Protein 1KNX (pdb70)

Nearest PDB structures (foldseek):
  1knx-assembly1_F  TM=1.003E+00  e=1.583E-67  Mycoplasmoides pneumoniae
  1knx-assembly1_D  TM=9.900E-01  e=2.786E-60  Mycoplasmoides pneumoniae
  1knx-assembly1_C  TM=9.810E-01  e=1.064E-59  Mycoplasmoides pneumoniae
  1knx-assembly1_E  TM=9.485E-01  e=2.961E-60  Mycoplasmoides pneumoniae
  1knx-assembly1_B  TM=9.150E-01  e=4.267E-60  Mycoplasmoides pneumoniae

Structure (mmCIF, N/CA/C/O backbone):
data_1KNX
#
_entry.id   1KNX
#
_cell.length_a   117.734
_cell.length_b   127.845
_cell.length_c   170.772
_cell.angle_alpha   90.00
_cell.angle_beta   90.00
_cell.angle_gamma   90.00
#
_symmetry.space_group_name_H-M   'P 21 21 21'
#
loop_
_entity.id
_entity.type
_entity.pdbx_description
1 polymer 'Probable HPr(Ser) kinase/phosphatase'
2 water water
#
loop_
_atom_site.group_PDB
_atom_site.id
_atom_site.type_symbol
_atom_site.label_atom_id
_atom_site.label_alt_id
_atom_site.label_comp_id
_atom_site.label_asym_id
_atom_site.label_entity_id
_atom_site.label_seq_id
_atom_site.pdbx_PDB_ins_code
_atom_site.Cartn_x
_atom_site.Cartn_y
_atom_site.Cartn_z
_atom_site.occupancy
_atom_site.B_iso_or_equiv
_atom_site.auth_seq_id
_atom_site.auth_comp_id
_atom_site.auth_asym_id
_atom_site.auth_atom_id
_atom_site.pdbx_PDB_model_num
ATOM 1 N N . MET A 1 1 ? 21.440 63.839 -10.634 1.00 114.86 1 MET A N 1
ATOM 2 C CA . MET A 1 1 ? 22.748 63.217 -10.989 1.00 115.30 1 MET A CA 1
ATOM 3 C C . MET A 1 1 ? 23.109 63.477 -12.450 1.00 116.50 1 MET A C 1
ATOM 4 O O . MET A 1 1 ? 22.326 63.178 -13.355 1.00 116.96 1 MET A O 1
ATOM 9 N N . LYS A 1 2 ? 24.297 64.033 -12.673 1.00 116.76 2 LYS A N 1
ATOM 10 C CA . LYS A 1 2 ? 24.770 64.325 -14.023 1.00 116.66 2 LYS A CA 1
ATOM 11 C C . LYS A 1 2 ? 24.748 63.048 -14.850 1.00 117.87 2 LYS A C 1
ATOM 12 O O . LYS A 1 2 ? 25.577 62.162 -14.655 1.00 119.19 2 LYS A O 1
ATOM 18 N N . LYS A 1 3 ? 23.795 62.957 -15.770 1.00 118.07 3 LYS A N 1
ATOM 19 C CA . LYS A 1 3 ? 23.675 61.782 -16.619 1.00 118.03 3 LYS A CA 1
ATOM 20 C C . LYS A 1 3 ? 25.038 61.387 -17.176 1.00 118.40 3 LYS A C 1
ATOM 21 O O . LYS A 1 3 ? 25.833 62.243 -17.567 1.00 117.89 3 LYS A O 1
ATOM 23 N N . LEU A 1 4 ? 25.303 60.084 -17.198 1.00 117.85 4 LEU A N 1
ATOM 24 C CA . LEU A 1 4 ? 26.568 59.575 -17.706 1.00 118.39 4 LEU A CA 1
ATOM 25 C C . LEU A 1 4 ? 26.388 59.036 -19.120 1.00 119.40 4 LEU A C 1
ATOM 26 O O . LEU A 1 4 ? 26.051 57.870 -19.318 1.00 120.41 4 LEU A O 1
ATOM 31 N N . LEU A 1 5 ? 26.615 59.904 -20.101 1.00 121.06 5 LEU A N 1
ATOM 32 C CA . LEU A 1 5 ? 26.483 59.550 -21.509 1.00 120.67 5 LEU A CA 1
ATOM 33 C C . LEU A 1 5 ? 27.648 58.683 -21.963 1.00 119.39 5 LEU A C 1
ATOM 34 O O . LEU A 1 5 ? 28.776 58.848 -21.498 1.00 118.07 5 LEU A O 1
ATOM 39 N N . VAL A 1 6 ? 27.368 57.771 -22.887 1.00 118.24 6 VAL A N 1
ATOM 40 C CA . VAL A 1 6 ? 28.389 56.879 -23.417 1.00 116.93 6 VAL A CA 1
ATOM 41 C C . VAL A 1 6 ? 29.569 57.688 -23.951 1.00 118.10 6 VAL A C 1
ATOM 42 O O . VAL A 1 6 ? 30.719 57.255 -23.873 1.00 115.44 6 VAL A O 1
ATOM 46 N N . LYS A 1 7 ? 29.275 58.868 -24.491 1.00 121.78 7 LYS A N 1
ATOM 47 C CA . LYS A 1 7 ? 30.311 59.735 -25.038 1.00 124.12 7 LYS A CA 1
ATOM 48 C C . LYS A 1 7 ? 31.335 60.132 -23.983 1.00 124.76 7 LYS A C 1
ATOM 49 O O . LYS A 1 7 ? 32.538 60.128 -24.243 1.00 124.84 7 LYS A O 1
ATOM 55 N N . GLU A 1 8 ? 30.857 60.480 -22.793 1.00 125.28 8 GLU A N 1
ATOM 56 C CA . GLU A 1 8 ? 31.747 60.882 -21.710 1.00 125.20 8 GLU A CA 1
ATOM 57 C C . GLU A 1 8 ? 32.796 59.809 -21.454 1.00 124.99 8 GLU A C 1
ATOM 58 O O . GLU A 1 8 ? 33.921 60.114 -21.064 1.00 122.14 8 GLU A O 1
ATOM 64 N N . LEU A 1 9 ? 32.419 58.553 -21.677 1.00 126.14 9 LEU A N 1
ATOM 65 C CA . LEU A 1 9 ? 33.332 57.433 -21.487 1.00 127.92 9 LEU A CA 1
ATOM 66 C C . LEU A 1 9 ? 34.323 57.382 -22.643 1.00 129.47 9 LEU A C 1
ATOM 67 O O . LEU A 1 9 ? 35.509 57.117 -22.448 1.00 129.84 9 LEU A O 1
ATOM 72 N N . ILE A 1 10 ? 33.827 57.640 -23.848 1.00 131.72 10 ILE A N 1
ATOM 73 C CA . ILE A 1 10 ? 34.666 57.629 -25.041 1.00 133.26 10 ILE A CA 1
ATOM 74 C C . ILE A 1 10 ? 35.847 58.575 -24.845 1.00 134.02 10 ILE A C 1
ATOM 75 O O . ILE A 1 10 ? 36.994 58.222 -25.124 1.00 133.76 10 ILE A O 1
ATOM 80 N N . GLU A 1 11 ? 35.554 59.779 -24.360 1.00 135.05 11 GLU A N 1
ATOM 81 C CA . GLU A 1 11 ? 36.581 60.786 -24.121 1.00 135.85 11 GLU A CA 1
ATOM 82 C C . GLU A 1 11 ? 37.188 60.633 -22.731 1.00 135.61 11 GLU A C 1
ATOM 83 O O . GLU A 1 11 ? 37.850 61.541 -22.227 1.00 135.41 11 GLU A O 1
ATOM 89 N N . GLN A 1 12 ? 36.956 59.482 -22.112 1.00 135.06 12 GLN A N 1
ATOM 90 C CA . GLN A 1 12 ? 37.489 59.221 -20.784 1.00 133.85 12 GLN A CA 1
ATOM 91 C C . GLN A 1 12 ? 38.580 58.160 -20.857 1.00 133.91 12 GLN A C 1
ATOM 92 O O . GLN A 1 12 ? 39.505 58.143 -20.043 1.00 133.12 12 GLN A O 1
ATOM 98 N N . PHE A 1 13 ? 38.468 57.277 -21.842 1.00 134.59 13 PHE A N 1
ATOM 99 C CA . PHE A 1 13 ? 39.449 56.217 -22.037 1.00 135.98 13 PHE A CA 1
ATOM 100 C C . PHE A 1 13 ? 39.691 56.002 -23.527 1.00 136.55 13 PHE A C 1
ATOM 101 O O . PHE A 1 13 ? 39.818 54.869 -23.995 1.00 136.62 13 PHE A O 1
ATOM 109 N N . GLN A 1 14 ? 39.747 57.102 -24.270 1.00 137.18 14 GLN A N 1
ATOM 110 C CA . GLN A 1 14 ? 39.979 57.045 -25.707 1.00 136.63 14 GLN A CA 1
ATOM 111 C C . GLN A 1 14 ? 41.360 56.479 -26.011 1.00 136.93 14 GLN A C 1
ATOM 112 O O . GLN A 1 14 ? 41.674 56.176 -27.160 1.00 137.79 14 GLN A O 1
ATOM 118 N N . ASP A 1 15 ? 42.181 56.337 -24.974 1.00 136.47 15 ASP A N 1
ATOM 119 C CA . ASP A 1 15 ? 43.528 55.799 -25.129 1.00 135.62 15 ASP A CA 1
ATOM 120 C C . ASP A 1 15 ? 43.484 54.285 -24.989 1.00 135.21 15 ASP A C 1
ATOM 121 O O . ASP A 1 15 ? 44.523 53.629 -24.929 1.00 136.16 15 ASP A O 1
ATOM 126 N N . CYS A 1 16 ? 42.274 53.735 -24.939 1.00 133.70 16 CYS A N 1
ATOM 127 C CA . CYS A 1 16 ? 42.099 52.297 -24.789 1.00 131.46 16 CYS A CA 1
ATOM 128 C C . CYS A 1 16 ? 40.888 51.779 -25.560 1.00 130.66 16 CYS A C 1
ATOM 129 O O . CYS A 1 16 ? 40.778 50.582 -25.822 1.00 130.99 16 CYS A O 1
ATOM 132 N N . VAL A 1 17 ? 39.983 52.681 -25.922 1.00 129.95 17 VAL A N 1
ATOM 133 C CA . VAL A 1 17 ? 38.784 52.300 -26.657 1.00 130.86 17 VAL A CA 1
ATOM 134 C C . VAL A 1 17 ? 38.831 52.788 -28.100 1.00 130.47 17 VAL A C 1
ATOM 135 O O . VAL A 1 17 ? 39.756 53.495 -28.494 1.00 131.82 17 VAL A O 1
ATOM 139 N N . ASN A 1 18 ? 37.825 52.413 -28.884 1.00 130.54 18 ASN A N 1
ATOM 140 C CA . ASN A 1 18 ? 37.761 52.814 -30.284 1.00 130.56 18 ASN A CA 1
ATOM 141 C C . ASN A 1 18 ? 36.344 52.636 -30.821 1.00 129.12 18 ASN A C 1
ATOM 142 O O . ASN A 1 18 ? 35.971 51.556 -31.277 1.00 128.75 18 ASN A O 1
ATOM 147 N N . LEU A 1 19 ? 35.559 53.707 -30.763 1.00 127.78 19 LEU A N 1
ATOM 148 C CA . LEU A 1 19 ? 34.178 53.677 -31.232 1.00 127.49 19 LEU A CA 1
ATOM 149 C C . LEU A 1 19 ? 34.038 53.246 -32.692 1.00 126.49 19 LEU A C 1
ATOM 150 O O . LEU A 1 19 ? 34.568 53.892 -33.597 1.00 128.35 19 LEU A O 1
ATOM 155 N N . ILE A 1 20 ? 33.315 52.149 -32.909 1.00 123.99 20 ILE A N 1
ATOM 156 C CA . ILE A 1 20 ? 33.083 51.616 -34.250 1.00 121.30 20 ILE A CA 1
ATOM 157 C C . ILE A 1 20 ? 31.655 51.092 -34.328 1.00 119.84 20 ILE A C 1
ATOM 158 O O . ILE A 1 20 ? 31.213 50.367 -33.443 1.00 121.63 20 ILE A O 1
ATOM 163 N N . ASP A 1 21 ? 30.939 51.458 -35.386 1.00 119.41 21 ASP A N 1
ATOM 164 C CA . ASP A 1 21 ? 29.555 51.025 -35.569 1.00 120.02 21 ASP A CA 1
ATOM 165 C C . ASP A 1 21 ? 28.665 51.648 -34.489 1.00 119.90 21 ASP A C 1
ATOM 166 O O . ASP A 1 21 ? 29.023 51.668 -33.313 1.00 119.42 21 ASP A O 1
ATOM 171 N N . GLY A 1 22 ? 27.511 52.162 -34.899 1.00 120.01 22 GLY A N 1
ATOM 172 C CA . GLY A 1 22 ? 26.593 52.771 -33.954 1.00 119.74 22 GLY A CA 1
ATOM 173 C C . GLY A 1 22 ? 27.120 54.036 -33.304 1.00 120.28 22 GLY A C 1
ATOM 174 O O . GLY A 1 22 ? 27.412 54.046 -32.110 1.00 120.45 22 GLY A O 1
ATOM 175 N N . HIS A 1 23 ? 27.242 55.105 -34.086 1.00 119.97 23 HIS A N 1
ATOM 176 C CA . HIS A 1 23 ? 27.724 56.384 -33.572 1.00 117.26 23 HIS A CA 1
ATOM 177 C C . HIS A 1 23 ? 26.527 57.307 -33.381 1.00 117.13 23 HIS A C 1
ATOM 178 O O . HIS A 1 23 ? 26.678 58.491 -33.080 1.00 115.58 23 HIS A O 1
ATOM 185 N N . THR A 1 24 ? 25.336 56.746 -33.565 1.00 118.06 24 THR A N 1
ATOM 186 C CA . THR A 1 24 ? 24.088 57.489 -33.440 1.00 117.45 24 THR A CA 1
ATOM 187 C C . THR A 1 24 ? 23.550 57.463 -32.013 1.00 118.61 24 THR A C 1
ATOM 188 O O . THR A 1 24 ? 22.900 58.409 -31.571 1.00 118.58 24 THR A O 1
ATOM 192 N N . ASN A 1 25 ? 23.822 56.379 -31.293 1.00 118.40 25 ASN A N 1
ATOM 193 C CA . ASN A 1 25 ? 23.331 56.240 -29.925 1.00 117.97 25 ASN A CA 1
ATOM 194 C C . ASN A 1 25 ? 24.373 56.568 -28.856 1.00 115.96 25 ASN A C 1
ATOM 195 O O . ASN A 1 25 ? 24.235 56.148 -27.705 1.00 115.40 25 ASN A O 1
ATOM 200 N N . THR A 1 26 ? 25.408 57.318 -29.231 1.00 113.39 26 THR A N 1
ATOM 201 C CA . THR A 1 26 ? 26.451 57.706 -28.282 1.00 111.39 26 THR A CA 1
ATOM 202 C C . THR A 1 26 ? 25.886 58.718 -27.298 1.00 112.51 26 THR A C 1
ATOM 203 O O . THR A 1 26 ? 26.419 58.919 -26.207 1.00 111.78 26 THR A O 1
ATOM 207 N N . SER A 1 27 ? 24.799 59.358 -27.702 1.00 113.88 27 SER A N 1
ATOM 208 C CA . SER A 1 27 ? 24.143 60.341 -26.859 1.00 115.14 27 SER A CA 1
ATOM 209 C C . SER A 1 27 ? 23.232 59.632 -25.866 1.00 114.69 27 SER A C 1
ATOM 210 O O . SER A 1 27 ? 22.370 60.256 -25.250 1.00 115.12 27 SER A O 1
ATOM 213 N N . ASN A 1 28 ? 23.425 58.324 -25.718 1.00 114.84 28 ASN A N 1
ATOM 214 C CA . ASN A 1 28 ? 22.616 57.534 -24.794 1.00 114.42 28 ASN A CA 1
ATOM 215 C C . ASN A 1 28 ? 23.185 57.623 -23.381 1.00 112.46 28 ASN A C 1
ATOM 216 O O . ASN A 1 28 ? 24.389 57.809 -23.190 1.00 111.55 28 ASN A O 1
ATOM 221 N N . VAL A 1 29 ? 22.311 57.484 -22.390 1.00 108.99 29 VAL A N 1
ATOM 222 C CA . VAL A 1 29 ? 22.724 57.565 -20.996 1.00 105.46 29 VAL A CA 1
ATOM 223 C C . VAL A 1 29 ? 22.994 56.203 -20.372 1.00 102.03 29 VAL A C 1
ATOM 224 O O . VAL A 1 29 ? 22.579 55.168 -20.894 1.00 102.50 29 VAL A O 1
ATOM 228 N N . ILE A 1 30 ? 23.700 56.217 -19.247 1.00 97.58 30 ILE A N 1
ATOM 229 C CA . ILE A 1 30 ? 24.017 54.998 -18.519 1.00 91.17 30 ILE A CA 1
ATOM 230 C C . ILE A 1 30 ? 23.170 55.033 -17.254 1.00 88.91 30 ILE A C 1
ATOM 231 O O . ILE A 1 30 ? 23.436 55.811 -16.338 1.00 88.52 30 ILE A O 1
ATOM 236 N N . ARG A 1 31 ? 22.136 54.198 -17.224 1.00 85.64 31 ARG A N 1
ATOM 237 C CA . ARG A 1 31 ? 21.212 54.140 -16.095 1.00 85.90 31 ARG A CA 1
ATOM 238 C C . ARG A 1 31 ? 21.662 53.184 -14.987 1.00 81.33 31 ARG A C 1
ATOM 239 O O . ARG A 1 31 ? 21.153 53.242 -13.869 1.00 79.10 31 ARG A O 1
ATOM 247 N N . VAL A 1 32 ? 22.609 52.305 -15.298 1.00 77.82 32 VAL A N 1
ATOM 248 C CA . VAL A 1 32 ? 23.092 51.336 -14.326 1.00 72.24 32 VAL A CA 1
ATOM 249 C C . VAL A 1 32 ? 24.613 51.239 -14.278 1.00 70.28 32 VAL A C 1
ATOM 250 O O . VAL A 1 32 ? 25.279 51.165 -15.311 1.00 68.09 32 VAL A O 1
ATOM 254 N N . PRO A 1 33 ? 25.184 51.232 -13.063 1.00 69.45 33 PRO A N 1
ATOM 255 C CA . PRO A 1 33 ? 26.636 51.140 -12.892 1.00 69.08 33 PRO A CA 1
ATOM 256 C C . PRO A 1 33 ? 27.157 49.727 -13.135 1.00 66.31 33 PRO A C 1
ATOM 257 O O . PRO A 1 33 ? 26.376 48.781 -13.195 1.00 59.50 33 PRO A O 1
ATOM 261 N N . GLY A 1 34 ? 28.474 49.604 -13.295 1.00 67.34 34 GLY A N 1
ATOM 262 C CA . GLY A 1 34 ? 29.090 48.308 -13.516 1.00 69.51 34 GLY A CA 1
ATOM 263 C C . GLY A 1 34 ? 29.160 47.844 -14.958 1.00 71.53 34 GLY A C 1
ATOM 264 O O . GLY A 1 34 ? 28.561 48.452 -15.847 1.00 77.86 34 GLY A O 1
ATOM 265 N N . LEU A 1 35 ? 29.907 46.767 -15.183 1.00 70.75 35 LEU A N 1
ATOM 266 C CA . LEU A 1 35 ? 30.062 46.177 -16.509 1.00 70.79 35 LEU A CA 1
ATOM 267 C C . LEU A 1 35 ? 29.367 44.822 -16.527 1.00 70.21 35 LEU A C 1
ATOM 268 O O . LEU A 1 35 ? 30.017 43.781 -16.424 1.00 71.10 35 LEU A O 1
ATOM 273 N N . LYS A 1 36 ? 28.044 44.850 -16.673 1.00 68.74 36 LYS A N 1
ATOM 274 C CA . LYS A 1 36 ? 27.222 43.640 -16.673 1.00 65.67 36 LYS A CA 1
ATOM 275 C C . LYS A 1 36 ? 27.467 42.619 -17.785 1.00 63.74 36 LYS A C 1
ATOM 276 O O . LYS A 1 36 ? 27.696 42.977 -18.936 1.00 63.84 36 LYS A O 1
ATOM 282 N N . ARG A 1 37 ? 27.431 41.341 -17.412 1.00 63.23 37 ARG A N 1
ATOM 283 C CA . ARG A 1 37 ? 27.582 40.235 -18.352 1.00 59.36 37 ARG A CA 1
ATOM 284 C C . ARG A 1 37 ? 26.150 39.926 -18.776 1.00 60.39 37 ARG A C 1
ATOM 285 O O . ARG A 1 37 ? 25.241 39.922 -17.946 1.00 59.80 37 ARG A O 1
ATOM 293 N N . VAL A 1 38 ? 25.943 39.656 -20.058 1.00 62.96 38 VAL A N 1
ATOM 294 C CA . VAL A 1 38 ? 24.598 39.405 -20.553 1.00 61.68 38 VAL A CA 1
ATOM 295 C C . VAL A 1 38 ? 24.349 38.003 -21.069 1.00 63.93 38 VAL A C 1
ATOM 296 O O . VAL A 1 38 ? 23.652 37.820 -22.070 1.00 67.45 38 VAL A O 1
ATOM 300 N N . VAL A 1 39 ? 24.914 37.013 -20.389 1.00 62.33 39 VAL A N 1
ATOM 301 C CA . VAL A 1 39 ? 24.719 35.630 -20.787 1.00 59.26 39 VAL A CA 1
ATOM 302 C C . VAL A 1 39 ? 23.237 35.241 -20.661 1.00 62.38 39 VAL A C 1
ATOM 303 O O . VAL A 1 39 ? 22.736 34.446 -21.459 1.00 64.88 39 VAL A O 1
ATOM 307 N N . PHE A 1 40 ? 22.533 35.806 -19.679 1.00 59.61 40 PHE A N 1
ATOM 308 C CA . PHE A 1 40 ? 21.109 35.511 -19.507 1.00 61.94 40 PHE A CA 1
ATOM 309 C C . PHE A 1 40 ? 20.317 36.131 -20.648 1.00 64.49 40 PHE A C 1
ATOM 310 O O . PHE A 1 40 ? 19.447 35.498 -21.245 1.00 62.95 40 PHE A O 1
ATOM 318 N N . GLU A 1 41 ? 20.636 37.388 -20.928 1.00 68.68 41 GLU A N 1
ATOM 319 C CA . GLU A 1 41 ? 19.998 38.165 -21.978 1.00 66.65 41 GLU A CA 1
ATOM 320 C C . GLU A 1 41 ? 20.151 37.466 -23.328 1.00 65.52 41 GLU A C 1
ATOM 321 O O . GLU A 1 41 ? 19.186 37.309 -24.073 1.00 63.06 41 GLU A O 1
ATOM 327 N N . MET A 1 42 ? 21.377 37.056 -23.632 1.00 68.31 42 MET A N 1
ATOM 328 C CA . MET A 1 42 ? 21.693 36.376 -24.885 1.00 68.25 42 MET A CA 1
ATOM 329 C C . MET A 1 42 ? 20.844 35.138 -25.152 1.00 70.25 42 MET A C 1
ATOM 330 O O . MET A 1 42 ? 20.273 34.995 -26.233 1.00 75.61 42 MET A O 1
ATOM 335 N N . LEU A 1 43 ? 20.764 34.247 -24.170 1.00 71.63 43 LEU A N 1
ATOM 336 C CA . LEU A 1 43 ? 19.999 33.012 -24.304 1.00 70.04 43 LEU A CA 1
ATOM 337 C C . LEU A 1 43 ? 18.497 33.247 -24.195 1.00 70.37 43 LEU A C 1
ATOM 338 O O . LEU A 1 43 ? 17.706 32.311 -24.308 1.00 72.65 43 LEU A O 1
ATOM 343 N N . GLY A 1 44 ? 18.108 34.494 -23.961 1.00 71.30 44 GLY A N 1
ATOM 344 C CA . GLY A 1 44 ? 16.698 34.814 -23.856 1.00 73.18 44 GLY A CA 1
ATOM 345 C C . GLY A 1 44 ? 16.100 34.546 -22.492 1.00 75.71 44 GLY A C 1
ATOM 346 O O . GLY A 1 44 ? 14.927 34.842 -22.257 1.00 76.63 44 GLY A O 1
ATOM 347 N N . LEU A 1 45 ? 16.899 33.988 -21.588 1.00 76.36 45 LEU A N 1
ATOM 348 C CA . LEU A 1 45 ? 16.427 33.685 -20.240 1.00 72.47 45 LEU A CA 1
ATOM 349 C C . LEU A 1 45 ? 15.942 34.953 -19.559 1.00 75.97 45 LEU A C 1
ATOM 350 O O . LEU A 1 45 ? 14.906 34.958 -18.890 1.00 76.14 45 LEU A O 1
ATOM 355 N N . PHE A 1 46 ? 16.703 36.028 -19.734 1.00 78.32 46 PHE A N 1
ATOM 356 C CA . PHE A 1 46 ? 16.358 37.317 -19.151 1.00 79.70 46 PHE A CA 1
ATOM 357 C C . PHE A 1 46 ? 15.796 38.238 -20.226 1.00 80.23 46 PHE A C 1
ATOM 358 O O . PHE A 1 46 ? 16.404 38.423 -21.281 1.00 78.24 46 PHE A O 1
ATOM 366 N N . SER A 1 47 ? 14.629 38.811 -19.951 1.00 81.92 47 SER A N 1
ATOM 367 C CA . SER A 1 47 ? 13.988 39.702 -20.900 1.00 83.74 47 SER A CA 1
ATOM 368 C C . SER A 1 47 ? 13.696 41.082 -20.328 1.00 83.65 47 SER A C 1
ATOM 369 O O . SER A 1 47 ? 12.542 41.508 -20.278 1.00 84.20 47 SER A O 1
ATOM 372 N N . SER A 1 48 ? 14.744 41.778 -19.895 1.00 83.19 48 SER A N 1
ATOM 373 C CA . SER A 1 48 ? 14.597 43.125 -19.345 1.00 82.08 48 SER A CA 1
ATOM 374 C C . SER A 1 48 ? 15.582 44.089 -19.990 1.00 82.61 48 SER A C 1
ATOM 375 O O . SER A 1 48 ? 16.697 43.713 -20.350 1.00 82.48 48 SER A O 1
ATOM 378 N N . GLN A 1 49 ? 15.158 45.337 -20.131 1.00 82.63 49 GLN A N 1
ATOM 379 C CA . GLN A 1 49 ? 15.985 46.366 -20.742 1.00 83.57 49 GLN A CA 1
ATOM 380 C C . GLN A 1 49 ? 17.323 46.517 -20.009 1.00 81.21 49 GLN A C 1
ATOM 381 O O . GLN A 1 49 ? 17.371 46.615 -18.783 1.00 79.17 49 GLN A O 1
ATOM 387 N N . ILE A 1 50 ? 18.409 46.519 -20.771 1.00 77.41 50 ILE A N 1
ATOM 388 C CA . ILE A 1 50 ? 19.737 46.665 -20.201 1.00 75.33 50 ILE A CA 1
ATOM 389 C C . ILE A 1 50 ? 19.970 48.136 -19.886 1.00 74.93 50 ILE A C 1
ATOM 390 O O . ILE A 1 50 ? 19.837 48.987 -20.763 1.00 75.48 50 ILE A O 1
ATOM 395 N N . GLY A 1 51 ? 20.323 48.437 -18.642 1.00 75.33 51 GLY A N 1
ATOM 396 C CA . GLY A 1 51 ? 20.555 49.819 -18.272 1.00 73.94 51 GLY A CA 1
ATOM 397 C C . GLY A 1 51 ? 22.018 50.171 -18.088 1.00 74.98 51 GLY A C 1
ATOM 398 O O . GLY A 1 51 ? 22.355 51.332 -17.854 1.00 76.74 51 GLY A O 1
ATOM 399 N N . SER A 1 52 ? 22.895 49.177 -18.198 1.00 73.97 52 SER A N 1
ATOM 400 C CA . SER A 1 52 ? 24.324 49.405 -18.022 1.00 70.72 52 SER A CA 1
ATOM 401 C C . SER A 1 52 ? 25.164 48.912 -19.191 1.00 69.32 52 SER A C 1
ATOM 402 O O . SER A 1 52 ? 24.704 48.134 -20.028 1.00 67.29 52 SER A O 1
ATOM 405 N N . VAL A 1 53 ? 26.407 49.375 -19.239 1.00 68.81 53 VAL A N 1
ATOM 406 C CA . VAL A 1 53 ? 27.331 48.995 -20.298 1.00 66.63 53 VAL A CA 1
ATOM 407 C C . VAL A 1 53 ? 27.573 47.491 -20.297 1.00 69.14 53 VAL A C 1
ATOM 408 O O . VAL A 1 53 ? 28.184 46.956 -19.371 1.00 75.51 53 VAL A O 1
ATOM 412 N N . ALA A 1 54 ? 27.098 46.804 -21.329 1.00 68.65 54 ALA A N 1
ATOM 413 C CA . ALA A 1 54 ? 27.285 45.357 -21.414 1.00 64.77 54 ALA A CA 1
ATOM 414 C C . ALA A 1 54 ? 28.722 45.051 -21.819 1.00 65.23 54 ALA A C 1
ATOM 415 O O . ALA A 1 54 ? 29.511 45.964 -22.046 1.00 66.31 54 ALA A O 1
ATOM 417 N N . ILE A 1 55 ? 29.064 43.769 -21.897 1.00 63.92 55 ILE A N 1
ATOM 418 C CA . ILE A 1 55 ? 30.409 43.369 -22.286 1.00 65.33 55 ILE A CA 1
ATOM 419 C C . ILE A 1 55 ? 30.467 41.950 -22.846 1.00 67.14 55 ILE A C 1
ATOM 420 O O . ILE A 1 55 ? 29.932 41.008 -22.261 1.00 72.72 55 ILE A O 1
ATOM 425 N N . LEU A 1 56 ? 31.098 41.817 -24.007 1.00 68.45 56 LEU A N 1
ATOM 426 C CA . LEU A 1 56 ? 31.266 40.530 -24.667 1.00 67.25 56 LEU A CA 1
ATOM 427 C C . LEU A 1 56 ? 32.753 40.200 -24.644 1.00 67.29 56 LEU A C 1
ATOM 428 O O . LEU A 1 56 ? 33.554 40.814 -25.354 1.00 65.96 56 LEU A O 1
ATOM 433 N N . GLY A 1 57 ? 33.118 39.236 -23.811 1.00 68.28 57 GLY A N 1
ATOM 434 C CA . GLY A 1 57 ? 34.510 38.860 -23.699 1.00 69.77 57 GLY A CA 1
ATO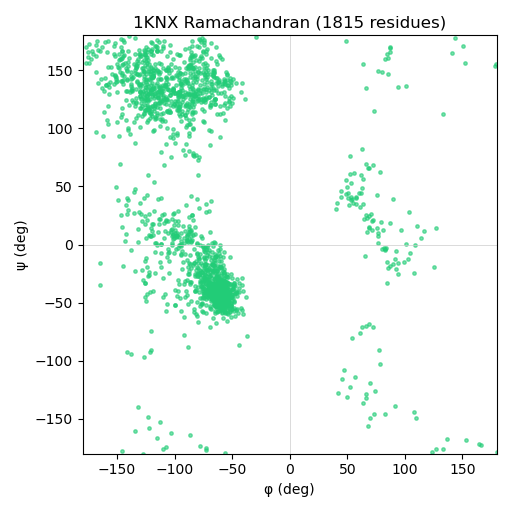M 435 C C . GLY A 1 57 ? 34.867 37.570 -24.405 1.00 69.55 57 GLY A C 1
ATOM 436 O O . GLY A 1 57 ? 34.136 37.092 -25.275 1.00 67.98 57 GLY A O 1
ATOM 437 N N . LYS A 1 58 ? 36.011 37.014 -24.023 1.00 67.70 58 LYS A N 1
ATOM 438 C CA . LYS A 1 58 ? 36.510 35.773 -24.593 1.00 66.82 58 LYS A CA 1
ATOM 439 C C . LYS A 1 58 ? 35.468 34.667 -24.463 1.00 69.67 58 LYS A C 1
ATOM 440 O O . LYS A 1 58 ? 35.158 33.974 -25.431 1.00 69.04 58 LYS A O 1
ATOM 446 N N . ARG A 1 59 ? 34.925 34.517 -23.261 1.00 71.27 59 ARG A N 1
ATOM 447 C CA . ARG A 1 59 ? 33.925 33.498 -22.997 1.00 72.57 59 ARG A CA 1
ATOM 448 C C . ARG A 1 59 ? 32.747 33.565 -23.963 1.00 76.23 59 ARG A C 1
ATOM 449 O O . ARG A 1 59 ? 32.482 32.607 -24.688 1.00 78.44 59 ARG A O 1
ATOM 457 N N . GLU A 1 60 ? 32.041 34.692 -23.984 1.00 77.85 60 GLU A N 1
ATOM 458 C CA . GLU A 1 60 ? 30.890 34.830 -24.870 1.00 79.42 60 GLU A CA 1
ATOM 459 C C . GLU A 1 60 ? 31.244 34.791 -26.352 1.00 81.12 60 GLU A C 1
ATOM 460 O O . GLU A 1 60 ? 30.360 34.688 -27.197 1.00 83.69 60 GLU A O 1
ATOM 466 N N . PHE A 1 61 ? 32.529 34.869 -26.676 1.00 81.84 61 PHE A N 1
ATOM 467 C CA . PHE A 1 61 ? 32.934 34.821 -28.074 1.00 81.41 61 PHE A CA 1
ATOM 468 C C . PHE A 1 61 ? 33.018 33.375 -28.547 1.00 80.21 61 PHE A C 1
ATOM 469 O O . PHE A 1 61 ? 32.342 32.986 -29.498 1.00 78.16 61 PHE A O 1
ATOM 477 N N . GLY A 1 62 ? 33.853 32.586 -27.880 1.00 78.07 62 GLY A N 1
ATOM 478 C CA . GLY A 1 62 ? 34.001 31.189 -28.245 1.00 77.54 62 GLY A CA 1
ATOM 479 C C . GLY A 1 62 ? 32.683 30.438 -28.175 1.00 79.59 62 GLY A C 1
ATOM 480 O O . GLY A 1 62 ? 32.544 29.356 -28.750 1.00 78.85 62 GLY A O 1
ATOM 481 N N . PHE A 1 63 ? 31.712 31.011 -27.467 1.00 79.22 63 PHE A N 1
ATOM 482 C CA . PHE A 1 63 ? 30.396 30.394 -27.326 1.00 77.12 63 PHE A CA 1
ATOM 483 C C . PHE A 1 63 ? 29.610 30.523 -28.628 1.00 81.09 63 PHE A C 1
ATOM 484 O O . PHE A 1 63 ? 28.824 29.643 -28.989 1.00 79.59 63 PHE A O 1
ATOM 492 N N . LEU A 1 64 ? 29.839 31.630 -29.329 1.00 85.18 64 LEU A N 1
ATOM 493 C CA . LEU A 1 64 ? 29.180 31.905 -30.602 1.00 87.04 64 LEU A CA 1
ATOM 494 C C . LEU A 1 64 ? 30.078 31.407 -31.734 1.00 90.74 64 LEU A C 1
ATOM 495 O O . LEU A 1 64 ? 29.615 31.160 -32.848 1.00 92.15 64 LEU A O 1
ATOM 500 N N . SER A 1 65 ? 31.365 31.261 -31.428 1.00 95.51 65 SER A N 1
ATOM 501 C CA . SER A 1 65 ? 32.351 30.777 -32.387 1.00 99.36 65 SER A CA 1
ATOM 502 C C . SER A 1 65 ? 32.268 29.256 -32.471 1.00 102.84 65 SER A C 1
ATOM 503 O O . SER A 1 65 ? 33.285 28.567 -32.570 1.00 102.78 65 SER A O 1
ATOM 506 N N . GLN A 1 66 ? 31.043 28.745 -32.420 1.00 105.67 66 GLN A N 1
ATOM 507 C CA . GLN A 1 66 ? 30.780 27.313 -32.486 1.00 107.10 66 GLN A CA 1
ATOM 508 C C . GLN A 1 66 ? 29.295 27.126 -32.773 1.00 106.99 66 GLN A C 1
ATOM 509 O O . GLN A 1 66 ? 28.857 26.047 -33.167 1.00 108.24 66 GLN A O 1
ATOM 515 N N . LYS A 1 67 ? 28.529 28.194 -32.573 1.00 106.07 67 LYS A N 1
ATOM 516 C CA . LYS A 1 67 ? 27.091 28.168 -32.806 1.00 106.59 67 LYS A CA 1
ATOM 517 C C . LYS A 1 67 ? 26.840 28.439 -34.287 1.00 108.74 67 LYS A C 1
ATOM 518 O O . LYS A 1 67 ? 27.633 29.118 -34.943 1.00 106.94 67 LYS A O 1
ATOM 524 N N . THR A 1 68 ? 25.743 27.904 -34.814 1.00 111.73 68 THR A N 1
ATOM 525 C CA . THR A 1 68 ? 25.416 28.108 -36.218 1.00 114.93 68 THR A CA 1
ATOM 526 C C . THR A 1 68 ? 25.212 29.593 -36.479 1.00 115.66 68 THR A C 1
ATOM 527 O O . THR A 1 68 ? 25.025 30.378 -35.549 1.00 116.17 68 THR A O 1
ATOM 531 N N . LEU A 1 69 ? 25.251 29.970 -37.752 1.00 116.45 69 LEU A N 1
ATOM 532 C CA . LEU A 1 69 ? 25.080 31.361 -38.156 1.00 116.29 69 LEU A CA 1
ATOM 533 C C . LEU A 1 69 ? 23.628 31.800 -37.945 1.00 115.70 69 LEU A C 1
ATOM 534 O O . LEU A 1 69 ? 23.334 32.992 -37.832 1.00 112.11 69 LEU A O 1
ATOM 539 N N . VAL A 1 70 ? 22.730 30.820 -37.892 1.00 117.49 70 VAL A N 1
ATOM 540 C CA . VAL A 1 70 ? 21.306 31.066 -37.682 1.00 118.23 70 VAL A CA 1
ATOM 541 C C . VAL A 1 70 ? 21.041 31.262 -36.193 1.00 118.52 70 VAL A C 1
ATOM 542 O O . VAL A 1 70 ? 20.031 31.846 -35.798 1.00 118.72 70 VAL A O 1
ATOM 544 N N . GLU A 1 71 ? 21.955 30.752 -35.375 1.00 118.55 71 GLU A N 1
ATOM 545 C CA . GLU A 1 71 ? 21.850 30.861 -33.929 1.00 117.30 71 GLU A CA 1
ATOM 546 C C . GLU A 1 71 ? 22.546 32.131 -33.436 1.00 117.33 71 GLU A C 1
ATOM 547 O O . GLU A 1 71 ? 22.036 32.812 -32.547 1.00 116.98 71 GLU A O 1
ATOM 553 N N . GLN A 1 72 ? 23.700 32.455 -34.018 1.00 116.85 72 GLN A N 1
ATOM 554 C CA . GLN A 1 72 ? 24.443 33.657 -33.631 1.00 114.82 72 GLN A CA 1
ATOM 555 C C . GLN A 1 72 ? 23.565 34.894 -33.770 1.00 114.83 72 GLN A C 1
ATOM 556 O O . GLN A 1 72 ? 23.654 35.827 -32.972 1.00 116.20 72 GLN A O 1
ATOM 562 N N . GLN A 1 73 ? 22.718 34.890 -34.794 1.00 115.15 73 GLN A N 1
ATOM 563 C CA . GLN A 1 73 ? 21.807 35.996 -35.040 1.00 115.08 73 GLN A CA 1
ATOM 564 C C . GLN A 1 73 ? 20.571 35.809 -34.167 1.00 115.53 73 GLN A C 1
ATOM 565 O O . GLN A 1 73 ? 19.790 36.738 -33.974 1.00 115.78 73 GLN A O 1
ATOM 567 N N . GLN A 1 74 ? 20.406 34.5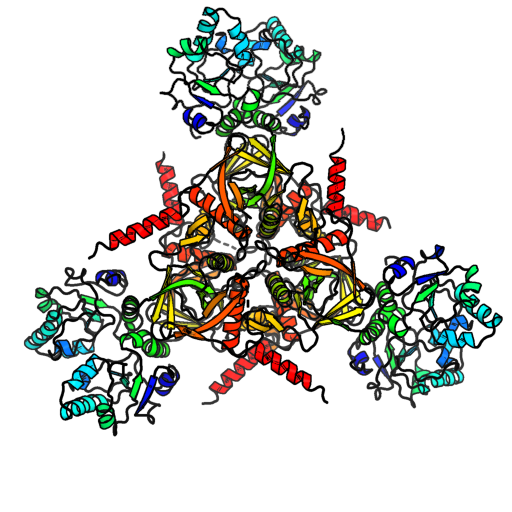97 -33.641 1.00 116.18 74 GLN A N 1
ATOM 568 C CA . GLN A 1 74 ? 19.272 34.270 -32.780 1.00 115.74 74 GLN A CA 1
ATOM 569 C C . GLN A 1 74 ? 19.631 34.506 -31.312 1.00 115.33 74 GLN A C 1
ATOM 570 O O . GLN A 1 74 ? 18.853 34.186 -30.411 1.00 116.82 74 GLN A O 1
ATOM 572 N N . ILE A 1 75 ? 20.818 35.062 -31.083 1.00 113.07 75 ILE A N 1
ATOM 573 C CA . ILE A 1 75 ? 21.297 35.359 -29.736 1.00 108.39 75 ILE A CA 1
ATOM 574 C C . ILE A 1 75 ? 21.678 36.835 -29.660 1.00 107.52 75 ILE A C 1
ATOM 575 O O . ILE A 1 75 ? 21.272 37.542 -28.737 1.00 107.19 75 ILE A O 1
ATOM 580 N N . LEU A 1 76 ? 22.454 37.293 -30.639 1.00 105.17 76 LEU A N 1
ATOM 581 C CA . LEU A 1 76 ? 22.885 38.687 -30.696 1.00 102.82 76 LEU A CA 1
ATOM 582 C C . LEU A 1 76 ? 21.680 39.605 -30.840 1.00 104.60 76 LEU A C 1
ATOM 583 O O . LEU A 1 76 ? 21.758 40.806 -30.571 1.00 104.32 76 LEU A O 1
ATOM 588 N N . HIS A 1 77 ? 20.563 39.026 -31.264 1.00 107.87 77 HIS A N 1
ATOM 589 C CA . HIS A 1 77 ? 19.329 39.778 -31.442 1.00 110.19 77 HIS A CA 1
ATOM 590 C C . HIS A 1 77 ? 18.604 39.941 -30.111 1.00 111.15 77 HIS A C 1
ATOM 591 O O . HIS A 1 77 ? 18.052 41.003 -29.817 1.00 110.12 77 HIS A O 1
ATOM 598 N N . ASN A 1 78 ? 18.616 38.882 -29.308 1.00 111.69 78 ASN A N 1
ATOM 599 C CA . ASN A 1 78 ? 17.962 38.897 -28.005 1.00 111.49 78 ASN A CA 1
ATOM 600 C C . ASN A 1 78 ? 18.656 39.859 -27.043 1.00 109.42 78 ASN A C 1
ATOM 601 O O . ASN A 1 78 ? 18.091 40.240 -26.016 1.00 108.84 78 ASN A O 1
ATOM 606 N N . LEU A 1 79 ? 19.881 40.249 -27.388 1.00 106.91 79 LEU A N 1
ATOM 607 C CA . LEU A 1 79 ? 20.670 41.168 -26.572 1.00 104.11 79 LEU A CA 1
ATOM 608 C C . LEU A 1 79 ? 20.464 42.624 -26.976 1.00 104.21 79 LEU A C 1
ATOM 609 O O . LEU A 1 79 ? 19.989 43.437 -26.182 1.00 104.15 79 LEU A O 1
ATOM 614 N N . LEU A 1 80 ? 20.831 42.945 -28.213 1.00 104.40 80 LEU A N 1
ATOM 615 C CA . LEU A 1 80 ? 20.706 44.302 -28.734 1.00 102.59 80 LEU A CA 1
ATOM 616 C C . LEU A 1 80 ? 19.261 44.799 -28.726 1.00 101.59 80 LEU A C 1
ATOM 617 O O . LEU A 1 80 ? 19.009 46.004 -28.771 1.00 99.03 80 LEU A O 1
ATOM 622 N N . LYS A 1 81 ? 18.315 43.868 -28.662 1.00 101.50 81 LYS A N 1
ATOM 623 C CA . LYS A 1 81 ? 16.899 44.218 -28.644 1.00 103.62 81 LYS A CA 1
ATOM 624 C C . LYS A 1 81 ? 16.535 44.964 -27.364 1.00 105.56 81 LYS A C 1
ATOM 625 O O . LYS A 1 81 ? 15.757 45.917 -27.391 1.00 105.89 81 LYS A O 1
ATOM 631 N N . LEU A 1 82 ? 17.104 44.524 -26.246 1.00 109.44 82 LEU A N 1
ATOM 632 C CA . LEU A 1 82 ? 16.841 45.134 -24.946 1.00 109.69 82 LEU A CA 1
ATOM 633 C C . LEU A 1 82 ? 17.389 46.557 -24.858 1.00 109.85 82 LEU A C 1
ATOM 634 O O . LEU A 1 82 ? 17.234 47.234 -23.842 1.00 109.27 82 LEU A O 1
ATOM 639 N N . ASN A 1 83 ? 18.033 47.000 -25.932 1.00 109.56 83 ASN A N 1
ATOM 640 C CA . ASN A 1 83 ? 18.590 48.345 -26.010 1.00 107.99 83 ASN A CA 1
ATOM 641 C C . ASN A 1 83 ? 19.674 48.670 -24.985 1.00 104.71 83 ASN A C 1
ATOM 642 O O . ASN A 1 83 ? 19.523 49.594 -24.186 1.00 103.12 83 ASN A O 1
ATOM 647 N N . PRO A 1 84 ? 20.782 47.912 -24.991 1.00 102.35 84 PRO A N 1
ATOM 648 C CA . PRO A 1 84 ? 21.863 48.184 -24.040 1.00 100.86 84 PRO A CA 1
ATOM 649 C C . PRO A 1 84 ? 22.583 49.473 -24.450 1.00 100.30 84 PRO A C 1
ATOM 650 O O . PRO A 1 84 ? 22.749 49.747 -25.634 1.00 102.21 84 PRO A O 1
ATOM 654 N N . PRO A 1 85 ? 23.025 50.279 -23.476 1.00 99.64 85 PRO A N 1
ATOM 655 C CA . PRO A 1 85 ? 23.721 51.533 -23.778 1.00 97.20 85 PRO A CA 1
ATOM 656 C C . PRO A 1 85 ? 24.966 51.359 -24.638 1.00 93.70 85 PRO A C 1
ATOM 657 O O . PRO A 1 85 ? 25.107 52.010 -25.668 1.00 92.08 85 PRO A O 1
ATOM 661 N N . ALA A 1 86 ? 25.864 50.480 -24.213 1.00 92.78 86 ALA A N 1
ATOM 662 C CA . ALA A 1 86 ? 27.088 50.237 -24.959 1.00 93.04 86 ALA A CA 1
ATOM 663 C C . ALA A 1 86 ? 27.487 48.768 -24.875 1.00 93.78 86 ALA A C 1
ATOM 664 O O . ALA A 1 86 ? 27.001 48.032 -24.014 1.00 93.89 86 ALA A O 1
ATOM 666 N N . ILE A 1 87 ? 28.369 48.346 -25.776 1.00 94.44 87 ILE A N 1
ATOM 667 C CA . ILE A 1 87 ? 28.839 46.965 -25.813 1.00 97.47 87 ILE A CA 1
ATOM 668 C C . ILE A 1 87 ? 30.356 46.953 -25.984 1.00 99.62 87 ILE A C 1
ATOM 669 O O . ILE A 1 87 ? 30.860 46.895 -27.103 1.00 101.82 87 ILE A O 1
ATOM 674 N N . ILE A 1 88 ? 31.082 47.016 -24.875 1.00 101.14 88 ILE A N 1
ATOM 675 C CA . ILE A 1 88 ? 32.539 47.005 -24.919 1.00 103.19 88 ILE A CA 1
ATOM 676 C C . ILE A 1 88 ? 33.053 45.614 -25.282 1.00 104.43 88 ILE A C 1
ATOM 677 O O . ILE A 1 88 ? 32.598 44.615 -24.727 1.00 104.10 88 ILE A O 1
ATOM 682 N N . LEU A 1 89 ? 34.004 45.560 -26.211 1.00 105.89 89 LEU A N 1
ATOM 683 C CA . LEU A 1 89 ? 34.581 44.294 -26.662 1.00 106.40 89 LEU A CA 1
ATOM 684 C C . LEU A 1 89 ? 36.043 44.176 -26.241 1.00 107.00 89 LEU A C 1
ATOM 685 O O . LEU A 1 89 ? 36.824 45.104 -26.428 1.00 109.29 89 LEU A O 1
ATOM 690 N N . THR A 1 90 ? 36.412 43.034 -25.672 1.00 107.66 90 THR A N 1
ATOM 691 C CA . THR A 1 90 ? 37.787 42.818 -25.240 1.00 110.74 90 THR A CA 1
ATOM 692 C C . THR A 1 90 ? 38.613 42.298 -26.408 1.00 112.35 90 THR A C 1
ATOM 693 O O . THR A 1 90 ? 38.060 41.883 -27.427 1.00 112.52 90 THR A O 1
ATOM 697 N N . LYS A 1 91 ? 39.935 42.321 -26.262 1.00 115.01 91 LYS A N 1
ATOM 698 C CA . LYS A 1 91 ? 40.815 41.842 -27.323 1.00 118.46 91 LYS A CA 1
ATOM 699 C C . LYS A 1 91 ? 40.540 40.372 -27.627 1.00 118.50 91 LYS A C 1
ATOM 700 O O . LYS A 1 91 ? 40.575 39.946 -28.783 1.00 118.91 91 LYS A O 1
ATOM 706 N N . SER A 1 92 ? 40.259 39.604 -26.580 1.00 117.27 92 SER A N 1
ATOM 707 C CA . SER A 1 92 ? 39.976 38.183 -26.727 1.00 115.14 92 SER A CA 1
ATOM 708 C C . SER A 1 92 ? 38.609 37.927 -27.356 1.00 115.49 92 SER A C 1
ATOM 709 O O . SER A 1 92 ? 37.986 36.897 -27.110 1.00 115.59 92 SER A O 1
ATOM 712 N N . PHE A 1 93 ? 38.154 38.870 -28.176 1.00 116.38 93 PHE A N 1
ATOM 713 C CA . PHE A 1 93 ? 36.868 38.749 -28.853 1.00 117.20 93 PHE A CA 1
ATOM 714 C C . PHE A 1 93 ? 37.074 38.795 -30.366 1.00 120.08 93 PHE A C 1
ATOM 715 O O . PHE A 1 93 ? 36.987 37.772 -31.044 1.00 121.48 93 PHE A O 1
ATOM 723 N N . THR A 1 94 ? 37.346 39.993 -30.877 1.00 121.99 94 THR A N 1
ATOM 724 C CA . THR A 1 94 ? 37.579 40.236 -32.303 1.00 122.18 94 THR A CA 1
ATOM 725 C C . THR A 1 94 ? 36.531 39.634 -33.238 1.00 122.66 94 THR A C 1
ATOM 726 O O . THR A 1 94 ? 35.622 38.924 -32.807 1.00 123.91 94 THR A O 1
ATOM 730 N N . ASP A 1 95 ? 36.677 39.930 -34.525 1.00 121.96 95 ASP A N 1
ATOM 731 C CA . ASP A 1 95 ? 35.767 39.441 -35.557 1.00 122.05 95 ASP A CA 1
ATOM 732 C C . ASP A 1 95 ? 34.304 39.737 -35.223 1.00 121.26 95 ASP A C 1
ATOM 733 O O . ASP A 1 95 ? 33.491 38.821 -35.082 1.00 120.39 95 ASP A O 1
ATOM 738 N N . PRO A 1 96 ? 33.952 41.027 -35.095 1.00 120.68 96 PRO A N 1
ATOM 739 C CA . PRO A 1 96 ? 32.582 41.444 -34.778 1.00 122.29 96 PRO A CA 1
ATOM 740 C C . PRO A 1 96 ? 31.645 41.263 -35.967 1.00 123.89 96 PRO A C 1
ATOM 741 O O . PRO A 1 96 ? 30.720 42.049 -36.176 1.00 122.01 96 PRO A O 1
ATOM 745 N N . THR A 1 97 ? 31.902 40.215 -36.740 1.00 126.81 97 THR A N 1
ATOM 746 C CA . THR A 1 97 ? 31.113 39.894 -37.921 1.00 130.23 97 THR A CA 1
ATOM 747 C C . THR A 1 97 ? 29.599 40.001 -37.715 1.00 130.43 97 THR A C 1
ATOM 748 O O . THR A 1 97 ? 29.000 41.041 -37.997 1.00 129.64 97 THR A O 1
ATOM 752 N N . VAL A 1 98 ? 28.988 38.924 -37.226 1.00 130.36 98 VAL A N 1
ATOM 753 C CA . VAL A 1 98 ? 27.546 38.885 -36.993 1.00 129.67 98 VAL A CA 1
ATOM 754 C C . VAL A 1 98 ? 27.106 39.987 -36.031 1.00 129.73 98 VAL A C 1
ATOM 755 O O . VAL A 1 98 ? 25.941 40.387 -36.020 1.00 129.12 98 VAL A O 1
ATOM 759 N N . LEU A 1 99 ? 28.044 40.469 -35.221 1.00 129.85 99 LEU A N 1
ATOM 760 C CA . LEU A 1 99 ? 27.757 41.526 -34.259 1.00 130.60 99 LEU A CA 1
ATOM 761 C C . LEU A 1 99 ? 27.348 42.805 -34.979 1.00 131.73 99 LEU A C 1
ATOM 762 O O . LEU A 1 99 ? 26.255 43.331 -34.765 1.00 132.52 99 LEU A O 1
ATOM 767 N N . LEU A 1 100 ? 28.232 43.298 -35.840 1.00 131.30 100 LEU A N 1
ATOM 768 C CA . LEU A 1 100 ? 27.972 44.518 -36.595 1.00 129.38 100 LEU A CA 1
ATOM 769 C C . LEU A 1 100 ? 26.821 44.300 -37.566 1.00 128.08 100 LEU A C 1
ATOM 770 O O . LEU A 1 100 ? 26.215 45.256 -38.045 1.00 127.08 100 LEU A O 1
ATOM 775 N N . GLN A 1 101 ? 26.528 43.035 -37.847 1.00 127.92 101 GLN A N 1
ATOM 776 C CA . GLN A 1 101 ? 25.452 42.675 -38.762 1.00 128.39 101 GLN A CA 1
ATOM 777 C C . GLN A 1 101 ? 24.074 42.983 -38.180 1.00 129.47 101 GLN A C 1
ATOM 778 O O . GLN A 1 101 ? 23.390 43.899 -38.636 1.00 129.35 101 GLN A O 1
ATOM 784 N N . VAL A 1 102 ? 23.670 42.209 -37.176 1.00 130.74 102 VAL A N 1
ATOM 785 C CA . VAL A 1 102 ? 22.368 42.390 -36.535 1.00 130.72 102 VAL A CA 1
ATOM 786 C C . VAL A 1 102 ? 22.220 43.770 -35.902 1.00 130.37 102 VAL A C 1
ATOM 787 O O . VAL A 1 102 ? 21.106 44.216 -35.628 1.00 128.84 102 VAL A O 1
ATOM 791 N N . ASN A 1 103 ? 23.347 44.441 -35.677 1.00 131.06 103 ASN A N 1
ATOM 792 C CA . ASN A 1 103 ? 23.341 45.772 -35.075 1.00 131.86 103 ASN A CA 1
ATOM 793 C C . ASN A 1 103 ? 23.026 46.844 -36.110 1.00 132.94 103 ASN A C 1
ATOM 794 O O . ASN A 1 103 ? 23.000 48.034 -35.794 1.00 133.85 103 ASN A O 1
ATOM 799 N N . GLN A 1 104 ? 22.797 46.420 -37.349 1.00 134.32 104 GLN A N 1
ATOM 800 C CA . GLN A 1 104 ? 22.473 47.351 -38.424 1.00 134.43 104 GLN A CA 1
ATOM 801 C C . GLN A 1 104 ? 21.053 47.885 -38.257 1.00 133.94 104 GLN A C 1
ATOM 802 O O . GLN A 1 104 ? 20.686 48.902 -38.848 1.00 132.94 104 GLN A O 1
ATOM 808 N N . THR A 1 105 ? 20.259 47.197 -37.444 1.00 133.69 105 THR A N 1
ATOM 809 C CA . THR A 1 105 ? 18.883 47.607 -37.199 1.00 133.56 105 THR A CA 1
ATOM 810 C C . THR A 1 105 ? 18.712 48.142 -35.778 1.00 134.23 105 THR A C 1
ATOM 811 O O . THR A 1 105 ? 17.598 48.446 -35.350 1.00 134.36 105 THR A O 1
ATOM 815 N N . TYR A 1 106 ? 19.824 48.255 -35.055 1.00 133.81 106 TYR A N 1
ATOM 816 C CA . TYR A 1 106 ? 19.816 48.765 -33.684 1.00 131.84 106 TYR A CA 1
ATOM 817 C C . TYR A 1 106 ? 20.786 49.932 -33.555 1.00 131.98 106 TYR A C 1
ATOM 818 O O . TYR A 1 106 ? 20.561 50.862 -32.780 1.00 130.91 106 TYR A O 1
ATOM 827 N N . GLN A 1 107 ? 21.870 49.858 -34.320 1.00 133.38 107 GLN A N 1
ATOM 828 C CA . GLN A 1 107 ? 22.898 50.891 -34.338 1.00 134.95 107 GLN A CA 1
ATOM 829 C C . GLN A 1 107 ? 23.395 51.245 -32.941 1.00 134.73 107 GLN A C 1
ATOM 830 O O . GLN A 1 107 ? 23.728 52.397 -32.662 1.00 134.89 107 GLN A O 1
ATOM 836 N N . VAL A 1 108 ? 23.442 50.249 -32.063 1.00 134.18 108 VAL A N 1
ATOM 837 C CA . VAL A 1 108 ? 23.907 50.461 -30.697 1.00 132.55 108 VAL A CA 1
ATOM 838 C C . VAL A 1 108 ? 25.430 50.590 -30.700 1.00 130.99 108 VAL A C 1
ATOM 839 O O . VAL A 1 108 ? 26.131 49.800 -31.336 1.00 130.77 108 VAL A O 1
ATOM 843 N N . PRO A 1 109 ? 25.962 51.591 -29.983 1.00 128.53 109 PRO A N 1
ATOM 844 C CA . PRO A 1 109 ? 27.406 51.823 -29.910 1.00 127.40 109 PRO A CA 1
ATOM 845 C C . PRO A 1 109 ? 28.192 50.643 -29.356 1.00 127.45 109 PRO A C 1
ATOM 846 O O . PRO A 1 109 ? 27.796 50.027 -28.369 1.00 127.50 109 PRO A O 1
ATOM 850 N N . ILE A 1 110 ? 29.309 50.339 -30.007 1.00 127.42 110 ILE A N 1
ATOM 851 C CA . ILE A 1 110 ? 30.172 49.237 -29.605 1.00 128.26 110 ILE A CA 1
ATOM 852 C C . ILE A 1 110 ? 31.614 49.728 -29.579 1.00 129.00 110 ILE A C 1
ATOM 853 O O . ILE A 1 110 ? 31.991 50.584 -30.374 1.00 130.24 110 ILE A O 1
ATOM 858 N N . LEU A 1 111 ? 32.420 49.193 -28.668 1.00 130.51 111 LEU A N 1
ATOM 859 C CA . LEU A 1 111 ? 33.813 49.608 -28.573 1.00 132.48 111 LEU A CA 1
ATOM 860 C C . LEU A 1 111 ? 34.788 48.436 -28.515 1.00 134.48 111 LEU A C 1
ATOM 861 O O . LEU A 1 111 ? 34.388 47.287 -28.325 1.00 136.33 111 LEU A O 1
ATOM 866 N N . LYS A 1 112 ? 36.071 48.743 -28.687 1.00 135.21 112 LYS A N 1
ATOM 867 C CA . LYS A 1 112 ? 37.132 47.743 -28.633 1.00 134.99 112 LYS A CA 1
ATOM 868 C C . LYS A 1 112 ? 38.150 48.214 -27.603 1.00 135.34 112 LYS A C 1
ATOM 869 O O . LYS A 1 112 ? 38.551 49.378 -27.605 1.00 134.85 112 LYS A O 1
ATOM 875 N N . THR A 1 113 ? 38.568 47.310 -26.725 1.00 136.17 113 THR A N 1
ATOM 876 C CA . THR A 1 113 ? 39.525 47.658 -25.685 1.00 137.76 113 THR A CA 1
ATOM 877 C C . THR A 1 113 ? 40.768 46.789 -25.731 1.00 139.05 113 THR A C 1
ATOM 878 O O . THR A 1 113 ? 40.677 45.566 -25.833 1.00 138.97 113 THR A O 1
ATOM 882 N N . ASP A 1 114 ? 41.930 47.427 -25.650 1.00 141.05 114 ASP A N 1
ATOM 883 C CA . ASP A 1 114 ? 43.188 46.699 -25.665 1.00 143.36 114 ASP A CA 1
ATOM 884 C C . ASP A 1 114 ? 43.360 45.965 -24.339 1.00 142.96 114 ASP A C 1
ATOM 885 O O . ASP A 1 114 ? 44.266 45.145 -24.179 1.00 143.14 114 ASP A O 1
ATOM 890 N N . PHE A 1 115 ? 42.477 46.264 -23.390 1.00 142.15 115 PHE A N 1
ATOM 891 C CA . PHE A 1 115 ? 42.512 45.629 -22.077 1.00 140.29 115 PHE A CA 1
ATOM 892 C C . PHE A 1 115 ? 41.757 44.305 -22.132 1.00 137.59 115 PHE A C 1
ATOM 893 O O . PHE A 1 115 ? 41.103 43.991 -23.127 1.00 136.56 115 PHE A O 1
ATOM 901 N N . PHE A 1 116 ? 41.856 43.525 -21.061 1.00 134.89 116 PHE A N 1
ATOM 902 C CA . PHE A 1 116 ? 41.156 42.250 -20.989 1.00 131.35 116 PHE A CA 1
ATOM 903 C C . PHE A 1 116 ? 40.196 42.255 -19.813 1.00 128.11 116 PHE A C 1
ATOM 904 O O . PHE A 1 116 ? 40.244 43.146 -18.966 1.00 128.07 116 PHE A O 1
ATOM 912 N N . SER A 1 117 ? 39.326 41.255 -19.766 1.00 123.87 117 SER A N 1
ATOM 913 C CA . SER A 1 117 ? 38.338 41.142 -18.704 1.00 118.79 117 SER A CA 1
ATOM 914 C C . SER A 1 117 ? 38.893 41.494 -17.333 1.00 116.95 117 SER A C 1
ATOM 915 O O . SER A 1 117 ? 38.226 42.153 -16.540 1.00 116.05 117 SER A O 1
ATOM 918 N N . THR A 1 118 ? 40.120 41.067 -17.060 1.00 115.78 118 THR A N 1
ATOM 919 C CA . THR A 1 118 ? 40.735 41.320 -15.761 1.00 115.93 118 THR A CA 1
ATOM 920 C C . THR A 1 118 ? 41.170 42.761 -15.534 1.00 116.13 118 THR A C 1
ATOM 921 O O . THR A 1 118 ? 41.185 43.239 -14.398 1.00 115.07 118 THR A O 1
ATOM 925 N N . GLU A 1 119 ? 41.525 43.451 -16.612 1.00 117.09 119 GLU A N 1
ATOM 926 C CA . GLU A 1 119 ? 41.989 44.830 -16.511 1.00 117.62 119 GLU A CA 1
ATOM 927 C C . GLU A 1 119 ? 40.859 45.859 -16.516 1.00 114.64 119 GLU A C 1
ATOM 928 O O . GLU A 1 119 ? 41.101 47.058 -16.661 1.00 113.11 119 GLU A O 1
ATOM 934 N N . LEU A 1 120 ? 39.626 45.388 -16.346 1.00 111.84 120 LEU A N 1
ATOM 935 C CA . LEU A 1 120 ? 38.465 46.271 -16.331 1.00 106.70 120 LEU A CA 1
ATOM 936 C C . LEU A 1 120 ? 37.887 46.485 -14.935 1.00 105.19 120 LEU A C 1
ATOM 937 O O . LEU A 1 120 ? 36.993 47.313 -14.754 1.00 103.14 120 LEU A O 1
ATOM 942 N N . SER A 1 121 ? 38.391 45.744 -13.953 1.00 105.59 121 SER A N 1
ATOM 943 C CA . SER A 1 121 ? 37.905 45.874 -12.579 1.00 106.47 121 SER A CA 1
ATOM 944 C C . SER A 1 121 ? 38.382 47.183 -11.958 1.00 104.96 121 SER A C 1
ATOM 945 O O . SER A 1 121 ? 37.612 47.889 -11.305 1.00 103.08 121 SER A O 1
ATOM 948 N N . PHE A 1 122 ? 39.658 47.499 -12.171 1.00 102.66 122 PHE A N 1
ATOM 949 C CA . PHE A 1 122 ? 40.257 48.717 -11.634 1.00 100.15 122 PHE A CA 1
ATOM 950 C C . PHE A 1 122 ? 40.369 49.844 -12.654 1.00 94.08 122 PHE A C 1
ATOM 951 O O . PHE A 1 122 ? 41.245 50.698 -12.545 1.00 95.90 122 PHE A O 1
ATOM 959 N N . THR A 1 123 ? 39.486 49.846 -13.647 1.00 89.18 123 THR A N 1
ATOM 960 C CA . THR A 1 123 ? 39.500 50.895 -14.663 1.00 84.87 123 THR A CA 1
ATOM 961 C C . THR A 1 123 ? 38.089 51.364 -15.002 1.00 81.74 123 THR A C 1
ATOM 962 O O . THR A 1 123 ? 37.527 52.232 -14.331 1.00 78.53 123 THR A O 1
ATOM 966 N N . VAL A 1 124 ? 37.514 50.776 -16.043 1.00 78.31 124 VAL A N 1
ATOM 967 C CA . VAL A 1 124 ? 36.177 51.148 -16.480 1.00 79.38 124 VAL A CA 1
ATOM 968 C C . VAL A 1 124 ? 35.132 50.928 -15.379 1.00 80.66 124 VAL A C 1
ATOM 969 O O . VAL A 1 124 ? 34.335 51.822 -15.075 1.00 78.99 124 VAL A O 1
ATOM 973 N N . GLU A 1 125 ? 35.152 49.736 -14.786 1.00 77.20 125 GLU A N 1
ATOM 974 C CA . GLU A 1 125 ? 34.224 49.353 -13.723 1.00 72.83 125 GLU A CA 1
ATOM 975 C C . GLU A 1 125 ? 34.165 50.385 -12.592 1.00 73.26 125 GLU A C 1
ATOM 976 O O . GLU A 1 125 ? 33.124 50.987 -12.328 1.00 70.65 125 GLU A O 1
ATOM 982 N N . THR A 1 126 ? 35.297 50.579 -11.928 1.00 75.44 126 THR A N 1
ATOM 983 C CA . THR A 1 126 ? 35.401 51.514 -10.814 1.00 74.55 126 THR A CA 1
ATOM 984 C C . THR A 1 126 ? 34.913 52.924 -11.153 1.00 75.93 126 THR A C 1
ATOM 985 O O . THR A 1 126 ? 34.070 53.480 -10.448 1.00 76.55 126 THR A O 1
ATOM 989 N N . TYR A 1 127 ? 35.442 53.500 -12.227 1.00 74.94 127 TYR A N 1
ATOM 990 C CA . TYR A 1 127 ? 35.048 54.842 -12.637 1.00 73.70 127 TYR A CA 1
ATOM 991 C C . TYR A 1 127 ? 33.527 54.979 -12.733 1.00 71.58 127 TYR A C 1
ATOM 992 O O . TYR A 1 127 ? 32.939 55.894 -12.155 1.00 68.16 127 TYR A O 1
ATOM 1001 N N . ILE A 1 128 ? 32.897 54.064 -13.464 1.00 69.70 128 ILE A N 1
ATOM 1002 C CA . ILE A 1 128 ? 31.449 54.084 -13.646 1.00 69.23 128 ILE A CA 1
ATOM 1003 C C . ILE A 1 128 ? 30.682 54.042 -12.325 1.00 69.21 128 ILE A C 1
ATOM 1004 O O . ILE A 1 128 ? 29.753 54.825 -12.102 1.00 68.98 128 ILE A O 1
ATOM 1009 N N . ASN A 1 129 ? 31.083 53.138 -11.440 1.00 66.39 129 ASN A N 1
ATOM 1010 C CA . ASN A 1 129 ? 30.399 52.987 -10.161 1.00 65.58 129 ASN A CA 1
ATOM 1011 C C . ASN A 1 129 ? 30.443 54.205 -9.240 1.00 62.42 129 ASN A C 1
ATOM 1012 O O . ASN A 1 129 ? 29.520 54.428 -8.458 1.00 61.96 129 ASN A O 1
ATOM 1017 N N . GLU A 1 130 ? 31.501 54.999 -9.329 1.00 60.84 130 GLU A N 1
ATOM 1018 C CA . GLU A 1 130 ? 31.593 56.175 -8.481 1.00 61.06 130 GLU A CA 1
ATOM 1019 C C . GLU A 1 130 ? 30.529 57.199 -8.882 1.00 62.92 130 GLU A C 1
ATOM 1020 O O . GLU A 1 130 ? 29.983 57.903 -8.028 1.00 63.05 130 GLU A O 1
ATOM 1026 N N . GLN A 1 131 ? 30.226 57.274 -10.177 1.00 60.37 131 GLN A N 1
ATOM 1027 C CA . GLN A 1 131 ? 29.215 58.209 -10.671 1.00 62.51 131 GLN A CA 1
ATOM 1028 C C . GLN A 1 131 ? 27.860 57.944 -10.026 1.00 62.69 131 GLN A C 1
ATOM 1029 O O . GLN A 1 131 ? 27.100 58.871 -9.738 1.00 58.04 131 GLN A O 1
ATOM 1035 N N . PHE A 1 132 ? 27.567 56.670 -9.793 1.00 61.79 132 PHE A N 1
ATOM 1036 C CA . PHE A 1 132 ? 26.293 56.290 -9.206 1.00 62.61 132 PHE A CA 1
ATOM 1037 C C . PHE A 1 132 ? 26.285 56.273 -7.681 1.00 60.44 132 PHE A C 1
ATOM 1038 O O . PHE A 1 132 ? 25.268 55.934 -7.071 1.00 63.24 132 PHE A O 1
ATOM 1046 N N . ALA A 1 133 ? 27.404 56.638 -7.062 1.00 52.16 133 ALA A N 1
ATOM 1047 C CA . ALA A 1 133 ? 27.465 56.652 -5.608 1.00 51.79 133 ALA A CA 1
ATOM 1048 C C . ALA A 1 133 ? 26.337 57.518 -5.055 1.00 52.15 133 ALA A C 1
ATOM 1049 O O . ALA A 1 133 ? 25.905 58.482 -5.690 1.00 50.52 133 ALA A O 1
ATOM 1051 N N . THR A 1 134 ? 25.849 57.156 -3.876 1.00 51.80 134 THR A N 1
ATOM 1052 C CA . THR A 1 134 ? 24.773 57.902 -3.242 1.00 53.59 134 THR A CA 1
ATOM 1053 C C . THR A 1 134 ? 25.364 59.028 -2.411 1.00 52.39 134 THR A C 1
ATOM 1054 O O . THR A 1 134 ? 25.762 58.830 -1.266 1.00 50.91 134 THR A O 1
ATOM 1058 N N . VAL A 1 135 ? 25.415 60.214 -3.000 1.00 53.36 135 VAL A N 1
ATOM 1059 C CA . VAL A 1 135 ? 25.980 61.366 -2.330 1.00 54.38 135 VAL A CA 1
ATOM 1060 C C . VAL A 1 135 ? 24.982 62.063 -1.419 1.00 54.60 135 VAL A C 1
ATOM 1061 O O . VAL A 1 135 ? 23.802 62.196 -1.750 1.00 51.72 135 VAL A O 1
ATOM 1065 N N . ALA A 1 136 ? 25.474 62.487 -0.259 1.00 50.56 136 ALA A N 1
ATOM 1066 C CA . ALA A 1 136 ? 24.666 63.197 0.720 1.00 46.01 136 ALA A CA 1
ATOM 1067 C C . ALA A 1 136 ? 25.299 64.565 0.977 1.00 44.02 136 ALA A C 1
ATOM 1068 O O . ALA A 1 136 ? 26.502 64.664 1.219 1.00 48.37 136 ALA A O 1
ATOM 1070 N N . GLN A 1 137 ? 24.482 65.613 0.911 1.00 40.84 137 GLN A N 1
ATOM 1071 C CA . GLN A 1 137 ? 24.936 66.984 1.140 1.00 41.17 137 GLN A CA 1
ATOM 1072 C C . GLN A 1 137 ? 24.956 67.320 2.634 1.00 42.43 137 GLN A C 1
ATOM 1073 O O . GLN A 1 137 ? 23.988 67.063 3.344 1.00 44.19 137 GLN A O 1
ATOM 1079 N N . ILE A 1 138 ? 26.064 67.885 3.109 1.00 45.24 138 ILE A N 1
ATOM 1080 C CA . ILE A 1 138 ? 26.179 68.267 4.509 1.00 42.89 138 ILE A CA 1
ATOM 1081 C C . ILE A 1 138 ? 26.895 69.607 4.620 1.00 43.18 138 ILE A C 1
ATOM 1082 O O . ILE A 1 138 ? 27.272 70.201 3.610 1.00 37.93 138 ILE A O 1
ATOM 1087 N N . HIS A 1 139 ? 27.068 70.087 5.849 1.00 43.07 139 HIS A N 1
ATOM 1088 C CA . HIS A 1 139 ? 27.741 71.358 6.084 1.00 48.65 139 HIS A CA 1
ATOM 1089 C C . HIS A 1 139 ? 29.003 71.133 6.889 1.00 46.71 139 HIS A C 1
ATOM 1090 O O . HIS A 1 139 ? 28.983 70.501 7.948 1.00 51.82 139 HIS A O 1
ATOM 1097 N N . GLY A 1 140 ? 30.109 71.645 6.381 1.00 38.42 140 GLY A N 1
ATOM 1098 C CA . GLY A 1 140 ? 31.361 71.499 7.092 1.00 40.09 140 GLY A CA 1
ATOM 1099 C C . GLY A 1 140 ? 32.513 71.844 6.180 1.00 41.23 140 GLY A C 1
ATOM 1100 O O . GLY A 1 140 ? 32.306 72.308 5.058 1.00 47.55 140 GLY A O 1
ATOM 1101 N N . VAL A 1 141 ? 33.728 71.600 6.654 1.00 37.08 141 VAL A N 1
ATOM 1102 C CA . VAL A 1 141 ? 34.925 71.902 5.889 1.00 31.48 141 VAL A CA 1
ATOM 1103 C C . VAL A 1 141 ? 35.688 70.633 5.612 1.00 31.80 141 VAL A C 1
ATOM 1104 O O . VAL A 1 141 ? 35.867 69.810 6.503 1.00 39.32 141 VAL A O 1
ATOM 1108 N N . LEU A 1 142 ? 36.119 70.452 4.370 1.00 35.12 142 LEU A N 1
ATOM 1109 C CA . LEU A 1 142 ? 36.878 69.259 4.022 1.00 35.84 142 LEU A CA 1
ATOM 1110 C C . LEU A 1 142 ? 38.328 69.614 3.728 1.00 38.78 142 LEU A C 1
ATOM 1111 O O . LEU A 1 142 ? 38.605 70.501 2.929 1.00 34.89 142 LEU A O 1
ATOM 1116 N N . LEU A 1 143 ? 39.247 68.911 4.382 1.00 37.36 143 LEU A N 1
ATOM 1117 C CA . LEU A 1 143 ? 40.668 69.145 4.198 1.00 31.27 143 LEU A CA 1
ATOM 1118 C C . LEU A 1 143 ? 41.421 67.831 4.300 1.00 34.98 143 LEU A C 1
ATOM 1119 O O . LEU A 1 143 ? 40.904 66.839 4.807 1.00 36.76 143 LEU A O 1
ATOM 1124 N N . GLU A 1 144 ? 42.648 67.820 3.807 1.00 33.79 144 GLU A N 1
ATOM 1125 C CA . GLU A 1 144 ? 43.464 66.640 3.931 1.00 34.57 144 GLU A CA 1
ATOM 1126 C C . GLU A 1 144 ? 44.689 67.140 4.701 1.00 31.66 144 GLU A C 1
ATOM 1127 O O . GLU A 1 144 ? 45.450 67.972 4.214 1.00 30.34 144 GLU A O 1
ATOM 1133 N N . VAL A 1 145 ? 44.849 66.655 5.924 1.00 28.34 145 VAL A N 1
ATOM 1134 C CA . VAL A 1 145 ? 45.966 67.054 6.761 1.00 25.64 145 VAL A CA 1
ATOM 1135 C C . VAL A 1 145 ? 46.884 65.861 7.025 1.00 30.64 145 VAL A C 1
ATOM 1136 O O . VAL A 1 145 ? 46.436 64.803 7.479 1.00 25.72 145 VAL A O 1
ATOM 1140 N N . PHE A 1 146 ? 48.174 66.038 6.734 1.00 28.05 146 PHE A N 1
ATOM 1141 C CA . PHE A 1 146 ? 49.160 64.965 6.916 1.00 27.98 146 PHE A CA 1
ATOM 1142 C C . PHE A 1 146 ? 48.632 63.679 6.289 1.00 28.50 146 PHE A C 1
ATOM 1143 O O . PHE A 1 146 ? 48.726 62.616 6.894 1.00 28.89 146 PHE A O 1
ATOM 1151 N N . GLY A 1 147 ? 48.049 63.793 5.094 1.00 27.74 147 GLY A N 1
ATOM 1152 C CA . GLY A 1 147 ? 47.535 62.628 4.390 1.00 22.45 147 GLY A CA 1
ATOM 1153 C C . GLY A 1 147 ? 46.219 62.071 4.900 1.00 29.86 147 GLY A C 1
ATOM 1154 O O . GLY A 1 147 ? 45.729 61.087 4.361 1.00 31.18 147 GLY A O 1
ATOM 1155 N N . VAL A 1 148 ? 45.634 62.688 5.921 1.00 31.70 148 VAL A N 1
ATOM 1156 C CA . VAL A 1 148 ? 44.366 62.196 6.460 1.00 34.90 148 VAL A CA 1
ATOM 1157 C C . VAL A 1 148 ? 43.153 63.105 6.167 1.00 36.70 148 VAL A C 1
ATOM 1158 O O . VAL A 1 148 ? 43.159 64.298 6.492 1.00 32.65 148 VAL A O 1
ATOM 1162 N N . GLY A 1 149 ? 42.116 62.529 5.555 1.00 33.49 149 GLY A N 1
ATOM 1163 C CA . GLY A 1 149 ? 40.917 63.286 5.241 1.00 26.07 149 GLY A CA 1
ATOM 1164 C C . GLY A 1 149 ? 40.247 63.724 6.522 1.00 26.33 149 GLY A C 1
ATOM 1165 O O . GLY A 1 149 ? 39.956 62.901 7.379 1.00 29.30 149 GLY A O 1
ATOM 1166 N N . VAL A 1 150 ? 40.011 65.022 6.663 1.00 28.49 150 VAL A N 1
ATOM 1167 C CA . VAL A 1 150 ? 39.386 65.563 7.866 1.00 31.02 150 VAL A CA 1
ATOM 1168 C C . VAL A 1 150 ? 38.103 66.356 7.543 1.00 37.72 150 VAL A C 1
ATOM 1169 O O . VAL A 1 150 ? 38.065 67.145 6.587 1.00 39.45 150 VAL A O 1
ATOM 1173 N N . LEU A 1 151 ? 37.058 66.132 8.342 1.00 38.03 151 LEU A N 1
ATOM 1174 C CA . LEU A 1 151 ? 35.777 66.825 8.188 1.00 36.82 151 LEU A CA 1
ATOM 1175 C C . LEU A 1 151 ? 35.610 67.719 9.399 1.00 36.61 151 LEU A C 1
ATOM 1176 O O . LEU A 1 151 ? 35.564 67.247 10.536 1.00 37.26 151 LEU A O 1
ATOM 1181 N N . LEU A 1 152 ? 35.556 69.019 9.142 1.00 35.66 152 LEU A N 1
ATOM 1182 C CA . LEU A 1 152 ? 35.410 70.021 10.189 1.00 35.36 152 LEU A CA 1
ATOM 1183 C C . LEU A 1 152 ? 33.952 70.405 10.314 1.00 36.27 152 LEU A C 1
ATOM 1184 O O . LEU A 1 152 ? 33.376 70.964 9.383 1.00 32.51 152 LEU A O 1
ATOM 1189 N N . THR A 1 153 ? 33.351 70.114 11.458 1.00 37.04 153 THR A N 1
ATOM 1190 C CA . THR A 1 153 ? 31.951 70.462 11.653 1.00 40.53 153 THR A CA 1
ATOM 1191 C C . THR A 1 153 ? 31.819 71.550 12.700 1.00 48.12 153 THR A C 1
ATOM 1192 O O . THR A 1 153 ? 32.768 71.833 13.431 1.00 52.80 153 THR A O 1
ATOM 1196 N N . GLY A 1 154 ? 30.638 72.157 12.775 1.00 55.13 154 GLY A N 1
ATOM 1197 C CA . GLY A 1 154 ? 30.410 73.216 13.745 1.00 58.06 154 GLY A CA 1
ATOM 1198 C C . GLY A 1 154 ? 29.396 74.232 13.268 1.00 60.78 154 GLY A C 1
ATOM 1199 O O . GLY A 1 154 ? 28.990 74.211 12.107 1.00 65.18 154 GLY A O 1
ATOM 1200 N N . ARG A 1 155 ? 28.980 75.126 14.158 1.00 66.40 155 ARG A N 1
ATOM 1201 C CA . ARG A 1 155 ? 28.000 76.138 13.782 1.00 70.24 155 ARG A CA 1
ATOM 1202 C C . ARG A 1 155 ? 28.558 77.106 12.749 1.00 70.79 155 ARG A C 1
ATOM 1203 O O . ARG A 1 155 ? 29.760 77.380 12.721 1.00 69.11 155 ARG A O 1
ATOM 1211 N N . SER A 1 156 ? 27.672 77.605 11.893 1.00 75.59 156 SER A N 1
ATOM 1212 C CA . SER A 1 156 ? 28.040 78.533 10.831 1.00 78.56 156 SER A CA 1
ATOM 1213 C C . SER A 1 156 ? 28.787 79.760 11.346 1.00 75.88 156 SER A C 1
ATOM 1214 O O . SER A 1 156 ? 28.436 80.337 12.374 1.00 75.40 156 SER A O 1
ATOM 1217 N N . GLY A 1 157 ? 29.828 80.144 10.617 1.00 73.14 157 GLY A N 1
ATOM 1218 C CA . GLY A 1 157 ? 30.620 81.300 10.989 1.00 67.33 157 GLY A CA 1
ATOM 1219 C C . GLY A 1 157 ? 31.149 81.314 12.409 1.00 61.72 157 GLY A C 1
ATOM 1220 O O . GLY A 1 157 ? 30.608 82.024 13.249 1.00 61.16 157 GLY A O 1
ATOM 1221 N N . ILE A 1 158 ? 32.196 80.532 12.677 1.00 58.19 158 ILE A N 1
ATOM 1222 C CA . ILE A 1 158 ? 32.816 80.492 14.001 1.00 53.05 158 ILE A CA 1
ATOM 1223 C C . ILE A 1 158 ? 34.335 80.336 13.879 1.00 52.04 158 ILE A C 1
ATOM 1224 O O . ILE A 1 158 ? 35.041 80.228 14.885 1.00 48.88 158 ILE A O 1
ATOM 1229 N N . GLY A 1 159 ? 34.830 80.324 12.642 1.00 47.94 159 GLY A N 1
ATOM 1230 C CA . GLY A 1 159 ? 36.260 80.195 12.416 1.00 47.66 159 GLY A CA 1
ATOM 1231 C C . GLY A 1 159 ? 36.678 79.061 11.492 1.00 50.25 159 GLY A C 1
ATOM 1232 O O . GLY A 1 159 ? 37.784 79.075 10.946 1.00 48.68 159 GLY A O 1
ATOM 1233 N N . LYS A 1 160 ? 35.790 78.088 11.308 1.00 49.92 160 LYS A N 1
ATOM 1234 C CA . LYS A 1 160 ? 36.067 76.933 10.468 1.00 49.07 160 LYS A CA 1
ATOM 1235 C C . LYS A 1 160 ? 36.770 77.289 9.162 1.00 53.91 160 LYS A C 1
ATOM 1236 O O . LYS A 1 160 ? 37.835 76.752 8.849 1.00 53.54 160 LYS A O 1
ATOM 1242 N N . SER A 1 161 ? 36.182 78.201 8.399 1.00 50.29 161 SER A N 1
ATOM 1243 C CA . SER A 1 161 ? 36.772 78.589 7.124 1.00 47.86 161 SER A CA 1
ATOM 1244 C C . SER A 1 161 ? 38.151 79.216 7.275 1.00 48.01 161 SER A C 1
ATOM 1245 O O . SER A 1 161 ? 39.048 78.946 6.477 1.00 52.95 161 SER A O 1
ATOM 1248 N N . GLU A 1 162 ? 38.330 80.051 8.291 1.00 42.98 162 GLU A N 1
ATOM 1249 C CA . GLU A 1 162 ? 39.624 80.684 8.489 1.00 38.65 162 GLU A CA 1
ATOM 1250 C C . GLU A 1 162 ? 40.659 79.632 8.910 1.00 44.68 162 GLU A C 1
ATOM 1251 O O . GLU A 1 162 ? 41.820 79.674 8.496 1.00 40.01 162 GLU A O 1
ATOM 1257 N N . CYS A 1 163 ? 40.215 78.682 9.724 1.00 45.36 163 CYS A N 1
ATOM 1258 C CA . CYS A 1 163 ? 41.061 77.605 10.212 1.00 45.95 163 CYS A CA 1
ATOM 1259 C C . CYS A 1 163 ? 41.684 76.851 9.021 1.00 42.77 163 CYS A C 1
ATOM 1260 O O . CYS A 1 163 ? 42.888 76.561 9.002 1.00 38.75 163 CYS A O 1
ATOM 1263 N N . ALA A 1 164 ? 40.860 76.553 8.021 1.00 36.90 164 ALA A N 1
ATOM 1264 C CA . ALA A 1 164 ? 41.328 75.861 6.830 1.00 34.42 164 ALA A CA 1
ATOM 1265 C C . ALA A 1 164 ? 42.389 76.708 6.134 1.00 37.76 164 ALA A C 1
ATOM 1266 O O . ALA A 1 164 ? 43.368 76.188 5.595 1.00 39.67 164 ALA A O 1
ATOM 1268 N N . LEU A 1 165 ? 42.195 78.021 6.131 1.00 39.20 165 LEU A N 1
ATOM 1269 C CA . LEU A 1 165 ? 43.167 78.903 5.504 1.00 34.37 165 LEU A CA 1
ATOM 1270 C C . LEU A 1 165 ? 44.542 78.709 6.133 1.00 34.18 165 LEU A C 1
ATOM 1271 O O . LEU A 1 165 ? 45.519 78.534 5.415 1.00 34.09 165 LEU A O 1
ATOM 1276 N N . ASP A 1 166 ? 44.606 78.727 7.467 1.00 30.66 166 ASP A N 1
ATOM 1277 C CA . ASP A 1 166 ? 45.860 78.528 8.173 1.00 33.39 166 ASP A CA 1
ATOM 1278 C C . ASP A 1 166 ? 46.470 77.170 7.802 1.00 31.25 166 ASP A C 1
ATOM 1279 O O . ASP A 1 166 ? 47.661 77.071 7.529 1.00 28.37 166 ASP A O 1
ATOM 1284 N N . LEU A 1 167 ? 45.641 76.131 7.806 1.00 29.25 167 LEU A N 1
ATOM 1285 C CA . LEU A 1 167 ? 46.094 74.801 7.469 1.00 29.13 167 LEU A CA 1
ATOM 1286 C C . LEU A 1 167 ? 46.726 74.823 6.093 1.00 31.39 167 LEU A C 1
ATOM 1287 O O . LEU A 1 167 ? 47.842 74.335 5.889 1.00 26.23 167 LEU A O 1
ATOM 1292 N N . ILE A 1 168 ? 46.021 75.424 5.150 1.00 37.02 168 ILE A N 1
ATOM 1293 C CA . ILE A 1 168 ? 46.506 75.550 3.784 1.00 41.81 168 ILE A CA 1
ATOM 1294 C C . ILE A 1 168 ? 47.889 76.215 3.748 1.00 39.37 168 ILE A C 1
ATOM 1295 O O . ILE A 1 168 ? 48.742 75.834 2.952 1.00 38.15 168 ILE A O 1
ATOM 1300 N N . ASN A 1 169 ? 48.119 77.196 4.613 1.00 36.47 169 ASN A N 1
ATOM 1301 C CA . ASN A 1 169 ? 49.419 77.840 4.626 1.00 37.37 169 ASN A CA 1
ATOM 1302 C C . ASN A 1 169 ? 50.485 76.965 5.273 1.00 34.45 169 ASN A C 1
ATOM 1303 O O . ASN A 1 169 ? 51.646 77.355 5.324 1.00 37.86 169 ASN A O 1
ATOM 1308 N N . LYS A 1 170 ? 50.109 75.800 5.795 1.00 27.66 170 LYS A N 1
ATOM 1309 C CA . LYS A 1 170 ? 51.125 74.894 6.352 1.00 30.87 170 LYS A CA 1
ATOM 1310 C C . LYS A 1 170 ? 51.237 73.729 5.366 1.00 23.28 170 LYS A C 1
ATOM 1311 O O . LYS A 1 170 ? 51.692 72.638 5.706 1.00 30.31 170 LYS A O 1
ATOM 1317 N N . ASN A 1 171 ? 50.783 73.997 4.145 1.00 18.17 171 ASN A N 1
ATOM 1318 C CA . ASN A 1 171 ? 50.786 73.059 3.027 1.00 23.08 171 ASN A CA 1
ATOM 1319 C C . ASN A 1 171 ? 49.791 71.899 3.088 1.00 28.73 171 ASN A C 1
ATOM 1320 O O . ASN A 1 171 ? 49.994 70.891 2.416 1.00 32.62 171 ASN A O 1
ATOM 1325 N N . HIS A 1 172 ? 48.730 72.019 3.888 1.00 29.23 172 HIS A N 1
ATOM 1326 C CA . HIS A 1 172 ? 47.723 70.969 3.900 1.00 28.13 172 HIS A CA 1
ATOM 1327 C C . HIS A 1 172 ? 46.765 71.312 2.760 1.00 29.58 172 HIS A C 1
ATOM 1328 O O . HIS A 1 172 ? 46.751 72.439 2.278 1.00 25.38 172 HIS A O 1
ATOM 1335 N N . LEU A 1 173 ? 45.973 70.334 2.337 1.00 29.97 173 LEU A N 1
ATOM 1336 C CA . LEU A 1 173 ? 45.060 70.488 1.218 1.00 26.78 173 LEU A CA 1
ATOM 1337 C C . LEU A 1 173 ? 43.605 70.833 1.551 1.00 32.01 173 LEU A C 1
ATOM 1338 O O . LEU A 1 173 ? 43.044 70.330 2.534 1.00 31.45 173 LEU A O 1
ATOM 1343 N N . PHE A 1 174 ? 43.000 71.664 0.691 1.00 33.64 174 PHE A N 1
ATOM 1344 C CA . PHE A 1 174 ? 41.608 72.120 0.812 1.00 27.35 174 PHE A CA 1
ATOM 1345 C C . PHE A 1 174 ? 40.696 71.451 -0.223 1.00 31.96 174 PHE A C 1
ATOM 1346 O O . PHE A 1 174 ? 40.942 71.526 -1.431 1.00 34.94 174 PHE A O 1
ATOM 1354 N N . VAL A 1 175 ? 39.636 70.809 0.259 1.00 31.16 175 VAL A N 1
ATOM 1355 C CA . VAL A 1 175 ? 38.682 70.135 -0.614 1.00 30.66 175 VAL A CA 1
ATOM 1356 C C . VAL A 1 175 ? 37.444 70.997 -0.845 1.00 33.27 175 VAL A C 1
ATOM 1357 O O . VAL A 1 175 ? 37.055 71.254 -1.991 1.00 33.70 175 VAL A O 1
ATOM 1361 N N . GLY A 1 176 ? 36.838 71.465 0.241 1.00 31.94 176 GLY A N 1
ATOM 1362 C CA . GLY A 1 176 ? 35.648 72.284 0.104 1.00 31.40 176 GLY A CA 1
ATOM 1363 C C . GLY A 1 176 ? 35.235 72.960 1.385 1.00 29.04 176 GLY A C 1
ATOM 1364 O O . GLY A 1 176 ? 35.657 72.571 2.465 1.00 29.96 176 GLY A O 1
ATOM 1365 N N . ASP A 1 177 ? 34.402 73.982 1.255 1.00 29.56 177 ASP A N 1
ATOM 1366 C CA . ASP A 1 177 ? 33.931 74.732 2.402 1.00 35.25 177 ASP A CA 1
ATOM 1367 C C . ASP A 1 177 ? 32.423 74.862 2.357 1.00 41.03 177 ASP A C 1
ATOM 1368 O O . ASP A 1 177 ? 31.855 75.214 1.320 1.00 42.29 177 ASP A O 1
ATOM 1373 N N . ASP A 1 178 ? 31.789 74.574 3.492 1.00 42.83 178 ASP A N 1
ATOM 1374 C CA . ASP A 1 178 ? 30.334 74.647 3.662 1.00 44.52 178 ASP A CA 1
ATOM 1375 C C . ASP A 1 178 ? 29.458 73.746 2.781 1.00 38.90 178 ASP A C 1
ATOM 1376 O O . ASP A 1 178 ? 28.919 72.758 3.249 1.00 42.87 178 ASP A O 1
ATOM 1381 N N . ALA A 1 179 ? 29.290 74.099 1.514 1.00 37.55 179 ALA A N 1
ATOM 1382 C CA . ALA A 1 179 ? 28.456 73.297 0.616 1.00 37.98 179 ALA A CA 1
ATOM 1383 C C . ALA A 1 179 ? 29.202 72.062 0.094 1.00 39.04 179 ALA A C 1
ATOM 1384 O O . ALA A 1 179 ? 29.570 72.005 -1.079 1.00 33.39 179 ALA A O 1
ATOM 1386 N N . ILE A 1 180 ? 29.406 71.071 0.960 1.00 35.01 180 ILE A N 1
ATOM 1387 C CA . ILE A 1 180 ? 30.122 69.869 0.567 1.00 40.55 180 ILE A CA 1
ATOM 1388 C C . ILE A 1 180 ? 29.234 68.633 0.478 1.00 45.52 180 ILE A C 1
ATOM 1389 O O . ILE A 1 180 ? 28.071 68.658 0.878 1.00 49.27 180 ILE A O 1
ATOM 1394 N N . GLU A 1 181 ? 29.783 67.545 -0.052 1.00 44.56 181 GLU A N 1
ATOM 1395 C CA . GLU A 1 181 ? 29.015 66.309 -0.165 1.00 47.27 181 GLU A CA 1
ATOM 1396 C C . GLU A 1 181 ? 29.856 65.077 0.116 1.00 41.98 181 GLU A C 1
ATOM 1397 O O . GLU A 1 181 ? 31.063 65.058 -0.112 1.00 41.18 181 GLU A O 1
ATOM 1403 N N . ILE A 1 182 ? 29.208 64.042 0.623 1.00 40.64 182 ILE A N 1
ATOM 1404 C CA . ILE A 1 182 ? 29.917 62.825 0.949 1.00 39.86 182 ILE A CA 1
ATOM 1405 C C . ILE A 1 182 ? 29.227 61.611 0.355 1.00 44.33 182 ILE A C 1
ATOM 1406 O O . ILE A 1 182 ? 28.062 61.675 -0.053 1.00 48.67 182 ILE A O 1
ATOM 1411 N N . TYR A 1 183 ? 29.962 60.509 0.316 1.00 40.06 183 TYR A N 1
ATOM 1412 C CA . TYR A 1 183 ? 29.461 59.264 -0.225 1.00 41.16 183 TYR A CA 1
ATOM 1413 C C . TYR A 1 183 ? 30.392 58.124 0.118 1.00 43.15 183 TYR A C 1
ATOM 1414 O O . TYR A 1 183 ? 31.613 58.277 0.193 1.00 34.42 183 TYR A O 1
ATOM 1423 N N . ARG A 1 184 ? 29.791 56.960 0.284 1.00 42.90 184 ARG A N 1
ATOM 1424 C CA . ARG A 1 184 ? 30.521 55.763 0.630 1.00 48.17 184 ARG A CA 1
ATOM 1425 C C . ARG A 1 184 ? 30.893 54.912 -0.602 1.00 46.54 184 ARG A C 1
ATOM 1426 O O . ARG A 1 184 ? 30.056 54.656 -1.462 1.00 49.86 184 ARG A O 1
ATOM 1434 N N . LEU A 1 185 ? 32.165 54.524 -0.702 1.00 44.16 185 LEU A N 1
ATOM 1435 C CA . LEU A 1 185 ? 32.627 53.653 -1.784 1.00 40.07 185 LEU A CA 1
ATOM 1436 C C . LEU A 1 185 ? 33.153 52.400 -1.084 1.00 43.93 185 LEU A C 1
ATOM 1437 O O . LEU A 1 185 ? 34.277 52.367 -0.576 1.00 44.03 185 LEU A O 1
ATOM 1442 N N . GLY A 1 186 ? 32.305 51.380 -1.026 1.00 48.83 186 GLY A N 1
ATOM 1443 C CA . GLY A 1 186 ? 32.683 50.146 -0.373 1.00 50.04 186 GLY A CA 1
ATOM 1444 C C . GLY A 1 186 ? 32.586 50.250 1.136 1.00 50.95 186 GLY A C 1
ATOM 1445 O O . GLY A 1 186 ? 31.498 50.202 1.702 1.00 58.91 186 GLY A O 1
ATOM 1446 N N . ASN A 1 187 ? 33.733 50.405 1.786 1.00 52.55 187 ASN A N 1
ATOM 1447 C CA . ASN A 1 187 ? 33.801 50.505 3.240 1.00 50.41 187 ASN A CA 1
ATOM 1448 C C . ASN A 1 187 ? 34.474 51.808 3.703 1.00 49.47 187 ASN A C 1
ATOM 1449 O O . ASN A 1 187 ? 34.752 51.977 4.888 1.00 48.47 187 ASN A O 1
ATOM 1454 N N . ARG A 1 188 ? 34.735 52.717 2.763 1.00 44.98 188 ARG A N 1
ATOM 1455 C CA . ARG A 1 188 ? 35.375 54.000 3.060 1.00 41.81 188 ARG A CA 1
ATOM 1456 C C . ARG A 1 188 ? 34.461 55.175 2.691 1.00 44.48 188 ARG A C 1
ATOM 1457 O O . ARG A 1 188 ? 33.681 55.101 1.737 1.00 45.96 188 ARG A O 1
ATOM 1465 N N . LEU A 1 189 ? 34.562 56.262 3.447 1.00 37.54 189 LEU A N 1
ATOM 1466 C CA . LEU A 1 189 ? 33.775 57.455 3.166 1.00 31.01 189 LEU A CA 1
ATOM 1467 C C . LEU A 1 189 ? 34.657 58.498 2.452 1.00 30.25 189 LEU A C 1
ATOM 1468 O O . LEU A 1 189 ? 35.796 58.732 2.852 1.00 32.95 189 LEU A O 1
ATOM 1473 N N . PHE A 1 190 ? 34.133 59.116 1.397 1.00 29.82 190 PHE A N 1
ATOM 1474 C CA . PHE A 1 190 ? 34.874 60.125 0.664 1.00 30.75 190 PHE A CA 1
ATOM 1475 C C . PHE A 1 190 ? 34.113 61.441 0.650 1.00 37.01 190 PHE A C 1
ATOM 1476 O O . PHE A 1 190 ? 32.887 61.457 0.788 1.00 40.21 190 PHE A O 1
ATOM 1484 N N . GLY A 1 191 ? 34.840 62.545 0.478 1.00 37.93 191 GLY A N 1
ATOM 1485 C CA . GLY A 1 191 ? 34.209 63.854 0.461 1.00 34.38 191 GLY A CA 1
ATOM 1486 C C . GLY A 1 191 ? 34.755 64.753 -0.630 1.00 38.21 191 GLY A C 1
ATOM 1487 O O . GLY A 1 191 ? 35.945 64.717 -0.934 1.00 42.27 191 GLY A O 1
ATOM 1488 N N . ARG A 1 192 ? 33.881 65.555 -1.228 1.00 37.56 192 ARG A N 1
ATOM 1489 C CA . ARG A 1 192 ? 34.278 66.472 -2.278 1.00 39.81 192 ARG A CA 1
ATOM 1490 C C . ARG A 1 192 ? 33.413 67.721 -2.169 1.00 42.77 192 ARG A C 1
ATOM 1491 O O . ARG A 1 192 ? 32.449 67.758 -1.396 1.00 43.80 192 ARG A O 1
ATOM 1499 N N . ALA A 1 193 ? 33.767 68.752 -2.923 1.00 35.24 193 ALA A N 1
ATOM 1500 C CA . ALA A 1 193 ? 33.003 69.988 -2.897 1.00 36.84 193 ALA A CA 1
ATOM 1501 C C . ALA A 1 193 ? 31.786 69.863 -3.811 1.00 34.55 193 ALA A C 1
ATOM 1502 O O . ALA A 1 193 ? 31.862 69.223 -4.853 1.00 35.32 193 ALA A O 1
ATOM 1504 N N . GLN A 1 194 ? 30.666 70.458 -3.414 1.00 29.76 194 GLN A N 1
ATOM 1505 C CA . GLN A 1 194 ? 29.489 70.435 -4.267 1.00 34.71 194 GLN A CA 1
ATOM 1506 C C . GLN A 1 194 ? 29.854 71.260 -5.494 1.00 33.69 194 GLN A C 1
ATOM 1507 O O . GLN A 1 194 ? 30.643 72.200 -5.392 1.00 40.61 194 GLN A O 1
ATOM 1513 N N . GLU A 1 195 ? 29.298 70.912 -6.650 1.00 40.12 195 GLU A N 1
ATOM 1514 C CA . GLU A 1 195 ? 29.601 71.631 -7.888 1.00 37.08 195 GLU A CA 1
ATOM 1515 C C . GLU A 1 195 ? 29.483 73.135 -7.729 1.00 35.99 195 GLU A C 1
ATOM 1516 O O . GLU A 1 195 ? 30.236 73.883 -8.343 1.00 36.05 195 GLU A O 1
ATOM 1522 N N . VAL A 1 196 ? 28.527 73.572 -6.914 1.00 36.76 196 VAL A N 1
ATOM 1523 C CA . VAL A 1 196 ? 28.327 74.988 -6.721 1.00 33.89 196 VAL A CA 1
ATOM 1524 C C . VAL A 1 196 ? 29.417 75.581 -5.845 1.00 38.54 196 VAL A C 1
ATOM 1525 O O . VAL A 1 196 ? 29.847 76.710 -6.072 1.00 43.26 196 VAL A O 1
ATOM 1529 N N . ALA A 1 197 ? 29.884 74.824 -4.858 1.00 37.15 197 ALA A N 1
ATOM 1530 C CA . ALA A 1 197 ? 30.934 75.320 -3.964 1.00 40.00 197 ALA A CA 1
ATOM 1531 C C . ALA A 1 197 ? 32.329 75.410 -4.611 1.00 42.16 197 ALA A C 1
ATOM 1532 O O . ALA A 1 197 ? 33.061 76.376 -4.377 1.00 40.56 197 ALA A O 1
ATOM 1534 N N . LYS A 1 198 ? 32.689 74.413 -5.423 1.00 39.74 198 LYS A N 1
ATOM 1535 C CA . LYS A 1 198 ? 34.002 74.386 -6.076 1.00 38.28 198 LYS A CA 1
ATOM 1536 C C . LYS A 1 198 ? 35.090 74.566 -5.007 1.00 38.90 198 LYS A C 1
ATOM 1537 O O . LYS A 1 198 ? 35.182 73.790 -4.060 1.00 37.96 198 LYS A O 1
ATOM 1543 N N . LYS A 1 199 ? 35.922 75.586 -5.171 1.00 39.66 199 LYS A N 1
ATOM 1544 C CA . LYS A 1 199 ? 36.952 75.868 -4.189 1.00 37.00 199 LYS A CA 1
ATOM 1545 C C . LYS A 1 199 ? 36.684 77.269 -3.651 1.00 34.91 199 LYS A C 1
ATOM 1546 O O . LYS A 1 199 ? 37.565 77.921 -3.073 1.00 34.91 199 LYS A O 1
ATOM 1552 N N . PHE A 1 200 ? 35.463 77.750 -3.865 1.00 32.09 200 PHE A N 1
ATOM 1553 C CA . PHE A 1 200 ? 35.108 79.075 -3.361 1.00 30.69 200 PHE A CA 1
ATOM 1554 C C . PHE A 1 200 ? 34.894 78.962 -1.865 1.00 24.21 200 PHE A C 1
ATOM 1555 O O . PHE A 1 200 ? 34.580 77.894 -1.355 1.00 25.38 200 PHE A O 1
ATOM 1563 N N . MET A 1 201 ? 35.061 80.076 -1.172 1.00 23.81 201 MET A N 1
ATOM 1564 C CA . MET A 1 201 ? 34.901 80.116 0.273 1.00 31.47 201 MET A CA 1
ATOM 1565 C C . MET A 1 201 ? 34.457 81.524 0.686 1.00 34.72 201 MET A C 1
ATOM 1566 O O . MET A 1 201 ? 34.850 82.521 0.072 1.00 34.40 201 MET A O 1
ATOM 1571 N N . GLU A 1 202 ? 33.624 81.592 1.721 1.00 40.12 202 GLU A N 1
ATOM 1572 C CA . GLU A 1 202 ? 33.114 82.860 2.220 1.00 44.00 202 GLU A CA 1
ATOM 1573 C C . GLU A 1 202 ? 33.825 83.286 3.497 1.00 46.66 202 GLU A C 1
ATOM 1574 O O . GLU A 1 202 ? 33.844 82.553 4.491 1.00 44.45 202 GLU A O 1
ATOM 1580 N N . ILE A 1 203 ? 34.402 84.483 3.458 1.00 45.42 203 ILE A N 1
ATOM 1581 C CA . ILE A 1 203 ? 35.115 85.043 4.600 1.00 40.73 203 ILE A CA 1
ATOM 1582 C C . ILE A 1 203 ? 34.409 86.314 5.059 1.00 37.09 203 ILE A C 1
ATOM 1583 O O . ILE A 1 203 ? 34.445 87.342 4.377 1.00 31.39 203 ILE A O 1
ATOM 1588 N N . ARG A 1 204 ? 33.774 86.241 6.221 1.00 39.00 204 ARG A N 1
ATOM 1589 C CA . ARG A 1 204 ? 33.046 87.382 6.779 1.00 45.60 204 ARG A CA 1
ATOM 1590 C C . ARG A 1 204 ? 33.879 88.657 6.771 1.00 42.15 204 ARG A C 1
ATOM 1591 O O . ARG A 1 204 ? 34.987 88.676 7.302 1.00 45.81 204 ARG A O 1
ATOM 1599 N N . GLY A 1 205 ? 33.332 89.717 6.180 1.00 43.64 205 GLY A N 1
ATOM 1600 C CA . GLY A 1 205 ? 34.026 90.991 6.115 1.00 37.17 205 GLY A CA 1
ATOM 1601 C C . GLY A 1 205 ? 34.685 91.157 4.767 1.00 40.74 205 GLY A C 1
ATOM 1602 O O . GLY A 1 205 ? 35.071 92.252 4.383 1.00 43.82 205 GLY A O 1
ATOM 1603 N N . LEU A 1 206 ? 34.786 90.056 4.037 1.00 42.68 206 LEU A N 1
ATOM 1604 C CA . LEU A 1 206 ? 35.422 90.062 2.739 1.00 41.51 206 LEU A CA 1
ATOM 1605 C C . LEU A 1 206 ? 34.491 89.537 1.656 1.00 45.46 206 LEU A C 1
ATOM 1606 O O . LEU A 1 206 ? 34.430 90.091 0.562 1.00 46.23 206 LEU A O 1
ATOM 1611 N N . GLY A 1 207 ? 33.770 88.464 1.965 1.00 44.20 207 GLY A N 1
ATOM 1612 C CA . GLY A 1 207 ? 32.859 87.883 0.995 1.00 44.91 207 GLY A CA 1
ATOM 1613 C C . GLY A 1 207 ? 33.361 86.561 0.431 1.00 52.15 207 GLY A C 1
ATOM 1614 O O . GLY A 1 207 ? 33.988 85.761 1.127 1.00 52.24 207 GLY A O 1
ATOM 1615 N N . ILE A 1 208 ? 33.082 86.331 -0.844 1.00 49.37 208 ILE A N 1
ATOM 1616 C CA . ILE A 1 208 ? 33.492 85.108 -1.499 1.00 47.29 208 ILE A CA 1
ATOM 1617 C C . ILE A 1 208 ? 34.921 85.167 -2.015 1.00 42.84 208 ILE A C 1
ATOM 1618 O O . ILE A 1 208 ? 35.283 86.053 -2.784 1.00 43.06 208 ILE A O 1
ATOM 1623 N N . ILE A 1 209 ? 35.725 84.194 -1.596 1.00 38.38 209 ILE A N 1
ATOM 1624 C CA . ILE A 1 209 ? 37.129 84.110 -1.980 1.00 32.51 209 ILE A CA 1
ATOM 1625 C C . ILE A 1 209 ? 37.389 82.815 -2.745 1.00 29.60 209 ILE A C 1
ATOM 1626 O O . ILE A 1 209 ? 36.765 81.791 -2.474 1.00 29.78 209 ILE A O 1
ATOM 1631 N N . ASN A 1 210 ? 38.287 82.864 -3.719 1.00 29.86 210 ASN A N 1
ATOM 1632 C CA . ASN A 1 210 ? 38.634 81.663 -4.486 1.00 35.46 210 ASN A CA 1
ATOM 1633 C C . ASN A 1 210 ? 40.000 81.160 -3.987 1.00 34.17 210 ASN A C 1
ATOM 1634 O O . ASN A 1 210 ? 41.048 81.581 -4.478 1.00 36.70 210 ASN A O 1
ATOM 1639 N N . VAL A 1 211 ? 39.970 80.253 -3.018 1.00 31.93 211 VAL A N 1
ATOM 1640 C CA . VAL A 1 211 ? 41.178 79.697 -2.432 1.00 35.52 211 VAL A CA 1
ATOM 1641 C C . VAL A 1 211 ? 42.233 79.327 -3.463 1.00 32.13 211 VAL A C 1
ATOM 1642 O O . VAL A 1 211 ? 43.428 79.513 -3.238 1.00 35.83 211 VAL A O 1
ATOM 1646 N N . GLU A 1 212 ? 41.790 78.811 -4.596 1.00 31.44 212 GLU A N 1
ATOM 1647 C CA . GLU A 1 212 ? 42.691 78.413 -5.673 1.00 35.01 212 GLU A CA 1
ATOM 1648 C C . GLU A 1 212 ? 43.465 79.613 -6.204 1.00 36.27 212 GLU A C 1
ATOM 1649 O O . GLU A 1 212 ? 44.683 79.560 -6.318 1.00 41.33 212 GLU A O 1
ATOM 1655 N N . ARG A 1 213 ? 42.749 80.689 -6.528 1.00 39.88 213 ARG A N 1
ATOM 1656 C CA . ARG A 1 213 ? 43.356 81.915 -7.052 1.00 36.06 213 ARG A CA 1
ATOM 1657 C C . ARG A 1 213 ? 44.042 82.739 -5.959 1.00 33.91 213 ARG A C 1
ATOM 1658 O O . ARG A 1 213 ? 44.853 83.612 -6.244 1.00 29.43 213 ARG A O 1
ATOM 1666 N N . PHE A 1 214 ? 43.707 82.460 -4.709 1.00 28.22 214 PHE A N 1
ATOM 1667 C CA . PHE A 1 214 ? 44.299 83.181 -3.598 1.00 34.75 214 PHE A CA 1
ATOM 1668 C C . PHE A 1 214 ? 45.599 82.540 -3.115 1.00 40.18 214 PHE A C 1
ATOM 1669 O O . PHE A 1 214 ? 46.631 83.209 -2.995 1.00 39.00 214 PHE A O 1
ATOM 1677 N N . TYR A 1 215 ? 45.548 81.235 -2.856 1.00 37.57 215 TYR A N 1
ATOM 1678 C CA . TYR A 1 215 ? 46.699 80.513 -2.336 1.00 34.79 215 TYR A CA 1
ATOM 1679 C C . TYR A 1 215 ? 47.257 79.377 -3.184 1.00 33.33 215 TYR A C 1
ATOM 1680 O O . TYR A 1 215 ? 48.119 78.647 -2.714 1.00 31.56 215 TYR A O 1
ATOM 1689 N N . GLY A 1 216 ? 46.768 79.213 -4.410 1.00 30.20 216 GLY A N 1
ATOM 1690 C CA . GLY A 1 216 ? 47.321 78.182 -5.266 1.00 29.31 216 GLY A CA 1
ATOM 1691 C C . GLY A 1 216 ? 46.615 76.857 -5.447 1.00 34.83 216 GLY A C 1
ATOM 1692 O O . GLY A 1 216 ? 46.125 76.231 -4.498 1.00 35.10 216 GLY A O 1
ATOM 1693 N N . LEU A 1 217 ? 46.590 76.441 -6.710 1.00 30.43 217 LEU A N 1
ATOM 1694 C CA . LEU A 1 217 ? 46.007 75.183 -7.143 1.00 36.28 217 LEU A CA 1
ATOM 1695 C C . LEU A 1 217 ? 46.613 73.973 -6.411 1.00 37.76 217 LEU A C 1
ATOM 1696 O O . LEU A 1 217 ? 45.933 72.958 -6.176 1.00 31.32 217 LEU A O 1
ATOM 1701 N N . GLN A 1 218 ? 47.891 74.092 -6.053 1.00 33.87 218 GLN A N 1
ATOM 1702 C CA . GLN A 1 218 ? 48.610 73.017 -5.385 1.00 30.53 218 GLN A CA 1
ATOM 1703 C C . GLN A 1 218 ? 48.065 72.656 -4.020 1.00 31.45 218 GLN A C 1
ATOM 1704 O O . GLN A 1 218 ? 48.219 71.512 -3.591 1.00 24.64 218 GLN A O 1
ATOM 1710 N N . ILE A 1 219 ? 47.446 73.614 -3.324 1.00 33.68 219 ILE A N 1
ATOM 1711 C CA . ILE A 1 219 ? 46.897 73.300 -2.009 1.00 35.22 219 ILE A CA 1
ATOM 1712 C C . ILE A 1 219 ? 45.406 72.984 -2.024 1.00 33.97 219 ILE A C 1
ATOM 1713 O O . ILE A 1 219 ? 44.754 73.080 -0.990 1.00 37.28 219 ILE A O 1
ATOM 1718 N N . THR A 1 220 ? 44.880 72.616 -3.197 1.00 28.49 220 THR A N 1
ATOM 1719 C CA . THR A 1 220 ? 43.474 72.202 -3.334 1.00 31.70 220 THR A CA 1
ATOM 1720 C C . THR A 1 220 ? 43.485 70.764 -3.841 1.00 29.45 220 THR A C 1
ATOM 1721 O O . THR A 1 220 ? 44.409 70.360 -4.549 1.00 31.51 220 THR A O 1
ATOM 1725 N N . LYS A 1 221 ? 42.462 69.998 -3.483 1.00 30.50 221 LYS A N 1
ATOM 1726 C CA . LYS A 1 221 ? 42.344 68.595 -3.907 1.00 33.66 221 LYS A CA 1
ATOM 1727 C C . LYS A 1 221 ? 40.857 68.329 -4.223 1.00 34.75 221 LYS A C 1
ATOM 1728 O O . LYS A 1 221 ? 39.963 68.824 -3.539 1.00 38.76 221 LYS A O 1
ATOM 1734 N N . GLN A 1 222 ? 40.594 67.545 -5.252 1.00 35.65 222 GLN A N 1
ATOM 1735 C CA . GLN A 1 222 ? 39.227 67.260 -5.627 1.00 40.81 222 GLN A CA 1
ATOM 1736 C C . GLN A 1 222 ? 38.517 66.290 -4.694 1.00 41.62 222 GLN A C 1
ATOM 1737 O O . GLN A 1 222 ? 37.355 66.481 -4.341 1.00 43.14 222 GLN A O 1
ATOM 1743 N N . ARG A 1 223 ? 39.210 65.245 -4.280 1.00 42.18 223 ARG A N 1
ATOM 1744 C CA . ARG A 1 223 ? 38.589 64.252 -3.408 1.00 41.31 223 ARG A CA 1
ATOM 1745 C C . ARG A 1 223 ? 39.472 63.906 -2.218 1.00 37.22 223 ARG A C 1
ATOM 1746 O O . ARG A 1 223 ? 40.684 64.101 -2.259 1.00 37.18 223 ARG A O 1
ATOM 1754 N N . THR A 1 224 ? 38.854 63.399 -1.159 1.00 34.01 224 THR A N 1
ATOM 1755 C CA . THR A 1 224 ? 39.595 62.969 0.017 1.00 30.55 224 THR A CA 1
ATOM 1756 C C . THR A 1 224 ? 38.805 61.895 0.761 1.00 31.79 224 THR A C 1
ATOM 1757 O O . THR A 1 224 ? 37.571 61.901 0.761 1.00 26.57 224 THR A O 1
ATOM 1761 N N . GLU A 1 225 ? 39.530 60.961 1.376 1.00 28.04 225 GLU A N 1
ATOM 1762 C CA . GLU A 1 225 ? 38.913 59.883 2.132 1.00 29.99 225 GLU A CA 1
ATOM 1763 C C . GLU A 1 225 ? 38.799 60.395 3.543 1.00 29.42 225 GLU A C 1
ATOM 1764 O O . GLU A 1 225 ? 39.803 60.592 4.219 1.00 34.72 225 GLU A O 1
ATOM 1770 N N . ILE A 1 226 ? 37.573 60.629 3.987 1.00 32.55 226 ILE A N 1
ATOM 1771 C CA . ILE A 1 226 ? 37.341 61.145 5.340 1.00 33.69 226 ILE A CA 1
ATOM 1772 C C . ILE A 1 226 ? 37.586 60.054 6.386 1.00 34.21 226 ILE A C 1
ATOM 1773 O O . ILE A 1 226 ? 36.963 58.998 6.339 1.00 40.14 226 ILE A O 1
ATOM 1778 N N . GLN A 1 227 ? 38.487 60.305 7.327 1.00 36.21 227 GLN A N 1
ATOM 1779 C CA . GLN A 1 227 ? 38.777 59.335 8.376 1.00 37.38 227 GLN A CA 1
ATOM 1780 C C . GLN A 1 227 ? 38.627 59.962 9.747 1.00 35.09 227 GLN A C 1
ATOM 1781 O O . GLN A 1 227 ? 38.568 59.264 10.758 1.00 40.78 227 GLN A O 1
ATOM 1787 N N . LEU A 1 228 ? 38.554 61.280 9.789 1.00 30.98 228 LEU A N 1
ATOM 1788 C CA . LEU A 1 228 ? 38.476 61.944 11.071 1.00 34.90 228 LEU A CA 1
ATOM 1789 C C . LEU A 1 228 ? 37.464 63.072 11.042 1.00 37.52 228 LEU A C 1
ATOM 1790 O O . LEU A 1 228 ? 37.299 63.734 10.019 1.00 40.71 228 LEU A O 1
ATOM 1795 N N . MET A 1 229 ? 36.781 63.275 12.163 1.00 30.44 229 MET A N 1
ATOM 1796 C CA . MET A 1 229 ? 35.778 64.323 12.281 1.00 35.66 229 MET A CA 1
ATOM 1797 C C . MET A 1 229 ? 36.126 65.212 13.488 1.00 38.14 229 MET A C 1
ATOM 1798 O O . MET A 1 229 ? 36.399 64.712 14.582 1.00 36.97 229 MET A O 1
ATOM 1803 N N . VAL A 1 230 ? 36.145 66.525 13.287 1.00 34.43 230 VAL A N 1
ATOM 1804 C CA . VAL A 1 230 ? 36.440 67.442 14.380 1.00 35.22 230 VAL A CA 1
ATOM 1805 C C . VAL A 1 230 ? 35.338 68.474 14.497 1.00 36.36 230 VAL A C 1
ATOM 1806 O O . VAL A 1 230 ? 35.145 69.303 13.602 1.00 36.46 230 VAL A O 1
ATOM 1810 N N . ASN A 1 231 ? 34.591 68.412 15.591 1.00 37.83 231 ASN A N 1
ATOM 1811 C CA . ASN A 1 231 ? 33.517 69.376 15.801 1.00 40.10 231 ASN A CA 1
ATOM 1812 C C . ASN A 1 231 ? 34.067 70.575 16.577 1.00 41.90 231 ASN A C 1
ATOM 1813 O O . ASN A 1 231 ? 34.553 70.423 17.698 1.00 40.19 231 ASN A O 1
ATOM 1818 N N . LEU A 1 232 ? 34.001 71.760 15.975 1.00 44.83 232 LEU A N 1
ATOM 1819 C CA . LEU A 1 232 ? 34.491 72.979 16.626 1.00 51.32 232 LEU A CA 1
ATOM 1820 C C . LEU A 1 232 ? 33.368 73.632 17.427 1.00 51.69 232 LEU A C 1
ATOM 1821 O O . LEU A 1 232 ? 32.337 74.005 16.872 1.00 51.60 232 LEU A O 1
ATOM 1826 N N . LEU A 1 233 ? 33.583 73.772 18.729 1.00 51.49 233 LEU A N 1
ATOM 1827 C CA . LEU A 1 233 ? 32.593 74.369 19.612 1.00 56.64 233 LEU A CA 1
ATOM 1828 C C . LEU A 1 233 ? 32.797 75.855 19.878 1.00 60.02 233 LEU A C 1
ATOM 1829 O O . LEU A 1 233 ? 33.883 76.300 20.264 1.00 57.56 233 LEU A O 1
ATOM 1834 N N . SER A 1 234 ? 31.725 76.611 19.683 1.00 65.92 234 SER A N 1
ATOM 1835 C CA . SER A 1 234 ? 31.729 78.052 19.900 1.00 73.99 234 SER A CA 1
ATOM 1836 C C . SER A 1 234 ? 31.986 78.336 21.382 1.00 73.76 234 SER A C 1
ATOM 1837 O O . SER A 1 234 ? 31.957 77.423 22.210 1.00 74.83 234 SER A O 1
ATOM 1840 N N . LEU A 1 235 ? 32.229 79.601 21.714 1.00 75.38 235 LEU A N 1
ATOM 1841 C CA . LEU A 1 235 ? 32.492 79.998 23.100 1.00 74.65 235 LEU A CA 1
ATOM 1842 C C . LEU A 1 235 ? 31.310 79.672 24.010 1.00 74.65 235 LEU A C 1
ATOM 1843 O O . LEU A 1 235 ? 30.303 79.124 23.508 1.00 78.97 235 LEU A O 1
ATOM 1848 N N . THR A 1 242 ? 31.476 70.160 28.950 1.00 86.98 242 THR A N 1
ATOM 1849 C CA . THR A 1 242 ? 32.944 70.149 29.221 1.00 89.39 242 THR A CA 1
ATOM 1850 C C . THR A 1 242 ? 33.689 69.158 28.329 1.00 90.00 242 THR A C 1
ATOM 1851 O O . THR A 1 242 ? 33.101 68.549 27.431 1.00 88.89 242 THR A O 1
ATOM 1855 N N . PHE A 1 243 ? 34.987 68.999 28.586 1.00 90.48 243 PHE A N 1
ATOM 1856 C CA . PHE A 1 243 ? 35.821 68.092 27.799 1.00 90.45 243 PHE A CA 1
ATOM 1857 C C . PHE A 1 243 ? 36.543 67.066 28.665 1.00 93.33 243 PHE A C 1
ATOM 1858 O O . PHE A 1 243 ? 36.747 67.276 29.859 1.00 92.37 243 PHE A O 1
ATOM 1866 N N . GLU A 1 244 ? 36.933 65.957 28.046 1.00 98.15 244 GLU A N 1
ATOM 1867 C CA . GLU A 1 244 ? 37.636 64.889 28.746 1.00 101.57 244 GLU A CA 1
ATOM 1868 C C . GLU A 1 244 ? 39.070 65.300 29.047 1.00 101.68 244 GLU A C 1
ATOM 1869 O O . GLU A 1 244 ? 39.714 65.986 28.246 1.00 101.60 244 GLU A O 1
ATOM 1875 N N . ARG A 1 245 ? 39.562 64.866 30.205 1.00 100.09 245 ARG A N 1
ATOM 1876 C CA . ARG A 1 245 ? 40.922 65.170 30.641 1.00 96.61 245 ARG A CA 1
ATOM 1877 C C . ARG A 1 245 ? 41.863 64.036 30.248 1.00 93.60 245 ARG A C 1
ATOM 1878 O O . ARG A 1 245 ? 43.081 64.154 30.374 1.00 90.26 245 ARG A O 1
ATOM 1880 N N . LEU A 1 246 ? 41.284 62.940 29.769 1.00 92.49 246 LEU A N 1
ATOM 1881 C CA . LEU A 1 246 ? 42.055 61.782 29.348 1.00 92.17 246 LEU A CA 1
ATOM 1882 C C . LEU A 1 246 ? 41.734 61.419 27.910 1.00 93.96 246 LEU A C 1
ATOM 1883 O O . LEU A 1 246 ? 40.746 61.893 27.348 1.00 96.50 246 LEU A O 1
ATOM 1888 N N . GLY A 1 247 ? 42.571 60.574 27.318 1.00 95.18 247 GLY A N 1
ATOM 1889 C CA . GLY A 1 247 ? 42.355 60.161 25.942 1.00 96.17 247 GLY A CA 1
ATOM 1890 C C . GLY A 1 247 ? 42.405 58.654 25.774 1.00 97.76 247 GLY A C 1
ATOM 1891 O O . GLY A 1 247 ? 42.717 58.153 24.694 1.00 96.76 247 GLY A O 1
ATOM 1892 N N . THR A 1 248 ? 42.099 57.930 26.847 1.00 98.17 248 THR A N 1
ATOM 1893 C CA . THR A 1 248 ? 42.101 56.472 26.817 1.00 98.80 248 THR A CA 1
ATOM 1894 C C . THR A 1 248 ? 40.973 55.947 25.942 1.00 100.62 248 THR A C 1
ATOM 1895 O O . THR A 1 248 ? 41.168 55.053 25.116 1.00 102.05 248 THR A O 1
ATOM 1899 N N . GLU A 1 249 ? 39.789 56.513 26.133 1.00 101.22 249 GLU A N 1
ATOM 1900 C CA . GLU A 1 249 ? 38.613 56.118 25.373 1.00 101.23 249 GLU A CA 1
ATOM 1901 C C . GLU A 1 249 ? 38.538 56.907 24.076 1.00 99.18 249 GLU A C 1
ATOM 1902 O O . GLU A 1 249 ? 38.232 58.101 24.083 1.00 99.97 249 GLU A O 1
ATOM 1908 N N . LEU A 1 250 ? 38.823 56.241 22.962 1.00 95.21 250 LEU A N 1
ATOM 1909 C CA . LEU A 1 250 ? 38.779 56.899 21.663 1.00 91.67 250 LEU A CA 1
ATOM 1910 C C . LEU A 1 250 ? 37.358 56.922 21.112 1.00 86.44 250 LEU A C 1
ATOM 1911 O O . LEU A 1 250 ? 36.782 55.882 20.803 1.00 85.60 250 LEU A O 1
ATOM 1916 N N . LYS A 1 251 ? 36.801 58.124 20.996 1.00 80.53 251 LYS A N 1
ATOM 1917 C CA . LYS A 1 251 ? 35.445 58.310 20.497 1.00 71.74 251 LYS A CA 1
ATOM 1918 C C . LYS A 1 251 ? 35.323 58.091 18.996 1.00 65.93 251 LYS A C 1
ATOM 1919 O O . LYS A 1 251 ? 36.297 58.225 18.251 1.00 64.98 251 LYS A O 1
ATOM 1925 N N . LYS A 1 252 ? 34.109 57.751 18.571 1.00 62.96 252 LYS A N 1
ATOM 1926 C CA . LYS A 1 252 ? 33.789 57.509 17.169 1.00 56.85 252 LYS A CA 1
ATOM 1927 C C . LYS A 1 252 ? 32.419 58.098 16.883 1.00 56.04 252 LYS A C 1
ATOM 1928 O O . LYS A 1 252 ? 31.688 58.448 17.808 1.00 59.66 252 LYS A O 1
ATOM 1934 N N . GLN A 1 253 ? 32.074 58.219 15.606 1.00 54.92 253 GLN A N 1
ATOM 1935 C CA . GLN A 1 253 ? 30.783 58.770 15.224 1.00 54.10 253 GLN A CA 1
ATOM 1936 C C . GLN A 1 253 ? 30.402 58.338 13.824 1.00 55.07 253 GLN A C 1
ATOM 1937 O O . GLN A 1 253 ? 30.966 58.805 12.836 1.00 61.21 253 GLN A O 1
ATOM 1943 N N . ARG A 1 254 ? 29.433 57.434 13.757 1.00 57.19 254 ARG A N 1
ATOM 1944 C CA . ARG A 1 254 ? 28.935 56.890 12.501 1.00 55.89 254 ARG A CA 1
ATOM 1945 C C . ARG A 1 254 ? 28.477 57.984 11.535 1.00 52.54 254 ARG A C 1
ATOM 1946 O O . ARG A 1 254 ? 27.958 59.014 11.953 1.00 51.43 254 ARG A O 1
ATOM 1954 N N . LEU A 1 255 ? 28.670 57.745 10.243 1.00 50.29 255 LEU A N 1
ATOM 1955 C CA . LEU A 1 255 ? 28.272 58.689 9.209 1.00 46.06 255 LEU A CA 1
ATOM 1956 C C . LEU A 1 255 ? 28.212 57.933 7.891 1.00 47.98 255 LEU A C 1
ATOM 1957 O O . LEU A 1 255 ? 29.231 57.453 7.389 1.00 47.08 255 LEU A O 1
ATOM 1962 N N . LEU A 1 256 ? 27.013 57.812 7.332 1.00 46.28 256 LEU A N 1
ATOM 1963 C CA . LEU A 1 256 ? 26.837 57.090 6.075 1.00 41.84 256 LEU A CA 1
ATOM 1964 C C . LEU A 1 256 ? 27.335 55.660 6.157 1.00 38.84 256 LEU A C 1
ATOM 1965 O O . LEU A 1 256 ? 27.852 55.126 5.179 1.00 41.18 256 LEU A O 1
ATOM 1970 N N . GLY A 1 257 ? 27.170 55.041 7.321 1.00 40.28 257 GLY A N 1
ATOM 1971 C CA . GLY A 1 257 ? 27.606 53.667 7.484 1.00 48.20 257 GLY A CA 1
ATOM 1972 C C . GLY A 1 257 ? 29.079 53.503 7.818 1.00 52.92 257 GLY A C 1
ATOM 1973 O O . GLY A 1 257 ? 29.536 52.380 8.042 1.00 58.10 257 GLY A O 1
ATOM 1974 N N . VAL A 1 258 ? 29.816 54.614 7.859 1.00 54.22 258 VAL A N 1
ATOM 1975 C CA . VAL A 1 258 ? 31.247 54.598 8.166 1.00 49.95 258 VAL A CA 1
ATOM 1976 C C . VAL A 1 258 ? 31.530 55.234 9.517 1.00 52.07 258 VAL A C 1
ATOM 1977 O O . VAL A 1 258 ? 31.149 56.382 9.741 1.00 51.80 258 VAL A O 1
ATOM 1981 N N . ASP A 1 259 ? 32.177 54.492 10.421 1.00 54.28 259 ASP A N 1
ATOM 1982 C CA . ASP A 1 259 ? 32.517 55.040 11.744 1.00 58.95 259 ASP A CA 1
ATOM 1983 C C . ASP A 1 259 ? 33.822 55.814 11.624 1.00 55.80 259 ASP A C 1
ATOM 1984 O O . ASP A 1 259 ? 34.818 55.270 11.177 1.00 57.96 259 ASP A O 1
ATOM 1989 N N . LEU A 1 260 ? 33.809 57.085 12.007 1.00 49.34 260 LEU A N 1
ATOM 1990 C CA . LEU A 1 260 ? 35.007 57.908 11.923 1.00 46.17 260 LEU A CA 1
ATOM 1991 C C . LEU A 1 260 ? 35.497 58.233 13.328 1.00 42.94 260 LEU A C 1
ATOM 1992 O O . LEU A 1 260 ? 34.715 58.210 14.282 1.00 40.79 260 LEU A O 1
ATOM 1997 N N . SER A 1 261 ? 36.790 58.516 13.460 1.00 39.40 261 SER A N 1
ATOM 1998 C CA . SER A 1 261 ? 37.344 58.880 14.757 1.00 40.81 261 SER A CA 1
ATOM 1999 C C . SER A 1 261 ? 36.748 60.251 15.072 1.00 40.81 261 SER A C 1
ATOM 2000 O O . SER A 1 261 ? 36.694 61.131 14.209 1.00 38.37 261 SER A O 1
ATOM 2003 N N . PHE A 1 262 ? 36.280 60.428 16.299 1.00 43.22 262 PHE A N 1
ATOM 2004 C CA . PHE A 1 262 ? 35.655 61.685 16.670 1.00 38.49 262 PHE A CA 1
ATOM 2005 C C . PHE A 1 262 ? 36.407 62.496 17.695 1.00 40.03 262 PHE A C 1
ATOM 2006 O O . PHE A 1 262 ? 36.873 61.977 18.711 1.00 43.68 262 PHE A O 1
ATOM 2014 N N . TYR A 1 263 ? 36.497 63.790 17.420 1.00 35.80 263 TYR A N 1
ATOM 2015 C CA . TYR A 1 263 ? 37.152 64.726 18.309 1.00 33.17 263 TYR A CA 1
ATOM 2016 C C . TYR A 1 263 ? 36.229 65.905 18.445 1.00 34.74 263 TYR A C 1
ATOM 2017 O O . TYR A 1 263 ? 35.431 66.182 17.557 1.00 37.08 263 TYR A O 1
ATOM 2026 N N . GLU A 1 264 ? 36.337 66.600 19.563 1.00 34.94 264 GLU A N 1
ATOM 2027 C CA . GLU A 1 264 ? 35.532 67.779 19.783 1.00 38.33 264 GLU A CA 1
ATOM 2028 C C . GLU A 1 264 ? 36.385 68.755 20.594 1.00 41.53 264 GLU A C 1
ATOM 2029 O O . GLU A 1 264 ? 36.716 68.491 21.755 1.00 39.32 264 GLU A O 1
ATOM 2035 N N . ILE A 1 265 ? 36.759 69.873 19.976 1.00 38.46 265 ILE A N 1
ATOM 2036 C CA . ILE A 1 265 ? 37.605 70.851 20.656 1.00 44.18 265 ILE A CA 1
ATOM 2037 C C . ILE A 1 265 ? 37.045 72.276 20.656 1.00 44.44 265 ILE A C 1
ATOM 2038 O O . ILE A 1 265 ? 36.350 72.689 19.722 1.00 44.00 265 ILE A O 1
ATOM 2043 N N . PRO A 1 266 ? 37.338 73.043 21.718 1.00 41.89 266 PRO A N 1
ATOM 2044 C CA . PRO A 1 266 ? 36.866 74.421 21.846 1.00 46.75 266 PRO A CA 1
ATOM 2045 C C . PRO A 1 266 ? 37.672 75.427 21.048 1.00 47.00 266 PRO A C 1
ATOM 2046 O O . PRO A 1 266 ? 38.867 75.252 20.842 1.00 50.40 266 PRO A O 1
ATOM 2050 N N . ILE A 1 267 ? 37.003 76.479 20.597 1.00 47.91 267 ILE A N 1
ATOM 2051 C CA . ILE A 1 267 ? 37.660 77.542 19.855 1.00 49.08 267 ILE A CA 1
ATOM 2052 C C . ILE A 1 267 ? 37.951 78.598 20.916 1.00 51.29 267 ILE A C 1
ATOM 2053 O O . ILE A 1 267 ? 37.024 79.182 21.476 1.00 57.74 267 ILE A O 1
ATOM 2058 N N . SER A 1 268 ? 39.225 78.824 21.229 1.00 48.04 268 SER A N 1
ATOM 2059 C CA . SER A 1 268 ? 39.562 79.812 22.261 1.00 49.02 268 SER A CA 1
ATOM 2060 C C . SER A 1 268 ? 40.424 80.967 21.767 1.00 46.59 268 SER A C 1
ATOM 2061 O O . SER A 1 268 ? 41.425 80.762 21.088 1.00 44.16 268 SER A O 1
ATOM 2064 N N . PRO A 1 269 ? 40.049 82.201 22.127 1.00 43.97 269 PRO A N 1
ATOM 2065 C CA . PRO A 1 269 ? 40.779 83.399 21.714 1.00 44.41 269 PRO A CA 1
ATOM 2066 C C . PRO A 1 269 ? 42.267 83.364 21.992 1.00 44.40 269 PRO A C 1
ATOM 2067 O O . PRO A 1 269 ? 42.708 82.835 23.011 1.00 43.65 269 PRO A O 1
ATOM 2071 N N . GLY A 1 270 ? 43.036 83.937 21.069 1.00 42.93 270 GLY A N 1
ATOM 2072 C CA . GLY A 1 270 ? 44.482 83.966 21.206 1.00 45.71 270 GLY A CA 1
ATOM 2073 C C . GLY A 1 270 ? 45.142 82.695 20.695 1.00 43.03 270 GLY A C 1
ATOM 2074 O O . GLY A 1 270 ? 46.252 82.736 20.175 1.00 45.79 270 GLY A O 1
ATOM 2075 N N . ARG A 1 271 ? 44.446 81.573 20.845 1.00 46.21 271 ARG A N 1
ATOM 2076 C CA . ARG A 1 271 ? 44.930 80.267 20.426 1.00 50.43 271 ARG A CA 1
ATOM 2077 C C . ARG A 1 271 ? 44.693 80.049 18.938 1.00 50.12 271 ARG A C 1
ATOM 2078 O O . ARG A 1 271 ? 43.700 80.518 18.382 1.00 43.23 271 ARG A O 1
ATOM 2086 N N . LYS A 1 272 ? 45.625 79.351 18.296 1.00 53.34 272 LYS A N 1
ATOM 2087 C CA . LYS A 1 272 ? 45.533 79.070 16.866 1.00 56.48 272 LYS A CA 1
ATOM 2088 C C . LYS A 1 272 ? 44.779 77.761 16.656 1.00 53.46 272 LYS A C 1
ATOM 2089 O O . LYS A 1 272 ? 45.333 76.681 16.838 1.00 55.71 272 LYS A O 1
ATOM 2095 N N . THR A 1 273 ? 43.515 77.872 16.260 1.00 54.01 273 THR A N 1
ATOM 2096 C CA . THR A 1 273 ? 42.651 76.716 16.044 1.00 52.34 273 THR A CA 1
ATOM 2097 C C . THR A 1 273 ? 43.273 75.648 15.138 1.00 46.99 273 THR A C 1
ATOM 2098 O O . THR A 1 273 ? 43.219 74.457 15.446 1.00 45.48 273 THR A O 1
ATOM 2102 N N . SER A 1 274 ? 43.863 76.089 14.033 1.00 42.85 274 SER A N 1
ATOM 2103 C CA . SER A 1 274 ? 44.506 75.213 13.060 1.00 39.86 274 SER A CA 1
ATOM 2104 C C . SER A 1 274 ? 45.473 74.192 13.652 1.00 39.58 274 SER A C 1
ATOM 2105 O O . SER A 1 274 ? 45.544 73.049 13.203 1.00 42.45 274 SER A O 1
ATOM 2108 N N . GLU A 1 275 ? 46.215 74.610 14.664 1.00 34.58 275 GLU A N 1
ATOM 2109 C CA . GLU A 1 275 ? 47.202 73.751 15.291 1.00 39.43 275 GLU A CA 1
ATOM 2110 C C . GLU A 1 275 ? 46.606 72.653 16.161 1.00 38.27 275 GLU A C 1
ATOM 2111 O O . GLU A 1 275 ? 47.237 71.616 16.383 1.00 38.65 275 GLU A O 1
ATOM 2117 N N . ILE A 1 276 ? 45.388 72.874 16.637 1.00 31.17 276 ILE A N 1
ATOM 2118 C CA . ILE A 1 276 ? 44.707 71.881 17.447 1.00 36.53 276 ILE A CA 1
ATOM 2119 C C . ILE A 1 276 ? 44.173 70.805 16.508 1.00 32.79 276 ILE A C 1
ATOM 2120 O O . ILE A 1 276 ? 44.101 69.633 16.880 1.00 26.67 276 ILE A O 1
ATOM 2125 N N . ILE A 1 277 ? 43.789 71.224 15.298 1.00 33.71 277 ILE A N 1
ATOM 2126 C CA . ILE A 1 277 ? 43.287 70.312 14.273 1.00 31.60 277 ILE A CA 1
ATOM 2127 C C . ILE A 1 277 ? 44.431 69.370 13.878 1.00 33.13 277 ILE A C 1
ATOM 2128 O O . ILE A 1 277 ? 44.234 68.157 13.773 1.00 35.69 277 ILE A O 1
ATOM 2133 N N . GLU A 1 278 ? 45.633 69.926 13.710 1.00 25.98 278 GLU A N 1
ATOM 2134 C CA . GLU A 1 278 ? 46.796 69.120 13.341 1.00 32.72 278 GLU A CA 1
ATOM 2135 C C . GLU A 1 278 ? 47.095 68.156 14.474 1.00 34.50 278 GLU A C 1
ATOM 2136 O O . GLU A 1 278 ? 47.375 66.975 14.252 1.00 36.00 278 GLU A O 1
ATOM 2142 N N . SER A 1 279 ? 47.025 68.675 15.695 1.00 38.03 279 SER A N 1
ATOM 2143 C CA . SER A 1 279 ? 47.309 67.888 16.884 1.00 36.49 279 SER A CA 1
ATOM 2144 C C . SER A 1 279 ? 46.393 66.676 16.971 1.00 35.49 279 SER A C 1
ATOM 2145 O O . SER A 1 279 ? 46.836 65.593 17.356 1.00 34.64 279 SER A O 1
ATOM 2148 N N . ALA A 1 280 ? 45.122 66.853 16.611 1.00 31.35 280 ALA A N 1
ATOM 2149 C CA . ALA A 1 280 ? 44.181 65.741 16.636 1.00 31.29 280 ALA A CA 1
ATOM 2150 C C . ALA A 1 280 ? 44.601 64.691 15.602 1.00 29.75 280 ALA A C 1
ATOM 2151 O O . ALA A 1 280 ? 44.488 63.497 15.852 1.00 29.93 280 ALA A O 1
ATOM 2153 N N . VAL A 1 281 ? 45.096 65.140 14.448 1.00 23.41 281 VAL A N 1
ATOM 2154 C CA . VAL A 1 281 ? 45.526 64.208 13.413 1.00 25.68 281 VAL A CA 1
ATOM 2155 C C . VAL A 1 281 ? 46.726 63.401 13.894 1.00 30.93 281 VAL A C 1
ATOM 2156 O O . VAL A 1 281 ? 46.790 62.183 13.708 1.00 30.64 281 VAL A O 1
ATOM 2160 N N . ILE A 1 282 ? 47.673 64.087 14.521 1.00 28.63 282 ILE A N 1
ATOM 2161 C CA . ILE A 1 282 ? 48.872 63.444 15.033 1.00 30.90 282 ILE A CA 1
ATOM 2162 C C . ILE A 1 282 ? 48.406 62.406 16.045 1.00 32.18 282 ILE A C 1
ATOM 2163 O O . ILE A 1 282 ? 48.766 61.229 15.965 1.00 30.99 282 ILE A O 1
ATOM 2168 N N . ASP A 1 283 ? 47.597 62.854 16.998 1.00 34.78 283 ASP A N 1
ATOM 2169 C CA . ASP A 1 283 ? 47.045 61.968 18.008 1.00 32.20 283 ASP A CA 1
ATOM 2170 C C . ASP A 1 283 ? 46.375 60.778 17.309 1.00 35.88 283 ASP A C 1
ATOM 2171 O O . ASP A 1 283 ? 46.557 59.616 17.700 1.00 32.68 283 ASP A O 1
ATOM 2176 N N . PHE A 1 284 ? 45.595 61.085 16.275 1.00 33.80 284 PHE A N 1
ATOM 2177 C CA . PHE A 1 284 ? 44.905 60.063 15.506 1.00 37.61 284 PHE A CA 1
ATOM 2178 C C . PHE A 1 284 ? 45.901 59.044 14.926 1.00 39.43 284 PHE A C 1
ATOM 2179 O O . PHE A 1 284 ? 45.764 57.841 15.140 1.00 43.68 284 PHE A O 1
ATOM 2187 N N . LYS A 1 285 ? 46.900 59.529 14.197 1.00 34.93 285 LYS A N 1
ATOM 2188 C CA . LYS A 1 285 ? 47.888 58.645 13.606 1.00 32.58 285 LYS A CA 1
ATOM 2189 C C . LYS A 1 285 ? 48.670 57.907 14.678 1.00 35.04 285 LYS A C 1
ATOM 2190 O O . LYS A 1 285 ? 49.047 56.747 14.510 1.00 35.83 285 LYS A O 1
ATOM 2196 N N . LEU A 1 286 ? 48.915 58.585 15.786 1.00 36.61 286 LEU A N 1
ATOM 2197 C CA . LEU A 1 286 ? 49.671 57.994 16.879 1.00 39.98 286 LEU A CA 1
ATOM 2198 C C . LEU A 1 286 ? 48.925 56.817 17.499 1.00 40.75 286 LEU A C 1
ATOM 2199 O O . LEU A 1 286 ? 49.491 55.741 17.665 1.00 45.07 286 LEU A O 1
ATOM 2204 N N . LYS A 1 287 ? 47.658 57.025 17.839 1.00 41.52 287 LYS A N 1
ATOM 2205 C CA . LYS A 1 287 ? 46.839 55.970 18.424 1.00 43.24 287 LYS A CA 1
ATOM 2206 C C . LYS A 1 287 ? 46.722 54.749 17.505 1.00 46.97 287 LYS A C 1
ATOM 2207 O O . LYS A 1 287 ? 46.784 53.613 17.966 1.00 44.43 287 LYS A O 1
ATOM 2213 N N . HIS A 1 288 ? 46.563 54.980 16.208 1.00 47.83 288 HIS A N 1
ATOM 2214 C CA . HIS A 1 288 ? 46.430 53.874 15.283 1.00 47.91 288 HIS A CA 1
ATOM 2215 C C . HIS A 1 288 ? 47.722 53.108 15.085 1.00 46.92 288 HIS A C 1
ATOM 2216 O O . HIS A 1 288 ? 47.703 51.979 14.604 1.00 50.61 288 HIS A O 1
ATOM 2223 N N . SER A 1 289 ? 48.845 53.708 15.457 1.00 43.21 289 SER A N 1
ATOM 2224 C CA . SER A 1 289 ? 50.134 53.040 15.309 1.00 45.64 289 SER A CA 1
ATOM 2225 C C . SER A 1 289 ? 50.429 52.242 16.578 1.00 48.11 289 SER A C 1
ATOM 2226 O O . SER A 1 289 ? 51.335 51.415 16.603 1.00 55.38 289 SER A O 1
ATOM 2229 N N . GLY A 1 290 ? 49.666 52.500 17.634 1.00 49.09 290 GLY A N 1
ATOM 2230 C CA . GLY A 1 290 ? 49.873 51.781 18.877 1.00 48.90 290 GLY A CA 1
ATOM 2231 C C . GLY A 1 290 ? 50.309 52.608 20.080 1.00 52.21 290 GLY A C 1
ATOM 2232 O O . GLY A 1 290 ? 50.714 52.049 21.099 1.00 54.43 290 GLY A O 1
ATOM 2233 N N . TYR A 1 291 ? 50.240 53.932 19.982 1.00 49.12 291 TYR A N 1
ATOM 2234 C CA . TYR A 1 291 ? 50.632 54.777 21.104 1.00 44.62 291 TYR A CA 1
ATOM 2235 C C . TYR A 1 291 ? 49.478 55.616 21.628 1.00 47.52 291 TYR A C 1
ATOM 2236 O O . TYR A 1 291 ? 48.837 56.369 20.882 1.00 43.41 291 TYR A O 1
ATOM 2245 N N . ASN A 1 292 ? 49.237 55.493 22.926 1.00 46.64 292 ASN A N 1
ATOM 2246 C CA . ASN A 1 292 ? 48.165 56.222 23.575 1.00 48.25 292 ASN A CA 1
ATOM 2247 C C . ASN A 1 292 ? 48.722 57.035 24.737 1.00 49.47 292 ASN A C 1
ATOM 2248 O O . ASN A 1 292 ? 49.059 56.490 25.791 1.00 50.53 292 ASN A O 1
ATOM 2253 N N . SER A 1 293 ? 48.815 58.344 24.535 1.00 45.81 293 SER A N 1
ATOM 2254 C CA . SER A 1 293 ? 49.336 59.237 25.557 1.00 42.95 293 SER A CA 1
ATOM 2255 C C . SER A 1 293 ? 48.672 59.037 26.921 1.00 41.62 293 SER A C 1
ATOM 2256 O O . SER A 1 293 ? 49.352 59.030 27.955 1.00 40.11 293 SER A O 1
ATOM 2259 N N . ALA A 1 294 ? 47.351 58.883 26.934 1.00 35.64 294 ALA A N 1
ATOM 2260 C CA . ALA A 1 294 ? 46.649 58.681 28.202 1.00 42.74 294 ALA A CA 1
ATOM 2261 C C . ALA A 1 294 ? 47.110 57.404 28.917 1.00 44.54 294 ALA A C 1
ATOM 2262 O O . ALA A 1 294 ? 47.502 57.446 30.085 1.00 41.67 294 ALA A O 1
ATOM 2264 N N . LEU A 1 295 ? 47.077 56.275 28.215 1.00 45.02 295 LEU A N 1
ATOM 2265 C CA . LEU A 1 295 ? 47.501 55.016 28.809 1.00 51.63 295 LEU A CA 1
ATOM 2266 C C . LEU A 1 295 ? 48.944 55.076 29.317 1.00 52.57 295 LEU A C 1
ATOM 2267 O O . LEU A 1 295 ? 49.262 54.516 30.362 1.00 56.65 295 LEU A O 1
ATOM 2272 N N . ASP A 1 296 ? 49.814 55.758 28.580 1.00 52.78 296 ASP A N 1
ATOM 2273 C CA . ASP A 1 296 ? 51.209 55.875 28.980 1.00 50.59 296 ASP A CA 1
ATOM 2274 C C . ASP A 1 296 ? 51.345 56.713 30.247 1.00 50.43 296 ASP A C 1
ATOM 2275 O O . ASP A 1 296 ? 52.147 56.399 31.126 1.00 48.04 296 ASP A O 1
ATOM 2280 N N . PHE A 1 297 ? 50.568 57.791 30.314 1.00 50.22 297 PHE A N 1
ATOM 2281 C CA . PHE A 1 297 ? 50.567 58.698 31.457 1.00 51.31 297 PHE A CA 1
ATOM 2282 C C . PHE A 1 297 ? 50.165 57.962 32.734 1.00 52.65 297 PHE A C 1
ATOM 2283 O O . PHE A 1 297 ? 50.673 58.247 33.818 1.00 50.39 297 PHE A O 1
ATOM 2291 N N . ILE A 1 298 ? 49.239 57.020 32.592 1.00 58.74 298 ILE A N 1
ATOM 2292 C CA . ILE A 1 298 ? 48.760 56.228 33.717 1.00 64.94 298 ILE A CA 1
ATOM 2293 C C . ILE A 1 298 ? 49.826 55.226 34.155 1.00 66.66 298 ILE A C 1
ATOM 2294 O O . ILE A 1 298 ? 50.177 55.164 35.335 1.00 67.24 298 ILE A O 1
ATOM 2299 N N . GLU A 1 299 ? 50.346 54.451 33.206 1.00 67.26 299 GLU A N 1
ATOM 2300 C CA . GLU A 1 299 ? 51.388 53.472 33.512 1.00 72.97 299 GLU A CA 1
ATOM 2301 C C . GLU A 1 299 ? 52.591 54.152 34.158 1.00 72.96 299 GLU A C 1
ATOM 2302 O O . GLU A 1 299 ? 53.358 53.511 34.867 1.00 78.47 299 GLU A O 1
ATOM 2308 N N . ASN A 1 300 ? 52.755 55.447 33.903 1.00 72.56 300 ASN A N 1
ATOM 2309 C CA . ASN A 1 300 ? 53.869 56.203 34.462 1.00 71.01 300 ASN A CA 1
ATOM 2310 C C . ASN A 1 300 ? 53.601 56.473 35.936 1.00 72.89 300 ASN A C 1
ATOM 2311 O O . ASN A 1 300 ? 54.484 56.297 36.767 1.00 71.18 300 ASN A O 1
ATOM 2316 N N . GLN A 1 301 ? 52.381 56.896 36.259 1.00 76.58 301 GLN A N 1
ATOM 2317 C CA . GLN A 1 301 ? 52.024 57.176 37.648 1.00 80.97 301 GLN A CA 1
ATOM 2318 C C . GLN A 1 301 ? 52.094 55.914 38.497 1.00 84.74 301 GLN A C 1
ATOM 2319 O O . GLN A 1 301 ? 52.552 55.943 39.642 1.00 82.99 301 GLN A O 1
ATOM 2325 N N . LYS A 1 302 ? 51.627 54.809 37.929 1.00 88.80 302 LYS A N 1
ATOM 2326 C CA . LYS A 1 302 ? 51.641 53.529 38.620 1.00 91.40 302 LYS A CA 1
ATOM 2327 C C . LYS A 1 302 ? 53.080 53.095 38.865 1.00 94.02 302 LYS A C 1
ATOM 2328 O O . LYS A 1 302 ? 53.436 52.693 39.974 1.00 97.55 302 LYS A O 1
ATOM 2334 N N . ALA A 1 303 ? 53.908 53.192 37.829 1.00 93.14 303 ALA A N 1
ATOM 2335 C CA . ALA A 1 303 ? 55.310 52.817 37.936 1.00 94.69 303 ALA A CA 1
ATOM 2336 C C . ALA A 1 303 ? 55.996 53.639 39.021 1.00 98.15 303 ALA A C 1
ATOM 2337 O O . ALA A 1 303 ? 56.865 53.138 39.736 1.00 99.35 303 ALA A O 1
ATOM 2339 N N . ILE A 1 304 ? 55.600 54.902 39.141 1.00 100.25 304 ILE A N 1
ATOM 2340 C CA . ILE A 1 304 ? 56.177 55.785 40.147 1.00 101.69 304 ILE A CA 1
ATOM 2341 C C . ILE A 1 304 ? 55.580 55.449 41.508 1.00 105.50 304 ILE A C 1
ATOM 2342 O O . ILE A 1 304 ? 56.252 55.568 42.532 1.00 107.53 304 ILE A O 1
ATOM 2347 N N . LEU A 1 305 ? 54.319 55.021 41.515 1.00 108.52 305 LEU A N 1
ATOM 2348 C CA . LEU A 1 305 ? 53.648 54.654 42.760 1.00 110.36 305 LEU A CA 1
ATOM 2349 C C . LEU A 1 305 ? 54.319 53.443 43.397 1.00 111.02 305 LEU A C 1
ATOM 2350 O O . LEU A 1 305 ? 53.886 52.958 44.441 1.00 110.46 305 LEU A O 1
ATOM 2355 N N . LYS A 1 306 ? 55.377 52.960 42.755 1.00 112.77 306 LYS A N 1
ATOM 2356 C CA . LYS A 1 306 ? 56.129 51.824 43.259 1.00 114.65 306 LYS A CA 1
ATOM 2357 C C . LYS A 1 306 ? 57.152 52.331 44.266 1.00 115.97 306 LYS A C 1
ATOM 2358 O O . LYS A 1 306 ? 58.188 51.705 44.490 1.00 116.19 306 LYS A O 1
ATOM 2364 N N . ARG A 1 307 ? 56.853 53.480 44.864 1.00 116.98 307 ARG A N 1
ATOM 2365 C CA . ARG A 1 307 ? 57.736 54.076 45.855 1.00 117.41 307 ARG A CA 1
ATOM 2366 C C . ARG A 1 307 ? 57.463 53.485 47.233 1.00 118.41 307 ARG A C 1
ATOM 2367 O O . ARG A 1 307 ? 58.050 53.911 48.226 1.00 120.08 307 ARG A O 1
ATOM 2375 N N . LYS A 1 308 ? 56.565 52.507 47.293 1.00 117.60 308 LYS A N 1
ATOM 2376 C CA . LYS A 1 308 ? 56.243 51.865 48.560 1.00 115.93 308 LYS A CA 1
ATOM 2377 C C . LYS A 1 308 ? 57.394 50.969 48.995 1.00 116.25 308 LYS A C 1
ATOM 2378 O O . LYS A 1 308 ? 57.365 50.393 50.082 1.00 117.34 308 LYS A O 1
ATOM 2384 N N . LYS A 1 309 ? 58.408 50.858 48.144 1.00 114.68 309 LYS A N 1
ATOM 2385 C CA . LYS A 1 309 ? 59.563 50.024 48.449 1.00 113.75 309 LYS A CA 1
ATOM 2386 C C . LYS A 1 309 ? 60.726 50.859 48.985 1.00 113.09 309 LYS A C 1
ATOM 2387 O O . LYS A 1 309 ? 60.876 50.929 50.224 1.00 111.09 309 LYS A O 1
ATOM 2393 N N . MET B 1 1 ? 54.472 35.509 -7.411 1.00 74.55 1 MET B N 1
ATOM 2394 C CA . MET B 1 1 ? 53.484 35.811 -6.335 1.00 75.84 1 MET B CA 1
ATOM 2395 C C . MET B 1 1 ? 53.668 34.879 -5.127 1.00 74.05 1 MET B C 1
ATOM 2396 O O . MET B 1 1 ? 54.094 33.723 -5.263 1.00 69.84 1 MET B O 1
ATOM 2401 N N . LYS B 1 2 ? 53.321 35.402 -3.955 1.00 71.46 2 LYS B N 1
ATOM 2402 C CA . LYS B 1 2 ? 53.437 34.674 -2.705 1.00 72.46 2 LYS B CA 1
ATOM 2403 C C . LYS B 1 2 ? 52.336 33.628 -2.512 1.00 73.77 2 LYS B C 1
ATOM 2404 O O . LYS B 1 2 ? 52.266 32.991 -1.458 1.00 74.02 2 LYS B O 1
ATOM 2406 N N . LYS B 1 3 ? 51.502 33.433 -3.533 1.00 69.30 3 LYS B N 1
ATOM 2407 C CA . LYS B 1 3 ? 50.394 32.470 -3.484 1.00 65.23 3 LYS B CA 1
ATOM 2408 C C . LYS B 1 3 ? 49.273 33.001 -2.593 1.00 58.74 3 LYS B C 1
ATOM 2409 O O . LYS B 1 3 ? 49.447 33.155 -1.382 1.00 62.50 3 LYS B O 1
ATOM 2415 N N . LEU B 1 4 ? 48.119 33.274 -3.191 1.00 49.24 4 LEU B N 1
ATOM 2416 C CA . LEU B 1 4 ? 46.988 33.809 -2.439 1.00 42.23 4 LEU B CA 1
ATOM 2417 C C . LEU B 1 4 ? 45.982 32.735 -2.026 1.00 38.14 4 LEU B C 1
ATOM 2418 O O . LEU B 1 4 ? 45.448 32.015 -2.866 1.00 31.45 4 LEU B O 1
ATOM 2423 N N . LEU B 1 5 ? 45.723 32.648 -0.727 1.00 42.47 5 LEU B N 1
ATOM 2424 C CA . LEU B 1 5 ? 44.785 31.671 -0.196 1.00 41.40 5 LEU B CA 1
ATOM 2425 C C . LEU B 1 5 ? 43.498 32.350 0.254 1.00 40.02 5 LEU B C 1
ATOM 2426 O O . LEU B 1 5 ? 43.508 33.509 0.678 1.00 31.38 5 LEU B O 1
ATOM 2431 N N . VAL B 1 6 ? 42.396 31.609 0.164 1.00 35.86 6 VAL B N 1
ATOM 2432 C CA . VAL B 1 6 ? 41.087 32.113 0.540 1.00 37.82 6 VAL B CA 1
ATOM 2433 C C . VAL B 1 6 ? 41.032 32.651 1.965 1.00 42.00 6 VAL B C 1
ATOM 2434 O O . VAL B 1 6 ? 40.365 33.659 2.219 1.00 40.76 6 VAL B O 1
ATOM 2438 N N . LYS B 1 7 ? 41.715 31.990 2.900 1.00 44.18 7 LYS B N 1
ATOM 2439 C CA . LYS B 1 7 ? 41.696 32.468 4.277 1.00 44.20 7 LYS B CA 1
ATOM 2440 C C . LYS B 1 7 ? 42.321 33.858 4.407 1.00 44.49 7 LYS B C 1
ATOM 2441 O O . LYS B 1 7 ? 41.960 34.614 5.307 1.00 45.11 7 LYS B O 1
ATOM 2447 N N . GLU B 1 8 ? 43.241 34.198 3.505 1.00 44.65 8 GLU B N 1
ATOM 2448 C CA . GLU B 1 8 ? 43.881 35.510 3.530 1.00 44.60 8 GLU B CA 1
ATOM 2449 C C . GLU B 1 8 ? 42.919 36.580 3.032 1.00 44.17 8 GLU B C 1
ATOM 2450 O O . GLU B 1 8 ? 42.999 37.734 3.444 1.00 42.80 8 GLU B O 1
ATOM 2456 N N . LEU B 1 9 ? 42.007 36.193 2.146 1.00 42.69 9 LEU B N 1
ATOM 2457 C CA . LEU B 1 9 ? 41.028 37.131 1.613 1.00 39.65 9 LEU B CA 1
ATOM 2458 C C . LEU B 1 9 ? 39.984 37.328 2.706 1.00 41.03 9 LEU B C 1
ATOM 2459 O O . LEU B 1 9 ? 39.450 38.426 2.893 1.00 40.84 9 LEU B O 1
ATOM 2464 N N . ILE B 1 10 ? 39.703 36.258 3.446 1.00 42.75 10 ILE B N 1
ATOM 2465 C CA . ILE B 1 10 ? 38.715 36.321 4.527 1.00 46.31 10 ILE B CA 1
ATOM 2466 C C . ILE B 1 10 ? 39.205 37.209 5.665 1.00 45.31 10 ILE B C 1
ATOM 2467 O O . ILE B 1 10 ? 38.445 38.005 6.220 1.00 42.35 10 ILE B O 1
ATOM 2472 N N . GLU B 1 11 ? 40.483 37.060 6.000 1.00 50.06 11 GLU B N 1
ATOM 2473 C CA . GLU B 1 11 ? 41.111 37.840 7.060 1.00 54.49 11 GLU B CA 1
ATOM 2474 C C . GLU B 1 11 ? 41.101 39.329 6.721 1.00 53.56 11 GLU B C 1
ATOM 2475 O O . GLU B 1 11 ? 40.917 40.173 7.595 1.00 50.17 11 GLU B O 1
ATOM 2481 N N . GLN B 1 12 ? 41.295 39.633 5.440 1.00 51.40 12 GLN B N 1
ATOM 2482 C CA . GLN B 1 12 ? 41.333 41.001 4.946 1.00 46.22 12 GLN B CA 1
ATOM 2483 C C . GLN B 1 12 ? 40.019 41.755 5.038 1.00 44.63 12 GLN B C 1
ATOM 2484 O O . GLN B 1 12 ? 40.026 42.977 5.035 1.00 41.37 12 GLN B O 1
ATOM 2490 N N . PHE B 1 13 ? 38.895 41.045 5.096 1.00 42.25 13 PHE B N 1
ATOM 2491 C CA . PHE B 1 13 ? 37.595 41.715 5.178 1.00 43.03 13 PHE B CA 1
ATOM 2492 C C . PHE B 1 13 ? 36.726 41.066 6.241 1.00 48.37 13 PHE B C 1
ATOM 2493 O O . PHE B 1 13 ? 35.549 40.754 6.001 1.00 44.81 13 PHE B O 1
ATOM 2501 N N . GLN B 1 14 ? 37.305 40.858 7.418 1.00 47.43 14 GLN B N 1
ATOM 2502 C CA . GLN B 1 14 ? 36.584 40.238 8.529 1.00 51.46 14 GLN B CA 1
ATOM 2503 C C . GLN B 1 14 ? 35.273 40.939 8.867 1.00 52.32 14 GLN B C 1
ATOM 2504 O O . GLN B 1 14 ? 34.345 40.307 9.362 1.00 54.96 14 GLN B O 1
ATOM 2510 N N . ASP B 1 15 ? 35.194 42.238 8.590 1.00 53.76 15 ASP B N 1
ATOM 2511 C CA . ASP B 1 15 ? 33.992 42.998 8.901 1.00 57.21 15 ASP B CA 1
ATOM 2512 C C . ASP B 1 15 ? 32.829 42.810 7.951 1.00 56.72 15 ASP B C 1
ATOM 2513 O O . ASP B 1 15 ? 31.714 42.545 8.387 1.00 58.19 15 ASP B O 1
ATOM 2518 N N . CYS B 1 16 ? 33.074 42.954 6.656 1.00 57.78 16 CYS B N 1
ATOM 2519 C CA . CYS B 1 16 ? 31.989 42.820 5.701 1.00 56.13 16 CYS B CA 1
ATOM 2520 C C . CYS B 1 16 ? 31.875 41.461 5.016 1.00 54.97 16 CYS B C 1
ATOM 2521 O O . CYS B 1 16 ? 31.057 41.313 4.111 1.00 57.39 16 CYS B O 1
ATOM 2524 N N . VAL B 1 17 ? 32.671 40.476 5.446 1.00 50.57 17 VAL B N 1
ATOM 2525 C CA . VAL B 1 17 ? 32.632 39.125 4.852 1.00 47.12 17 VAL B CA 1
ATOM 2526 C C . VAL B 1 17 ? 32.610 38.009 5.907 1.00 45.93 17 VAL B C 1
ATOM 2527 O O . VAL B 1 17 ? 33.472 37.961 6.775 1.00 48.55 17 VAL B O 1
ATOM 2531 N N . ASN B 1 18 ? 31.627 37.116 5.821 1.00 49.52 18 ASN B N 1
ATOM 2532 C CA . ASN B 1 18 ? 31.498 36.003 6.763 1.00 50.24 18 ASN B CA 1
ATOM 2533 C C . ASN B 1 18 ? 31.537 34.659 6.043 1.00 47.87 18 ASN B C 1
ATOM 2534 O O . ASN B 1 18 ? 30.854 34.470 5.035 1.00 43.91 18 ASN B O 1
ATOM 2539 N N . LEU B 1 19 ? 32.325 33.726 6.571 1.00 45.10 19 LEU B N 1
ATOM 2540 C CA . LEU B 1 19 ? 32.439 32.385 5.990 1.00 42.64 19 LEU B CA 1
ATOM 2541 C C . LEU B 1 19 ? 31.290 31.556 6.549 1.00 38.09 19 LEU B C 1
ATOM 2542 O O . LEU B 1 19 ? 31.145 31.442 7.761 1.00 42.92 19 LEU B O 1
ATOM 2547 N N . ILE B 1 20 ? 30.465 30.982 5.681 1.00 35.21 20 ILE B N 1
ATOM 2548 C CA . ILE B 1 20 ? 29.346 30.179 6.168 1.00 35.47 20 ILE B CA 1
ATOM 2549 C C . ILE B 1 20 ? 29.340 28.732 5.714 1.00 33.26 20 ILE B C 1
ATOM 2550 O O . ILE B 1 20 ? 28.372 28.013 5.950 1.00 36.84 20 ILE B O 1
ATOM 2555 N N . ASP B 1 21 ? 30.410 28.309 5.058 1.00 32.11 21 ASP B N 1
ATOM 2556 C CA . ASP B 1 21 ? 30.499 26.939 4.589 1.00 35.44 21 ASP B CA 1
ATOM 2557 C C . ASP B 1 21 ? 31.868 26.728 3.993 1.00 32.57 21 ASP B C 1
ATOM 2558 O O . ASP B 1 21 ? 32.550 27.696 3.659 1.00 35.03 21 ASP B O 1
ATOM 2563 N N . GLY B 1 22 ? 32.263 25.462 3.863 1.00 30.92 22 GLY B N 1
ATOM 2564 C CA . GLY B 1 22 ? 33.568 25.130 3.319 1.00 23.88 22 GLY B CA 1
ATOM 2565 C C . GLY B 1 22 ? 34.713 25.632 4.190 1.00 32.62 22 GLY B C 1
ATOM 2566 O O . GLY B 1 22 ? 35.766 26.020 3.673 1.00 40.50 22 GLY B O 1
ATOM 2567 N N . HIS B 1 23 ? 34.531 25.620 5.509 1.00 31.86 23 HIS B N 1
ATOM 2568 C CA . HIS B 1 23 ? 35.580 26.107 6.400 1.00 42.37 23 HIS B CA 1
ATOM 2569 C C . HIS B 1 23 ? 36.875 25.293 6.470 1.00 38.88 23 HIS B C 1
ATOM 2570 O O . HIS B 1 23 ? 37.887 25.811 6.940 1.00 45.02 23 HIS B O 1
ATOM 2577 N N . THR B 1 24 ? 36.877 24.043 6.018 1.00 38.05 24 THR B N 1
ATOM 2578 C CA . THR B 1 24 ? 38.118 23.259 6.079 1.00 40.57 24 THR B CA 1
ATOM 2579 C C . THR B 1 24 ? 38.952 23.389 4.815 1.00 41.96 24 THR B C 1
ATOM 2580 O O . THR B 1 24 ? 40.075 22.906 4.751 1.00 45.84 24 THR B O 1
ATOM 2584 N N . ASN B 1 25 ? 38.397 24.026 3.792 1.00 47.26 25 ASN B N 1
ATOM 2585 C CA . ASN B 1 25 ? 39.145 24.204 2.549 1.00 47.08 25 ASN B CA 1
ATOM 2586 C C . ASN B 1 25 ? 39.534 25.666 2.369 1.00 45.99 25 ASN B C 1
ATOM 2587 O O . ASN B 1 25 ? 39.736 26.148 1.248 1.00 38.82 25 ASN B O 1
ATOM 2592 N N . THR B 1 26 ? 39.644 26.366 3.493 1.00 44.83 26 THR B N 1
ATOM 2593 C CA . THR B 1 26 ? 39.986 27.773 3.471 1.00 46.73 26 THR B CA 1
ATOM 2594 C C . THR B 1 26 ? 41.420 27.931 2.981 1.00 44.92 26 THR B C 1
ATOM 2595 O O . THR B 1 26 ? 41.935 29.040 2.882 1.00 44.12 26 THR B O 1
ATOM 2599 N N . SER B 1 27 ? 42.054 26.812 2.651 1.00 44.97 27 SER B N 1
ATOM 2600 C CA . SER B 1 27 ? 43.422 26.843 2.159 1.00 47.57 27 SER B CA 1
ATOM 2601 C C . SER B 1 27 ? 43.462 26.774 0.636 1.00 46.76 27 SER B C 1
ATOM 2602 O O . SER B 1 27 ? 44.537 26.634 0.024 1.00 40.23 27 SER B O 1
ATOM 2605 N N . ASN B 1 28 ? 42.279 26.877 0.033 1.00 42.67 28 ASN B N 1
ATOM 2606 C CA . ASN B 1 28 ? 42.165 26.870 -1.416 1.00 47.53 28 ASN B CA 1
ATOM 2607 C C . ASN B 1 28 ? 43.028 27.988 -1.956 1.00 47.98 28 ASN B C 1
ATOM 2608 O O . ASN B 1 28 ? 43.097 29.083 -1.391 1.00 43.59 28 ASN B O 1
ATOM 2613 N N . VAL B 1 29 ? 43.690 27.695 -3.061 1.00 49.45 29 VAL B N 1
ATOM 2614 C CA . VAL B 1 29 ? 44.548 28.665 -3.696 1.00 49.94 29 VAL B CA 1
ATOM 2615 C C . VAL B 1 29 ? 43.797 29.355 -4.819 1.00 51.25 29 VAL B C 1
ATOM 2616 O O . VAL B 1 29 ? 43.173 28.704 -5.664 1.00 49.28 29 VAL B O 1
ATOM 2620 N N . ILE B 1 30 ? 43.843 30.682 -4.803 1.00 48.11 30 ILE B N 1
ATOM 2621 C CA . ILE B 1 30 ? 43.203 31.482 -5.832 1.00 43.07 30 ILE B CA 1
ATOM 2622 C C . ILE B 1 30 ? 44.251 31.605 -6.926 1.00 42.50 30 ILE B C 1
ATOM 2623 O O . ILE B 1 30 ? 45.216 32.365 -6.799 1.00 39.58 30 ILE B O 1
ATOM 2628 N N . ARG B 1 31 ? 44.048 30.839 -7.993 1.00 39.21 31 ARG B N 1
ATOM 2629 C CA . ARG B 1 31 ? 44.966 30.788 -9.121 1.00 43.35 31 ARG B CA 1
ATOM 2630 C C . ARG B 1 31 ? 44.706 31.868 -10.164 1.00 42.46 31 ARG B C 1
ATOM 2631 O O . ARG B 1 31 ? 45.563 32.141 -10.999 1.00 42.56 31 ARG B O 1
ATOM 2639 N N . VAL B 1 32 ? 43.526 32.478 -10.108 1.00 43.28 32 VAL B N 1
ATOM 2640 C CA . VAL B 1 32 ? 43.133 33.499 -11.074 1.00 43.56 32 VAL B CA 1
ATOM 2641 C C . VAL B 1 32 ? 42.441 34.698 -10.431 1.00 44.52 32 VAL B C 1
ATOM 2642 O O . VAL B 1 32 ? 41.518 34.539 -9.638 1.00 46.58 32 VAL B O 1
ATOM 2646 N N . PRO B 1 33 ? 42.864 35.921 -10.797 1.00 47.98 33 PRO B N 1
ATOM 2647 C CA . PRO B 1 33 ? 42.307 37.170 -10.269 1.00 43.58 33 PRO B CA 1
ATOM 2648 C C . PRO B 1 33 ? 40.940 37.537 -10.814 1.00 40.97 33 PRO B C 1
ATOM 2649 O O . PRO B 1 33 ? 40.431 36.908 -11.741 1.00 37.28 33 PRO B O 1
ATOM 2653 N N . GLY B 1 34 ? 40.360 38.567 -10.212 1.00 37.21 34 GLY B N 1
ATOM 2654 C CA . GLY B 1 34 ? 39.059 39.042 -10.621 1.00 36.61 34 GLY B CA 1
ATOM 2655 C C . GLY B 1 34 ? 37.951 38.152 -10.118 1.00 42.25 34 GLY B C 1
ATOM 2656 O O . GLY B 1 34 ? 38.156 36.955 -9.957 1.00 51.23 34 GLY B O 1
ATOM 2657 N N . LEU B 1 35 ? 36.781 38.728 -9.857 1.00 46.41 35 LEU B N 1
ATOM 2658 C CA . LEU B 1 35 ? 35.634 37.953 -9.394 1.00 47.73 35 LEU B CA 1
ATOM 2659 C C . LEU B 1 35 ? 34.893 37.411 -10.620 1.00 48.24 35 LEU B C 1
ATOM 2660 O O . LEU B 1 35 ? 34.175 38.152 -11.290 1.00 49.40 35 LEU B O 1
ATOM 2665 N N . LYS B 1 36 ? 35.068 36.117 -10.895 1.00 49.75 36 LYS B N 1
ATOM 2666 C CA . LYS B 1 36 ? 34.455 35.457 -12.053 1.00 47.62 36 LYS B CA 1
ATOM 2667 C C . LYS B 1 36 ? 32.936 35.336 -12.046 1.00 46.86 36 LYS B C 1
ATOM 2668 O O . LYS B 1 36 ? 32.321 34.984 -11.041 1.00 45.00 36 LYS B O 1
ATOM 2674 N N . ARG B 1 37 ? 32.342 35.658 -13.187 1.00 49.10 37 ARG B N 1
ATOM 2675 C CA . ARG B 1 37 ? 30.908 35.537 -13.373 1.00 43.35 37 ARG B CA 1
ATOM 2676 C C . ARG B 1 37 ? 30.776 34.102 -13.925 1.00 42.02 37 ARG B C 1
ATOM 2677 O O . ARG B 1 37 ? 31.605 33.659 -14.728 1.00 32.16 37 ARG B O 1
ATOM 2685 N N . VAL B 1 38 ? 29.750 33.375 -13.501 1.00 39.59 38 VAL B N 1
ATOM 2686 C CA . VAL B 1 38 ? 29.603 31.985 -13.931 1.00 40.42 38 VAL B CA 1
ATOM 2687 C C . VAL B 1 38 ? 28.236 31.535 -14.465 1.00 40.14 38 VAL B C 1
ATOM 2688 O O . VAL B 1 38 ? 27.884 30.360 -14.366 1.00 40.62 38 VAL B O 1
ATOM 2692 N N . VAL B 1 39 ? 27.472 32.458 -15.035 1.00 45.63 39 VAL B N 1
ATOM 2693 C CA . VAL B 1 39 ? 26.164 32.116 -15.573 1.00 44.95 39 VAL B CA 1
ATOM 2694 C C . VAL B 1 39 ? 26.240 30.955 -16.566 1.00 47.80 39 VAL B C 1
ATOM 2695 O O . VAL B 1 39 ? 25.392 30.063 -16.546 1.00 46.92 39 VAL B O 1
ATOM 2699 N N . PHE B 1 40 ? 27.254 30.955 -17.426 1.00 48.70 40 PHE B N 1
ATOM 2700 C CA . PHE B 1 40 ? 27.406 29.873 -18.396 1.00 53.46 40 PHE B CA 1
ATOM 2701 C C . PHE B 1 40 ? 27.477 28.524 -17.701 1.00 52.89 40 PHE B C 1
ATOM 2702 O O . PHE B 1 40 ? 26.652 27.638 -17.956 1.00 54.32 40 PHE B O 1
ATOM 2710 N N . GLU B 1 41 ? 28.461 28.377 -16.817 1.00 51.02 41 GLU B N 1
ATOM 2711 C CA . GLU B 1 41 ? 28.662 27.135 -16.069 1.00 48.24 41 GLU B CA 1
ATOM 2712 C C . GLU B 1 41 ? 27.430 26.708 -15.260 1.00 47.91 41 GLU B C 1
ATOM 2713 O O . GLU B 1 41 ? 27.139 25.516 -15.151 1.00 44.19 41 GLU B O 1
ATOM 2719 N N . MET B 1 42 ? 26.716 27.674 -14.690 1.00 45.80 42 MET B N 1
ATOM 2720 C CA . MET B 1 42 ? 25.516 27.355 -13.928 1.00 50.54 42 MET B CA 1
ATOM 2721 C C . MET B 1 42 ? 24.533 26.632 -14.838 1.00 52.84 42 MET B C 1
ATOM 2722 O O . MET B 1 42 ? 23.818 25.735 -14.407 1.00 57.36 42 MET B O 1
ATOM 2727 N N . LEU B 1 43 ? 24.500 27.029 -16.103 1.00 53.87 43 LEU B N 1
ATOM 2728 C CA . LEU B 1 43 ? 23.590 26.424 -17.056 1.00 52.88 43 LEU B CA 1
ATOM 2729 C C . LEU B 1 43 ? 24.193 25.202 -17.746 1.00 59.50 43 LEU B C 1
ATOM 2730 O O . LEU B 1 43 ? 23.621 24.671 -18.699 1.00 64.71 43 LEU B O 1
ATOM 2735 N N . GLY B 1 44 ? 25.352 24.765 -17.264 1.00 57.53 44 GLY B N 1
ATOM 2736 C CA . GLY B 1 44 ? 25.993 23.586 -17.817 1.00 59.44 44 GLY B CA 1
ATOM 2737 C C . GLY B 1 44 ? 26.554 23.689 -19.224 1.00 63.28 44 GLY B C 1
ATOM 2738 O O . GLY B 1 44 ? 26.868 22.668 -19.843 1.00 61.50 44 GLY B O 1
ATOM 2739 N N . LEU B 1 45 ? 26.687 24.905 -19.740 1.00 63.35 45 LEU B N 1
ATOM 2740 C CA . LEU B 1 45 ? 27.237 25.077 -21.074 1.00 62.17 45 LEU B CA 1
ATOM 2741 C C . LEU B 1 45 ? 28.758 25.031 -21.004 1.00 62.38 45 LEU B C 1
ATOM 2742 O O . LEU B 1 45 ? 29.429 24.688 -21.978 1.00 65.52 45 LEU B O 1
ATOM 2747 N N . PHE B 1 46 ? 29.308 25.373 -19.847 1.00 65.62 46 PHE B N 1
ATOM 2748 C CA . PHE B 1 46 ? 30.758 25.332 -19.665 1.00 68.44 46 PHE B CA 1
ATOM 2749 C C . PHE B 1 46 ? 31.108 24.265 -18.638 1.00 66.33 46 PHE B C 1
ATOM 2750 O O . PHE B 1 46 ? 30.337 24.010 -17.710 1.00 61.02 46 PHE B O 1
ATOM 2758 N N . SER B 1 47 ? 32.269 23.643 -18.798 1.00 62.86 47 SER B N 1
ATOM 2759 C CA . SER B 1 47 ? 32.660 22.593 -17.875 1.00 65.49 47 SER B CA 1
ATOM 2760 C C . SER B 1 47 ? 34.136 22.571 -17.513 1.00 63.49 47 SER B C 1
ATOM 2761 O O . SER B 1 47 ? 34.679 21.524 -17.161 1.00 65.50 47 SER B O 1
ATOM 2764 N N . SER B 1 48 ? 34.789 23.721 -17.584 1.00 62.22 48 SER B N 1
ATOM 2765 C CA . SER B 1 48 ? 36.196 23.779 -17.231 1.00 60.86 48 SER B CA 1
ATOM 2766 C C . SER B 1 48 ? 36.331 24.224 -15.780 1.00 59.88 48 SER B C 1
ATOM 2767 O O . SER B 1 48 ? 35.517 24.995 -15.287 1.00 61.65 48 SER B O 1
ATOM 2770 N N . GLN B 1 49 ? 37.355 23.727 -15.096 1.00 59.57 49 GLN B N 1
ATOM 2771 C CA . GLN B 1 49 ? 37.591 24.078 -13.701 1.00 58.48 49 GLN B CA 1
ATOM 2772 C C . GLN B 1 49 ? 37.738 25.588 -13.509 1.00 58.56 49 GLN B C 1
ATOM 2773 O O . GLN B 1 49 ? 38.333 26.269 -14.351 1.00 59.59 49 GLN B O 1
ATOM 2779 N N . ILE B 1 50 ? 37.206 26.104 -12.400 1.00 53.90 50 ILE B N 1
ATOM 2780 C CA . ILE B 1 50 ? 37.290 27.536 -12.093 1.00 49.65 50 ILE B CA 1
ATOM 2781 C C . ILE B 1 50 ? 38.474 27.813 -11.171 1.00 44.71 50 ILE B C 1
ATOM 2782 O O . ILE B 1 50 ? 38.542 27.270 -10.075 1.00 47.25 50 ILE B O 1
ATOM 2787 N N . GLY B 1 51 ? 39.397 28.659 -11.615 1.00 42.78 51 GLY B N 1
ATOM 2788 C CA . GLY B 1 51 ? 40.557 28.977 -10.803 1.00 41.48 51 GLY B CA 1
ATOM 2789 C C . GLY B 1 51 ? 40.497 30.323 -10.095 1.00 43.62 51 GLY B C 1
ATOM 2790 O O . GLY B 1 51 ? 41.443 30.720 -9.411 1.00 42.23 51 GLY B O 1
ATOM 2791 N N . SER B 1 52 ? 39.392 31.040 -10.269 1.00 44.16 52 SER B N 1
ATOM 2792 C CA . SER B 1 52 ? 39.219 32.335 -9.625 1.00 41.65 52 SER B CA 1
ATOM 2793 C C . SER B 1 52 ? 37.980 32.325 -8.723 1.00 40.81 52 SER B C 1
ATOM 2794 O O . SER B 1 52 ? 37.127 31.439 -8.820 1.00 39.88 52 SER B O 1
ATOM 2797 N N . VAL B 1 53 ? 37.886 33.304 -7.833 1.00 40.02 53 VAL B N 1
ATOM 2798 C CA . VAL B 1 53 ? 36.742 33.389 -6.946 1.00 31.03 53 VAL B CA 1
ATOM 2799 C C . VAL B 1 53 ? 35.506 33.743 -7.764 1.00 36.08 53 VAL B C 1
ATOM 2800 O O . VAL B 1 53 ? 35.479 34.762 -8.455 1.00 39.09 53 VAL B O 1
ATOM 2804 N N . ALA B 1 54 ? 34.486 32.892 -7.691 1.00 29.91 54 ALA B N 1
ATOM 2805 C CA . ALA B 1 54 ? 33.259 33.126 -8.430 1.00 28.93 54 ALA B CA 1
ATOM 2806 C C . ALA B 1 54 ? 32.336 34.033 -7.639 1.00 33.96 54 ALA B C 1
ATOM 2807 O O . ALA B 1 54 ? 32.496 34.192 -6.428 1.00 38.13 54 ALA B O 1
ATOM 2809 N N . ILE B 1 55 ? 31.355 34.610 -8.319 1.00 28.88 55 ILE B N 1
ATOM 2810 C CA . ILE B 1 55 ? 30.410 35.482 -7.646 1.00 35.76 55 ILE B CA 1
ATOM 2811 C C . ILE B 1 55 ? 28.950 35.254 -8.047 1.00 35.92 55 ILE B C 1
ATOM 2812 O O . ILE B 1 55 ? 28.646 34.962 -9.203 1.00 29.53 55 ILE B O 1
ATOM 2817 N N . LEU B 1 56 ? 28.065 35.398 -7.064 1.00 36.87 56 LEU B N 1
ATOM 2818 C CA . LEU B 1 56 ? 26.629 35.241 -7.243 1.00 39.61 56 LEU B CA 1
ATOM 2819 C C . LEU B 1 56 ? 25.960 36.517 -6.727 1.00 40.73 56 LEU B C 1
ATOM 2820 O O . LEU B 1 56 ? 26.034 36.837 -5.538 1.00 39.05 56 LEU B O 1
ATOM 2825 N N . GLY B 1 57 ? 25.319 37.253 -7.626 1.00 40.74 57 GLY B N 1
ATOM 2826 C CA . GLY B 1 57 ? 24.679 38.495 -7.233 1.00 40.06 57 GLY B CA 1
ATOM 2827 C C . GLY B 1 57 ? 23.170 38.492 -7.308 1.00 41.85 57 GLY B C 1
ATOM 2828 O O . GLY B 1 57 ? 22.529 37.449 -7.174 1.00 42.53 57 GLY B O 1
ATOM 2829 N N . LYS B 1 58 ? 22.599 39.677 -7.508 1.00 46.68 58 LYS B N 1
ATOM 2830 C CA . LYS B 1 58 ? 21.147 39.835 -7.597 1.00 47.49 58 LYS B CA 1
ATOM 2831 C C . LYS B 1 58 ? 20.578 39.046 -8.777 1.00 47.31 58 LYS B C 1
ATOM 2832 O O . LYS B 1 58 ? 19.499 38.450 -8.683 1.00 40.91 58 LYS B O 1
ATOM 2838 N N . ARG B 1 59 ? 21.319 39.047 -9.883 1.00 48.02 59 ARG B N 1
ATOM 2839 C CA . ARG B 1 59 ? 20.908 38.347 -11.090 1.00 49.90 59 ARG B CA 1
ATOM 2840 C C . ARG B 1 59 ? 20.843 36.832 -10.874 1.00 49.40 59 ARG B C 1
ATOM 2841 O O . ARG B 1 59 ? 19.819 36.200 -11.149 1.00 47.24 59 ARG B O 1
ATOM 2849 N N . GLU B 1 60 ? 21.935 36.256 -10.377 1.00 50.65 60 GLU B N 1
ATOM 2850 C CA . GLU B 1 60 ? 22.001 34.818 -10.126 1.00 47.84 60 GLU B CA 1
ATOM 2851 C C . GLU B 1 60 ? 20.922 34.368 -9.131 1.00 49.15 60 GLU B C 1
ATOM 2852 O O . GLU B 1 60 ? 20.229 33.377 -9.363 1.00 44.90 60 GLU B O 1
ATOM 2858 N N . PHE B 1 61 ? 20.780 35.095 -8.025 1.00 46.04 61 PHE B N 1
ATOM 2859 C CA . PHE B 1 61 ? 19.780 34.751 -7.025 1.00 45.40 61 PHE B CA 1
ATOM 2860 C C . PHE B 1 61 ? 18.381 34.909 -7.598 1.00 44.91 61 PHE B C 1
ATOM 2861 O O . PHE B 1 61 ? 17.513 34.070 -7.370 1.00 46.10 61 PHE B O 1
ATOM 2869 N N . GLY B 1 62 ? 18.163 35.996 -8.332 1.00 47.56 62 GLY B N 1
ATOM 2870 C CA . GLY B 1 62 ? 16.861 36.237 -8.930 1.00 47.45 62 GLY B CA 1
ATOM 2871 C C . GLY B 1 62 ? 16.480 35.148 -9.918 1.00 50.16 62 GLY B C 1
ATOM 2872 O O . GLY B 1 62 ? 15.309 34.818 -10.060 1.00 50.68 62 GLY B O 1
ATOM 2873 N N . PHE B 1 63 ? 17.471 34.588 -10.602 1.00 50.77 63 PHE B N 1
ATOM 2874 C CA . PHE B 1 63 ? 17.228 33.535 -11.569 1.00 52.07 63 PHE B CA 1
ATOM 2875 C C . PHE B 1 63 ? 16.832 32.258 -10.851 1.00 57.16 63 PHE B C 1
ATOM 2876 O O . PHE B 1 63 ? 15.899 31.569 -11.259 1.00 61.78 63 PHE B O 1
ATOM 2884 N N . LEU B 1 64 ? 17.545 31.948 -9.774 1.00 57.65 64 LEU B N 1
ATOM 2885 C CA . LEU B 1 64 ? 17.278 30.742 -8.999 1.00 57.22 64 LEU B CA 1
ATOM 2886 C C . LEU B 1 64 ? 15.901 30.764 -8.343 1.00 58.95 64 LEU B C 1
ATOM 2887 O O . LEU B 1 64 ? 15.214 29.745 -8.298 1.00 59.32 64 LEU B O 1
ATOM 2892 N N . SER B 1 65 ? 15.493 31.926 -7.846 1.00 62.19 65 SER B N 1
ATOM 2893 C CA . SER B 1 65 ? 14.193 32.046 -7.199 1.00 66.21 65 SER B CA 1
ATOM 2894 C C . SER B 1 65 ? 12.998 31.687 -8.092 1.00 68.07 65 SER B C 1
ATOM 2895 O O . SER B 1 65 ? 11.949 31.285 -7.589 1.00 69.17 65 SER B O 1
ATOM 2898 N N . GLN B 1 66 ? 13.147 31.826 -9.406 1.00 69.29 66 GLN B N 1
ATOM 2899 C CA . GLN B 1 66 ? 12.052 31.502 -10.309 1.00 73.38 66 GLN B CA 1
ATOM 2900 C C . GLN B 1 66 ? 12.039 30.026 -10.715 1.00 71.32 66 GLN B C 1
ATOM 2901 O O . GLN B 1 66 ? 11.001 29.504 -11.111 1.00 74.90 66 GLN B O 1
ATOM 2907 N N . LYS B 1 67 ? 13.185 29.357 -10.619 1.00 68.49 67 LYS B N 1
ATOM 2908 C CA . LYS B 1 67 ? 13.276 27.941 -10.977 1.00 65.75 67 LYS B CA 1
ATOM 2909 C C . LYS B 1 67 ? 12.795 27.066 -9.819 1.00 64.17 67 LYS B C 1
ATOM 2910 O O . LYS B 1 67 ? 12.700 27.528 -8.683 1.00 62.19 67 LYS B O 1
ATOM 2916 N N . THR B 1 68 ? 12.493 25.803 -10.107 1.00 63.11 68 THR B N 1
ATOM 2917 C CA . THR B 1 68 ? 12.029 24.876 -9.078 1.00 59.80 68 THR B CA 1
ATOM 2918 C C . THR B 1 68 ? 13.202 24.370 -8.251 1.00 62.02 68 THR B C 1
ATOM 2919 O O . THR B 1 68 ? 14.346 24.383 -8.705 1.00 61.11 68 THR B O 1
ATOM 2923 N N . LEU B 1 69 ? 12.898 23.903 -7.044 1.00 62.68 69 LEU B N 1
ATOM 2924 C CA . LEU B 1 69 ? 13.907 23.387 -6.128 1.00 63.61 69 LEU B CA 1
ATOM 2925 C C . LEU B 1 69 ? 14.808 22.337 -6.779 1.00 60.35 69 LEU B C 1
ATOM 2926 O O . LEU B 1 69 ? 16.032 22.382 -6.633 1.00 58.66 69 LEU B O 1
ATOM 2931 N N . VAL B 1 70 ? 14.211 21.397 -7.502 1.00 57.74 70 VAL B N 1
ATOM 2932 C CA . VAL B 1 70 ? 14.995 20.358 -8.152 1.00 52.93 70 VAL B CA 1
ATOM 2933 C C . VAL B 1 70 ? 15.910 20.975 -9.205 1.00 49.27 70 VAL B C 1
ATOM 2934 O O . VAL B 1 70 ? 17.026 20.503 -9.416 1.00 44.98 70 VAL B O 1
ATOM 2938 N N . GLU B 1 71 ? 15.439 22.036 -9.857 1.00 49.36 71 GLU B N 1
ATOM 2939 C CA . GLU B 1 71 ? 16.236 22.713 -10.884 1.00 50.96 71 GLU B CA 1
ATOM 2940 C C . GLU B 1 71 ? 17.379 23.531 -10.275 1.00 49.59 71 GLU B C 1
ATOM 2941 O O . GLU B 1 71 ? 18.485 23.568 -10.825 1.00 55.07 71 GLU B O 1
ATOM 2947 N N . GLN B 1 72 ? 17.119 24.175 -9.140 1.00 44.89 72 GLN B N 1
ATOM 2948 C CA . GLN B 1 72 ? 18.142 24.977 -8.472 1.00 46.86 72 GLN B CA 1
ATOM 2949 C C . GLN B 1 72 ? 19.329 24.128 -8.069 1.00 49.69 72 GLN B C 1
ATOM 2950 O O . GLN B 1 72 ? 20.482 24.521 -8.255 1.00 53.79 72 GLN B O 1
ATOM 2956 N N . GLN B 1 73 ? 19.044 22.958 -7.514 1.00 49.99 73 GLN B N 1
ATOM 2957 C CA . GLN B 1 73 ? 20.097 22.064 -7.077 1.00 47.93 73 GLN B CA 1
ATOM 2958 C C . GLN B 1 73 ? 20.909 21.601 -8.281 1.00 46.36 73 GLN B C 1
ATOM 2959 O O . GLN B 1 73 ? 22.139 21.537 -8.224 1.00 44.00 73 GLN B O 1
ATOM 2965 N N . GLN B 1 74 ? 20.223 21.285 -9.376 1.00 43.95 74 GLN B N 1
ATOM 2966 C CA . GLN B 1 74 ? 20.908 20.838 -10.590 1.00 48.48 74 GLN B CA 1
ATOM 2967 C C . GLN B 1 74 ? 21.881 21.931 -11.060 1.00 50.52 74 GLN B C 1
ATOM 2968 O O . GLN B 1 74 ? 23.062 21.656 -11.332 1.00 41.39 74 GLN B O 1
ATOM 2974 N N . ILE B 1 75 ? 21.375 23.165 -11.125 1.00 49.75 75 ILE B N 1
ATOM 2975 C CA . ILE B 1 75 ? 22.156 24.329 -11.529 1.00 50.84 75 ILE B CA 1
ATOM 2976 C C . ILE B 1 75 ? 23.371 24.521 -10.619 1.00 48.91 75 ILE B C 1
ATOM 2977 O O . ILE B 1 75 ? 24.484 24.765 -11.095 1.00 52.58 75 ILE B O 1
ATOM 2982 N N . LEU B 1 76 ? 23.161 24.376 -9.315 1.00 45.73 76 LEU B N 1
ATOM 2983 C CA . LEU B 1 76 ? 24.243 24.535 -8.336 1.00 45.92 76 LEU B CA 1
ATOM 2984 C C . LEU B 1 76 ? 25.256 23.397 -8.383 1.00 44.33 76 LEU B C 1
ATOM 2985 O O . LEU B 1 76 ? 26.441 23.601 -8.127 1.00 45.17 76 LEU B O 1
ATOM 2990 N N . HIS B 1 77 ? 24.783 22.197 -8.694 1.00 44.21 77 HIS B N 1
ATOM 2991 C CA . HIS B 1 77 ? 25.680 21.061 -8.794 1.00 43.45 77 HIS B CA 1
ATOM 2992 C C . HIS B 1 77 ? 26.648 21.325 -9.950 1.00 47.53 77 HIS B C 1
ATOM 2993 O O . HIS B 1 77 ? 27.837 21.000 -9.865 1.00 39.51 77 HIS B O 1
ATOM 3000 N N . ASN B 1 78 ? 26.139 21.921 -11.029 1.00 48.04 78 ASN B N 1
ATOM 3001 C CA . ASN B 1 78 ? 26.976 22.221 -12.195 1.00 55.06 78 ASN B CA 1
ATOM 3002 C C . ASN B 1 78 ? 28.096 23.188 -11.837 1.00 54.92 78 ASN B C 1
ATOM 3003 O O . ASN B 1 78 ? 29.238 23.020 -12.267 1.00 60.72 78 ASN B O 1
ATOM 3008 N N . LEU B 1 79 ? 27.757 24.195 -11.045 1.00 50.18 79 LEU B N 1
ATOM 3009 C CA . LEU B 1 79 ? 28.714 25.197 -10.634 1.00 47.19 79 LEU B CA 1
ATOM 3010 C C . LEU B 1 79 ? 29.750 24.595 -9.707 1.00 47.52 79 LEU B C 1
ATOM 3011 O O . LEU B 1 79 ? 30.952 24.668 -9.968 1.00 44.29 79 LEU B O 1
ATOM 3016 N N . LEU B 1 80 ? 29.266 23.981 -8.630 1.00 51.10 80 LEU B N 1
ATOM 3017 C CA . LEU B 1 80 ? 30.125 23.388 -7.597 1.00 52.08 80 LEU B CA 1
ATOM 3018 C C . LEU B 1 80 ? 31.101 22.292 -8.020 1.00 50.28 80 LEU B C 1
ATOM 3019 O O . LEU B 1 80 ? 32.176 22.173 -7.429 1.00 46.28 80 LEU B O 1
ATOM 3024 N N . LYS B 1 81 ? 30.748 21.509 -9.039 1.00 50.42 81 LYS B N 1
ATOM 3025 C CA . LYS B 1 81 ? 31.642 20.451 -9.480 1.00 49.87 81 LYS B CA 1
ATOM 3026 C C . LYS B 1 81 ? 32.850 20.946 -10.279 1.00 50.15 81 LYS B C 1
ATOM 3027 O O . LYS B 1 81 ? 33.697 20.147 -10.676 1.00 51.53 81 LYS B O 1
ATOM 3033 N N . LEU B 1 82 ? 32.946 22.258 -10.505 1.00 52.26 82 LEU B N 1
ATOM 3034 C CA . LEU B 1 82 ? 34.082 22.823 -11.248 1.00 53.13 82 LEU B CA 1
ATOM 3035 C C . LEU B 1 82 ? 35.185 23.287 -10.296 1.00 52.79 82 LEU B C 1
ATOM 3036 O O . LEU B 1 82 ? 36.199 23.843 -10.718 1.00 51.56 82 LEU B O 1
ATOM 3041 N N . ASN B 1 83 ? 34.965 23.040 -9.006 1.00 52.87 83 ASN B N 1
ATOM 3042 C CA . ASN B 1 83 ? 35.901 23.374 -7.929 1.00 51.60 83 ASN B CA 1
ATOM 3043 C C . ASN B 1 83 ? 36.495 24.787 -7.902 1.00 46.35 83 ASN B C 1
ATOM 3044 O O . ASN B 1 83 ? 37.708 24.966 -7.903 1.00 38.98 83 ASN B O 1
ATOM 3049 N N . PRO B 1 84 ? 35.637 25.817 -7.891 1.00 43.38 84 PRO B N 1
ATOM 3050 C CA . PRO B 1 84 ? 36.182 27.174 -7.847 1.00 41.93 84 PRO B CA 1
ATOM 3051 C C . PRO B 1 84 ? 36.845 27.317 -6.479 1.00 43.99 84 PRO B C 1
ATOM 3052 O O . PRO B 1 84 ? 36.415 26.683 -5.517 1.00 45.81 84 PRO B O 1
ATOM 3056 N N . PRO B 1 85 ? 37.904 28.140 -6.372 1.00 47.12 85 PRO B N 1
ATOM 3057 C CA . PRO B 1 85 ? 38.565 28.294 -5.070 1.00 40.42 85 PRO B CA 1
ATOM 3058 C C . PRO B 1 85 ? 37.600 28.759 -3.997 1.00 37.67 85 PRO B C 1
ATOM 3059 O O . PRO B 1 85 ? 37.743 28.425 -2.820 1.00 40.84 85 PRO B O 1
ATOM 3063 N N . ALA B 1 86 ? 36.606 29.534 -4.408 1.00 35.73 86 ALA B N 1
ATOM 3064 C CA . ALA B 1 86 ? 35.610 30.030 -3.470 1.00 33.09 86 ALA B CA 1
ATOM 3065 C C . ALA B 1 86 ? 34.486 30.724 -4.221 1.00 34.48 86 ALA B C 1
ATOM 3066 O O . ALA B 1 86 ? 34.610 31.017 -5.405 1.00 34.23 86 ALA B O 1
ATOM 3068 N N . ILE B 1 87 ? 33.395 30.970 -3.513 1.00 31.57 87 ILE B N 1
ATOM 3069 C CA . ILE B 1 87 ? 32.244 31.647 -4.061 1.00 31.38 87 ILE B CA 1
ATOM 3070 C C . ILE B 1 87 ? 31.833 32.777 -3.109 1.00 38.50 87 ILE B C 1
ATOM 3071 O O . ILE B 1 87 ? 31.732 32.572 -1.901 1.00 39.80 87 ILE B O 1
ATOM 3076 N N . ILE B 1 88 ? 31.617 33.974 -3.644 1.00 37.61 88 ILE B N 1
ATOM 3077 C CA . ILE B 1 88 ? 31.215 35.081 -2.800 1.00 41.64 88 ILE B CA 1
ATOM 3078 C C . ILE B 1 88 ? 29.765 35.439 -3.100 1.00 42.33 88 ILE B C 1
ATOM 3079 O O . ILE B 1 88 ? 29.364 35.555 -4.260 1.00 42.19 88 ILE B O 1
ATOM 3084 N N . LEU B 1 89 ? 28.973 35.595 -2.046 1.00 42.50 89 LEU B N 1
ATOM 3085 C CA . LEU B 1 89 ? 27.562 35.919 -2.200 1.00 42.80 89 LEU B CA 1
ATOM 3086 C C . LEU B 1 89 ? 27.336 37.384 -1.888 1.00 43.34 89 LEU B C 1
ATOM 3087 O O . LEU B 1 89 ? 27.760 37.868 -0.845 1.00 46.35 89 LEU B O 1
ATOM 3092 N N . THR B 1 90 ? 26.677 38.088 -2.799 1.00 43.50 90 THR B N 1
ATOM 3093 C CA . THR B 1 90 ? 26.391 39.502 -2.608 1.00 41.99 90 THR B CA 1
ATOM 3094 C C . THR B 1 90 ? 25.229 39.678 -1.623 1.00 44.91 90 THR B C 1
ATOM 3095 O O . THR B 1 90 ? 24.587 38.706 -1.196 1.00 39.36 90 THR B O 1
ATOM 3099 N N . LYS B 1 91 ? 24.964 40.930 -1.277 1.00 43.96 91 LYS B N 1
ATOM 3100 C CA . LYS B 1 91 ? 23.909 41.268 -0.342 1.00 49.35 91 LYS B CA 1
ATOM 3101 C C . LYS B 1 91 ? 22.547 40.861 -0.904 1.00 50.70 91 LYS B C 1
ATOM 3102 O O . LYS B 1 91 ? 21.607 40.617 -0.150 1.00 49.45 91 LYS B O 1
ATOM 3108 N N . SER B 1 92 ? 22.454 40.779 -2.229 1.00 50.67 92 SER B N 1
ATOM 3109 C CA . SER B 1 92 ? 21.210 40.409 -2.901 1.00 50.15 92 SER B CA 1
ATOM 3110 C C . SER B 1 92 ? 20.914 38.914 -2.812 1.00 53.41 92 SER B C 1
ATOM 3111 O O . SER B 1 92 ? 19.760 38.502 -2.933 1.00 56.80 92 SER B O 1
ATOM 3114 N N . PHE B 1 93 ? 21.958 38.110 -2.618 1.00 49.86 93 PHE B N 1
ATOM 3115 C CA . PHE B 1 93 ? 21.805 36.668 -2.497 1.00 48.40 93 PHE B CA 1
ATOM 3116 C C . PHE B 1 93 ? 21.426 36.397 -1.047 1.00 50.85 93 PHE B C 1
ATOM 3117 O O . PHE B 1 93 ? 22.240 35.943 -0.245 1.00 47.20 93 PHE B O 1
ATOM 3125 N N . THR B 1 94 ? 20.171 36.674 -0.731 1.00 49.78 94 THR B N 1
ATOM 3126 C CA . THR B 1 94 ? 19.644 36.536 0.613 1.00 49.61 94 THR B CA 1
ATOM 3127 C C . THR B 1 94 ? 19.359 35.145 1.190 1.00 49.80 94 THR B C 1
ATOM 3128 O O . THR B 1 94 ? 19.133 35.026 2.394 1.00 45.96 94 THR B O 1
ATOM 3132 N N . ASP B 1 95 ? 19.388 34.098 0.368 1.00 50.27 95 ASP B N 1
ATOM 3133 C CA . ASP B 1 95 ? 19.067 32.750 0.861 1.00 48.76 95 ASP B CA 1
ATOM 3134 C C . ASP B 1 95 ? 19.991 31.652 0.317 1.00 49.32 95 ASP B C 1
ATOM 3135 O O . ASP B 1 95 ? 19.760 31.117 -0.763 1.00 46.43 95 ASP B O 1
ATOM 3140 N N . PRO B 1 96 ? 21.046 31.297 1.073 1.00 49.97 96 PRO B N 1
ATOM 3141 C CA . PRO B 1 96 ? 22.018 30.269 0.688 1.00 43.54 96 PRO B CA 1
ATOM 3142 C C . PRO B 1 96 ? 21.621 28.850 1.106 1.00 42.11 96 PRO B C 1
ATOM 3143 O O . PRO B 1 96 ? 22.443 27.925 1.060 1.00 36.30 96 PRO B O 1
ATOM 3147 N N . THR B 1 97 ? 20.368 28.674 1.508 1.00 40.18 97 THR B N 1
ATOM 3148 C CA . THR B 1 97 ? 19.896 27.367 1.954 1.00 42.10 97 THR B CA 1
ATOM 3149 C C . THR B 1 97 ? 20.142 26.274 0.927 1.00 42.70 97 THR B C 1
ATOM 3150 O O . THR B 1 97 ? 20.829 25.293 1.207 1.00 42.33 97 THR B O 1
ATOM 3154 N N . VAL B 1 98 ? 19.588 26.439 -0.268 1.00 41.92 98 VAL B N 1
ATOM 3155 C CA . VAL B 1 98 ? 19.776 25.432 -1.305 1.00 40.86 98 VAL B CA 1
ATOM 3156 C C . VAL B 1 98 ? 21.250 25.221 -1.673 1.00 39.81 98 VAL B C 1
ATOM 3157 O O . VAL B 1 98 ? 21.692 24.084 -1.824 1.00 33.68 98 VAL B O 1
ATOM 3161 N N . LEU B 1 99 ? 22.002 26.312 -1.820 1.00 43.10 99 LEU B N 1
ATOM 3162 C CA . LEU B 1 99 ? 23.430 26.232 -2.151 1.00 42.29 99 LEU B CA 1
ATOM 3163 C C . LEU B 1 99 ? 24.188 25.392 -1.120 1.00 45.53 99 LEU B C 1
ATOM 3164 O O . LEU B 1 99 ? 25.026 24.561 -1.484 1.00 43.99 99 LEU B O 1
ATOM 3169 N N . LEU B 1 100 ? 23.897 25.620 0.164 1.00 44.25 100 LEU B N 1
ATOM 3170 C CA . LEU B 1 100 ? 24.561 24.880 1.241 1.00 48.12 100 LEU B CA 1
ATOM 3171 C C . LEU B 1 100 ? 24.236 23.396 1.210 1.00 45.12 100 LEU B C 1
ATOM 3172 O O . LEU B 1 100 ? 25.100 22.555 1.480 1.00 45.52 100 LEU B O 1
ATOM 3177 N N . GLN B 1 101 ? 22.984 23.080 0.891 1.00 44.67 101 GLN B N 1
ATOM 3178 C CA . GLN B 1 101 ? 22.551 21.691 0.820 1.00 48.35 101 GLN B CA 1
ATOM 3179 C C . GLN B 1 101 ? 23.388 20.973 -0.231 1.00 51.53 101 GLN B C 1
ATOM 3180 O O . GLN B 1 101 ? 23.922 19.885 0.017 1.00 50.57 101 GLN B O 1
ATOM 3186 N N . VAL B 1 102 ? 23.514 21.600 -1.400 1.00 47.83 102 VAL B N 1
ATOM 3187 C CA . VAL B 1 102 ? 24.287 21.028 -2.491 1.00 44.35 102 VAL B CA 1
ATOM 3188 C C . VAL B 1 102 ? 25.781 21.056 -2.170 1.00 42.73 102 VAL B C 1
ATOM 3189 O O . VAL B 1 102 ? 26.508 20.110 -2.489 1.00 42.77 102 VAL B O 1
ATOM 3193 N N . ASN B 1 103 ? 26.236 22.124 -1.519 1.00 44.57 103 ASN B N 1
ATOM 3194 C CA . ASN B 1 103 ? 27.653 22.241 -1.163 1.00 47.96 103 ASN B CA 1
ATOM 3195 C C . ASN B 1 103 ? 28.020 21.387 0.047 1.00 51.14 103 ASN B C 1
ATOM 3196 O O . ASN B 1 103 ? 29.144 21.452 0.546 1.00 50.75 103 ASN B O 1
ATOM 3201 N N . GLN B 1 104 ? 27.069 20.572 0.494 1.00 55.60 104 GLN B N 1
ATOM 3202 C CA . GLN B 1 104 ? 27.273 19.685 1.629 1.00 55.46 104 GLN B CA 1
ATOM 3203 C C . GLN B 1 104 ? 28.394 18.689 1.328 1.00 52.24 104 GLN B C 1
ATOM 3204 O O . GLN B 1 104 ? 29.088 18.253 2.240 1.00 52.11 104 GLN B O 1
ATOM 3210 N N . THR B 1 105 ? 28.578 18.333 0.056 1.00 54.44 105 THR B N 1
ATOM 3211 C CA . THR B 1 105 ? 29.646 17.396 -0.310 1.00 54.35 105 THR B CA 1
ATOM 3212 C C . THR B 1 105 ? 30.897 18.085 -0.854 1.00 53.52 105 THR B C 1
ATOM 3213 O O . THR B 1 105 ? 32.002 17.828 -0.379 1.00 53.42 105 THR B O 1
ATOM 3217 N N . TYR B 1 106 ? 30.727 18.953 -1.848 1.00 49.50 106 TYR B N 1
ATOM 3218 C CA . TYR B 1 106 ? 31.867 19.650 -2.435 1.00 50.39 106 TYR B CA 1
ATOM 3219 C C . TYR B 1 106 ? 32.572 20.513 -1.386 1.00 49.04 106 TYR B C 1
ATOM 3220 O O . TYR B 1 106 ? 33.798 20.684 -1.409 1.00 42.04 106 TYR B O 1
ATOM 3229 N N . GLN B 1 107 ? 31.780 21.063 -0.472 1.00 48.41 107 GLN B N 1
ATOM 3230 C CA . GLN B 1 107 ? 32.305 21.887 0.606 1.00 48.04 107 GLN B CA 1
ATOM 3231 C C . GLN B 1 107 ? 33.258 22.982 0.089 1.00 49.89 107 GLN B C 1
ATOM 3232 O O . GLN B 1 107 ? 34.388 23.143 0.579 1.00 39.33 107 GLN B O 1
ATOM 3238 N N . VAL B 1 108 ? 32.804 23.711 -0.929 1.00 47.74 108 VAL B N 1
ATOM 3239 C CA . VAL B 1 108 ? 33.580 24.807 -1.504 1.00 42.37 108 VAL B CA 1
ATOM 3240 C C . VAL B 1 108 ? 33.406 26.013 -0.590 1.00 40.25 108 VAL B C 1
ATOM 3241 O O . VAL B 1 108 ? 32.291 26.328 -0.180 1.00 36.09 108 VAL B O 1
ATOM 3245 N N . PRO B 1 109 ? 34.506 26.705 -0.258 1.00 36.88 109 PRO B N 1
ATOM 3246 C CA . PRO B 1 109 ? 34.428 27.878 0.620 1.00 36.89 109 PRO B CA 1
ATOM 3247 C C . PRO B 1 109 ? 33.342 28.864 0.151 1.00 34.33 109 PRO B C 1
ATOM 3248 O O . PRO B 1 109 ? 33.374 29.328 -0.983 1.00 37.20 109 PRO B O 1
ATOM 3252 N N . ILE B 1 110 ? 32.377 29.163 1.013 1.00 31.60 110 ILE B N 1
ATOM 3253 C CA . ILE B 1 110 ? 31.308 30.086 0.657 1.00 33.31 110 ILE B CA 1
ATOM 3254 C C . ILE B 1 110 ? 31.395 31.325 1.518 1.00 36.95 110 ILE B C 1
ATOM 3255 O O . ILE B 1 110 ? 31.410 31.234 2.750 1.00 37.65 110 ILE B O 1
ATOM 3260 N N . LEU B 1 111 ? 31.433 32.487 0.871 1.00 37.63 111 LEU B N 1
ATOM 3261 C CA . LEU B 1 111 ? 31.554 33.741 1.600 1.00 38.21 111 LEU B CA 1
ATOM 3262 C C . LEU B 1 111 ? 30.339 34.643 1.448 1.00 37.63 111 LEU B C 1
ATOM 3263 O O . LEU B 1 111 ? 30.063 35.142 0.364 1.00 41.83 111 LEU B O 1
ATOM 3268 N N . LYS B 1 112 ? 29.600 34.823 2.538 1.00 40.75 112 LYS B N 1
ATOM 3269 C CA . LYS B 1 112 ? 28.428 35.698 2.545 1.00 43.79 112 LYS B CA 1
ATOM 3270 C C . LYS B 1 112 ? 28.980 37.112 2.792 1.00 45.26 112 LYS B C 1
ATOM 3271 O O . LYS B 1 112 ? 29.820 37.310 3.667 1.00 42.84 112 LYS B O 1
ATOM 3277 N N . THR B 1 113 ? 28.519 38.085 2.020 1.00 45.62 113 THR B N 1
ATOM 3278 C CA . THR B 1 113 ? 29.005 39.443 2.166 1.00 43.89 113 THR B CA 1
ATOM 3279 C C . THR B 1 113 ? 27.849 40.414 2.299 1.00 41.17 113 THR B C 1
ATOM 3280 O O . THR B 1 113 ? 26.710 40.087 1.963 1.00 43.00 113 THR B O 1
ATOM 3284 N N . ASP B 1 114 ? 28.134 41.609 2.795 1.00 48.40 114 ASP B N 1
ATOM 3285 C CA . ASP B 1 114 ? 27.081 42.608 2.930 1.00 55.90 114 ASP B CA 1
ATOM 3286 C C . ASP B 1 114 ? 27.220 43.606 1.784 1.00 55.90 114 ASP B C 1
ATOM 3287 O O . ASP B 1 114 ? 26.433 44.539 1.665 1.00 55.52 114 ASP B O 1
ATOM 3292 N N . PHE B 1 115 ? 28.230 43.376 0.948 1.00 48.75 115 PHE B N 1
ATOM 3293 C CA . PHE B 1 115 ? 28.506 44.214 -0.199 1.00 50.28 115 PHE B CA 1
ATOM 3294 C C . PHE B 1 115 ? 27.638 43.853 -1.399 1.00 52.69 115 PHE B C 1
ATOM 3295 O O . PHE B 1 115 ? 27.200 42.714 -1.543 1.00 45.23 115 PHE B O 1
ATOM 3303 N N . PHE B 1 116 ? 27.394 44.844 -2.253 1.00 54.32 116 PHE B N 1
ATOM 3304 C CA . PHE B 1 116 ? 26.636 44.651 -3.482 1.00 50.78 116 PHE B CA 1
ATOM 3305 C C . PHE B 1 116 ? 27.685 44.433 -4.580 1.00 50.46 116 PHE B C 1
ATOM 3306 O O . PHE B 1 116 ? 28.871 44.762 -4.412 1.00 40.62 116 PHE B O 1
ATOM 3314 N N . SER B 1 117 ? 27.247 43.902 -5.713 1.00 47.64 117 SER B N 1
ATOM 3315 C CA . SER B 1 117 ? 28.152 43.658 -6.826 1.00 48.10 117 SER B CA 1
ATOM 3316 C C . SER B 1 117 ? 29.009 44.885 -7.123 1.00 46.17 117 SER B C 1
ATOM 3317 O O . SER B 1 117 ? 30.230 44.782 -7.250 1.00 46.57 117 SER B O 1
ATOM 3320 N N . THR B 1 118 ? 28.366 46.045 -7.217 1.00 42.68 118 THR B N 1
ATOM 3321 C CA . THR B 1 118 ? 29.072 47.282 -7.520 1.00 46.85 118 THR B CA 1
ATOM 3322 C C . THR B 1 118 ? 30.101 47.664 -6.471 1.00 49.51 118 THR B C 1
ATOM 3323 O O . THR B 1 118 ? 31.113 48.298 -6.783 1.00 51.11 118 THR B O 1
ATOM 3327 N N . GLU B 1 119 ? 29.850 47.285 -5.225 1.00 49.53 119 GLU B N 1
ATOM 3328 C CA . GLU B 1 119 ? 30.787 47.602 -4.156 1.00 46.88 119 GLU B CA 1
ATOM 3329 C C . GLU B 1 119 ? 32.014 46.692 -4.182 1.00 46.25 119 GLU B C 1
ATOM 3330 O O . GLU B 1 119 ? 33.127 47.131 -3.908 1.00 51.09 119 GLU B O 1
ATOM 3336 N N . LEU B 1 120 ? 31.812 45.427 -4.528 1.00 45.18 120 LEU B N 1
ATOM 3337 C CA . LEU B 1 120 ? 32.915 44.477 -4.560 1.00 46.06 120 LEU B CA 1
ATOM 3338 C C . LEU B 1 120 ? 34.098 44.894 -5.445 1.00 45.67 120 LEU B C 1
ATOM 3339 O O . LEU B 1 120 ? 35.250 44.563 -5.143 1.00 42.35 120 LEU B O 1
ATOM 3344 N N . SER B 1 121 ? 33.816 45.619 -6.526 1.00 45.41 121 SER B N 1
ATOM 3345 C CA . SER B 1 121 ? 34.861 46.068 -7.449 1.00 45.13 121 SER B CA 1
ATOM 3346 C C . SER B 1 121 ? 35.915 46.936 -6.755 1.00 45.35 121 SER B C 1
ATOM 3347 O O . SER B 1 121 ? 37.108 46.885 -7.097 1.00 34.64 121 SER B O 1
ATOM 3350 N N . PHE B 1 122 ? 35.473 47.732 -5.783 1.00 40.71 122 PHE B N 1
ATOM 3351 C CA . PHE B 1 122 ? 36.380 48.599 -5.047 1.00 43.34 122 PHE B CA 1
ATOM 3352 C C . PHE B 1 122 ? 37.079 47.842 -3.929 1.00 42.69 122 PHE B C 1
ATOM 3353 O O . PHE B 1 122 ? 38.238 48.094 -3.639 1.00 41.04 122 PHE B O 1
ATOM 3361 N N . THR B 1 123 ? 36.363 46.914 -3.306 1.00 44.12 123 THR B N 1
ATOM 3362 C CA . THR B 1 123 ? 36.906 46.180 -2.178 1.00 42.67 123 THR B CA 1
ATOM 3363 C C . THR B 1 123 ? 37.686 44.903 -2.485 1.00 43.05 123 THR B C 1
ATOM 3364 O O . THR B 1 123 ? 38.915 44.926 -2.636 1.00 38.28 123 THR B O 1
ATOM 3368 N N . VAL B 1 124 ? 36.969 43.789 -2.569 1.00 43.78 124 VAL B N 1
ATOM 3369 C CA . VAL B 1 124 ? 37.564 42.479 -2.822 1.00 44.40 124 VAL B CA 1
ATOM 3370 C C . VAL B 1 124 ? 38.364 42.341 -4.127 1.00 44.53 124 VAL B C 1
ATOM 3371 O O . VAL B 1 124 ? 39.489 41.834 -4.117 1.00 38.48 124 VAL B O 1
ATOM 3375 N N . GLU B 1 125 ? 37.788 42.785 -5.245 1.00 46.33 125 GLU B N 1
ATOM 3376 C CA . GLU B 1 125 ? 38.481 42.683 -6.531 1.00 44.96 125 GLU B CA 1
ATOM 3377 C C . GLU B 1 125 ? 39.811 43.421 -6.503 1.00 40.45 125 GLU B C 1
ATOM 3378 O O . GLU B 1 125 ? 40.841 42.890 -6.917 1.00 36.68 125 GLU B O 1
ATOM 3384 N N . THR B 1 126 ? 39.786 44.649 -6.003 1.00 39.66 126 THR B N 1
ATOM 3385 C CA . THR B 1 126 ? 40.994 45.451 -5.921 1.00 39.11 126 THR B CA 1
ATOM 3386 C C . THR B 1 126 ? 42.064 44.712 -5.135 1.00 40.03 126 THR B C 1
ATOM 3387 O O . THR B 1 126 ? 43.215 44.645 -5.560 1.00 43.55 126 THR B O 1
ATOM 3391 N N . TYR B 1 127 ? 41.686 44.163 -3.983 1.00 39.51 127 TYR B N 1
ATOM 3392 C CA . TYR B 1 127 ? 42.638 43.438 -3.151 1.00 38.20 127 TYR B CA 1
ATOM 3393 C C . TYR B 1 127 ? 43.236 42.283 -3.939 1.00 39.39 127 TYR B C 1
ATOM 3394 O O . TYR B 1 127 ? 44.458 42.188 -4.074 1.00 37.83 127 TYR B O 1
ATOM 3403 N N . ILE B 1 128 ? 42.369 41.414 -4.458 1.00 37.44 128 ILE B N 1
ATOM 3404 C CA . ILE B 1 128 ? 42.812 40.253 -5.223 1.00 39.70 128 ILE B CA 1
ATOM 3405 C C . ILE B 1 128 ? 43.801 40.680 -6.295 1.00 42.08 128 ILE B C 1
ATOM 3406 O O . ILE B 1 128 ? 44.929 40.180 -6.357 1.00 46.25 128 ILE B O 1
ATOM 3411 N N . ASN B 1 129 ? 43.387 41.623 -7.133 1.00 44.89 129 ASN B N 1
ATOM 3412 C CA . ASN B 1 129 ? 44.273 42.098 -8.185 1.00 48.51 129 ASN B CA 1
ATOM 3413 C C . ASN B 1 129 ? 45.587 42.656 -7.624 1.00 46.10 129 ASN B C 1
ATOM 3414 O O . ASN B 1 129 ? 46.654 42.427 -8.194 1.00 43.20 129 ASN B O 1
ATOM 3419 N N . GLU B 1 130 ? 45.518 43.369 -6.504 1.00 43.06 130 GLU B N 1
ATOM 3420 C CA . GLU B 1 130 ? 46.726 43.911 -5.901 1.00 46.49 130 GLU B CA 1
ATOM 3421 C C . GLU B 1 130 ? 47.666 42.770 -5.537 1.00 49.93 130 GLU B C 1
ATOM 3422 O O . GLU B 1 130 ? 48.879 42.854 -5.747 1.00 51.00 130 GLU B O 1
ATOM 3428 N N . GLN B 1 131 ? 47.105 41.694 -4.997 1.00 47.75 131 GLN B N 1
ATOM 3429 C CA . GLN B 1 131 ? 47.914 40.544 -4.615 1.00 49.16 131 GLN B CA 1
ATOM 3430 C C . GLN B 1 131 ? 48.541 39.856 -5.837 1.00 49.92 131 GLN B C 1
ATOM 3431 O O . GLN B 1 131 ? 49.545 39.162 -5.710 1.00 52.99 131 GLN B O 1
ATOM 3437 N N . PHE B 1 132 ? 47.951 40.051 -7.013 1.00 47.19 132 PHE B N 1
ATOM 3438 C CA . PHE B 1 132 ? 48.477 39.452 -8.241 1.00 47.96 132 PHE B CA 1
ATOM 3439 C C . PHE B 1 132 ? 49.413 40.377 -9.018 1.00 47.03 132 PHE B C 1
ATOM 3440 O O . PHE B 1 132 ? 50.032 39.958 -9.992 1.00 49.60 132 PHE B O 1
ATOM 3448 N N . ALA B 1 133 ? 49.512 41.632 -8.600 1.00 48.25 133 ALA B N 1
ATOM 3449 C CA . ALA B 1 133 ? 50.360 42.588 -9.296 1.00 44.43 133 ALA B CA 1
ATOM 3450 C C . ALA B 1 133 ? 51.838 42.281 -9.135 1.00 43.54 133 ALA B C 1
ATOM 3451 O O . ALA B 1 133 ? 52.283 41.785 -8.096 1.00 40.57 133 ALA B O 1
ATOM 3453 N N . THR B 1 134 ? 52.599 42.582 -10.177 1.00 39.49 134 THR B N 1
ATOM 3454 C CA . THR B 1 134 ? 54.034 42.354 -10.149 1.00 38.46 134 THR B CA 1
ATOM 3455 C C . THR B 1 134 ? 54.719 43.481 -9.372 1.00 40.19 134 THR B C 1
ATOM 3456 O O . THR B 1 134 ? 54.529 44.662 -9.663 1.00 41.72 134 THR B O 1
ATOM 3460 N N . VAL B 1 135 ? 55.533 43.095 -8.399 1.00 41.22 135 VAL B N 1
ATOM 3461 C CA . VAL B 1 135 ? 56.246 44.034 -7.557 1.00 39.24 135 VAL B CA 1
ATOM 3462 C C . VAL B 1 135 ? 57.716 44.112 -7.915 1.00 42.13 135 VAL B C 1
ATOM 3463 O O . VAL B 1 135 ? 58.448 43.131 -7.763 1.00 43.90 135 VAL B O 1
ATOM 3467 N N . ALA B 1 136 ? 58.149 45.280 -8.387 1.00 38.27 136 ALA B N 1
ATOM 3468 C CA . ALA B 1 136 ? 59.551 45.466 -8.763 1.00 38.67 136 ALA B CA 1
ATOM 3469 C C . ALA B 1 136 ? 60.275 46.364 -7.772 1.00 36.91 136 ALA B C 1
ATOM 3470 O O . ALA B 1 136 ? 59.751 47.392 -7.363 1.00 34.21 136 ALA B O 1
ATOM 3472 N N . GLN B 1 137 ? 61.487 45.961 -7.405 1.00 35.78 137 GLN B N 1
ATOM 3473 C CA . GLN B 1 137 ? 62.318 46.700 -6.467 1.00 36.26 137 GLN B CA 1
ATOM 3474 C C . GLN B 1 137 ? 63.141 47.674 -7.296 1.00 39.25 137 GLN B C 1
ATOM 3475 O O . GLN B 1 137 ? 63.606 47.316 -8.378 1.00 35.92 137 GLN B O 1
ATOM 3481 N N . ILE B 1 138 ? 63.313 48.900 -6.801 1.00 35.99 138 ILE B N 1
ATOM 3482 C CA . ILE B 1 138 ? 64.096 49.907 -7.519 1.00 34.00 138 ILE B CA 1
ATOM 3483 C C . ILE B 1 138 ? 64.704 50.900 -6.554 1.00 33.73 138 ILE B C 1
ATOM 3484 O O . ILE B 1 138 ? 64.386 50.902 -5.373 1.00 38.32 138 ILE B O 1
ATOM 3489 N N . HIS B 1 139 ? 65.582 51.752 -7.062 1.00 35.38 139 HIS B N 1
ATOM 3490 C CA . HIS B 1 139 ? 66.196 52.761 -6.217 1.00 38.32 139 HIS B CA 1
ATOM 3491 C C . HIS B 1 139 ? 65.454 54.085 -6.381 1.00 38.34 139 HIS B C 1
ATOM 3492 O O . HIS B 1 139 ? 64.661 54.253 -7.311 1.00 41.44 139 HIS B O 1
ATOM 3499 N N . GLY B 1 140 ? 65.668 55.007 -5.450 1.00 43.35 140 GLY B N 1
ATOM 3500 C CA . GLY B 1 140 ? 65.000 56.294 -5.521 1.00 41.95 140 GLY B CA 1
ATOM 3501 C C . GLY B 1 140 ? 64.398 56.717 -4.195 1.00 40.24 140 GLY B C 1
ATOM 3502 O O . GLY B 1 140 ? 64.557 56.038 -3.175 1.00 37.86 140 GLY B O 1
ATOM 3503 N N . VAL B 1 141 ? 63.699 57.846 -4.216 1.00 34.85 141 VAL B N 1
ATOM 3504 C CA . VAL B 1 141 ? 63.057 58.387 -3.024 1.00 34.61 141 VAL B CA 1
ATOM 3505 C C . VAL B 1 141 ? 61.586 58.623 -3.344 1.00 33.00 141 VAL B C 1
ATOM 3506 O O . VAL B 1 141 ? 61.284 59.223 -4.366 1.00 38.13 141 VAL B O 1
ATOM 3510 N N . LEU B 1 142 ? 60.680 58.125 -2.501 1.00 33.11 142 LEU B N 1
ATOM 3511 C CA . LEU B 1 142 ? 59.239 58.310 -2.712 1.00 32.61 142 LEU B CA 1
ATOM 3512 C C . LEU B 1 142 ? 58.656 59.308 -1.720 1.00 31.35 142 LEU B C 1
ATOM 3513 O O . LEU B 1 142 ? 58.826 59.178 -0.505 1.00 31.85 142 LEU B O 1
ATOM 3518 N N . LEU B 1 143 ? 57.970 60.310 -2.250 1.00 30.01 143 LEU B N 1
ATOM 3519 C CA . LEU B 1 143 ? 57.347 61.335 -1.425 1.00 31.97 143 LEU B CA 1
ATOM 3520 C C . LEU B 1 143 ? 55.982 61.686 -2.010 1.00 34.77 143 LEU B C 1
ATOM 3521 O O . LEU B 1 143 ? 55.720 61.446 -3.187 1.00 32.70 143 LEU B O 1
ATOM 3526 N N . GLU B 1 144 ? 55.097 62.221 -1.183 1.00 30.93 144 GLU B N 1
ATOM 3527 C CA . GLU B 1 144 ? 53.814 62.674 -1.691 1.00 37.37 144 GLU B CA 1
ATOM 3528 C C . GLU B 1 144 ? 53.868 64.180 -1.373 1.00 34.58 144 GLU B C 1
ATOM 3529 O O . GLU B 1 144 ? 53.940 64.588 -0.211 1.00 25.01 144 GLU B O 1
ATOM 3535 N N . VAL B 1 145 ? 53.885 64.989 -2.430 1.00 27.63 145 VAL B N 1
ATOM 3536 C CA . VAL B 1 145 ? 54.002 66.440 -2.319 1.00 24.29 145 VAL B CA 1
ATOM 3537 C C . VAL B 1 145 ? 52.747 67.156 -2.866 1.00 26.56 145 VAL B C 1
ATOM 3538 O O . VAL B 1 145 ? 52.394 67.012 -4.039 1.00 22.83 145 VAL B O 1
ATOM 3542 N N . PHE B 1 146 ? 52.077 67.941 -2.025 1.00 22.89 146 PHE B N 1
ATOM 3543 C CA . PHE B 1 146 ? 50.853 68.611 -2.460 1.00 24.01 146 PHE B CA 1
ATOM 3544 C C . PHE B 1 146 ? 49.955 67.515 -2.994 1.00 23.51 146 PHE B C 1
ATOM 3545 O O . PHE B 1 146 ? 49.283 67.682 -4.011 1.00 23.19 146 PHE B O 1
ATOM 3553 N N . GLY B 1 147 ? 49.972 66.376 -2.311 1.00 20.40 147 GLY B N 1
ATOM 3554 C CA . GLY B 1 147 ? 49.127 65.267 -2.715 1.00 23.00 147 GLY B CA 1
ATOM 3555 C C . GLY B 1 147 ? 49.495 64.514 -3.985 1.00 30.15 147 GLY B C 1
ATOM 3556 O O . GLY B 1 147 ? 48.684 63.734 -4.486 1.00 35.77 147 GLY B O 1
ATOM 3557 N N . VAL B 1 148 ? 50.694 64.738 -4.517 1.00 26.11 148 VAL B N 1
ATOM 3558 C CA . VAL B 1 148 ? 51.122 64.031 -5.722 1.00 28.23 148 VAL B CA 1
ATOM 3559 C C . VAL B 1 148 ? 52.310 63.133 -5.395 1.00 31.78 148 VAL B C 1
ATOM 3560 O O . VAL B 1 148 ? 53.258 63.554 -4.730 1.00 32.44 148 VAL B O 1
ATOM 3564 N N . GLY B 1 149 ? 52.219 61.879 -5.831 1.00 31.34 149 GLY B N 1
ATOM 3565 C CA . GLY B 1 149 ? 53.278 60.920 -5.595 1.00 26.09 149 GLY B CA 1
ATOM 3566 C C . GLY B 1 149 ? 54.440 61.240 -6.510 1.00 27.88 149 GLY B C 1
ATOM 3567 O O . GLY B 1 149 ? 54.300 61.305 -7.733 1.00 27.63 149 GLY B O 1
ATOM 3568 N N . VAL B 1 150 ? 55.605 61.409 -5.906 1.00 26.17 150 VAL B N 1
ATOM 3569 C CA . VAL B 1 150 ? 56.803 61.772 -6.631 1.00 24.21 150 VAL B CA 1
ATOM 3570 C C . VAL B 1 150 ? 57.958 60.787 -6.436 1.00 28.21 150 VAL B C 1
ATOM 3571 O O . VAL B 1 150 ? 58.323 60.442 -5.317 1.00 24.26 150 VAL B O 1
ATOM 3575 N N . LEU B 1 151 ? 58.537 60.346 -7.544 1.00 30.12 151 LEU B N 1
ATOM 3576 C CA . LEU B 1 151 ? 59.666 59.443 -7.498 1.00 27.22 151 LEU B CA 1
ATOM 3577 C C . LEU B 1 151 ? 60.919 60.234 -7.881 1.00 30.89 151 LEU B C 1
ATOM 3578 O O . LEU B 1 151 ? 61.029 60.730 -9.001 1.00 29.99 151 LEU B O 1
ATOM 3583 N N . LEU B 1 152 ? 61.842 60.368 -6.930 1.00 30.12 152 LEU B N 1
ATOM 3584 C CA . LEU B 1 152 ? 63.107 61.068 -7.128 1.00 25.08 152 LEU B CA 1
ATOM 3585 C C . LEU B 1 152 ? 64.171 60.032 -7.477 1.00 31.12 152 LEU B C 1
ATOM 3586 O O . LEU B 1 152 ? 64.447 59.141 -6.673 1.00 38.34 152 LEU B O 1
ATOM 3591 N N . THR B 1 153 ? 64.762 60.128 -8.662 1.00 32.65 153 THR B N 1
ATOM 3592 C CA . THR B 1 153 ? 65.818 59.194 -9.037 1.00 34.75 153 THR B CA 1
ATOM 3593 C C . THR B 1 153 ? 67.130 59.961 -9.191 1.00 39.74 153 THR B C 1
ATOM 3594 O O . THR B 1 153 ? 67.158 61.185 -9.078 1.00 40.45 153 THR B O 1
ATOM 3598 N N . GLY B 1 154 ? 68.215 59.243 -9.453 1.00 44.88 154 GLY B N 1
ATOM 3599 C CA . GLY B 1 154 ? 69.499 59.898 -9.617 1.00 49.66 154 GLY B CA 1
ATOM 3600 C C . GLY B 1 154 ? 70.637 59.081 -9.044 1.00 55.41 154 GLY B C 1
ATOM 3601 O O . GLY B 1 154 ? 70.410 58.007 -8.494 1.00 59.06 154 GLY B O 1
ATOM 3602 N N . ARG B 1 155 ? 71.866 59.570 -9.184 1.00 61.39 155 ARG B N 1
ATOM 3603 C CA . ARG B 1 155 ? 73.017 58.860 -8.642 1.00 65.04 155 ARG B CA 1
ATOM 3604 C C . ARG B 1 155 ? 72.987 58.990 -7.125 1.00 67.90 155 ARG B C 1
ATOM 3605 O O . ARG B 1 155 ? 72.419 59.946 -6.590 1.00 70.24 155 ARG B O 1
ATOM 3613 N N . SER B 1 156 ? 73.593 58.031 -6.433 1.00 68.10 156 SER B N 1
ATOM 3614 C CA . SER B 1 156 ? 73.622 58.055 -4.976 1.00 69.32 156 SER B CA 1
ATOM 3615 C C . SER B 1 156 ? 74.629 59.072 -4.444 1.00 66.77 156 SER B C 1
ATOM 3616 O O . SER B 1 156 ? 75.712 59.238 -5.000 1.00 64.13 156 SER B O 1
ATOM 3619 N N . GLY B 1 157 ? 74.262 59.756 -3.367 1.00 65.27 157 GLY B N 1
ATOM 3620 C CA . GLY B 1 157 ? 75.160 60.732 -2.785 1.00 64.15 157 GLY B CA 1
ATOM 3621 C C . GLY B 1 157 ? 75.002 62.161 -3.277 1.00 66.01 157 GLY B C 1
ATOM 3622 O O . GLY B 1 157 ? 75.647 63.076 -2.758 1.00 65.70 157 GLY B O 1
ATOM 3623 N N . ILE B 1 158 ? 74.152 62.377 -4.274 1.00 63.02 158 ILE B N 1
ATOM 3624 C CA . ILE B 1 158 ? 73.966 63.728 -4.776 1.00 58.20 158 ILE B CA 1
ATOM 3625 C C . ILE B 1 158 ? 73.088 64.566 -3.842 1.00 57.16 158 ILE B C 1
ATOM 3626 O O . ILE B 1 158 ? 73.167 65.797 -3.852 1.00 55.53 158 ILE B O 1
ATOM 3631 N N . GLY B 1 159 ? 72.264 63.906 -3.028 1.00 52.87 159 GLY B N 1
ATOM 3632 C CA . GLY B 1 159 ? 71.429 64.636 -2.091 1.00 45.08 159 GLY B CA 1
ATOM 3633 C C . GLY B 1 159 ? 69.950 64.324 -2.134 1.00 45.81 159 GLY B C 1
ATOM 3634 O O . GLY B 1 159 ? 69.150 65.075 -1.566 1.00 43.34 159 GLY B O 1
ATOM 3635 N N . LYS B 1 160 ? 69.582 63.232 -2.802 1.00 45.13 160 LYS B N 1
ATOM 3636 C CA . LYS B 1 160 ? 68.179 62.829 -2.893 1.00 44.37 160 LYS B CA 1
ATOM 3637 C C . LYS B 1 160 ? 67.547 62.714 -1.503 1.00 42.07 160 LYS B C 1
ATOM 3638 O O . LYS B 1 160 ? 66.465 63.253 -1.249 1.00 37.64 160 LYS B O 1
ATOM 3644 N N . SER B 1 161 ? 68.229 62.007 -0.608 1.00 38.36 161 SER B N 1
ATOM 3645 C CA . SER B 1 161 ? 67.718 61.807 0.744 1.00 42.74 161 SER B CA 1
ATOM 3646 C C . SER B 1 161 ? 67.532 63.102 1.532 1.00 41.62 161 SER B C 1
ATOM 3647 O O . SER B 1 161 ? 66.462 63.339 2.090 1.00 41.60 161 SER B O 1
ATOM 3650 N N . GLU B 1 162 ? 68.565 63.939 1.571 1.00 38.68 162 GLU B N 1
ATOM 3651 C CA . GLU B 1 162 ? 68.499 65.192 2.315 1.00 36.53 162 GLU B CA 1
ATOM 3652 C C . GLU B 1 162 ? 67.334 66.039 1.822 1.00 38.62 162 GLU B C 1
ATOM 3653 O O . GLU B 1 162 ? 66.697 66.785 2.583 1.00 38.69 162 GLU B O 1
ATOM 3659 N N . CYS B 1 163 ? 67.054 65.919 0.534 1.00 40.55 163 CYS B N 1
ATOM 3660 C CA . CYS B 1 163 ? 65.960 66.666 -0.065 1.00 44.19 163 CYS B CA 1
ATOM 3661 C C . CYS B 1 163 ? 64.626 66.264 0.577 1.00 40.33 163 CYS B C 1
ATOM 3662 O O . CYS B 1 163 ? 63.788 67.118 0.885 1.00 38.62 163 CYS B O 1
ATOM 3665 N N . ALA B 1 164 ? 64.439 64.963 0.788 1.00 34.49 164 ALA B N 1
ATOM 3666 C CA . ALA B 1 164 ? 63.212 64.476 1.404 1.00 33.00 164 ALA B CA 1
ATOM 3667 C C . ALA B 1 164 ? 63.019 65.145 2.758 1.00 33.48 164 ALA B C 1
ATOM 3668 O O . ALA B 1 164 ? 61.888 65.452 3.165 1.00 30.08 164 ALA B O 1
ATOM 3670 N N . LEU B 1 165 ? 64.129 65.391 3.446 1.00 27.93 165 LEU B N 1
ATOM 3671 C CA . LEU B 1 165 ? 64.076 66.010 4.763 1.00 36.69 165 LEU B CA 1
ATOM 3672 C C . LEU B 1 165 ? 63.575 67.449 4.748 1.00 36.93 165 LEU B C 1
ATOM 3673 O O . LEU B 1 165 ? 62.792 67.847 5.618 1.00 38.51 165 LEU B O 1
ATOM 3678 N N . ASP B 1 166 ? 64.006 68.230 3.765 1.00 32.38 166 ASP B N 1
ATOM 3679 C CA . ASP B 1 166 ? 63.536 69.610 3.689 1.00 39.20 166 ASP B CA 1
ATOM 3680 C C . ASP B 1 166 ? 62.051 69.595 3.277 1.00 37.97 166 ASP B C 1
ATOM 3681 O O . ASP B 1 166 ? 61.267 70.421 3.739 1.00 31.05 166 ASP B O 1
ATOM 3686 N N . LEU B 1 167 ? 61.670 68.647 2.420 1.00 33.77 167 LEU B N 1
ATOM 3687 C CA . LEU B 1 167 ? 60.287 68.555 1.986 1.00 32.77 167 LEU B CA 1
ATOM 3688 C C . LEU B 1 167 ? 59.408 68.217 3.190 1.00 35.98 167 LEU B C 1
ATOM 3689 O O . LEU B 1 167 ? 58.388 68.863 3.440 1.00 29.78 167 LEU B O 1
ATOM 3694 N N . ILE B 1 168 ? 59.832 67.211 3.944 1.00 34.42 168 ILE B N 1
ATOM 3695 C CA . ILE B 1 168 ? 59.122 66.760 5.122 1.00 33.22 168 ILE B CA 1
ATOM 3696 C C . ILE B 1 168 ? 58.850 67.912 6.080 1.00 29.32 168 ILE B C 1
ATOM 3697 O O . ILE B 1 168 ? 57.763 68.010 6.652 1.00 27.67 168 ILE B O 1
ATOM 3702 N N . ASN B 1 169 ? 59.828 68.792 6.255 1.00 27.63 169 ASN B N 1
ATOM 3703 C CA . ASN B 1 169 ? 59.627 69.924 7.143 1.00 33.19 169 ASN B CA 1
ATOM 3704 C C . ASN B 1 169 ? 58.720 71.001 6.535 1.00 34.32 169 ASN B C 1
ATOM 3705 O O . ASN B 1 169 ? 58.385 71.968 7.202 1.00 33.58 169 ASN B O 1
ATOM 3710 N N . LYS B 1 170 ? 58.337 70.822 5.270 1.00 29.09 170 LYS B N 1
ATOM 3711 C CA . LYS B 1 170 ? 57.412 71.722 4.621 1.00 24.64 170 LYS B CA 1
ATOM 3712 C C . LYS B 1 170 ? 56.028 71.073 4.796 1.00 28.26 170 LYS B C 1
ATOM 3713 O O . LYS B 1 170 ? 55.019 71.605 4.333 1.00 27.14 170 LYS B O 1
ATOM 3719 N N . ASN B 1 171 ? 56.009 69.905 5.437 1.00 23.44 171 ASN B N 1
ATOM 3720 C CA . ASN B 1 171 ? 54.801 69.132 5.711 1.00 26.79 171 ASN B CA 1
ATOM 3721 C C . ASN B 1 171 ? 54.353 68.181 4.626 1.00 29.19 171 ASN B C 1
ATOM 3722 O O . ASN B 1 171 ? 53.190 67.754 4.600 1.00 23.21 171 ASN B O 1
ATOM 3727 N N . HIS B 1 172 ? 55.266 67.848 3.721 1.00 32.45 172 HIS B N 1
ATOM 3728 C CA . HIS B 1 172 ? 54.951 66.892 2.664 1.00 30.30 172 HIS B CA 1
ATOM 3729 C C . HIS B 1 172 ? 55.197 65.516 3.272 1.00 30.23 172 HIS B C 1
ATOM 3730 O O . HIS B 1 172 ? 55.658 65.421 4.404 1.00 30.14 172 HIS B O 1
ATOM 3737 N N . LEU B 1 173 ? 54.879 64.459 2.541 1.00 32.81 173 LEU B N 1
ATOM 3738 C CA . LEU B 1 173 ? 55.027 63.115 3.070 1.00 33.85 173 LEU B CA 1
ATOM 3739 C C . LEU B 1 173 ? 56.150 62.255 2.495 1.00 36.37 173 LEU B C 1
ATOM 3740 O O . LEU B 1 173 ? 56.377 62.209 1.278 1.00 36.35 173 LEU B O 1
ATOM 3745 N N . PHE B 1 174 ? 56.835 61.561 3.403 1.00 36.49 174 PHE B N 1
ATOM 3746 C CA . PHE B 1 174 ? 57.932 60.668 3.069 1.00 30.32 174 PHE B CA 1
ATOM 3747 C C . PHE B 1 174 ? 57.405 59.228 3.065 1.00 31.89 174 PHE B C 1
ATOM 3748 O O . PHE B 1 174 ? 56.742 58.799 4.012 1.00 31.64 174 PHE B O 1
ATOM 3756 N N . VAL B 1 175 ? 57.699 58.497 1.991 1.00 28.56 175 VAL B N 1
ATOM 3757 C CA . VAL B 1 175 ? 57.264 57.115 1.837 1.00 24.84 175 VAL B CA 1
ATOM 3758 C C . VAL B 1 175 ? 58.409 56.126 1.974 1.00 31.77 175 VAL B C 1
ATOM 3759 O O . VAL B 1 175 ? 58.261 55.089 2.619 1.00 28.64 175 VAL B O 1
ATOM 3763 N N . GLY B 1 176 ? 59.550 56.438 1.366 1.00 32.54 176 GLY B N 1
ATOM 3764 C CA . GLY B 1 176 ? 60.664 55.519 1.446 1.00 29.55 176 GLY B CA 1
ATOM 3765 C C . GLY B 1 176 ? 61.913 56.036 0.773 1.00 33.52 176 GLY B C 1
ATOM 3766 O O . GLY B 1 176 ? 61.851 56.861 -0.135 1.00 34.44 176 GLY B O 1
ATOM 3767 N N . ASP B 1 177 ? 63.053 55.521 1.217 1.00 28.21 177 ASP B N 1
ATOM 3768 C CA . ASP B 1 177 ? 64.331 55.928 0.693 1.00 21.57 177 ASP B CA 1
ATOM 3769 C C . ASP B 1 177 ? 65.244 54.774 0.293 1.00 29.72 177 ASP B C 1
ATOM 3770 O O . ASP B 1 177 ? 65.505 53.860 1.085 1.00 34.93 177 ASP B O 1
ATOM 3775 N N . ASP B 1 178 ? 65.736 54.843 -0.943 1.00 30.08 178 ASP B N 1
ATOM 3776 C CA . ASP B 1 178 ? 66.655 53.860 -1.523 1.00 33.06 178 ASP B CA 1
ATOM 3777 C C . ASP B 1 178 ? 66.052 52.501 -1.869 1.00 31.16 178 ASP B C 1
ATOM 3778 O O . ASP B 1 178 ? 65.907 52.157 -3.047 1.00 33.66 178 ASP B O 1
ATOM 3783 N N . ALA B 1 179 ? 65.724 51.726 -0.844 1.00 28.92 179 ALA B N 1
ATOM 3784 C CA . ALA B 1 179 ? 65.142 50.405 -1.041 1.00 32.54 179 ALA B CA 1
ATOM 3785 C C . ALA B 1 179 ? 63.635 50.513 -1.157 1.00 29.92 179 ALA B C 1
ATOM 3786 O O . ALA B 1 179 ? 62.892 50.271 -0.202 1.00 30.65 179 ALA B O 1
ATOM 3788 N N . ILE B 1 180 ? 63.180 50.874 -2.339 1.00 29.22 180 ILE B N 1
ATOM 3789 C CA . ILE B 1 180 ? 61.760 51.004 -2.553 1.00 34.46 180 ILE B CA 1
ATOM 3790 C C . ILE B 1 180 ? 61.282 49.974 -3.552 1.00 34.05 180 ILE B C 1
ATOM 3791 O O . ILE B 1 180 ? 62.088 49.275 -4.167 1.00 37.79 180 ILE B O 1
ATOM 3796 N N . GLU B 1 181 ? 59.970 49.843 -3.683 1.00 27.74 181 GLU B N 1
ATOM 3797 C CA . GLU B 1 181 ? 59.419 48.897 -4.636 1.00 32.43 181 GLU B CA 1
ATOM 3798 C C . GLU B 1 181 ? 58.132 49.467 -5.205 1.00 32.83 181 GLU B C 1
ATOM 3799 O O . GLU B 1 181 ? 57.389 50.179 -4.529 1.00 33.50 181 GLU B O 1
ATOM 3805 N N . ILE B 1 182 ? 57.884 49.159 -6.467 1.00 27.14 182 ILE B N 1
ATOM 3806 C CA . ILE B 1 182 ? 56.705 49.650 -7.135 1.00 31.22 182 ILE B CA 1
ATOM 3807 C C . ILE B 1 182 ? 55.889 48.516 -7.736 1.00 37.58 182 ILE B C 1
ATOM 3808 O O . ILE B 1 182 ? 56.359 47.376 -7.847 1.00 45.17 182 ILE B O 1
ATOM 3813 N N . TYR B 1 183 ? 54.661 48.842 -8.125 1.00 37.21 183 TYR B N 1
ATOM 3814 C CA . TYR B 1 183 ? 53.774 47.878 -8.752 1.00 37.23 183 TYR B CA 1
ATOM 3815 C C . TYR B 1 183 ? 52.649 48.608 -9.514 1.00 39.61 183 TYR B C 1
ATOM 3816 O O . TYR B 1 183 ? 52.179 49.663 -9.092 1.00 36.33 183 TYR B O 1
ATOM 3825 N N . ARG B 1 184 ? 52.253 48.052 -10.657 1.00 40.28 184 ARG B N 1
ATOM 3826 C CA . ARG B 1 184 ? 51.207 48.636 -11.489 1.00 42.03 184 ARG B CA 1
ATOM 3827 C C . ARG B 1 184 ? 49.816 48.051 -11.225 1.00 45.45 184 ARG B C 1
ATOM 3828 O O . ARG B 1 184 ? 49.665 46.877 -10.887 1.00 39.02 184 ARG B O 1
ATOM 3836 N N . LEU B 1 185 ? 48.809 48.901 -11.388 1.00 45.52 185 LEU B N 1
ATOM 3837 C CA . LEU B 1 185 ? 47.416 48.531 -11.221 1.00 48.53 185 LEU B CA 1
ATOM 3838 C C . LEU B 1 185 ? 46.676 49.265 -12.327 1.00 50.58 185 LEU B C 1
ATOM 3839 O O . LEU B 1 185 ? 46.405 50.464 -12.222 1.00 50.49 185 LEU B O 1
ATOM 3844 N N . GLY B 1 186 ? 46.363 48.548 -13.399 1.00 50.72 186 GLY B N 1
ATOM 3845 C CA . GLY B 1 186 ? 45.691 49.177 -14.517 1.00 47.29 186 GLY B CA 1
ATOM 3846 C C . GLY B 1 186 ? 46.653 50.127 -15.200 1.00 48.21 186 GLY B C 1
ATOM 3847 O O . GLY B 1 186 ? 47.710 49.717 -15.685 1.00 51.67 186 GLY B O 1
ATOM 3848 N N . ASN B 1 187 ? 46.296 51.403 -15.231 1.00 47.12 187 ASN B N 1
ATOM 3849 C CA . ASN B 1 187 ? 47.142 52.410 -15.856 1.00 50.42 187 ASN B CA 1
ATOM 3850 C C . ASN B 1 187 ? 47.792 53.314 -14.811 1.00 44.34 187 ASN B C 1
ATOM 3851 O O . ASN B 1 187 ? 48.374 54.334 -15.149 1.00 47.75 187 ASN B O 1
ATOM 3856 N N . ARG B 1 188 ? 47.698 52.928 -13.547 1.00 42.74 188 ARG B N 1
ATOM 3857 C CA . ARG B 1 188 ? 48.274 53.706 -12.467 1.00 42.00 188 ARG B CA 1
ATOM 3858 C C . ARG B 1 188 ? 49.445 52.973 -11.807 1.00 39.01 188 ARG B C 1
ATOM 3859 O O . ARG B 1 188 ? 49.462 51.737 -11.745 1.00 41.38 188 ARG B O 1
ATOM 3867 N N . LEU B 1 189 ? 50.422 53.733 -11.312 1.00 36.86 189 LEU B N 1
ATOM 3868 C CA . LEU B 1 189 ? 51.607 53.145 -10.662 1.00 31.17 189 LEU B CA 1
ATOM 3869 C C . LEU B 1 189 ? 51.653 53.453 -9.159 1.00 30.50 189 LEU B C 1
ATOM 3870 O O . LEU B 1 189 ? 51.306 54.549 -8.726 1.00 33.98 189 LEU B O 1
ATOM 3875 N N . PHE B 1 190 ? 52.102 52.478 -8.377 1.00 29.97 190 PHE B N 1
ATOM 3876 C CA . PHE B 1 190 ? 52.186 52.620 -6.937 1.00 29.27 190 PHE B CA 1
ATOM 3877 C C . PHE B 1 190 ? 53.562 52.261 -6.417 1.00 33.91 190 PHE B C 1
ATOM 3878 O O . PHE B 1 190 ? 54.264 51.445 -7.019 1.00 38.90 190 PHE B O 1
ATOM 3886 N N . GLY B 1 191 ? 53.945 52.864 -5.290 1.00 25.85 191 GLY B N 1
ATOM 3887 C CA . GLY B 1 191 ? 55.255 52.607 -4.708 1.00 23.98 191 GLY B CA 1
ATOM 3888 C C . GLY B 1 191 ? 55.182 52.688 -3.199 1.00 25.03 191 GLY B C 1
ATOM 3889 O O . GLY B 1 191 ? 54.263 53.293 -2.659 1.00 34.91 191 GLY B O 1
ATOM 3890 N N . ARG B 1 192 ? 56.146 52.084 -2.519 1.00 24.26 192 ARG B N 1
ATOM 3891 C CA . ARG B 1 192 ? 56.182 52.078 -1.064 1.00 27.88 192 ARG B CA 1
ATOM 3892 C C . ARG B 1 192 ? 57.595 51.680 -0.642 1.00 27.24 192 ARG B C 1
ATOM 3893 O O . ARG B 1 192 ? 58.404 51.253 -1.473 1.00 26.97 192 ARG B O 1
ATOM 3901 N N . ALA B 1 193 ? 57.899 51.808 0.644 1.00 25.33 193 ALA B N 1
ATOM 3902 C CA . ALA B 1 193 ? 59.220 51.397 1.083 1.00 29.22 193 ALA B CA 1
ATOM 3903 C C . ALA B 1 193 ? 59.218 49.890 1.194 1.00 28.70 193 ALA B C 1
ATOM 3904 O O . ALA B 1 193 ? 58.186 49.288 1.474 1.00 32.85 193 ALA B O 1
ATOM 3906 N N . GLN B 1 194 ? 60.368 49.280 0.933 1.00 33.41 194 GLN B N 1
ATOM 3907 C CA . GLN B 1 194 ? 60.510 47.833 1.077 1.00 35.59 194 GLN B CA 1
ATOM 3908 C C . GLN B 1 194 ? 60.491 47.600 2.589 1.00 35.16 194 GLN B C 1
ATOM 3909 O O . GLN B 1 194 ? 60.918 48.468 3.355 1.00 33.76 194 GLN B O 1
ATOM 3915 N N . GLU B 1 195 ? 59.998 46.443 3.014 1.00 36.09 195 GLU B N 1
ATOM 3916 C CA . GLU B 1 195 ? 59.925 46.114 4.434 1.00 35.33 195 GLU B CA 1
ATOM 3917 C C . GLU B 1 195 ? 61.264 46.263 5.155 1.00 32.64 195 GLU B C 1
ATOM 3918 O O . GLU B 1 195 ? 61.294 46.638 6.325 1.00 36.71 195 GLU B O 1
ATOM 3924 N N . VAL B 1 196 ? 62.369 45.983 4.467 1.00 29.19 196 VAL B N 1
ATOM 3925 C CA . VAL B 1 196 ? 63.677 46.099 5.100 1.00 31.88 196 VAL B CA 1
ATOM 3926 C C . VAL B 1 196 ? 64.075 47.549 5.272 1.00 28.31 196 VAL B C 1
ATOM 3927 O O . VAL B 1 196 ? 64.945 47.872 6.078 1.00 33.84 196 VAL B O 1
ATOM 3931 N N . ALA B 1 197 ? 63.426 48.432 4.526 1.00 31.32 197 ALA B N 1
ATOM 3932 C CA . ALA B 1 197 ? 63.751 49.847 4.614 1.00 28.45 197 ALA B CA 1
ATOM 3933 C C . ALA B 1 197 ? 62.803 50.658 5.474 1.00 25.37 197 ALA B C 1
ATOM 3934 O O . ALA B 1 197 ? 63.236 51.548 6.203 1.00 30.62 197 ALA B O 1
ATOM 3936 N N . LYS B 1 198 ? 61.512 50.349 5.391 1.00 29.09 198 LYS B N 1
ATOM 3937 C CA . LYS B 1 198 ? 60.485 51.081 6.144 1.00 29.72 198 LYS B CA 1
ATOM 3938 C C . LYS B 1 198 ? 60.748 52.585 6.132 1.00 29.64 198 LYS B C 1
ATOM 3939 O O . LYS B 1 198 ? 60.934 53.170 5.067 1.00 26.97 198 LYS B O 1
ATOM 3945 N N . LYS B 1 199 ? 60.772 53.222 7.296 1.00 26.37 199 LYS B N 1
ATOM 3946 C CA . LYS B 1 199 ? 61.020 54.650 7.293 1.00 23.96 199 LYS B CA 1
ATOM 3947 C C . LYS B 1 199 ? 62.439 55.029 7.677 1.00 27.68 199 LYS B C 1
ATOM 3948 O O . LYS B 1 199 ? 62.712 56.164 8.091 1.00 28.54 199 LYS B O 1
ATOM 3954 N N . PHE B 1 200 ? 63.357 54.077 7.528 1.00 20.69 200 PHE B N 1
ATOM 3955 C CA . PHE B 1 200 ? 64.759 54.339 7.830 1.00 22.56 200 PHE B CA 1
ATOM 3956 C C . PHE B 1 200 ? 65.415 55.035 6.628 1.00 27.04 200 PHE B C 1
ATOM 3957 O O . PHE B 1 200 ? 65.023 54.833 5.474 1.00 26.43 200 PHE B O 1
ATOM 3965 N N . MET B 1 201 ? 66.401 55.872 6.913 1.00 29.57 201 MET B N 1
ATOM 3966 C CA . MET B 1 201 ? 67.107 56.611 5.882 1.00 31.19 201 MET B CA 1
ATOM 3967 C C . MET B 1 201 ? 68.561 56.782 6.312 1.00 37.03 201 MET B C 1
ATOM 3968 O O . MET B 1 201 ? 68.850 56.995 7.499 1.00 40.68 201 MET B O 1
ATOM 3973 N N . GLU B 1 202 ? 69.474 56.666 5.352 1.00 35.02 202 GLU B N 1
ATOM 3974 C CA . GLU B 1 202 ? 70.899 56.828 5.629 1.00 35.99 202 GLU B CA 1
ATOM 3975 C C . GLU B 1 202 ? 71.344 58.222 5.183 1.00 33.51 202 GLU B C 1
ATOM 3976 O O . GLU B 1 202 ? 71.042 58.661 4.074 1.00 41.26 202 GLU B O 1
ATOM 3982 N N . ILE B 1 203 ? 72.040 58.909 6.075 1.00 33.20 203 ILE B N 1
ATOM 3983 C CA . ILE B 1 203 ? 72.548 60.253 5.838 1.00 34.75 203 ILE B CA 1
ATOM 3984 C C . ILE B 1 203 ? 74.063 60.189 6.034 1.00 37.66 203 ILE B C 1
ATOM 3985 O O . ILE B 1 203 ? 74.533 59.926 7.140 1.00 32.84 203 ILE B O 1
ATOM 3990 N N . ARG B 1 204 ? 74.821 60.437 4.970 1.00 41.65 204 ARG B N 1
ATOM 3991 C CA . ARG B 1 204 ? 76.271 60.375 5.064 1.00 44.88 204 ARG B CA 1
ATOM 3992 C C . ARG B 1 204 ? 76.821 61.202 6.230 1.00 42.82 204 ARG B C 1
ATOM 3993 O O . ARG B 1 204 ? 76.377 62.322 6.473 1.00 39.14 204 ARG B O 1
ATOM 4001 N N . GLY B 1 205 ? 77.794 60.635 6.944 1.00 44.60 205 GLY B N 1
ATOM 4002 C CA . GLY B 1 205 ? 78.400 61.321 8.074 1.00 43.91 205 GLY B CA 1
ATOM 4003 C C . GLY B 1 205 ? 77.560 61.244 9.337 1.00 46.77 205 GLY B C 1
ATOM 4004 O O . GLY B 1 205 ? 77.972 61.711 10.397 1.00 48.61 205 GLY B O 1
ATOM 4005 N N . LEU B 1 206 ? 76.382 60.644 9.230 1.00 42.19 206 LEU B N 1
ATOM 4006 C CA . LEU B 1 206 ? 75.486 60.520 10.365 1.00 41.89 206 LEU B CA 1
ATOM 4007 C C . LEU B 1 206 ? 75.116 59.053 10.561 1.00 43.58 206 LEU B C 1
ATOM 4008 O O . LEU B 1 206 ? 75.133 58.545 11.678 1.00 48.38 206 LEU B O 1
ATOM 4013 N N . GLY B 1 207 ? 74.787 58.370 9.468 1.00 39.85 207 GLY B N 1
ATOM 4014 C CA . GLY B 1 207 ? 74.418 56.970 9.555 1.00 27.43 207 GLY B CA 1
ATOM 4015 C C . GLY B 1 207 ? 72.940 56.747 9.294 1.00 35.94 207 GLY B C 1
ATOM 4016 O O . GLY B 1 207 ? 72.308 57.489 8.533 1.00 34.79 207 GLY B O 1
ATOM 4017 N N . ILE B 1 208 ? 72.382 55.719 9.925 1.00 32.85 208 ILE B N 1
ATOM 4018 C CA . ILE B 1 208 ? 70.967 55.405 9.770 1.00 34.97 208 ILE B CA 1
ATOM 4019 C C . ILE B 1 208 ? 70.087 56.240 10.710 1.00 32.83 208 ILE B C 1
ATOM 4020 O O . ILE B 1 208 ? 70.370 56.335 11.898 1.00 37.02 208 ILE B O 1
ATOM 4025 N N . ILE B 1 209 ? 69.046 56.873 10.177 1.00 27.77 209 ILE B N 1
ATOM 4026 C CA . ILE B 1 209 ? 68.117 57.604 11.029 1.00 25.84 209 ILE B CA 1
ATOM 4027 C C . ILE B 1 209 ? 66.734 57.054 10.705 1.00 28.35 209 ILE B C 1
ATOM 4028 O O . ILE B 1 209 ? 66.539 56.398 9.677 1.00 25.23 209 ILE B O 1
ATOM 4033 N N . ASN B 1 210 ? 65.786 57.318 11.595 1.00 26.57 210 ASN B N 1
ATOM 4034 C CA . ASN B 1 210 ? 64.410 56.863 11.444 1.00 27.03 210 ASN B CA 1
ATOM 4035 C C . ASN B 1 210 ? 63.571 58.139 11.317 1.00 26.63 210 ASN B C 1
ATOM 4036 O O . ASN B 1 210 ? 63.392 58.878 12.285 1.00 25.95 210 ASN B O 1
ATOM 4041 N N . VAL B 1 211 ? 63.065 58.397 10.118 1.00 28.61 211 VAL B N 1
ATOM 4042 C CA . VAL B 1 211 ? 62.282 59.595 9.861 1.00 26.94 211 VAL B CA 1
ATOM 4043 C C . VAL B 1 211 ? 61.105 59.763 10.826 1.00 26.86 211 VAL B C 1
ATOM 4044 O O . VAL B 1 211 ? 60.854 60.868 11.302 1.00 29.17 211 VAL B O 1
ATOM 4048 N N . GLU B 1 212 ? 60.393 58.673 11.119 1.00 29.05 212 GLU B N 1
ATOM 4049 C CA . GLU B 1 212 ? 59.268 58.719 12.055 1.00 31.81 212 GLU B CA 1
ATOM 4050 C C . GLU B 1 212 ? 59.723 59.238 13.426 1.00 34.24 212 GLU B C 1
ATOM 4051 O O . GLU B 1 212 ? 59.138 60.163 13.977 1.00 39.11 212 GLU B O 1
ATOM 4057 N N . ARG B 1 213 ? 60.764 58.644 13.988 1.00 28.82 213 ARG B N 1
ATOM 4058 C CA . ARG B 1 213 ? 61.231 59.096 15.287 1.00 34.61 213 ARG B CA 1
ATOM 4059 C C . ARG B 1 213 ? 61.960 60.442 15.288 1.00 33.16 213 ARG B C 1
ATOM 4060 O O . ARG B 1 213 ? 62.026 61.111 16.319 1.00 32.70 213 ARG B O 1
ATOM 4068 N N . PHE B 1 214 ? 62.491 60.846 14.138 1.00 33.09 214 PHE B N 1
ATOM 4069 C CA . PHE B 1 214 ? 63.206 62.114 14.038 1.00 30.70 214 PHE B CA 1
ATOM 4070 C C . PHE B 1 214 ? 62.275 63.277 13.769 1.00 32.22 214 PHE B C 1
ATOM 4071 O O . PHE B 1 214 ? 62.349 64.294 14.445 1.00 32.55 214 PHE B O 1
ATOM 4079 N N . TYR B 1 215 ? 61.397 63.129 12.785 1.00 34.74 215 TYR B N 1
ATOM 4080 C CA . TYR B 1 215 ? 60.504 64.220 12.437 1.00 35.14 215 TYR B CA 1
ATOM 4081 C C . TYR B 1 215 ? 59.011 63.953 12.546 1.00 34.02 215 TYR B C 1
ATOM 4082 O O . TYR B 1 215 ? 58.202 64.725 12.036 1.00 41.81 215 TYR B O 1
ATOM 4091 N N . GLY B 1 216 ? 58.634 62.866 13.207 1.00 36.54 216 GLY B N 1
ATOM 4092 C CA . GLY B 1 216 ? 57.218 62.590 13.391 1.00 29.08 216 GLY B CA 1
ATOM 4093 C C . GLY B 1 216 ? 56.496 61.686 12.414 1.00 31.24 216 GLY B C 1
ATOM 4094 O O . GLY B 1 216 ? 56.636 61.791 11.193 1.00 39.73 216 GLY B O 1
ATOM 4095 N N . LEU B 1 217 ? 55.694 60.802 12.988 1.00 31.39 217 LEU B N 1
ATOM 4096 C CA . LEU B 1 217 ? 54.884 59.848 12.259 1.00 29.37 217 LEU B CA 1
ATOM 4097 C C . LEU B 1 217 ? 53.980 60.559 11.243 1.00 32.87 217 LEU B C 1
ATOM 4098 O O . LEU B 1 217 ? 53.768 60.055 10.138 1.00 32.47 217 LEU B O 1
ATOM 4103 N N . GLN B 1 218 ? 53.458 61.727 11.619 1.00 28.13 218 GLN B N 1
ATOM 4104 C CA . GLN B 1 218 ? 52.570 62.494 10.747 1.00 32.54 218 GLN B CA 1
ATOM 4105 C C . GLN B 1 218 ? 53.100 62.700 9.333 1.00 28.23 218 GLN B C 1
ATOM 4106 O O . GLN B 1 218 ? 52.353 62.533 8.377 1.00 35.76 218 GLN B O 1
ATOM 4112 N N . ILE B 1 219 ? 54.372 63.070 9.192 1.00 24.80 219 ILE B N 1
ATOM 4113 C CA . ILE B 1 219 ? 54.924 63.318 7.863 1.00 28.22 219 ILE B CA 1
ATOM 4114 C C . ILE B 1 219 ? 55.435 62.114 7.088 1.00 27.81 219 ILE B C 1
ATOM 4115 O O . ILE B 1 219 ? 56.232 62.285 6.175 1.00 28.98 219 ILE B O 1
ATOM 4120 N N . THR B 1 220 ? 54.978 60.912 7.456 1.00 29.27 220 THR B N 1
ATOM 4121 C CA . THR B 1 220 ? 55.354 59.673 6.767 1.00 34.42 220 THR B CA 1
ATOM 4122 C C . THR B 1 220 ? 54.069 58.998 6.291 1.00 32.14 220 THR B C 1
ATOM 4123 O O . THR B 1 220 ? 53.036 59.133 6.931 1.00 33.62 220 THR B O 1
ATOM 4127 N N . LYS B 1 221 ? 54.140 58.276 5.173 1.00 32.48 221 LYS B N 1
ATOM 4128 C CA . LYS B 1 221 ? 52.981 57.594 4.597 1.00 27.43 221 LYS B CA 1
ATOM 4129 C C . LYS B 1 221 ? 53.442 56.234 4.059 1.00 32.69 221 LYS B C 1
ATOM 4130 O O . LYS B 1 221 ? 54.580 56.089 3.608 1.00 32.38 221 LYS B O 1
ATOM 4136 N N . GLN B 1 222 ? 52.544 55.254 4.077 1.00 26.05 222 GLN B N 1
ATOM 4137 C CA . GLN B 1 222 ? 52.871 53.899 3.649 1.00 32.11 222 GLN B CA 1
ATOM 4138 C C . GLN B 1 222 ? 52.979 53.672 2.143 1.00 30.09 222 GLN B C 1
ATOM 4139 O O . GLN B 1 222 ? 53.953 53.109 1.647 1.00 32.98 222 GLN B O 1
ATOM 4145 N N . ARG B 1 223 ? 51.963 54.109 1.426 1.00 33.48 223 ARG B N 1
ATOM 4146 C CA . ARG B 1 223 ? 51.907 53.932 -0.003 1.00 31.69 223 ARG B CA 1
ATOM 4147 C C . ARG B 1 223 ? 51.550 55.251 -0.648 1.00 33.70 223 ARG B C 1
ATOM 4148 O O . ARG B 1 223 ? 50.991 56.152 -0.004 1.00 33.21 223 ARG B O 1
ATOM 4156 N N . THR B 1 224 ? 51.864 55.371 -1.929 1.00 31.01 224 THR B N 1
ATOM 4157 C CA . THR B 1 224 ? 51.518 56.586 -2.651 1.00 30.99 224 THR B CA 1
ATOM 4158 C C . THR B 1 224 ? 51.409 56.235 -4.123 1.00 32.19 224 THR B C 1
ATOM 4159 O O . THR B 1 224 ? 52.021 55.268 -4.596 1.00 36.77 224 THR B O 1
ATOM 4163 N N . GLU B 1 225 ? 50.598 56.998 -4.839 1.00 27.62 225 GLU B N 1
ATOM 4164 C CA . GLU B 1 225 ? 50.446 56.784 -6.266 1.00 32.35 225 GLU B CA 1
ATOM 4165 C C . GLU B 1 225 ? 51.450 57.720 -6.937 1.00 31.77 225 GLU B C 1
ATOM 4166 O O . GLU B 1 225 ? 51.351 58.946 -6.824 1.00 30.98 225 GLU B O 1
ATOM 4172 N N . ILE B 1 226 ? 52.424 57.120 -7.609 1.00 30.99 226 ILE B N 1
ATOM 4173 C CA . ILE B 1 226 ? 53.468 57.853 -8.304 1.00 28.93 226 ILE B CA 1
ATOM 4174 C C . ILE B 1 226 ? 52.876 58.439 -9.578 1.00 29.12 226 ILE B C 1
ATOM 4175 O O . ILE B 1 226 ? 52.281 57.716 -10.369 1.00 33.83 226 ILE B O 1
ATOM 4180 N N . GLN B 1 227 ? 53.009 59.745 -9.771 1.00 33.59 227 GLN B N 1
ATOM 4181 C CA . GLN B 1 227 ? 52.464 60.378 -10.975 1.00 30.30 227 GLN B CA 1
ATOM 4182 C C . GLN B 1 227 ? 53.552 61.110 -11.749 1.00 29.80 227 GLN B C 1
ATOM 4183 O O . GLN B 1 227 ? 53.447 61.301 -12.961 1.00 32.14 227 GLN B O 1
ATOM 4189 N N . LEU B 1 228 ? 54.591 61.552 -11.053 1.00 32.40 228 LEU B N 1
ATOM 4190 C CA . LEU B 1 228 ? 55.666 62.220 -11.755 1.00 35.48 228 LEU B CA 1
ATOM 4191 C C . LEU B 1 228 ? 56.995 61.702 -11.271 1.00 34.47 228 LEU B C 1
ATOM 4192 O O . LEU B 1 228 ? 57.131 61.259 -10.133 1.00 35.05 228 LEU B O 1
ATOM 4197 N N . MET B 1 229 ? 57.964 61.725 -12.178 1.00 36.58 229 MET B N 1
ATOM 4198 C CA . MET B 1 229 ? 59.301 61.259 -11.898 1.00 34.04 229 MET B CA 1
ATOM 4199 C C . MET B 1 229 ? 60.263 62.427 -12.088 1.00 36.23 229 MET B C 1
ATOM 4200 O O . MET B 1 229 ? 60.162 63.199 -13.046 1.00 28.51 229 MET B O 1
ATOM 4205 N N . VAL B 1 230 ? 61.181 62.556 -11.138 1.00 36.95 230 VAL B N 1
ATOM 4206 C CA . VAL B 1 230 ? 62.186 63.602 -11.156 1.00 34.81 230 VAL B CA 1
ATOM 4207 C C . VAL B 1 230 ? 63.586 63.020 -10.969 1.00 34.29 230 VAL B C 1
ATOM 4208 O O . VAL B 1 230 ? 63.882 62.404 -9.945 1.00 28.98 230 VAL B O 1
ATOM 4212 N N . ASN B 1 231 ? 64.439 63.222 -11.971 1.00 33.85 231 ASN B N 1
ATOM 4213 C CA . ASN B 1 231 ? 65.814 62.740 -11.933 1.00 29.03 231 ASN B CA 1
ATOM 4214 C C . ASN B 1 231 ? 66.720 63.959 -11.681 1.00 29.23 231 ASN B C 1
ATOM 4215 O O . ASN B 1 231 ? 66.796 64.867 -12.501 1.00 24.23 231 ASN B O 1
ATOM 4220 N N . LEU B 1 232 ? 67.370 63.976 -10.521 1.00 27.53 232 LEU B N 1
ATOM 4221 C CA . LEU B 1 232 ? 68.260 65.050 -10.129 1.00 27.02 232 LEU B CA 1
ATOM 4222 C C . LEU B 1 232 ? 69.669 64.751 -10.643 1.00 33.68 232 LEU B C 1
ATOM 4223 O O . LEU B 1 232 ? 70.136 63.610 -10.592 1.00 36.40 232 LEU B O 1
ATOM 4228 N N . LEU B 1 233 ? 70.350 65.777 -11.137 1.00 39.58 233 LEU B N 1
ATOM 4229 C CA . LEU B 1 233 ? 71.700 65.596 -11.670 1.00 41.12 233 LEU B CA 1
ATOM 4230 C C . LEU B 1 233 ? 72.739 66.521 -11.058 1.00 42.27 233 LEU B C 1
ATOM 4231 O O . LEU B 1 233 ? 72.421 67.607 -10.587 1.00 39.50 233 LEU B O 1
ATOM 4236 N N . SER B 1 234 ? 73.992 66.084 -11.084 1.00 48.54 234 SER B N 1
ATOM 4237 C CA . SER B 1 234 ? 75.093 66.906 -10.592 1.00 51.91 234 SER B CA 1
ATOM 4238 C C . SER B 1 234 ? 75.851 67.366 -11.833 1.00 53.24 234 SER B C 1
ATOM 4239 O O . SER B 1 234 ? 76.081 66.581 -12.748 1.00 49.31 234 SER B O 1
ATOM 4242 N N . LEU B 1 235 ? 76.223 68.637 -11.865 1.00 58.40 235 LEU B N 1
ATOM 4243 C CA . LEU B 1 235 ? 76.953 69.178 -12.998 1.00 62.94 235 LEU B CA 1
ATOM 4244 C C . LEU B 1 235 ? 78.396 69.478 -12.582 1.00 66.43 235 LEU B C 1
ATOM 4245 O O . LEU B 1 235 ? 78.797 69.183 -11.455 1.00 62.50 235 LEU B O 1
ATOM 4250 N N . GLU B 1 236 ? 79.172 70.052 -13.496 1.00 73.60 236 GLU B N 1
ATOM 4251 C CA . GLU B 1 236 ? 80.563 70.394 -13.223 1.00 81.12 236 GLU B CA 1
ATOM 4252 C C . GLU B 1 236 ? 80.843 71.860 -13.563 1.00 83.57 236 GLU B C 1
ATOM 4253 O O . GLU B 1 236 ? 81.486 72.555 -12.743 1.00 83.55 236 GLU B O 1
ATOM 4259 N N . VAL B 1 241 ? 75.915 73.771 -19.586 1.00 37.56 241 VAL B N 1
ATOM 4260 C CA . VAL B 1 241 ? 74.807 72.817 -19.897 1.00 39.48 241 VAL B CA 1
ATOM 4261 C C . VAL B 1 241 ? 73.482 73.568 -20.055 1.00 39.86 241 VAL B C 1
ATOM 4262 O O . VAL B 1 241 ? 72.940 74.103 -19.087 1.00 44.84 241 VAL B O 1
ATOM 4266 N N . THR B 1 242 ? 72.966 73.590 -21.282 1.00 38.12 242 THR B N 1
ATOM 4267 C CA . THR B 1 242 ? 71.736 74.301 -21.599 1.00 32.73 242 THR B CA 1
ATOM 4268 C C . THR B 1 242 ? 70.475 73.472 -21.516 1.00 36.87 242 THR B C 1
ATOM 4269 O O . THR B 1 242 ? 70.377 72.407 -22.124 1.00 40.04 242 THR B O 1
ATOM 4273 N N . PHE B 1 243 ? 69.498 73.986 -20.772 1.00 36.74 243 PHE B N 1
ATOM 4274 C CA . PHE B 1 243 ? 68.216 73.313 -20.595 1.00 34.88 243 PHE B CA 1
ATOM 4275 C C . PHE B 1 243 ? 67.150 73.942 -21.486 1.00 33.83 243 PHE B C 1
ATOM 4276 O O . PHE B 1 243 ? 67.283 75.085 -21.927 1.00 32.52 243 PHE B O 1
ATOM 4284 N N . GLU B 1 244 ? 66.085 73.188 -21.728 1.00 34.11 244 GLU B N 1
ATOM 4285 C CA . GLU B 1 244 ? 64.983 73.637 -22.561 1.00 39.16 244 GLU B CA 1
ATOM 4286 C C . GLU B 1 244 ? 64.319 74.889 -21.995 1.00 41.08 244 GLU B C 1
ATOM 4287 O O . GLU B 1 244 ? 63.804 74.887 -20.876 1.00 41.49 244 GLU B O 1
ATOM 4293 N N . ARG B 1 245 ? 64.343 75.962 -22.775 1.00 41.78 245 ARG B N 1
ATOM 4294 C CA . ARG B 1 245 ? 63.740 77.216 -22.361 1.00 40.79 245 ARG B CA 1
ATOM 4295 C C . ARG B 1 245 ? 62.216 77.175 -22.499 1.00 42.38 245 ARG B C 1
ATOM 4296 O O . ARG B 1 245 ? 61.489 77.740 -21.679 1.00 38.79 245 ARG B O 1
ATOM 4304 N N . LEU B 1 246 ? 61.721 76.492 -23.523 1.00 44.22 246 LEU B N 1
ATOM 4305 C CA . LEU B 1 246 ? 60.283 76.444 -23.725 1.00 53.18 246 LEU B CA 1
ATOM 4306 C C . LEU B 1 246 ? 59.573 75.273 -23.056 1.00 56.63 246 LEU B C 1
ATOM 4307 O O . LEU B 1 246 ? 58.956 75.441 -22.005 1.00 61.55 246 LEU B O 1
ATOM 4312 N N . GLY B 1 247 ? 59.654 74.088 -23.641 1.00 58.72 247 GLY B N 1
ATOM 4313 C CA . GLY B 1 247 ? 58.979 72.960 -23.032 1.00 67.23 247 GLY B CA 1
ATOM 4314 C C . GLY B 1 247 ? 57.486 73.190 -23.149 1.00 70.06 247 GLY B C 1
ATOM 4315 O O . GLY B 1 247 ? 56.779 73.386 -22.157 1.00 65.20 247 GLY B O 1
ATOM 4316 N N . THR B 1 248 ? 57.015 73.178 -24.390 1.00 75.20 248 THR B N 1
ATOM 4317 C CA . THR B 1 248 ? 55.611 73.384 -24.699 1.00 77.39 248 THR B CA 1
ATOM 4318 C C . THR B 1 248 ? 54.773 72.164 -24.334 1.00 78.68 248 THR B C 1
ATOM 4319 O O . THR B 1 248 ? 53.546 72.234 -24.289 1.00 77.99 248 THR B O 1
ATOM 4323 N N . GLU B 1 249 ? 55.439 71.044 -24.072 1.00 81.22 249 GLU B N 1
ATOM 4324 C CA . GLU B 1 249 ? 54.736 69.822 -23.703 1.00 79.92 249 GLU B CA 1
ATOM 4325 C C . GLU B 1 249 ? 55.318 69.146 -22.473 1.00 77.58 249 GLU B C 1
ATOM 4326 O O . GLU B 1 249 ? 56.490 69.331 -22.134 1.00 78.34 249 GLU B O 1
ATOM 4332 N N . LEU B 1 250 ? 54.479 68.357 -21.813 1.00 73.12 250 LEU B N 1
ATOM 4333 C CA . LEU B 1 250 ? 54.869 67.635 -20.610 1.00 68.00 250 LEU B CA 1
ATOM 4334 C C . LEU B 1 250 ? 55.560 66.333 -21.027 1.00 63.80 250 LEU B C 1
ATOM 4335 O O . LEU B 1 250 ? 54.912 65.414 -21.522 1.00 63.51 250 LEU B O 1
ATOM 4340 N N . LYS B 1 251 ? 56.875 66.263 -20.843 1.00 55.06 251 LYS B N 1
ATOM 4341 C CA . LYS B 1 251 ? 57.621 65.065 -21.211 1.00 48.01 251 LYS B CA 1
ATOM 4342 C C . LYS B 1 251 ? 57.182 63.876 -20.366 1.00 46.76 251 LYS B C 1
ATOM 4343 O O . LYS B 1 251 ? 56.636 64.045 -19.274 1.00 40.48 251 LYS B O 1
ATOM 4349 N N . LYS B 1 252 ? 57.427 62.670 -20.869 1.00 45.99 252 LYS B N 1
ATOM 4350 C CA . LYS B 1 252 ? 57.036 61.468 -20.146 1.00 45.76 252 LYS B CA 1
ATOM 4351 C C . LYS B 1 252 ? 58.066 60.356 -20.202 1.00 45.01 252 LYS B C 1
ATOM 4352 O O . LYS B 1 252 ? 58.952 60.351 -21.057 1.00 48.67 252 LYS B O 1
ATOM 4358 N N . GLN B 1 253 ? 57.962 59.427 -19.262 1.00 41.12 253 GLN B N 1
ATOM 4359 C CA . GLN B 1 253 ? 58.860 58.289 -19.237 1.00 43.95 253 GLN B CA 1
ATOM 4360 C C . GLN B 1 253 ? 58.111 57.059 -18.739 1.00 47.31 253 GLN B C 1
ATOM 4361 O O . GLN B 1 253 ? 57.317 57.140 -17.800 1.00 44.44 253 GLN B O 1
ATOM 4367 N N . ARG B 1 254 ? 58.355 55.926 -19.391 1.00 45.88 254 ARG B N 1
ATOM 4368 C CA . ARG B 1 254 ? 57.696 54.681 -19.041 1.00 43.26 254 ARG B CA 1
ATOM 4369 C C . ARG B 1 254 ? 58.398 53.979 -17.896 1.00 42.43 254 ARG B C 1
ATOM 4370 O O . ARG B 1 254 ? 59.616 53.790 -17.923 1.00 47.42 254 ARG B O 1
ATOM 4378 N N . LEU B 1 255 ? 57.622 53.612 -16.882 1.00 40.19 255 LEU B N 1
ATOM 4379 C CA . LEU B 1 255 ? 58.141 52.882 -15.732 1.00 37.06 255 LEU B CA 1
ATOM 4380 C C . LEU B 1 255 ? 57.157 51.740 -15.467 1.00 38.38 255 LEU B C 1
ATOM 4381 O O . LEU B 1 255 ? 55.959 51.971 -15.258 1.00 29.73 255 LEU B O 1
ATOM 4386 N N . LEU B 1 256 ? 57.669 50.512 -15.476 1.00 39.50 256 LEU B N 1
ATOM 4387 C CA . LEU B 1 256 ? 56.848 49.314 -15.257 1.00 40.87 256 LEU B CA 1
ATOM 4388 C C . LEU B 1 256 ? 55.539 49.393 -16.068 1.00 44.59 256 LEU B C 1
ATOM 4389 O O . LEU B 1 256 ? 54.455 49.052 -15.577 1.00 40.54 256 LEU B O 1
ATOM 4394 N N . GLY B 1 257 ? 55.652 49.883 -17.301 1.00 46.23 257 GLY B N 1
ATOM 4395 C CA . GLY B 1 257 ? 54.499 49.987 -18.176 1.00 46.66 257 GLY B CA 1
ATOM 4396 C C . GLY B 1 257 ? 53.584 51.177 -17.969 1.00 48.50 257 GLY B C 1
ATOM 4397 O O . GLY B 1 257 ? 52.487 51.204 -18.519 1.00 49.86 257 GLY B O 1
ATOM 4398 N N . VAL B 1 258 ? 54.020 52.165 -17.195 1.00 48.24 258 VAL B N 1
ATOM 4399 C CA . VAL B 1 258 ? 53.192 53.339 -16.946 1.00 45.21 258 VAL B CA 1
ATOM 4400 C C . VAL B 1 258 ? 53.942 54.621 -17.269 1.00 47.25 258 VAL B C 1
ATOM 4401 O O . VAL B 1 258 ? 55.023 54.871 -16.722 1.00 42.09 258 VAL B O 1
ATOM 4405 N N . ASP B 1 259 ? 53.368 55.431 -18.160 1.00 46.55 259 ASP B N 1
ATOM 4406 C CA . ASP B 1 259 ? 53.993 56.698 -18.560 1.00 45.40 259 ASP B CA 1
ATOM 4407 C C . ASP B 1 259 ? 53.814 57.757 -17.491 1.00 40.65 259 ASP B C 1
ATOM 4408 O O . ASP B 1 259 ? 52.700 58.168 -17.203 1.00 44.67 259 ASP B O 1
ATOM 4413 N N . LEU B 1 260 ? 54.921 58.206 -16.918 1.00 38.08 260 LEU B N 1
ATOM 4414 C CA . LEU B 1 260 ? 54.899 59.226 -15.875 1.00 34.04 260 LEU B CA 1
ATOM 4415 C C . LEU B 1 260 ? 55.390 60.570 -16.434 1.00 35.34 260 LEU B C 1
ATOM 4416 O O . LEU B 1 260 ? 56.188 60.608 -17.366 1.00 30.07 260 LEU B O 1
ATOM 4421 N N . SER B 1 261 ? 54.925 61.667 -15.852 1.00 37.78 261 SER B N 1
ATOM 4422 C CA . SER B 1 261 ? 55.382 62.964 -16.288 1.00 36.43 261 SER B CA 1
ATOM 4423 C C . SER B 1 261 ? 56.825 62.987 -15.802 1.00 34.89 261 SER B C 1
ATOM 4424 O O . SER B 1 261 ? 57.098 62.627 -14.659 1.00 40.32 261 SER B O 1
ATOM 4427 N N . PHE B 1 262 ? 57.744 63.393 -16.672 1.00 38.12 262 PHE B N 1
ATOM 4428 C CA . PHE B 1 262 ? 59.166 63.389 -16.349 1.00 36.63 262 PHE B CA 1
ATOM 4429 C C . PHE B 1 262 ? 59.806 64.768 -16.272 1.00 37.04 262 PHE B C 1
ATOM 4430 O O . PHE B 1 262 ? 59.625 65.602 -17.158 1.00 42.69 262 PHE B O 1
ATOM 4438 N N . TYR B 1 263 ? 60.562 64.996 -15.206 1.00 34.80 263 TYR B N 1
ATOM 4439 C CA . TYR B 1 263 ? 61.288 66.244 -15.035 1.00 34.69 263 TYR B CA 1
ATOM 4440 C C . TYR B 1 263 ? 62.761 65.882 -14.817 1.00 37.85 263 TYR B C 1
ATOM 4441 O O . TYR B 1 263 ? 63.077 64.881 -14.168 1.00 28.51 263 TYR B O 1
ATOM 4450 N N . GLU B 1 264 ? 63.657 66.688 -15.378 1.00 38.90 264 GLU B N 1
ATOM 4451 C CA . GLU B 1 264 ? 65.097 66.459 -15.250 1.00 40.50 264 GLU B CA 1
ATOM 4452 C C . GLU B 1 264 ? 65.655 67.742 -14.648 1.00 40.52 264 GLU B C 1
ATOM 4453 O O . GLU B 1 264 ? 65.750 68.763 -15.325 1.00 45.79 264 GLU B O 1
ATOM 4459 N N . ILE B 1 265 ? 66.028 67.689 -13.377 1.00 36.61 265 ILE B N 1
ATOM 4460 C CA . ILE B 1 265 ? 66.498 68.880 -12.689 1.00 38.23 265 ILE B CA 1
ATOM 4461 C C . ILE B 1 265 ? 67.910 68.813 -12.122 1.00 38.67 265 ILE B C 1
ATOM 4462 O O . ILE B 1 265 ? 68.363 67.772 -11.648 1.00 38.55 265 ILE B O 1
ATOM 4467 N N . PRO B 1 266 ? 68.636 69.943 -12.176 1.00 40.33 266 PRO B N 1
ATOM 4468 C CA . PRO B 1 266 ? 70.004 69.981 -11.660 1.00 39.95 266 PRO B CA 1
ATOM 4469 C C . PRO B 1 266 ? 70.062 70.315 -10.183 1.00 42.56 266 PRO B C 1
ATOM 4470 O O . PRO B 1 266 ? 69.186 70.995 -9.652 1.00 43.32 266 PRO B O 1
ATOM 4474 N N . ILE B 1 267 ? 71.092 69.826 -9.513 1.00 45.27 267 ILE B N 1
ATOM 4475 C CA . ILE B 1 267 ? 71.245 70.143 -8.113 1.00 50.50 267 ILE B CA 1
ATOM 4476 C C . ILE B 1 267 ? 72.236 71.292 -8.097 1.00 51.25 267 ILE B C 1
ATOM 4477 O O . ILE B 1 267 ? 73.445 71.082 -8.127 1.00 57.54 267 ILE B O 1
ATOM 4482 N N . SER B 1 268 ? 71.706 72.512 -8.084 1.00 53.58 268 SER B N 1
ATOM 4483 C CA . SER B 1 268 ? 72.530 73.715 -8.102 1.00 54.28 268 SER B CA 1
ATOM 4484 C C . SER B 1 268 ? 72.958 74.146 -6.704 1.00 53.02 268 SER B C 1
ATOM 4485 O O . SER B 1 268 ? 72.152 74.182 -5.782 1.00 56.53 268 SER B O 1
ATOM 4488 N N . PRO B 1 269 ? 74.247 74.478 -6.531 1.00 55.74 269 PRO B N 1
ATOM 4489 C CA . PRO B 1 269 ? 74.764 74.905 -5.226 1.00 56.23 269 PRO B CA 1
ATOM 4490 C C . PRO B 1 269 ? 74.128 76.193 -4.712 1.00 56.02 269 PRO B C 1
ATOM 4491 O O . PRO B 1 269 ? 73.887 77.130 -5.478 1.00 54.23 269 PRO B O 1
ATOM 4495 N N . GLY B 1 270 ? 73.849 76.226 -3.410 1.00 53.53 270 GLY B N 1
ATOM 4496 C CA . GLY B 1 270 ? 73.256 77.405 -2.794 1.00 48.66 270 GLY B CA 1
ATOM 4497 C C . GLY B 1 270 ? 71.744 77.487 -2.872 1.00 46.10 270 GLY B C 1
ATOM 4498 O O . GLY B 1 270 ? 71.109 78.205 -2.095 1.00 42.37 270 GLY B O 1
ATOM 4499 N N . ARG B 1 271 ? 71.170 76.738 -3.808 1.00 47.09 271 ARG B N 1
ATOM 4500 C CA . ARG B 1 271 ? 69.729 76.718 -4.031 1.00 45.59 271 ARG B CA 1
ATOM 4501 C C . ARG B 1 271 ? 69.125 75.507 -3.336 1.00 44.83 271 ARG B C 1
ATOM 4502 O O . ARG B 1 271 ? 69.764 74.455 -3.249 1.00 45.27 271 ARG B O 1
ATOM 4510 N N . LYS B 1 272 ? 67.899 75.655 -2.834 1.00 46.91 272 LYS B N 1
ATOM 4511 C CA . LYS B 1 272 ? 67.232 74.553 -2.147 1.00 48.72 272 LYS B CA 1
ATOM 4512 C C . LYS B 1 272 ? 66.532 73.660 -3.150 1.00 45.71 272 LYS B C 1
ATOM 4513 O O . LYS B 1 272 ? 65.553 74.057 -3.787 1.00 48.73 272 LYS B O 1
ATOM 4519 N N . THR B 1 273 ? 67.056 72.448 -3.279 1.00 41.73 273 THR B N 1
ATOM 4520 C CA . THR B 1 273 ? 66.533 71.451 -4.199 1.00 43.31 273 THR B CA 1
ATOM 4521 C C . THR B 1 273 ? 65.072 71.149 -3.912 1.00 42.40 273 THR B C 1
ATOM 4522 O O . THR B 1 273 ? 64.262 70.998 -4.832 1.00 41.16 273 THR B O 1
ATOM 4526 N N . SER B 1 274 ? 64.738 71.061 -2.630 1.00 34.92 274 SER B N 1
ATOM 4527 C CA . SER B 1 274 ? 63.370 70.763 -2.242 1.00 35.51 274 SER B CA 1
ATOM 4528 C C . SER B 1 274 ? 62.386 71.713 -2.922 1.00 34.59 274 SER B C 1
ATOM 4529 O O . SER B 1 274 ? 61.318 71.297 -3.388 1.00 25.77 274 SER B O 1
ATOM 4532 N N . GLU B 1 275 ? 62.740 72.992 -2.989 1.00 32.56 275 GLU B N 1
ATOM 4533 C CA . GLU B 1 275 ? 61.823 73.937 -3.601 1.00 37.29 275 GLU B CA 1
ATOM 4534 C C . GLU B 1 275 ? 61.688 73.782 -5.112 1.00 32.06 275 GLU B C 1
ATOM 4535 O O . GLU B 1 275 ? 60.645 74.109 -5.682 1.00 35.15 275 GLU B O 1
ATOM 4541 N N . ILE B 1 276 ? 62.710 73.239 -5.760 1.00 26.82 276 ILE B N 1
ATOM 4542 C CA . ILE B 1 276 ? 62.629 73.030 -7.197 1.00 31.80 276 ILE B CA 1
ATOM 4543 C C . ILE B 1 276 ? 61.701 71.843 -7.461 1.00 31.01 276 ILE B C 1
ATOM 4544 O O . ILE B 1 276 ? 61.045 71.754 -8.508 1.00 31.24 276 ILE B O 1
ATOM 4549 N N . ILE B 1 277 ? 61.652 70.932 -6.491 1.00 31.15 277 ILE B N 1
ATOM 4550 C CA . ILE B 1 277 ? 60.797 69.757 -6.572 1.00 27.43 277 ILE B CA 1
ATOM 4551 C C . ILE B 1 277 ? 59.353 70.230 -6.420 1.00 27.77 277 ILE B C 1
ATOM 4552 O O . ILE B 1 277 ? 58.455 69.749 -7.114 1.00 33.80 277 ILE B O 1
ATOM 4557 N N . GLU B 1 278 ? 59.131 71.194 -5.530 1.00 27.49 278 GLU B N 1
ATOM 4558 C CA . GLU B 1 278 ? 57.786 71.720 -5.320 1.00 27.49 278 GLU B CA 1
ATOM 4559 C C . GLU B 1 278 ? 57.298 72.454 -6.568 1.00 29.93 278 GLU B C 1
ATOM 4560 O O . GLU B 1 278 ? 56.106 72.439 -6.868 1.00 33.38 278 GLU B O 1
ATOM 4566 N N . SER B 1 279 ? 58.208 73.104 -7.290 1.00 22.99 279 SER B N 1
ATOM 4567 C CA . SER B 1 279 ? 57.825 73.822 -8.507 1.00 26.14 279 SER B CA 1
ATOM 4568 C C . SER B 1 279 ? 57.310 72.859 -9.578 1.00 29.75 279 SER B C 1
ATOM 4569 O O . SER B 1 279 ? 56.336 73.159 -10.281 1.00 32.36 279 SER B O 1
ATOM 4572 N N . ALA B 1 280 ? 57.984 71.712 -9.706 1.00 29.55 280 ALA B N 1
ATOM 4573 C CA . ALA B 1 280 ? 57.624 70.687 -10.688 1.00 28.03 280 ALA B CA 1
ATOM 4574 C C . ALA B 1 280 ? 56.214 70.163 -10.442 1.00 28.79 280 ALA B C 1
ATOM 4575 O O . ALA B 1 280 ? 55.442 69.966 -11.381 1.00 25.27 280 ALA B O 1
ATOM 4577 N N . VAL B 1 281 ? 55.892 69.936 -9.172 1.00 26.53 281 VAL B N 1
ATOM 4578 C CA . VAL B 1 281 ? 54.578 69.455 -8.787 1.00 25.38 281 VAL B CA 1
ATOM 4579 C C . VAL B 1 281 ? 53.582 70.552 -9.153 1.00 26.01 281 VAL B C 1
ATOM 4580 O O . VAL B 1 281 ? 52.577 70.288 -9.808 1.00 28.56 281 VAL B O 1
ATOM 4584 N N . ILE B 1 282 ? 53.865 71.783 -8.730 1.00 17.13 282 ILE B N 1
ATOM 4585 C CA . ILE B 1 282 ? 52.979 72.904 -9.042 1.00 30.79 282 ILE B CA 1
ATOM 4586 C C . ILE B 1 282 ? 52.801 73.020 -10.550 1.00 33.73 282 ILE B C 1
ATOM 4587 O O . ILE B 1 282 ? 51.692 73.255 -11.027 1.00 31.49 282 ILE B O 1
ATOM 4592 N N . ASP B 1 283 ? 53.903 72.860 -11.286 1.00 36.21 283 ASP B N 1
ATOM 4593 C CA . ASP B 1 283 ? 53.905 72.942 -12.748 1.00 33.24 283 ASP B CA 1
ATOM 4594 C C . ASP B 1 283 ? 53.055 71.810 -13.326 1.00 30.83 283 ASP B C 1
ATOM 4595 O O . ASP B 1 283 ? 52.281 71.985 -14.273 1.00 32.43 283 ASP B O 1
ATOM 4600 N N . PHE B 1 284 ? 53.228 70.641 -12.736 1.00 29.06 284 PHE B N 1
ATOM 4601 C CA . PHE B 1 284 ? 52.504 69.451 -13.126 1.00 30.72 284 PHE B CA 1
ATOM 4602 C C . PHE B 1 284 ? 51.000 69.654 -12.933 1.00 29.98 284 PHE B C 1
ATOM 4603 O O . PHE B 1 284 ? 50.212 69.428 -13.846 1.00 34.16 284 PHE B O 1
ATOM 4611 N N . LYS B 1 285 ? 50.607 70.089 -11.745 1.00 28.57 285 LYS B N 1
ATOM 4612 C CA . LYS B 1 285 ? 49.199 70.300 -11.449 1.00 31.10 285 LYS B CA 1
ATOM 4613 C C . LYS B 1 285 ? 48.570 71.360 -12.340 1.00 36.54 285 LYS B C 1
ATOM 4614 O O . LYS B 1 285 ? 47.417 71.246 -12.745 1.00 42.05 285 LYS B O 1
ATOM 4620 N N . LEU B 1 286 ? 49.340 72.404 -12.617 1.00 36.75 286 LEU B N 1
ATOM 4621 C CA . LEU B 1 286 ? 48.891 73.508 -13.447 1.00 37.92 286 LEU B CA 1
ATOM 4622 C C . LEU B 1 286 ? 48.624 73.043 -14.874 1.00 38.82 286 LEU B C 1
ATOM 4623 O O . LEU B 1 286 ? 47.547 73.275 -15.434 1.00 38.65 286 LEU B O 1
ATOM 4628 N N . LYS B 1 287 ? 49.610 72.397 -15.476 1.00 35.79 287 LYS B N 1
ATOM 4629 C CA . LYS B 1 287 ? 49.419 71.910 -16.828 1.00 40.60 287 LYS B CA 1
ATOM 4630 C C . LYS B 1 287 ? 48.219 70.952 -16.903 1.00 42.77 287 LYS B C 1
ATOM 4631 O O . LYS B 1 287 ? 47.439 71.020 -17.847 1.00 46.59 287 LYS B O 1
ATOM 4637 N N . HIS B 1 288 ? 48.042 70.081 -15.916 1.00 43.69 288 HIS B N 1
ATOM 4638 C CA . HIS B 1 288 ? 46.898 69.184 -15.960 1.00 45.99 288 HIS B CA 1
ATOM 4639 C C . HIS B 1 288 ? 45.575 69.940 -15.902 1.00 45.20 288 HIS B C 1
ATOM 4640 O O . HIS B 1 288 ? 44.553 69.431 -16.350 1.00 50.42 288 HIS B O 1
ATOM 4647 N N . SER B 1 289 ? 45.587 71.154 -15.364 1.00 40.38 289 SER B N 1
ATOM 4648 C CA . SER B 1 289 ? 44.367 71.958 -15.288 1.00 41.30 289 SER B CA 1
ATOM 4649 C C . SER B 1 289 ? 44.202 72.799 -16.560 1.00 42.38 289 SER B C 1
ATOM 4650 O O . SER B 1 289 ? 43.289 73.619 -16.663 1.00 38.71 289 SER B O 1
ATOM 4653 N N . GLY B 1 290 ? 45.109 72.608 -17.514 1.00 38.54 290 GLY B N 1
ATOM 4654 C CA . GLY B 1 290 ? 45.029 73.348 -18.757 1.00 42.33 290 GLY B CA 1
ATOM 4655 C C . GLY B 1 290 ? 45.870 74.611 -18.890 1.00 48.68 290 GLY B C 1
ATOM 4656 O O . GLY B 1 290 ? 45.654 75.387 -19.827 1.00 50.48 290 GLY B O 1
ATOM 4657 N N . TYR B 1 291 ? 46.815 74.839 -17.978 1.00 48.57 291 TYR B N 1
ATOM 4658 C CA . TYR B 1 291 ? 47.664 76.026 -18.064 1.00 42.69 291 TYR B CA 1
ATOM 4659 C C . TYR B 1 291 ? 49.143 75.720 -18.271 1.00 40.16 291 TYR B C 1
ATOM 4660 O O . TYR B 1 291 ? 49.780 75.087 -17.431 1.00 39.23 291 TYR B O 1
ATOM 4669 N N . ASN B 1 292 ? 49.682 76.203 -19.385 1.00 37.00 292 ASN B N 1
ATOM 4670 C CA . ASN B 1 292 ? 51.088 76.007 -19.722 1.00 40.79 292 ASN B CA 1
ATOM 4671 C C . ASN B 1 292 ? 51.824 77.365 -19.846 1.00 41.51 292 ASN B C 1
ATOM 4672 O O . ASN B 1 292 ? 51.583 78.141 -20.780 1.00 36.84 292 ASN B O 1
ATOM 4677 N N . SER B 1 293 ? 52.714 77.638 -18.888 1.00 41.76 293 SER B N 1
ATOM 4678 C CA . SER B 1 293 ? 53.491 78.884 -18.841 1.00 38.62 293 SER B CA 1
ATOM 4679 C C . SER B 1 293 ? 54.221 79.239 -20.147 1.00 38.11 293 SER B C 1
ATOM 4680 O O . SER B 1 293 ? 54.119 80.371 -20.632 1.00 33.84 293 SER B O 1
ATOM 4683 N N . ALA B 1 294 ? 54.965 78.291 -20.712 1.00 33.16 294 ALA B N 1
ATOM 4684 C CA . ALA B 1 294 ? 55.691 78.554 -21.957 1.00 35.30 294 ALA B CA 1
ATOM 4685 C C . ALA B 1 294 ? 54.711 79.001 -23.052 1.00 37.35 294 ALA B C 1
ATOM 4686 O O . ALA B 1 294 ? 54.894 80.058 -23.655 1.00 31.08 294 ALA B O 1
ATOM 4688 N N . LEU B 1 295 ? 53.676 78.195 -23.295 1.00 34.59 295 LEU B N 1
ATOM 4689 C CA . LEU B 1 295 ? 52.666 78.525 -24.292 1.00 37.92 295 LEU B CA 1
ATOM 4690 C C . LEU B 1 295 ? 52.073 79.916 -24.073 1.00 38.63 295 LEU B C 1
ATOM 4691 O O . LEU B 1 295 ? 51.833 80.651 -25.034 1.00 44.72 295 LEU B O 1
ATOM 4696 N N . ASP B 1 296 ? 51.829 80.270 -22.815 1.00 36.08 296 ASP B N 1
ATOM 4697 C CA . ASP B 1 296 ? 51.278 81.580 -22.482 1.00 37.99 296 ASP B CA 1
ATOM 4698 C C . ASP B 1 296 ? 52.332 82.644 -22.804 1.00 40.33 296 ASP B C 1
ATOM 4699 O O . ASP B 1 296 ? 52.003 83.754 -23.229 1.00 43.83 296 ASP B O 1
ATOM 4704 N N . PHE B 1 297 ? 53.597 82.286 -22.622 1.00 35.40 297 PHE B N 1
ATOM 4705 C CA . PHE B 1 297 ? 54.693 83.196 -22.887 1.00 40.49 297 PHE B CA 1
ATOM 4706 C C . PHE B 1 297 ? 54.784 83.444 -24.385 1.00 45.09 297 PHE B C 1
ATOM 4707 O O . PHE B 1 297 ? 54.937 84.580 -24.837 1.00 44.85 297 PHE B O 1
ATOM 4715 N N . ILE B 1 298 ? 54.695 82.355 -25.140 1.00 48.18 298 ILE B N 1
ATOM 4716 C CA . ILE B 1 298 ? 54.748 82.388 -26.598 1.00 49.19 298 ILE B CA 1
ATOM 4717 C C . ILE B 1 298 ? 53.668 83.308 -27.174 1.00 48.72 298 ILE B C 1
ATOM 4718 O O . ILE B 1 298 ? 53.949 84.172 -28.004 1.00 45.90 298 ILE B O 1
ATOM 4723 N N . GLU B 1 299 ? 52.435 83.117 -26.731 1.00 46.95 299 GLU B N 1
ATOM 4724 C CA . GLU B 1 299 ? 51.342 83.934 -27.215 1.00 54.76 299 GLU B CA 1
ATOM 4725 C C . GLU B 1 299 ? 51.533 85.384 -26.806 1.00 55.02 299 GLU B C 1
ATOM 4726 O O . GLU B 1 299 ? 51.252 86.297 -27.582 1.00 58.69 299 GLU B O 1
ATOM 4732 N N . ASN B 1 300 ? 52.020 85.609 -25.592 1.00 54.92 300 ASN B N 1
ATOM 4733 C CA . ASN B 1 300 ? 52.222 86.978 -25.131 1.00 53.16 300 ASN B CA 1
ATOM 4734 C C . ASN B 1 300 ? 53.202 87.711 -26.041 1.00 54.33 300 ASN B C 1
ATOM 4735 O O . ASN B 1 300 ? 52.991 88.874 -26.375 1.00 49.46 300 ASN B O 1
ATOM 4740 N N . GLN B 1 301 ? 54.263 87.015 -26.442 1.00 53.95 301 GLN B N 1
ATOM 4741 C CA . GLN B 1 301 ? 55.300 87.580 -27.299 1.00 56.83 301 GLN B CA 1
ATOM 4742 C C . GLN B 1 301 ? 54.774 87.877 -28.706 1.00 61.13 301 GLN B C 1
ATOM 4743 O O . GLN B 1 301 ? 55.144 88.883 -29.319 1.00 61.08 301 GLN B O 1
ATOM 4749 N N . LYS B 1 302 ? 53.915 86.995 -29.216 1.00 64.49 302 LYS B N 1
ATOM 4750 C CA . LYS B 1 302 ? 53.323 87.166 -30.546 1.00 62.82 302 LYS B CA 1
ATOM 4751 C C . LYS B 1 302 ? 52.454 88.425 -30.563 1.00 65.55 302 LYS B C 1
ATOM 4752 O O . LYS B 1 302 ? 52.603 89.292 -31.430 1.00 61.34 302 LYS B O 1
ATOM 4758 N N . ALA B 1 303 ? 51.549 88.510 -29.590 1.00 66.51 303 ALA B N 1
ATOM 4759 C CA . ALA B 1 303 ? 50.650 89.641 -29.460 1.00 64.62 303 ALA B CA 1
ATOM 4760 C C . ALA B 1 303 ? 51.430 90.945 -29.495 1.00 66.16 303 ALA B C 1
ATOM 4761 O O . ALA B 1 303 ? 51.041 91.885 -30.183 1.00 68.66 303 ALA B O 1
ATOM 4763 N N . ILE B 1 304 ? 52.537 90.999 -28.760 1.00 68.55 304 ILE B N 1
ATOM 4764 C CA . ILE B 1 304 ? 53.356 92.206 -28.720 1.00 70.56 304 ILE B CA 1
ATOM 4765 C C . ILE B 1 304 ? 53.830 92.527 -30.133 1.00 72.25 304 ILE B C 1
ATOM 4766 O O . ILE B 1 304 ? 53.660 93.647 -30.607 1.00 68.79 304 ILE B O 1
ATOM 4771 N N . LEU B 1 305 ? 54.420 91.537 -30.801 1.00 76.06 305 LEU B N 1
ATOM 4772 C CA . LEU B 1 305 ? 54.900 91.711 -32.171 1.00 80.81 305 LEU B CA 1
ATOM 4773 C C . LEU B 1 305 ? 53.758 92.091 -33.120 1.00 83.44 305 LEU B C 1
ATOM 4774 O O . LEU B 1 305 ? 53.956 92.830 -34.086 1.00 82.46 305 LEU B O 1
ATOM 4779 N N . LYS B 1 306 ? 52.564 91.582 -32.831 1.00 87.47 306 LYS B N 1
ATOM 4780 C CA . LYS B 1 306 ? 51.382 91.847 -33.647 1.00 90.58 306 LYS B CA 1
ATOM 4781 C C . LYS B 1 306 ? 50.936 93.307 -33.513 1.00 92.37 306 LYS B C 1
ATOM 4782 O O . LYS B 1 306 ? 50.333 93.864 -34.429 1.00 93.43 306 LYS B O 1
ATOM 4788 N N . ARG B 1 307 ? 51.241 93.924 -32.375 1.00 93.20 307 ARG B N 1
ATOM 4789 C CA . ARG B 1 307 ? 50.873 95.314 -32.135 1.00 92.33 307 ARG B CA 1
ATOM 4790 C C . ARG B 1 307 ? 51.840 96.255 -32.852 1.00 92.68 307 ARG B C 1
ATOM 4791 O O . ARG B 1 307 ? 52.115 97.357 -32.385 1.00 91.55 307 ARG B O 1
ATOM 4799 N N . LYS B 1 308 ? 52.362 95.803 -33.988 1.00 94.51 308 LYS B N 1
ATOM 4800 C CA . LYS B 1 308 ? 53.280 96.606 -34.786 1.00 96.69 308 LYS B CA 1
ATOM 4801 C C . LYS B 1 308 ? 52.481 97.395 -35.822 1.00 98.03 308 LYS B C 1
ATOM 4802 O O . LYS B 1 308 ? 52.470 98.639 -35.731 1.00 98.08 308 LYS B O 1
ATOM 4808 N N . MET C 1 1 ? 58.501 122.746 8.284 1.00 103.86 1 MET C N 1
ATOM 4809 C CA . MET C 1 1 ? 59.168 122.050 7.148 1.00 103.55 1 MET C CA 1
ATOM 4810 C C . MET C 1 1 ? 60.680 122.253 7.166 1.00 103.73 1 MET C C 1
ATOM 4811 O O . MET C 1 1 ? 61.166 123.320 7.544 1.00 102.39 1 MET C O 1
ATOM 4816 N N . LYS C 1 2 ? 61.419 121.232 6.741 1.00 103.73 2 LYS C N 1
ATOM 4817 C CA . LYS C 1 2 ? 62.878 121.294 6.717 1.00 101.72 2 LYS C CA 1
ATOM 4818 C C . LYS C 1 2 ? 63.467 122.040 5.510 1.00 98.54 2 LYS C C 1
ATOM 4819 O O . LYS C 1 2 ? 63.177 121.728 4.357 1.00 97.72 2 LYS C O 1
ATOM 4821 N N . LYS C 1 3 ? 64.305 123.020 5.823 1.00 91.65 3 LYS C N 1
ATOM 4822 C CA . LYS C 1 3 ? 65.029 123.870 4.880 1.00 86.55 3 LYS C CA 1
ATOM 4823 C C . LYS C 1 3 ? 65.572 123.193 3.621 1.00 82.50 3 LYS C C 1
ATOM 4824 O O . LYS C 1 3 ? 66.318 122.220 3.726 1.00 81.82 3 LYS C O 1
ATOM 4830 N N . LEU C 1 4 ? 65.226 123.704 2.438 1.00 75.61 4 LEU C N 1
ATOM 4831 C CA . LEU C 1 4 ? 65.773 123.137 1.197 1.00 69.87 4 LEU C CA 1
ATOM 4832 C C . LEU C 1 4 ? 66.832 124.147 0.768 1.00 66.66 4 LEU C C 1
ATOM 4833 O O . LEU C 1 4 ? 66.523 125.312 0.539 1.00 62.90 4 LEU C O 1
ATOM 4838 N N . LEU C 1 5 ? 68.077 123.694 0.667 1.00 61.28 5 LEU C N 1
ATOM 4839 C CA . LEU C 1 5 ? 69.183 124.566 0.299 1.00 55.96 5 LEU C CA 1
ATOM 4840 C C . LEU C 1 5 ? 69.801 124.237 -1.054 1.00 54.29 5 LEU C C 1
ATOM 4841 O O . LEU C 1 5 ? 69.710 123.108 -1.535 1.00 54.27 5 LEU C O 1
ATOM 4846 N N . VAL C 1 6 ? 70.441 125.239 -1.652 1.00 52.10 6 VAL C N 1
ATOM 4847 C CA . VAL C 1 6 ? 71.086 125.088 -2.949 1.00 49.24 6 VAL C CA 1
ATOM 4848 C C . VAL C 1 6 ? 72.137 123.979 -2.891 1.00 49.17 6 VAL C C 1
ATOM 4849 O O . VAL C 1 6 ? 72.334 123.241 -3.866 1.00 45.70 6 VAL C O 1
ATOM 4853 N N . LYS C 1 7 ? 72.810 123.858 -1.749 1.00 49.61 7 LYS C N 1
ATOM 4854 C CA . LYS C 1 7 ? 73.822 122.812 -1.589 1.00 53.70 7 LYS C CA 1
ATOM 4855 C C . LYS C 1 7 ? 73.145 121.437 -1.660 1.00 49.76 7 LYS C C 1
ATOM 4856 O O . LYS C 1 7 ? 73.650 120.520 -2.308 1.00 48.46 7 LYS C O 1
ATOM 4862 N N . GLU C 1 8 ? 71.995 121.303 -1.001 1.00 48.41 8 GLU C N 1
ATOM 4863 C CA . GLU C 1 8 ? 71.260 120.039 -1.003 1.00 51.12 8 GLU C CA 1
ATOM 4864 C C . GLU C 1 8 ? 71.022 119.603 -2.449 1.00 49.19 8 GLU C C 1
ATOM 4865 O O . GLU C 1 8 ? 71.291 118.459 -2.815 1.00 47.61 8 GLU C O 1
ATOM 4871 N N . LEU C 1 9 ? 70.533 120.532 -3.267 1.00 44.06 9 LEU C N 1
ATOM 4872 C CA . LEU C 1 9 ? 70.265 120.256 -4.668 1.00 46.40 9 LEU C CA 1
ATOM 4873 C C . LEU C 1 9 ? 71.503 119.788 -5.405 1.00 48.19 9 LEU C C 1
ATOM 4874 O O . LEU C 1 9 ? 71.478 118.784 -6.117 1.00 48.75 9 LEU C O 1
ATOM 4879 N N . ILE C 1 10 ? 72.586 120.535 -5.248 1.00 52.23 10 ILE C N 1
ATOM 4880 C CA . ILE C 1 10 ? 73.839 120.188 -5.901 1.00 55.53 10 ILE C CA 1
ATOM 4881 C C . ILE C 1 10 ? 74.273 118.792 -5.460 1.00 52.07 10 ILE C C 1
ATOM 4882 O O . ILE C 1 10 ? 74.441 117.895 -6.284 1.00 54.24 10 ILE C O 1
ATOM 4887 N N . GLU C 1 11 ? 74.443 118.617 -4.155 1.00 51.45 11 GLU C N 1
ATOM 4888 C CA . GLU C 1 11 ? 74.851 117.340 -3.593 1.00 54.28 11 GLU C CA 1
ATOM 4889 C C . GLU C 1 11 ? 73.943 116.223 -4.107 1.00 55.17 11 GLU C C 1
ATOM 4890 O O . GLU C 1 11 ? 74.387 115.097 -4.327 1.00 52.64 11 GLU C O 1
ATOM 4896 N N . GLN C 1 12 ? 72.670 116.549 -4.318 1.00 55.72 12 GLN C N 1
ATOM 4897 C CA . GLN C 1 12 ? 71.696 115.565 -4.782 1.00 52.14 12 GLN C CA 1
ATOM 4898 C C . GLN C 1 12 ? 71.683 115.291 -6.287 1.00 51.19 12 GLN C C 1
ATOM 4899 O O . GLN C 1 12 ? 71.102 114.296 -6.735 1.00 46.72 12 GLN C O 1
ATOM 4905 N N . PHE C 1 13 ? 72.324 116.160 -7.064 1.00 49.58 13 PHE C N 1
ATOM 4906 C CA . PHE C 1 13 ? 72.363 115.990 -8.510 1.00 44.93 13 PHE C CA 1
ATOM 4907 C C . PHE C 1 13 ? 73.750 116.224 -9.078 1.00 47.89 13 PHE C C 1
ATOM 4908 O O . PHE C 1 13 ? 73.915 116.892 -10.105 1.00 45.01 13 PHE C O 1
ATOM 4916 N N . GLN C 1 14 ? 74.739 115.644 -8.405 1.00 45.85 14 GLN C N 1
ATOM 4917 C CA . GLN C 1 14 ? 76.137 115.750 -8.807 1.00 48.93 14 GLN C CA 1
ATOM 4918 C C . GLN C 1 14 ? 76.397 115.148 -10.180 1.00 49.08 14 GLN C C 1
ATOM 4919 O O . GLN C 1 14 ? 77.298 115.584 -10.906 1.00 47.27 14 GLN C O 1
ATOM 4925 N N . ASP C 1 15 ? 75.604 114.140 -10.526 1.00 46.99 15 ASP C N 1
ATOM 4926 C CA . ASP C 1 15 ? 75.762 113.432 -11.795 1.00 49.28 15 ASP C CA 1
ATOM 4927 C C . ASP C 1 15 ? 75.450 114.253 -13.042 1.00 48.01 15 ASP C C 1
ATOM 4928 O O . ASP C 1 15 ? 75.913 113.922 -14.134 1.00 49.79 15 ASP C O 1
ATOM 4933 N N . CYS C 1 16 ? 74.674 115.319 -12.891 1.00 44.29 16 CYS C N 1
ATOM 4934 C CA . CYS C 1 16 ? 74.263 116.089 -14.055 1.00 46.62 16 CYS C CA 1
ATOM 4935 C C . CYS C 1 16 ? 74.202 117.589 -13.836 1.00 47.91 16 CYS C C 1
ATOM 4936 O O . CYS C 1 16 ? 73.693 118.316 -14.684 1.00 43.19 16 CYS C O 1
ATOM 4939 N N . VAL C 1 17 ? 74.703 118.054 -12.702 1.00 51.50 17 VAL C N 1
ATOM 4940 C CA . VAL C 1 17 ? 74.689 119.475 -12.421 1.00 53.58 17 VAL C CA 1
ATOM 4941 C C . VAL C 1 17 ? 76.004 119.921 -11.814 1.00 54.70 17 VAL C C 1
ATOM 4942 O O . VAL C 1 17 ? 76.555 119.249 -10.939 1.00 54.20 17 VAL C O 1
ATOM 4946 N N . ASN C 1 18 ? 76.496 121.062 -12.292 1.00 57.25 18 ASN C N 1
ATOM 4947 C CA . ASN C 1 18 ? 77.743 121.634 -11.814 1.00 56.44 18 ASN C CA 1
ATOM 4948 C C . ASN C 1 18 ? 77.588 123.109 -11.480 1.00 56.81 18 ASN C C 1
ATOM 4949 O O . ASN C 1 18 ? 76.952 123.857 -12.220 1.00 56.68 18 ASN C O 1
ATOM 4954 N N . LEU C 1 19 ? 78.171 123.511 -10.355 1.00 54.38 19 LEU C N 1
ATOM 4955 C CA . LEU C 1 19 ? 78.144 124.896 -9.896 1.00 54.22 19 LEU C CA 1
ATOM 4956 C C . LEU C 1 19 ? 79.287 125.658 -10.570 1.00 56.15 19 LEU C C 1
ATOM 4957 O O . LEU C 1 19 ? 80.456 125.296 -10.421 1.00 60.96 19 LEU C O 1
ATOM 4962 N N . ILE C 1 20 ? 78.955 126.714 -11.305 1.00 54.71 20 ILE C N 1
ATOM 4963 C CA . ILE C 1 20 ? 79.981 127.495 -11.987 1.00 50.75 20 ILE C CA 1
ATOM 4964 C C . ILE C 1 20 ? 80.080 128.919 -11.470 1.00 50.72 20 ILE C C 1
ATOM 4965 O O . ILE C 1 20 ? 80.901 129.691 -11.950 1.00 48.27 20 ILE C O 1
ATOM 4970 N N . ASP C 1 21 ? 79.250 129.268 -10.496 1.00 49.91 21 ASP C N 1
ATOM 4971 C CA . ASP C 1 21 ? 79.287 130.617 -9.973 1.00 48.69 21 ASP C CA 1
ATOM 4972 C C . ASP C 1 21 ? 78.421 130.732 -8.722 1.00 48.76 21 ASP C C 1
ATOM 4973 O O . ASP C 1 21 ? 77.595 129.862 -8.452 1.00 50.09 21 ASP C O 1
ATOM 4978 N N . GLY C 1 22 ? 78.626 131.802 -7.955 1.00 47.35 22 GLY C N 1
ATOM 4979 C CA . GLY C 1 22 ? 77.857 132.005 -6.744 1.00 44.26 22 GLY C CA 1
ATOM 4980 C C . GLY C 1 22 ? 78.298 131.021 -5.680 1.00 51.54 22 GLY C C 1
ATOM 4981 O O . GLY C 1 22 ? 77.566 130.750 -4.724 1.00 52.98 22 GLY C O 1
ATOM 4982 N N . HIS C 1 23 ? 79.509 130.494 -5.845 1.00 53.30 23 HIS C N 1
ATOM 4983 C CA . HIS C 1 23 ? 80.081 129.516 -4.927 1.00 47.72 23 HIS C CA 1
ATOM 4984 C C . HIS C 1 23 ? 79.873 129.757 -3.443 1.00 46.56 23 HIS C C 1
ATOM 4985 O O . HIS C 1 23 ? 79.720 128.805 -2.675 1.00 50.38 23 HIS C O 1
ATOM 4992 N N . THR C 1 24 ? 79.870 131.020 -3.035 1.00 47.86 24 THR C N 1
ATOM 4993 C CA . THR C 1 24 ? 79.705 131.356 -1.626 1.00 49.02 24 THR C CA 1
ATOM 4994 C C . THR C 1 24 ? 78.258 131.528 -1.182 1.00 53.19 24 THR C C 1
ATOM 4995 O O . THR C 1 24 ? 78.006 131.897 -0.036 1.00 58.13 24 THR C O 1
ATOM 4999 N N . ASN C 1 25 ? 77.309 131.273 -2.078 1.00 53.89 25 ASN C N 1
ATOM 5000 C CA . ASN C 1 25 ? 75.903 131.416 -1.726 1.00 55.26 25 ASN C CA 1
ATOM 5001 C C . ASN C 1 25 ? 75.082 130.144 -1.905 1.00 59.76 25 ASN C C 1
ATOM 5002 O O . ASN C 1 25 ? 73.870 130.214 -2.111 1.00 65.34 25 ASN C O 1
ATOM 5007 N N . THR C 1 26 ? 75.734 128.988 -1.821 1.00 55.96 26 THR C N 1
ATOM 5008 C CA . THR C 1 26 ? 75.036 127.721 -1.960 1.00 52.58 26 THR C CA 1
ATOM 5009 C C . THR C 1 26 ? 74.188 127.497 -0.712 1.00 53.89 26 THR C C 1
ATOM 5010 O O . THR C 1 26 ? 73.453 126.513 -0.602 1.00 56.25 26 THR C O 1
ATOM 5014 N N . SER C 1 27 ? 74.288 128.430 0.227 1.00 54.30 27 SER C N 1
ATOM 5015 C CA . SER C 1 27 ? 73.532 128.358 1.471 1.00 57.78 27 SER C CA 1
ATOM 5016 C C . SER C 1 27 ? 72.146 128.996 1.343 1.00 59.58 27 SER C C 1
ATOM 5017 O O . SER C 1 27 ? 71.407 129.103 2.326 1.00 56.38 27 SER C O 1
ATOM 5020 N N . ASN C 1 28 ? 71.801 129.417 0.125 1.00 62.84 28 ASN C N 1
ATOM 5021 C CA . ASN C 1 28 ? 70.501 130.032 -0.154 1.00 60.55 28 ASN C CA 1
ATOM 5022 C C . ASN C 1 28 ? 69.371 129.014 -0.018 1.00 62.33 28 ASN C C 1
ATOM 5023 O O . ASN C 1 28 ? 69.504 127.853 -0.424 1.00 56.98 28 ASN C O 1
ATOM 5028 N N . VAL C 1 29 ? 68.256 129.459 0.552 1.00 62.78 29 VAL C N 1
ATOM 5029 C CA . VAL C 1 29 ? 67.100 128.598 0.730 1.00 57.36 29 VAL C CA 1
ATOM 5030 C C . VAL C 1 29 ? 66.143 128.747 -0.447 1.00 57.41 29 VAL C C 1
ATOM 5031 O O . VAL C 1 29 ? 66.024 129.815 -1.049 1.00 53.87 29 VAL C O 1
ATOM 5035 N N . ILE C 1 30 ? 65.482 127.646 -0.780 1.00 56.84 30 ILE C N 1
ATOM 5036 C CA . ILE C 1 30 ? 64.513 127.603 -1.862 1.00 51.49 30 ILE C CA 1
ATOM 5037 C C . ILE C 1 30 ? 63.164 127.657 -1.146 1.00 54.02 30 ILE C C 1
ATOM 5038 O O . ILE C 1 30 ? 62.854 126.797 -0.321 1.00 51.28 30 ILE C O 1
ATOM 5043 N N . ARG C 1 31 ? 62.376 128.685 -1.436 1.00 57.07 31 ARG C N 1
ATOM 5044 C CA . ARG C 1 31 ? 61.079 128.840 -0.785 1.00 60.66 31 ARG C CA 1
ATOM 5045 C C . ARG C 1 31 ? 59.903 128.482 -1.687 1.00 58.11 31 ARG C C 1
ATOM 5046 O O . ARG C 1 31 ? 58.782 128.310 -1.213 1.00 59.94 31 ARG C O 1
ATOM 5054 N N . VAL C 1 32 ? 60.165 128.365 -2.982 1.00 54.99 32 VAL C N 1
ATOM 5055 C CA . VAL C 1 32 ? 59.123 128.039 -3.938 1.00 53.53 32 VAL C CA 1
ATOM 5056 C C . VAL C 1 32 ? 59.560 126.896 -4.855 1.00 54.76 32 VAL C C 1
ATOM 5057 O O . VAL C 1 32 ? 60.707 126.850 -5.305 1.00 52.94 32 VAL C O 1
ATOM 5061 N N . PRO C 1 33 ? 58.645 125.951 -5.138 1.00 52.86 33 PRO C N 1
ATOM 5062 C CA . PRO C 1 33 ? 58.955 124.811 -6.005 1.00 48.54 33 PRO C CA 1
ATOM 5063 C C . PRO C 1 33 ? 59.086 125.156 -7.483 1.00 48.06 33 PRO C C 1
ATOM 5064 O O . PRO C 1 33 ? 58.999 126.319 -7.877 1.00 43.69 33 PRO C O 1
ATOM 5068 N N . GLY C 1 34 ? 59.307 124.116 -8.282 1.00 46.18 34 GLY C N 1
ATOM 5069 C CA . GLY C 1 34 ? 59.442 124.257 -9.718 1.00 49.02 34 GLY C CA 1
ATOM 5070 C C . GLY C 1 34 ? 60.621 125.074 -10.221 1.00 48.26 34 GLY C C 1
ATOM 5071 O O . GLY C 1 34 ? 61.178 125.904 -9.508 1.00 46.33 34 GLY C O 1
ATOM 5072 N N . LEU C 1 35 ? 61.027 124.790 -11.452 1.00 42.52 35 LEU C N 1
ATOM 5073 C CA . LEU C 1 35 ? 62.088 125.533 -12.087 1.00 48.45 35 LEU C CA 1
ATOM 5074 C C . LEU C 1 35 ? 61.304 126.739 -12.630 1.00 52.67 35 LEU C C 1
ATOM 5075 O O . LEU C 1 35 ? 60.620 126.650 -13.657 1.00 46.45 35 LEU C O 1
ATOM 5080 N N . LYS C 1 36 ? 61.372 127.850 -11.903 1.00 51.62 36 LYS C N 1
ATOM 5081 C CA . LYS C 1 36 ? 60.639 129.053 -12.266 1.00 55.78 36 LYS C CA 1
ATOM 5082 C C . LYS C 1 36 ? 61.049 129.616 -13.611 1.00 55.30 36 LYS C C 1
ATOM 5083 O O . LYS C 1 36 ? 62.220 129.592 -13.970 1.00 57.32 36 LYS C O 1
ATOM 5089 N N . ARG C 1 37 ? 60.071 130.111 -14.360 1.00 57.63 37 ARG C N 1
ATOM 5090 C CA . ARG C 1 37 ? 60.338 130.704 -15.659 1.00 60.05 37 ARG C CA 1
ATOM 5091 C C . ARG C 1 37 ? 60.253 132.210 -15.406 1.00 61.81 37 ARG C C 1
ATOM 5092 O O . ARG C 1 37 ? 59.301 132.686 -14.783 1.00 55.67 37 ARG C O 1
ATOM 5100 N N . VAL C 1 38 ? 61.258 132.949 -15.868 1.00 64.05 38 VAL C N 1
ATOM 5101 C CA . VAL C 1 38 ? 61.307 134.391 -15.644 1.00 68.46 38 VAL C CA 1
ATOM 5102 C C . VAL C 1 38 ? 61.273 135.287 -16.884 1.00 71.59 38 VAL C C 1
ATOM 5103 O O . VAL C 1 38 ? 62.136 136.151 -17.058 1.00 72.91 38 VAL C O 1
ATOM 5107 N N . VAL C 1 39 ? 60.276 135.097 -17.740 1.00 74.25 39 VAL C N 1
ATOM 5108 C CA . VAL C 1 39 ? 60.158 135.922 -18.934 1.00 76.46 39 VAL C CA 1
ATOM 5109 C C . VAL C 1 39 ? 59.538 137.264 -18.541 1.00 77.58 39 VAL C C 1
ATOM 5110 O O . VAL C 1 39 ? 59.909 138.306 -19.079 1.00 75.47 39 VAL C O 1
ATOM 5114 N N . PHE C 1 40 ? 58.604 137.234 -17.592 1.00 78.71 40 PHE C N 1
ATOM 5115 C CA . PHE C 1 40 ? 57.950 138.453 -17.117 1.00 81.48 40 PHE C CA 1
ATOM 5116 C C . PHE C 1 40 ? 58.957 139.450 -16.547 1.00 78.98 40 PHE C C 1
ATOM 5117 O O . PHE C 1 40 ? 58.993 140.604 -16.961 1.00 77.89 40 PHE C O 1
ATOM 5125 N N . GLU C 1 41 ? 59.773 139.006 -15.597 1.00 78.90 41 GLU C N 1
ATOM 5126 C CA . GLU C 1 41 ? 60.758 139.890 -14.984 1.00 77.28 41 GLU C CA 1
ATOM 5127 C C . GLU C 1 41 ? 61.948 140.215 -15.882 1.00 74.67 41 GLU C C 1
ATOM 5128 O O . GLU C 1 41 ? 62.522 141.296 -15.780 1.00 72.79 41 GLU C O 1
ATOM 5134 N N . MET C 1 42 ? 62.321 139.290 -16.759 1.00 73.96 42 MET C N 1
ATOM 5135 C CA . MET C 1 42 ? 63.432 139.538 -17.669 1.00 74.35 42 MET C CA 1
ATOM 5136 C C . MET C 1 42 ? 63.170 140.815 -18.465 1.00 78.40 42 MET C C 1
ATOM 5137 O O . MET C 1 42 ? 64.008 141.716 -18.501 1.00 81.45 42 MET C O 1
ATOM 5142 N N . LEU C 1 43 ? 62.004 140.884 -19.103 1.00 80.29 43 LEU C N 1
ATOM 5143 C CA . LEU C 1 43 ? 61.610 142.049 -19.891 1.00 79.35 43 LEU C CA 1
ATOM 5144 C C . LEU C 1 43 ? 61.295 143.233 -18.979 1.00 80.99 43 LEU C C 1
ATOM 5145 O O . LEU C 1 43 ? 61.051 144.345 -19.447 1.00 83.91 43 LEU C O 1
ATOM 5150 N N . GLY C 1 44 ? 61.302 142.980 -17.674 1.00 79.18 44 GLY C N 1
ATOM 5151 C CA . GLY C 1 44 ? 61.044 144.029 -16.709 1.00 77.71 44 GLY C CA 1
ATOM 5152 C C . GLY C 1 44 ? 59.596 144.418 -16.504 1.00 77.83 44 GLY C C 1
ATOM 5153 O O . GLY C 1 44 ? 59.228 145.557 -16.774 1.00 76.87 44 GLY C O 1
ATOM 5154 N N . LEU C 1 45 ? 58.779 143.480 -16.028 1.00 78.63 45 LEU C N 1
ATOM 5155 C CA . LEU C 1 45 ? 57.365 143.745 -15.764 1.00 79.63 45 LEU C CA 1
ATOM 5156 C C . LEU C 1 45 ? 57.052 143.476 -14.293 1.00 83.11 45 LEU C C 1
ATOM 5157 O O . LEU C 1 45 ? 56.304 144.226 -13.661 1.00 83.12 45 LEU C O 1
ATOM 5162 N N . PHE C 1 46 ? 57.618 142.398 -13.757 1.00 84.76 46 PHE C N 1
ATOM 5163 C CA . PHE C 1 46 ? 57.431 142.052 -12.352 1.00 86.52 46 PHE C CA 1
ATOM 5164 C C . PHE C 1 46 ? 58.700 142.443 -11.600 1.00 85.91 46 PHE C C 1
ATOM 5165 O O . PHE C 1 46 ? 59.802 142.303 -12.126 1.00 82.40 46 PHE C O 1
ATOM 5173 N N . SER C 1 47 ? 58.541 142.928 -10.372 1.00 86.74 47 SER C N 1
ATOM 5174 C CA . SER C 1 47 ? 59.682 143.350 -9.568 1.00 86.77 47 SER C CA 1
ATOM 5175 C C . SER C 1 47 ? 59.689 142.720 -8.181 1.00 84.68 47 SER C C 1
ATOM 5176 O O . SER C 1 47 ? 60.330 143.230 -7.262 1.00 84.40 47 SER C O 1
ATOM 5179 N N . SER C 1 48 ? 58.976 141.613 -8.024 1.00 82.86 48 SER C N 1
ATOM 5180 C CA . SER C 1 48 ? 58.927 140.949 -6.734 1.00 81.05 48 SER C CA 1
ATOM 5181 C C . SER C 1 48 ? 60.046 139.916 -6.626 1.00 79.60 48 SER C C 1
ATOM 5182 O O . SER C 1 48 ? 60.384 139.242 -7.604 1.00 74.94 48 SER C O 1
ATOM 5185 N N . GLN C 1 49 ? 60.621 139.808 -5.431 1.00 77.06 49 GLN C N 1
ATOM 5186 C CA . GLN C 1 49 ? 61.709 138.868 -5.163 1.00 76.94 49 GLN C CA 1
ATOM 5187 C C . GLN C 1 49 ? 61.346 137.436 -5.570 1.00 75.55 49 GLN C C 1
ATOM 5188 O O . GLN C 1 49 ? 60.234 136.969 -5.311 1.00 72.32 49 GLN C O 1
ATOM 5194 N N . ILE C 1 50 ? 62.296 136.745 -6.198 1.00 71.69 50 ILE C N 1
ATOM 5195 C CA . ILE C 1 50 ? 62.100 135.365 -6.635 1.00 68.35 50 ILE C CA 1
ATOM 5196 C C . ILE C 1 50 ? 62.502 134.374 -5.539 1.00 65.85 50 ILE C C 1
ATOM 5197 O O . ILE C 1 50 ? 63.648 134.368 -5.088 1.00 65.17 50 ILE C O 1
ATOM 5202 N N . GLY C 1 51 ? 61.560 133.530 -5.122 1.00 62.23 51 GLY C N 1
ATOM 5203 C CA . GLY C 1 51 ? 61.845 132.568 -4.070 1.00 60.19 51 GLY C CA 1
ATOM 5204 C C . GLY C 1 51 ? 62.104 131.149 -4.540 1.00 58.00 51 GLY C C 1
ATOM 5205 O O . GLY C 1 51 ? 62.205 130.226 -3.726 1.00 58.69 51 GLY C O 1
ATOM 5206 N N . SER C 1 52 ? 62.218 130.973 -5.852 1.00 54.63 52 SER C N 1
ATOM 5207 C CA . SER C 1 52 ? 62.460 129.657 -6.426 1.00 52.93 52 SER C CA 1
ATOM 5208 C C . SER C 1 52 ? 63.609 129.689 -7.426 1.00 51.81 52 SER C C 1
ATOM 5209 O O . SER C 1 52 ? 64.011 130.752 -7.902 1.00 52.40 52 SER C O 1
ATOM 5212 N N . VAL C 1 53 ? 64.128 128.511 -7.746 1.00 46.03 53 VAL C N 1
ATOM 5213 C CA . VAL C 1 53 ? 65.227 128.386 -8.688 1.00 43.12 53 VAL C CA 1
ATOM 5214 C C . VAL C 1 53 ? 64.761 128.748 -10.095 1.00 45.88 53 VAL C C 1
ATOM 5215 O O . VAL C 1 53 ? 63.860 128.118 -10.646 1.00 44.14 53 VAL C O 1
ATOM 5219 N N . ALA C 1 54 ? 65.378 129.766 -10.679 1.00 49.32 54 ALA C N 1
ATOM 5220 C CA . ALA C 1 54 ? 65.001 130.182 -12.015 1.00 47.26 54 ALA C CA 1
ATOM 5221 C C . ALA C 1 54 ? 65.782 129.367 -13.026 1.00 46.86 54 ALA C C 1
ATOM 5222 O O . ALA C 1 54 ? 66.928 128.979 -12.777 1.00 49.38 54 ALA C O 1
ATOM 5224 N N . ILE C 1 55 ? 65.142 129.113 -14.164 1.00 48.30 55 ILE C N 1
ATOM 5225 C CA . ILE C 1 55 ? 65.721 128.343 -15.261 1.00 48.26 55 ILE C CA 1
ATOM 5226 C C . ILE C 1 55 ? 65.786 129.196 -16.531 1.00 51.17 55 ILE C C 1
ATOM 5227 O O . ILE C 1 55 ? 64.908 130.015 -16.798 1.00 49.64 55 ILE C O 1
ATOM 5232 N N . LEU C 1 56 ? 66.860 129.004 -17.286 1.00 53.60 56 LEU C N 1
ATOM 5233 C CA . LEU C 1 56 ? 67.091 129.700 -18.538 1.00 54.56 56 LEU C CA 1
ATOM 5234 C C . LEU C 1 56 ? 67.525 128.603 -19.498 1.00 58.32 56 LEU C C 1
ATOM 5235 O O . LEU C 1 56 ? 68.497 127.890 -19.235 1.00 56.63 56 LEU C O 1
ATOM 5240 N N . GLY C 1 57 ? 66.793 128.449 -20.598 1.00 62.53 57 GLY C N 1
ATOM 5241 C CA . GLY C 1 57 ? 67.125 127.410 -21.554 1.00 66.21 57 GLY C CA 1
ATOM 5242 C C . GLY C 1 57 ? 67.156 127.928 -22.971 1.00 69.91 57 GLY C C 1
ATOM 5243 O O . GLY C 1 57 ? 67.636 129.029 -23.222 1.00 73.12 57 GLY C O 1
ATOM 5244 N N . LYS C 1 58 ? 66.631 127.128 -23.893 1.00 71.77 58 LYS C N 1
ATOM 5245 C CA . LYS C 1 58 ? 66.601 127.479 -25.305 1.00 72.56 58 LYS C CA 1
ATOM 5246 C C . LYS C 1 58 ? 65.795 128.743 -25.589 1.00 74.93 58 LYS C C 1
ATOM 5247 O O . LYS C 1 58 ? 66.288 129.666 -26.239 1.00 78.46 58 LYS C O 1
ATOM 5253 N N . ARG C 1 59 ? 64.559 128.783 -25.103 1.00 76.27 59 ARG C N 1
ATOM 5254 C CA . ARG C 1 59 ? 63.686 129.934 -25.319 1.00 79.99 59 ARG C CA 1
ATOM 5255 C C . ARG C 1 59 ? 64.310 131.249 -24.852 1.00 80.24 59 ARG C C 1
ATOM 5256 O O . ARG C 1 59 ? 63.979 132.315 -25.372 1.00 84.41 59 ARG C O 1
ATOM 5264 N N . GLU C 1 60 ? 65.212 131.178 -23.877 1.00 76.66 60 GLU C N 1
ATOM 5265 C CA . GLU C 1 60 ? 65.842 132.388 -23.359 1.00 71.32 60 GLU C CA 1
ATOM 5266 C C . GLU C 1 60 ? 67.208 132.720 -23.957 1.00 70.45 60 GLU C C 1
ATOM 5267 O O . GLU C 1 60 ? 67.579 133.891 -24.052 1.00 64.97 60 GLU C O 1
ATOM 5273 N N . PHE C 1 61 ? 67.958 131.700 -24.358 1.00 69.08 61 PHE C N 1
ATOM 5274 C CA . PHE C 1 61 ? 69.274 131.936 -24.928 1.00 72.72 61 PHE C CA 1
ATOM 5275 C C . PHE C 1 61 ? 69.170 132.540 -26.322 1.00 75.92 61 PHE C C 1
ATOM 5276 O O . PHE C 1 61 ? 69.970 133.397 -26.696 1.00 72.99 61 PHE C O 1
ATOM 5284 N N . GLY C 1 62 ? 68.187 132.081 -27.091 1.00 79.53 62 GLY C N 1
ATOM 5285 C CA . GLY C 1 62 ? 67.994 132.603 -28.432 1.00 77.49 62 GLY C CA 1
ATOM 5286 C C . GLY C 1 62 ? 67.477 134.026 -28.369 1.00 77.33 62 GLY C C 1
ATOM 5287 O O . GLY C 1 62 ? 67.904 134.883 -29.138 1.00 78.80 62 GLY C O 1
ATOM 5288 N N . PHE C 1 63 ? 66.558 134.279 -27.443 1.00 75.78 63 PHE C N 1
ATOM 5289 C CA . PHE C 1 63 ? 65.981 135.604 -27.271 1.00 78.65 63 PHE C CA 1
ATOM 5290 C C . PHE C 1 63 ? 67.053 136.658 -27.025 1.00 82.21 63 PHE C C 1
ATOM 5291 O O . PHE C 1 63 ? 67.086 137.686 -27.699 1.00 85.93 63 PHE C O 1
ATOM 5299 N N . LEU C 1 64 ? 67.923 136.399 -26.055 1.00 81.95 64 LEU C N 1
ATOM 5300 C CA . LEU C 1 64 ? 68.989 137.331 -25.706 1.00 83.64 64 LEU C CA 1
ATOM 5301 C C . LEU C 1 64 ? 70.053 137.450 -26.790 1.00 87.29 64 LEU C C 1
ATOM 5302 O O . LEU C 1 64 ? 70.724 138.477 -26.896 1.00 89.16 64 LEU C O 1
ATOM 5307 N N . SER C 1 65 ? 70.208 136.397 -27.588 1.00 90.58 65 SER C N 1
ATOM 5308 C CA . SER C 1 65 ? 71.195 136.382 -28.666 1.00 93.70 65 SER C CA 1
ATOM 5309 C C . SER C 1 65 ? 70.963 137.497 -29.681 1.00 96.61 65 SER C C 1
ATOM 5310 O O . SER C 1 65 ? 71.914 138.105 -30.176 1.00 96.38 65 SER C O 1
ATOM 5313 N N . GLN C 1 66 ? 69.695 137.747 -29.990 1.00 99.53 66 GLN C N 1
ATOM 5314 C CA . GLN C 1 66 ? 69.322 138.775 -30.949 1.00 101.85 66 GLN C CA 1
ATOM 5315 C C . GLN C 1 66 ? 69.173 140.128 -30.268 1.00 102.04 66 GLN C C 1
ATOM 5316 O O . GLN C 1 66 ? 68.466 141.009 -30.759 1.00 102.13 66 GLN C O 1
ATOM 5322 N N . LYS C 1 67 ? 69.842 140.288 -29.133 1.00 101.56 67 LYS C N 1
ATOM 5323 C CA . LYS C 1 67 ? 69.787 141.538 -28.390 1.00 100.97 67 LYS C CA 1
ATOM 5324 C C . LYS C 1 67 ? 71.184 142.132 -28.244 1.00 99.81 67 LYS C C 1
ATOM 5325 O O . LYS C 1 67 ? 72.184 141.413 -28.235 1.00 98.59 67 LYS C O 1
ATOM 5331 N N . THR C 1 68 ? 71.239 143.454 -28.137 1.00 99.62 68 THR C N 1
ATOM 5332 C CA . THR C 1 68 ? 72.497 144.166 -27.980 1.00 99.60 68 THR C CA 1
ATOM 5333 C C . THR C 1 68 ? 73.121 143.731 -26.662 1.00 99.42 68 THR C C 1
ATOM 5334 O O . THR C 1 68 ? 72.411 143.288 -25.760 1.00 101.43 68 THR C O 1
ATOM 5338 N N . LEU C 1 69 ? 74.441 143.849 -26.548 1.00 96.45 69 LEU C N 1
ATOM 5339 C CA . LEU C 1 69 ? 75.128 143.475 -25.315 1.00 92.25 69 LEU C CA 1
ATOM 5340 C C . LEU C 1 69 ? 74.701 144.401 -24.181 1.00 90.77 69 LEU C C 1
ATOM 5341 O O . LEU C 1 69 ? 74.858 144.075 -23.006 1.00 91.24 69 LEU C O 1
ATOM 5346 N N . VAL C 1 70 ? 74.155 145.557 -24.546 1.00 88.47 70 VAL C N 1
ATOM 5347 C CA . VAL C 1 70 ? 73.692 146.535 -23.569 1.00 86.20 70 VAL C CA 1
ATOM 5348 C C . VAL C 1 70 ? 72.300 146.145 -23.099 1.00 83.26 70 VAL C C 1
ATOM 5349 O O . VAL C 1 70 ? 71.960 146.276 -21.919 1.00 75.60 70 VAL C O 1
ATOM 5353 N N . GLU C 1 71 ? 71.496 145.684 -24.052 1.00 84.34 71 GLU C N 1
ATOM 5354 C CA . GLU C 1 71 ? 70.129 145.247 -23.791 1.00 84.46 71 GLU C CA 1
ATOM 5355 C C . GLU C 1 71 ? 70.189 143.920 -23.035 1.00 82.65 71 GLU C C 1
ATOM 5356 O O . GLU C 1 71 ? 69.426 143.687 -22.097 1.00 77.69 71 GLU C O 1
ATOM 5362 N N . GLN C 1 72 ? 71.120 143.068 -23.458 1.00 80.78 72 GLN C N 1
ATOM 5363 C CA . GLN C 1 72 ? 71.338 141.755 -22.865 1.00 76.18 72 GLN C CA 1
ATOM 5364 C C . GLN C 1 72 ? 71.699 141.905 -21.392 1.00 76.04 72 GLN C C 1
ATOM 5365 O O . GLN C 1 72 ? 71.311 141.090 -20.559 1.00 76.30 72 GLN C O 1
ATOM 5371 N N . GLN C 1 73 ? 72.434 142.966 -21.082 1.00 77.73 73 GLN C N 1
ATOM 5372 C CA . GLN C 1 73 ? 72.870 143.254 -19.722 1.00 79.10 73 GLN C CA 1
ATOM 5373 C C . GLN C 1 73 ? 71.744 143.823 -18.876 1.00 78.87 73 GLN C C 1
ATOM 5374 O O . GLN C 1 73 ? 71.634 143.519 -17.691 1.00 77.57 73 GLN C O 1
ATOM 5380 N N . GLN C 1 74 ? 70.917 144.659 -19.490 1.00 81.62 74 GLN C N 1
ATOM 5381 C CA . GLN C 1 74 ? 69.801 145.272 -18.789 1.00 84.06 74 GLN C CA 1
ATOM 5382 C C . GLN C 1 74 ? 68.841 144.175 -18.333 1.00 81.75 74 GLN C C 1
ATOM 5383 O O . GLN C 1 74 ? 68.374 144.170 -17.192 1.00 76.40 74 GLN C O 1
ATOM 5389 N N . ILE C 1 75 ? 68.565 143.241 -19.240 1.00 82.29 75 ILE C N 1
ATOM 5390 C CA . ILE C 1 75 ? 67.664 142.122 -18.969 1.00 84.72 75 ILE C CA 1
ATOM 5391 C C . ILE C 1 75 ? 68.165 141.260 -17.813 1.00 84.42 75 ILE C C 1
ATOM 5392 O O . ILE C 1 75 ? 67.439 141.025 -16.842 1.00 84.26 75 ILE C O 1
ATOM 5397 N N . LEU C 1 76 ? 69.408 140.794 -17.920 1.00 80.09 76 LEU C N 1
ATOM 5398 C CA . LEU C 1 76 ? 70.007 139.956 -16.885 1.00 75.19 76 LEU C CA 1
ATOM 5399 C C . LEU C 1 76 ? 70.103 140.696 -15.559 1.00 73.87 76 LEU C C 1
ATOM 5400 O O . LEU C 1 76 ? 70.220 140.080 -14.499 1.00 72.17 76 LEU C O 1
ATOM 5405 N N . HIS C 1 77 ? 70.046 142.023 -15.622 1.00 74.80 77 HIS C N 1
ATOM 5406 C CA . HIS C 1 77 ? 70.109 142.845 -14.418 1.00 74.30 77 HIS C CA 1
ATOM 5407 C C . HIS C 1 77 ? 68.756 142.861 -13.707 1.00 72.27 77 HIS C C 1
ATOM 5408 O O . HIS C 1 77 ? 68.693 142.799 -12.479 1.00 68.37 77 HIS C O 1
ATOM 5415 N N . ASN C 1 78 ? 67.674 142.949 -14.477 1.00 71.00 78 ASN C N 1
ATOM 5416 C CA . ASN C 1 78 ? 66.335 142.973 -13.888 1.00 73.92 78 ASN C CA 1
ATOM 5417 C C . ASN C 1 78 ? 66.055 141.681 -13.124 1.00 71.12 78 ASN C C 1
ATOM 5418 O O . ASN C 1 78 ? 65.297 141.672 -12.155 1.00 71.97 78 ASN C O 1
ATOM 5423 N N . LEU C 1 79 ? 66.678 140.595 -13.573 1.00 69.89 79 LEU C N 1
ATOM 5424 C CA . LEU C 1 79 ? 66.514 139.284 -12.960 1.00 65.90 79 LEU C CA 1
ATOM 5425 C C . LEU C 1 79 ? 67.367 139.095 -11.707 1.00 65.06 79 LEU C C 1
ATOM 5426 O O . LEU C 1 79 ? 66.839 138.892 -10.615 1.00 67.24 79 LEU C O 1
ATOM 5431 N N . LEU C 1 80 ? 68.683 139.173 -11.869 1.00 62.88 80 LEU C N 1
ATOM 5432 C CA . LEU C 1 80 ? 69.615 138.980 -10.767 1.00 58.50 80 LEU C CA 1
ATOM 5433 C C . LEU C 1 80 ? 69.375 139.860 -9.555 1.00 57.52 80 LEU C C 1
ATOM 5434 O O . LEU C 1 80 ? 69.759 139.489 -8.449 1.00 58.67 80 LEU C O 1
ATOM 5439 N N . LYS C 1 81 ? 68.749 141.017 -9.751 1.00 61.31 81 LYS C N 1
ATOM 5440 C CA . LYS C 1 81 ? 68.484 141.926 -8.633 1.00 66.88 81 LYS C CA 1
ATOM 5441 C C . LYS C 1 81 ? 67.274 141.491 -7.813 1.00 65.31 81 LYS C C 1
ATOM 5442 O O . LYS C 1 81 ? 67.117 141.890 -6.657 1.00 59.88 81 LYS C O 1
ATOM 5448 N N . LEU C 1 82 ? 66.426 140.665 -8.417 1.00 69.39 82 LEU C N 1
ATOM 5449 C CA . LEU C 1 82 ? 65.233 140.174 -7.741 1.00 73.77 82 LEU C CA 1
ATOM 5450 C C . LEU C 1 82 ? 65.607 139.198 -6.632 1.00 74.64 82 LEU C C 1
ATOM 5451 O O . LEU C 1 82 ? 64.745 138.723 -5.891 1.00 76.20 82 LEU C O 1
ATOM 5456 N N . ASN C 1 83 ? 66.900 138.900 -6.533 1.00 72.06 83 ASN C N 1
ATOM 5457 C CA . ASN C 1 83 ? 67.428 138.020 -5.496 1.00 69.02 83 ASN C CA 1
ATOM 5458 C C . ASN C 1 83 ? 66.937 136.564 -5.539 1.00 64.62 83 ASN C C 1
ATOM 5459 O O . ASN C 1 83 ? 66.378 136.057 -4.564 1.00 60.87 83 ASN C O 1
ATOM 5464 N N . PRO C 1 84 ? 67.138 135.876 -6.678 1.00 60.33 84 PRO C N 1
ATOM 5465 C CA . PRO C 1 84 ? 66.716 134.478 -6.824 1.00 57.56 84 PRO C CA 1
ATOM 5466 C C . PRO C 1 84 ? 67.656 133.527 -6.080 1.00 56.77 84 PRO C C 1
ATOM 5467 O O . PRO C 1 84 ? 68.842 133.796 -5.951 1.00 57.87 84 PRO C O 1
ATOM 5471 N N . PRO C 1 85 ? 67.130 132.401 -5.575 1.00 60.70 85 PRO C N 1
ATOM 5472 C CA . PRO C 1 85 ? 67.916 131.398 -4.842 1.00 57.22 85 PRO C CA 1
ATOM 5473 C C . PRO C 1 85 ? 69.030 130.835 -5.714 1.00 52.28 85 PRO C C 1
ATOM 5474 O O . PRO C 1 85 ? 70.134 130.577 -5.241 1.00 49.88 85 PRO C O 1
ATOM 5478 N N . ALA C 1 86 ? 68.724 130.639 -6.993 1.00 50.85 86 ALA C N 1
ATOM 5479 C CA . ALA C 1 86 ? 69.698 130.125 -7.950 1.00 46.62 86 ALA C CA 1
ATOM 5480 C C . ALA C 1 86 ? 69.125 130.140 -9.361 1.00 47.19 86 ALA C C 1
ATOM 5481 O O . ALA C 1 86 ? 67.941 130.404 -9.573 1.00 49.58 86 ALA C O 1
ATOM 5483 N N . ILE C 1 87 ? 69.980 129.839 -10.326 1.00 47.68 87 ILE C N 1
ATOM 5484 C CA . ILE C 1 87 ? 69.587 129.834 -11.720 1.00 45.53 87 ILE C CA 1
ATOM 5485 C C . ILE C 1 87 ? 70.288 128.673 -12.401 1.00 43.87 87 ILE C C 1
ATOM 5486 O O . ILE C 1 87 ? 71.510 128.568 -12.334 1.00 50.95 87 ILE C O 1
ATOM 5491 N N . ILE C 1 88 ? 69.529 127.790 -13.035 1.00 41.58 88 ILE C N 1
ATOM 5492 C CA . ILE C 1 88 ? 70.137 126.658 -13.722 1.00 37.18 88 ILE C CA 1
ATOM 5493 C C . ILE C 1 88 ? 70.165 126.978 -15.206 1.00 35.40 88 ILE C C 1
ATOM 5494 O O . ILE C 1 88 ? 69.239 127.603 -15.735 1.00 34.50 88 ILE C O 1
ATOM 5499 N N . LEU C 1 89 ? 71.232 126.558 -15.872 1.00 40.20 89 LEU C N 1
ATOM 5500 C CA . LEU C 1 89 ? 71.387 126.799 -17.301 1.00 44.28 89 LEU C CA 1
ATOM 5501 C C . LEU C 1 89 ? 71.386 125.469 -18.013 1.00 46.40 89 LEU C C 1
ATOM 5502 O O . LEU C 1 89 ? 72.251 124.622 -17.784 1.00 46.91 89 LEU C O 1
ATOM 5507 N N . THR C 1 90 ? 70.400 125.305 -18.881 1.00 44.37 90 THR C N 1
ATOM 5508 C CA . THR C 1 90 ? 70.210 124.091 -19.650 1.00 47.86 90 THR C CA 1
ATOM 5509 C C . THR C 1 90 ? 71.322 123.926 -20.674 1.00 52.50 90 THR C C 1
ATOM 5510 O O . THR C 1 90 ? 72.163 124.812 -20.839 1.00 55.63 90 THR C O 1
ATOM 5514 N N . LYS C 1 91 ? 71.330 122.782 -21.348 1.00 55.94 91 LYS C N 1
ATOM 5515 C CA . LYS C 1 91 ? 72.322 122.489 -22.371 1.00 61.10 91 LYS C CA 1
ATOM 5516 C C . LYS C 1 91 ? 72.117 123.457 -23.532 1.00 65.51 91 LYS C C 1
ATOM 5517 O O . LYS C 1 91 ? 72.967 123.578 -24.417 1.00 61.31 91 LYS C O 1
ATOM 5523 N N . SER C 1 92 ? 70.972 124.135 -23.513 1.00 72.29 92 SER C N 1
ATOM 5524 C CA . SER C 1 92 ? 70.608 125.102 -24.542 1.00 77.15 92 SER C CA 1
ATOM 5525 C C . SER C 1 92 ? 71.383 126.402 -24.355 1.00 78.81 92 SER C C 1
ATOM 5526 O O . SER C 1 92 ? 71.921 126.952 -25.317 1.00 81.84 92 SER C O 1
ATOM 5529 N N . PHE C 1 93 ? 71.431 126.888 -23.116 1.00 76.66 93 PHE C N 1
ATOM 5530 C CA . PHE C 1 93 ? 72.151 128.117 -22.795 1.00 77.80 93 PHE C CA 1
ATOM 5531 C C . PHE C 1 93 ? 73.633 127.800 -22.955 1.00 78.40 93 PHE C C 1
ATOM 5532 O O . PHE C 1 93 ? 74.305 127.453 -21.988 1.00 80.20 93 PHE C O 1
ATOM 5540 N N . THR C 1 94 ? 74.137 127.926 -24.180 1.00 78.86 94 THR C N 1
ATOM 5541 C CA . THR C 1 94 ? 75.530 127.603 -24.481 1.00 77.19 94 THR C CA 1
ATOM 5542 C C . THR C 1 94 ? 76.576 128.681 -24.200 1.00 76.41 94 THR C C 1
ATOM 5543 O O . THR C 1 94 ? 77.772 128.436 -24.360 1.00 74.51 94 THR C O 1
ATOM 5547 N N . ASP C 1 95 ? 76.148 129.862 -23.769 1.00 74.98 95 ASP C N 1
ATOM 5548 C CA . ASP C 1 95 ? 77.114 130.919 -23.502 1.00 71.29 95 ASP C CA 1
ATOM 5549 C C . ASP C 1 95 ? 76.733 131.871 -22.377 1.00 69.34 95 ASP C C 1
ATOM 5550 O O . ASP C 1 95 ? 76.038 132.867 -22.592 1.00 69.95 95 ASP C O 1
ATOM 5555 N N . PRO C 1 96 ? 77.200 131.578 -21.154 1.00 67.87 96 PRO C N 1
ATOM 5556 C CA . PRO C 1 96 ? 76.941 132.376 -19.951 1.00 69.08 96 PRO C CA 1
ATOM 5557 C C . PRO C 1 96 ? 77.868 133.589 -19.798 1.00 68.90 96 PRO C C 1
ATOM 5558 O O . PRO C 1 96 ? 77.868 134.249 -18.756 1.00 66.37 96 PRO C O 1
ATOM 5562 N N . THR C 1 97 ? 78.654 133.872 -20.834 1.00 66.71 97 THR C N 1
ATOM 5563 C CA . THR C 1 97 ? 79.594 134.989 -20.816 1.00 65.22 97 THR C CA 1
ATOM 5564 C C . THR C 1 97 ? 79.003 136.275 -20.250 1.00 62.57 97 THR C C 1
ATOM 5565 O O . THR C 1 97 ? 79.506 136.818 -19.265 1.00 61.08 97 THR C O 1
ATOM 5569 N N . VAL C 1 98 ? 77.935 136.762 -20.871 1.00 58.26 98 VAL C N 1
ATOM 5570 C CA . VAL C 1 98 ? 77.308 137.988 -20.406 1.00 53.88 98 VAL C CA 1
ATOM 5571 C C . VAL C 1 98 ? 76.735 137.791 -19.014 1.00 51.31 98 VAL C C 1
ATOM 5572 O O . VAL C 1 98 ? 76.944 138.613 -18.120 1.00 51.52 98 VAL C O 1
ATOM 5576 N N . LEU C 1 99 ? 76.004 136.699 -18.827 1.00 54.56 99 LEU C N 1
ATOM 5577 C CA . LEU C 1 99 ? 75.402 136.400 -17.526 1.00 55.15 99 LEU C CA 1
ATOM 5578 C C . LEU C 1 99 ? 76.424 136.450 -16.395 1.00 54.47 99 LEU C C 1
ATOM 5579 O O . LEU C 1 99 ? 76.252 137.192 -15.431 1.00 53.07 99 LEU C O 1
ATOM 5584 N N . LEU C 1 100 ? 77.476 135.645 -16.522 1.00 55.92 100 LEU C N 1
ATOM 5585 C CA . LEU C 1 100 ? 78.531 135.581 -15.519 1.00 59.13 100 LEU C CA 1
ATOM 5586 C C . LEU C 1 100 ? 79.107 136.966 -15.224 1.00 60.72 100 LEU C C 1
ATOM 5587 O O . LEU C 1 100 ? 79.264 137.356 -14.059 1.00 61.05 100 LEU C O 1
ATOM 5592 N N . GLN C 1 101 ? 79.424 137.705 -16.283 1.00 59.53 101 GLN C N 1
ATOM 5593 C CA . GLN C 1 101 ? 79.974 139.051 -16.144 1.00 60.37 101 GLN C CA 1
ATOM 5594 C C . GLN C 1 101 ? 79.038 139.947 -15.330 1.00 59.22 101 GLN C C 1
ATOM 5595 O O . GLN C 1 101 ? 79.475 140.667 -14.427 1.00 55.14 101 GLN C O 1
ATOM 5601 N N . VAL C 1 102 ? 77.746 139.899 -15.642 1.00 60.39 102 VAL C N 1
ATOM 5602 C CA . VAL C 1 102 ? 76.782 140.727 -14.923 1.00 62.29 102 VAL C CA 1
ATOM 5603 C C . VAL C 1 102 ? 76.551 140.234 -13.499 1.00 62.58 102 VAL C C 1
ATOM 5604 O O . VAL C 1 102 ? 76.259 141.027 -12.599 1.00 59.93 102 VAL C O 1
ATOM 5608 N N . ASN C 1 103 ? 76.699 138.925 -13.305 1.00 62.96 103 ASN C N 1
ATOM 5609 C CA . ASN C 1 103 ? 76.483 138.295 -12.006 1.00 64.95 103 ASN C CA 1
ATOM 5610 C C . ASN C 1 103 ? 77.624 138.424 -11.004 1.00 67.29 103 ASN C C 1
ATOM 5611 O O . ASN C 1 103 ? 77.458 138.098 -9.826 1.00 70.29 103 ASN C O 1
ATOM 5616 N N . GLN C 1 104 ? 78.781 138.898 -11.445 1.00 69.22 104 GLN C N 1
ATOM 5617 C CA . GLN C 1 104 ? 79.891 139.047 -10.508 1.00 72.13 104 GLN C CA 1
ATOM 5618 C C . GLN C 1 104 ? 79.563 140.119 -9.463 1.00 71.74 104 GLN C C 1
ATOM 5619 O O . GLN C 1 104 ? 80.381 140.418 -8.595 1.00 72.29 104 GLN C O 1
ATOM 5625 N N . THR C 1 105 ? 78.357 140.677 -9.549 1.00 72.98 105 THR C N 1
ATOM 5626 C CA . THR C 1 105 ? 77.905 141.715 -8.624 1.00 72.86 105 THR C CA 1
ATOM 5627 C C . THR C 1 105 ? 77.038 141.133 -7.507 1.00 71.69 105 THR C C 1
ATOM 5628 O O . THR C 1 105 ? 77.198 141.478 -6.337 1.00 66.70 105 THR C O 1
ATOM 5632 N N . TYR C 1 106 ? 76.114 140.253 -7.884 1.00 71.71 106 TYR C N 1
ATOM 5633 C CA . TYR C 1 106 ? 75.200 139.637 -6.931 1.00 71.67 106 TYR C CA 1
ATOM 5634 C C . TYR C 1 106 ? 75.701 138.276 -6.474 1.00 70.75 106 TYR C C 1
ATOM 5635 O O . TYR C 1 106 ? 75.491 137.879 -5.329 1.00 71.05 106 TYR C O 1
ATOM 5644 N N . GLN C 1 107 ? 76.367 137.574 -7.386 1.00 69.37 107 GLN C N 1
ATOM 5645 C CA . GLN C 1 107 ? 76.912 136.244 -7.129 1.00 62.60 107 GLN C CA 1
ATOM 5646 C C . GLN C 1 107 ? 75.833 135.215 -6.821 1.00 63.34 107 GLN C C 1
ATOM 5647 O O . GLN C 1 107 ? 75.923 134.459 -5.849 1.00 61.16 107 GLN C O 1
ATOM 5653 N N . VAL C 1 108 ? 74.806 135.192 -7.659 1.00 58.13 108 VAL C N 1
ATOM 5654 C CA . VAL C 1 108 ? 73.736 134.234 -7.479 1.00 53.81 108 VAL C CA 1
ATOM 5655 C C . VAL C 1 108 ? 74.280 132.883 -7.923 1.00 52.85 108 VAL C C 1
ATOM 5656 O O . VAL C 1 108 ? 74.992 132.791 -8.931 1.00 48.79 108 VAL C O 1
ATOM 5660 N N . PRO C 1 109 ? 73.976 131.821 -7.160 1.00 48.28 109 PRO C N 1
ATOM 5661 C CA . PRO C 1 109 ? 74.456 130.488 -7.515 1.00 44.39 109 PRO C CA 1
ATOM 5662 C C . PRO C 1 109 ? 74.006 130.137 -8.918 1.00 47.49 109 PRO C C 1
ATOM 5663 O O . PRO C 1 109 ? 72.813 130.140 -9.212 1.00 53.66 109 PRO C O 1
ATOM 5667 N N . ILE C 1 110 ? 74.964 129.850 -9.789 1.00 49.26 110 ILE C N 1
ATOM 5668 C CA . ILE C 1 110 ? 74.645 129.508 -11.168 1.00 53.37 110 ILE C CA 1
ATOM 5669 C C . ILE C 1 110 ? 75.032 128.072 -11.479 1.00 56.86 110 ILE C C 1
ATOM 5670 O O . ILE C 1 110 ? 76.213 127.721 -11.522 1.00 57.70 110 ILE C O 1
ATOM 5675 N N . LEU C 1 111 ? 74.013 127.256 -11.717 1.00 54.67 111 LEU C N 1
ATOM 5676 C CA . LEU C 1 111 ? 74.200 125.854 -12.007 1.00 50.35 111 LEU C CA 1
ATOM 5677 C C . LEU C 1 111 ? 74.091 125.538 -13.493 1.00 50.33 111 LEU C C 1
ATOM 5678 O O . LEU C 1 111 ? 73.164 125.985 -14.162 1.00 52.80 111 LEU C O 1
ATOM 5683 N N . LYS C 1 112 ? 75.044 124.757 -13.993 1.00 48.68 112 LYS C N 1
ATOM 5684 C CA . LYS C 1 112 ? 75.070 124.345 -15.387 1.00 48.23 112 LYS C CA 1
ATOM 5685 C C . LYS C 1 112 ? 74.696 122.858 -15.487 1.00 48.98 112 LYS C C 1
ATOM 5686 O O . LYS C 1 112 ? 75.060 122.058 -14.621 1.00 49.81 112 LYS C O 1
ATOM 5692 N N . THR C 1 113 ? 73.966 122.496 -16.541 1.00 49.49 113 THR C N 1
ATOM 5693 C CA . THR C 1 113 ? 73.546 121.113 -16.753 1.00 48.76 113 THR C CA 1
ATOM 5694 C C . THR C 1 113 ? 73.620 120.698 -18.212 1.00 51.76 113 THR C C 1
ATOM 5695 O O . THR C 1 113 ? 73.530 121.530 -19.114 1.00 46.66 113 THR C O 1
ATOM 5699 N N . ASP C 1 114 ? 73.785 119.399 -18.431 1.00 60.81 114 ASP C N 1
ATOM 5700 C CA . ASP C 1 114 ? 73.850 118.839 -19.775 1.00 69.20 114 ASP C CA 1
ATOM 5701 C C . ASP C 1 114 ? 72.465 118.319 -20.185 1.00 71.14 114 ASP C C 1
ATOM 5702 O O . ASP C 1 114 ? 72.285 117.810 -21.293 1.00 71.04 114 ASP C O 1
ATOM 5707 N N . PHE C 1 115 ? 71.498 118.450 -19.276 1.00 69.68 115 PHE C N 1
ATOM 5708 C CA . PHE C 1 115 ? 70.124 118.022 -19.519 1.00 70.28 115 PHE C CA 1
ATOM 5709 C C . PHE C 1 115 ? 69.326 119.140 -20.197 1.00 68.44 115 PHE C C 1
ATOM 5710 O O . PHE C 1 115 ? 69.652 120.319 -20.052 1.00 65.89 115 PHE C O 1
ATOM 5718 N N . PHE C 1 116 ? 68.287 118.761 -20.938 1.00 66.08 116 PHE C N 1
ATOM 5719 C CA . PHE C 1 116 ? 67.417 119.732 -21.593 1.00 65.68 116 PHE C CA 1
ATOM 5720 C C . PHE C 1 116 ? 66.281 120.051 -20.626 1.00 65.11 116 PHE C C 1
ATOM 5721 O O . PHE C 1 116 ? 66.107 119.366 -19.618 1.00 64.82 116 PHE C O 1
ATOM 5729 N N . SER C 1 117 ? 65.510 121.089 -20.927 1.00 65.88 117 SER C N 1
ATOM 5730 C CA . SER C 1 117 ? 64.406 121.484 -20.055 1.00 65.55 117 SER C CA 1
ATOM 5731 C C . SER C 1 117 ? 63.450 120.321 -19.767 1.00 63.01 117 SER C C 1
ATOM 5732 O O . SER C 1 117 ? 62.953 120.180 -18.650 1.00 61.24 117 SER C O 1
ATOM 5735 N N . THR C 1 118 ? 63.202 119.493 -20.778 1.00 58.94 118 THR C N 1
ATOM 5736 C CA . THR C 1 118 ? 62.305 118.356 -20.632 1.00 58.36 118 THR C CA 1
ATOM 5737 C C . THR C 1 118 ? 62.893 117.264 -19.740 1.00 58.94 118 THR C C 1
ATOM 5738 O O . THR C 1 118 ? 62.179 116.623 -18.972 1.00 59.96 118 THR C O 1
ATOM 5742 N N . GLU C 1 119 ? 64.198 117.054 -19.845 1.00 56.09 119 GLU C N 1
ATOM 5743 C CA . GLU C 1 119 ? 64.865 116.043 -19.044 1.00 50.36 119 GLU C CA 1
ATOM 5744 C C . GLU C 1 119 ? 64.997 116.477 -17.586 1.00 50.44 119 GLU C C 1
ATOM 5745 O O . GLU C 1 119 ? 65.223 115.651 -16.708 1.00 50.09 119 GLU C O 1
ATOM 5751 N N . LEU C 1 120 ? 64.835 117.770 -17.324 1.00 46.78 120 LEU C N 1
ATOM 5752 C CA . LEU C 1 120 ? 64.946 118.286 -15.965 1.00 43.68 120 LEU C CA 1
ATOM 5753 C C . LEU C 1 120 ? 63.618 118.238 -15.219 1.00 44.41 120 LEU C C 1
ATOM 5754 O O . LEU C 1 120 ? 63.581 118.288 -13.985 1.00 45.55 120 LEU C O 1
ATOM 5759 N N . SER C 1 121 ? 62.529 118.136 -15.975 1.00 42.88 121 SER C N 1
ATOM 5760 C CA . SER C 1 121 ? 61.172 118.106 -15.410 1.00 43.28 121 SER C CA 1
ATOM 5761 C C . SER C 1 121 ? 60.880 116.880 -14.549 1.00 40.15 121 SER C C 1
ATOM 5762 O O . SER C 1 121 ? 60.182 116.971 -13.531 1.00 41.60 121 SER C O 1
ATOM 5765 N N . PHE C 1 122 ? 61.396 115.731 -14.979 1.00 40.37 122 PHE C N 1
ATOM 5766 C CA . PHE C 1 122 ? 61.196 114.486 -14.239 1.00 47.59 122 PHE C CA 1
ATOM 5767 C C . PHE C 1 122 ? 62.408 114.095 -13.371 1.00 47.01 122 PHE C C 1
ATOM 5768 O O . PHE C 1 122 ? 62.489 112.982 -12.842 1.00 48.62 122 PHE C O 1
ATOM 5776 N N . THR C 1 123 ? 63.334 115.033 -13.210 1.00 44.50 123 THR C N 1
ATOM 5777 C CA . THR C 1 123 ? 64.516 114.810 -12.393 1.00 41.64 123 THR C CA 1
ATOM 5778 C C . THR C 1 123 ? 64.647 115.926 -11.353 1.00 41.22 123 THR C C 1
ATOM 5779 O O . THR C 1 123 ? 64.000 115.875 -10.305 1.00 42.53 123 THR C O 1
ATOM 5783 N N . VAL C 1 124 ? 65.454 116.943 -11.656 1.00 36.16 124 VAL C N 1
ATOM 5784 C CA . VAL C 1 124 ? 65.671 118.062 -10.734 1.00 37.12 124 VAL C CA 1
ATOM 5785 C C . VAL C 1 124 ? 64.365 118.719 -10.264 1.00 39.84 124 VAL C C 1
ATOM 5786 O O . VAL C 1 124 ? 64.097 118.828 -9.057 1.00 35.88 124 VAL C O 1
ATOM 5790 N N . GLU C 1 125 ? 63.552 119.140 -11.229 1.00 40.31 125 GLU C N 1
ATOM 5791 C CA . GLU C 1 125 ? 62.289 119.793 -10.928 1.00 45.02 125 GLU C CA 1
ATOM 5792 C C . GLU C 1 125 ? 61.364 118.947 -10.037 1.00 44.24 125 GLU C C 1
ATOM 5793 O O . GLU C 1 125 ? 60.882 119.419 -8.986 1.00 41.30 125 GLU C O 1
ATOM 5799 N N . THR C 1 126 ? 61.112 117.699 -10.432 1.00 44.58 126 THR C N 1
ATOM 5800 C CA . THR C 1 126 ? 60.249 116.826 -9.622 1.00 43.91 126 THR C CA 1
ATOM 5801 C C . THR C 1 126 ? 60.831 116.608 -8.224 1.00 45.72 126 THR C C 1
ATOM 5802 O O . THR C 1 126 ? 60.081 116.454 -7.256 1.00 47.87 126 THR C O 1
ATOM 5806 N N . TYR C 1 127 ? 62.161 116.620 -8.115 1.00 41.73 127 TYR C N 1
ATOM 5807 C CA . TYR C 1 127 ? 62.807 116.461 -6.819 1.00 42.04 127 TYR C CA 1
ATOM 5808 C C . TYR C 1 127 ? 62.487 117.651 -5.925 1.00 39.05 127 TYR C C 1
ATOM 5809 O O . TYR C 1 127 ? 62.210 117.494 -4.739 1.00 35.98 127 TYR C O 1
ATOM 5818 N N . ILE C 1 128 ? 62.550 118.847 -6.492 1.00 37.19 128 ILE C N 1
ATOM 5819 C CA . ILE C 1 128 ? 62.278 120.046 -5.715 1.00 36.91 128 ILE C CA 1
ATOM 5820 C C . ILE C 1 128 ? 60.825 120.121 -5.275 1.00 39.14 128 ILE C C 1
ATOM 5821 O O . ILE C 1 128 ? 60.541 120.416 -4.117 1.00 35.89 128 ILE C O 1
ATOM 5826 N N . ASN C 1 129 ? 59.899 119.870 -6.200 1.00 45.22 129 ASN C N 1
ATOM 5827 C CA . ASN C 1 129 ? 58.470 119.951 -5.869 1.00 50.69 129 ASN C CA 1
ATOM 5828 C C . ASN C 1 129 ? 58.068 119.021 -4.737 1.00 51.67 129 ASN C C 1
ATOM 5829 O O . ASN C 1 129 ? 57.387 119.437 -3.797 1.00 50.35 129 ASN C O 1
ATOM 5834 N N . GLU C 1 130 ? 58.500 117.767 -4.822 1.00 52.42 130 GLU C N 1
ATOM 5835 C CA . GLU C 1 130 ? 58.178 116.815 -3.785 1.00 49.86 130 GLU C CA 1
ATOM 5836 C C . GLU C 1 130 ? 58.448 117.388 -2.399 1.00 48.13 130 GLU C C 1
ATOM 5837 O O . GLU C 1 130 ? 57.703 117.123 -1.455 1.00 51.43 130 GLU C O 1
ATOM 5843 N N . GLN C 1 131 ? 59.498 118.191 -2.274 1.00 42.91 131 GLN C N 1
ATOM 5844 C CA . GLN C 1 131 ? 59.867 118.775 -0.979 1.00 43.03 131 GLN C CA 1
ATOM 5845 C C . GLN C 1 131 ? 58.819 119.702 -0.387 1.00 41.87 131 GLN C C 1
ATOM 5846 O O . GLN C 1 131 ? 58.748 119.870 0.827 1.00 36.72 131 GLN C O 1
ATOM 5852 N N . PHE C 1 132 ? 58.019 120.314 -1.249 1.00 46.86 132 PHE C N 1
ATOM 5853 C CA . PHE C 1 132 ? 57.007 121.243 -0.791 1.00 53.23 132 PHE C CA 1
ATOM 5854 C C . PHE C 1 132 ? 55.635 120.592 -0.769 1.00 56.91 132 PHE C C 1
ATOM 5855 O O . PHE C 1 132 ? 54.631 121.251 -0.496 1.00 58.34 132 PHE C O 1
ATOM 5863 N N . ALA C 1 133 ? 55.583 119.300 -1.068 1.00 53.30 133 ALA C N 1
ATOM 5864 C CA . ALA C 1 133 ? 54.307 118.607 -1.072 1.00 50.33 133 ALA C CA 1
ATOM 5865 C C . ALA C 1 133 ? 53.571 118.869 0.232 1.00 48.49 133 ALA C C 1
ATOM 5866 O O . ALA C 1 133 ? 54.169 118.914 1.304 1.00 47.57 133 ALA C O 1
ATOM 5868 N N . THR C 1 134 ? 52.264 119.066 0.129 1.00 52.66 134 THR C N 1
ATOM 5869 C CA . THR C 1 134 ? 51.445 119.319 1.301 1.00 51.34 134 THR C CA 1
ATOM 5870 C C . THR C 1 134 ? 51.303 118.022 2.096 1.00 48.50 134 THR C C 1
ATOM 5871 O O . THR C 1 134 ? 50.989 116.973 1.530 1.00 48.72 134 THR C O 1
ATOM 5875 N N . VAL C 1 135 ? 51.540 118.102 3.400 1.00 47.17 135 VAL C N 1
ATOM 5876 C CA . VAL C 1 135 ? 51.455 116.939 4.278 1.00 50.16 135 VAL C CA 1
ATOM 5877 C C . VAL C 1 135 ? 50.425 117.101 5.390 1.00 51.69 135 VAL C C 1
ATOM 5878 O O . VAL C 1 135 ? 50.339 118.153 6.023 1.00 52.11 135 VAL C O 1
ATOM 5882 N N . ALA C 1 136 ? 49.655 116.045 5.641 1.00 55.41 136 ALA C N 1
ATOM 5883 C CA . ALA C 1 136 ? 48.622 116.091 6.671 1.00 59.00 136 ALA C CA 1
ATOM 5884 C C . ALA C 1 136 ? 48.758 114.953 7.666 1.00 62.35 136 ALA C C 1
ATOM 5885 O O . ALA C 1 136 ? 49.144 113.848 7.303 1.00 64.53 136 ALA C O 1
ATOM 5887 N N . GLN C 1 137 ? 48.425 115.236 8.920 1.00 65.19 137 GLN C N 1
ATOM 5888 C CA . GLN C 1 137 ? 48.497 114.251 9.987 1.00 67.47 137 GLN C CA 1
ATOM 5889 C C . GLN C 1 137 ? 47.152 113.540 10.132 1.00 64.94 137 GLN C C 1
ATOM 5890 O O . GLN C 1 137 ? 46.101 114.162 9.983 1.00 68.68 137 GLN C O 1
ATOM 5896 N N . ILE C 1 138 ? 47.190 112.239 10.417 1.00 58.87 138 ILE C N 1
ATOM 5897 C CA . ILE C 1 138 ? 45.972 111.451 10.602 1.00 50.19 138 ILE C CA 1
ATOM 5898 C C . ILE C 1 138 ? 46.203 110.378 11.670 1.00 50.72 138 ILE C C 1
ATOM 5899 O O . ILE C 1 138 ? 47.279 110.310 12.264 1.00 51.91 138 ILE C O 1
ATOM 5904 N N . HIS C 1 139 ? 45.195 109.547 11.921 1.00 49.28 139 HIS C N 1
ATOM 5905 C CA . HIS C 1 139 ? 45.334 108.477 12.913 1.00 54.46 139 HIS C CA 1
ATOM 5906 C C . HIS C 1 139 ? 45.199 107.112 12.258 1.00 50.30 139 HIS C C 1
ATOM 5907 O O . HIS C 1 139 ? 44.537 106.969 11.234 1.00 46.00 139 HIS C O 1
ATOM 5914 N N . GLY C 1 140 ? 45.841 106.113 12.851 1.00 49.48 140 GLY C N 1
ATOM 5915 C CA . GLY C 1 140 ? 45.775 104.774 12.300 1.00 47.70 140 GLY C CA 1
ATOM 5916 C C . GLY C 1 140 ? 47.104 104.048 12.268 1.00 46.88 140 GLY C C 1
ATOM 5917 O O . GLY C 1 140 ? 48.092 104.472 12.880 1.00 43.40 140 GLY C O 1
ATOM 5918 N N . VAL C 1 141 ? 47.132 102.938 11.542 1.00 46.73 141 VAL C N 1
ATOM 5919 C CA . VAL C 1 141 ? 48.350 102.149 11.442 1.00 43.48 141 VAL C CA 1
ATOM 5920 C C . VAL C 1 141 ? 48.803 102.035 10.005 1.00 40.38 141 VAL C C 1
ATOM 5921 O O . VAL C 1 141 ? 48.000 101.756 9.120 1.00 36.89 141 VAL C O 1
ATOM 5925 N N . LEU C 1 142 ? 50.089 102.270 9.770 1.00 37.78 142 LEU C N 1
ATOM 5926 C CA . LEU C 1 142 ? 50.628 102.166 8.418 1.00 39.45 142 LEU C CA 1
ATOM 5927 C C . LEU C 1 142 ? 51.587 100.976 8.280 1.00 38.13 142 LEU C C 1
ATOM 5928 O O . LEU C 1 142 ? 52.553 100.833 9.034 1.00 35.80 142 LEU C O 1
ATOM 5933 N N . LEU C 1 143 ? 51.284 100.112 7.317 1.00 33.63 143 LEU C N 1
ATOM 5934 C CA . LEU C 1 143 ? 52.091 98.933 7.045 1.00 38.99 143 LEU C CA 1
ATOM 5935 C C . LEU C 1 143 ? 52.097 98.601 5.576 1.00 38.60 143 LEU C C 1
ATOM 5936 O O . LEU C 1 143 ? 51.221 99.022 4.830 1.00 41.55 143 LEU C O 1
ATOM 5941 N N . GLU C 1 144 ? 53.091 97.837 5.154 1.00 35.54 144 GLU C N 1
ATOM 5942 C CA . GLU C 1 144 ? 53.109 97.421 3.774 1.00 38.91 144 GLU C CA 1
ATOM 5943 C C . GLU C 1 144 ? 53.028 95.890 3.793 1.00 36.38 144 GLU C C 1
ATOM 5944 O O . GLU C 1 144 ? 53.899 95.205 4.340 1.00 36.09 144 GLU C O 1
ATOM 5950 N N . VAL C 1 145 ? 51.965 95.373 3.187 1.00 30.56 145 VAL C N 1
ATOM 5951 C CA . VAL C 1 145 ? 51.678 93.945 3.144 1.00 27.36 145 VAL C CA 1
ATOM 5952 C C . VAL C 1 145 ? 51.665 93.387 1.720 1.00 28.07 145 VAL C C 1
ATOM 5953 O O . VAL C 1 145 ? 50.835 93.777 0.890 1.00 24.80 145 VAL C O 1
ATOM 5957 N N . PHE C 1 146 ? 52.570 92.457 1.436 1.00 28.67 146 PHE C N 1
ATOM 5958 C CA . PHE C 1 146 ? 52.635 91.887 0.097 1.00 29.40 146 PHE C CA 1
ATOM 5959 C C . PHE C 1 146 ? 52.940 93.023 -0.869 1.00 33.39 146 PHE C C 1
ATOM 5960 O O . PHE C 1 146 ? 52.476 93.019 -2.012 1.00 35.84 146 PHE C O 1
ATOM 5968 N N . GLY C 1 147 ? 53.700 94.007 -0.388 1.00 33.05 147 GLY C N 1
ATOM 5969 C CA . GLY C 1 147 ? 54.076 95.143 -1.209 1.00 34.94 147 GLY C CA 1
ATOM 5970 C C . GLY C 1 147 ? 52.989 96.181 -1.412 1.00 38.36 147 GLY C C 1
ATOM 5971 O O . GLY C 1 147 ? 53.156 97.116 -2.190 1.00 38.39 147 GLY C O 1
ATOM 5972 N N . VAL C 1 148 ? 51.876 96.027 -0.707 1.00 38.19 148 VAL C N 1
ATOM 5973 C CA . VAL C 1 148 ? 50.757 96.951 -0.829 1.00 34.45 148 VAL C CA 1
ATOM 5974 C C . VAL C 1 148 ? 50.613 97.800 0.430 1.00 34.49 148 VAL C C 1
ATOM 5975 O O . VAL C 1 148 ? 50.454 97.265 1.528 1.00 38.26 148 VAL C O 1
ATOM 5979 N N . GLY C 1 149 ? 50.679 99.121 0.276 1.00 34.88 149 GLY C N 1
ATOM 5980 C CA . GLY C 1 149 ? 50.543 100.001 1.426 1.00 32.97 149 GLY C CA 1
ATOM 5981 C C . GLY C 1 149 ? 49.152 99.886 2.021 1.00 32.13 149 GLY C C 1
ATOM 5982 O O . GLY C 1 149 ? 48.158 100.068 1.314 1.00 34.21 149 GLY C O 1
ATOM 5983 N N . VAL C 1 150 ? 49.074 99.583 3.316 1.00 32.34 150 VAL C N 1
ATOM 5984 C CA . VAL C 1 150 ? 47.783 99.420 3.996 1.00 32.49 150 VAL C CA 1
ATOM 5985 C C . VAL C 1 150 ? 47.535 100.338 5.189 1.00 28.57 150 VAL C C 1
ATOM 5986 O O . VAL C 1 150 ? 48.247 100.275 6.186 1.00 31.67 150 VAL C O 1
ATOM 5990 N N . LEU C 1 151 ? 46.508 101.174 5.093 1.00 32.18 151 LEU C N 1
ATOM 5991 C CA . LEU C 1 151 ? 46.156 102.080 6.189 1.00 36.00 151 LEU C CA 1
ATOM 5992 C C . LEU C 1 151 ? 45.051 101.437 7.038 1.00 36.28 151 LEU C C 1
ATOM 5993 O O . LEU C 1 151 ? 43.951 101.194 6.560 1.00 39.23 151 LEU C O 1
ATOM 5998 N N . LEU C 1 152 ? 45.367 101.150 8.290 1.00 35.46 152 LEU C N 1
ATOM 5999 C CA . LEU C 1 152 ? 44.422 100.557 9.209 1.00 37.16 152 LEU C CA 1
ATOM 6000 C C . LEU C 1 152 ? 43.777 101.662 10.044 1.00 43.72 152 LEU C C 1
ATOM 6001 O O . LEU C 1 152 ? 44.476 102.530 10.581 1.00 46.08 152 LEU C O 1
ATOM 6006 N N . THR C 1 153 ? 42.448 101.638 10.133 1.00 45.07 153 THR C N 1
ATOM 6007 C CA . THR C 1 153 ? 41.702 102.617 10.926 1.00 46.75 153 THR C CA 1
ATOM 6008 C C . THR C 1 153 ? 40.765 101.879 11.889 1.00 44.59 153 THR C C 1
ATOM 6009 O O . THR C 1 153 ? 40.749 100.653 11.917 1.00 44.30 153 THR C O 1
ATOM 6013 N N . GLY C 1 154 ? 40.006 102.625 12.686 1.00 47.32 154 GLY C N 1
ATOM 6014 C CA . GLY C 1 154 ? 39.094 102.005 13.626 1.00 43.97 154 GLY C CA 1
ATOM 6015 C C . GLY C 1 154 ? 39.050 102.745 14.943 1.00 49.56 154 GLY C C 1
ATOM 6016 O O . GLY C 1 154 ? 39.919 103.575 15.220 1.00 53.78 154 GLY C O 1
ATOM 6017 N N . ARG C 1 155 ? 38.038 102.453 15.756 1.00 54.29 155 ARG C N 1
ATOM 6018 C CA . ARG C 1 155 ? 37.887 103.096 17.059 1.00 57.47 155 ARG C CA 1
ATOM 6019 C C . ARG C 1 155 ? 38.838 102.481 18.071 1.00 56.96 155 ARG C C 1
ATOM 6020 O O . ARG C 1 155 ? 39.510 103.192 18.811 1.00 62.04 155 ARG C O 1
ATOM 6028 N N . SER C 1 156 ? 38.884 101.152 18.097 1.00 58.07 156 SER C N 1
ATOM 6029 C CA . SER C 1 156 ? 39.744 100.428 19.024 1.00 60.27 156 SER C CA 1
ATOM 6030 C C . SER C 1 156 ? 41.223 100.584 18.708 1.00 61.11 156 SER C C 1
ATOM 6031 O O . SER C 1 156 ? 41.685 100.184 17.640 1.00 65.33 156 SER C O 1
ATOM 6034 N N . GLY C 1 157 ? 41.965 101.166 19.644 1.00 60.01 157 GLY C N 1
ATOM 6035 C CA . GLY C 1 157 ? 43.393 101.340 19.446 1.00 55.74 157 GLY C CA 1
ATOM 6036 C C . GLY C 1 157 ? 44.097 100.025 19.728 1.00 56.71 157 GLY C C 1
ATOM 6037 O O . GLY C 1 157 ? 45.195 99.770 19.233 1.00 53.60 157 GLY C O 1
ATOM 6038 N N . ILE C 1 158 ? 43.460 99.192 20.548 1.00 55.22 158 ILE C N 1
ATOM 6039 C CA . ILE C 1 158 ? 43.993 97.880 20.893 1.00 50.45 158 ILE C CA 1
ATOM 6040 C C . ILE C 1 158 ? 43.858 96.958 19.678 1.00 48.72 158 ILE C C 1
ATOM 6041 O O . ILE C 1 158 ? 44.805 96.264 19.303 1.00 47.26 158 ILE C O 1
ATOM 6046 N N . GLY C 1 159 ? 42.682 96.965 19.061 1.00 45.46 159 GLY C N 1
ATOM 6047 C CA . GLY C 1 159 ? 42.457 96.126 17.899 1.00 46.27 159 GLY C CA 1
ATOM 6048 C C . GLY C 1 159 ? 43.484 96.366 16.807 1.00 45.86 159 GLY C C 1
ATOM 6049 O O . GLY C 1 159 ? 43.986 95.427 16.186 1.00 43.69 159 GLY C O 1
ATOM 6050 N N . LYS C 1 160 ? 43.801 97.636 16.576 1.00 41.34 160 LYS C N 1
ATOM 6051 C CA . LYS C 1 160 ? 44.771 98.011 15.557 1.00 43.97 160 LYS C CA 1
ATOM 6052 C C . LYS C 1 160 ? 46.205 97.595 15.926 1.00 44.03 160 LYS C C 1
ATOM 6053 O O . LYS C 1 160 ? 46.872 96.888 15.166 1.00 37.44 160 LYS C O 1
ATOM 6059 N N . SER C 1 161 ? 46.659 98.018 17.101 1.00 42.20 161 SER C N 1
ATOM 6060 C CA . SER C 1 161 ? 48.002 97.704 17.566 1.00 46.84 161 SER C CA 1
ATOM 6061 C C . SER C 1 161 ? 48.272 96.199 17.597 1.00 45.87 161 SER C C 1
ATOM 6062 O O . SER C 1 161 ? 49.353 95.745 17.227 1.00 39.13 161 SER C O 1
ATOM 6065 N N . GLU C 1 162 ? 47.288 95.425 18.041 1.00 43.00 162 GLU C N 1
ATOM 6066 C CA . GLU C 1 162 ? 47.464 93.983 18.129 1.00 44.78 162 GLU C CA 1
ATOM 6067 C C . GLU C 1 162 ? 47.539 93.332 16.757 1.00 43.73 162 GLU C C 1
ATOM 6068 O O . GLU C 1 162 ? 48.390 92.467 16.501 1.00 43.86 162 GLU C O 1
ATOM 6074 N N . CYS C 1 163 ? 46.649 93.757 15.872 1.00 34.68 163 CYS C N 1
ATOM 6075 C CA . CYS C 1 163 ? 46.625 93.239 14.519 1.00 33.11 163 CYS C CA 1
ATOM 6076 C C . CYS C 1 163 ? 47.962 93.574 13.845 1.00 34.17 163 CYS C C 1
ATOM 6077 O O . CYS C 1 163 ? 48.493 92.788 13.058 1.00 31.23 163 CYS C O 1
ATOM 6080 N N . ALA C 1 164 ? 48.513 94.736 14.184 1.00 28.49 164 ALA C N 1
ATOM 6081 C CA . ALA C 1 164 ? 49.770 95.169 13.600 1.00 33.93 164 ALA C CA 1
ATOM 6082 C C . ALA C 1 164 ? 50.935 94.261 13.992 1.00 33.12 164 ALA C C 1
ATOM 6083 O O . ALA C 1 164 ? 51.721 93.851 13.135 1.00 31.13 164 ALA C O 1
ATOM 6085 N N . LEU C 1 165 ? 51.047 93.953 15.282 1.00 32.43 165 LEU C N 1
ATOM 6086 C CA . LEU C 1 165 ? 52.124 93.088 15.779 1.00 40.69 165 LEU C CA 1
ATOM 6087 C C . LEU C 1 165 ? 52.037 91.710 15.105 1.00 40.75 165 LEU C C 1
ATOM 6088 O O . LEU C 1 165 ? 53.049 91.137 14.685 1.00 42.66 165 LEU C O 1
ATOM 6093 N N . ASP C 1 166 ? 50.819 91.181 15.017 1.00 42.51 166 ASP C N 1
ATOM 6094 C CA . ASP C 1 166 ? 50.587 89.898 14.366 1.00 38.90 166 ASP C CA 1
ATOM 6095 C C . ASP C 1 166 ? 51.066 90.003 12.924 1.00 33.80 166 ASP C C 1
ATOM 6096 O O . ASP C 1 166 ? 51.647 89.057 12.389 1.00 31.92 166 ASP C O 1
ATOM 6101 N N . LEU C 1 167 ? 50.827 91.151 12.292 1.00 29.77 167 LEU C N 1
ATOM 6102 C CA . LEU C 1 167 ? 51.267 91.330 10.912 1.00 33.23 167 LEU C CA 1
ATOM 6103 C C . LEU C 1 167 ? 52.795 91.408 10.858 1.00 35.04 167 LEU C C 1
ATOM 6104 O O . LEU C 1 167 ? 53.420 90.913 9.915 1.00 33.86 167 LEU C O 1
ATOM 6109 N N . ILE C 1 168 ? 53.397 92.016 11.875 1.00 32.22 168 ILE C N 1
ATOM 6110 C CA . ILE C 1 168 ? 54.845 92.126 11.914 1.00 32.41 168 ILE C CA 1
ATOM 6111 C C . ILE C 1 168 ? 55.429 90.722 12.021 1.00 34.52 168 ILE C C 1
ATOM 6112 O O . ILE C 1 168 ? 56.439 90.409 11.387 1.00 31.83 168 ILE C O 1
ATOM 6117 N N . ASN C 1 169 ? 54.783 89.867 12.810 1.00 32.21 169 ASN C N 1
ATOM 6118 C CA . ASN C 1 169 ? 55.271 88.500 12.962 1.00 38.11 169 ASN C CA 1
ATOM 6119 C C . ASN C 1 169 ? 55.088 87.678 11.704 1.00 37.54 169 ASN C C 1
ATOM 6120 O O . ASN C 1 169 ? 55.621 86.567 11.580 1.00 38.59 169 ASN C O 1
ATOM 6125 N N . LYS C 1 170 ? 54.340 88.244 10.765 1.00 36.03 170 LYS C N 1
ATOM 6126 C CA . LYS C 1 170 ? 54.107 87.612 9.475 1.00 35.15 170 LYS C CA 1
ATOM 6127 C C . LYS C 1 170 ? 55.130 88.193 8.490 1.00 29.38 170 LYS C C 1
ATOM 6128 O O . LYS C 1 170 ? 55.068 87.924 7.299 1.00 32.11 170 LYS C O 1
ATOM 6134 N N . ASN C 1 171 ? 56.054 89.002 9.002 1.00 29.80 171 ASN C N 1
ATOM 6135 C CA . ASN C 1 171 ? 57.107 89.613 8.194 1.00 32.65 171 ASN C CA 1
ATOM 6136 C C . ASN C 1 171 ? 56.656 90.707 7.225 1.00 34.51 171 ASN C C 1
ATOM 6137 O O . ASN C 1 171 ? 57.299 90.956 6.210 1.00 32.45 171 ASN C O 1
ATOM 6142 N N . HIS C 1 172 ? 55.555 91.364 7.561 1.00 32.59 172 HIS C N 1
ATOM 6143 C CA . HIS C 1 172 ? 55.065 92.456 6.764 1.00 30.24 172 HIS C CA 1
ATOM 6144 C C . HIS C 1 172 ? 55.788 93.688 7.264 1.00 31.71 172 HIS C C 1
ATOM 6145 O O . HIS C 1 172 ? 56.303 93.697 8.384 1.00 31.60 172 HIS C O 1
ATOM 6152 N N . LEU C 1 173 ? 55.846 94.718 6.432 1.00 27.57 173 LEU C N 1
ATOM 6153 C CA . LEU C 1 173 ? 56.563 95.933 6.795 1.00 29.07 173 LEU C CA 1
ATOM 6154 C C . LEU C 1 173 ? 55.777 96.927 7.651 1.00 32.22 173 LEU C C 1
ATOM 6155 O O . LEU C 1 173 ? 54.659 97.325 7.309 1.00 37.11 173 LEU C O 1
ATOM 6160 N N . PHE C 1 174 ? 56.372 97.336 8.766 1.00 30.29 174 PHE C N 1
ATOM 6161 C CA . PHE C 1 174 ? 55.726 98.298 9.655 1.00 33.92 174 PHE C CA 1
ATOM 6162 C C . PHE C 1 174 ? 56.236 99.713 9.389 1.00 33.55 174 PHE C C 1
ATOM 6163 O O . PHE C 1 174 ? 57.423 99.979 9.530 1.00 35.59 174 PHE C O 1
ATOM 6171 N N . VAL C 1 175 ? 55.336 100.621 9.027 1.00 35.02 175 VAL C N 1
ATOM 6172 C CA . VAL C 1 175 ? 55.731 101.990 8.749 1.00 33.84 175 VAL C CA 1
ATOM 6173 C C . VAL C 1 175 ? 55.559 102.902 9.959 1.00 36.49 175 VAL C C 1
ATOM 6174 O O . VAL C 1 175 ? 56.467 103.665 10.287 1.00 36.44 175 VAL C O 1
ATOM 6178 N N . GLY C 1 176 ? 54.419 102.815 10.642 1.00 35.43 176 GLY C N 1
ATOM 6179 C CA . GLY C 1 176 ? 54.200 103.666 11.806 1.00 35.48 176 GLY C CA 1
ATOM 6180 C C . GLY C 1 176 ? 52.882 103.371 12.488 1.00 36.38 176 GLY C C 1
ATOM 6181 O O . GLY C 1 176 ? 52.056 102.642 11.949 1.00 42.69 176 GLY C O 1
ATOM 6182 N N . ASP C 1 177 ? 52.675 103.949 13.665 1.00 36.06 177 ASP C N 1
ATOM 6183 C CA . ASP C 1 177 ? 51.455 103.714 14.411 1.00 34.57 177 ASP C CA 1
ATOM 6184 C C . ASP C 1 177 ? 50.932 105.012 15.014 1.00 41.99 177 ASP C C 1
ATOM 6185 O O . ASP C 1 177 ? 51.704 105.906 15.342 1.00 42.43 177 ASP C O 1
ATOM 6190 N N . ASP C 1 178 ? 49.609 105.106 15.132 1.00 50.70 178 ASP C N 1
ATOM 6191 C CA . ASP C 1 178 ? 48.921 106.260 15.719 1.00 54.97 178 ASP C CA 1
ATOM 6192 C C . ASP C 1 178 ? 49.257 107.623 15.105 1.00 52.95 178 ASP C C 1
ATOM 6193 O O . ASP C 1 178 ? 48.497 108.143 14.295 1.00 56.94 178 ASP C O 1
ATOM 6198 N N . ALA C 1 179 ? 50.388 108.197 15.500 1.00 50.80 179 ALA C N 1
ATOM 6199 C CA . ALA C 1 179 ? 50.815 109.494 14.993 1.00 44.42 179 ALA C CA 1
ATOM 6200 C C . ALA C 1 179 ? 51.441 109.369 13.613 1.00 45.65 179 ALA C C 1
ATOM 6201 O O . ALA C 1 179 ? 52.660 109.457 13.468 1.00 41.37 179 ALA C O 1
ATOM 6203 N N . ILE C 1 180 ? 50.610 109.178 12.595 1.00 44.45 180 ILE C N 1
ATOM 6204 C CA . ILE C 1 180 ? 51.109 109.040 11.233 1.00 45.36 180 ILE C CA 1
ATOM 6205 C C . ILE C 1 180 ? 50.739 110.249 10.383 1.00 47.63 180 ILE C C 1
ATOM 6206 O O . ILE C 1 180 ? 49.938 111.084 10.797 1.00 53.12 180 ILE C O 1
ATOM 6211 N N . GLU C 1 181 ? 51.318 110.347 9.194 1.00 41.94 181 GLU C N 1
ATOM 6212 C CA . GLU C 1 181 ? 51.016 111.470 8.336 1.00 38.95 181 GLU C CA 1
ATOM 6213 C C . GLU C 1 181 ? 51.095 111.096 6.862 1.00 41.01 181 GLU C C 1
ATOM 6214 O O . GLU C 1 181 ? 51.837 110.188 6.469 1.00 42.45 181 GLU C O 1
ATOM 6220 N N . ILE C 1 182 ? 50.319 111.799 6.045 1.00 42.37 182 ILE C N 1
ATOM 6221 C CA . ILE C 1 182 ? 50.277 111.524 4.620 1.00 45.45 182 ILE C CA 1
ATOM 6222 C C . ILE C 1 182 ? 50.485 112.741 3.742 1.00 46.06 182 ILE C C 1
ATOM 6223 O O . ILE C 1 182 ? 50.251 113.876 4.148 1.00 51.53 182 ILE C O 1
ATOM 6228 N N . TYR C 1 183 ? 50.917 112.479 2.520 1.00 43.94 183 TYR C N 1
ATOM 6229 C CA . TYR C 1 183 ? 51.160 113.528 1.556 1.00 44.05 183 TYR C CA 1
ATOM 6230 C C . TYR C 1 183 ? 50.921 112.971 0.159 1.00 40.46 183 TYR C C 1
ATOM 6231 O O . TYR C 1 183 ? 51.039 111.765 -0.071 1.00 39.50 183 TYR C O 1
ATOM 6240 N N . ARG C 1 184 ? 50.593 113.854 -0.774 1.00 40.88 184 ARG C N 1
ATOM 6241 C CA . ARG C 1 184 ? 50.314 113.436 -2.138 1.00 42.92 184 ARG C CA 1
ATOM 6242 C C . ARG C 1 184 ? 51.424 113.811 -3.116 1.00 41.20 184 ARG C C 1
ATOM 6243 O O . ARG C 1 184 ? 51.995 114.896 -3.038 1.00 42.81 184 ARG C O 1
ATOM 6251 N N . LEU C 1 185 ? 51.714 112.883 -4.023 1.00 42.51 185 LEU C N 1
ATOM 6252 C CA . LEU C 1 185 ? 52.720 113.039 -5.071 1.00 47.79 185 LEU C CA 1
ATOM 6253 C C . LEU C 1 185 ? 52.091 112.529 -6.351 1.00 47.10 185 LEU C C 1
ATOM 6254 O O . LEU C 1 185 ? 51.967 111.318 -6.536 1.00 49.58 185 LEU C O 1
ATOM 6259 N N . GLY C 1 186 ? 51.704 113.440 -7.237 1.00 44.26 186 GLY C N 1
ATOM 6260 C CA . GLY C 1 186 ? 51.060 113.021 -8.468 1.00 43.12 186 GLY C CA 1
ATOM 6261 C C . GLY C 1 186 ? 49.711 112.403 -8.129 1.00 41.98 186 GLY C C 1
ATOM 6262 O O . GLY C 1 186 ? 48.935 112.966 -7.353 1.00 38.26 186 GLY C O 1
ATOM 6263 N N . ASN C 1 187 ? 49.431 111.238 -8.703 1.00 44.23 187 ASN C N 1
ATOM 6264 C CA . ASN C 1 187 ? 48.173 110.553 -8.436 1.00 48.85 187 ASN C CA 1
ATOM 6265 C C . ASN C 1 187 ? 48.357 109.470 -7.363 1.00 45.42 187 ASN C C 1
ATOM 6266 O O . ASN C 1 187 ? 47.459 108.665 -7.131 1.00 43.90 187 ASN C O 1
ATOM 6271 N N . ARG C 1 188 ? 49.518 109.449 -6.711 1.00 39.38 188 ARG C N 1
ATOM 6272 C CA . ARG C 1 188 ? 49.772 108.450 -5.678 1.00 38.41 188 ARG C CA 1
ATOM 6273 C C . ARG C 1 188 ? 49.706 109.072 -4.283 1.00 38.36 188 ARG C C 1
ATOM 6274 O O . ARG C 1 188 ? 49.996 110.256 -4.112 1.00 43.02 188 ARG C O 1
ATOM 6282 N N . LEU C 1 189 ? 49.303 108.276 -3.293 1.00 34.38 189 LEU C N 1
ATOM 6283 C CA . LEU C 1 189 ? 49.213 108.746 -1.909 1.00 34.13 189 LEU C CA 1
ATOM 6284 C C . LEU C 1 189 ? 50.289 108.036 -1.075 1.00 41.08 189 LEU C C 1
ATOM 6285 O O . LEU C 1 189 ? 50.431 106.815 -1.148 1.00 40.49 189 LEU C O 1
ATOM 6290 N N . PHE C 1 190 ? 51.038 108.806 -0.285 1.00 41.43 190 PHE C N 1
ATOM 6291 C CA . PHE C 1 190 ? 52.101 108.257 0.548 1.00 39.34 190 PHE C CA 1
ATOM 6292 C C . PHE C 1 190 ? 51.885 108.465 2.042 1.00 41.16 190 PHE C C 1
ATOM 6293 O O . PHE C 1 190 ? 51.264 109.445 2.464 1.00 41.21 190 PHE C O 1
ATOM 6301 N N . GLY C 1 191 ? 52.406 107.532 2.840 1.00 37.40 191 GLY C N 1
ATOM 6302 C CA . GLY C 1 191 ? 52.279 107.617 4.288 1.00 36.57 191 GLY C CA 1
ATOM 6303 C C . GLY C 1 191 ? 53.597 107.340 5.003 1.00 33.66 191 GLY C C 1
ATOM 6304 O O . GLY C 1 191 ? 54.480 106.659 4.479 1.00 32.61 191 GLY C O 1
ATOM 6305 N N . ARG C 1 192 ? 53.731 107.879 6.206 1.00 32.45 192 ARG C N 1
ATOM 6306 C CA . ARG C 1 192 ? 54.933 107.681 6.995 1.00 34.45 192 ARG C CA 1
ATOM 6307 C C . ARG C 1 192 ? 54.634 108.076 8.426 1.00 34.32 192 ARG C C 1
ATOM 6308 O O . ARG C 1 192 ? 53.608 108.699 8.706 1.00 35.93 192 ARG C O 1
ATOM 6316 N N . ALA C 1 193 ? 55.525 107.703 9.333 1.00 31.83 193 ALA C N 1
ATOM 6317 C CA . ALA C 1 193 ? 55.351 108.024 10.739 1.00 33.77 193 ALA C CA 1
ATOM 6318 C C . ALA C 1 193 ? 55.748 109.471 11.011 1.00 44.14 193 ALA C C 1
ATOM 6319 O O . ALA C 1 193 ? 56.573 110.044 10.296 1.00 48.49 193 ALA C O 1
ATOM 6321 N N . GLN C 1 194 ? 55.146 110.069 12.032 1.00 46.90 194 GLN C N 1
ATOM 6322 C CA . GLN C 1 194 ? 55.497 111.431 12.397 1.00 50.74 194 GLN C CA 1
ATOM 6323 C C . GLN C 1 194 ? 56.817 111.295 13.152 1.00 55.22 194 GLN C C 1
ATOM 6324 O O . GLN C 1 194 ? 57.289 110.178 13.377 1.00 57.08 194 GLN C O 1
ATOM 6330 N N . GLU C 1 195 ? 57.418 112.411 13.547 1.00 56.20 195 GLU C N 1
ATOM 6331 C CA . GLU C 1 195 ? 58.686 112.335 14.253 1.00 53.86 195 GLU C CA 1
ATOM 6332 C C . GLU C 1 195 ? 58.519 111.771 15.664 1.00 50.96 195 GLU C C 1
ATOM 6333 O O . GLU C 1 195 ? 59.379 111.040 16.148 1.00 53.78 195 GLU C O 1
ATOM 6339 N N . VAL C 1 196 ? 57.416 112.095 16.325 1.00 44.16 196 VAL C N 1
ATOM 6340 C CA . VAL C 1 196 ? 57.205 111.582 17.670 1.00 45.91 196 VAL C CA 1
ATOM 6341 C C . VAL C 1 196 ? 56.831 110.108 17.654 1.00 46.88 196 VAL C C 1
ATOM 6342 O O . VAL C 1 196 ? 56.809 109.464 18.700 1.00 49.75 196 VAL C O 1
ATOM 6346 N N . ALA C 1 197 ? 56.540 109.568 16.474 1.00 46.92 197 ALA C N 1
ATOM 6347 C CA . ALA C 1 197 ? 56.156 108.166 16.376 1.00 47.03 197 ALA C CA 1
ATOM 6348 C C . ALA C 1 197 ? 57.297 107.222 16.003 1.00 45.15 197 ALA C C 1
ATOM 6349 O O . ALA C 1 197 ? 57.389 106.117 16.545 1.00 42.46 197 ALA C O 1
ATOM 6351 N N . LYS C 1 198 ? 58.160 107.651 15.087 1.00 43.33 198 LYS C N 1
ATOM 6352 C CA . LYS C 1 198 ? 59.275 106.817 14.646 1.00 47.26 198 LYS C CA 1
ATOM 6353 C C . LYS C 1 198 ? 58.783 105.398 14.338 1.00 41.06 198 LYS C C 1
ATOM 6354 O O . LYS C 1 198 ? 58.086 105.167 13.352 1.00 42.15 198 LYS C O 1
ATOM 6360 N N . LYS C 1 199 ? 59.144 104.456 15.200 1.00 38.72 199 LYS C N 1
ATOM 6361 C CA . LYS C 1 199 ? 58.742 103.067 15.044 1.00 35.74 199 LYS C CA 1
ATOM 6362 C C . LYS C 1 199 ? 58.282 102.516 16.380 1.00 36.92 199 LYS C C 1
ATOM 6363 O O . LYS C 1 199 ? 58.391 101.323 16.645 1.00 46.03 199 LYS C O 1
ATOM 6369 N N . PHE C 1 200 ? 57.788 103.397 17.237 1.00 38.64 200 PHE C N 1
ATOM 6370 C CA . PHE C 1 200 ? 57.295 102.977 18.539 1.00 39.69 200 PHE C CA 1
ATOM 6371 C C . PHE C 1 200 ? 55.815 102.591 18.432 1.00 40.86 200 PHE C C 1
ATOM 6372 O O . PHE C 1 200 ? 55.090 103.072 17.557 1.00 40.89 200 PHE C O 1
ATOM 6380 N N . MET C 1 201 ? 55.367 101.721 19.326 1.00 36.86 201 MET C N 1
ATOM 6381 C CA . MET C 1 201 ? 53.973 101.311 19.339 1.00 34.57 201 MET C CA 1
ATOM 6382 C C . MET C 1 201 ? 53.664 100.717 20.699 1.00 34.94 201 MET C C 1
ATOM 6383 O O . MET C 1 201 ? 54.416 99.894 21.218 1.00 35.26 201 MET C O 1
ATOM 6388 N N . GLU C 1 202 ? 52.554 101.158 21.276 1.00 35.21 202 GLU C N 1
ATOM 6389 C CA . GLU C 1 202 ? 52.128 100.691 22.580 1.00 40.60 202 GLU C CA 1
ATOM 6390 C C . GLU C 1 202 ? 51.431 99.343 22.466 1.00 41.03 202 GLU C C 1
ATOM 6391 O O . GLU C 1 202 ? 50.693 99.082 21.512 1.00 42.32 202 GLU C O 1
ATOM 6397 N N . ILE C 1 203 ? 51.668 98.487 23.449 1.00 42.67 203 ILE C N 1
ATOM 6398 C CA . ILE C 1 203 ? 51.071 97.161 23.468 1.00 45.17 203 ILE C CA 1
ATOM 6399 C C . ILE C 1 203 ? 50.790 96.769 24.905 1.00 44.02 203 ILE C C 1
ATOM 6400 O O . ILE C 1 203 ? 51.712 96.648 25.711 1.00 48.13 203 ILE C O 1
ATOM 6405 N N . ARG C 1 204 ? 49.521 96.562 25.223 1.00 44.09 204 ARG C N 1
ATOM 6406 C CA . ARG C 1 204 ? 49.139 96.201 26.578 1.00 51.95 204 ARG C CA 1
ATOM 6407 C C . ARG C 1 204 ? 50.072 95.182 27.199 1.00 54.61 204 ARG C C 1
ATOM 6408 O O . ARG C 1 204 ? 50.388 94.166 26.587 1.00 57.79 204 ARG C O 1
ATOM 6416 N N . GLY C 1 205 ? 50.516 95.475 28.417 1.00 54.67 205 GLY C N 1
ATOM 6417 C CA . GLY C 1 205 ? 51.410 94.577 29.124 1.00 51.74 205 GLY C CA 1
ATOM 6418 C C . GLY C 1 205 ? 52.867 94.916 28.876 1.00 49.84 205 GLY C C 1
ATOM 6419 O O . GLY C 1 205 ? 53.737 94.550 29.664 1.00 46.40 205 GLY C O 1
ATOM 6420 N N . LEU C 1 206 ? 53.135 95.629 27.789 1.00 41.56 206 LEU C N 1
ATOM 6421 C CA . LEU C 1 206 ? 54.506 95.988 27.451 1.00 45.04 206 LEU C CA 1
ATOM 6422 C C . LEU C 1 206 ? 54.686 97.497 27.300 1.00 42.75 206 LEU C C 1
ATOM 6423 O O . LEU C 1 206 ? 55.799 98.011 27.380 1.00 46.44 206 LEU C O 1
ATOM 6428 N N . GLY C 1 207 ? 53.585 98.205 27.095 1.00 40.99 207 GLY C N 1
ATOM 6429 C CA . GLY C 1 207 ? 53.682 99.634 26.911 1.00 41.35 207 GLY C CA 1
ATOM 6430 C C . GLY C 1 207 ? 54.252 99.936 25.534 1.00 45.86 207 GLY C C 1
ATOM 6431 O O . GLY C 1 207 ? 53.996 99.212 24.576 1.00 46.24 207 GLY C O 1
ATOM 6432 N N . ILE C 1 208 ? 55.035 101.002 25.435 1.00 46.83 208 ILE C N 1
ATOM 6433 C CA . ILE C 1 208 ? 55.641 101.412 24.177 1.00 48.17 208 ILE C CA 1
ATOM 6434 C C . ILE C 1 208 ? 56.878 100.566 23.867 1.00 51.62 208 ILE C C 1
ATOM 6435 O O . ILE C 1 208 ? 57.796 100.481 24.681 1.00 54.57 208 ILE C O 1
ATOM 6440 N N . ILE C 1 209 ? 56.888 99.935 22.695 1.00 47.29 209 ILE C N 1
ATOM 6441 C CA . ILE C 1 209 ? 58.010 99.113 22.261 1.00 42.76 209 ILE C CA 1
ATOM 6442 C C . ILE C 1 209 ? 58.557 99.675 20.946 1.00 39.55 209 ILE C C 1
ATOM 6443 O O . ILE C 1 209 ? 57.809 100.221 20.131 1.00 42.97 209 ILE C O 1
ATOM 6448 N N . ASN C 1 210 ? 59.864 99.567 20.750 1.00 32.25 210 ASN C N 1
ATOM 6449 C CA . ASN C 1 210 ? 60.463 100.020 19.504 1.00 29.38 210 ASN C CA 1
ATOM 6450 C C . ASN C 1 210 ? 60.429 98.805 18.568 1.00 33.08 210 ASN C C 1
ATOM 6451 O O . ASN C 1 210 ? 61.245 97.882 18.685 1.00 33.47 210 ASN C O 1
ATOM 6456 N N . VAL C 1 211 ? 59.461 98.807 17.657 1.00 28.01 211 VAL C N 1
ATOM 6457 C CA . VAL C 1 211 ? 59.272 97.715 16.707 1.00 32.99 211 VAL C CA 1
ATOM 6458 C C . VAL C 1 211 ? 60.560 97.341 15.992 1.00 33.70 211 VAL C C 1
ATOM 6459 O O . VAL C 1 211 ? 60.844 96.164 15.750 1.00 34.34 211 VAL C O 1
ATOM 6463 N N . GLU C 1 212 ? 61.346 98.359 15.678 1.00 34.50 212 GLU C N 1
ATOM 6464 C CA . GLU C 1 212 ? 62.597 98.170 14.977 1.00 32.04 212 GLU C CA 1
ATOM 6465 C C . GLU C 1 212 ? 63.664 97.484 15.829 1.00 33.03 212 GLU C C 1
ATOM 6466 O O . GLU C 1 212 ? 64.367 96.604 15.348 1.00 28.70 212 GLU C O 1
ATOM 6472 N N . ARG C 1 213 ? 63.790 97.865 17.096 1.00 35.00 213 ARG C N 1
ATOM 6473 C CA . ARG C 1 213 ? 64.788 97.214 17.946 1.00 36.50 213 ARG C CA 1
ATOM 6474 C C . ARG C 1 213 ? 64.301 95.828 18.386 1.00 32.53 213 ARG C C 1
ATOM 6475 O O . ARG C 1 213 ? 65.102 94.946 18.680 1.00 32.11 213 ARG C O 1
ATOM 6483 N N . PHE C 1 214 ? 62.983 95.656 18.439 1.00 31.94 214 PHE C N 1
ATOM 6484 C CA . PHE C 1 214 ? 62.383 94.385 18.809 1.00 31.84 214 PHE C CA 1
ATOM 6485 C C . PHE C 1 214 ? 62.481 93.340 17.684 1.00 36.79 214 PHE C C 1
ATOM 6486 O O . PHE C 1 214 ? 62.799 92.170 17.936 1.00 34.07 214 PHE C O 1
ATOM 6494 N N . TYR C 1 215 ? 62.215 93.760 16.445 1.00 27.98 215 TYR C N 1
ATOM 6495 C CA . TYR C 1 215 ? 62.213 92.828 15.325 1.00 28.12 215 TYR C CA 1
ATOM 6496 C C . TYR C 1 215 ? 63.098 93.125 14.132 1.00 30.58 215 TYR C C 1
ATOM 6497 O O . TYR C 1 215 ? 63.023 92.418 13.131 1.00 30.34 215 TYR C O 1
ATOM 6506 N N . GLY C 1 216 ? 63.916 94.169 14.223 1.00 34.89 216 GLY C N 1
ATOM 6507 C CA . GLY C 1 216 ? 64.827 94.475 13.135 1.00 32.92 216 GLY C CA 1
ATOM 6508 C C . GLY C 1 216 ? 64.348 95.306 11.964 1.00 37.94 216 GLY C C 1
ATOM 6509 O O . GLY C 1 216 ? 63.148 95.448 11.687 1.00 34.88 216 GLY C O 1
ATOM 6510 N N . LEU C 1 217 ? 65.335 95.847 11.259 1.00 34.43 217 LEU C N 1
ATOM 6511 C CA . LEU C 1 217 ? 65.090 96.676 10.099 1.00 33.67 217 LEU C CA 1
ATOM 6512 C C . LEU C 1 217 ? 64.473 95.907 8.941 1.00 33.59 217 LEU C C 1
ATOM 6513 O O . LEU C 1 217 ? 63.909 96.522 8.034 1.00 30.71 217 LEU C O 1
ATOM 6518 N N . GLN C 1 218 ? 64.565 94.578 8.954 1.00 27.72 218 GLN C N 1
ATOM 6519 C CA . GLN C 1 218 ? 63.970 93.807 7.866 1.00 32.76 218 GLN C CA 1
ATOM 6520 C C . GLN C 1 218 ? 62.472 93.826 8.027 1.00 37.10 218 GLN C C 1
ATOM 6521 O O . GLN C 1 218 ? 61.724 93.320 7.183 1.00 31.34 218 GLN C O 1
ATOM 6527 N N . ILE C 1 219 ? 62.040 94.466 9.105 1.00 37.64 219 ILE C N 1
ATOM 6528 C CA . ILE C 1 219 ? 60.625 94.532 9.417 1.00 35.12 219 ILE C CA 1
ATOM 6529 C C . ILE C 1 219 ? 60.004 95.919 9.303 1.00 38.98 219 ILE C C 1
ATOM 6530 O O . ILE C 1 219 ? 58.789 96.068 9.395 1.00 37.39 219 ILE C O 1
ATOM 6535 N N . THR C 1 220 ? 60.830 96.930 9.078 1.00 37.57 220 THR C N 1
ATOM 6536 C CA . THR C 1 220 ? 60.302 98.272 8.978 1.00 36.24 220 THR C CA 1
ATOM 6537 C C . THR C 1 220 ? 60.599 98.906 7.636 1.00 37.82 220 THR C C 1
ATOM 6538 O O . THR C 1 220 ? 61.418 98.420 6.856 1.00 40.77 220 THR C O 1
ATOM 6542 N N . LYS C 1 221 ? 59.920 100.009 7.375 1.00 36.35 221 LYS C N 1
ATOM 6543 C CA . LYS C 1 221 ? 60.102 100.732 6.138 1.00 32.42 221 LYS C CA 1
ATOM 6544 C C . LYS C 1 221 ? 59.756 102.198 6.392 1.00 32.52 221 LYS C C 1
ATOM 6545 O O . LYS C 1 221 ? 58.785 102.517 7.084 1.00 27.92 221 LYS C O 1
ATOM 6551 N N . GLN C 1 222 ? 60.579 103.077 5.830 1.00 32.46 222 GLN C N 1
ATOM 6552 C CA . GLN C 1 222 ? 60.435 104.522 5.976 1.00 38.42 222 GLN C CA 1
ATOM 6553 C C . GLN C 1 222 ? 59.075 105.054 5.489 1.00 38.19 222 GLN C C 1
ATOM 6554 O O . GLN C 1 222 ? 58.395 105.812 6.188 1.00 35.01 222 GLN C O 1
ATOM 6560 N N . ARG C 1 223 ? 58.683 104.673 4.285 1.00 27.41 223 ARG C N 1
ATOM 6561 C CA . ARG C 1 223 ? 57.415 105.138 3.776 1.00 34.00 223 ARG C CA 1
ATOM 6562 C C . ARG C 1 223 ? 56.749 104.079 2.906 1.00 35.66 223 ARG C C 1
ATOM 6563 O O . ARG C 1 223 ? 57.372 103.093 2.504 1.00 31.75 223 ARG C O 1
ATOM 6571 N N . THR C 1 224 ? 55.471 104.291 2.623 1.00 35.38 224 THR C N 1
ATOM 6572 C CA . THR C 1 224 ? 54.738 103.374 1.780 1.00 35.15 224 THR C CA 1
ATOM 6573 C C . THR C 1 224 ? 53.634 104.095 1.011 1.00 35.99 224 THR C C 1
ATOM 6574 O O . THR C 1 224 ? 52.974 104.993 1.530 1.00 32.69 224 THR C O 1
ATOM 6578 N N . GLU C 1 225 ? 53.467 103.695 -0.243 1.00 31.78 225 GLU C N 1
ATOM 6579 C CA . GLU C 1 225 ? 52.432 104.236 -1.100 1.00 34.90 225 GLU C CA 1
ATOM 6580 C C . GLU C 1 225 ? 51.118 103.608 -0.649 1.00 35.62 225 GLU C C 1
ATOM 6581 O O . GLU C 1 225 ? 50.873 102.422 -0.895 1.00 35.70 225 GLU C O 1
ATOM 6587 N N . ILE C 1 226 ? 50.284 104.395 0.022 1.00 32.85 226 ILE C N 1
ATOM 6588 C CA . ILE C 1 226 ? 48.994 103.896 0.494 1.00 38.24 226 ILE C CA 1
ATOM 6589 C C . ILE C 1 226 ? 48.083 103.642 -0.703 1.00 37.01 226 ILE C C 1
ATOM 6590 O O . ILE C 1 226 ? 47.796 104.558 -1.469 1.00 38.50 226 ILE C O 1
ATOM 6595 N N . GLN C 1 227 ? 47.640 102.399 -0.864 1.00 37.57 227 GLN C N 1
ATOM 6596 C CA . GLN C 1 227 ? 46.763 102.035 -1.972 1.00 40.54 227 GLN C CA 1
ATOM 6597 C C . GLN C 1 227 ? 45.480 101.446 -1.452 1.00 42.84 227 GLN C C 1
ATOM 6598 O O . GLN C 1 227 ? 44.451 101.464 -2.132 1.00 50.69 227 GLN C O 1
ATOM 6604 N N . LEU C 1 228 ? 45.547 100.925 -0.236 1.00 35.90 228 LEU C N 1
ATOM 6605 C CA . LEU C 1 228 ? 44.405 100.268 0.369 1.00 35.53 228 LEU C CA 1
ATOM 6606 C C . LEU C 1 228 ? 44.146 100.771 1.782 1.00 39.28 228 LEU C C 1
ATOM 6607 O O . LEU C 1 228 ? 45.074 101.128 2.516 1.00 40.74 228 LEU C O 1
ATOM 6612 N N . MET C 1 229 ? 42.866 100.815 2.136 1.00 40.38 229 MET C N 1
ATOM 6613 C CA . MET C 1 229 ? 42.419 101.239 3.458 1.00 40.58 229 MET C CA 1
ATOM 6614 C C . MET C 1 229 ? 41.498 100.147 4.015 1.00 40.64 229 MET C C 1
ATOM 6615 O O . MET C 1 229 ? 40.597 99.675 3.321 1.00 37.87 229 MET C O 1
ATOM 6620 N N . VAL C 1 230 ? 41.736 99.743 5.259 1.00 38.75 230 VAL C N 1
ATOM 6621 C CA . VAL C 1 230 ? 40.947 98.701 5.901 1.00 37.35 230 VAL C CA 1
ATOM 6622 C C . VAL C 1 230 ? 40.479 99.208 7.245 1.00 37.65 230 VAL C C 1
ATOM 6623 O O . VAL C 1 230 ? 41.290 99.580 8.087 1.00 39.35 230 VAL C O 1
ATOM 6627 N N . ASN C 1 231 ? 39.166 99.232 7.441 1.00 40.63 231 ASN C N 1
ATOM 6628 C CA . ASN C 1 231 ? 38.619 99.706 8.698 1.00 40.87 231 ASN C CA 1
ATOM 6629 C C . ASN C 1 231 ? 38.268 98.518 9.572 1.00 41.43 231 ASN C C 1
ATOM 6630 O O . ASN C 1 231 ? 37.603 97.584 9.129 1.00 39.74 231 ASN C O 1
ATOM 6635 N N . LEU C 1 232 ? 38.724 98.568 10.820 1.00 42.85 232 LEU C N 1
ATOM 6636 C CA . LEU C 1 232 ? 38.501 97.505 11.789 1.00 42.83 232 LEU C CA 1
ATOM 6637 C C . LEU C 1 232 ? 37.371 97.810 12.765 1.00 47.13 232 LEU C C 1
ATOM 6638 O O . LEU C 1 232 ? 37.420 98.807 13.482 1.00 48.48 232 LEU C O 1
ATOM 6643 N N . LEU C 1 233 ? 36.359 96.941 12.779 1.00 48.86 233 LEU C N 1
ATOM 6644 C CA . LEU C 1 233 ? 35.208 97.078 13.669 1.00 49.85 233 LEU C CA 1
ATOM 6645 C C . LEU C 1 233 ? 35.376 96.181 14.877 1.00 55.62 233 LEU C C 1
ATOM 6646 O O . LEU C 1 233 ? 35.455 94.958 14.748 1.00 57.06 233 LEU C O 1
ATOM 6651 N N . SER C 1 234 ? 35.405 96.787 16.056 1.00 60.24 234 SER C N 1
ATOM 6652 C CA . SER C 1 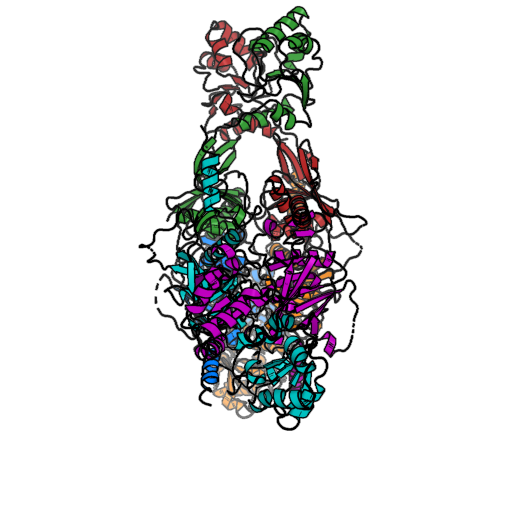234 ? 35.574 96.041 17.297 1.00 63.48 234 SER C CA 1
ATOM 6653 C C . SER C 1 234 ? 34.378 95.153 17.650 1.00 64.31 234 SER C C 1
ATOM 6654 O O . SER C 1 234 ? 33.274 95.390 17.107 1.00 62.79 234 SER C O 1
ATOM 6657 N N . LEU C 1 246 ? 28.685 88.563 -0.118 1.00 44.62 246 LEU C N 1
ATOM 6658 C CA . LEU C 1 246 ? 29.426 88.538 -1.406 1.00 49.73 246 LEU C CA 1
ATOM 6659 C C . LEU C 1 246 ? 30.420 89.691 -1.426 1.00 50.79 246 LEU C C 1
ATOM 6660 O O . LEU C 1 246 ? 30.486 90.479 -0.479 1.00 51.96 246 LEU C O 1
ATOM 6665 N N . GLY C 1 247 ? 31.193 89.785 -2.506 1.00 53.14 247 GLY C N 1
ATOM 6666 C CA . GLY C 1 247 ? 32.166 90.858 -2.642 1.00 51.13 247 GLY C CA 1
ATOM 6667 C C . GLY C 1 247 ? 32.417 91.212 -4.097 1.00 56.35 247 GLY C C 1
ATOM 6668 O O . GLY C 1 247 ? 33.562 91.315 -4.536 1.00 58.87 247 GLY C O 1
ATOM 6669 N N . THR C 1 248 ? 31.346 91.411 -4.853 1.00 58.86 248 THR C N 1
ATOM 6670 C CA . THR C 1 248 ? 31.478 91.741 -6.265 1.00 63.08 248 THR C CA 1
ATOM 6671 C C . THR C 1 248 ? 31.994 93.150 -6.507 1.00 68.65 248 THR C C 1
ATOM 6672 O O . THR C 1 248 ? 32.536 93.445 -7.574 1.00 66.76 248 THR C O 1
ATOM 6676 N N . GLU C 1 249 ? 31.832 94.019 -5.516 1.00 73.21 249 GLU C N 1
ATOM 6677 C CA . GLU C 1 249 ? 32.264 95.404 -5.666 1.00 78.73 249 GLU C CA 1
ATOM 6678 C C . GLU C 1 249 ? 33.526 95.742 -4.887 1.00 77.53 249 GLU C C 1
ATOM 6679 O O . GLU C 1 249 ? 33.743 95.253 -3.779 1.00 75.81 249 GLU C O 1
ATOM 6685 N N . LEU C 1 250 ? 34.358 96.579 -5.497 1.00 79.11 250 LEU C N 1
ATOM 6686 C CA . LEU C 1 250 ? 35.597 97.040 -4.889 1.00 78.94 250 LEU C CA 1
ATOM 6687 C C . LEU C 1 250 ? 35.324 98.432 -4.326 1.00 76.51 250 LEU C C 1
ATOM 6688 O O . LEU C 1 250 ? 35.536 99.436 -5.003 1.00 76.09 250 LEU C O 1
ATOM 6693 N N . LYS C 1 251 ? 34.832 98.477 -3.091 1.00 73.10 251 LYS C N 1
ATOM 6694 C CA . LYS C 1 251 ? 34.504 99.728 -2.420 1.00 65.82 251 LYS C CA 1
ATOM 6695 C C . LYS C 1 251 ? 35.714 100.653 -2.344 1.00 64.18 251 LYS C C 1
ATOM 6696 O O . LYS C 1 251 ? 36.839 100.200 -2.121 1.00 63.89 251 LYS C O 1
ATOM 6702 N N . LYS C 1 252 ? 35.487 101.948 -2.542 1.00 62.61 252 LYS C N 1
ATOM 6703 C CA . LYS C 1 252 ? 36.572 102.926 -2.494 1.00 62.08 252 LYS C CA 1
ATOM 6704 C C . LYS C 1 252 ? 36.316 104.061 -1.511 1.00 59.42 252 LYS C C 1
ATOM 6705 O O . LYS C 1 252 ? 35.221 104.207 -0.971 1.00 61.12 252 LYS C O 1
ATOM 6711 N N . GLN C 1 253 ? 37.352 104.850 -1.271 1.00 59.30 253 GLN C N 1
ATOM 6712 C CA . GLN C 1 253 ? 37.263 105.992 -0.382 1.00 56.44 253 GLN C CA 1
ATOM 6713 C C . GLN C 1 253 ? 38.406 106.928 -0.724 1.00 57.95 253 GLN C C 1
ATOM 6714 O O . GLN C 1 253 ? 39.539 106.491 -0.949 1.00 55.00 253 GLN C O 1
ATOM 6720 N N . ARG C 1 254 ? 38.104 108.221 -0.764 1.00 59.73 254 ARG C N 1
ATOM 6721 C CA . ARG C 1 254 ? 39.097 109.225 -1.102 1.00 54.80 254 ARG C CA 1
ATOM 6722 C C . ARG C 1 254 ? 39.741 109.799 0.152 1.00 52.40 254 ARG C C 1
ATOM 6723 O O . ARG C 1 254 ? 39.075 110.017 1.163 1.00 52.50 254 ARG C O 1
ATOM 6731 N N . LEU C 1 255 ? 41.048 110.027 0.075 1.00 48.29 255 LEU C N 1
ATOM 6732 C CA . LEU C 1 255 ? 41.816 110.571 1.189 1.00 47.52 255 LEU C CA 1
ATOM 6733 C C . LEU C 1 255 ? 42.816 111.570 0.635 1.00 47.99 255 LEU C C 1
ATOM 6734 O O . LEU C 1 255 ? 43.667 111.217 -0.184 1.00 47.41 255 LEU C O 1
ATOM 6739 N N . LEU C 1 256 ? 42.719 112.817 1.085 1.00 45.63 256 LEU C N 1
ATOM 6740 C CA . LEU C 1 256 ? 43.620 113.867 0.610 1.00 43.89 256 LEU C CA 1
ATOM 6741 C C . LEU C 1 256 ? 43.665 113.906 -0.926 1.00 43.74 256 LEU C C 1
ATOM 6742 O O . LEU C 1 256 ? 44.741 113.980 -1.529 1.00 39.51 256 LEU C O 1
ATOM 6747 N N . GLY C 1 257 ? 42.489 113.821 -1.548 1.00 40.49 257 GLY C N 1
ATOM 6748 C CA . GLY C 1 257 ? 42.397 113.875 -2.998 1.00 34.56 257 GLY C CA 1
ATOM 6749 C C . GLY C 1 257 ? 42.647 112.594 -3.769 1.00 37.67 257 GLY C C 1
ATOM 6750 O O . GLY C 1 257 ? 42.488 112.584 -4.989 1.00 25.06 257 GLY C O 1
ATOM 6751 N N . VAL C 1 258 ? 43.030 111.518 -3.076 1.00 39.81 258 VAL C N 1
ATOM 6752 C CA . VAL C 1 258 ? 43.324 110.242 -3.740 1.00 38.05 258 VAL C CA 1
ATOM 6753 C C . VAL C 1 258 ? 42.321 109.133 -3.420 1.00 40.37 258 VAL C C 1
ATOM 6754 O O . VAL C 1 258 ? 41.839 109.022 -2.287 1.00 37.62 258 VAL C O 1
ATOM 6758 N N . ASP C 1 259 ? 41.999 108.314 -4.420 1.00 41.52 259 ASP C N 1
ATOM 6759 C CA . ASP C 1 259 ? 41.052 107.209 -4.202 1.00 46.67 259 ASP C CA 1
ATOM 6760 C C . ASP C 1 259 ? 41.734 105.907 -3.794 1.00 41.29 259 ASP C C 1
ATOM 6761 O O . ASP C 1 259 ? 42.426 105.292 -4.600 1.00 38.04 259 ASP C O 1
ATOM 6766 N N . LEU C 1 260 ? 41.512 105.495 -2.550 1.00 36.24 260 LEU C N 1
ATOM 6767 C CA . LEU C 1 260 ? 42.083 104.258 -2.008 1.00 42.25 260 LEU C CA 1
ATOM 6768 C C . LEU C 1 260 ? 40.999 103.203 -1.936 1.00 43.56 260 LEU C C 1
ATOM 6769 O O . LEU C 1 260 ? 39.835 103.528 -1.705 1.00 50.74 260 LEU C O 1
ATOM 6774 N N . SER C 1 261 ? 41.367 101.942 -2.118 1.00 43.30 261 SER C N 1
ATOM 6775 C CA . SER C 1 261 ? 40.371 100.891 -2.018 1.00 39.61 261 SER C CA 1
ATOM 6776 C C . SER C 1 261 ? 40.021 100.730 -0.542 1.00 39.38 261 SER C C 1
ATOM 6777 O O . SER C 1 261 ? 40.888 100.839 0.327 1.00 39.93 261 SER C O 1
ATOM 6780 N N . PHE C 1 262 ? 38.745 100.479 -0.265 1.00 40.42 262 PHE C N 1
ATOM 6781 C CA . PHE C 1 262 ? 38.263 100.351 1.112 1.00 41.78 262 PHE C CA 1
ATOM 6782 C C . PHE C 1 262 ? 37.665 98.974 1.471 1.00 43.12 262 PHE C C 1
ATOM 6783 O O . PHE C 1 262 ? 36.887 98.401 0.717 1.00 46.07 262 PHE C O 1
ATOM 6791 N N . TYR C 1 263 ? 38.050 98.462 2.633 1.00 38.78 263 TYR C N 1
ATOM 6792 C CA . TYR C 1 263 ? 37.557 97.200 3.138 1.00 40.00 263 TYR C CA 1
ATOM 6793 C C . TYR C 1 263 ? 37.176 97.463 4.594 1.00 45.88 263 TYR C C 1
ATOM 6794 O O . TYR C 1 263 ? 37.805 98.294 5.263 1.00 49.01 263 TYR C O 1
ATOM 6803 N N . GLU C 1 264 ? 36.140 96.780 5.080 1.00 48.25 264 GLU C N 1
ATOM 6804 C CA . GLU C 1 264 ? 35.712 96.934 6.472 1.00 50.35 264 GLU C CA 1
ATOM 6805 C C . GLU C 1 264 ? 35.529 95.546 7.073 1.00 47.87 264 GLU C C 1
ATOM 6806 O O . GLU C 1 264 ? 34.616 94.813 6.703 1.00 47.68 264 GLU C O 1
ATOM 6812 N N . ILE C 1 265 ? 36.392 95.192 8.011 1.00 44.66 265 ILE C N 1
ATOM 6813 C CA . ILE C 1 265 ? 36.305 93.883 8.614 1.00 49.84 265 ILE C CA 1
ATOM 6814 C C . ILE C 1 265 ? 36.068 93.919 10.113 1.00 44.78 265 ILE C C 1
ATOM 6815 O O . ILE C 1 265 ? 36.539 94.808 10.813 1.00 43.57 265 ILE C O 1
ATOM 6820 N N . PRO C 1 266 ? 35.289 92.959 10.619 1.00 44.77 266 PRO C N 1
ATOM 6821 C CA . PRO C 1 266 ? 34.995 92.890 12.051 1.00 46.95 266 PRO C CA 1
ATOM 6822 C C . PRO C 1 266 ? 36.001 92.013 12.790 1.00 51.76 266 PRO C C 1
ATOM 6823 O O . PRO C 1 266 ? 36.305 90.900 12.357 1.00 55.94 266 PRO C O 1
ATOM 6827 N N . ILE C 1 267 ? 36.530 92.521 13.896 1.00 53.37 267 ILE C N 1
ATOM 6828 C CA . ILE C 1 267 ? 37.464 91.744 14.695 1.00 51.43 267 ILE C CA 1
ATOM 6829 C C . ILE C 1 267 ? 36.568 90.720 15.390 1.00 50.51 267 ILE C C 1
ATOM 6830 O O . ILE C 1 267 ? 35.612 91.094 16.062 1.00 50.21 267 ILE C O 1
ATOM 6835 N N . SER C 1 268 ? 36.865 89.438 15.220 1.00 50.53 268 SER C N 1
ATOM 6836 C CA . SER C 1 268 ? 36.051 88.391 15.812 1.00 53.15 268 SER C CA 1
ATOM 6837 C C . SER C 1 268 ? 36.857 87.249 16.417 1.00 56.78 268 SER C C 1
ATOM 6838 O O . SER C 1 268 ? 37.839 86.786 15.833 1.00 56.42 268 SER C O 1
ATOM 6841 N N . PRO C 1 269 ? 36.445 86.772 17.607 1.00 61.30 269 PRO C N 1
ATOM 6842 C CA . PRO C 1 269 ? 37.171 85.664 18.243 1.00 57.64 269 PRO C CA 1
ATOM 6843 C C . PRO C 1 269 ? 36.989 84.410 17.389 1.00 56.32 269 PRO C C 1
ATOM 6844 O O . PRO C 1 269 ? 35.935 84.198 16.788 1.00 56.59 269 PRO C O 1
ATOM 6848 N N . GLY C 1 270 ? 38.022 83.585 17.330 1.00 53.99 270 GLY C N 1
ATOM 6849 C CA . GLY C 1 270 ? 37.939 82.397 16.512 1.00 53.48 270 GLY C CA 1
ATOM 6850 C C . GLY C 1 270 ? 38.745 82.601 15.241 1.00 52.31 270 GLY C C 1
ATOM 6851 O O . GLY C 1 270 ? 38.926 81.676 14.439 1.00 49.47 270 GLY C O 1
ATOM 6852 N N . ARG C 1 271 ? 39.230 83.827 15.056 1.00 50.31 271 ARG C N 1
ATOM 6853 C CA . ARG C 1 271 ? 40.043 84.164 13.888 1.00 52.57 271 ARG C CA 1
ATOM 6854 C C . ARG C 1 271 ? 40.960 85.366 14.135 1.00 52.20 271 ARG C C 1
ATOM 6855 O O . ARG C 1 271 ? 40.571 86.347 14.771 1.00 53.08 271 ARG C O 1
ATOM 6863 N N . LYS C 1 272 ? 42.186 85.268 13.629 1.00 49.64 272 LYS C N 1
ATOM 6864 C CA . LYS C 1 272 ? 43.180 86.325 13.779 1.00 41.66 272 LYS C CA 1
ATOM 6865 C C . LYS C 1 272 ? 42.964 87.433 12.747 1.00 38.06 272 LYS C C 1
ATOM 6866 O O . LYS C 1 272 ? 42.807 87.163 11.556 1.00 30.04 272 LYS C O 1
ATOM 6872 N N . THR C 1 273 ? 42.966 88.682 13.207 1.00 29.32 273 THR C N 1
ATOM 6873 C CA . THR C 1 273 ? 42.740 89.811 12.310 1.00 31.99 273 THR C CA 1
ATOM 6874 C C . THR C 1 273 ? 43.764 89.884 11.168 1.00 37.91 273 THR C C 1
ATOM 6875 O O . THR C 1 273 ? 43.408 90.200 10.027 1.00 38.70 273 THR C O 1
ATOM 6879 N N . SER C 1 274 ? 45.024 89.566 11.475 1.00 39.95 274 SER C N 1
ATOM 6880 C CA . SER C 1 274 ? 46.115 89.611 10.495 1.00 35.90 274 SER C CA 1
ATOM 6881 C C . SER C 1 274 ? 45.885 88.775 9.233 1.00 37.36 274 SER C C 1
ATOM 6882 O O . SER C 1 274 ? 46.190 89.220 8.118 1.00 38.31 274 SER C O 1
ATOM 6885 N N . GLU C 1 275 ? 45.345 87.570 9.395 1.00 35.96 275 GLU C N 1
ATOM 6886 C CA . GLU C 1 275 ? 45.104 86.707 8.237 1.00 35.17 275 GLU C CA 1
ATOM 6887 C C . GLU C 1 275 ? 44.058 87.327 7.313 1.00 34.60 275 GLU C C 1
ATOM 6888 O O . GLU C 1 275 ? 44.127 87.188 6.086 1.00 32.68 275 GLU C O 1
ATOM 6894 N N . ILE C 1 276 ? 43.087 88.017 7.900 1.00 27.16 276 ILE C N 1
ATOM 6895 C CA . ILE C 1 276 ? 42.040 88.636 7.105 1.00 32.45 276 ILE C CA 1
ATOM 6896 C C . ILE C 1 276 ? 42.624 89.769 6.255 1.00 33.92 276 ILE C C 1
ATOM 6897 O O . ILE C 1 276 ? 42.338 89.879 5.052 1.00 26.87 276 ILE C O 1
ATOM 6902 N N . ILE C 1 277 ? 43.464 90.598 6.873 1.00 31.19 277 ILE C N 1
ATOM 6903 C CA . ILE C 1 277 ? 44.123 91.700 6.155 1.00 30.00 277 ILE C CA 1
ATOM 6904 C C . ILE C 1 277 ? 44.879 91.088 4.962 1.00 29.98 277 ILE C C 1
ATOM 6905 O O . ILE C 1 277 ? 44.814 91.595 3.839 1.00 29.48 277 ILE C O 1
ATOM 6910 N N . GLU C 1 278 ? 45.588 89.987 5.213 1.00 26.64 278 GLU C N 1
ATOM 6911 C CA . GLU C 1 278 ? 46.314 89.314 4.150 1.00 27.71 278 GLU C CA 1
ATOM 6912 C C . GLU C 1 278 ? 45.349 88.933 3.021 1.00 23.71 278 GLU C C 1
ATOM 6913 O O . GLU C 1 278 ? 45.625 89.192 1.848 1.00 29.22 278 GLU C O 1
ATOM 6919 N N . SER C 1 279 ? 44.213 88.330 3.366 1.00 25.17 279 SER C N 1
ATOM 6920 C CA . SER C 1 279 ? 43.234 87.931 2.349 1.00 30.27 279 SER C CA 1
ATOM 6921 C C . SER C 1 279 ? 42.683 89.141 1.589 1.00 26.77 279 SER C C 1
ATOM 6922 O O . SER C 1 279 ? 42.502 89.072 0.375 1.00 28.65 279 SER C O 1
ATOM 6925 N N . ALA C 1 280 ? 42.428 90.242 2.299 1.00 24.64 280 ALA C N 1
ATOM 6926 C CA . ALA C 1 280 ? 41.921 91.459 1.660 1.00 30.89 280 ALA C CA 1
ATOM 6927 C C . ALA C 1 280 ? 42.879 91.939 0.570 1.00 34.21 280 ALA C C 1
ATOM 6928 O O . ALA C 1 280 ? 42.473 92.228 -0.568 1.00 30.38 280 ALA C O 1
ATOM 6930 N N . VAL C 1 281 ? 44.159 92.003 0.928 1.00 30.74 281 VAL C N 1
ATOM 6931 C CA . VAL C 1 281 ? 45.207 92.454 0.012 1.00 31.87 281 VAL C CA 1
ATOM 6932 C C . VAL C 1 281 ? 45.284 91.582 -1.245 1.00 33.81 281 VAL C C 1
ATOM 6933 O O . VAL C 1 281 ? 45.403 92.087 -2.368 1.00 31.07 281 VAL C O 1
ATOM 6937 N N . ILE C 1 282 ? 45.235 90.268 -1.062 1.00 30.34 282 ILE C N 1
ATOM 6938 C CA . ILE C 1 282 ? 45.291 89.385 -2.212 1.00 30.68 282 ILE C CA 1
ATOM 6939 C C . ILE C 1 282 ? 44.053 89.645 -3.063 1.00 30.42 282 ILE C C 1
ATOM 6940 O O . ILE C 1 282 ? 44.125 89.725 -4.299 1.00 31.78 282 ILE C O 1
ATOM 6945 N N . ASP C 1 283 ? 42.914 89.784 -2.396 1.00 33.89 283 ASP C N 1
ATOM 6946 C CA . ASP C 1 283 ? 41.674 90.072 -3.097 1.00 36.82 283 ASP C CA 1
ATOM 6947 C C . ASP C 1 283 ? 41.851 91.354 -3.924 1.00 36.73 283 ASP C C 1
ATOM 6948 O O . ASP C 1 283 ? 41.487 91.408 -5.106 1.00 32.45 283 ASP C O 1
ATOM 6953 N N . PHE C 1 284 ? 42.418 92.374 -3.282 1.00 34.12 284 PHE C N 1
ATOM 6954 C CA . PHE C 1 284 ? 42.680 93.660 -3.917 1.00 32.64 284 PHE C CA 1
ATOM 6955 C C . PHE C 1 284 ? 43.506 93.510 -5.187 1.00 34.68 284 PHE C C 1
ATOM 6956 O O . PHE C 1 284 ? 43.148 94.058 -6.225 1.00 39.93 284 PHE C O 1
ATOM 6964 N N . LYS C 1 285 ? 44.602 92.764 -5.106 1.00 31.13 285 LYS C N 1
ATOM 6965 C CA . LYS C 1 285 ? 45.471 92.580 -6.253 1.00 29.07 285 LYS C CA 1
ATOM 6966 C C . LYS C 1 285 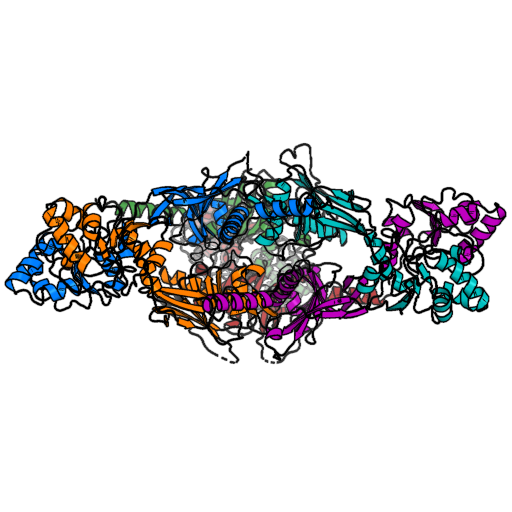? 44.786 91.763 -7.323 1.00 34.38 285 LYS C C 1
ATOM 6967 O O . LYS C 1 285 ? 44.855 92.084 -8.508 1.00 36.43 285 LYS C O 1
ATOM 6973 N N . LEU C 1 286 ? 44.123 90.696 -6.906 1.00 37.96 286 LEU C N 1
ATOM 6974 C CA . LEU C 1 286 ? 43.410 89.852 -7.845 1.00 33.02 286 LEU C CA 1
ATOM 6975 C C . LEU C 1 286 ? 42.411 90.710 -8.633 1.00 36.74 286 LEU C C 1
ATOM 6976 O O . LEU C 1 286 ? 42.479 90.793 -9.862 1.00 34.10 286 LEU C O 1
ATOM 6981 N N . LYS C 1 287 ? 41.499 91.372 -7.935 1.00 35.30 287 LYS C N 1
ATOM 6982 C CA . LYS C 1 287 ? 40.516 92.202 -8.625 1.00 41.25 287 LYS C CA 1
ATOM 6983 C C . LYS C 1 287 ? 41.156 93.199 -9.591 1.00 44.36 287 LYS C C 1
ATOM 6984 O O . LYS C 1 287 ? 40.723 93.358 -10.731 1.00 46.07 287 LYS C O 1
ATOM 6990 N N . HIS C 1 288 ? 42.199 93.862 -9.126 1.00 46.94 288 HIS C N 1
ATOM 6991 C CA . HIS C 1 288 ? 42.922 94.819 -9.948 1.00 47.20 288 HIS C CA 1
ATOM 6992 C C . HIS C 1 288 ? 43.509 94.137 -11.206 1.00 45.22 288 HIS C C 1
ATOM 6993 O O . HIS C 1 288 ? 43.836 94.807 -12.174 1.00 46.62 288 HIS C O 1
ATOM 7000 N N . SER C 1 289 ? 43.649 92.814 -11.192 1.00 41.77 289 SER C N 1
ATOM 7001 C CA . SER C 1 289 ? 44.193 92.106 -12.347 1.00 44.40 289 SER C CA 1
ATOM 7002 C C . SER C 1 289 ? 43.055 91.621 -13.242 1.00 49.30 289 SER C C 1
ATOM 7003 O O . SER C 1 289 ? 43.284 91.070 -14.317 1.00 51.29 289 SER C O 1
ATOM 7006 N N . GLY C 1 290 ? 41.823 91.806 -12.783 1.00 51.19 290 GLY C N 1
ATOM 7007 C CA . GLY C 1 290 ? 40.681 91.379 -13.572 1.00 53.39 290 GLY C CA 1
ATOM 7008 C C . GLY C 1 290 ? 39.932 90.167 -13.045 1.00 55.04 290 GLY C C 1
ATOM 7009 O O . GLY C 1 290 ? 38.951 89.746 -13.658 1.00 58.69 290 GLY C O 1
ATOM 7010 N N . TYR C 1 291 ? 40.372 89.597 -11.922 1.00 51.17 291 TYR C N 1
ATOM 7011 C CA . TYR C 1 291 ? 39.684 88.435 -11.372 1.00 42.52 291 TYR C CA 1
ATOM 7012 C C . TYR C 1 291 ? 38.875 88.750 -10.124 1.00 41.54 291 TYR C C 1
ATOM 7013 O O . TYR C 1 291 ? 39.425 89.091 -9.068 1.00 41.95 291 TYR C O 1
ATOM 7022 N N . ASN C 1 292 ? 37.562 88.607 -10.253 1.00 37.54 292 ASN C N 1
ATOM 7023 C CA . ASN C 1 292 ? 36.640 88.871 -9.156 1.00 39.67 292 ASN C CA 1
ATOM 7024 C C . ASN C 1 292 ? 36.026 87.548 -8.677 1.00 39.29 292 ASN C C 1
ATOM 7025 O O . ASN C 1 292 ? 35.179 86.968 -9.350 1.00 42.10 292 ASN C O 1
ATOM 7030 N N . SER C 1 293 ? 36.462 87.080 -7.516 1.00 39.15 293 SER C N 1
ATOM 7031 C CA . SER C 1 293 ? 35.971 85.830 -6.960 1.00 43.09 293 SER C CA 1
ATOM 7032 C C . SER C 1 293 ? 34.452 85.744 -6.932 1.00 40.30 293 SER C C 1
ATOM 7033 O O . SER C 1 293 ? 33.857 84.794 -7.470 1.00 39.89 293 SER C O 1
ATOM 7036 N N . ALA C 1 294 ? 33.819 86.733 -6.305 1.00 37.51 294 ALA C N 1
ATOM 7037 C CA . ALA C 1 294 ? 32.355 86.748 -6.194 1.00 35.26 294 ALA C CA 1
ATOM 7038 C C . ALA C 1 294 ? 31.666 86.600 -7.547 1.00 35.72 294 ALA C C 1
ATOM 7039 O O . ALA C 1 294 ? 30.675 85.885 -7.666 1.00 34.88 294 ALA C O 1
ATOM 7041 N N . LEU C 1 295 ? 32.189 87.268 -8.567 1.00 37.92 295 LEU C N 1
ATOM 7042 C CA . LEU C 1 295 ? 31.592 87.136 -9.874 1.00 43.80 295 LEU C CA 1
ATOM 7043 C C . LEU C 1 295 ? 31.793 85.726 -10.407 1.00 46.30 295 LEU C C 1
ATOM 7044 O O . LEU C 1 295 ? 30.851 85.102 -10.898 1.00 48.97 295 LEU C O 1
ATOM 7049 N N . ASP C 1 296 ? 33.017 85.215 -10.308 1.00 43.92 296 ASP C N 1
ATOM 7050 C CA . ASP C 1 296 ? 33.307 83.877 -10.801 1.00 39.70 296 ASP C CA 1
ATOM 7051 C C . ASP C 1 296 ? 32.298 82.902 -10.189 1.00 38.85 296 ASP C C 1
ATOM 7052 O O . ASP C 1 296 ? 31.743 82.065 -10.892 1.00 28.40 296 ASP C O 1
ATOM 7057 N N . PHE C 1 297 ? 32.071 83.038 -8.879 1.00 35.20 297 PHE C N 1
ATOM 7058 C CA . PHE C 1 297 ? 31.126 82.214 -8.129 1.00 34.23 297 PHE C CA 1
ATOM 7059 C C . PHE C 1 297 ? 29.738 82.346 -8.735 1.00 41.63 297 PHE C C 1
ATOM 7060 O O . PHE C 1 297 ? 28.994 81.362 -8.850 1.00 41.85 297 PHE C O 1
ATOM 7068 N N . ILE C 1 298 ? 29.388 83.571 -9.119 1.00 39.01 298 ILE C N 1
ATOM 7069 C CA . ILE C 1 298 ? 28.091 83.821 -9.718 1.00 42.14 298 ILE C CA 1
ATOM 7070 C C . ILE C 1 298 ? 27.971 83.165 -11.083 1.00 41.92 298 ILE C C 1
ATOM 7071 O O . ILE C 1 298 ? 26.973 82.504 -11.370 1.00 45.17 298 ILE C O 1
ATOM 7076 N N . GLU C 1 299 ? 28.995 83.333 -11.912 1.00 42.17 299 GLU C N 1
ATOM 7077 C CA . GLU C 1 299 ? 28.994 82.758 -13.257 1.00 47.84 299 GLU C CA 1
ATOM 7078 C C . GLU C 1 299 ? 28.913 81.233 -13.208 1.00 48.85 299 GLU C C 1
ATOM 7079 O O . GLU C 1 299 ? 28.232 80.619 -14.021 1.00 48.95 299 GLU C O 1
ATOM 7085 N N . ASN C 1 300 ? 29.611 80.630 -12.250 1.00 49.55 300 ASN C N 1
ATOM 7086 C CA . ASN C 1 300 ? 29.602 79.189 -12.103 1.00 47.66 300 ASN C CA 1
ATOM 7087 C C . ASN C 1 300 ? 28.204 78.721 -11.730 1.00 51.15 300 ASN C C 1
ATOM 7088 O O . ASN C 1 300 ? 27.654 77.803 -12.338 1.00 46.29 300 ASN C O 1
ATOM 7093 N N . GLN C 1 301 ? 27.641 79.354 -10.708 1.00 55.07 301 GLN C N 1
ATOM 7094 C CA . GLN C 1 301 ? 26.309 79.010 -10.239 1.00 58.54 301 GLN C CA 1
ATOM 7095 C C . GLN C 1 301 ? 25.293 79.197 -11.362 1.00 63.22 301 GLN C C 1
ATOM 7096 O O . GLN C 1 301 ? 24.290 78.480 -11.442 1.00 59.83 301 GLN C O 1
ATOM 7102 N N . LYS C 1 302 ? 25.573 80.166 -12.231 1.00 67.97 302 LYS C N 1
ATOM 7103 C CA . LYS C 1 302 ? 24.709 80.473 -13.365 1.00 72.71 302 LYS C CA 1
ATOM 7104 C C . LYS C 1 302 ? 24.802 79.379 -14.433 1.00 74.98 302 LYS C C 1
ATOM 7105 O O . LYS C 1 302 ? 23.786 78.927 -14.959 1.00 76.44 302 LYS C O 1
ATOM 7111 N N . ALA C 1 303 ? 26.023 78.952 -14.740 1.00 75.06 303 ALA C N 1
ATOM 7112 C CA . ALA C 1 303 ? 26.241 77.918 -15.741 1.00 76.38 303 ALA C CA 1
ATOM 7113 C C . ALA C 1 303 ? 25.606 76.593 -15.329 1.00 80.25 303 ALA C C 1
ATOM 7114 O O . ALA C 1 303 ? 25.214 75.797 -16.179 1.00 83.59 303 ALA C O 1
ATOM 7116 N N . ILE C 1 304 ? 25.505 76.356 -14.026 1.00 82.26 304 ILE C N 1
ATOM 7117 C CA . ILE C 1 304 ? 24.920 75.118 -13.530 1.00 84.41 304 ILE C CA 1
ATOM 7118 C C . ILE C 1 304 ? 23.430 75.052 -13.844 1.00 86.52 304 ILE C C 1
ATOM 7119 O O . ILE C 1 304 ? 22.907 73.987 -14.175 1.00 88.20 304 ILE C O 1
ATOM 7124 N N . LEU C 1 305 ? 22.747 76.189 -13.742 1.00 89.88 305 LEU C N 1
ATOM 7125 C CA . LEU C 1 305 ? 21.313 76.251 -14.034 1.00 91.08 305 LEU C CA 1
ATOM 7126 C C . LEU C 1 305 ? 21.034 76.089 -15.526 1.00 89.42 305 LEU C C 1
ATOM 7127 O O . LEU C 1 305 ? 20.014 75.524 -15.915 1.00 86.31 305 LEU C O 1
ATOM 7132 N N . LYS C 1 306 ? 21.946 76.588 -16.354 1.00 92.05 306 LYS C N 1
ATOM 7133 C CA . LYS C 1 306 ? 21.794 76.482 -17.797 1.00 94.83 306 LYS C CA 1
ATOM 7134 C C . LYS C 1 306 ? 22.160 75.071 -18.235 1.00 96.42 306 LYS C C 1
ATOM 7135 O O . LYS C 1 306 ? 22.112 74.740 -19.420 1.00 99.53 306 LYS C O 1
ATOM 7141 N N . ARG C 1 307 ? 22.535 74.245 -17.264 1.00 96.43 307 ARG C N 1
ATOM 7142 C CA . ARG C 1 307 ? 22.892 72.857 -17.526 1.00 96.97 307 ARG C CA 1
ATOM 7143 C C . ARG C 1 307 ? 21.736 72.004 -17.006 1.00 97.07 307 ARG C C 1
ATOM 7144 O O . ARG C 1 307 ? 21.669 70.805 -17.263 1.00 95.20 307 ARG C O 1
ATOM 7152 N N . LYS C 1 308 ? 20.829 72.646 -16.273 1.00 98.50 308 LYS C N 1
ATOM 7153 C CA . LYS C 1 308 ? 19.653 71.982 -15.722 1.00 98.55 308 LYS C CA 1
ATOM 7154 C C . LYS C 1 308 ? 18.564 71.995 -16.782 1.00 99.02 308 LYS C C 1
ATOM 7155 O O . LYS C 1 308 ? 17.444 71.551 -16.543 1.00 99.31 308 LYS C O 1
ATOM 7161 N N . LYS C 1 309 ? 18.902 72.528 -17.951 1.00 101.70 309 LYS C N 1
ATOM 7162 C CA . LYS C 1 309 ? 17.966 72.604 -19.064 1.00 106.12 309 LYS C CA 1
ATOM 7163 C C . LYS C 1 309 ? 17.982 71.298 -19.846 1.00 109.65 309 LYS C C 1
ATOM 7164 O O . LYS C 1 309 ? 17.670 71.273 -21.036 1.00 109.86 309 LYS C O 1
ATOM 7170 N N . ASP C 1 310 ? 18.357 70.218 -19.168 1.00 114.42 310 ASP C N 1
ATOM 7171 C CA . ASP C 1 310 ? 18.421 68.893 -19.783 1.00 119.30 310 ASP C CA 1
ATOM 7172 C C . ASP C 1 310 ? 17.061 68.205 -19.702 1.00 122.22 310 ASP C C 1
ATOM 7173 O O . ASP C 1 310 ? 16.691 67.420 -20.582 1.00 122.55 310 ASP C O 1
ATOM 7178 N N . GLU C 1 311 ? 16.324 68.502 -18.636 1.00 124.14 311 GLU C N 1
ATOM 7179 C CA . GLU C 1 311 ? 15.000 67.930 -18.432 1.00 125.19 311 GLU C CA 1
ATOM 7180 C C . GLU C 1 311 ? 13.982 68.699 -19.267 1.00 126.12 311 GLU C C 1
ATOM 7181 O O . GLU C 1 311 ? 13.324 68.069 -20.124 1.00 126.94 311 GLU C O 1
ATOM 7183 N N . MET D 1 1 ? 57.074 105.079 -26.348 1.00 94.31 1 MET D N 1
ATOM 7184 C CA . MET D 1 1 ? 56.341 105.769 -25.243 1.00 98.00 1 MET D CA 1
ATOM 7185 C C . MET D 1 1 ? 54.833 105.780 -25.513 1.00 96.95 1 MET D C 1
ATOM 7186 O O . MET D 1 1 ? 54.406 105.748 -26.665 1.00 98.97 1 MET D O 1
ATOM 7191 N N . LYS D 1 2 ? 54.031 105.834 -24.453 1.00 93.97 2 LYS D N 1
ATOM 7192 C CA . LYS D 1 2 ? 52.580 105.853 -24.600 1.00 91.39 2 LYS D CA 1
ATOM 7193 C C . LYS D 1 2 ? 52.028 107.275 -24.483 1.00 89.88 2 LYS D C 1
ATOM 7194 O O . LYS D 1 2 ? 52.445 108.055 -23.622 1.00 89.24 2 LYS D O 1
ATOM 7200 N N . LYS D 1 3 ? 51.081 107.598 -25.358 1.00 85.56 3 LYS D N 1
ATOM 7201 C CA . LYS D 1 3 ? 50.472 108.922 -25.405 1.00 81.82 3 LYS D CA 1
ATOM 7202 C C . LYS D 1 3 ? 49.680 109.346 -24.165 1.00 78.87 3 LYS D C 1
ATOM 7203 O O . LYS D 1 3 ? 48.931 108.561 -23.589 1.00 77.99 3 LYS D O 1
ATOM 7209 N N . LEU D 1 4 ? 49.848 110.607 -23.773 1.00 73.25 4 LEU D N 1
ATOM 7210 C CA . LEU D 1 4 ? 49.166 111.166 -22.612 1.00 68.26 4 LEU D CA 1
ATOM 7211 C C . LEU D 1 4 ? 48.064 112.132 -23.046 1.00 69.81 4 LEU D C 1
ATOM 7212 O O . LEU D 1 4 ? 48.291 113.338 -23.138 1.00 73.52 4 LEU D O 1
ATOM 7217 N N . LEU D 1 5 ? 46.873 111.606 -23.311 1.00 69.57 5 LEU D N 1
ATOM 7218 C CA . LEU D 1 5 ? 45.751 112.438 -23.741 1.00 66.27 5 LEU D CA 1
ATOM 7219 C C . LEU D 1 5 ? 45.167 113.291 -22.624 1.00 65.16 5 LEU D C 1
ATOM 7220 O O . LEU D 1 5 ? 45.169 112.898 -21.457 1.00 66.87 5 LEU D O 1
ATOM 7225 N N . VAL D 1 6 ? 44.651 114.458 -22.995 1.00 62.40 6 VAL D N 1
ATOM 7226 C CA . VAL D 1 6 ? 44.059 115.378 -22.030 1.00 60.25 6 VAL D CA 1
ATOM 7227 C C . VAL D 1 6 ? 42.977 114.702 -21.182 1.00 65.92 6 VAL D C 1
ATOM 7228 O O . VAL D 1 6 ? 42.872 114.948 -19.974 1.00 58.79 6 VAL D O 1
ATOM 7232 N N . LYS D 1 7 ? 42.172 113.851 -21.817 1.00 73.24 7 LYS D N 1
ATOM 7233 C CA . LYS D 1 7 ? 41.105 113.135 -21.111 1.00 75.90 7 LYS D CA 1
ATOM 7234 C C . LYS D 1 7 ? 41.697 112.348 -19.942 1.00 75.56 7 LYS D C 1
ATOM 7235 O O . LYS D 1 7 ? 41.208 112.421 -18.810 1.00 69.58 7 LYS D O 1
ATOM 7241 N N . GLU D 1 8 ? 42.757 111.601 -20.239 1.00 74.17 8 GLU D N 1
ATOM 7242 C CA . GLU D 1 8 ? 43.459 110.804 -19.244 1.00 72.78 8 GLU D CA 1
ATOM 7243 C C . GLU D 1 8 ? 43.856 111.667 -18.058 1.00 69.06 8 GLU D C 1
ATOM 7244 O O . GLU D 1 8 ? 43.748 111.242 -16.909 1.00 75.74 8 GLU D O 1
ATOM 7250 N N . LEU D 1 9 ? 44.310 112.882 -18.335 1.00 65.83 9 LEU D N 1
ATOM 7251 C CA . LEU D 1 9 ? 44.707 113.795 -17.272 1.00 63.97 9 LEU D CA 1
ATOM 7252 C C . LEU D 1 9 ? 43.526 114.166 -16.397 1.00 63.24 9 LEU D C 1
ATOM 7253 O O . LEU D 1 9 ? 43.619 114.155 -15.169 1.00 66.27 9 LEU D O 1
ATOM 7258 N N . ILE D 1 10 ? 42.410 114.494 -17.043 1.00 67.61 10 ILE D N 1
ATOM 7259 C CA . ILE D 1 10 ? 41.176 114.897 -16.350 1.00 62.10 10 ILE D CA 1
ATOM 7260 C C . ILE D 1 10 ? 40.641 113.784 -15.466 1.00 58.57 10 ILE D C 1
ATOM 7261 O O . ILE D 1 10 ? 40.374 113.983 -14.275 1.00 55.30 10 ILE D O 1
ATOM 7266 N N . GLU D 1 11 ? 40.479 112.608 -16.063 1.00 61.37 11 GLU D N 1
ATOM 7267 C CA . GLU D 1 11 ? 39.958 111.457 -15.335 1.00 67.45 11 GLU D CA 1
ATOM 7268 C C . GLU D 1 11 ? 40.864 111.086 -14.168 1.00 66.54 11 GLU D C 1
ATOM 7269 O O . GLU D 1 11 ? 40.405 110.548 -13.157 1.00 64.11 11 GLU D O 1
ATOM 7275 N N . GLN D 1 12 ? 42.152 111.384 -14.313 1.00 63.79 12 GLN D N 1
ATOM 7276 C CA . GLN D 1 12 ? 43.118 111.074 -13.276 1.00 62.56 12 GLN D CA 1
ATOM 7277 C C . GLN D 1 12 ? 43.153 112.080 -12.127 1.00 60.81 12 GLN D C 1
ATOM 7278 O O . GLN D 1 12 ? 43.662 111.768 -11.051 1.00 59.69 12 GLN D O 1
ATOM 7284 N N . PHE D 1 13 ? 42.632 113.284 -12.348 1.00 61.02 13 PHE D N 1
ATOM 7285 C CA . PHE D 1 13 ? 42.618 114.298 -11.295 1.00 64.18 13 PHE D CA 1
ATOM 7286 C C . PHE D 1 13 ? 41.243 114.915 -11.126 1.00 65.43 13 PHE D C 1
ATOM 7287 O O . PHE D 1 13 ? 41.118 116.101 -10.822 1.00 63.57 13 PHE D O 1
ATOM 7295 N N . GLN D 1 14 ? 40.213 114.096 -11.304 1.00 66.07 14 GLN D N 1
ATOM 7296 C CA . GLN D 1 14 ? 38.838 114.561 -11.187 1.00 63.38 14 GLN D CA 1
ATOM 7297 C C . GLN D 1 14 ? 38.507 115.113 -9.802 1.00 61.30 14 GLN D C 1
ATOM 7298 O O . GLN D 1 14 ? 37.385 115.551 -9.556 1.00 63.99 14 GLN D O 1
ATOM 7304 N N . ASP D 1 15 ? 39.471 115.105 -8.893 1.00 57.66 15 ASP D N 1
ATOM 7305 C CA . ASP D 1 15 ? 39.191 115.599 -7.549 1.00 59.16 15 ASP D CA 1
ATOM 7306 C C . ASP D 1 15 ? 39.526 117.084 -7.401 1.00 56.75 15 ASP D C 1
ATOM 7307 O O . ASP D 1 15 ? 39.131 117.729 -6.427 1.00 50.22 15 ASP D O 1
ATOM 7312 N N . CYS D 1 16 ? 40.274 117.624 -8.354 1.00 54.77 16 CYS D N 1
ATOM 7313 C CA . CYS D 1 16 ? 40.669 119.025 -8.272 1.00 61.23 16 CYS D CA 1
ATOM 7314 C C . CYS D 1 16 ? 40.753 119.688 -9.636 1.00 60.92 16 CYS D C 1
ATOM 7315 O O . CYS D 1 16 ? 41.311 120.765 -9.765 1.00 62.33 16 CYS D O 1
ATOM 7318 N N . VAL D 1 17 ? 40.184 119.050 -10.649 1.00 65.51 17 VAL D N 1
ATOM 7319 C CA . VAL D 1 17 ? 40.187 119.624 -11.982 1.00 75.58 17 VAL D CA 1
ATOM 7320 C C . VAL D 1 17 ? 38.733 119.705 -12.455 1.00 82.73 17 VAL D C 1
ATOM 7321 O O . VAL D 1 17 ? 37.855 119.040 -11.893 1.00 83.20 17 VAL D O 1
ATOM 7325 N N . ASN D 1 18 ? 38.483 120.531 -13.471 1.00 87.04 18 ASN D N 1
ATOM 7326 C CA . ASN D 1 18 ? 37.140 120.712 -14.021 1.00 88.83 18 ASN D CA 1
ATOM 7327 C C . ASN D 1 18 ? 37.192 121.247 -15.455 1.00 89.83 18 ASN D C 1
ATOM 7328 O O . ASN D 1 18 ? 37.444 122.432 -15.674 1.00 92.02 18 ASN D O 1
ATOM 7333 N N . LEU D 1 19 ? 36.952 120.369 -16.427 1.00 87.75 19 LEU D N 1
ATOM 7334 C CA . LEU D 1 19 ? 36.966 120.751 -17.840 1.00 86.05 19 LEU D CA 1
ATOM 7335 C C . LEU D 1 19 ? 35.823 121.718 -18.153 1.00 88.49 19 LEU D C 1
ATOM 7336 O O . LEU D 1 19 ? 34.731 121.597 -17.594 1.00 91.88 19 LEU D O 1
ATOM 7341 N N . ILE D 1 20 ? 36.072 122.678 -19.045 1.00 85.84 20 ILE D N 1
ATOM 7342 C CA . ILE D 1 20 ? 35.049 123.658 -19.415 1.00 77.15 20 ILE D CA 1
ATOM 7343 C C . ILE D 1 20 ? 35.109 124.141 -20.868 1.00 71.01 20 ILE D C 1
ATOM 7344 O O . ILE D 1 20 ? 34.638 125.237 -21.164 1.00 64.29 20 ILE D O 1
ATOM 7349 N N . ASP D 1 21 ? 35.666 123.324 -21.765 1.00 70.51 21 ASP D N 1
ATOM 7350 C CA . ASP D 1 21 ? 35.781 123.678 -23.188 1.00 69.89 21 ASP D CA 1
ATOM 7351 C C . ASP D 1 21 ? 36.467 122.567 -23.984 1.00 68.31 21 ASP D C 1
ATOM 7352 O O . ASP D 1 21 ? 36.812 121.530 -23.429 1.00 69.45 21 ASP D O 1
ATOM 7357 N N . GLY D 1 22 ? 36.655 122.794 -25.285 1.00 72.21 22 GLY D N 1
ATOM 7358 C CA . GLY D 1 22 ? 37.311 121.824 -26.161 1.00 73.76 22 GLY D CA 1
ATOM 7359 C C . GLY D 1 22 ? 36.965 120.355 -25.945 1.00 76.61 22 GLY D C 1
ATOM 7360 O O . GLY D 1 22 ? 37.781 119.457 -26.194 1.00 76.14 22 GLY D O 1
ATOM 7361 N N . HIS D 1 23 ? 35.737 120.117 -25.494 1.00 74.88 23 HIS D N 1
ATOM 7362 C CA . HIS D 1 23 ? 35.233 118.778 -25.226 1.00 69.33 23 HIS D CA 1
ATOM 7363 C C . HIS D 1 23 ? 35.478 117.775 -26.348 1.00 66.81 23 HIS D C 1
ATOM 7364 O O . HIS D 1 23 ? 35.722 116.597 -26.093 1.00 71.68 23 HIS D O 1
ATOM 7371 N N . THR D 1 24 ? 35.419 118.235 -27.589 1.00 68.69 24 THR D N 1
ATOM 7372 C CA . THR D 1 24 ? 35.629 117.351 -28.728 1.00 69.90 24 THR D CA 1
ATOM 7373 C C . THR D 1 24 ? 37.068 116.879 -28.888 1.00 76.17 24 THR D C 1
ATOM 7374 O O . THR D 1 24 ? 37.309 115.767 -29.359 1.00 79.40 24 THR D O 1
ATOM 7378 N N . ASN D 1 25 ? 38.026 117.716 -28.500 1.00 80.51 25 ASN D N 1
ATOM 7379 C CA . ASN D 1 25 ? 39.434 117.344 -28.634 1.00 82.34 25 ASN D CA 1
ATOM 7380 C C . ASN D 1 25 ? 40.106 116.873 -27.337 1.00 85.14 25 ASN D C 1
ATOM 7381 O O . ASN D 1 25 ? 41.325 116.988 -27.204 1.00 85.80 25 ASN D O 1
ATOM 7386 N N . THR D 1 26 ? 39.333 116.339 -26.388 1.00 87.09 26 THR D N 1
ATOM 7387 C CA . THR D 1 26 ? 39.924 115.845 -25.143 1.00 81.44 26 THR D CA 1
ATOM 7388 C C . THR D 1 26 ? 40.893 114.734 -25.509 1.00 77.71 26 THR D C 1
ATOM 7389 O O . THR D 1 26 ? 41.652 114.264 -24.671 1.00 77.60 26 THR D O 1
ATOM 7393 N N . SER D 1 27 ? 40.853 114.323 -26.772 1.00 77.13 27 SER D N 1
ATOM 7394 C CA . SER D 1 27 ? 41.735 113.280 -27.266 1.00 82.59 27 SER D CA 1
ATOM 7395 C C . SER D 1 27 ? 43.059 113.911 -27.695 1.00 82.72 27 SER D C 1
ATOM 7396 O O . SER D 1 27 ? 43.887 113.268 -28.345 1.00 84.40 27 SER D O 1
ATOM 7399 N N . ASN D 1 28 ? 43.239 115.181 -27.336 1.00 83.25 28 ASN D N 1
ATOM 7400 C CA . ASN D 1 28 ? 44.464 115.925 -27.652 1.00 83.31 28 ASN D CA 1
ATOM 7401 C C . ASN D 1 28 ? 45.690 115.231 -27.065 1.00 81.03 28 ASN D C 1
ATOM 7402 O O . ASN D 1 28 ? 45.849 115.175 -25.844 1.00 82.35 28 ASN D O 1
ATOM 7407 N N . VAL D 1 29 ? 46.552 114.717 -27.940 1.00 77.42 29 VAL D N 1
ATOM 7408 C CA . VAL D 1 29 ? 47.769 114.023 -27.526 1.00 78.03 29 VAL D CA 1
ATOM 7409 C C . VAL D 1 29 ? 48.837 114.999 -27.042 1.00 74.28 29 VAL D C 1
ATOM 7410 O O . VAL D 1 29 ? 49.231 115.913 -27.766 1.00 75.16 29 VAL D O 1
ATOM 7414 N N . ILE D 1 30 ? 49.294 114.802 -25.810 1.00 70.73 30 ILE D N 1
ATOM 7415 C CA . ILE D 1 30 ? 50.324 115.655 -25.227 1.00 68.37 30 ILE D CA 1
ATOM 7416 C C . ILE D 1 30 ? 51.687 115.081 -25.602 1.00 68.56 30 ILE D C 1
ATOM 7417 O O . ILE D 1 30 ? 51.999 113.933 -25.281 1.00 69.10 30 ILE D O 1
ATOM 7422 N N . ARG D 1 31 ? 52.496 115.884 -26.283 1.00 65.85 31 ARG D N 1
ATOM 7423 C CA . ARG D 1 31 ? 53.809 115.439 -26.717 1.00 65.25 31 ARG D CA 1
ATOM 7424 C C . ARG D 1 31 ? 54.948 116.027 -25.891 1.00 59.18 31 ARG D C 1
ATOM 7425 O O . ARG D 1 31 ? 56.099 115.639 -26.066 1.00 59.87 31 ARG D O 1
ATOM 7433 N N . VAL D 1 32 ? 54.635 116.949 -24.989 1.00 52.03 32 VAL D N 1
ATOM 7434 C CA . VAL D 1 32 ? 55.677 117.575 -24.185 1.00 53.15 32 VAL D CA 1
ATOM 7435 C C . VAL D 1 32 ? 55.331 117.730 -22.702 1.00 52.23 32 VAL D C 1
ATOM 7436 O O . VAL D 1 32 ? 54.216 118.155 -22.333 1.00 48.39 32 VAL D O 1
ATOM 7440 N N . PRO D 1 33 ? 56.294 117.387 -21.831 1.00 45.63 33 PRO D N 1
ATOM 7441 C CA . PRO D 1 33 ? 56.101 117.480 -20.386 1.00 43.36 33 PRO D CA 1
ATOM 7442 C C . PRO D 1 33 ? 56.088 118.876 -19.810 1.00 45.54 33 PRO D C 1
ATOM 7443 O O . PRO D 1 33 ? 56.454 119.838 -20.474 1.00 51.39 33 PRO D O 1
ATOM 7447 N N . GLY D 1 34 ? 55.642 118.963 -18.562 1.00 48.17 34 GLY D N 1
ATOM 7448 C CA . GLY D 1 34 ? 55.608 120.221 -17.850 1.00 35.80 34 GLY D CA 1
ATOM 7449 C C . GLY D 1 34 ? 54.451 121.143 -18.144 1.00 41.82 34 GLY D C 1
ATOM 7450 O O . GLY D 1 34 ? 53.895 121.153 -19.245 1.00 46.39 34 GLY D O 1
ATOM 7451 N N . LEU D 1 35 ? 54.071 121.896 -17.118 1.00 36.86 35 LEU D N 1
ATOM 7452 C CA . LEU D 1 35 ? 53.023 122.894 -17.222 1.00 44.26 35 LEU D CA 1
ATOM 7453 C C . LEU D 1 35 ? 53.701 124.181 -17.773 1.00 52.88 35 LEU D C 1
ATOM 7454 O O . LEU D 1 35 ? 53.973 125.140 -17.033 1.00 52.13 35 LEU D O 1
ATOM 7459 N N . LYS D 1 36 ? 53.957 124.164 -19.084 1.00 53.24 36 LYS D N 1
ATOM 7460 C CA . LYS D 1 36 ? 54.629 125.235 -19.823 1.00 58.73 36 LYS D CA 1
ATOM 7461 C C . LYS D 1 36 ? 54.091 126.650 -19.685 1.00 60.66 36 LYS D C 1
ATOM 7462 O O . LYS D 1 36 ? 52.921 126.917 -19.967 1.00 54.84 36 LYS D O 1
ATOM 7468 N N . ARG D 1 37 ? 54.971 127.555 -19.252 1.00 62.68 37 ARG D N 1
ATOM 7469 C CA . ARG D 1 37 ? 54.623 128.961 -19.102 1.00 61.61 37 ARG D CA 1
ATOM 7470 C C . ARG D 1 37 ? 54.735 129.536 -20.511 1.00 61.81 37 ARG D C 1
ATOM 7471 O O . ARG D 1 37 ? 55.750 129.365 -21.187 1.00 57.63 37 ARG D O 1
ATOM 7479 N N . VAL D 1 38 ? 53.692 130.230 -20.941 1.00 65.90 38 VAL D N 1
ATOM 7480 C CA . VAL D 1 38 ? 53.638 130.757 -22.294 1.00 73.12 38 VAL D CA 1
ATOM 7481 C C . VAL D 1 38 ? 53.723 132.294 -22.432 1.00 74.09 38 VAL D C 1
ATOM 7482 O O . VAL D 1 38 ? 53.273 132.867 -23.429 1.00 74.77 38 VAL D O 1
ATOM 7486 N N . VAL D 1 39 ? 54.330 132.955 -21.449 1.00 76.71 39 VAL D N 1
ATOM 7487 C CA . VAL D 1 39 ? 54.453 134.416 -21.470 1.00 75.36 39 VAL D CA 1
ATOM 7488 C C . VAL D 1 39 ? 55.156 134.914 -22.735 1.00 75.54 39 VAL D C 1
ATOM 7489 O O . VAL D 1 39 ? 54.794 135.952 -23.284 1.00 73.52 39 VAL D O 1
ATOM 7493 N N . PHE D 1 40 ? 56.156 134.168 -23.196 1.00 80.89 40 PHE D N 1
ATOM 7494 C CA . PHE D 1 40 ? 56.898 134.532 -24.404 1.00 84.58 40 PHE D CA 1
ATOM 7495 C C . PHE D 1 40 ? 55.966 134.649 -25.612 1.00 84.22 40 PHE D C 1
ATOM 7496 O O . PHE D 1 40 ? 56.067 135.592 -26.398 1.00 82.69 40 PHE D O 1
ATOM 7504 N N . GLU D 1 41 ? 55.057 133.687 -25.754 1.00 84.24 41 GLU D N 1
ATOM 7505 C CA . GLU D 1 41 ? 54.113 133.680 -26.867 1.00 79.74 41 GLU D CA 1
ATOM 7506 C C . GLU D 1 41 ? 53.007 134.721 -26.693 1.00 76.73 41 GLU D C 1
ATOM 7507 O O . GLU D 1 41 ? 52.490 135.256 -27.676 1.00 71.62 41 GLU D O 1
ATOM 7513 N N . MET D 1 42 ? 52.643 135.000 -25.443 1.00 74.72 42 MET D N 1
ATOM 7514 C CA . MET D 1 42 ? 51.611 135.989 -25.147 1.00 75.04 42 MET D CA 1
ATOM 7515 C C . MET D 1 42 ? 52.040 137.368 -25.640 1.00 78.74 42 MET D C 1
ATOM 7516 O O . MET D 1 42 ? 51.277 138.327 -25.553 1.00 80.41 42 MET D O 1
ATOM 7521 N N . LEU D 1 43 ? 53.264 137.475 -26.148 1.00 78.15 43 LEU D N 1
ATOM 7522 C CA . LEU D 1 43 ? 53.758 138.755 -26.632 1.00 73.57 43 LEU D CA 1
ATOM 7523 C C . LEU D 1 43 ? 54.251 138.663 -28.062 1.00 73.23 43 LEU D C 1
ATOM 7524 O O . LEU D 1 43 ? 54.985 139.529 -28.529 1.00 79.65 43 LEU D O 1
ATOM 7529 N N . GLY D 1 44 ? 53.848 137.609 -28.757 1.00 72.89 44 GLY D N 1
ATOM 7530 C CA . GLY D 1 44 ? 54.246 137.441 -30.145 1.00 77.44 44 GLY D CA 1
ATOM 7531 C C . GLY D 1 44 ? 55.723 137.218 -30.419 1.00 80.72 44 GLY D C 1
ATOM 7532 O O . GLY D 1 44 ? 56.100 136.886 -31.546 1.00 78.00 44 GLY D O 1
ATOM 7533 N N . LEU D 1 45 ? 56.564 137.400 -29.401 1.00 84.31 45 LEU D N 1
ATOM 7534 C CA . LEU D 1 45 ? 58.008 137.208 -29.554 1.00 83.18 45 LEU D CA 1
ATOM 7535 C C . LEU D 1 45 ? 58.251 135.788 -30.072 1.00 85.99 45 LEU D C 1
ATOM 7536 O O . LEU D 1 45 ? 58.963 135.580 -31.057 1.00 81.29 45 LEU D O 1
ATOM 7541 N N . PHE D 1 46 ? 57.643 134.816 -29.394 1.00 92.71 46 PHE D N 1
ATOM 7542 C CA . PHE D 1 46 ? 57.745 133.409 -29.772 1.00 94.69 46 PHE D CA 1
ATOM 7543 C C . PHE D 1 46 ? 56.386 132.947 -30.304 1.00 94.53 46 PHE D C 1
ATOM 7544 O O . PHE D 1 46 ? 55.342 133.245 -29.718 1.00 90.49 46 PHE D O 1
ATOM 7552 N N . SER D 1 47 ? 56.408 132.231 -31.424 1.00 94.89 47 SER D N 1
ATOM 7553 C CA . SER D 1 47 ? 55.184 131.734 -32.040 1.00 95.90 47 SER D CA 1
ATOM 7554 C C . SER D 1 47 ? 55.409 130.390 -32.730 1.00 95.50 47 SER D C 1
ATOM 7555 O O . SER D 1 47 ? 55.391 130.297 -33.958 1.00 97.42 47 SER D O 1
ATOM 7558 N N . SER D 1 48 ? 55.633 129.351 -31.933 1.00 93.05 48 SER D N 1
ATOM 7559 C CA . SER D 1 48 ? 55.842 128.012 -32.467 1.00 86.74 48 SER D CA 1
ATOM 7560 C C . SER D 1 48 ? 54.769 127.129 -31.837 1.00 84.21 48 SER D C 1
ATOM 7561 O O . SER D 1 48 ? 54.332 127.388 -30.716 1.00 82.84 48 SER D O 1
ATOM 7564 N N . GLN D 1 49 ? 54.336 126.105 -32.565 1.00 82.48 49 GLN D N 1
ATOM 7565 C CA . GLN D 1 49 ? 53.296 125.198 -32.084 1.00 83.79 49 GLN D CA 1
ATOM 7566 C C . GLN D 1 49 ? 53.595 124.563 -30.727 1.00 79.13 49 GLN D C 1
ATOM 7567 O O . GLN D 1 49 ? 54.566 123.816 -30.577 1.00 77.89 49 GLN D O 1
ATOM 7573 N N . ILE D 1 50 ? 52.746 124.864 -29.745 1.00 70.29 50 ILE D N 1
ATOM 7574 C CA . ILE D 1 50 ? 52.882 124.320 -28.393 1.00 63.77 50 ILE D CA 1
ATOM 7575 C C . ILE D 1 50 ? 52.512 122.832 -28.364 1.00 66.32 50 ILE D C 1
ATOM 7576 O O . ILE D 1 50 ? 51.511 122.420 -28.954 1.00 68.65 50 ILE D O 1
ATOM 7581 N N . GLY D 1 51 ? 53.325 122.028 -27.686 1.00 64.69 51 GLY D N 1
ATOM 7582 C CA . GLY D 1 51 ? 53.050 120.605 -27.602 1.00 57.11 51 GLY D CA 1
ATOM 7583 C C . GLY D 1 51 ? 52.850 120.125 -26.173 1.00 52.92 51 GLY D C 1
ATOM 7584 O O . GLY D 1 51 ? 52.805 118.917 -25.913 1.00 54.26 51 GLY D O 1
ATOM 7585 N N . SER D 1 52 ? 52.712 121.066 -25.245 1.00 41.31 52 SER D N 1
ATOM 7586 C CA . SER D 1 52 ? 52.533 120.721 -23.845 1.00 47.20 52 SER D CA 1
ATOM 7587 C C . SER D 1 52 ? 51.432 121.528 -23.180 1.00 49.37 52 SER D C 1
ATOM 7588 O O . SER D 1 52 ? 51.113 122.630 -23.612 1.00 52.02 52 SER D O 1
ATOM 7591 N N . VAL D 1 53 ? 50.854 120.982 -22.117 1.00 53.34 53 VAL D N 1
ATOM 7592 C CA . VAL D 1 53 ? 49.786 121.685 -21.421 1.00 56.03 53 VAL D CA 1
ATOM 7593 C C . VAL D 1 53 ? 50.308 123.045 -20.983 1.00 61.31 53 VAL D C 1
ATOM 7594 O O . VAL D 1 53 ? 51.454 123.174 -20.544 1.00 68.16 53 VAL D O 1
ATOM 7598 N N . ALA D 1 54 ? 49.461 124.060 -21.123 1.00 65.51 54 ALA D N 1
ATOM 7599 C CA . ALA D 1 54 ? 49.816 125.427 -20.758 1.00 63.18 54 ALA D CA 1
ATOM 7600 C C . ALA D 1 54 ? 49.094 125.840 -19.479 1.00 59.43 54 ALA D C 1
ATOM 7601 O O . ALA D 1 54 ? 47.993 125.367 -19.198 1.00 59.00 54 ALA D O 1
ATOM 7603 N N . ILE D 1 55 ? 49.720 126.729 -18.718 1.00 58.60 55 ILE D N 1
ATOM 7604 C CA . ILE D 1 55 ? 49.168 127.202 -17.458 1.00 59.64 55 ILE D CA 1
ATOM 7605 C C . ILE D 1 55 ? 49.078 128.728 -17.374 1.00 63.58 55 ILE D C 1
ATOM 7606 O O . ILE D 1 55 ? 49.897 129.452 -17.954 1.00 62.48 55 ILE D O 1
ATOM 7611 N N . LEU D 1 56 ? 48.076 129.203 -16.635 1.00 61.80 56 LEU D N 1
ATOM 7612 C CA . LEU D 1 56 ? 47.855 130.631 -16.424 1.00 57.22 56 LEU D CA 1
ATOM 7613 C C . LEU D 1 56 ? 47.400 130.786 -14.992 1.00 56.89 56 LEU D C 1
ATOM 7614 O O . LEU D 1 56 ? 46.279 130.421 -14.650 1.00 54.85 56 LEU D O 1
ATOM 7619 N N . GLY D 1 57 ? 48.280 131.319 -14.153 1.00 60.46 57 GLY D N 1
ATOM 7620 C CA . GLY D 1 57 ? 47.947 131.499 -12.753 1.00 64.16 57 GLY D CA 1
ATOM 7621 C C . GLY D 1 57 ? 47.899 132.957 -12.364 1.00 65.85 57 GLY D C 1
ATOM 7622 O O . GLY D 1 57 ? 47.871 133.825 -13.234 1.00 68.57 57 GLY D O 1
ATOM 7623 N N . LYS D 1 58 ? 47.885 133.214 -11.058 1.00 67.26 58 LYS D N 1
ATOM 7624 C CA . LYS D 1 58 ? 47.841 134.567 -10.510 1.00 72.21 58 LYS D CA 1
ATOM 7625 C C . LYS D 1 58 ? 48.679 135.563 -11.306 1.00 75.83 58 LYS D C 1
ATOM 7626 O O . LYS D 1 58 ? 48.230 136.675 -11.587 1.00 77.46 58 LYS D O 1
ATOM 7632 N N . ARG D 1 59 ? 49.895 135.162 -11.665 1.00 80.52 59 ARG D N 1
ATOM 7633 C CA . ARG D 1 59 ? 50.798 136.016 -12.433 1.00 82.75 59 ARG D CA 1
ATOM 7634 C C . ARG D 1 59 ? 50.212 136.357 -13.804 1.00 82.37 59 ARG D C 1
ATOM 7635 O O . ARG D 1 59 ? 50.050 137.528 -14.139 1.00 80.35 59 ARG D O 1
ATOM 7643 N N . GLU D 1 60 ? 49.890 135.335 -14.591 1.00 82.96 60 GLU D N 1
ATOM 7644 C CA . GLU D 1 60 ? 49.330 135.555 -15.920 1.00 81.12 60 GLU D CA 1
ATOM 7645 C C . GLU D 1 60 ? 47.999 136.305 -15.856 1.00 84.78 60 GLU D C 1
ATOM 7646 O O . GLU D 1 60 ? 47.508 136.809 -16.870 1.00 84.48 60 GLU D O 1
ATOM 7652 N N . PHE D 1 61 ? 47.423 136.376 -14.660 1.00 83.34 61 PHE D N 1
ATOM 7653 C CA . PHE D 1 61 ? 46.151 137.053 -14.459 1.00 83.91 61 PHE D CA 1
ATOM 7654 C C . PHE D 1 61 ? 46.337 138.561 -14.327 1.00 84.08 61 PHE D C 1
ATOM 7655 O O . PHE D 1 61 ? 45.783 139.335 -15.108 1.00 82.52 61 PHE D O 1
ATOM 7663 N N . GLY D 1 62 ? 47.113 138.972 -13.331 1.00 85.32 62 GLY D N 1
ATOM 7664 C CA . GLY D 1 62 ? 47.357 140.387 -13.117 1.00 85.51 62 GLY D CA 1
ATOM 7665 C C . GLY D 1 62 ? 47.744 141.114 -14.391 1.00 83.38 62 GLY D C 1
ATOM 7666 O O . GLY D 1 62 ? 47.416 142.288 -14.561 1.00 78.76 62 GLY D O 1
ATOM 7667 N N . PHE D 1 63 ? 48.446 140.415 -15.280 1.00 83.63 63 PHE D N 1
ATOM 7668 C CA . PHE D 1 63 ? 48.885 140.984 -16.551 1.00 86.39 63 PHE D CA 1
ATOM 7669 C C . PHE D 1 63 ? 47.691 141.368 -17.411 1.00 87.65 63 PHE D C 1
ATOM 7670 O O . PHE D 1 63 ? 47.602 142.495 -17.905 1.00 89.01 63 PHE D O 1
ATOM 7678 N N . LEU D 1 64 ? 46.775 140.423 -17.593 1.00 86.20 64 LEU D N 1
ATOM 7679 C CA . LEU D 1 64 ? 45.586 140.665 -18.399 1.00 83.95 64 LEU D CA 1
ATOM 7680 C C . LEU D 1 64 ? 44.550 141.467 -17.610 1.00 80.62 64 LEU D C 1
ATOM 7681 O O . LEU D 1 64 ? 43.762 142.215 -18.187 1.00 79.96 64 LEU D O 1
ATOM 7686 N N . SER D 1 65 ? 44.579 141.317 -16.288 1.00 76.82 65 SER D N 1
ATOM 7687 C CA . SER D 1 65 ? 43.657 142.005 -15.390 1.00 76.10 65 SER D CA 1
ATOM 7688 C C . SER D 1 65 ? 43.685 143.529 -15.518 1.00 79.08 65 SER D C 1
ATOM 7689 O O . SER D 1 65 ? 42.713 144.208 -15.171 1.00 79.68 65 SER D O 1
ATOM 7692 N N . GLN D 1 66 ? 44.794 144.072 -16.009 1.00 79.28 66 GLN D N 1
ATOM 7693 C CA . GLN D 1 66 ? 44.909 145.518 -16.163 1.00 80.04 66 GLN D CA 1
ATOM 7694 C C . GLN D 1 66 ? 45.242 145.966 -17.585 1.00 81.20 66 GLN D C 1
ATOM 7695 O O . GLN D 1 66 ? 45.746 147.067 -17.797 1.00 79.51 66 GLN D O 1
ATOM 7701 N N . LYS D 1 67 ? 44.958 145.103 -18.556 1.00 83.15 67 LYS D N 1
ATOM 7702 C CA . LYS D 1 67 ? 45.187 145.421 -19.961 1.00 86.24 67 LYS D CA 1
ATOM 7703 C C . LYS D 1 67 ? 43.808 145.742 -20.532 1.00 90.97 67 LYS D C 1
ATOM 7704 O O . LYS D 1 67 ? 42.797 145.295 -19.989 1.00 90.27 67 LYS D O 1
ATOM 7706 N N . THR D 1 68 ? 43.746 146.526 -21.601 1.00 93.67 68 THR D N 1
ATOM 7707 C CA . THR D 1 68 ? 42.446 146.843 -22.172 1.00 96.86 68 THR D CA 1
ATOM 7708 C C . THR D 1 68 ? 41.935 145.598 -22.880 1.00 95.55 68 THR D C 1
ATOM 7709 O O . THR D 1 68 ? 42.716 144.771 -23.344 1.00 90.24 68 THR D O 1
ATOM 7713 N N . LEU D 1 69 ? 40.618 145.467 -22.954 1.00 95.97 69 LEU D N 1
ATOM 7714 C CA . LEU D 1 69 ? 40.008 144.307 -23.577 1.00 95.95 69 LEU D CA 1
ATOM 7715 C C . LEU D 1 69 ? 40.590 143.888 -24.918 1.00 98.75 69 LEU D C 1
ATOM 7716 O O . LEU D 1 69 ? 40.570 142.704 -25.251 1.00 101.31 69 LEU D O 1
ATOM 7721 N N . VAL D 1 70 ? 41.118 144.827 -25.696 1.00 102.14 70 VAL D N 1
ATOM 7722 C CA . VAL D 1 70 ? 41.677 144.444 -26.994 1.00 106.18 70 VAL D CA 1
ATOM 7723 C C . VAL D 1 70 ? 43.098 143.925 -26.829 1.00 108.15 70 VAL D C 1
ATOM 7724 O O . VAL D 1 70 ? 43.661 143.300 -27.736 1.00 107.31 70 VAL D O 1
ATOM 7728 N N . GLU D 1 71 ? 43.678 144.206 -25.666 1.00 108.98 71 GLU D N 1
ATOM 7729 C CA . GLU D 1 71 ? 45.015 143.729 -25.355 1.00 109.42 71 GLU D CA 1
ATOM 7730 C C . GLU D 1 71 ? 44.801 142.244 -25.108 1.00 109.32 71 GLU D C 1
ATOM 7731 O O . GLU D 1 71 ? 45.369 141.389 -25.790 1.00 110.89 71 GLU D O 1
ATOM 7733 N N . GLN D 1 72 ? 43.944 141.955 -24.134 1.00 106.98 72 GLN D N 1
ATOM 7734 C CA . GLN D 1 72 ? 43.601 140.588 -23.770 1.00 103.42 72 GLN D CA 1
ATOM 7735 C C . GLN D 1 72 ? 43.287 139.753 -25.010 1.00 100.93 72 GLN D C 1
ATOM 7736 O O . GLN D 1 72 ? 43.911 138.723 -25.250 1.00 103.16 72 GLN D O 1
ATOM 7742 N N . GLN D 1 73 ? 42.326 140.219 -25.800 1.00 98.91 73 GLN D N 1
ATOM 7743 C CA . GLN D 1 73 ? 41.903 139.531 -27.017 1.00 97.39 73 GLN D CA 1
ATOM 7744 C C . GLN D 1 73 ? 43.039 139.234 -27.978 1.00 96.60 73 GLN D C 1
ATOM 7745 O O . GLN D 1 73 ? 43.127 138.137 -28.533 1.00 94.43 73 GLN D O 1
ATOM 7751 N N . GLN D 1 74 ? 43.900 140.225 -28.180 1.00 98.73 74 GLN D N 1
ATOM 7752 C CA . GLN D 1 74 ? 45.026 140.098 -29.096 1.00 100.65 74 GLN D CA 1
ATOM 7753 C C . GLN D 1 74 ? 46.125 139.190 -28.533 1.00 100.72 74 GLN D C 1
ATOM 7754 O O . GLN D 1 74 ? 46.724 138.397 -29.263 1.00 97.75 74 GLN D O 1
ATOM 7760 N N . ILE D 1 75 ? 46.376 139.307 -27.232 1.00 99.83 75 ILE D N 1
ATOM 7761 C CA . ILE D 1 75 ? 47.388 138.500 -26.556 1.00 99.77 75 ILE D CA 1
ATOM 7762 C C . ILE D 1 75 ? 46.939 137.039 -26.494 1.00 96.10 75 ILE D C 1
ATOM 7763 O O . ILE D 1 75 ? 47.663 136.131 -26.914 1.00 92.79 75 ILE D O 1
ATOM 7768 N N . LEU D 1 76 ? 45.733 136.832 -25.971 1.00 91.51 76 LEU D N 1
ATOM 7769 C CA . LEU D 1 76 ? 45.150 135.503 -25.830 1.00 87.78 76 LEU D CA 1
ATOM 7770 C C . LEU D 1 76 ? 45.087 134.712 -27.135 1.00 86.71 76 LEU D C 1
ATOM 7771 O O . LEU D 1 76 ? 45.244 133.493 -27.129 1.00 85.06 76 LEU D O 1
ATOM 7776 N N . HIS D 1 77 ? 44.865 135.398 -28.251 1.00 87.74 77 HIS D N 1
ATOM 7777 C CA . HIS D 1 77 ? 44.788 134.724 -29.542 1.00 92.13 77 HIS D CA 1
ATOM 7778 C C . HIS D 1 77 ? 46.120 134.149 -30.015 1.00 93.05 77 HIS D C 1
ATOM 7779 O O . HIS D 1 77 ? 46.160 133.047 -30.562 1.00 89.64 77 HIS D O 1
ATOM 7786 N N . ASN D 1 78 ? 47.203 134.898 -29.817 1.00 95.09 78 ASN D N 1
ATOM 7787 C CA . ASN D 1 78 ? 48.533 134.451 -30.227 1.00 94.93 78 ASN D CA 1
ATOM 7788 C C . ASN D 1 78 ? 48.883 133.121 -29.572 1.00 94.10 78 ASN D C 1
ATOM 7789 O O . ASN D 1 78 ? 49.753 132.384 -30.050 1.00 92.32 78 ASN D O 1
ATOM 7794 N N . LEU D 1 79 ? 48.193 132.820 -28.475 1.00 93.32 79 LEU D N 1
ATOM 7795 C CA . LEU D 1 79 ? 48.410 131.581 -27.733 1.00 90.90 79 LEU D CA 1
ATOM 7796 C C . LEU D 1 79 ? 47.690 130.426 -28.427 1.00 88.46 79 LEU D C 1
ATOM 7797 O O . LEU D 1 79 ? 48.322 129.502 -28.947 1.00 84.84 79 LEU D O 1
ATOM 7802 N N . LEU D 1 80 ? 46.361 130.496 -28.429 1.00 86.76 80 LEU D N 1
ATOM 7803 C CA . LEU D 1 80 ? 45.530 129.470 -29.044 1.00 83.94 80 LEU D CA 1
ATOM 7804 C C . LEU D 1 80 ? 45.935 129.262 -30.500 1.00 84.50 80 LEU D C 1
ATOM 7805 O O . LEU D 1 80 ? 45.766 128.176 -31.056 1.00 85.20 80 LEU D O 1
ATOM 7810 N N . LYS D 1 81 ? 46.473 130.313 -31.108 1.00 86.35 81 LYS D N 1
ATOM 7811 C CA . LYS D 1 81 ? 46.915 130.273 -32.498 1.00 90.95 81 LYS D CA 1
ATOM 7812 C C . LYS D 1 81 ? 47.936 129.158 -32.718 1.00 92.93 81 LYS D C 1
ATOM 7813 O O . LYS D 1 81 ? 47.991 128.548 -33.787 1.00 88.32 81 LYS D O 1
ATOM 7819 N N . LEU D 1 82 ? 48.741 128.899 -31.692 1.00 97.03 82 LEU D N 1
ATOM 7820 C CA . LEU D 1 82 ? 49.778 127.874 -31.758 1.00 98.52 82 LEU D CA 1
ATOM 7821 C C . LEU D 1 82 ? 49.209 126.467 -31.570 1.00 98.72 82 LEU D C 1
ATOM 7822 O O . LEU D 1 82 ? 49.889 125.472 -31.829 1.00 97.06 82 LEU D O 1
ATOM 7827 N N . ASN D 1 83 ? 47.956 126.403 -31.124 1.00 98.97 83 ASN D N 1
ATOM 7828 C CA . ASN D 1 83 ? 47.253 125.143 -30.892 1.00 98.11 83 ASN D CA 1
ATOM 7829 C C . ASN D 1 83 ? 47.816 124.334 -29.716 1.00 94.03 83 ASN D C 1
ATOM 7830 O O . ASN D 1 83 ? 48.362 123.242 -29.899 1.00 91.55 83 ASN D O 1
ATOM 7835 N N . PRO D 1 84 ? 47.694 124.866 -28.491 1.00 89.78 84 PRO D N 1
ATOM 7836 C CA . PRO D 1 84 ? 48.201 124.150 -27.318 1.00 89.15 84 PRO D CA 1
ATOM 7837 C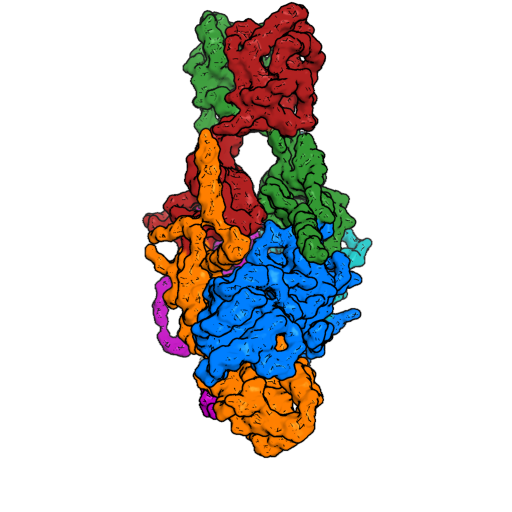 C . PRO D 1 84 ? 47.295 122.961 -26.974 1.00 89.39 84 PRO D C 1
ATOM 7838 O O . PRO D 1 84 ? 46.091 123.132 -26.782 1.00 89.28 84 PRO D O 1
ATOM 7842 N N . PRO D 1 85 ? 47.865 121.742 -26.887 1.00 88.39 85 PRO D N 1
ATOM 7843 C CA . PRO D 1 85 ? 47.092 120.536 -26.568 1.00 82.81 85 PRO D CA 1
ATOM 7844 C C . PRO D 1 85 ? 46.042 120.737 -25.474 1.00 77.62 85 PRO D C 1
ATOM 7845 O O . PRO D 1 85 ? 45.015 120.061 -25.456 1.00 78.62 85 PRO D O 1
ATOM 7849 N N . ALA D 1 86 ? 46.302 121.668 -24.567 1.00 69.78 86 ALA D N 1
ATOM 7850 C CA . ALA D 1 86 ? 45.370 121.946 -23.491 1.00 67.42 86 ALA D CA 1
ATOM 7851 C C . ALA D 1 86 ? 45.881 123.136 -22.696 1.00 67.74 86 ALA D C 1
ATOM 7852 O O . ALA D 1 86 ? 47.044 123.525 -22.831 1.00 71.45 86 ALA D O 1
ATOM 7854 N N . ILE D 1 87 ? 45.011 123.710 -21.871 1.00 63.70 87 ILE D N 1
ATOM 7855 C CA . ILE D 1 87 ? 45.359 124.882 -21.077 1.00 61.98 87 ILE D CA 1
ATOM 7856 C C . ILE D 1 87 ? 44.655 124.877 -19.736 1.00 60.18 87 ILE D C 1
ATOM 7857 O O . ILE D 1 87 ? 43.447 125.081 -19.664 1.00 66.08 87 ILE D O 1
ATOM 7862 N N . ILE D 1 88 ? 45.416 124.664 -18.671 1.00 60.75 88 ILE D N 1
ATOM 7863 C CA . ILE D 1 88 ? 44.851 124.631 -17.329 1.00 56.78 88 ILE D CA 1
ATOM 7864 C C . ILE D 1 88 ? 44.891 126.025 -16.740 1.00 57.32 88 ILE D C 1
ATOM 7865 O O . ILE D 1 88 ? 45.796 126.800 -17.041 1.00 56.83 88 ILE D O 1
ATOM 7870 N N . LEU D 1 89 ? 43.906 126.344 -15.907 1.00 61.94 89 LEU D N 1
ATOM 7871 C CA . LEU D 1 89 ? 43.837 127.661 -15.281 1.00 67.79 89 LEU D CA 1
ATOM 7872 C C . LEU D 1 89 ? 43.791 127.515 -13.776 1.00 68.52 89 LEU D C 1
ATOM 7873 O O . LEU D 1 89 ? 42.844 126.954 -13.231 1.00 70.29 89 LEU D O 1
ATOM 7878 N N . THR D 1 90 ? 44.813 128.030 -13.104 1.00 69.90 90 THR D N 1
ATOM 7879 C CA . THR D 1 90 ? 44.886 127.928 -11.654 1.00 71.13 90 THR D CA 1
ATOM 7880 C C . THR D 1 90 ? 43.650 128.516 -10.991 1.00 68.52 90 THR D C 1
ATOM 7881 O O . THR D 1 90 ? 42.739 128.978 -11.668 1.00 68.00 90 THR D O 1
ATOM 7885 N N . LYS D 1 91 ? 43.632 128.481 -9.663 1.00 69.55 91 LYS D N 1
ATOM 7886 C CA . LYS D 1 91 ? 42.525 129.003 -8.882 1.00 71.63 91 LYS D CA 1
ATOM 7887 C C . LYS D 1 91 ? 42.611 130.513 -8.863 1.00 78.35 91 LYS D C 1
ATOM 7888 O O . LYS D 1 91 ? 41.596 131.203 -8.793 1.00 84.66 91 LYS D O 1
ATOM 7894 N N . SER D 1 92 ? 43.835 131.022 -8.931 1.00 83.41 92 SER D N 1
ATOM 7895 C CA . SER D 1 92 ? 44.073 132.462 -8.905 1.00 84.87 92 SER D CA 1
ATOM 7896 C C . SER D 1 92 ? 43.697 133.166 -10.209 1.00 83.04 92 SER D C 1
ATOM 7897 O O . SER D 1 92 ? 43.729 134.393 -10.282 1.00 81.03 92 SER D O 1
ATOM 7900 N N . PHE D 1 93 ? 43.331 132.394 -11.229 1.00 83.15 93 PHE D N 1
ATOM 7901 C CA . PHE D 1 93 ? 42.954 132.970 -12.521 1.00 85.26 93 PHE D CA 1
ATOM 7902 C C . PHE D 1 93 ? 41.456 133.271 -12.586 1.00 87.67 93 PHE D C 1
ATOM 7903 O O . PHE D 1 93 ? 40.835 133.161 -13.645 1.00 82.88 93 PHE D O 1
ATOM 7911 N N . THR D 1 94 ? 40.894 133.659 -11.441 1.00 90.05 94 THR D N 1
ATOM 7912 C CA . THR D 1 94 ? 39.476 133.987 -11.311 1.00 91.16 94 THR D CA 1
ATOM 7913 C C . THR D 1 94 ? 38.913 134.802 -12.477 1.00 91.66 94 THR D C 1
ATOM 7914 O O . THR D 1 94 ? 39.562 135.715 -12.984 1.00 96.26 94 THR D O 1
ATOM 7918 N N . ASP D 1 95 ? 37.701 134.450 -12.897 1.00 87.73 95 ASP D N 1
ATOM 7919 C CA . ASP D 1 95 ? 37.012 135.122 -13.996 1.00 85.31 95 ASP D CA 1
ATOM 7920 C C . ASP D 1 95 ? 37.729 135.007 -15.346 1.00 83.65 95 ASP D C 1
ATOM 7921 O O . ASP D 1 95 ? 38.454 135.914 -15.754 1.00 81.04 95 ASP D O 1
ATOM 7926 N N . PRO D 1 96 ? 37.533 133.884 -16.055 1.00 81.49 96 PRO D N 1
ATOM 7927 C CA . PRO D 1 96 ? 38.158 133.655 -17.360 1.00 79.60 96 PRO D CA 1
ATOM 7928 C C . PRO D 1 96 ? 37.261 134.105 -18.509 1.00 78.86 96 PRO D C 1
ATOM 7929 O O . PRO D 1 96 ? 37.482 133.733 -19.663 1.00 73.23 96 PRO D O 1
ATOM 7933 N N . THR D 1 97 ? 36.254 134.909 -18.174 1.00 79.44 97 THR D N 1
ATOM 7934 C CA . THR D 1 97 ? 35.283 135.419 -19.144 1.00 81.44 97 THR D CA 1
ATOM 7935 C C . THR D 1 97 ? 35.889 135.856 -20.477 1.00 82.70 97 THR D C 1
ATOM 7936 O O . THR D 1 97 ? 35.494 135.372 -21.541 1.00 80.30 97 THR D O 1
ATOM 7940 N N . VAL D 1 98 ? 36.842 136.781 -20.410 1.00 83.51 98 VAL D N 1
ATOM 7941 C CA . VAL D 1 98 ? 37.495 137.294 -21.607 1.00 86.06 98 VAL D CA 1
ATOM 7942 C C . VAL D 1 98 ? 38.165 136.168 -22.384 1.00 87.34 98 VAL D C 1
ATOM 7943 O O . VAL D 1 98 ? 38.121 136.140 -23.616 1.00 83.12 98 VAL D O 1
ATOM 7945 N N . LEU D 1 99 ? 38.779 135.240 -21.655 1.00 92.30 99 LEU D N 1
ATOM 7946 C CA . LEU D 1 99 ? 39.462 134.105 -22.265 1.00 93.80 99 LEU D CA 1
ATOM 7947 C C . LEU D 1 99 ? 38.460 133.123 -22.867 1.00 95.21 99 LEU D C 1
ATOM 7948 O O . LEU D 1 99 ? 38.724 132.501 -23.900 1.00 93.15 99 LEU D O 1
ATOM 7950 N N . LEU D 1 100 ? 37.309 132.987 -22.214 1.00 96.73 100 LEU D N 1
ATOM 7951 C CA . LEU D 1 100 ? 36.263 132.080 -22.681 1.00 98.87 100 LEU D CA 1
ATOM 7952 C C . LEU D 1 100 ? 35.762 132.470 -24.069 1.00 99.34 100 LEU D C 1
ATOM 7953 O O . LEU D 1 100 ? 35.571 131.612 -24.936 1.00 96.95 100 LEU D O 1
ATOM 7958 N N . GLN D 1 101 ? 35.561 133.769 -24.270 1.00 99.07 101 GLN D N 1
ATOM 7959 C CA . GLN D 1 101 ? 35.072 134.287 -25.539 1.00 100.07 101 GLN D CA 1
ATOM 7960 C C . GLN D 1 101 ? 36.066 134.071 -26.681 1.00 101.29 101 GLN D C 1
ATOM 7961 O O . GLN D 1 101 ? 35.712 133.533 -27.734 1.00 99.72 101 GLN D O 1
ATOM 7967 N N . VAL D 1 102 ? 37.312 134.486 -26.479 1.00 100.57 102 VAL D N 1
ATOM 7968 C CA . VAL D 1 102 ? 38.327 134.323 -27.514 1.00 101.32 102 VAL D CA 1
ATOM 7969 C C . VAL D 1 102 ? 38.508 132.856 -27.882 1.00 101.34 102 VAL D C 1
ATOM 7970 O O . VAL D 1 102 ? 38.789 132.524 -29.035 1.00 100.19 102 VAL D O 1
ATOM 7974 N N . ASN D 1 103 ? 38.346 131.982 -26.893 1.00 102.20 103 ASN D N 1
ATOM 7975 C CA . ASN D 1 103 ? 38.478 130.547 -27.107 1.00 101.52 103 ASN D CA 1
ATOM 7976 C C . ASN D 1 103 ? 37.161 129.986 -27.636 1.00 102.68 103 ASN D C 1
ATOM 7977 O O . ASN D 1 103 ? 37.118 128.889 -28.191 1.00 100.32 103 ASN D O 1
ATOM 7982 N N . GLN D 1 104 ? 36.087 130.751 -27.458 1.00 103.78 104 GLN D N 1
ATOM 7983 C CA . GLN D 1 104 ? 34.770 130.341 -27.926 1.00 105.11 104 GLN D CA 1
ATOM 7984 C C . GLN D 1 104 ? 34.827 130.090 -29.428 1.00 106.23 104 GLN D C 1
ATOM 7985 O O . GLN D 1 104 ? 33.887 129.556 -30.013 1.00 107.25 104 GLN D O 1
ATOM 7991 N N . THR D 1 105 ? 35.933 130.483 -30.050 1.00 108.27 105 THR D N 1
ATOM 7992 C CA . THR D 1 105 ? 36.104 130.284 -31.482 1.00 111.55 105 THR D CA 1
ATOM 7993 C C . THR D 1 105 ? 37.212 129.271 -31.726 1.00 111.16 105 THR D C 1
ATOM 7994 O O . THR D 1 105 ? 37.362 128.745 -32.832 1.00 111.91 105 THR D O 1
ATOM 7998 N N . TYR D 1 106 ? 37.991 129.005 -30.682 1.00 110.12 106 TYR D N 1
ATOM 7999 C CA . TYR D 1 106 ? 39.086 128.050 -30.772 1.00 109.18 106 TYR D CA 1
ATOM 8000 C C . TYR D 1 106 ? 38.715 126.711 -30.139 1.00 108.33 106 TYR D C 1
ATOM 8001 O O . TYR D 1 106 ? 38.008 126.656 -29.130 1.00 107.85 106 TYR D O 1
ATOM 8010 N N . GLN D 1 107 ? 39.203 125.635 -30.746 1.00 106.74 107 GLN D N 1
ATOM 8011 C CA . GLN D 1 107 ? 38.935 124.281 -30.277 1.00 106.68 107 GLN D CA 1
ATOM 8012 C C . GLN D 1 107 ? 39.936 123.877 -29.182 1.00 103.79 107 GLN D C 1
ATOM 8013 O O . GLN D 1 107 ? 40.423 122.744 -29.159 1.00 104.97 107 GLN D O 1
ATOM 8019 N N . VAL D 1 108 ? 40.231 124.803 -28.273 1.00 99.22 108 VAL D N 1
ATOM 8020 C CA . VAL D 1 108 ? 41.184 124.553 -27.190 1.00 94.10 108 VAL D CA 1
ATOM 8021 C C . VAL D 1 108 ? 40.525 124.099 -25.884 1.00 89.98 108 VAL D C 1
ATOM 8022 O O . VAL D 1 108 ? 39.847 124.880 -25.210 1.00 86.96 108 VAL D O 1
ATOM 8026 N N . PRO D 1 109 ? 40.736 122.825 -25.502 1.00 86.03 109 PRO D N 1
ATOM 8027 C CA . PRO D 1 109 ? 40.169 122.256 -24.274 1.00 82.87 109 PRO D CA 1
ATOM 8028 C C . PRO D 1 109 ? 40.818 122.829 -23.025 1.00 80.46 109 PRO D C 1
ATOM 8029 O O . PRO D 1 109 ? 41.887 122.386 -22.629 1.00 85.51 109 PRO D O 1
ATOM 8033 N N . ILE D 1 110 ? 40.178 123.810 -22.402 1.00 77.70 110 ILE D N 1
ATOM 8034 C CA . ILE D 1 110 ? 40.759 124.406 -21.211 1.00 76.27 110 ILE D CA 1
ATOM 8035 C C . ILE D 1 110 ? 40.249 123.752 -19.937 1.00 77.25 110 ILE D C 1
ATOM 8036 O O . ILE D 1 110 ? 39.053 123.479 -19.789 1.00 75.52 110 ILE D O 1
ATOM 8041 N N . LEU D 1 111 ? 41.175 123.511 -19.014 1.00 78.11 111 LEU D N 1
ATOM 8042 C CA . LEU D 1 111 ? 40.863 122.897 -17.732 1.00 76.02 111 LEU D CA 1
ATOM 8043 C C . LEU D 1 111 ? 40.972 123.914 -16.614 1.00 74.24 111 LEU D C 1
ATOM 8044 O O . LEU D 1 111 ? 41.902 124.717 -16.580 1.00 75.72 111 LEU D O 1
ATOM 8049 N N . LYS D 1 112 ? 40.013 123.885 -15.702 1.00 71.33 112 LYS D N 1
ATOM 8050 C CA . LYS D 1 112 ? 40.052 124.787 -14.568 1.00 69.67 112 LYS D CA 1
ATOM 8051 C C . LYS D 1 112 ? 40.447 123.932 -13.378 1.00 70.30 112 LYS D C 1
ATOM 8052 O O . LYS D 1 112 ? 40.194 122.728 -13.366 1.00 74.07 112 LYS D O 1
ATOM 8058 N N . THR D 1 113 ? 41.080 124.548 -12.388 1.00 69.97 113 THR D N 1
ATOM 8059 C CA . THR D 1 113 ? 41.483 123.832 -11.185 1.00 67.24 113 THR D CA 1
ATOM 8060 C C . THR D 1 113 ? 41.304 124.743 -9.987 1.00 61.72 113 THR D C 1
ATOM 8061 O O . THR D 1 113 ? 41.286 125.961 -10.135 1.00 52.51 113 THR D O 1
ATOM 8065 N N . ASP D 1 114 ? 41.148 124.147 -8.809 1.00 66.21 114 ASP D N 1
ATOM 8066 C CA . ASP D 1 114 ? 40.986 124.910 -7.577 1.00 73.36 114 ASP D CA 1
ATOM 8067 C C . ASP D 1 114 ? 42.295 124.895 -6.799 1.00 73.82 114 ASP D C 1
ATOM 8068 O O . ASP D 1 114 ? 42.358 125.315 -5.646 1.00 72.50 114 ASP D O 1
ATOM 8073 N N . PHE D 1 115 ? 43.344 124.410 -7.456 1.00 75.05 115 PHE D N 1
ATOM 8074 C CA . PHE D 1 115 ? 44.672 124.342 -6.856 1.00 76.56 115 PHE D CA 1
ATOM 8075 C C . PHE D 1 115 ? 45.518 125.536 -7.299 1.00 74.51 115 PHE D C 1
ATOM 8076 O O . PHE D 1 115 ? 45.403 125.996 -8.437 1.00 70.86 115 PHE D O 1
ATOM 8084 N N . PHE D 1 116 ? 46.370 126.031 -6.405 1.00 72.48 116 PHE D N 1
ATOM 8085 C CA . PHE D 1 116 ? 47.236 127.154 -6.747 1.00 72.98 116 PHE D CA 1
ATOM 8086 C C . PHE D 1 116 ? 48.413 126.658 -7.569 1.00 70.53 116 PHE D C 1
ATOM 8087 O O . PHE D 1 116 ? 48.546 125.457 -7.809 1.00 71.98 116 PHE D O 1
ATOM 8095 N N . SER D 1 117 ? 49.262 127.578 -8.010 1.00 68.75 117 SER D N 1
ATOM 8096 C CA . SER D 1 117 ? 50.424 127.203 -8.808 1.00 66.96 117 SER D CA 1
ATOM 8097 C C . SER D 1 117 ? 51.358 126.257 -8.058 1.00 58.80 117 SER D C 1
ATOM 8098 O O . SER D 1 117 ? 51.875 125.313 -8.640 1.00 49.87 117 SER D O 1
ATOM 8101 N N . THR D 1 118 ? 51.558 126.510 -6.767 1.00 57.95 118 THR D N 1
ATOM 8102 C CA . THR D 1 118 ? 52.442 125.687 -5.947 1.00 63.22 118 THR D CA 1
ATOM 8103 C C . THR D 1 118 ? 51.947 124.248 -5.797 1.00 64.13 118 THR D C 1
ATOM 8104 O O . THR D 1 118 ? 52.675 123.292 -6.060 1.00 61.80 118 THR D O 1
ATOM 8108 N N . GLU D 1 119 ? 50.703 124.104 -5.360 1.00 64.73 119 GLU D N 1
ATOM 8109 C CA . GLU D 1 119 ? 50.106 122.790 -5.149 1.00 65.44 119 GLU D CA 1
ATOM 8110 C C . GLU D 1 119 ? 50.048 121.918 -6.408 1.00 63.88 119 GLU D C 1
ATOM 8111 O O . GLU D 1 119 ? 50.023 120.691 -6.320 1.00 69.16 119 GLU D O 1
ATOM 8117 N N . LEU D 1 120 ? 50.042 122.544 -7.576 1.00 58.12 120 LEU D N 1
ATOM 8118 C CA . LEU D 1 120 ? 49.996 121.798 -8.827 1.00 58.19 120 LEU D CA 1
ATOM 8119 C C . LEU D 1 120 ? 51.353 121.227 -9.210 1.00 56.69 120 LEU D C 1
ATOM 8120 O O . LEU D 1 120 ? 51.439 120.243 -9.949 1.00 57.16 120 LEU D O 1
ATOM 8125 N N . SER D 1 121 ? 52.418 121.851 -8.722 1.00 57.54 121 SER D N 1
ATOM 8126 C CA . SER D 1 121 ? 53.766 121.401 -9.048 1.00 54.95 121 SER D CA 1
ATOM 8127 C C . SER D 1 121 ? 54.008 119.958 -8.625 1.00 49.83 121 SER D C 1
ATOM 8128 O O . SER D 1 121 ? 54.514 119.159 -9.407 1.00 47.20 121 SER D O 1
ATOM 8131 N N . PHE D 1 122 ? 53.627 119.625 -7.396 1.00 50.11 122 PHE D N 1
ATOM 8132 C CA . PHE D 1 122 ? 53.820 118.276 -6.878 1.00 54.11 122 PHE D CA 1
ATOM 8133 C C . PHE D 1 122 ? 52.574 117.387 -6.997 1.00 57.45 122 PHE D C 1
ATOM 8134 O O . PHE D 1 122 ? 52.376 116.473 -6.195 1.00 62.67 122 PHE D O 1
ATOM 8142 N N . THR D 1 123 ? 51.747 117.653 -8.005 1.00 54.68 123 THR D N 1
ATOM 8143 C CA . THR D 1 123 ? 50.521 116.892 -8.227 1.00 50.89 123 THR D CA 1
ATOM 8144 C C . THR D 1 123 ? 50.312 116.677 -9.713 1.00 53.08 123 THR D C 1
ATOM 8145 O O . THR D 1 123 ? 50.833 115.717 -10.289 1.00 52.56 123 THR D O 1
ATOM 8149 N N . VAL D 1 124 ? 49.562 117.584 -10.332 1.00 52.22 124 VAL D N 1
ATOM 8150 C CA . VAL D 1 124 ? 49.271 117.499 -11.754 1.00 49.56 124 VAL D CA 1
ATOM 8151 C C . VAL D 1 124 ? 50.541 117.520 -12.591 1.00 50.85 124 VAL D C 1
ATOM 8152 O O . VAL D 1 124 ? 50.691 116.710 -13.510 1.00 52.53 124 VAL D O 1
ATOM 8156 N N . GLU D 1 125 ? 51.452 118.446 -12.274 1.00 49.49 125 GLU D N 1
ATOM 8157 C CA . GLU D 1 125 ? 52.701 118.589 -13.033 1.00 47.45 125 GLU D CA 1
ATOM 8158 C C . GLU D 1 125 ? 53.611 117.365 -12.883 1.00 48.03 125 GLU D C 1
ATOM 8159 O O . GLU D 1 125 ? 54.225 116.896 -13.859 1.00 43.82 125 GLU D O 1
ATOM 8165 N N . THR D 1 126 ? 53.682 116.846 -11.660 1.00 49.23 126 THR D N 1
ATOM 8166 C CA . THR D 1 126 ? 54.493 115.672 -11.358 1.00 50.03 126 THR D CA 1
ATOM 8167 C C . THR D 1 126 ? 54.031 114.496 -12.208 1.00 49.79 126 THR D C 1
ATOM 8168 O O . THR D 1 126 ? 54.849 113.770 -12.791 1.00 46.03 126 THR D O 1
ATOM 8172 N N . TYR D 1 127 ? 52.710 114.321 -12.267 1.00 45.67 127 TYR D N 1
ATOM 8173 C CA . TYR D 1 127 ? 52.109 113.241 -13.038 1.00 46.58 127 TYR D CA 1
ATOM 8174 C C . TYR D 1 127 ? 52.484 113.364 -14.496 1.00 46.20 127 TYR D C 1
ATOM 8175 O O . TYR D 1 127 ? 52.919 112.393 -15.118 1.00 48.27 127 TYR D O 1
ATOM 8184 N N . ILE D 1 128 ? 52.322 114.556 -15.058 1.00 45.43 128 ILE D N 1
ATOM 8185 C CA . ILE D 1 128 ? 52.647 114.717 -16.465 1.00 49.68 128 ILE D CA 1
ATOM 8186 C C . ILE D 1 128 ? 54.097 114.392 -16.738 1.00 48.73 128 ILE D C 1
ATOM 8187 O O . ILE D 1 128 ? 54.407 113.566 -17.599 1.00 49.37 128 ILE D O 1
ATOM 8192 N N . ASN D 1 129 ? 54.987 115.040 -15.994 1.00 48.52 129 ASN D N 1
ATOM 8193 C CA . ASN D 1 129 ? 56.419 114.826 -16.179 1.00 49.14 129 ASN D CA 1
ATOM 8194 C C . ASN D 1 129 ? 56.828 113.367 -16.134 1.00 45.83 129 ASN D C 1
ATOM 8195 O O . ASN D 1 129 ? 57.504 112.877 -17.049 1.00 46.56 129 ASN D O 1
ATOM 8200 N N . GLU D 1 130 ? 56.414 112.671 -15.079 1.00 47.38 130 GLU D N 1
ATOM 8201 C CA . GLU D 1 130 ? 56.748 111.261 -14.934 1.00 50.47 130 GLU D CA 1
ATOM 8202 C C . GLU D 1 130 ? 56.447 110.473 -16.208 1.00 50.79 130 GLU D C 1
ATOM 8203 O O . GLU D 1 130 ? 57.203 109.575 -16.581 1.00 52.20 130 GLU D O 1
ATOM 8209 N N . GLN D 1 131 ? 55.349 110.811 -16.879 1.00 47.08 131 GLN D N 1
ATOM 8210 C CA . GLN D 1 131 ? 54.976 110.106 -18.095 1.00 49.42 131 GLN D CA 1
ATOM 8211 C C . GLN D 1 131 ? 56.048 110.170 -19.159 1.00 48.40 131 GLN D C 1
ATOM 8212 O O . GLN D 1 131 ? 56.173 109.262 -19.981 1.00 53.01 131 GLN D O 1
ATOM 8218 N N . PHE D 1 132 ? 56.824 111.244 -19.155 1.00 49.29 132 PHE D N 1
ATOM 8219 C CA . PHE D 1 132 ? 57.863 111.407 -20.169 1.00 51.23 132 PHE D CA 1
ATOM 8220 C C . PHE D 1 132 ? 59.272 110.980 -19.747 1.00 49.90 132 PHE D C 1
ATOM 8221 O O . PHE D 1 132 ? 60.194 111.034 -20.565 1.00 52.68 132 PHE D O 1
ATOM 8229 N N . ALA D 1 133 ? 59.444 110.560 -18.491 1.00 48.79 133 ALA D N 1
ATOM 8230 C CA . ALA D 1 133 ? 60.758 110.122 -17.986 1.00 38.84 133 ALA D CA 1
ATOM 8231 C C . ALA D 1 133 ? 61.442 109.126 -18.915 1.00 36.56 133 ALA D C 1
ATOM 8232 O O . ALA D 1 133 ? 60.796 108.271 -19.514 1.00 38.59 133 ALA D O 1
ATOM 8234 N N . THR D 1 134 ? 62.758 109.252 -19.033 1.00 32.58 134 THR D N 1
ATOM 8235 C CA . THR D 1 134 ? 63.546 108.365 -19.880 1.00 37.16 134 THR D CA 1
ATOM 8236 C C . THR D 1 134 ? 63.568 106.933 -19.329 1.00 39.82 134 THR D C 1
ATOM 8237 O O . THR D 1 134 ? 63.714 106.723 -18.125 1.00 44.80 134 THR D O 1
ATOM 8241 N N . VAL D 1 135 ? 63.431 105.961 -20.221 1.00 39.70 135 VAL D N 1
ATOM 8242 C CA . VAL D 1 135 ? 63.412 104.557 -19.848 1.00 41.12 135 VAL D CA 1
ATOM 8243 C C . VAL D 1 135 ? 64.566 103.839 -20.519 1.00 45.07 135 VAL D C 1
ATOM 8244 O O . VAL D 1 135 ? 64.938 104.171 -21.646 1.00 47.13 135 VAL D O 1
ATOM 8248 N N . ALA D 1 136 ? 65.135 102.853 -19.831 1.00 44.78 136 ALA D N 1
ATOM 8249 C CA . ALA D 1 136 ? 66.253 102.099 -20.388 1.00 42.46 136 ALA D CA 1
ATOM 8250 C C . ALA D 1 136 ? 66.089 100.619 -20.107 1.00 41.89 136 ALA D C 1
ATOM 8251 O O . ALA D 1 136 ? 65.785 100.236 -18.987 1.00 45.35 136 ALA D O 1
ATOM 8253 N N . GLN D 1 137 ? 66.281 99.796 -21.131 1.00 43.97 137 GLN D N 1
ATOM 8254 C CA . GLN D 1 137 ? 66.163 98.356 -20.974 1.00 48.43 137 GLN D CA 1
ATOM 8255 C C . GLN D 1 137 ? 67.511 97.822 -20.546 1.00 47.77 137 GLN D C 1
ATOM 8256 O O . GLN D 1 137 ? 68.539 98.235 -21.077 1.00 51.05 137 GLN D O 1
ATOM 8262 N N . ILE D 1 138 ? 67.508 96.917 -19.575 1.00 44.72 138 ILE D N 1
ATOM 8263 C CA . ILE D 1 138 ? 68.745 96.323 -19.101 1.00 41.37 138 ILE D CA 1
ATOM 8264 C C . ILE D 1 138 ? 68.454 94.891 -18.753 1.00 41.66 138 ILE D C 1
ATOM 8265 O O . ILE D 1 138 ? 67.311 94.435 -18.836 1.00 46.83 138 ILE D O 1
ATOM 8270 N N . HIS D 1 139 ? 69.496 94.173 -18.370 1.00 40.75 139 HIS D N 1
ATOM 8271 C CA . HIS D 1 139 ? 69.341 92.787 -17.975 1.00 41.43 139 HIS D CA 1
ATOM 8272 C C . HIS D 1 139 ? 69.422 92.712 -16.462 1.00 39.29 139 HIS D C 1
ATOM 8273 O O . HIS D 1 139 ? 69.728 93.710 -15.801 1.00 32.19 139 HIS D O 1
ATOM 8280 N N . GLY D 1 140 ? 69.124 91.534 -15.922 1.00 39.21 140 GLY D N 1
ATOM 8281 C CA . GLY D 1 140 ? 69.170 91.321 -14.485 1.00 40.40 140 GLY D CA 1
ATOM 8282 C C . GLY D 1 140 ? 67.841 90.829 -13.936 1.00 43.66 140 GLY D C 1
ATOM 8283 O O . GLY D 1 140 ? 66.891 90.616 -14.694 1.00 40.32 140 GLY D O 1
ATOM 8284 N N . VAL D 1 141 ? 67.780 90.629 -12.621 1.00 40.68 141 VAL D N 1
ATOM 8285 C CA . VAL D 1 141 ? 66.546 90.193 -11.991 1.00 39.12 141 VAL D CA 1
ATOM 8286 C C . VAL D 1 141 ? 66.161 91.252 -10.997 1.00 34.78 141 VAL D C 1
ATOM 8287 O O . VAL D 1 141 ? 67.014 91.801 -10.310 1.00 36.04 141 VAL D O 1
ATOM 8291 N N . LEU D 1 142 ? 64.873 91.556 -10.941 1.00 34.97 142 LEU D N 1
ATOM 8292 C CA . LEU D 1 142 ? 64.376 92.579 -10.031 1.00 36.79 142 LEU D CA 1
ATOM 8293 C C . LEU D 1 142 ? 63.486 91.994 -8.950 1.00 33.72 142 LEU D C 1
ATOM 8294 O O . LEU D 1 142 ? 62.618 91.175 -9.231 1.00 33.23 142 LEU D O 1
ATOM 8299 N N . LEU D 1 143 ? 63.715 92.427 -7.717 1.00 30.04 143 LEU D N 1
ATOM 8300 C CA . LEU D 1 143 ? 62.922 91.993 -6.584 1.00 23.64 143 LEU D CA 1
ATOM 8301 C C . LEU D 1 143 ? 62.949 93.080 -5.532 1.00 26.66 143 LEU D C 1
ATOM 8302 O O . LEU D 1 143 ? 63.771 93.999 -5.585 1.00 28.22 143 LEU D O 1
ATOM 8307 N N . GLU D 1 144 ? 62.021 92.996 -4.591 1.00 29.31 144 GLU D N 1
ATOM 8308 C CA . GLU D 1 144 ? 62.006 93.928 -3.471 1.00 31.49 144 GLU D CA 1
ATOM 8309 C C . GLU D 1 144 ? 62.073 92.974 -2.281 1.00 28.78 144 GLU D C 1
ATOM 8310 O O . GLU D 1 144 ? 61.275 92.043 -2.161 1.00 26.86 144 GLU D O 1
ATOM 8316 N N . VAL D 1 145 ? 63.066 93.205 -1.433 1.00 31.31 145 VAL D N 1
ATOM 8317 C CA . VAL D 1 145 ? 63.357 92.384 -0.256 1.00 29.26 145 VAL D CA 1
ATOM 8318 C C . VAL D 1 145 ? 63.404 93.284 0.970 1.00 30.00 145 VAL D C 1
ATOM 8319 O O . VAL D 1 145 ? 64.171 94.243 0.995 1.00 27.67 145 VAL D O 1
ATOM 8323 N N . PHE D 1 146 ? 62.603 92.967 1.988 1.00 32.32 146 PHE D N 1
ATOM 8324 C CA . PHE D 1 146 ? 62.555 93.778 3.208 1.00 27.02 146 PHE D CA 1
ATOM 8325 C C . PHE D 1 146 ? 62.240 95.240 2.876 1.00 29.18 146 PHE D C 1
ATOM 8326 O O . PHE D 1 146 ? 62.750 96.164 3.511 1.00 30.03 146 PHE D O 1
ATOM 8334 N N . GLY D 1 147 ? 61.402 95.442 1.863 1.00 33.75 147 GLY D N 1
ATOM 8335 C CA . GLY D 1 147 ? 61.036 96.788 1.469 1.00 36.04 147 GLY D CA 1
ATOM 8336 C C . GLY D 1 147 ? 62.102 97.520 0.676 1.00 38.60 147 GLY D C 1
ATOM 8337 O O . GLY D 1 147 ? 61.972 98.720 0.424 1.00 42.44 147 GLY D O 1
ATOM 8338 N N . VAL D 1 148 ? 63.149 96.809 0.264 1.00 33.62 148 VAL D N 1
ATOM 8339 C CA . VAL D 1 148 ? 64.217 97.436 -0.495 1.00 27.39 148 VAL D CA 1
ATOM 8340 C C . VAL D 1 148 ? 64.381 96.900 -1.904 1.00 31.10 148 VAL D C 1
ATOM 8341 O O . VAL D 1 148 ? 64.602 95.705 -2.097 1.00 31.93 148 VAL D O 1
ATOM 8345 N N . GLY D 1 149 ? 64.276 97.794 -2.887 1.00 27.34 149 GLY D N 1
ATOM 8346 C CA . GLY D 1 149 ? 64.442 97.390 -4.272 1.00 23.51 149 GLY D CA 1
ATOM 8347 C C . GLY D 1 149 ? 65.828 96.805 -4.481 1.00 32.77 149 GLY D C 1
ATOM 8348 O O . GLY D 1 149 ? 66.828 97.412 -4.082 1.00 38.01 149 GLY D O 1
ATOM 8349 N N . VAL D 1 150 ? 65.895 95.633 -5.108 1.00 32.11 150 VAL D N 1
ATOM 8350 C CA . VAL D 1 150 ? 67.163 94.947 -5.337 1.00 30.83 150 VAL D CA 1
ATOM 8351 C C . VAL D 1 150 ? 67.357 94.504 -6.775 1.00 37.39 150 VAL D C 1
ATOM 8352 O O . VAL D 1 150 ? 66.473 93.883 -7.372 1.00 40.00 150 VAL D O 1
ATOM 8356 N N . LEU D 1 151 ? 68.525 94.816 -7.329 1.00 39.77 151 LEU D N 1
ATOM 8357 C CA . LEU D 1 151 ? 68.839 94.421 -8.699 1.00 39.34 151 LEU D CA 1
ATOM 8358 C C . LEU D 1 151 ? 69.935 93.352 -8.713 1.00 41.37 151 LEU D C 1
ATOM 8359 O O . LEU D 1 151 ? 71.095 93.643 -8.442 1.00 36.30 151 LEU D O 1
ATOM 8364 N N . LEU D 1 152 ? 69.560 92.119 -9.037 1.00 44.47 152 LEU D N 1
ATOM 8365 C CA . LEU D 1 152 ? 70.514 91.016 -9.079 1.00 48.66 152 LEU D CA 1
ATOM 8366 C C . LEU D 1 152 ? 71.208 90.983 -10.422 1.00 50.22 152 LEU D C 1
ATOM 8367 O O . LEU D 1 152 ? 70.554 90.998 -11.463 1.00 50.11 152 LEU D O 1
ATOM 8372 N N . THR D 1 153 ? 72.537 90.961 -10.388 1.00 54.40 153 THR D N 1
ATOM 8373 C CA . THR D 1 153 ? 73.342 90.917 -11.600 1.00 59.73 153 THR D CA 1
ATOM 8374 C C . THR D 1 153 ? 74.419 89.872 -11.402 1.00 65.15 153 THR D C 1
ATOM 8375 O O . THR D 1 153 ? 74.295 88.993 -10.548 1.00 65.81 153 THR D O 1
ATOM 8379 N N . GLY D 1 154 ? 75.475 89.960 -12.198 1.00 75.20 154 GLY D N 1
ATOM 8380 C CA . GLY D 1 154 ? 76.564 89.010 -12.059 1.00 85.01 154 GLY D CA 1
ATOM 8381 C C . GLY D 1 154 ? 76.759 88.074 -13.233 1.00 88.56 154 GLY D C 1
ATOM 8382 O O . GLY D 1 154 ? 77.588 87.164 -13.171 1.00 92.92 154 GLY D O 1
ATOM 8383 N N . ARG D 1 155 ? 76.004 88.293 -14.304 1.00 88.41 155 ARG D N 1
ATOM 8384 C CA . ARG D 1 155 ? 76.112 87.456 -15.494 1.00 91.02 155 ARG D CA 1
ATOM 8385 C C . ARG D 1 155 ? 76.260 85.985 -15.120 1.00 89.83 155 ARG D C 1
ATOM 8386 O O . ARG D 1 155 ? 76.979 85.229 -15.777 1.00 83.46 155 ARG D O 1
ATOM 8394 N N . SER D 1 156 ? 75.577 85.587 -14.052 1.00 91.66 156 SER D N 1
ATOM 8395 C CA . SER D 1 156 ? 75.627 84.202 -13.592 1.00 93.21 156 SER D CA 1
ATOM 8396 C C . SER D 1 156 ? 74.617 83.369 -14.381 1.00 92.52 156 SER D C 1
ATOM 8397 O O . SER D 1 156 ? 74.370 82.200 -14.065 1.00 92.99 156 SER D O 1
ATOM 8400 N N . GLY D 1 157 ? 74.041 83.983 -15.412 1.00 88.78 157 GLY D N 1
ATOM 8401 C CA . GLY D 1 157 ? 73.061 83.299 -16.233 1.00 81.90 157 GLY D CA 1
ATOM 8402 C C . GLY D 1 157 ? 71.769 83.063 -15.475 1.00 77.30 157 GLY D C 1
ATOM 8403 O O . GLY D 1 157 ? 71.405 83.848 -14.602 1.00 71.08 157 GLY D O 1
ATOM 8404 N N . ILE D 1 158 ? 71.077 81.975 -15.801 1.00 74.82 158 ILE D N 1
ATOM 8405 C CA . ILE D 1 158 ? 69.819 81.647 -15.142 1.00 72.93 158 ILE D CA 1
ATOM 8406 C C . ILE D 1 158 ? 70.009 81.425 -13.644 1.00 72.47 158 ILE D C 1
ATOM 8407 O O . ILE D 1 158 ? 69.035 81.267 -12.904 1.00 74.04 158 ILE D O 1
ATOM 8412 N N . GLY D 1 159 ? 71.265 81.410 -13.200 1.00 66.44 159 GLY D N 1
ATOM 8413 C CA . GLY D 1 159 ? 71.546 81.226 -11.785 1.00 52.99 159 GLY D CA 1
ATOM 8414 C C . GLY D 1 159 ? 70.851 82.311 -10.980 1.00 50.69 159 GLY D C 1
ATOM 8415 O O . GLY D 1 159 ? 70.372 82.067 -9.877 1.00 50.80 159 GLY D O 1
ATOM 8416 N N . LYS D 1 160 ? 70.796 83.516 -11.541 1.00 46.06 160 LYS D N 1
ATOM 8417 C CA . LYS D 1 160 ? 70.136 84.634 -10.891 1.00 43.94 160 LYS D CA 1
ATOM 8418 C C . LYS D 1 160 ? 68.667 84.288 -10.727 1.00 44.58 160 LYS D C 1
ATOM 8419 O O . LYS D 1 160 ? 68.133 84.284 -9.617 1.00 35.97 160 LYS D O 1
ATOM 8425 N N . SER D 1 161 ? 68.019 83.986 -11.845 1.00 43.73 161 SER D N 1
ATOM 8426 C CA . SER D 1 161 ? 66.609 83.621 -11.837 1.00 47.01 161 SER D CA 1
ATOM 8427 C C . SER D 1 161 ? 66.369 82.568 -10.756 1.00 44.76 161 SER D C 1
ATOM 8428 O O . SER D 1 161 ? 65.470 82.715 -9.926 1.00 39.74 161 SER D O 1
ATOM 8431 N N . GLU D 1 162 ? 67.187 81.517 -10.752 1.00 42.60 162 GLU D N 1
ATOM 8432 C CA . GLU D 1 162 ? 67.041 80.451 -9.767 1.00 42.69 162 GLU D CA 1
ATOM 8433 C C . GLU D 1 162 ? 67.149 80.949 -8.338 1.00 41.73 162 GLU D C 1
ATOM 8434 O O . GLU D 1 162 ? 66.506 80.416 -7.435 1.00 46.73 162 GLU D O 1
ATOM 8440 N N . CYS D 1 163 ? 67.945 81.990 -8.144 1.00 41.93 163 CYS D N 1
ATOM 8441 C CA . CYS D 1 163 ? 68.118 82.587 -6.829 1.00 43.24 163 CYS D CA 1
ATOM 8442 C C . CYS D 1 163 ? 66.919 83.483 -6.488 1.00 40.87 163 CYS D C 1
ATOM 8443 O O . CYS D 1 163 ? 66.623 83.714 -5.323 1.00 38.58 163 CYS D O 1
ATOM 8446 N N . ALA D 1 164 ? 66.239 83.997 -7.507 1.00 38.20 164 ALA D N 1
ATOM 8447 C CA . ALA D 1 164 ? 65.088 84.839 -7.266 1.00 33.44 164 ALA D CA 1
ATOM 8448 C C . ALA D 1 164 ? 63.963 83.934 -6.799 1.00 33.32 164 ALA D C 1
ATOM 8449 O O . ALA D 1 164 ? 63.215 84.276 -5.886 1.00 34.58 164 ALA D O 1
ATOM 8451 N N . LEU D 1 165 ? 63.842 82.770 -7.423 1.00 31.95 165 LEU D N 1
ATOM 8452 C CA . LEU D 1 165 ? 62.800 81.832 -7.021 1.00 35.80 165 LEU D CA 1
ATOM 8453 C C . LEU D 1 165 ? 62.997 81.544 -5.533 1.00 36.64 165 LEU D C 1
ATOM 8454 O O . LEU D 1 165 ? 62.027 81.492 -4.779 1.00 40.31 165 LEU D O 1
ATOM 8459 N N . ASP D 1 166 ? 64.253 81.385 -5.111 1.00 37.69 166 ASP D N 1
ATOM 8460 C CA . ASP D 1 166 ? 64.568 81.148 -3.693 1.00 39.96 166 ASP D CA 1
ATOM 8461 C C . ASP D 1 166 ? 64.011 82.285 -2.812 1.00 35.87 166 ASP D C 1
ATOM 8462 O O . ASP D 1 166 ? 63.432 82.028 -1.759 1.00 33.19 166 ASP D O 1
ATOM 8467 N N . LEU D 1 167 ? 64.196 83.534 -3.251 1.00 32.28 167 LEU D N 1
ATOM 8468 C CA . LEU D 1 167 ? 63.732 84.709 -2.511 1.00 31.38 167 LEU D CA 1
ATOM 8469 C C . LEU D 1 167 ? 62.206 84.787 -2.471 1.00 32.50 167 LEU D C 1
ATOM 8470 O O . LEU D 1 167 ? 61.612 85.150 -1.454 1.00 27.81 167 LEU D O 1
ATOM 8475 N N . ILE D 1 168 ? 61.589 84.448 -3.597 1.00 32.27 168 ILE D N 1
ATOM 8476 C CA . ILE D 1 168 ? 60.148 84.439 -3.722 1.00 32.97 168 ILE D CA 1
ATOM 8477 C C . ILE D 1 168 ? 59.588 83.464 -2.690 1.00 34.19 168 ILE D C 1
ATOM 8478 O O . ILE D 1 168 ? 58.566 83.745 -2.053 1.00 29.64 168 ILE D O 1
ATOM 8483 N N . ASN D 1 169 ? 60.263 82.324 -2.517 1.00 38.76 169 ASN D N 1
ATOM 8484 C CA . ASN D 1 169 ? 59.822 81.325 -1.538 1.00 38.19 169 ASN D CA 1
ATOM 8485 C C . ASN D 1 169 ? 59.973 81.846 -0.105 1.00 35.86 169 ASN D C 1
ATOM 8486 O O . ASN D 1 169 ? 59.368 81.304 0.812 1.00 36.79 169 ASN D O 1
ATOM 8491 N N . LYS D 1 170 ? 60.773 82.892 0.090 1.00 33.44 170 LYS D N 1
ATOM 8492 C CA . LYS D 1 170 ? 60.897 83.459 1.420 1.00 33.12 170 LYS D CA 1
ATOM 8493 C C . LYS D 1 170 ? 59.914 84.626 1.547 1.00 35.87 170 LYS D C 1
ATOM 8494 O O . LYS D 1 170 ? 59.974 85.396 2.510 1.00 35.69 170 LYS D O 1
ATOM 8500 N N . ASN D 1 171 ? 59.034 84.753 0.550 1.00 29.05 171 ASN D N 1
ATOM 8501 C CA . ASN D 1 171 ? 58.000 85.782 0.511 1.00 37.48 171 ASN D CA 1
ATOM 8502 C C . ASN D 1 171 ? 58.377 87.199 0.086 1.00 35.42 171 ASN D C 1
ATOM 8503 O O . ASN D 1 171 ? 57.668 88.162 0.406 1.00 34.24 171 ASN D O 1
ATOM 8508 N N . HIS D 1 172 ? 59.505 87.338 -0.599 1.00 30.50 172 HIS D N 1
ATOM 8509 C CA . HIS D 1 172 ? 59.920 88.644 -1.081 1.00 27.75 172 HIS D CA 1
ATOM 8510 C C . HIS D 1 172 ? 59.201 88.897 -2.411 1.00 27.78 172 HIS D C 1
ATOM 8511 O O . HIS D 1 172 ? 58.762 87.955 -3.070 1.00 32.04 172 HIS D O 1
ATOM 8518 N N . LEU D 1 173 ? 59.058 90.162 -2.789 1.00 25.77 173 LEU D N 1
ATOM 8519 C CA . LEU D 1 173 ? 58.344 90.501 -4.013 1.00 30.22 173 LEU D CA 1
ATOM 8520 C C . LEU D 1 173 ? 59.144 90.400 -5.325 1.00 30.97 173 LEU D C 1
ATOM 8521 O O . LEU D 1 173 ? 60.249 90.934 -5.433 1.00 35.64 173 LEU D O 1
ATOM 8526 N N . PHE D 1 174 ? 58.575 89.714 -6.317 1.00 29.41 174 PHE D N 1
ATOM 8527 C CA . PHE D 1 174 ? 59.203 89.565 -7.625 1.00 27.67 174 PHE D CA 1
ATOM 8528 C C . PHE D 1 174 ? 58.677 90.646 -8.577 1.00 26.01 174 PHE D C 1
ATOM 8529 O O . PHE D 1 174 ? 57.481 90.928 -8.600 1.00 20.68 174 PHE D O 1
ATOM 8537 N N . VAL D 1 175 ? 59.570 91.239 -9.362 1.00 28.66 175 VAL D N 1
ATOM 8538 C CA . VAL D 1 175 ? 59.185 92.298 -10.286 1.00 31.92 175 VAL D CA 1
ATOM 8539 C C . VAL D 1 175 ? 59.453 91.970 -11.747 1.00 32.68 175 VAL D C 1
ATOM 8540 O O . VAL D 1 175 ? 58.660 92.313 -12.616 1.00 33.04 175 VAL D O 1
ATOM 8544 N N . GLY D 1 176 ? 60.587 91.338 -12.022 1.00 32.29 176 GLY D N 1
ATOM 8545 C CA . GLY D 1 176 ? 60.890 90.987 -13.396 1.00 32.34 176 GLY D CA 1
ATOM 8546 C C . GLY D 1 176 ? 62.229 90.308 -13.554 1.00 30.81 176 GLY D C 1
ATOM 8547 O O . GLY D 1 176 ? 63.144 90.508 -12.753 1.00 31.41 176 GLY D O 1
ATOM 8548 N N . ASP D 1 177 ? 62.340 89.504 -14.601 1.00 28.37 177 ASP D N 1
ATOM 8549 C CA . ASP D 1 177 ? 63.569 88.784 -14.894 1.00 32.27 177 ASP D CA 1
ATOM 8550 C C . ASP D 1 177 ? 63.996 88.964 -16.356 1.00 35.20 177 ASP D C 1
ATOM 8551 O O . ASP D 1 177 ? 63.166 88.931 -17.270 1.00 34.25 177 ASP D O 1
ATOM 8556 N N . ASP D 1 178 ? 65.292 89.164 -16.564 1.00 36.42 178 ASP D N 1
ATOM 8557 C CA . ASP D 1 178 ? 65.862 89.292 -17.910 1.00 39.38 178 ASP D CA 1
ATOM 8558 C C . ASP D 1 178 ? 65.454 90.522 -18.727 1.00 36.87 178 ASP D C 1
ATOM 8559 O O . ASP D 1 178 ? 66.273 91.408 -18.965 1.00 37.93 178 ASP D O 1
ATOM 8564 N N . ALA D 1 179 ? 64.200 90.567 -19.171 1.00 39.19 179 ALA D N 1
ATOM 8565 C CA . ALA D 1 179 ? 63.715 91.692 -19.970 1.00 38.77 179 ALA D CA 1
ATOM 8566 C C . ALA D 1 179 ? 63.128 92.770 -19.077 1.00 34.83 179 ALA D C 1
ATOM 8567 O O . ALA D 1 179 ? 61.907 92.912 -18.976 1.00 33.78 179 ALA D O 1
ATOM 8569 N N . ILE D 1 180 ? 63.994 93.545 -18.441 1.00 28.52 180 ILE D N 1
ATOM 8570 C CA . ILE D 1 180 ? 63.522 94.584 -17.547 1.00 33.87 180 ILE D CA 1
ATOM 8571 C C . ILE D 1 180 ? 63.908 95.970 -18.028 1.00 41.41 180 ILE D C 1
ATOM 8572 O O . ILE D 1 180 ? 64.671 96.124 -18.982 1.00 46.53 180 ILE D O 1
ATOM 8577 N N . GLU D 1 181 ? 63.357 96.982 -17.372 1.00 41.66 181 GLU D N 1
ATOM 8578 C CA . GLU D 1 181 ? 63.653 98.356 -17.726 1.00 46.14 181 GLU D CA 1
ATOM 8579 C C . GLU D 1 181 ? 63.605 99.233 -16.487 1.00 46.90 181 GLU D C 1
ATOM 8580 O O . GLU D 1 181 ? 62.842 98.983 -15.550 1.00 42.21 181 GLU D O 1
ATOM 8586 N N . ILE D 1 182 ? 64.439 100.265 -16.503 1.00 43.34 182 ILE D N 1
ATOM 8587 C CA . ILE D 1 182 ? 64.554 101.190 -15.399 1.00 42.47 182 ILE D CA 1
ATOM 8588 C C . ILE D 1 182 ? 64.319 102.618 -15.853 1.00 42.31 182 ILE D C 1
ATOM 8589 O O . ILE D 1 182 ? 64.504 102.943 -17.026 1.00 43.11 182 ILE D O 1
ATOM 8594 N N . TYR D 1 183 ? 63.912 103.467 -14.912 1.00 40.16 183 TYR D N 1
ATOM 8595 C CA . TYR D 1 183 ? 63.674 104.874 -15.195 1.00 38.76 183 TYR D CA 1
ATOM 8596 C C . TYR D 1 183 ? 63.929 105.729 -13.971 1.00 39.80 183 TYR D C 1
ATOM 8597 O O . TYR D 1 183 ? 63.590 105.356 -12.843 1.00 36.80 183 TYR D O 1
ATOM 8606 N N . ARG D 1 184 ? 64.535 106.884 -14.204 1.00 40.09 184 ARG D N 1
ATOM 8607 C CA . ARG D 1 184 ? 64.843 107.806 -13.122 1.00 39.67 184 ARG D CA 1
ATOM 8608 C C . ARG D 1 184 ? 63.741 108.829 -12.900 1.00 39.79 184 ARG D C 1
ATOM 8609 O O . ARG D 1 184 ? 63.290 109.507 -13.828 1.00 42.94 184 ARG D O 1
ATOM 8617 N N . LEU D 1 185 ? 63.327 108.936 -11.651 1.00 34.39 185 LEU D N 1
ATOM 8618 C CA . LEU D 1 185 ? 62.298 109.868 -11.248 1.00 33.22 185 LEU D CA 1
ATOM 8619 C C . LEU D 1 185 ? 62.872 110.647 -10.077 1.00 34.55 185 LEU D C 1
ATOM 8620 O O . LEU D 1 185 ? 63.067 110.088 -9.000 1.00 31.95 185 LEU D O 1
ATOM 8625 N N . GLY D 1 186 ? 63.153 111.934 -10.295 1.00 38.18 186 GLY D N 1
ATOM 8626 C CA . GLY D 1 186 ? 63.743 112.764 -9.254 1.00 35.03 186 GLY D CA 1
ATOM 8627 C C . GLY D 1 186 ? 65.147 112.258 -8.951 1.00 37.65 186 GLY D C 1
ATOM 8628 O O . GLY D 1 186 ? 65.965 112.089 -9.857 1.00 35.88 186 GLY D O 1
ATOM 8629 N N . ASN D 1 187 ? 65.433 112.018 -7.677 1.00 41.61 187 ASN D N 1
ATOM 8630 C CA . ASN D 1 187 ? 66.735 111.502 -7.287 1.00 44.51 187 ASN D CA 1
ATOM 8631 C C . ASN D 1 187 ? 66.591 110.006 -7.011 1.00 45.13 187 ASN D C 1
ATOM 8632 O O . ASN D 1 187 ? 67.479 109.374 -6.435 1.00 45.30 187 ASN D O 1
ATOM 8637 N N . ARG D 1 188 ? 65.464 109.432 -7.420 1.00 39.72 188 ARG D N 1
ATOM 8638 C CA . ARG D 1 188 ? 65.235 108.002 -7.207 1.00 42.07 188 ARG D CA 1
ATOM 8639 C C . ARG D 1 188 ? 65.265 107.180 -8.517 1.00 39.74 188 ARG D C 1
ATOM 8640 O O . ARG D 1 188 ? 64.986 107.710 -9.582 1.00 49.61 188 ARG D O 1
ATOM 8648 N N . LEU D 1 189 ? 65.633 105.903 -8.446 1.00 35.28 189 LEU D N 1
ATOM 8649 C CA . LEU D 1 189 ? 65.631 105.051 -9.632 1.00 35.54 189 LEU D CA 1
ATOM 8650 C C . LEU D 1 189 ? 64.587 103.942 -9.458 1.00 42.35 189 LEU D C 1
ATOM 8651 O O . LEU D 1 189 ? 64.449 103.363 -8.363 1.00 43.12 189 LEU D O 1
ATOM 8656 N N . PHE D 1 190 ? 63.849 103.650 -10.533 1.00 40.05 190 PHE D N 1
ATOM 8657 C CA . PHE D 1 190 ? 62.815 102.606 -10.507 1.00 34.35 190 PHE D CA 1
ATOM 8658 C C . PHE D 1 190 ? 62.996 101.526 -11.556 1.00 34.46 190 PHE D C 1
ATOM 8659 O O . PHE D 1 190 ? 63.576 101.757 -12.610 1.00 41.72 190 PHE D O 1
ATOM 8667 N N . GLY D 1 191 ? 62.492 100.339 -11.246 1.00 30.27 191 GLY D N 1
ATOM 8668 C CA . GLY D 1 191 ? 62.577 99.229 -12.170 1.00 36.68 191 GLY D CA 1
ATOM 8669 C C . GLY D 1 191 ? 61.257 98.487 -12.310 1.00 38.47 191 GLY D C 1
ATOM 8670 O O . GLY D 1 191 ? 60.439 98.462 -11.385 1.00 37.04 191 GLY D O 1
ATOM 8671 N N . ARG D 1 192 ? 61.042 97.887 -13.476 1.00 37.65 192 ARG D N 1
ATOM 8672 C CA . ARG D 1 192 ? 59.819 97.135 -13.726 1.00 37.94 192 ARG D CA 1
ATOM 8673 C C . ARG D 1 192 ? 60.052 96.136 -14.858 1.00 35.07 192 ARG D C 1
ATOM 8674 O O . ARG D 1 192 ? 61.113 96.123 -15.472 1.00 34.46 192 ARG D O 1
ATOM 8682 N N . ALA D 1 193 ? 59.058 95.302 -15.127 1.00 34.57 193 ALA D N 1
ATOM 8683 C CA . ALA D 1 193 ? 59.179 94.306 -16.181 1.00 40.25 193 ALA D CA 1
ATOM 8684 C C . ALA D 1 193 ? 58.729 94.837 -17.543 1.00 41.45 193 ALA D C 1
ATOM 8685 O O . ALA D 1 193 ? 57.762 95.589 -17.629 1.00 45.46 193 ALA D O 1
ATOM 8687 N N . GLN D 1 194 ? 59.436 94.449 -18.601 1.00 41.42 194 GLN D N 1
ATOM 8688 C CA . GLN D 1 194 ? 59.053 94.853 -19.948 1.00 42.65 194 GLN D CA 1
ATOM 8689 C C . GLN D 1 194 ? 57.830 93.993 -20.262 1.00 44.74 194 GLN D C 1
ATOM 8690 O O . GLN D 1 194 ? 57.702 92.889 -19.733 1.00 48.67 194 GLN D O 1
ATOM 8696 N N . GLU D 1 195 ? 56.940 94.489 -21.116 1.00 41.56 195 GLU D N 1
ATOM 8697 C CA . GLU D 1 195 ? 55.722 93.762 -21.457 1.00 36.74 195 GLU D CA 1
ATOM 8698 C C . GLU D 1 195 ? 55.926 92.299 -21.840 1.00 39.54 195 GLU D C 1
ATOM 8699 O O . GLU D 1 195 ? 55.072 91.458 -21.561 1.00 39.70 195 GLU D O 1
ATOM 8705 N N . VAL D 1 196 ? 57.056 91.998 -22.471 1.00 36.77 196 VAL D N 1
ATOM 8706 C CA . VAL D 1 196 ? 57.336 90.643 -22.909 1.00 40.82 196 VAL D CA 1
ATOM 8707 C C . VAL D 1 196 ? 57.714 89.709 -21.783 1.00 46.22 196 VAL D C 1
ATOM 8708 O O . VAL D 1 196 ? 57.496 88.493 -21.871 1.00 49.53 196 VAL D O 1
ATOM 8712 N N . ALA D 1 197 ? 58.288 90.267 -20.726 1.00 42.81 197 ALA D N 1
ATOM 8713 C CA . ALA D 1 197 ? 58.704 89.460 -19.588 1.00 39.23 197 ALA D CA 1
ATOM 8714 C C . ALA D 1 197 ? 57.618 89.324 -18.526 1.00 36.25 197 ALA D C 1
ATOM 8715 O O . ALA D 1 197 ? 57.352 88.222 -18.044 1.00 31.01 197 ALA D O 1
ATOM 8717 N N . LYS D 1 198 ? 56.978 90.442 -18.197 1.00 34.34 198 LYS D N 1
ATOM 8718 C 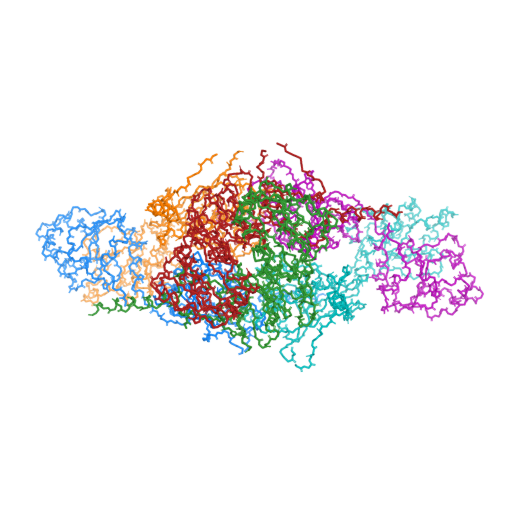CA . LYS D 1 198 ? 55.954 90.460 -17.167 1.00 37.93 198 LYS D CA 1
ATOM 8719 C C . LYS D 1 198 ? 56.452 89.682 -15.959 1.00 39.31 198 LYS D C 1
ATOM 8720 O O . LYS D 1 198 ? 57.435 90.074 -15.328 1.00 41.06 198 LYS D O 1
ATOM 8726 N N . LYS D 1 199 ? 55.788 88.580 -15.634 1.00 32.55 199 LYS D N 1
ATOM 8727 C CA . LYS D 1 199 ? 56.224 87.794 -14.495 1.00 32.82 199 LYS D CA 1
ATOM 8728 C C . LYS D 1 199 ? 56.662 86.378 -14.868 1.00 33.81 199 LYS D C 1
ATOM 8729 O O . LYS D 1 199 ? 56.566 85.450 -14.063 1.00 33.55 199 LYS D O 1
ATOM 8735 N N . PHE D 1 200 ? 57.153 86.232 -16.096 1.00 30.48 200 PHE D N 1
ATOM 8736 C CA . PHE D 1 200 ? 57.643 84.953 -16.578 1.00 31.97 200 PHE D CA 1
ATOM 8737 C C . PHE D 1 200 ? 59.108 84.865 -16.190 1.00 34.80 200 PHE D C 1
ATOM 8738 O O . PHE D 1 200 ? 59.785 85.888 -16.047 1.00 35.69 200 PHE D O 1
ATOM 8746 N N . MET D 1 201 ? 59.597 83.644 -16.010 1.00 30.73 201 MET D N 1
ATOM 8747 C CA . MET D 1 201 ? 60.985 83.439 -15.636 1.00 31.57 201 MET D CA 1
ATOM 8748 C C . MET D 1 201 ? 61.396 82.020 -15.993 1.00 30.85 201 MET D C 1
ATOM 8749 O O . MET D 1 201 ? 60.634 81.075 -15.787 1.00 32.17 201 MET D O 1
ATOM 8754 N N . GLU D 1 202 ? 62.597 81.888 -16.546 1.00 29.18 202 GLU D N 1
ATOM 8755 C CA . GLU D 1 202 ? 63.130 80.599 -16.956 1.00 30.63 202 GLU D CA 1
ATOM 8756 C C . GLU D 1 202 ? 63.862 79.951 -15.794 1.00 27.97 202 GLU D C 1
ATOM 8757 O O . GLU D 1 202 ? 64.692 80.583 -15.155 1.00 25.39 202 GLU D O 1
ATOM 8763 N N . ILE D 1 203 ? 63.538 78.693 -15.523 1.00 30.50 203 ILE D N 1
ATOM 8764 C CA . ILE D 1 203 ? 64.149 77.941 -14.434 1.00 29.27 203 ILE D CA 1
ATOM 8765 C C . ILE D 1 203 ? 64.620 76.627 -15.037 1.00 32.82 203 ILE D C 1
ATOM 8766 O O . ILE D 1 203 ? 63.833 75.902 -15.676 1.00 30.69 203 ILE D O 1
ATOM 8771 N N . ARG D 1 204 ? 65.897 76.310 -14.847 1.00 28.35 204 ARG D N 1
ATOM 8772 C CA . ARG D 1 204 ? 66.443 75.074 -15.410 1.00 27.82 204 ARG D CA 1
ATOM 8773 C C . ARG D 1 204 ? 65.618 73.857 -15.022 1.00 29.99 204 ARG D C 1
ATOM 8774 O O . ARG D 1 204 ? 65.351 73.625 -13.844 1.00 30.88 204 ARG D O 1
ATOM 8782 N N . GLY D 1 205 ? 65.205 73.100 -16.033 1.00 26.55 205 GLY D N 1
ATOM 8783 C CA . GLY D 1 205 ? 64.420 71.903 -15.810 1.00 24.09 205 GLY D CA 1
ATOM 8784 C C . GLY D 1 205 ? 62.925 72.119 -15.903 1.00 27.41 205 GLY D C 1
ATOM 8785 O O . GLY D 1 205 ? 62.174 71.154 -16.012 1.00 28.25 205 GLY D O 1
ATOM 8786 N N . LEU D 1 206 ? 62.489 73.374 -15.847 1.00 27.67 206 LEU D N 1
ATOM 8787 C CA . LEU D 1 206 ? 61.069 73.705 -15.928 1.00 27.62 206 LEU D CA 1
ATOM 8788 C C . LEU D 1 206 ? 60.834 74.688 -17.057 1.00 26.38 206 LEU D C 1
ATOM 8789 O O . LEU D 1 206 ? 59.693 74.962 -17.420 1.00 32.96 206 LEU D O 1
ATOM 8794 N N . GLY D 1 207 ? 61.919 75.235 -17.586 1.00 26.91 207 GLY D N 1
ATOM 8795 C CA . GLY D 1 207 ? 61.798 76.203 -18.651 1.00 30.35 207 GLY D CA 1
ATOM 8796 C C . GLY D 1 207 ? 61.165 77.471 -18.114 1.00 36.46 207 GLY D C 1
ATOM 8797 O O . GLY D 1 207 ? 61.232 77.758 -16.911 1.00 36.79 207 GLY D O 1
ATOM 8798 N N . ILE D 1 208 ? 60.549 78.242 -19.002 1.00 37.45 208 ILE D N 1
ATOM 8799 C CA . ILE D 1 208 ? 59.886 79.472 -18.589 1.00 36.34 208 ILE D CA 1
ATOM 8800 C C . ILE D 1 208 ? 58.636 79.134 -17.788 1.00 33.02 208 ILE D C 1
ATOM 8801 O O . ILE D 1 208 ? 57.814 78.340 -18.239 1.00 34.33 208 ILE D O 1
ATOM 8806 N N . ILE D 1 209 ? 58.509 79.706 -16.591 1.00 27.12 209 ILE D N 1
ATOM 8807 C CA . ILE D 1 209 ? 57.318 79.487 -15.761 1.00 31.63 209 ILE D CA 1
ATOM 8808 C C . ILE D 1 209 ? 56.714 80.835 -15.425 1.00 26.20 209 ILE D C 1
ATOM 8809 O O . ILE D 1 209 ? 57.374 81.864 -15.543 1.00 27.61 209 ILE D O 1
ATOM 8814 N N . ASN D 1 210 ? 55.453 80.821 -15.014 1.00 28.81 210 ASN D N 1
ATOM 8815 C CA . ASN D 1 210 ? 54.750 82.042 -14.638 1.00 23.76 210 ASN D CA 1
ATOM 8816 C C . ASN D 1 210 ? 54.717 82.121 -13.100 1.00 28.11 210 ASN D C 1
ATOM 8817 O O . ASN D 1 210 ? 53.833 81.553 -12.461 1.00 22.80 210 ASN D O 1
ATOM 8822 N N . VAL D 1 211 ? 55.667 82.833 -12.499 1.00 34.33 211 VAL D N 1
ATOM 8823 C CA . VAL D 1 211 ? 55.703 82.918 -11.036 1.00 37.58 211 VAL D CA 1
ATOM 8824 C C . VAL D 1 211 ? 54.383 83.373 -10.423 1.00 38.58 211 VAL D C 1
ATOM 8825 O O . VAL D 1 211 ? 53.989 82.890 -9.359 1.00 40.17 211 VAL D O 1
ATOM 8829 N N . GLU D 1 212 ? 53.698 84.289 -11.095 1.00 32.77 212 GLU D N 1
ATOM 8830 C CA . GLU D 1 212 ? 52.438 84.807 -10.586 1.00 33.59 212 GLU D CA 1
ATOM 8831 C C . GLU D 1 212 ? 51.361 83.733 -10.475 1.00 36.21 212 GLU D C 1
ATOM 8832 O O . GLU D 1 212 ? 50.592 83.705 -9.512 1.00 36.46 212 GLU D O 1
ATOM 8838 N N . ARG D 1 213 ? 51.299 82.843 -11.456 1.00 37.09 213 ARG D N 1
ATOM 8839 C CA . ARG D 1 213 ? 50.300 81.784 -11.417 1.00 40.26 213 ARG D CA 1
ATOM 8840 C C . ARG D 1 213 ? 50.773 80.655 -10.495 1.00 38.24 213 ARG D C 1
ATOM 8841 O O . ARG D 1 213 ? 49.962 79.904 -9.956 1.00 35.50 213 ARG D O 1
ATOM 8849 N N . PHE D 1 214 ? 52.089 80.538 -10.325 1.00 32.66 214 PHE D N 1
ATOM 8850 C CA . PHE D 1 214 ? 52.666 79.515 -9.453 1.00 35.11 214 PHE D CA 1
ATOM 8851 C C . PHE D 1 214 ? 52.504 79.834 -7.960 1.00 35.15 214 PHE D C 1
ATOM 8852 O O . PHE D 1 214 ? 52.106 78.968 -7.175 1.00 35.93 214 PHE D O 1
ATOM 8860 N N . TYR D 1 215 ? 52.797 81.073 -7.573 1.00 32.32 215 TYR D N 1
ATOM 8861 C CA . TYR D 1 215 ? 52.734 81.462 -6.166 1.00 35.97 215 TYR D CA 1
ATOM 8862 C C . TYR D 1 215 ? 51.798 82.601 -5.798 1.00 35.10 215 TYR D C 1
ATOM 8863 O O . TYR D 1 215 ? 51.824 83.064 -4.664 1.00 39.82 215 TYR D O 1
ATOM 8872 N N . GLY D 1 216 ? 50.995 83.064 -6.747 1.00 37.85 216 GLY D N 1
ATOM 8873 C CA . GLY D 1 216 ? 50.054 84.124 -6.445 1.00 40.75 216 GLY D CA 1
ATOM 8874 C C . GLY D 1 216 ? 50.583 85.537 -6.522 1.00 42.60 216 GLY D C 1
ATOM 8875 O O . GLY D 1 216 ? 51.793 85.777 -6.513 1.00 45.40 216 GLY D O 1
ATOM 8876 N N . LEU D 1 217 ? 49.650 86.480 -6.582 1.00 41.37 217 LEU D N 1
ATOM 8877 C CA . LEU D 1 217 ? 49.982 87.889 -6.674 1.00 37.06 217 LEU D CA 1
ATOM 8878 C C . LEU D 1 217 ? 50.642 88.410 -5.401 1.00 37.49 217 LEU D C 1
ATOM 8879 O O . LEU D 1 217 ? 51.265 89.471 -5.415 1.00 38.00 217 LEU D O 1
ATOM 8884 N N . GLN D 1 218 ? 50.525 87.675 -4.298 1.00 30.44 218 GLN D N 1
ATOM 8885 C CA . GLN D 1 218 ? 51.156 88.136 -3.067 1.00 32.29 218 GLN D CA 1
ATOM 8886 C C . GLN D 1 218 ? 52.684 88.161 -3.172 1.00 34.30 218 GLN D C 1
ATOM 8887 O O . GLN D 1 218 ? 53.345 88.737 -2.315 1.00 34.63 218 GLN D O 1
ATOM 8893 N N . ILE D 1 219 ? 53.256 87.533 -4.200 1.00 35.08 219 ILE D N 1
ATOM 8894 C CA . ILE D 1 219 ? 54.711 87.563 -4.333 1.00 35.09 219 ILE D CA 1
ATOM 8895 C C . ILE D 1 219 ? 55.229 88.329 -5.555 1.00 35.32 219 ILE D C 1
ATOM 8896 O O . ILE D 1 219 ? 56.350 88.105 -6.015 1.00 34.06 219 ILE D O 1
ATOM 8901 N N . THR D 1 220 ? 54.408 89.234 -6.077 1.00 31.32 220 THR D N 1
ATOM 8902 C CA . THR D 1 220 ? 54.809 90.047 -7.216 1.00 31.29 220 THR D CA 1
ATOM 8903 C C . THR D 1 220 ? 54.538 91.527 -6.939 1.00 35.66 220 THR D C 1
ATOM 8904 O O . THR D 1 220 ? 53.773 91.885 -6.039 1.00 29.56 220 THR D O 1
ATOM 8908 N N . LYS D 1 221 ? 55.182 92.387 -7.718 1.00 37.32 221 LYS D N 1
ATOM 8909 C CA . LYS D 1 221 ? 55.009 93.822 -7.577 1.00 37.62 221 LYS D CA 1
ATOM 8910 C C . LYS D 1 221 ? 55.250 94.425 -8.949 1.00 40.11 221 LYS D C 1
ATOM 8911 O O . LYS D 1 221 ? 56.096 93.934 -9.698 1.00 41.65 221 LYS D O 1
ATOM 8917 N N . GLN D 1 222 ? 54.504 95.472 -9.290 1.00 38.01 222 GLN D N 1
ATOM 8918 C CA . GLN D 1 222 ? 54.646 96.096 -10.604 1.00 39.54 222 GLN D CA 1
ATOM 8919 C C . GLN D 1 222 ? 55.980 96.807 -10.756 1.00 32.74 222 GLN D C 1
ATOM 8920 O O . GLN D 1 222 ? 56.599 96.724 -11.805 1.00 32.84 222 GLN D O 1
ATOM 8926 N N . ARG D 1 223 ? 56.415 97.498 -9.709 1.00 32.96 223 ARG D N 1
ATOM 8927 C CA . ARG D 1 223 ? 57.666 98.218 -9.769 1.00 32.46 223 ARG D CA 1
ATOM 8928 C C . ARG D 1 223 ? 58.314 98.354 -8.393 1.00 33.12 223 ARG D C 1
ATOM 8929 O O . ARG D 1 223 ? 57.664 98.189 -7.355 1.00 27.82 223 ARG D O 1
ATOM 8937 N N . THR D 1 224 ? 59.606 98.671 -8.387 1.00 31.71 224 THR D N 1
ATOM 8938 C CA . THR D 1 224 ? 60.310 98.869 -7.134 1.00 29.97 224 THR D CA 1
ATOM 8939 C C . THR D 1 224 ? 61.301 100.005 -7.263 1.00 32.61 224 THR D C 1
ATOM 8940 O O . THR D 1 224 ? 61.790 100.280 -8.350 1.00 31.72 224 THR D O 1
ATOM 8944 N N . GLU D 1 225 ? 61.581 100.681 -6.157 1.00 31.00 225 GLU D N 1
ATOM 8945 C CA . GLU D 1 225 ? 62.593 101.724 -6.187 1.00 35.69 225 GLU D CA 1
ATOM 8946 C C . GLU D 1 225 ? 63.904 100.944 -5.979 1.00 33.41 225 GLU D C 1
ATOM 8947 O O . GLU D 1 225 ? 64.098 100.352 -4.923 1.00 36.24 225 GLU D O 1
ATOM 8953 N N . ILE D 1 226 ? 64.774 100.919 -6.983 1.00 29.20 226 ILE D N 1
ATOM 8954 C CA . ILE D 1 226 ? 66.035 100.206 -6.873 1.00 30.67 226 ILE D CA 1
ATOM 8955 C C . ILE D 1 226 ? 67.030 100.974 -6.017 1.00 34.58 226 ILE D C 1
ATOM 8956 O O . ILE D 1 226 ? 67.230 102.177 -6.228 1.00 32.14 226 ILE D O 1
ATOM 8961 N N . GLN D 1 227 ? 67.638 100.298 -5.037 1.00 35.59 227 GLN D N 1
ATOM 8962 C CA . GLN D 1 227 ? 68.616 100.970 -4.161 1.00 37.73 227 GLN D CA 1
ATOM 8963 C C . GLN D 1 227 ? 69.874 100.164 -3.949 1.00 32.10 227 GLN D C 1
ATOM 8964 O O . GLN D 1 227 ? 70.926 100.707 -3.624 1.00 35.64 227 GLN D O 1
ATOM 8970 N N . LEU D 1 228 ? 69.755 98.865 -4.141 1.00 34.30 228 LEU D N 1
ATOM 8971 C CA . LEU D 1 228 ? 70.872 97.991 -3.931 1.00 36.72 228 LEU D CA 1
ATOM 8972 C C . LEU D 1 228 ? 71.059 97.141 -5.174 1.00 40.69 228 LEU D C 1
ATOM 8973 O O . LEU D 1 228 ? 70.108 96.880 -5.915 1.00 42.29 228 LEU D O 1
ATOM 8978 N N . MET D 1 229 ? 72.295 96.724 -5.404 1.00 40.35 229 MET D N 1
ATOM 8979 C CA . MET D 1 229 ? 72.616 95.894 -6.540 1.00 41.10 229 MET D CA 1
ATOM 8980 C C . MET D 1 229 ? 73.549 94.814 -6.004 1.00 41.14 229 MET D C 1
ATOM 8981 O O . MET D 1 229 ? 74.589 95.111 -5.419 1.00 41.57 229 MET D O 1
ATOM 8986 N N . VAL D 1 230 ? 73.156 93.560 -6.174 1.00 38.04 230 VAL D N 1
ATOM 8987 C CA . VAL D 1 230 ? 73.965 92.456 -5.712 1.00 39.14 230 VAL D CA 1
ATOM 8988 C C . VAL D 1 230 ? 74.448 91.670 -6.908 1.00 40.77 230 VAL D C 1
ATOM 8989 O O . VAL D 1 230 ? 73.658 91.258 -7.757 1.00 42.80 230 VAL D O 1
ATOM 8993 N N . ASN D 1 231 ? 75.761 91.478 -6.975 1.00 39.72 231 ASN D N 1
ATOM 8994 C CA . ASN D 1 231 ? 76.357 90.740 -8.071 1.00 36.63 231 ASN D CA 1
ATOM 8995 C C . ASN D 1 231 ? 76.743 89.349 -7.597 1.00 37.13 231 ASN D C 1
ATOM 8996 O O . ASN D 1 231 ? 77.603 89.208 -6.737 1.00 38.33 231 ASN D O 1
ATOM 9001 N N . LEU D 1 232 ? 76.092 88.324 -8.139 1.00 36.32 232 LEU D N 1
ATOM 9002 C CA . LEU D 1 232 ? 76.414 86.959 -7.747 1.00 37.12 232 LEU D CA 1
ATOM 9003 C C . LEU D 1 232 ? 77.586 86.442 -8.572 1.00 43.10 232 LEU D C 1
ATOM 9004 O O . LEU D 1 232 ? 77.631 86.607 -9.796 1.00 36.27 232 LEU D O 1
ATOM 9009 N N . LEU D 1 233 ? 78.535 85.815 -7.882 1.00 46.98 233 LEU D N 1
ATOM 9010 C CA . LEU D 1 233 ? 79.723 85.264 -8.519 1.00 48.73 233 LEU D CA 1
ATOM 9011 C C . LEU D 1 233 ? 79.689 83.754 -8.461 1.00 50.39 233 LEU D C 1
ATOM 9012 O O . LEU D 1 233 ? 79.438 83.174 -7.411 1.00 54.33 233 LEU D O 1
ATOM 9017 N N . SER D 1 234 ? 79.940 83.131 -9.605 1.00 53.02 234 SER D N 1
ATOM 9018 C CA . SER D 1 234 ? 79.964 81.683 -9.732 1.00 54.85 234 SER D CA 1
ATOM 9019 C C . SER D 1 234 ? 81.256 81.164 -9.117 1.00 57.12 234 SER D C 1
ATOM 9020 O O . SER D 1 234 ? 82.168 81.943 -8.863 1.00 61.35 234 SER D O 1
ATOM 9023 N N . LEU D 1 235 ? 81.336 79.856 -8.887 1.00 60.66 235 LEU D N 1
ATOM 9024 C CA . LEU D 1 235 ? 82.534 79.267 -8.310 1.00 65.96 235 LEU D CA 1
ATOM 9025 C C . LEU D 1 235 ? 83.805 79.683 -9.051 1.00 71.15 235 LEU D C 1
ATOM 9026 O O . LEU D 1 235 ? 84.891 79.684 -8.474 1.00 72.40 235 LEU D O 1
ATOM 9031 N N . GLU D 1 236 ? 83.677 80.044 -10.323 1.00 76.10 236 GLU D N 1
ATOM 9032 C CA . GLU D 1 236 ? 84.842 80.469 -11.097 1.00 80.17 236 GLU D CA 1
ATOM 9033 C C . GLU D 1 236 ? 85.272 81.876 -10.670 1.00 82.74 236 GLU D C 1
ATOM 9034 O O . GLU D 1 236 ? 85.166 82.801 -11.503 1.00 84.05 236 GLU D O 1
ATOM 9036 N N . THR D 1 240 ? 89.159 83.530 -9.736 1.00 104.13 240 THR D N 1
ATOM 9037 C CA . THR D 1 240 ? 89.442 83.201 -8.310 1.00 104.67 240 THR D CA 1
ATOM 9038 C C . THR D 1 240 ? 89.687 84.503 -7.555 1.00 104.22 240 THR D C 1
ATOM 9039 O O . THR D 1 240 ? 90.672 85.195 -7.810 1.00 104.74 240 THR D O 1
ATOM 9043 N N . VAL D 1 241 ? 88.794 84.837 -6.627 1.00 103.79 241 VAL D N 1
ATOM 9044 C CA . VAL D 1 241 ? 88.920 86.083 -5.874 1.00 102.69 241 VAL D CA 1
ATOM 9045 C C . VAL D 1 241 ? 89.204 85.985 -4.382 1.00 102.82 241 VAL D C 1
ATOM 9046 O O . VAL D 1 241 ? 89.224 84.900 -3.794 1.00 103.90 241 VAL D O 1
ATOM 9050 N N . THR D 1 242 ? 89.423 87.159 -3.791 1.00 100.53 242 THR D N 1
ATOM 9051 C CA . THR D 1 242 ? 89.705 87.323 -2.368 1.00 97.69 242 THR D CA 1
ATOM 9052 C C . THR D 1 242 ? 88.682 88.332 -1.835 1.00 93.94 242 THR D C 1
ATOM 9053 O O . THR D 1 242 ? 88.550 89.429 -2.377 1.00 88.59 242 THR D O 1
ATOM 9057 N N . PHE D 1 243 ? 87.954 87.958 -0.785 1.00 90.57 243 PHE D N 1
ATOM 9058 C CA . PHE D 1 243 ? 86.947 88.844 -0.213 1.00 87.33 243 PHE D CA 1
ATOM 9059 C C . PHE D 1 243 ? 87.452 89.651 0.980 1.00 85.73 243 PHE D C 1
ATOM 9060 O O . PHE D 1 243 ? 88.347 89.220 1.698 1.00 81.90 243 PHE D O 1
ATOM 9068 N N . GLU D 1 244 ? 86.866 90.829 1.175 1.00 88.89 244 GLU D N 1
ATOM 9069 C CA . GLU D 1 244 ? 87.241 91.725 2.264 1.00 92.81 244 GLU D CA 1
ATOM 9070 C C . GLU D 1 244 ? 87.071 91.058 3.618 1.00 92.13 244 GLU D C 1
ATOM 9071 O O . GLU D 1 244 ? 86.331 90.084 3.753 1.00 96.89 244 GLU D O 1
ATOM 9077 N N . ARG D 1 245 ? 87.756 91.587 4.624 1.00 91.18 245 ARG D N 1
ATOM 9078 C CA . ARG D 1 245 ? 87.671 91.025 5.966 1.00 90.03 245 ARG D CA 1
ATOM 9079 C C . ARG D 1 245 ? 86.828 91.878 6.914 1.00 86.34 245 ARG D C 1
ATOM 9080 O O . ARG D 1 245 ? 86.283 91.369 7.893 1.00 85.18 245 ARG D O 1
ATOM 9088 N N . LEU D 1 246 ? 86.716 93.170 6.612 1.00 79.56 246 LEU D N 1
ATOM 9089 C CA . LEU D 1 246 ? 85.953 94.089 7.445 1.00 73.11 246 LEU D CA 1
ATOM 9090 C C . LEU D 1 246 ? 84.632 94.532 6.825 1.00 72.27 246 LEU D C 1
ATOM 9091 O O . LEU D 1 246 ? 83.564 94.360 7.418 1.00 68.54 246 LEU D O 1
ATOM 9096 N N . GLY D 1 247 ? 84.711 95.119 5.637 1.00 71.65 247 GLY D N 1
ATOM 9097 C CA . GLY D 1 247 ? 83.514 95.579 4.961 1.00 72.20 247 GLY D CA 1
ATOM 9098 C C . GLY D 1 247 ? 82.944 96.865 5.531 1.00 74.33 247 GLY D C 1
ATOM 9099 O O . GLY D 1 247 ? 81.732 96.992 5.697 1.00 78.57 247 GLY D O 1
ATOM 9100 N N . THR D 1 248 ? 83.809 97.826 5.838 1.00 72.73 248 THR D N 1
ATOM 9101 C CA . THR D 1 248 ? 83.347 99.103 6.371 1.00 70.91 248 THR D CA 1
ATOM 9102 C C . THR D 1 248 ? 83.006 99.967 5.167 1.00 73.65 248 THR D C 1
ATOM 9103 O O . THR D 1 248 ? 82.103 100.796 5.210 1.00 71.64 248 THR D O 1
ATOM 9107 N N . GLU D 1 249 ? 83.753 99.744 4.093 1.00 81.12 249 GLU D N 1
ATOM 9108 C CA . GLU D 1 249 ? 83.607 100.458 2.831 1.00 88.68 249 GLU D CA 1
ATOM 9109 C C . GLU D 1 249 ? 82.177 100.813 2.398 1.00 88.33 249 GLU D C 1
ATOM 9110 O O . GLU D 1 249 ? 81.752 101.958 2.544 1.00 89.81 249 GLU D O 1
ATOM 9116 N N . LEU D 1 250 ? 81.447 99.835 1.863 1.00 86.32 250 LEU D N 1
ATOM 9117 C CA . LEU D 1 250 ? 80.078 100.042 1.374 1.00 85.04 250 LEU D CA 1
ATOM 9118 C C . LEU D 1 250 ? 80.102 100.853 0.069 1.00 77.84 250 LEU D C 1
ATOM 9119 O O . LEU D 1 250 ? 79.661 102.003 0.023 1.00 76.81 250 LEU D O 1
ATOM 9124 N N . LYS D 1 251 ? 80.621 100.231 -0.984 1.00 71.95 251 LYS D N 1
ATOM 9125 C CA . LYS D 1 251 ? 80.752 100.847 -2.298 1.00 66.28 251 LYS D CA 1
ATOM 9126 C C . LYS D 1 251 ? 79.441 101.126 -3.031 1.00 64.29 251 LYS D C 1
ATOM 9127 O O . LYS D 1 251 ? 78.403 100.537 -2.735 1.00 57.74 251 LYS D O 1
ATOM 9133 N N . LYS D 1 252 ? 79.515 102.028 -4.005 1.00 63.80 252 LYS D N 1
ATOM 9134 C CA . LYS D 1 252 ? 78.362 102.413 -4.802 1.00 60.76 252 LYS D CA 1
ATOM 9135 C C . LYS D 1 252 ? 78.603 102.126 -6.285 1.00 60.00 252 LYS D C 1
ATOM 9136 O O . LYS D 1 252 ? 79.706 101.745 -6.691 1.00 56.85 252 LYS D O 1
ATOM 9142 N N . GLN D 1 253 ? 77.565 102.329 -7.091 1.00 55.45 253 GLN D N 1
ATOM 9143 C CA . GLN D 1 253 ? 77.627 102.060 -8.522 1.00 55.16 253 GLN D CA 1
ATOM 9144 C C . GLN D 1 253 ? 76.526 102.887 -9.194 1.00 54.84 253 GLN D C 1
ATOM 9145 O O . GLN D 1 253 ? 75.348 102.704 -8.903 1.00 58.01 253 GLN D O 1
ATOM 9151 N N . ARG D 1 254 ? 76.905 103.794 -10.089 1.00 53.52 254 ARG D N 1
ATOM 9152 C CA . ARG D 1 254 ? 75.930 104.648 -10.758 1.00 46.47 254 ARG D CA 1
ATOM 9153 C C . ARG D 1 254 ? 75.196 103.967 -11.908 1.00 45.84 254 ARG D C 1
ATOM 9154 O O . ARG D 1 254 ? 75.803 103.315 -12.759 1.00 44.17 254 ARG D O 1
ATOM 9162 N N . LEU D 1 255 ? 73.877 104.124 -11.925 1.00 43.42 255 LEU D N 1
ATOM 9163 C CA . LEU D 1 255 ? 73.054 103.526 -12.969 1.00 42.65 255 LEU D CA 1
ATOM 9164 C C . LEU D 1 255 ? 72.036 104.572 -13.398 1.00 39.91 255 LEU D C 1
ATOM 9165 O O . LEU D 1 255 ? 71.303 105.108 -12.571 1.00 36.64 255 LEU D O 1
ATOM 9170 N N . LEU D 1 256 ? 72.012 104.871 -14.693 1.00 39.06 256 LEU D N 1
ATOM 9171 C CA . LEU D 1 256 ? 71.109 105.878 -15.235 1.00 40.94 256 LEU D CA 1
ATOM 9172 C C . LEU D 1 256 ? 71.072 107.155 -14.364 1.00 40.63 256 LEU D C 1
ATOM 9173 O O . LEU D 1 256 ? 69.998 107.694 -14.048 1.00 34.29 256 LEU D O 1
ATOM 9178 N N . GLY D 1 257 ? 72.257 107.622 -13.971 1.00 38.78 257 GLY D N 1
ATOM 9179 C CA . GLY D 1 257 ? 72.367 108.814 -13.150 1.00 37.25 257 GLY D CA 1
ATOM 9180 C C . GLY D 1 257 ? 72.213 108.618 -11.651 1.00 41.12 257 GLY D C 1
ATOM 9181 O O . GLY D 1 257 ? 72.575 109.503 -10.876 1.00 42.48 257 GLY D O 1
ATOM 9182 N N . VAL D 1 258 ? 71.691 107.469 -11.227 1.00 43.80 258 VAL D N 1
ATOM 9183 C CA . VAL D 1 258 ? 71.478 107.211 -9.798 1.00 42.81 258 VAL D CA 1
ATOM 9184 C C . VAL D 1 258 ? 72.531 106.306 -9.151 1.00 40.51 258 VAL D C 1
ATOM 9185 O O . VAL D 1 258 ? 72.880 105.246 -9.681 1.00 35.54 258 VAL D O 1
ATOM 9189 N N . ASP D 1 259 ? 73.036 106.744 -8.002 1.00 39.93 259 ASP D N 1
ATOM 9190 C CA . ASP D 1 259 ? 74.038 105.980 -7.262 1.00 45.31 259 ASP D CA 1
ATOM 9191 C C . ASP D 1 259 ? 73.358 104.897 -6.431 1.00 41.48 259 ASP D C 1
ATOM 9192 O O . ASP D 1 259 ? 72.432 105.173 -5.668 1.00 32.21 259 ASP D O 1
ATOM 9197 N N . LEU D 1 260 ? 73.829 103.664 -6.596 1.00 37.72 260 LEU D N 1
ATOM 9198 C CA . LEU D 1 260 ? 73.272 102.502 -5.903 1.00 38.71 260 LEU D CA 1
ATOM 9199 C C . LEU D 1 260 ? 74.345 101.707 -5.172 1.00 41.55 260 LEU D C 1
ATOM 9200 O O . LEU D 1 260 ? 75.428 101.475 -5.705 1.00 44.70 260 LEU D O 1
ATOM 9205 N N . SER D 1 261 ? 74.034 101.250 -3.970 1.00 37.48 261 SER D N 1
ATOM 9206 C CA . SER D 1 261 ? 75.000 100.468 -3.223 1.00 33.93 261 SER D CA 1
ATOM 9207 C C . SER D 1 261 ? 75.295 99.161 -3.968 1.00 36.72 261 SER D C 1
ATOM 9208 O O . SER D 1 261 ? 74.407 98.576 -4.586 1.00 36.83 261 SER D O 1
ATOM 9211 N N . PHE D 1 262 ? 76.551 98.722 -3.917 1.00 36.00 262 PHE D N 1
ATOM 9212 C CA . PHE D 1 262 ? 76.980 97.516 -4.608 1.00 40.68 262 PHE D CA 1
ATOM 9213 C C . PHE D 1 262 ? 77.534 96.414 -3.690 1.00 41.12 262 PHE D C 1
ATOM 9214 O O . PHE D 1 262 ? 78.427 96.654 -2.872 1.00 47.14 262 PHE D O 1
ATOM 9222 N N . TYR D 1 263 ? 76.990 95.211 -3.843 1.00 34.00 263 TYR D N 1
ATOM 9223 C CA . TYR D 1 263 ? 77.415 94.048 -3.080 1.00 35.17 263 TYR D CA 1
ATOM 9224 C C . TYR D 1 263 ? 77.840 92.905 -4.017 1.00 37.49 263 TYR D C 1
ATOM 9225 O O . TYR D 1 263 ? 77.190 92.662 -5.031 1.00 42.87 263 TYR D O 1
ATOM 9234 N N . GLU D 1 264 ? 78.933 92.216 -3.696 1.00 39.36 264 GLU D N 1
ATOM 9235 C CA . GLU D 1 264 ? 79.383 91.077 -4.504 1.00 40.36 264 GLU D CA 1
ATOM 9236 C C . GLU D 1 264 ? 79.403 89.874 -3.581 1.00 36.88 264 GLU D C 1
ATOM 9237 O O . GLU D 1 264 ? 80.213 89.813 -2.660 1.00 42.48 264 GLU D O 1
ATOM 9243 N N . ILE D 1 265 ? 78.517 88.921 -3.813 1.00 34.38 265 ILE D N 1
ATOM 9244 C CA . ILE D 1 265 ? 78.484 87.750 -2.963 1.00 40.27 265 ILE D CA 1
ATOM 9245 C C . ILE D 1 265 ? 78.763 86.483 -3.746 1.00 41.36 265 ILE D C 1
ATOM 9246 O O . ILE D 1 265 ? 78.359 86.336 -4.903 1.00 37.68 265 ILE D O 1
ATOM 9251 N N . PRO D 1 266 ? 79.464 85.540 -3.114 1.00 40.13 266 PRO D N 1
ATOM 9252 C CA . PRO D 1 266 ? 79.810 84.270 -3.748 1.00 36.75 266 PRO D CA 1
ATOM 9253 C C . PRO D 1 266 ? 78.737 83.200 -3.604 1.00 41.72 266 PRO D C 1
ATOM 9254 O O . PRO D 1 266 ? 78.045 83.127 -2.596 1.00 47.95 266 PRO D O 1
ATOM 9258 N N . ILE D 1 267 ? 78.585 82.384 -4.634 1.00 38.89 267 ILE D N 1
ATOM 9259 C CA . ILE D 1 267 ? 77.644 81.294 -4.563 1.00 37.38 267 ILE D CA 1
ATOM 9260 C C . ILE D 1 267 ? 78.478 80.162 -3.970 1.00 42.28 267 ILE D C 1
ATOM 9261 O O . ILE D 1 267 ? 79.461 79.731 -4.575 1.00 39.15 267 ILE D O 1
ATOM 9266 N N . SER D 1 268 ? 78.099 79.712 -2.775 1.00 41.20 268 SER D N 1
ATOM 9267 C CA . SER D 1 268 ? 78.829 78.663 -2.072 1.00 38.65 268 SER D CA 1
ATOM 9268 C C . SER D 1 268 ? 77.983 77.432 -1.758 1.00 40.64 268 SER D C 1
ATOM 9269 O O . SER D 1 268 ? 76.806 77.538 -1.429 1.00 41.63 268 SER D O 1
ATOM 9272 N N . PRO D 1 269 ? 78.577 76.237 -1.873 1.00 48.77 269 PRO D N 1
ATOM 9273 C CA . PRO D 1 269 ? 77.895 74.962 -1.599 1.00 52.60 269 PRO D CA 1
ATOM 9274 C C . PRO D 1 269 ? 77.635 74.719 -0.109 1.00 52.63 269 PRO D C 1
ATOM 9275 O O . PRO D 1 269 ? 78.424 75.131 0.742 1.00 48.52 269 PRO D O 1
ATOM 9279 N N . GLY D 1 270 ? 76.525 74.050 0.197 1.00 52.35 270 GLY D N 1
ATOM 9280 C CA . GLY D 1 270 ? 76.189 73.749 1.581 1.00 52.73 270 GLY D CA 1
ATOM 9281 C C . GLY D 1 270 ? 75.520 74.898 2.319 1.00 51.95 270 GLY D C 1
ATOM 9282 O O . GLY D 1 270 ? 75.126 74.755 3.472 1.00 53.77 270 GLY D O 1
ATOM 9283 N N . ARG D 1 271 ? 75.387 76.034 1.642 1.00 49.24 271 ARG D N 1
ATOM 9284 C CA . ARG D 1 271 ? 74.772 77.235 2.206 1.00 48.79 271 ARG D CA 1
ATOM 9285 C C . ARG D 1 271 ? 73.651 77.715 1.285 1.00 43.26 271 ARG D C 1
ATOM 9286 O O . ARG D 1 271 ? 73.648 77.384 0.097 1.00 37.81 271 ARG D O 1
ATOM 9294 N N . LYS D 1 272 ? 72.712 78.498 1.824 1.00 37.63 272 LYS D N 1
ATOM 9295 C CA . LYS D 1 272 ? 71.598 79.025 1.027 1.00 37.48 272 LYS D CA 1
ATOM 9296 C C . LYS D 1 272 ? 71.932 80.439 0.556 1.00 35.99 272 LYS D C 1
ATOM 9297 O O . LYS D 1 272 ? 72.120 81.348 1.367 1.00 34.02 272 LYS D O 1
ATOM 9303 N N . THR D 1 273 ? 72.009 80.605 -0.762 1.00 32.77 273 THR D N 1
ATOM 9304 C CA . THR D 1 273 ? 72.319 81.887 -1.387 1.00 29.06 273 THR D CA 1
ATOM 9305 C C . THR D 1 273 ? 71.283 82.965 -1.053 1.00 36.28 273 THR D C 1
ATOM 9306 O O . THR D 1 273 ? 71.612 84.151 -0.882 1.00 38.36 273 THR D O 1
ATOM 9310 N N . SER D 1 274 ? 70.025 82.555 -0.948 1.00 31.40 274 SER D N 1
ATOM 9311 C CA . SER D 1 274 ? 68.971 83.514 -0.636 1.00 36.10 274 SER D CA 1
ATOM 9312 C C . SER D 1 274 ? 69.245 84.291 0.653 1.00 34.59 274 SER D C 1
ATOM 9313 O O . SER D 1 274 ? 68.974 85.486 0.741 1.00 30.35 274 SER D O 1
ATOM 9316 N N . GLU D 1 275 ? 69.784 83.608 1.653 1.00 39.21 275 GLU D N 1
ATOM 9317 C CA . GLU D 1 275 ? 70.040 84.257 2.923 1.00 41.35 275 GLU D CA 1
ATOM 9318 C C . GLU D 1 275 ? 71.223 85.209 2.908 1.00 36.76 275 GLU D C 1
ATOM 9319 O O . GLU D 1 275 ? 71.264 86.167 3.687 1.00 35.11 275 GLU D O 1
ATOM 9325 N N . ILE D 1 276 ? 72.185 84.983 2.024 1.00 35.13 276 ILE D N 1
ATOM 9326 C CA . ILE D 1 276 ? 73.320 85.903 1.987 1.00 41.26 276 ILE D CA 1
ATOM 9327 C C . ILE D 1 276 ? 72.772 87.208 1.418 1.00 39.24 276 ILE D C 1
ATOM 9328 O O . ILE D 1 276 ? 73.054 88.294 1.927 1.00 39.63 276 ILE D O 1
ATOM 9333 N N . ILE D 1 277 ? 71.965 87.092 0.371 1.00 37.34 277 ILE D N 1
ATOM 9334 C CA . ILE D 1 277 ? 71.342 88.259 -0.228 1.00 34.42 277 ILE D CA 1
ATOM 9335 C C . ILE D 1 277 ? 70.523 89.019 0.814 1.00 35.20 277 ILE D C 1
ATOM 9336 O O . ILE D 1 277 ? 70.619 90.243 0.912 1.00 30.04 277 ILE D O 1
ATOM 9341 N N . GLU D 1 278 ? 69.719 88.293 1.590 1.00 30.40 278 GLU D N 1
ATOM 9342 C CA . GLU D 1 278 ? 68.918 88.935 2.626 1.00 34.97 278 GLU D CA 1
ATOM 9343 C C . GLU D 1 278 ? 69.818 89.707 3.586 1.00 33.83 278 GLU D C 1
ATOM 9344 O O . GLU D 1 278 ? 69.505 90.823 4.001 1.00 30.84 278 GLU D O 1
ATOM 9350 N N . SER D 1 279 ? 70.940 89.088 3.928 1.00 28.84 279 SER D N 1
ATOM 9351 C CA . SER D 1 279 ? 71.909 89.671 4.846 1.00 33.81 279 SER D CA 1
ATOM 9352 C C . SER D 1 279 ? 72.485 90.993 4.308 1.00 28.17 279 SER D C 1
ATOM 9353 O O . SER D 1 279 ? 72.685 91.946 5.057 1.00 27.50 279 SER D O 1
ATOM 9356 N N . ALA D 1 280 ? 72.745 91.040 3.007 1.00 26.41 280 ALA D N 1
ATOM 9357 C CA . ALA D 1 280 ? 73.275 92.243 2.374 1.00 30.46 280 ALA D CA 1
ATOM 9358 C C . ALA D 1 280 ? 72.261 93.386 2.501 1.00 30.75 280 ALA D C 1
ATOM 9359 O O . ALA D 1 280 ? 72.622 94.523 2.802 1.00 36.54 280 ALA D O 1
ATOM 9361 N N . VAL D 1 281 ? 70.990 93.075 2.277 1.00 24.53 281 VAL D N 1
ATOM 9362 C CA . VAL D 1 281 ? 69.928 94.060 2.385 1.00 28.12 281 VAL D CA 1
ATOM 9363 C C . VAL D 1 281 ? 69.847 94.608 3.803 1.00 28.15 281 VAL D C 1
ATOM 9364 O O . VAL D 1 281 ? 69.623 95.803 4.006 1.00 24.11 281 VAL D O 1
ATOM 9368 N N . ILE D 1 282 ? 70.018 93.725 4.784 1.00 26.60 282 ILE D N 1
ATOM 9369 C CA . ILE D 1 282 ? 69.957 94.123 6.189 1.00 29.80 282 ILE D CA 1
ATOM 9370 C C . ILE D 1 282 ? 71.144 95.022 6.510 1.00 31.42 282 ILE D C 1
ATOM 9371 O O . ILE D 1 282 ? 71.031 96.003 7.264 1.00 28.25 282 ILE D O 1
ATOM 9376 N N . ASP D 1 283 ? 72.287 94.668 5.932 1.00 27.54 283 ASP D N 1
ATOM 9377 C CA . ASP D 1 283 ? 73.519 95.426 6.117 1.00 30.33 283 ASP D CA 1
ATOM 9378 C C . ASP D 1 283 ? 73.320 96.826 5.532 1.00 35.65 283 ASP D C 1
ATOM 9379 O O . ASP D 1 283 ? 73.657 97.827 6.165 1.00 33.01 283 ASP D O 1
ATOM 9384 N N . PHE D 1 284 ? 72.767 96.874 4.319 1.00 34.44 284 PHE D N 1
ATOM 9385 C CA . PHE D 1 284 ? 72.508 98.123 3.622 1.00 33.62 284 PHE D CA 1
ATOM 9386 C C . PHE D 1 284 ? 71.631 99.013 4.500 1.00 36.75 284 PHE D C 1
ATOM 9387 O O . PHE D 1 284 ? 71.952 100.181 4.717 1.00 34.56 284 PHE D O 1
ATOM 9395 N N . LYS D 1 285 ? 70.541 98.449 5.025 1.00 39.01 285 LYS D N 1
ATOM 9396 C CA . LYS D 1 285 ? 69.615 99.203 5.868 1.00 31.85 285 LYS D CA 1
ATOM 9397 C C . LYS D 1 285 ? 70.168 99.592 7.235 1.00 34.65 285 LYS D C 1
ATOM 9398 O O . LYS D 1 285 ? 69.842 100.664 7.745 1.00 37.60 285 LYS D O 1
ATOM 9404 N N . LEU D 1 286 ? 70.977 98.739 7.859 1.00 35.47 286 LEU D N 1
ATOM 9405 C CA . LEU D 1 286 ? 71.527 99.120 9.164 1.00 38.18 286 LEU D CA 1
ATOM 9406 C C . LEU D 1 286 ? 72.461 100.312 8.976 1.00 40.98 286 LEU D C 1
ATOM 9407 O O . LEU D 1 286 ? 72.314 101.339 9.647 1.00 38.31 286 LEU D O 1
ATOM 9412 N N . LYS D 1 287 ? 73.408 100.177 8.048 1.00 38.43 287 LYS D N 1
ATOM 9413 C CA . LYS D 1 287 ? 74.363 101.247 7.766 1.00 44.72 287 LYS D CA 1
ATOM 9414 C C . LYS D 1 287 ? 73.644 102.540 7.401 1.00 51.52 287 LYS D C 1
ATOM 9415 O O . LYS D 1 287 ? 73.978 103.616 7.905 1.00 56.46 287 LYS D O 1
ATOM 9421 N N . HIS D 1 288 ? 72.650 102.429 6.528 1.00 53.71 288 HIS D N 1
ATOM 9422 C CA . HIS D 1 288 ? 71.885 103.586 6.098 1.00 52.22 288 HIS D CA 1
ATOM 9423 C C . HIS D 1 288 ? 71.266 104.271 7.310 1.00 48.08 288 HIS D C 1
ATOM 9424 O O . HIS D 1 288 ? 71.063 105.480 7.307 1.00 49.35 288 HIS D O 1
ATOM 9431 N N . SER D 1 289 ? 70.983 103.505 8.359 1.00 45.38 289 SER D N 1
ATOM 9432 C CA . SER D 1 289 ? 70.382 104.077 9.561 1.00 45.40 289 SER D CA 1
ATOM 9433 C C . SER D 1 289 ? 71.446 104.614 10.513 1.00 45.62 289 SER D C 1
ATOM 9434 O O . SER D 1 289 ? 71.121 105.260 11.506 1.00 45.34 289 SER D O 1
ATOM 9437 N N . GLY D 1 290 ? 72.711 104.331 10.223 1.00 42.90 290 GLY D N 1
ATOM 9438 C CA . GLY D 1 290 ? 73.775 104.809 11.084 1.00 44.54 290 GLY D CA 1
ATOM 9439 C C . GLY D 1 290 ? 74.515 103.746 11.884 1.00 48.80 290 GLY D C 1
ATOM 9440 O O . GLY D 1 290 ? 75.211 104.073 12.845 1.00 48.21 290 GLY D O 1
ATOM 9441 N N . TYR D 1 291 ? 74.378 102.477 11.504 1.00 46.18 291 TYR D N 1
ATOM 9442 C CA . TYR D 1 291 ? 75.070 101.413 12.216 1.00 42.10 291 TYR D CA 1
ATOM 9443 C C . TYR D 1 291 ? 76.010 100.611 11.336 1.00 43.40 291 TYR D C 1
ATOM 9444 O O . TYR D 1 291 ? 75.569 99.897 10.431 1.00 40.70 291 TYR D O 1
ATOM 9453 N N . ASN D 1 292 ? 77.306 100.701 11.620 1.00 43.15 292 ASN D N 1
ATOM 9454 C CA . ASN D 1 292 ? 78.297 99.971 10.833 1.00 40.29 292 ASN D CA 1
ATOM 9455 C C . ASN D 1 292 ? 78.936 98.863 11.669 1.00 36.10 292 ASN D C 1
ATOM 9456 O O . ASN D 1 292 ? 79.660 99.136 12.622 1.00 42.04 292 ASN D O 1
ATOM 9461 N N . SER D 1 293 ? 78.661 97.617 11.311 1.00 31.53 293 SER D N 1
ATOM 9462 C CA . SER D 1 293 ? 79.192 96.483 12.052 1.00 31.17 293 SER D CA 1
ATOM 9463 C C . SER D 1 293 ? 80.714 96.482 12.169 1.00 33.13 293 SER D C 1
ATOM 9464 O O . SER D 1 293 ? 81.268 96.353 13.272 1.00 33.41 293 SER D O 1
ATOM 9467 N N . ALA D 1 294 ? 81.396 96.629 11.037 1.00 38.40 294 ALA D N 1
ATOM 9468 C CA . ALA D 1 294 ? 82.859 96.650 11.037 1.00 36.09 294 ALA D CA 1
ATOM 9469 C C . ALA D 1 294 ? 83.378 97.721 11.992 1.00 36.85 294 ALA D C 1
ATOM 9470 O O . ALA D 1 294 ? 84.212 97.444 12.860 1.00 44.60 294 ALA D O 1
ATOM 9472 N N . LEU D 1 295 ? 82.882 98.941 11.835 1.00 31.98 295 LEU D N 1
ATOM 9473 C CA . LEU D 1 295 ? 83.308 100.030 12.695 1.00 34.77 295 LEU D CA 1
ATOM 9474 C C . LEU D 1 295 ? 83.057 99.765 14.167 1.00 34.45 295 LEU D C 1
ATOM 9475 O O . LEU D 1 295 ? 83.845 100.177 15.015 1.00 39.37 295 LEU D O 1
ATOM 9480 N N . ASP D 1 296 ? 81.950 99.100 14.476 1.00 35.73 296 ASP D N 1
ATOM 9481 C CA . ASP D 1 296 ? 81.625 98.791 15.864 1.00 37.36 296 ASP D CA 1
ATOM 9482 C C . ASP D 1 296 ? 82.589 97.717 16.358 1.00 37.65 296 ASP D C 1
ATOM 9483 O O . ASP D 1 296 ? 82.985 97.720 17.521 1.00 28.24 296 ASP D O 1
ATOM 9488 N N . PHE D 1 297 ? 82.967 96.805 15.465 1.00 34.17 297 PHE D N 1
ATOM 9489 C CA . PHE D 1 297 ? 83.880 95.737 15.828 1.00 38.75 297 PHE D CA 1
ATOM 9490 C C . PHE D 1 297 ? 85.249 96.306 16.202 1.00 42.16 297 PHE D C 1
ATOM 9491 O O . PHE D 1 297 ? 85.879 95.884 17.185 1.00 41.82 297 PHE D O 1
ATOM 9499 N N . ILE D 1 298 ? 85.700 97.279 15.417 1.00 41.12 298 ILE D N 1
ATOM 9500 C CA . ILE D 1 298 ? 86.995 97.924 15.651 1.00 47.71 298 ILE D CA 1
ATOM 9501 C C . ILE D 1 298 ? 86.982 98.787 16.924 1.00 50.89 298 ILE D C 1
ATOM 9502 O O . ILE D 1 298 ? 87.918 98.738 17.721 1.00 53.57 298 ILE D O 1
ATOM 9507 N N . GLU D 1 299 ? 85.923 99.563 17.120 1.00 52.96 299 GLU D N 1
ATOM 9508 C CA . GLU D 1 299 ? 85.820 100.396 18.307 1.00 55.23 299 GLU D CA 1
ATOM 9509 C C . GLU D 1 299 ? 85.891 99.515 19.559 1.00 52.70 299 GLU D C 1
ATOM 9510 O O . GLU D 1 299 ? 86.557 99.857 20.534 1.00 51.54 299 GLU D O 1
ATOM 9516 N N . ASN D 1 300 ? 85.202 98.378 19.509 1.00 53.97 300 ASN D N 1
ATOM 9517 C CA . ASN D 1 300 ? 85.158 97.403 20.604 1.00 52.09 300 ASN D CA 1
ATOM 9518 C C . ASN D 1 300 ? 86.551 96.830 20.832 1.00 53.88 300 ASN D C 1
ATOM 9519 O O . ASN D 1 300 ? 87.014 96.691 21.969 1.00 44.10 300 ASN D O 1
ATOM 9524 N N . GLN D 1 301 ? 87.220 96.506 19.732 1.00 55.39 301 GLN D N 1
ATOM 9525 C CA . GLN D 1 301 ? 88.558 95.951 19.800 1.00 57.67 301 GLN D CA 1
ATOM 9526 C C . GLN D 1 301 ? 89.539 96.977 20.365 1.00 59.84 301 GLN D C 1
ATOM 9527 O O . GLN D 1 301 ? 90.524 96.615 21.000 1.00 59.07 301 GLN D O 1
ATOM 9533 N N . LYS D 1 302 ? 89.261 98.254 20.134 1.00 61.69 302 LYS D N 1
ATOM 9534 C CA . LYS D 1 302 ? 90.122 99.312 20.627 1.00 65.72 302 LYS D CA 1
ATOM 9535 C C . LYS D 1 302 ? 89.938 99.512 22.121 1.00 67.39 302 LYS D C 1
ATOM 9536 O O . LYS D 1 302 ? 90.909 99.712 22.852 1.00 72.60 302 LYS D O 1
ATOM 9542 N N . ALA D 1 303 ? 88.691 99.464 22.579 1.00 66.36 303 ALA D N 1
ATOM 9543 C CA . ALA D 1 303 ? 88.394 99.649 24.000 1.00 67.97 303 ALA D CA 1
ATOM 9544 C C . ALA D 1 303 ? 89.083 98.595 24.863 1.00 71.31 303 ALA D C 1
ATOM 9545 O O . ALA D 1 303 ? 89.676 98.914 25.894 1.00 75.43 303 ALA D O 1
ATOM 9547 N N . ILE D 1 304 ? 89.004 97.341 24.428 1.00 73.79 304 ILE D N 1
ATOM 9548 C CA . ILE D 1 304 ? 89.618 96.223 25.135 1.00 72.38 304 ILE D CA 1
ATOM 9549 C C . ILE D 1 304 ? 91.123 96.427 25.297 1.00 76.41 304 ILE D C 1
ATOM 9550 O O . ILE D 1 304 ? 91.683 96.152 26.357 1.00 77.33 304 ILE D O 1
ATOM 9555 N N . LEU D 1 305 ? 91.773 96.912 24.244 1.00 79.55 305 LEU D N 1
ATOM 9556 C CA . LEU D 1 305 ? 93.213 97.146 24.275 1.00 82.15 305 LEU D CA 1
ATOM 9557 C C . LEU D 1 305 ? 93.559 98.308 25.199 1.00 84.63 305 LEU D C 1
ATOM 9558 O O . LEU D 1 305 ? 94.614 98.314 25.831 1.00 85.83 305 LEU D O 1
ATOM 9563 N N . LYS D 1 306 ? 92.666 99.289 25.281 1.00 84.67 306 LYS D N 1
ATOM 9564 C CA . LYS D 1 306 ? 92.885 100.449 26.133 1.00 85.35 306 LYS D CA 1
ATOM 9565 C C . LYS D 1 306 ? 92.773 100.025 27.596 1.00 87.61 306 LYS D C 1
ATOM 9566 O O . LYS D 1 306 ? 92.382 100.814 28.453 1.00 90.50 306 LYS D O 1
ATOM 9572 N N . ARG D 1 307 ? 93.109 98.769 27.871 1.00 86.98 307 ARG D N 1
ATOM 9573 C CA . ARG D 1 307 ? 93.055 98.239 29.225 1.00 89.10 307 ARG D CA 1
ATOM 9574 C C . ARG D 1 307 ? 94.278 97.360 29.484 1.00 88.69 307 ARG D C 1
ATOM 9575 O O . ARG D 1 307 ? 95.063 97.700 30.397 1.00 89.11 307 ARG D O 1
ATOM 9583 N N . MET E 1 1 ? 90.545 88.407 33.882 1.00 96.07 1 MET E N 1
ATOM 9584 C CA . MET E 1 1 ? 89.227 88.160 34.542 1.00 94.94 1 MET E CA 1
ATOM 9585 C C . MET E 1 1 ? 88.635 89.441 35.124 1.00 95.36 1 MET E C 1
ATOM 9586 O O . MET E 1 1 ? 89.342 90.230 35.760 1.00 97.29 1 MET E O 1
ATOM 9591 N N . LYS E 1 2 ? 87.337 89.642 34.911 1.00 91.58 2 LYS E N 1
ATOM 9592 C CA . LYS E 1 2 ? 86.656 90.819 35.437 1.00 84.79 2 LYS E CA 1
ATOM 9593 C C . LYS E 1 2 ? 86.822 90.783 36.948 1.00 80.97 2 LYS E C 1
ATOM 9594 O O . LYS E 1 2 ? 86.723 89.721 37.563 1.00 83.70 2 LYS E O 1
ATOM 9596 N N . LYS E 1 3 ? 87.089 91.942 37.539 1.00 73.83 3 LYS E N 1
ATOM 9597 C CA . LYS E 1 3 ? 87.278 92.039 38.981 1.00 64.99 3 LYS E CA 1
ATOM 9598 C C . LYS E 1 3 ? 85.988 91.724 39.732 1.00 58.20 3 LYS E C 1
ATOM 9599 O O . LYS E 1 3 ? 84.920 92.223 39.385 1.00 54.62 3 LYS E O 1
ATOM 9601 N N . LEU E 1 4 ? 86.089 90.885 40.757 1.00 54.26 4 LEU E N 1
ATOM 9602 C CA . LEU E 1 4 ? 84.926 90.527 41.563 1.00 49.45 4 LEU E CA 1
ATOM 9603 C C . LEU E 1 4 ? 84.962 91.425 42.801 1.00 47.29 4 LEU E C 1
ATOM 9604 O O . LEU E 1 4 ? 85.886 91.338 43.607 1.00 50.55 4 LEU E O 1
ATOM 9609 N N . LEU E 1 5 ? 83.965 92.291 42.942 1.00 46.78 5 LEU E N 1
ATOM 9610 C CA . LEU E 1 5 ? 83.903 93.202 44.080 1.00 45.15 5 LEU E CA 1
ATOM 9611 C C . LEU E 1 5 ? 82.884 92.755 45.133 1.00 44.51 5 LEU E C 1
ATOM 9612 O O . LEU E 1 5 ? 81.874 92.135 44.800 1.00 41.11 5 LEU E O 1
ATOM 9617 N N . VAL E 1 6 ? 83.144 93.083 46.399 1.00 44.02 6 VAL E N 1
ATOM 9618 C CA . VAL E 1 6 ? 82.239 92.706 47.480 1.00 39.86 6 VAL E CA 1
ATOM 9619 C C . VAL E 1 6 ? 80.845 93.257 47.235 1.00 42.09 6 VAL E C 1
ATOM 9620 O O . VAL E 1 6 ? 79.855 92.548 47.397 1.00 44.31 6 VAL E O 1
ATOM 9624 N N . LYS E 1 7 ? 80.758 94.522 46.842 1.00 44.81 7 LYS E N 1
ATOM 9625 C CA . LYS E 1 7 ? 79.446 95.114 46.607 1.00 50.66 7 LYS E CA 1
ATOM 9626 C C . LYS E 1 7 ? 78.651 94.353 45.542 1.00 49.07 7 LYS E C 1
ATOM 9627 O O . LYS E 1 7 ? 77.428 94.249 45.637 1.00 50.27 7 LYS E O 1
ATOM 9633 N N . GLU E 1 8 ? 79.348 93.816 44.542 1.00 47.23 8 GLU E N 1
ATOM 9634 C CA . GLU E 1 8 ? 78.706 93.050 43.471 1.00 50.00 8 GLU E CA 1
ATOM 9635 C C . GLU E 1 8 ? 78.104 91.786 44.077 1.00 50.50 8 GLU E C 1
ATOM 9636 O O . GLU E 1 8 ? 77.033 91.324 43.672 1.00 51.53 8 GLU E O 1
ATOM 9642 N N . LEU E 1 9 ? 78.811 91.236 45.058 1.00 46.85 9 LEU E N 1
ATOM 9643 C CA . LEU E 1 9 ? 78.391 90.027 45.746 1.00 43.50 9 LEU E CA 1
ATOM 9644 C C . LEU E 1 9 ? 77.107 90.285 46.523 1.00 41.91 9 LEU E C 1
ATOM 9645 O O . LEU E 1 9 ? 76.163 89.496 46.452 1.00 43.12 9 LEU E O 1
ATOM 9650 N N . ILE E 1 10 ? 77.080 91.388 47.271 1.00 42.95 10 ILE E N 1
ATOM 9651 C CA . ILE E 1 10 ? 75.914 91.754 48.082 1.00 48.33 10 ILE E CA 1
ATOM 9652 C C . ILE E 1 10 ? 74.669 91.943 47.236 1.00 49.14 10 ILE E C 1
ATOM 9653 O O . ILE E 1 10 ? 73.554 91.657 47.679 1.00 49.82 10 ILE E O 1
ATOM 9658 N N . GLU E 1 11 ? 74.869 92.421 46.012 1.00 54.27 11 GLU E N 1
ATOM 9659 C CA . GLU E 1 11 ? 73.759 92.663 45.097 1.00 55.68 11 GLU E CA 1
ATOM 9660 C C . GLU E 1 11 ? 73.107 91.354 44.656 1.00 51.47 11 GLU E C 1
ATOM 9661 O O . GLU E 1 11 ? 71.888 91.208 44.720 1.00 50.34 11 GLU E O 1
ATOM 9667 N N . GLN E 1 12 ? 73.920 90.397 44.229 1.00 45.59 12 GLN E N 1
ATOM 9668 C CA . GLN E 1 12 ? 73.374 89.139 43.775 1.00 48.23 12 GLN E CA 1
ATOM 9669 C C . GLN E 1 12 ? 72.684 88.344 44.874 1.00 51.58 12 GLN E C 1
ATOM 9670 O O . GLN E 1 12 ? 72.038 87.325 44.601 1.00 58.58 12 GLN E O 1
ATOM 9676 N N . PHE E 1 13 ? 72.813 88.794 46.119 1.00 50.78 13 PHE E N 1
ATOM 9677 C CA . PHE E 1 13 ? 72.200 88.076 47.242 1.00 48.28 13 PHE E CA 1
ATOM 9678 C C . PHE E 1 13 ? 71.584 88.986 48.302 1.00 48.63 13 PHE E C 1
ATOM 9679 O O . PHE E 1 13 ? 71.648 88.688 49.494 1.00 44.92 13 PHE E O 1
ATOM 9687 N N . GLN E 1 14 ? 70.959 90.075 47.865 1.00 52.55 14 GLN E N 1
ATOM 9688 C CA . GLN E 1 14 ? 70.328 91.021 48.785 1.00 55.21 14 GLN E CA 1
ATOM 9689 C C . GLN E 1 14 ? 69.206 90.353 49.564 1.00 52.35 14 GLN E C 1
ATOM 9690 O O . GLN E 1 14 ? 68.679 90.919 50.519 1.00 58.65 14 GLN E O 1
ATOM 9696 N N . ASP E 1 15 ? 68.845 89.149 49.141 1.00 49.38 15 ASP E N 1
ATOM 9697 C CA . ASP E 1 15 ? 67.776 88.400 49.779 1.00 45.43 15 ASP E CA 1
ATOM 9698 C C . ASP E 1 15 ? 68.215 87.640 51.033 1.00 45.86 15 ASP E C 1
ATOM 9699 O O . ASP E 1 15 ? 67.396 87.388 51.918 1.00 46.65 15 ASP E O 1
ATOM 9704 N N . CYS E 1 16 ? 69.497 87.274 51.107 1.00 44.16 16 CYS E N 1
ATOM 9705 C CA . CYS E 1 16 ? 70.018 86.524 52.252 1.00 39.17 16 CYS E CA 1
ATOM 9706 C C . CYS E 1 16 ? 71.315 87.056 52.867 1.00 41.30 16 CYS E C 1
ATOM 9707 O O . CYS E 1 16 ? 71.946 86.368 53.672 1.00 42.60 16 CYS E O 1
ATOM 9710 N N . VAL E 1 17 ? 71.716 88.273 52.507 1.00 39.73 17 VAL E N 1
ATOM 9711 C CA . VAL E 1 17 ? 72.947 88.854 53.046 1.00 38.90 17 VAL E CA 1
ATOM 9712 C C . VAL E 1 17 ? 72.734 90.321 53.424 1.00 40.70 17 VAL E C 1
ATOM 9713 O O . VAL E 1 17 ? 72.170 91.071 52.650 1.00 40.74 17 VAL E O 1
ATOM 9717 N N . ASN E 1 18 ? 73.185 90.721 54.610 1.00 44.22 18 ASN E N 1
ATOM 9718 C CA . ASN E 1 18 ? 73.035 92.100 55.041 1.00 48.02 18 ASN E CA 1
ATOM 9719 C C . ASN E 1 18 ? 74.362 92.657 55.514 1.00 49.89 18 ASN E C 1
ATOM 9720 O O . ASN E 1 18 ? 74.951 92.157 56.478 1.00 52.01 18 ASN E O 1
ATOM 9725 N N . LEU E 1 19 ? 74.847 93.685 54.825 1.00 48.57 19 LEU E N 1
ATOM 9726 C CA . LEU E 1 19 ? 76.112 94.314 55.204 1.00 47.11 19 LEU E CA 1
ATOM 9727 C C . LEU E 1 19 ? 75.891 94.963 56.570 1.00 46.71 19 LEU E C 1
ATOM 9728 O O . LEU E 1 19 ? 74.986 95.782 56.740 1.00 48.79 19 LEU E O 1
ATOM 9733 N N . ILE E 1 20 ? 76.715 94.607 57.547 1.00 43.14 20 ILE E N 1
ATOM 9734 C CA . ILE E 1 20 ? 76.551 95.169 58.881 1.00 36.27 20 ILE E CA 1
ATOM 9735 C C . ILE E 1 20 ? 77.727 95.999 59.368 1.00 40.96 20 ILE E C 1
ATOM 9736 O O . ILE E 1 20 ? 77.657 96.612 60.429 1.00 47.50 20 ILE E O 1
ATOM 9741 N N . ASP E 1 21 ? 78.811 96.016 58.610 1.00 37.23 21 ASP E N 1
ATOM 9742 C CA . ASP E 1 21 ? 79.963 96.800 59.005 1.00 39.56 21 ASP E CA 1
ATOM 9743 C C . ASP E 1 21 ? 80.914 96.907 57.821 1.00 43.71 21 ASP E C 1
ATOM 9744 O O . ASP E 1 21 ? 80.757 96.192 56.830 1.00 45.12 21 ASP E O 1
ATOM 9749 N N . GLY E 1 22 ? 81.894 97.801 57.925 1.00 40.19 22 GLY E N 1
ATOM 9750 C CA . GLY E 1 22 ? 82.840 98.004 56.840 1.00 46.44 22 GLY E CA 1
ATOM 9751 C C . GLY E 1 22 ? 82.157 98.453 55.553 1.00 50.35 22 GLY E C 1
ATOM 9752 O O . GLY E 1 22 ? 82.490 97.956 54.483 1.00 57.82 22 GLY E O 1
ATOM 9753 N N . HIS E 1 23 ? 81.219 99.395 55.645 1.00 51.31 23 HIS E N 1
ATOM 9754 C CA . HIS E 1 23 ? 80.490 99.875 54.470 1.00 56.15 23 HIS E CA 1
ATOM 9755 C C . HIS E 1 23 ? 81.338 100.579 53.411 1.00 59.37 23 HIS E C 1
ATOM 9756 O O . HIS E 1 23 ? 81.151 100.347 52.219 1.00 66.49 23 HIS E O 1
ATOM 9763 N N . THR E 1 24 ? 82.256 101.442 53.828 1.00 55.43 24 THR E N 1
ATOM 9764 C CA . THR E 1 24 ? 83.082 102.183 52.876 1.00 58.64 24 THR E CA 1
ATOM 9765 C C . THR E 1 24 ? 84.079 101.337 52.094 1.00 62.01 24 THR E C 1
ATOM 9766 O O . THR E 1 24 ? 84.640 101.794 51.097 1.00 61.84 24 THR E O 1
ATOM 9770 N N . ASN E 1 25 ? 84.302 100.104 52.533 1.00 60.22 25 ASN E N 1
ATOM 9771 C CA . ASN E 1 25 ? 85.256 99.241 51.848 1.00 57.28 25 ASN E CA 1
ATOM 9772 C C . ASN E 1 25 ? 84.603 98.224 50.922 1.00 56.12 25 ASN E C 1
ATOM 9773 O O . ASN E 1 25 ? 85.282 97.380 50.339 1.00 50.75 25 ASN E O 1
ATOM 9778 N N . THR E 1 26 ? 83.286 98.330 50.774 1.00 54.62 26 THR E N 1
ATOM 9779 C CA . THR E 1 26 ? 82.525 97.414 49.932 1.00 56.62 26 THR E CA 1
ATOM 9780 C C . THR E 1 26 ? 83.101 97.302 48.513 1.00 57.54 26 THR E C 1
ATOM 9781 O O . THR E 1 26 ? 82.715 96.428 47.734 1.00 57.27 26 THR E O 1
ATOM 9785 N N . SER E 1 27 ? 84.032 98.188 48.188 1.00 58.37 27 SER E N 1
ATOM 9786 C CA . SER E 1 27 ? 84.663 98.197 46.876 1.00 60.63 27 SER E CA 1
ATOM 9787 C C . SER E 1 27 ? 85.879 97.276 46.845 1.00 62.38 27 SER E C 1
ATOM 9788 O O . SER E 1 27 ? 86.665 97.302 45.897 1.00 64.27 27 SER E O 1
ATOM 9791 N N . ASN E 1 28 ? 86.035 96.467 47.892 1.00 59.89 28 ASN E N 1
ATOM 9792 C CA . ASN E 1 28 ? 87.154 95.530 47.987 1.00 53.72 28 ASN E CA 1
ATOM 9793 C C . ASN E 1 28 ? 87.100 94.494 46.871 1.00 53.44 28 ASN E C 1
ATOM 9794 O O . ASN E 1 28 ? 86.025 94.040 46.478 1.00 53.91 28 ASN E O 1
ATOM 9799 N N . VAL E 1 29 ? 88.268 94.112 46.372 1.00 51.08 29 VAL E N 1
ATOM 9800 C CA . VAL E 1 29 ? 88.350 93.130 45.304 1.00 48.79 29 VAL E CA 1
ATOM 9801 C C . VAL E 1 29 ? 88.629 91.715 45.803 1.00 47.39 29 VAL E C 1
ATOM 9802 O O . VAL E 1 29 ? 89.634 91.463 46.474 1.00 45.82 29 VAL E O 1
ATOM 9806 N N . ILE E 1 30 ? 87.737 90.798 45.441 1.00 44.11 30 ILE E N 1
ATOM 9807 C CA . ILE E 1 30 ? 87.837 89.389 45.801 1.00 43.22 30 ILE E CA 1
ATOM 9808 C C . ILE E 1 30 ? 88.742 88.686 44.793 1.00 44.27 30 ILE E C 1
ATOM 9809 O O . ILE E 1 30 ? 88.298 88.329 43.703 1.00 47.44 30 ILE E O 1
ATOM 9814 N N . ARG E 1 31 ? 89.999 88.468 45.163 1.00 41.74 31 ARG E N 1
ATOM 9815 C CA . ARG E 1 31 ? 90.959 87.854 44.245 1.00 45.77 31 ARG E CA 1
ATOM 9816 C C . ARG E 1 31 ? 90.998 86.323 44.196 1.00 43.12 31 ARG E C 1
ATOM 9817 O O . ARG E 1 31 ? 91.483 85.740 43.222 1.00 42.64 31 ARG E O 1
ATOM 9825 N N . VAL E 1 32 ? 90.484 85.676 45.235 1.00 42.43 32 VAL E N 1
ATOM 9826 C CA . VAL E 1 32 ? 90.506 84.222 45.326 1.00 36.93 32 VAL E CA 1
ATOM 9827 C C . VAL E 1 32 ? 89.116 83.668 45.641 1.00 38.62 32 VAL E C 1
ATOM 9828 O O . VAL E 1 32 ? 88.407 84.203 46.490 1.00 37.05 32 VAL E O 1
ATOM 9832 N N . PRO E 1 33 ? 88.714 82.577 44.958 1.00 35.99 33 PRO E N 1
ATOM 9833 C CA . PRO E 1 33 ? 87.415 81.895 45.116 1.00 36.67 33 PRO E CA 1
ATOM 9834 C C . PRO E 1 33 ? 87.263 81.117 46.434 1.00 34.46 33 PRO E C 1
ATOM 9835 O O . PRO E 1 33 ? 88.238 80.913 47.147 1.00 38.30 33 PRO E O 1
ATOM 9839 N N . GLY E 1 34 ? 86.035 80.691 46.735 1.00 35.52 34 GLY E N 1
ATOM 9840 C CA . GLY E 1 34 ? 85.758 79.932 47.944 1.00 31.54 34 GLY E CA 1
ATOM 9841 C C . GLY E 1 34 ? 85.493 80.689 49.245 1.00 32.71 34 GLY E C 1
ATOM 9842 O O . GLY E 1 34 ? 86.029 81.772 49.472 1.00 34.99 34 GLY E O 1
ATOM 9843 N N . LEU E 1 35 ? 84.634 80.130 50.094 1.00 29.57 35 LEU E N 1
ATOM 9844 C CA . LEU E 1 35 ? 84.348 80.719 51.403 1.00 31.06 35 LEU E CA 1
ATOM 9845 C C . LEU E 1 35 ? 85.439 80.122 52.310 1.00 29.29 35 LEU E C 1
ATOM 9846 O O . LEU E 1 35 ? 85.283 79.030 52.850 1.00 26.69 35 LEU E O 1
ATOM 9851 N N . LYS E 1 36 ? 86.540 80.857 52.453 1.00 27.96 36 LYS E N 1
ATOM 9852 C CA . LYS E 1 36 ? 87.708 80.439 53.221 1.00 31.53 36 LYS E CA 1
ATOM 9853 C C . LYS E 1 36 ? 87.561 80.198 54.731 1.00 36.86 36 LYS E C 1
ATOM 9854 O O . LYS E 1 36 ? 87.010 81.028 55.458 1.00 37.94 36 LYS E O 1
ATOM 9860 N N . ARG E 1 37 ? 88.052 79.050 55.191 1.00 32.46 37 ARG E N 1
ATOM 9861 C CA . ARG E 1 37 ? 88.036 78.756 56.609 1.00 33.97 37 ARG E CA 1
ATOM 9862 C C . ARG E 1 37 ? 89.427 79.240 57.029 1.00 36.16 37 ARG E C 1
ATOM 9863 O O . ARG E 1 37 ? 90.435 78.873 56.424 1.00 33.85 37 ARG E O 1
ATOM 9871 N N . VAL E 1 38 ? 89.469 80.082 58.055 1.00 38.24 38 VAL E N 1
ATOM 9872 C CA . VAL E 1 38 ? 90.714 80.682 58.517 1.00 37.34 38 VAL E CA 1
ATOM 9873 C C . VAL E 1 38 ? 91.202 80.210 59.893 1.00 43.07 38 VAL E C 1
ATOM 9874 O O . VAL E 1 38 ? 91.712 81.004 60.696 1.00 40.80 38 VAL E O 1
ATOM 9878 N N . VAL E 1 39 ? 91.052 78.915 60.157 1.00 40.09 39 VAL E N 1
ATOM 9879 C CA . VAL E 1 39 ? 91.476 78.340 61.425 1.00 38.05 39 VAL E CA 1
ATOM 9880 C C . VAL E 1 39 ? 92.978 78.535 61.615 1.00 39.14 39 VAL E C 1
ATOM 9881 O O . VAL E 1 39 ? 93.415 79.122 62.606 1.00 39.82 39 VAL E O 1
ATOM 9885 N N . PHE E 1 40 ? 93.766 78.055 60.658 1.00 35.96 40 PHE E N 1
ATOM 9886 C CA . PHE E 1 40 ? 95.219 78.205 60.725 1.00 40.31 40 PHE E CA 1
ATOM 9887 C C . PHE E 1 40 ? 95.644 79.627 61.106 1.00 45.90 40 PHE E C 1
ATOM 9888 O O . PHE E 1 40 ? 96.543 79.808 61.930 1.00 48.91 40 PHE E O 1
ATOM 9896 N N . GLU E 1 41 ? 95.011 80.638 60.510 1.00 44.70 41 GLU E N 1
ATOM 9897 C CA . GLU E 1 41 ? 95.382 82.006 60.825 1.00 47.65 41 GLU E CA 1
ATOM 9898 C C . GLU E 1 41 ? 94.814 82.478 62.156 1.00 50.69 41 GLU E C 1
ATOM 9899 O O . GLU E 1 41 ? 95.435 83.288 62.851 1.00 51.62 41 GLU E O 1
ATOM 9905 N N . MET E 1 42 ? 93.643 81.980 62.535 1.00 49.98 42 MET E N 1
ATOM 9906 C CA . MET E 1 42 ? 93.085 82.386 63.825 1.00 47.92 42 MET E CA 1
ATOM 9907 C C . MET E 1 42 ? 94.016 81.927 64.948 1.00 47.89 42 MET E C 1
ATOM 9908 O O . MET E 1 42 ? 94.184 82.626 65.945 1.00 48.77 42 MET E O 1
ATOM 9913 N N . LEU E 1 43 ? 94.621 80.753 64.774 1.00 41.90 43 LEU E N 1
ATOM 9914 C CA . LEU E 1 43 ? 95.528 80.204 65.773 1.00 40.56 43 LEU E CA 1
ATOM 9915 C C . LEU E 1 43 ? 96.964 80.696 65.599 1.00 44.16 43 LEU E C 1
ATOM 9916 O O . LEU E 1 43 ? 97.883 80.170 66.225 1.00 48.44 43 LEU E O 1
ATOM 9921 N N . GLY E 1 44 ? 97.147 81.706 64.755 1.00 43.92 44 GLY E N 1
ATOM 9922 C CA . GLY E 1 44 ? 98.473 82.243 64.520 1.00 47.20 44 GLY E CA 1
ATOM 9923 C C . GLY E 1 44 ? 99.478 81.305 63.869 1.00 50.69 44 GLY E C 1
ATOM 9924 O O . GLY E 1 44 ? 100.678 81.523 64.017 1.00 54.67 44 GLY E O 1
ATOM 9925 N N . LEU E 1 45 ? 99.019 80.272 63.162 1.00 46.61 45 LEU E N 1
ATOM 9926 C CA . LEU E 1 45 ? 99.943 79.343 62.505 1.00 47.12 45 LEU E CA 1
ATOM 9927 C C . LEU E 1 45 ? 100.369 79.802 61.100 1.00 50.62 45 LEU E C 1
ATOM 9928 O O . LEU E 1 45 ? 101.500 79.549 60.678 1.00 52.52 45 LEU E O 1
ATOM 9933 N N . PHE E 1 46 ? 99.460 80.461 60.383 1.00 53.20 46 PHE E N 1
ATOM 9934 C CA . PHE E 1 46 ? 99.726 80.968 59.038 1.00 53.67 46 PHE E CA 1
ATOM 9935 C C . PHE E 1 46 ? 99.521 82.462 59.083 1.00 52.98 46 PHE E C 1
ATOM 9936 O O . PHE E 1 46 ? 98.697 82.949 59.857 1.00 55.07 46 PHE E O 1
ATOM 9944 N N . SER E 1 47 ? 100.254 83.195 58.250 1.00 52.06 47 SER E N 1
ATOM 9945 C CA . SER E 1 47 ? 100.131 84.648 58.247 1.00 52.45 47 SER E CA 1
ATOM 9946 C C . SER E 1 47 ? 100.171 85.300 56.873 1.00 53.85 47 SER E C 1
ATOM 9947 O O . SER E 1 47 ? 100.617 86.441 56.741 1.00 58.96 47 SER E O 1
ATOM 9950 N N . SER E 1 48 ? 99.711 84.597 55.847 1.00 51.26 48 SER E N 1
ATOM 9951 C CA . SER E 1 48 ? 99.708 85.181 54.510 1.00 50.26 48 SER E CA 1
ATOM 9952 C C . SER E 1 48 ? 98.431 85.988 54.327 1.00 48.39 48 SER E C 1
ATOM 9953 O O . SER E 1 48 ? 97.426 85.732 54.991 1.00 40.17 48 SER E O 1
ATOM 9956 N N . GLN E 1 49 ? 98.477 86.973 53.436 1.00 47.82 49 GLN E N 1
ATOM 9957 C CA . GLN E 1 49 ? 97.317 87.811 53.165 1.00 46.40 49 GLN E CA 1
ATOM 9958 C C . GLN E 1 49 ? 96.176 86.942 52.660 1.00 45.12 49 GLN E C 1
ATOM 9959 O O . GLN E 1 49 ? 96.389 85.818 52.208 1.00 48.06 49 GLN E O 1
ATOM 9965 N N . ILE E 1 50 ? 94.966 87.471 52.741 1.00 44.22 50 ILE E N 1
ATOM 9966 C CA . ILE E 1 50 ? 93.789 86.748 52.304 1.00 41.72 50 ILE E CA 1
ATOM 9967 C C . ILE E 1 50 ? 93.129 87.490 51.146 1.00 44.25 50 ILE E C 1
ATOM 9968 O O . ILE E 1 50 ? 92.904 88.699 51.218 1.00 41.63 50 ILE E O 1
ATOM 9973 N N . GLY E 1 51 ? 92.832 86.760 50.077 1.00 43.44 51 GLY E N 1
ATOM 9974 C CA . GLY E 1 51 ? 92.217 87.374 48.924 1.00 45.27 51 GLY E CA 1
ATOM 9975 C C . GLY E 1 51 ? 90.832 86.838 48.658 1.00 48.73 51 GLY E C 1
ATOM 9976 O O . GLY E 1 51 ? 90.181 87.231 47.687 1.00 54.38 51 GLY E O 1
ATOM 9977 N N . SER E 1 52 ? 90.378 85.934 49.516 1.00 45.05 52 SER E N 1
ATOM 9978 C CA . SER E 1 52 ? 89.057 85.353 49.364 1.00 40.78 52 SER E CA 1
ATOM 9979 C C . SER E 1 52 ? 88.180 85.755 50.533 1.00 38.22 52 SER E C 1
ATOM 9980 O O . SER E 1 52 ? 88.670 86.272 51.534 1.00 33.81 52 SER E O 1
ATOM 9983 N N . VAL E 1 53 ? 86.877 85.529 50.398 1.00 37.23 53 VAL E N 1
ATOM 9984 C CA . VAL E 1 53 ? 85.937 85.865 51.462 1.00 31.74 53 VAL E CA 1
ATOM 9985 C C . VAL E 1 53 ? 86.025 84.791 52.551 1.00 36.71 53 VAL E C 1
ATOM 9986 O O . VAL E 1 53 ? 85.842 83.604 52.290 1.00 34.73 53 VAL E O 1
ATOM 9990 N N . ALA E 1 54 ? 86.329 85.219 53.770 1.00 36.90 54 ALA E N 1
ATOM 9991 C CA . ALA E 1 54 ? 86.454 84.304 54.890 1.00 34.56 54 ALA E CA 1
ATOM 9992 C C . ALA E 1 54 ? 85.077 84.036 55.492 1.00 35.08 54 ALA E C 1
ATOM 9993 O O . ALA E 1 54 ? 84.177 84.879 55.413 1.00 36.10 54 ALA E O 1
ATOM 9995 N N . ILE E 1 55 ? 84.911 82.860 56.090 1.00 30.81 55 ILE E N 1
ATOM 9996 C CA . ILE E 1 55 ? 83.645 82.520 56.719 1.00 28.66 55 ILE E CA 1
ATOM 9997 C C . ILE E 1 55 ? 83.809 82.121 58.194 1.00 29.74 55 ILE E C 1
ATOM 9998 O O . ILE E 1 55 ? 84.770 81.470 58.582 1.00 28.83 55 ILE E O 1
ATOM 10003 N N . LEU E 1 56 ? 82.852 82.543 59.004 1.00 34.62 56 LEU E N 1
ATOM 10004 C CA . LEU E 1 56 ? 82.818 82.256 60.422 1.00 32.44 56 LEU E CA 1
ATOM 10005 C C . LEU E 1 56 ? 81.429 81.646 60.674 1.00 34.41 56 LEU E C 1
ATOM 10006 O O . LEU E 1 56 ? 80.396 82.312 60.510 1.00 29.82 56 LEU E O 1
ATOM 10011 N N . GLY E 1 57 ? 81.410 80.366 61.030 1.00 31.17 57 GLY E N 1
ATOM 10012 C CA . GLY E 1 57 ? 80.150 79.689 61.266 1.00 34.87 57 GLY E CA 1
ATOM 10013 C C . GLY E 1 57 ? 80.050 79.096 62.655 1.00 39.92 57 GLY E C 1
ATOM 10014 O O . GLY E 1 57 ? 80.743 79.520 63.578 1.00 39.29 57 GLY E O 1
ATOM 10015 N N . LYS E 1 58 ? 79.181 78.103 62.809 1.00 44.76 58 LYS E N 1
ATOM 10016 C CA . LYS E 1 58 ? 79.005 77.465 64.102 1.00 42.92 58 LYS E CA 1
ATOM 10017 C C . LYS E 1 58 ? 80.361 77.127 64.703 1.00 44.56 58 LYS E C 1
ATOM 10018 O O . LYS E 1 58 ? 80.722 77.629 65.766 1.00 47.02 58 LYS E O 1
ATOM 10024 N N . ARG E 1 59 ? 81.108 76.278 64.005 1.00 45.51 59 ARG E N 1
ATOM 10025 C CA . ARG E 1 59 ? 82.425 75.839 64.448 1.00 43.79 59 ARG E CA 1
ATOM 10026 C C . ARG E 1 59 ? 83.239 76.974 65.057 1.00 41.28 59 ARG E C 1
ATOM 10027 O O . ARG E 1 59 ? 83.629 76.931 66.228 1.00 40.06 59 ARG E O 1
ATOM 10035 N N . GLU E 1 60 ? 83.480 77.996 64.248 1.00 35.89 60 GLU E N 1
ATOM 10036 C CA . GLU E 1 60 ? 84.267 79.140 64.676 1.00 34.07 60 GLU E CA 1
ATOM 10037 C C . GLU E 1 60 ? 83.621 79.903 65.844 1.00 40.66 60 GLU E C 1
ATOM 10038 O O . GLU E 1 60 ? 84.313 80.378 66.757 1.00 29.46 60 GLU E O 1
ATOM 10044 N N . PHE E 1 61 ? 82.297 80.012 65.836 1.00 39.90 61 PHE E N 1
ATOM 10045 C CA . PHE E 1 61 ? 81.643 80.723 66.913 1.00 43.84 61 PHE E CA 1
ATOM 10046 C C . PHE E 1 61 ? 81.784 80.005 68.263 1.00 46.68 61 PHE E C 1
ATOM 10047 O O . PHE E 1 61 ? 81.883 80.653 69.309 1.00 47.93 61 PHE E O 1
ATOM 10055 N N . GLY E 1 62 ? 81.797 78.675 68.236 1.00 43.86 62 GLY E N 1
ATOM 10056 C CA . GLY E 1 62 ? 81.936 77.907 69.464 1.00 41.57 62 GLY E CA 1
ATOM 10057 C C . GLY E 1 62 ? 83.358 77.904 70.007 1.00 43.15 62 GLY E C 1
ATOM 10058 O O . GLY E 1 62 ? 83.581 77.944 71.219 1.00 44.61 62 GLY E O 1
ATOM 10059 N N . PHE E 1 63 ? 84.329 77.846 69.106 1.00 42.74 63 PHE E N 1
ATOM 10060 C CA . PHE E 1 63 ? 85.721 77.859 69.496 1.00 41.99 63 PHE E CA 1
ATOM 10061 C C . PHE E 1 63 ? 85.974 79.175 70.210 1.00 43.63 63 PHE E C 1
ATOM 10062 O O . PHE E 1 63 ? 86.574 79.202 71.274 1.00 48.65 63 PHE E O 1
ATOM 10070 N N . LEU E 1 64 ? 85.500 80.268 69.623 1.00 43.43 64 LEU E N 1
ATOM 10071 C CA . LEU E 1 64 ? 85.687 81.596 70.206 1.00 45.67 64 LEU E CA 1
ATOM 10072 C C . LEU E 1 64 ? 84.909 81.768 71.508 1.00 43.42 64 LEU E C 1
ATOM 10073 O O . LEU E 1 64 ? 85.397 82.390 72.447 1.00 43.39 64 LEU E O 1
ATOM 10078 N N . SER E 1 65 ? 83.701 81.212 71.549 1.00 41.36 65 SER E N 1
ATOM 10079 C CA . SER E 1 65 ? 82.841 81.298 72.724 1.00 41.85 65 SER E CA 1
ATOM 10080 C C . SER E 1 65 ? 83.489 80.684 73.948 1.00 46.24 65 SER E C 1
ATOM 10081 O O . SER E 1 65 ? 83.032 80.876 75.075 1.00 45.71 65 SER E O 1
ATOM 10084 N N . GLN E 1 66 ? 84.555 79.938 73.715 1.00 42.85 66 GLN E N 1
ATOM 10085 C CA . GLN E 1 66 ? 85.269 79.297 74.792 1.00 50.40 66 GLN E CA 1
ATOM 10086 C C . GLN E 1 66 ? 86.341 80.215 75.352 1.00 49.71 66 GLN E C 1
ATOM 10087 O O . GLN E 1 66 ? 86.726 80.084 76.506 1.00 56.65 66 GLN E O 1
ATOM 10093 N N . LYS E 1 67 ? 86.818 81.149 74.540 1.00 45.65 67 LYS E N 1
ATOM 10094 C CA . LYS E 1 67 ? 87.878 82.055 74.965 1.00 44.12 67 LYS E CA 1
ATOM 10095 C C . LYS E 1 67 ? 87.401 83.316 75.693 1.00 42.98 67 LYS E C 1
ATOM 10096 O O . LYS E 1 67 ? 86.233 83.706 75.590 1.00 37.31 67 LYS E O 1
ATOM 10102 N N . THR E 1 68 ? 88.309 83.946 76.438 1.00 36.92 68 THR E N 1
ATOM 10103 C CA . THR E 1 68 ? 87.969 85.169 77.156 1.00 37.54 68 THR E CA 1
ATOM 10104 C C . THR E 1 68 ? 87.990 86.315 76.155 1.00 39.55 68 THR E C 1
ATOM 10105 O O . THR E 1 68 ? 88.436 86.154 75.018 1.00 44.10 68 THR E O 1
ATOM 10109 N N . LEU E 1 69 ? 87.499 87.470 76.579 1.00 37.70 69 LEU E N 1
ATOM 10110 C CA . LEU E 1 69 ? 87.455 88.628 75.706 1.00 37.59 69 LEU E CA 1
ATOM 10111 C C . LEU E 1 69 ? 88.804 88.927 75.043 1.00 33.41 69 LEU E C 1
ATOM 10112 O O . LEU E 1 69 ? 88.892 89.037 73.820 1.00 40.00 69 LEU E O 1
ATOM 10117 N N . VAL E 1 70 ? 89.853 89.039 75.848 1.00 29.66 70 VAL E N 1
ATOM 10118 C CA . VAL E 1 70 ? 91.185 89.351 75.335 1.00 34.34 70 VAL E CA 1
ATOM 10119 C C . VAL E 1 70 ? 91.662 88.297 74.331 1.00 40.25 70 VAL E C 1
ATOM 10120 O O . VAL E 1 70 ? 92.284 88.620 73.314 1.00 32.47 70 VAL E O 1
ATOM 10124 N N . GLU E 1 71 ? 91.365 87.035 74.624 1.00 42.98 71 GLU E N 1
ATOM 10125 C CA . GLU E 1 71 ? 91.744 85.948 73.738 1.00 45.80 71 GLU E CA 1
ATOM 10126 C C . GLU E 1 71 ? 91.066 86.107 72.366 1.00 48.80 71 GLU E C 1
ATOM 10127 O O . GLU E 1 71 ? 91.735 86.037 71.330 1.00 48.47 71 GLU E O 1
ATOM 10133 N N . GLN E 1 72 ? 89.754 86.345 72.358 1.00 43.02 72 GLN E N 1
ATOM 10134 C CA . GLN E 1 72 ? 89.025 86.533 71.108 1.00 44.90 72 GLN E CA 1
ATOM 10135 C C . GLN E 1 72 ? 89.573 87.750 70.339 1.00 44.98 72 GLN E C 1
ATOM 10136 O O . GLN E 1 72 ? 89.810 87.676 69.132 1.00 41.78 72 GLN E O 1
ATOM 10142 N N . GLN E 1 73 ? 89.780 88.862 71.035 1.00 47.27 73 GLN E N 1
ATOM 10143 C CA . GLN E 1 73 ? 90.324 90.059 70.396 1.00 50.66 73 GLN E CA 1
ATOM 10144 C C . GLN E 1 73 ? 91.684 89.739 69.771 1.00 50.84 73 GLN E C 1
ATOM 10145 O O . GLN E 1 73 ? 92.072 90.315 68.752 1.00 51.59 73 GLN E O 1
ATOM 10151 N N . GLN E 1 74 ? 92.414 88.834 70.409 1.00 50.86 74 GLN E N 1
ATOM 10152 C CA . GLN E 1 74 ? 93.726 88.423 69.925 1.00 49.85 74 GLN E CA 1
ATOM 10153 C C . GLN E 1 74 ? 93.487 87.718 68.577 1.00 48.81 74 GLN E C 1
ATOM 10154 O O . GLN E 1 74 ? 93.988 88.143 67.529 1.00 40.76 74 GLN E O 1
ATOM 10160 N N . ILE E 1 75 ? 92.686 86.655 68.630 1.00 41.63 75 ILE E N 1
ATOM 10161 C CA . ILE E 1 75 ? 92.345 85.852 67.475 1.00 40.22 75 ILE E CA 1
ATOM 10162 C C . ILE E 1 75 ? 91.766 86.697 66.336 1.00 40.04 75 ILE E C 1
ATOM 10163 O O . ILE E 1 75 ? 92.258 86.643 65.208 1.00 40.68 75 ILE E O 1
ATOM 10168 N N . LEU E 1 76 ? 90.747 87.495 66.642 1.00 38.52 76 LEU E N 1
ATOM 10169 C CA . LEU E 1 76 ? 90.112 88.341 65.644 1.00 39.40 76 LEU E CA 1
ATOM 10170 C C . LEU E 1 76 ? 91.093 89.326 64.996 1.00 42.84 76 LEU E C 1
ATOM 10171 O O . LEU E 1 76 ? 91.006 89.616 63.797 1.00 41.32 76 LEU E O 1
ATOM 10176 N N . HIS E 1 77 ? 92.031 89.841 65.777 1.00 44.87 77 HIS E N 1
ATOM 10177 C CA . HIS E 1 77 ? 93.020 90.753 65.220 1.00 49.12 77 HIS E CA 1
ATOM 10178 C C . HIS E 1 77 ? 93.893 90.009 64.224 1.00 47.06 77 HIS E C 1
ATOM 10179 O O . HIS E 1 77 ? 94.255 90.555 63.190 1.00 46.48 77 HIS E O 1
ATOM 10186 N N . ASN E 1 78 ? 94.241 88.768 64.540 1.00 42.87 78 ASN E N 1
ATOM 10187 C CA . ASN E 1 78 ? 95.079 88.000 63.637 1.00 48.14 78 ASN E CA 1
ATOM 10188 C C . ASN E 1 78 ? 94.444 87.923 62.266 1.00 51.90 78 ASN E C 1
ATOM 10189 O O . ASN E 1 78 ? 95.109 88.125 61.246 1.00 50.32 78 ASN E O 1
ATOM 10194 N N . LEU E 1 79 ? 93.148 87.633 62.253 1.00 51.42 79 LEU E N 1
ATOM 10195 C CA . LEU E 1 79 ? 92.399 87.518 61.012 1.00 48.29 79 LEU E CA 1
ATOM 10196 C C . LEU E 1 79 ? 92.352 88.852 60.252 1.00 45.65 79 LEU E C 1
ATOM 10197 O O . LEU E 1 79 ? 92.938 88.972 59.178 1.00 43.61 79 LEU E O 1
ATOM 10202 N N . LEU E 1 80 ? 91.664 89.848 60.809 1.00 43.61 80 LEU E N 1
ATOM 10203 C CA . LEU E 1 80 ? 91.538 91.147 60.149 1.00 44.68 80 LEU E CA 1
ATOM 10204 C C . LEU E 1 80 ? 92.881 91.712 59.691 1.00 49.39 80 LEU E C 1
ATOM 10205 O O . LEU E 1 80 ? 92.961 92.456 58.708 1.00 52.44 80 LEU E O 1
ATOM 10210 N N . LYS E 1 81 ? 93.937 91.340 60.400 1.00 52.50 81 LYS E N 1
ATOM 10211 C CA . LYS E 1 81 ? 95.287 91.796 60.104 1.00 53.72 81 LYS E CA 1
ATOM 10212 C C . LYS E 1 81 ? 95.752 91.304 58.735 1.00 54.78 81 LYS E C 1
ATOM 10213 O O . LYS E 1 81 ? 96.563 91.955 58.075 1.00 55.43 81 LYS E O 1
ATOM 10219 N N . LEU E 1 82 ? 95.233 90.159 58.303 1.00 50.63 82 LEU E N 1
ATOM 10220 C CA . LEU E 1 82 ? 95.624 89.591 57.013 1.00 48.37 82 LEU E CA 1
ATOM 10221 C C . LEU E 1 82 ? 94.886 90.258 55.852 1.00 49.36 82 LEU E C 1
ATOM 10222 O O . LEU E 1 82 ? 95.068 89.894 54.691 1.00 53.48 82 LEU E O 1
ATOM 10227 N N . ASN E 1 83 ? 94.059 91.240 56.187 1.00 44.10 83 ASN E N 1
ATOM 10228 C CA . ASN E 1 83 ? 93.304 92.005 55.213 1.00 47.10 83 ASN E CA 1
ATOM 10229 C C . ASN E 1 83 ? 92.415 91.228 54.268 1.00 47.50 83 ASN E C 1
ATOM 10230 O O . ASN E 1 83 ? 92.619 91.244 53.054 1.00 49.63 83 ASN E O 1
ATOM 10235 N N . PRO E 1 84 ? 91.429 90.507 54.812 1.00 43.60 84 PRO E N 1
ATOM 10236 C CA . PRO E 1 84 ? 90.524 89.750 53.942 1.00 42.82 84 PRO E CA 1
ATOM 10237 C C . PRO E 1 84 ? 89.573 90.731 53.234 1.00 42.04 84 PRO E C 1
ATOM 10238 O O . PRO E 1 84 ? 89.172 91.750 53.798 1.00 44.65 84 PRO E O 1
ATOM 10242 N N . PRO E 1 85 ? 89.188 90.427 51.993 1.00 40.04 85 PRO E N 1
ATOM 10243 C CA . PRO E 1 85 ? 88.286 91.343 51.287 1.00 41.54 85 PRO E CA 1
ATOM 10244 C C . PRO E 1 85 ? 86.963 91.533 52.008 1.00 41.06 85 PRO E C 1
ATOM 10245 O O . PRO E 1 85 ? 86.381 92.618 51.981 1.00 45.13 85 PRO E O 1
ATOM 10249 N N . ALA E 1 86 ? 86.502 90.473 52.666 1.00 38.47 86 ALA E N 1
ATOM 10250 C CA . ALA E 1 86 ? 85.255 90.511 53.428 1.00 31.93 86 ALA E CA 1
ATOM 10251 C C . ALA E 1 86 ? 85.156 89.268 54.288 1.00 31.02 86 ALA E C 1
ATOM 10252 O O . ALA E 1 86 ? 85.974 88.364 54.173 1.00 33.49 86 ALA E O 1
ATOM 10254 N N . ILE E 1 87 ? 84.154 89.245 55.157 1.00 30.33 87 ILE E N 1
ATOM 10255 C CA . ILE E 1 87 ? 83.916 88.140 56.069 1.00 27.12 87 ILE E CA 1
ATOM 10256 C C . ILE E 1 87 ? 82.417 87.934 56.167 1.00 32.39 87 ILE E C 1
ATOM 10257 O O . ILE E 1 87 ? 81.670 88.895 56.343 1.00 38.20 87 ILE E O 1
ATOM 10262 N N . ILE E 1 88 ? 81.970 86.688 56.045 1.00 34.57 88 ILE E N 1
ATOM 10263 C CA . ILE E 1 88 ? 80.539 86.386 56.112 1.00 33.88 88 ILE E CA 1
ATOM 10264 C C . ILE E 1 88 ? 80.223 85.583 57.373 1.00 33.24 88 ILE E C 1
ATOM 10265 O O . ILE E 1 88 ? 80.954 84.661 57.734 1.00 37.65 88 ILE E O 1
ATOM 10270 N N . LEU E 1 89 ? 79.142 85.947 58.051 1.00 32.54 89 LEU E N 1
ATOM 10271 C CA . LEU E 1 89 ? 78.761 85.256 59.278 1.00 35.51 89 LEU E CA 1
ATOM 10272 C C . LEU E 1 89 ? 77.527 84.402 59.047 1.00 32.35 89 LEU E C 1
ATOM 10273 O O . LEU E 1 89 ? 76.509 84.901 58.587 1.00 35.40 89 LEU E O 1
ATOM 10278 N N . THR E 1 90 ? 77.617 83.116 59.361 1.00 30.15 90 THR E N 1
ATOM 10279 C CA . THR E 1 90 ? 76.480 82.245 59.152 1.00 36.82 90 THR E CA 1
ATOM 10280 C C . THR E 1 90 ? 75.449 82.528 60.226 1.00 39.86 90 THR E C 1
ATOM 10281 O O . THR E 1 90 ? 75.685 83.341 61.121 1.00 38.78 90 THR E O 1
ATOM 10285 N N . LYS E 1 91 ? 74.298 81.871 60.133 1.00 40.35 91 LYS E N 1
ATOM 10286 C CA . LYS E 1 91 ? 73.243 82.075 61.110 1.00 42.86 91 LYS E CA 1
ATOM 10287 C C . LYS E 1 91 ? 73.678 81.561 62.481 1.00 44.32 91 LYS E C 1
ATOM 10288 O O . LYS E 1 91 ? 73.158 82.015 63.498 1.00 45.06 91 LYS E O 1
ATOM 10294 N N . SER E 1 92 ? 74.633 80.624 62.489 1.00 39.97 92 SER E N 1
ATOM 10295 C CA . SER E 1 92 ? 75.171 80.029 63.715 1.00 38.07 92 SER E CA 1
ATOM 10296 C C . SER E 1 92 ? 76.090 80.976 64.493 1.00 42.57 92 SER E C 1
ATOM 10297 O O . SER E 1 92 ? 76.396 80.730 65.663 1.00 42.10 92 SER E O 1
ATOM 10300 N N . PHE E 1 93 ? 76.556 82.035 63.833 1.00 40.86 93 PHE E N 1
ATOM 10301 C CA . PHE E 1 93 ? 77.418 83.027 64.466 1.00 42.81 93 PHE E CA 1
ATOM 10302 C C . PHE E 1 93 ? 76.420 84.039 65.013 1.00 45.76 93 PHE E C 1
ATOM 10303 O O . PHE E 1 93 ? 76.082 85.022 64.353 1.00 44.94 93 PHE E O 1
ATOM 10311 N N . THR E 1 94 ? 75.940 83.779 66.221 1.00 49.50 94 THR E N 1
ATOM 10312 C CA . THR E 1 94 ? 74.920 84.619 66.838 1.00 51.99 94 THR E CA 1
ATOM 10313 C C . THR E 1 94 ? 75.328 85.936 67.496 1.00 50.95 94 THR E C 1
ATOM 10314 O O . THR E 1 94 ? 74.501 86.833 67.620 1.00 55.52 94 THR E O 1
ATOM 10318 N N . ASP E 1 95 ? 76.576 86.068 67.924 1.00 44.89 95 ASP E N 1
ATOM 10319 C CA . ASP E 1 95 ? 76.980 87.313 68.542 1.00 42.07 95 ASP E CA 1
ATOM 10320 C C . ASP E 1 95 ? 78.275 87.872 67.939 1.00 44.14 95 ASP E C 1
ATOM 10321 O O . ASP E 1 95 ? 79.376 87.404 68.258 1.00 45.06 95 ASP E O 1
ATOM 10326 N N . PRO E 1 96 ? 78.151 88.873 67.045 1.00 38.35 96 PRO E N 1
ATOM 10327 C CA . PRO E 1 96 ? 79.279 89.524 66.373 1.00 42.56 96 PRO E CA 1
ATOM 10328 C C . PRO E 1 96 ? 79.833 90.748 67.099 1.00 46.76 96 PRO E C 1
ATOM 10329 O O . PRO E 1 96 ? 80.636 91.494 66.541 1.00 46.10 96 PRO E O 1
ATOM 10333 N N . THR E 1 97 ? 79.409 90.956 68.339 1.00 45.93 97 THR E N 1
ATOM 10334 C CA . THR E 1 97 ? 79.852 92.123 69.087 1.00 43.18 97 THR E CA 1
ATOM 10335 C C . THR E 1 97 ? 81.355 92.311 69.182 1.00 41.08 97 THR E C 1
ATOM 10336 O O . THR E 1 97 ? 81.864 93.401 68.932 1.00 40.96 97 THR E O 1
ATOM 10340 N N . VAL E 1 98 ? 82.064 91.257 69.559 1.00 40.71 98 VAL E N 1
ATOM 10341 C CA . VAL E 1 98 ? 83.507 91.343 69.714 1.00 40.08 98 VAL E CA 1
ATOM 10342 C C . VAL E 1 98 ? 84.175 91.677 68.397 1.00 42.72 98 VAL E C 1
ATOM 10343 O O . VAL E 1 98 ? 85.072 92.521 68.340 1.00 45.78 98 VAL E O 1
ATOM 10347 N N . LEU E 1 99 ? 83.737 91.000 67.340 1.00 41.61 99 LEU E N 1
ATOM 10348 C CA . LEU E 1 99 ? 84.279 91.228 66.004 1.00 41.65 99 LEU E CA 1
ATOM 10349 C C . LEU E 1 99 ? 84.062 92.695 65.641 1.00 39.35 99 LEU E C 1
ATOM 10350 O O . LEU E 1 99 ? 85.011 93.433 65.378 1.00 37.37 99 LEU E O 1
ATOM 10355 N N . LEU E 1 100 ? 82.802 93.115 65.636 1.00 40.13 100 LEU E N 1
ATOM 10356 C CA . LEU E 1 100 ? 82.488 94.496 65.315 1.00 43.05 100 LEU E CA 1
ATOM 10357 C C . LEU E 1 100 ? 83.408 95.457 66.072 1.00 43.84 100 LEU E C 1
ATOM 10358 O O . LEU E 1 100 ? 83.886 96.445 65.509 1.00 47.91 100 LEU E O 1
ATOM 10363 N N . GLN E 1 101 ? 83.665 95.164 67.342 1.00 39.25 101 GLN E N 1
ATOM 10364 C CA . GLN E 1 101 ? 84.539 96.003 68.152 1.00 39.83 101 GLN E CA 1
ATOM 10365 C C . GLN E 1 101 ? 85.958 96.040 67.591 1.00 39.52 101 GLN E C 1
ATOM 10366 O O . GLN E 1 101 ? 86.506 97.116 67.362 1.00 40.32 101 GLN E O 1
ATOM 10372 N N . VAL E 1 102 ? 86.544 94.870 67.359 1.00 37.51 102 VAL E N 1
ATOM 10373 C CA . VAL E 1 102 ? 87.905 94.780 66.839 1.00 38.64 102 VAL E CA 1
ATOM 10374 C C . VAL E 1 102 ? 88.009 95.361 65.442 1.00 37.64 102 VAL E C 1
ATOM 10375 O O . VAL E 1 102 ? 89.058 95.844 65.026 1.00 47.46 102 VAL E O 1
ATOM 10379 N N . ASN E 1 103 ? 86.904 95.318 64.720 1.00 42.15 103 ASN E N 1
ATOM 10380 C CA . ASN E 1 103 ? 86.868 95.809 63.352 1.00 43.55 103 ASN E CA 1
ATOM 10381 C C . ASN E 1 103 ? 86.602 97.324 63.222 1.00 46.36 103 ASN E C 1
ATOM 10382 O O . ASN E 1 103 ? 86.491 97.861 62.108 1.00 39.21 103 ASN E O 1
ATOM 10387 N N . GLN E 1 104 ? 86.499 98.014 64.354 1.00 49.64 104 GLN E N 1
ATOM 10388 C CA . GLN E 1 104 ? 86.247 99.449 64.323 1.00 54.28 104 GLN E CA 1
ATOM 10389 C C . GLN E 1 104 ? 87.403 100.170 63.649 1.00 53.63 104 GLN E C 1
ATOM 10390 O O . GLN E 1 104 ? 87.247 101.278 63.131 1.00 50.89 104 GLN E O 1
ATOM 10396 N N . THR E 1 105 ? 88.566 99.534 63.641 1.00 52.03 105 THR E N 1
ATOM 10397 C CA . THR E 1 105 ? 89.726 100.139 63.013 1.00 53.76 105 THR E CA 1
ATOM 10398 C C . THR E 1 105 ? 89.896 99.680 61.572 1.00 53.55 105 THR E C 1
ATOM 10399 O O . THR E 1 105 ? 89.916 100.503 60.660 1.00 58.25 105 THR E O 1
ATOM 10403 N N . TYR E 1 106 ? 89.995 98.368 61.368 1.00 54.95 106 TYR E N 1
ATOM 10404 C CA . TYR E 1 106 ? 90.175 97.807 60.028 1.00 52.26 106 TYR E CA 1
ATOM 10405 C C . TYR E 1 106 ? 89.000 98.034 59.068 1.00 49.21 106 TYR E C 1
ATOM 10406 O O . TYR E 1 106 ? 89.187 98.139 57.855 1.00 49.06 106 TYR E O 1
ATOM 10415 N N . GLN E 1 107 ? 87.794 98.093 59.613 1.00 45.39 107 GLN E N 1
ATOM 10416 C CA . GLN E 1 107 ? 86.607 98.306 58.802 1.00 47.31 107 GLN E CA 1
ATOM 10417 C C . GLN E 1 107 ? 86.428 97.336 57.626 1.00 49.97 107 GLN E C 1
ATOM 10418 O O . GLN E 1 107 ? 86.034 97.737 56.530 1.00 53.59 107 GLN E O 1
ATOM 10424 N N . VAL E 1 108 ? 86.714 96.062 57.857 1.00 47.31 108 VAL E N 1
ATOM 10425 C CA . VAL E 1 108 ? 86.544 95.046 56.834 1.00 45.42 108 VAL E CA 1
ATOM 10426 C C . VAL E 1 108 ? 85.043 94.833 56.654 1.00 46.92 108 VAL E C 1
ATOM 10427 O O . VAL E 1 108 ? 84.298 94.808 57.634 1.00 49.17 108 VAL E O 1
ATOM 10431 N N . PRO E 1 109 ? 84.580 94.664 55.405 1.00 45.41 109 PRO E N 1
ATOM 10432 C CA . PRO E 1 109 ? 83.148 94.449 55.148 1.00 44.23 109 PRO E CA 1
ATOM 10433 C C . PRO E 1 109 ? 82.631 93.155 55.784 1.00 45.11 109 PRO E C 1
ATOM 10434 O O . PRO E 1 109 ? 83.028 92.070 55.369 1.00 44.81 109 PRO E O 1
ATOM 10438 N N . ILE E 1 110 ? 81.760 93.274 56.788 1.00 43.18 110 ILE E N 1
ATOM 10439 C CA . ILE E 1 110 ? 81.200 92.096 57.444 1.00 43.38 110 ILE E CA 1
ATOM 10440 C C . ILE E 1 110 ? 79.804 91.813 56.909 1.00 45.05 110 ILE E C 1
ATOM 10441 O O . ILE E 1 110 ? 78.915 92.668 56.964 1.00 44.91 110 ILE E O 1
ATOM 10446 N N . LEU E 1 111 ? 79.624 90.603 56.391 1.00 43.34 111 LEU E N 1
ATOM 10447 C CA . LEU E 1 111 ? 78.355 90.186 55.827 1.00 39.86 111 LEU E CA 1
ATOM 10448 C C . LEU E 1 111 ? 77.645 89.232 56.762 1.00 42.59 111 LEU E C 1
ATOM 10449 O O . LEU E 1 111 ? 78.246 88.295 57.287 1.00 44.56 111 LEU E O 1
ATOM 10454 N N . LYS E 1 112 ? 76.357 89.470 56.968 1.00 39.23 112 LYS E N 1
ATOM 10455 C CA . LYS E 1 112 ? 75.563 88.615 57.836 1.00 39.59 112 LYS E CA 1
ATOM 10456 C C . LYS E 1 112 ? 74.511 87.899 57.006 1.00 39.91 112 LYS E C 1
ATOM 10457 O O . LYS E 1 112 ? 73.960 88.473 56.070 1.00 46.37 112 LYS E O 1
ATOM 10463 N N . THR E 1 113 ? 74.237 86.644 57.337 1.00 39.04 113 THR E N 1
ATOM 10464 C CA . THR E 1 113 ? 73.230 85.886 56.611 1.00 40.73 113 THR E CA 1
ATOM 10465 C C . THR E 1 113 ? 72.504 84.968 57.557 1.00 44.27 113 THR E C 1
ATOM 10466 O O . THR E 1 113 ? 73.042 84.601 58.595 1.00 43.78 113 THR E O 1
ATOM 10470 N N . ASP E 1 114 ? 71.275 84.608 57.208 1.00 46.95 114 ASP E N 1
ATOM 10471 C CA . ASP E 1 114 ? 70.515 83.702 58.041 1.00 55.97 114 ASP E CA 1
ATOM 10472 C C . ASP E 1 114 ? 70.581 82.305 57.461 1.00 56.16 114 ASP E C 1
ATOM 10473 O O . ASP E 1 114 ? 69.847 81.418 57.894 1.00 60.42 114 ASP E O 1
ATOM 10478 N N . PHE E 1 115 ? 71.454 82.120 56.471 1.00 52.34 115 PHE E N 1
ATOM 10479 C CA . PHE E 1 115 ? 71.657 80.811 55.841 1.00 48.10 115 PHE E CA 1
ATOM 10480 C C . PHE E 1 115 ? 72.692 80.065 56.689 1.00 45.44 115 PHE E C 1
ATOM 10481 O O . PHE E 1 115 ? 73.518 80.688 57.355 1.00 47.66 115 PHE E O 1
ATOM 10489 N N . PHE E 1 116 ? 72.643 78.739 56.680 1.00 44.69 116 PHE E N 1
ATOM 10490 C CA . PHE E 1 116 ? 73.635 77.947 57.404 1.00 40.64 116 PHE E CA 1
ATOM 10491 C C . PHE E 1 116 ? 74.732 77.673 56.389 1.00 38.89 116 PHE E C 1
ATOM 10492 O O . PHE E 1 116 ? 74.481 77.719 55.181 1.00 41.45 116 PHE E O 1
ATOM 10500 N N . SER E 1 117 ? 75.941 77.390 56.863 1.00 35.73 117 SER E N 1
ATOM 10501 C CA . SER E 1 117 ? 77.055 77.126 55.958 1.00 33.61 117 SER E CA 1
ATOM 10502 C C . SER E 1 117 ? 76.673 76.171 54.817 1.00 30.28 117 SER E C 1
ATOM 10503 O O . SER E 1 117 ? 77.056 76.388 53.671 1.00 34.65 117 SER E O 1
ATOM 10506 N N . THR E 1 118 ? 75.903 75.134 55.130 1.00 22.90 118 THR E N 1
ATOM 10507 C CA . THR E 1 118 ? 75.495 74.162 54.122 1.00 32.04 118 THR E CA 1
ATOM 10508 C C . THR E 1 118 ? 74.655 74.830 53.047 1.00 37.14 118 THR E C 1
ATOM 10509 O O . THR E 1 118 ? 74.802 74.530 51.864 1.00 37.11 118 THR E O 1
ATOM 10513 N N . GLU E 1 119 ? 73.769 75.732 53.455 1.00 38.63 119 GLU E N 1
ATOM 10514 C CA . GLU E 1 119 ? 72.914 76.437 52.498 1.00 41.40 119 GLU E CA 1
ATOM 10515 C C . GLU E 1 119 ? 73.724 77.427 51.666 1.00 39.58 119 GLU E C 1
ATOM 10516 O O . GLU E 1 119 ? 73.299 77.837 50.585 1.00 40.13 119 GLU E O 1
ATOM 10522 N N . LEU E 1 120 ? 74.887 77.813 52.172 1.00 33.54 120 LEU E N 1
ATOM 10523 C CA . LEU E 1 120 ? 75.735 78.734 51.446 1.00 36.48 120 LEU E CA 1
ATOM 10524 C C . LEU E 1 120 ? 76.522 78.014 50.357 1.00 35.43 120 LEU E C 1
ATOM 10525 O O . LEU E 1 120 ? 76.876 78.615 49.344 1.00 35.14 120 LEU E O 1
ATOM 10530 N N . SER E 1 121 ? 76.767 76.723 50.561 1.00 29.97 121 SER E N 1
ATOM 10531 C CA . SER E 1 121 ? 77.547 75.939 49.615 1.00 33.48 121 SER E CA 1
ATOM 10532 C C . SER E 1 121 ? 77.023 76.000 48.172 1.00 33.81 121 SER E C 1
ATOM 10533 O O . SER E 1 121 ? 77.816 76.164 47.243 1.00 31.72 121 SER E O 1
ATOM 10536 N N . PHE E 1 122 ? 75.704 75.896 47.991 1.00 31.77 122 PHE E N 1
ATOM 10537 C CA . PHE E 1 122 ? 75.114 75.908 46.660 1.00 31.09 122 PHE E CA 1
ATOM 10538 C C . PHE E 1 122 ? 74.494 77.236 46.254 1.00 34.50 122 PHE E C 1
ATOM 10539 O O . PHE E 1 122 ? 73.824 77.323 45.222 1.00 31.54 122 PHE E O 1
ATOM 10547 N N . THR E 1 123 ? 74.721 78.274 47.052 1.00 34.81 123 THR E N 1
ATOM 10548 C CA . THR E 1 123 ? 74.186 79.590 46.737 1.00 35.08 123 THR E CA 1
ATOM 10549 C C . THR E 1 123 ? 75.314 80.616 46.595 1.00 31.97 123 THR E C 1
ATOM 10550 O O . THR E 1 123 ? 75.859 80.793 45.508 1.00 33.80 123 THR E O 1
ATOM 10554 N N . VAL E 1 124 ? 75.662 81.279 47.693 1.00 31.94 124 VAL E N 1
ATOM 10555 C CA . VAL E 1 124 ? 76.720 82.284 47.698 1.00 30.94 124 VAL E CA 1
ATOM 10556 C C . VAL E 1 124 ? 78.074 81.764 47.218 1.00 37.05 124 VAL E C 1
ATOM 10557 O O . VAL E 1 124 ? 78.716 82.391 46.373 1.00 39.14 124 VAL E O 1
ATOM 10561 N N . GLU E 1 125 ? 78.499 80.623 47.764 1.00 34.10 125 GLU E N 1
ATOM 10562 C CA . GLU E 1 125 ? 79.787 80.027 47.425 1.00 31.26 125 GLU E CA 1
ATOM 10563 C C . GLU E 1 125 ? 79.841 79.548 45.977 1.00 31.42 125 GLU E C 1
ATOM 10564 O O . GLU E 1 125 ? 80.841 79.742 45.281 1.00 32.71 125 GLU E O 1
ATOM 10570 N N . THR E 1 126 ? 78.764 78.932 45.512 1.00 30.25 126 THR E N 1
ATOM 10571 C CA . THR E 1 126 ? 78.721 78.457 44.140 1.00 29.32 126 THR E CA 1
ATOM 10572 C C . THR E 1 126 ? 78.872 79.631 43.172 1.00 28.85 126 THR E C 1
ATOM 10573 O O . THR E 1 126 ? 79.610 79.537 42.198 1.00 26.56 126 THR E O 1
ATOM 10577 N N . TYR E 1 127 ? 78.170 80.728 43.449 1.00 29.12 127 TYR E N 1
ATOM 10578 C CA . TYR E 1 127 ? 78.256 81.932 42.630 1.00 31.22 127 TYR E CA 1
ATOM 10579 C C . TYR E 1 127 ? 79.690 82.423 42.557 1.00 35.98 127 TYR E C 1
ATOM 10580 O O . TYR E 1 127 ? 80.208 82.658 41.474 1.00 38.94 127 TYR E O 1
ATOM 10589 N N . ILE E 1 128 ? 80.320 82.601 43.717 1.00 38.77 128 ILE E N 1
ATOM 10590 C CA . ILE E 1 128 ? 81.698 83.086 43.782 1.00 38.27 128 ILE E CA 1
ATOM 10591 C C . ILE E 1 128 ? 82.660 82.183 43.039 1.00 37.58 128 ILE E C 1
ATOM 10592 O O . ILE E 1 128 ? 83.406 82.638 42.164 1.00 33.65 128 ILE E O 1
ATOM 10597 N N . ASN E 1 129 ? 82.670 80.906 43.410 1.00 37.61 129 ASN E N 1
ATOM 10598 C CA . ASN E 1 129 ? 83.579 79.942 42.777 1.00 39.91 129 ASN E CA 1
ATOM 10599 C C . ASN E 1 129 ? 83.525 79.981 41.246 1.00 39.20 129 ASN E C 1
ATOM 10600 O O . ASN E 1 129 ? 84.562 80.044 40.591 1.00 38.95 129 ASN E O 1
ATOM 10605 N N . GLU E 1 130 ? 82.316 79.955 40.687 1.00 37.56 130 GLU E N 1
ATOM 10606 C CA . GLU E 1 130 ? 82.147 79.950 39.242 1.00 43.88 130 GLU E CA 1
ATOM 10607 C C . GLU E 1 130 ? 82.722 81.172 38.527 1.00 43.68 130 GLU E C 1
ATOM 10608 O O . GLU E 1 130 ? 82.998 81.135 37.322 1.00 40.67 130 GLU E O 1
ATOM 10614 N N . GLN E 1 131 ? 82.940 82.245 39.279 1.00 39.75 131 GLN E N 1
ATOM 10615 C CA . GLN E 1 131 ? 83.499 83.462 38.715 1.00 41.46 131 GLN E CA 1
ATOM 10616 C C . GLN E 1 131 ? 84.987 83.299 38.422 1.00 40.25 131 GLN E C 1
ATOM 10617 O O . GLN E 1 131 ? 85.548 84.040 37.625 1.00 41.29 131 GLN E O 1
ATOM 10623 N N . PHE E 1 132 ? 85.625 82.326 39.063 1.00 40.83 132 PHE E N 1
ATOM 10624 C CA . PHE E 1 132 ? 87.047 82.094 38.845 1.00 40.65 132 PHE E CA 1
ATOM 10625 C C . PHE E 1 132 ? 87.338 80.852 38.004 1.00 38.91 132 PHE E C 1
ATOM 10626 O O . PHE E 1 132 ? 88.486 80.442 37.890 1.00 40.34 132 PHE E O 1
ATOM 10634 N N . ALA E 1 133 ? 86.311 80.251 37.415 1.00 35.23 133 ALA E N 1
ATOM 10635 C CA . ALA E 1 133 ? 86.518 79.052 36.609 1.00 37.87 133 ALA E CA 1
ATOM 10636 C C . ALA E 1 133 ? 87.600 79.256 35.545 1.00 37.72 133 ALA E C 1
ATOM 10637 O O . ALA E 1 133 ? 87.682 80.317 34.919 1.00 32.05 133 ALA E O 1
ATOM 10639 N N . THR E 1 134 ? 88.424 78.232 35.336 1.00 38.52 134 THR E N 1
ATOM 10640 C CA . THR E 1 134 ? 89.504 78.297 34.347 1.00 36.67 134 THR E CA 1
ATOM 10641 C C . THR E 1 134 ? 88.935 78.362 32.933 1.00 37.71 134 THR E C 1
ATOM 10642 O O . THR E 1 134 ? 88.122 77.517 32.535 1.00 35.44 134 THR E O 1
ATOM 10646 N N . VAL E 1 135 ? 89.397 79.343 32.167 1.00 33.74 135 VAL E N 1
ATOM 10647 C CA . VAL E 1 135 ? 88.926 79.558 30.799 1.00 31.77 135 VAL E CA 1
ATOM 10648 C C . VAL E 1 135 ? 89.972 79.276 29.726 1.00 32.69 135 VAL E C 1
ATOM 10649 O O . VAL E 1 135 ? 91.090 79.782 29.803 1.00 39.02 135 VAL E O 1
ATOM 10653 N N . ALA E 1 136 ? 89.605 78.479 28.725 1.00 33.01 136 ALA E N 1
ATOM 10654 C CA . ALA E 1 136 ? 90.515 78.164 27.622 1.00 32.67 136 ALA E CA 1
ATOM 10655 C C . ALA E 1 136 ? 89.968 78.649 26.274 1.00 38.65 136 ALA E C 1
ATOM 10656 O O . ALA E 1 136 ? 88.813 78.380 25.925 1.00 40.03 136 ALA E O 1
ATOM 10658 N N . GLN E 1 137 ? 90.798 79.371 25.525 1.00 37.77 137 GLN E N 1
ATOM 10659 C CA . GLN E 1 137 ? 90.412 79.864 24.202 1.00 37.72 137 GLN E CA 1
ATOM 10660 C C . GLN E 1 137 ? 90.610 78.714 23.227 1.00 38.77 137 GLN E C 1
ATOM 10661 O O . GLN E 1 137 ? 91.574 77.962 23.355 1.00 41.10 137 GLN E O 1
ATOM 10667 N N . ILE E 1 138 ? 89.691 78.556 22.279 1.00 34.98 138 ILE E N 1
ATOM 10668 C CA . ILE E 1 138 ? 89.818 77.523 21.250 1.00 32.55 138 ILE E CA 1
ATOM 10669 C C . ILE E 1 138 ? 89.209 78.082 19.979 1.00 31.57 138 ILE E C 1
ATOM 10670 O O . ILE E 1 138 ? 88.680 79.188 19.974 1.00 31.12 138 ILE E O 1
ATOM 10675 N N . HIS E 1 139 ? 89.278 77.314 18.903 1.00 32.77 139 HIS E N 1
ATOM 10676 C CA . HIS E 1 139 ? 88.717 77.755 17.643 1.00 34.62 139 HIS E CA 1
ATOM 10677 C C . HIS E 1 139 ? 87.516 76.907 17.274 1.00 34.29 139 HIS E C 1
ATOM 10678 O O . HIS E 1 139 ? 87.571 75.678 17.322 1.00 36.95 139 HIS E O 1
ATOM 10685 N N . GLY E 1 140 ? 86.420 77.566 16.912 1.00 30.55 140 GLY E N 1
ATOM 10686 C CA . GLY E 1 140 ? 85.221 76.847 16.511 1.00 28.44 140 GLY E CA 1
ATOM 10687 C C . GLY E 1 140 ? 84.028 77.770 16.514 1.00 27.63 140 GLY E C 1
ATOM 10688 O O . GLY E 1 140 ? 84.179 78.976 16.684 1.00 27.82 140 GLY E O 1
ATOM 10689 N N . VAL E 1 141 ? 82.836 77.208 16.333 1.00 34.36 141 VAL E N 1
ATOM 10690 C CA . VAL E 1 141 ? 81.613 78.011 16.335 1.00 33.00 141 VAL E CA 1
ATOM 10691 C C . VAL E 1 141 ? 80.639 77.452 17.370 1.00 32.07 141 VAL E C 1
ATOM 10692 O O . VAL E 1 141 ? 80.452 76.240 17.466 1.00 32.18 141 VAL E O 1
ATOM 10696 N N . LEU E 1 142 ? 80.030 78.343 18.146 1.00 32.70 142 LEU E N 1
ATOM 10697 C CA . LEU E 1 142 ? 79.093 77.949 19.190 1.00 32.40 142 LEU E CA 1
ATOM 10698 C C . LEU E 1 142 ? 77.670 78.386 18.955 1.00 32.42 142 LEU E C 1
ATOM 10699 O O . LEU E 1 142 ? 77.394 79.564 18.715 1.00 34.56 142 LEU E O 1
ATOM 10704 N N . LEU E 1 143 ? 76.760 77.431 19.046 1.00 31.65 143 LEU E N 1
ATOM 10705 C CA . LEU E 1 143 ? 75.345 77.721 18.875 1.00 32.59 143 LEU E CA 1
ATOM 10706 C C . LEU E 1 143 ? 74.584 76.816 19.799 1.00 33.53 143 LEU E C 1
ATOM 10707 O O . LEU E 1 143 ? 75.138 75.874 20.358 1.00 34.34 143 LEU E O 1
ATOM 10712 N N . GLU E 1 144 ? 73.312 77.130 19.984 1.00 29.73 144 GLU E N 1
ATOM 10713 C CA . GLU E 1 144 ? 72.450 76.278 20.775 1.00 25.96 144 GLU E CA 1
ATOM 10714 C C . GLU E 1 144 ? 71.306 75.942 19.813 1.00 28.39 144 GLU E C 1
ATOM 10715 O O . GLU E 1 144 ? 70.595 76.839 19.325 1.00 22.66 144 GLU E O 1
ATOM 10721 N N . VAL E 1 145 ? 71.147 74.651 19.518 1.00 20.82 145 VAL E N 1
ATOM 10722 C CA . VAL E 1 145 ? 70.109 74.200 18.599 1.00 24.39 145 VAL E CA 1
ATOM 10723 C C . VAL E 1 145 ? 69.259 73.130 19.236 1.00 26.56 145 VAL E C 1
ATOM 10724 O O . VAL E 1 145 ? 69.774 72.122 19.733 1.00 24.91 145 VAL E O 1
ATOM 10728 N N . PHE E 1 146 ? 67.947 73.366 19.211 1.00 25.58 146 PHE E N 1
ATOM 10729 C CA . PHE E 1 146 ? 66.973 72.472 19.826 1.00 25.62 146 PHE E CA 1
ATOM 10730 C C . PHE E 1 146 ? 67.345 72.348 21.315 1.00 27.77 146 PHE E C 1
ATOM 10731 O O . PHE E 1 146 ? 67.327 71.259 21.887 1.00 24.17 146 PHE E O 1
ATOM 10739 N N . GLY E 1 147 ? 67.719 73.481 21.910 1.00 21.86 147 GLY E N 1
ATOM 10740 C CA . GLY E 1 147 ? 68.087 73.521 23.310 1.00 28.71 147 GLY E CA 1
ATOM 10741 C C . GLY E 1 147 ? 69.363 72.782 23.665 1.00 33.53 147 GLY E C 1
ATOM 10742 O O . GLY E 1 147 ? 69.653 72.615 24.844 1.00 36.40 147 GLY E O 1
ATOM 10743 N N . VAL E 1 148 ? 70.127 72.360 22.658 1.00 32.29 148 VAL E N 1
ATOM 10744 C CA . VAL E 1 148 ? 71.377 71.630 22.869 1.00 29.16 148 VAL E CA 1
ATOM 10745 C C . VAL E 1 148 ? 72.621 72.433 22.421 1.00 32.00 148 VAL E C 1
ATOM 10746 O O . VAL E 1 148 ? 72.734 72.845 21.259 1.00 32.74 148 VAL E O 1
ATOM 10750 N N . GLY E 1 149 ? 73.539 72.658 23.359 1.00 24.64 149 GLY E N 1
ATOM 10751 C CA . GLY E 1 149 ? 74.754 73.392 23.065 1.00 22.10 149 GLY E CA 1
ATOM 10752 C C . GLY E 1 149 ? 75.612 72.626 22.081 1.00 28.75 149 GLY E C 1
ATOM 10753 O O . GLY E 1 149 ? 76.017 71.490 22.344 1.00 33.52 149 GLY E O 1
ATOM 10754 N N . VAL E 1 150 ? 75.897 73.250 20.942 1.00 29.62 150 VAL E N 1
ATOM 10755 C CA . VAL E 1 150 ? 76.687 72.617 19.897 1.00 28.10 150 VAL E CA 1
ATOM 10756 C C . VAL E 1 150 ? 77.973 73.365 19.561 1.00 30.21 150 VAL E C 1
ATOM 10757 O O . VAL E 1 150 ? 77.948 74.568 19.321 1.00 27.40 150 VAL E O 1
ATOM 10761 N N . LEU E 1 151 ? 79.088 72.637 19.552 1.00 31.24 151 LEU E N 1
ATOM 10762 C CA . LEU E 1 151 ? 80.386 73.195 19.211 1.00 29.90 151 LEU E CA 1
ATOM 10763 C C . LEU E 1 151 ? 80.752 72.678 17.821 1.00 34.17 151 LEU E C 1
ATOM 10764 O O . LEU E 1 151 ? 80.762 71.458 17.570 1.00 24.74 151 LEU E O 1
ATOM 10769 N N . LEU E 1 152 ? 81.039 73.615 16.917 1.00 35.16 152 LEU E N 1
ATOM 10770 C CA . LEU E 1 152 ? 81.407 73.291 15.529 1.00 38.99 152 LEU E CA 1
ATOM 10771 C C . LEU E 1 152 ? 82.875 73.512 15.255 1.00 33.57 152 LEU E C 1
ATOM 10772 O O . LEU E 1 152 ? 83.362 74.626 15.370 1.00 32.36 152 LEU E O 1
ATOM 10777 N N . THR E 1 153 ? 83.568 72.457 14.848 1.00 36.07 153 THR E N 1
ATOM 10778 C CA . THR E 1 153 ? 84.990 72.567 14.536 1.00 35.45 153 THR E CA 1
ATOM 10779 C C . THR E 1 153 ? 85.281 72.174 13.100 1.00 37.91 153 THR E C 1
ATOM 10780 O O . THR E 1 153 ? 84.442 71.575 12.426 1.00 41.05 153 THR E O 1
ATOM 10784 N N . GLY E 1 154 ? 86.489 72.507 12.653 1.00 44.18 154 GLY E N 1
ATOM 10785 C CA . GLY E 1 154 ? 86.917 72.186 11.306 1.00 46.42 154 GLY E CA 1
ATOM 10786 C C . GLY E 1 154 ? 87.937 73.191 10.818 1.00 48.54 154 GLY E C 1
ATOM 10787 O O . GLY E 1 154 ? 87.987 74.324 11.302 1.00 51.11 154 GLY E O 1
ATOM 10788 N N . ARG E 1 155 ? 88.749 72.771 9.857 1.00 51.41 155 ARG E N 1
ATOM 10789 C CA . ARG E 1 155 ? 89.788 73.616 9.280 1.00 54.39 155 ARG E CA 1
ATOM 10790 C C . ARG E 1 155 ? 89.137 74.780 8.524 1.00 53.51 155 ARG E C 1
ATOM 10791 O O . ARG E 1 155 ? 89.560 75.931 8.654 1.00 50.47 155 ARG E O 1
ATOM 10799 N N . SER E 1 156 ? 88.107 74.458 7.740 1.00 48.87 156 SER E N 1
ATOM 10800 C CA . SER E 1 156 ? 87.378 75.430 6.932 1.00 51.67 156 SER E CA 1
ATOM 10801 C C . SER E 1 156 ? 86.564 76.428 7.759 1.00 52.14 156 SER E C 1
ATOM 10802 O O . SER E 1 156 ? 85.450 76.129 8.181 1.00 54.39 156 SER E O 1
ATOM 10805 N N . GLY E 1 157 ? 87.121 77.613 7.990 1.00 52.43 157 GLY E N 1
ATOM 10806 C CA . GLY E 1 157 ? 86.402 78.615 8.753 1.00 46.53 157 GLY E CA 1
ATOM 10807 C C . GLY E 1 157 ? 85.187 79.086 7.977 1.00 52.10 157 GLY E C 1
ATOM 10808 O O . GLY E 1 157 ? 84.167 79.434 8.570 1.00 56.33 157 GLY E O 1
ATOM 10809 N N . ILE E 1 158 ? 85.298 79.103 6.647 1.00 53.47 158 ILE E N 1
ATOM 10810 C CA . ILE E 1 158 ? 84.195 79.531 5.784 1.00 55.67 158 ILE E CA 1
ATOM 10811 C C . ILE E 1 158 ? 83.003 78.580 5.934 1.00 52.55 158 ILE E C 1
ATOM 10812 O O . ILE E 1 158 ? 81.854 79.009 6.090 1.00 44.83 158 ILE E O 1
ATOM 10817 N N . GLY E 1 159 ? 83.289 77.285 5.869 1.00 46.69 159 GLY E N 1
ATOM 10818 C CA . GLY E 1 159 ? 82.238 76.296 6.005 1.00 48.07 159 GLY E CA 1
ATOM 10819 C C . GLY E 1 159 ? 81.551 76.393 7.360 1.00 49.22 159 GLY E C 1
ATOM 10820 O O . GLY E 1 159 ? 80.365 76.072 7.497 1.00 50.58 159 GLY E O 1
ATOM 10821 N N . LYS E 1 160 ? 82.299 76.842 8.364 1.00 35.05 160 LYS E N 1
ATOM 10822 C CA . LYS E 1 160 ? 81.760 76.970 9.694 1.00 32.37 160 LYS E CA 1
ATOM 10823 C C . LYS E 1 160 ? 80.855 78.190 9.851 1.00 38.25 160 LYS E C 1
ATOM 10824 O O . LYS E 1 160 ? 79.719 78.061 10.322 1.00 42.11 160 LYS E O 1
ATOM 10830 N N . SER E 1 161 ? 81.332 79.363 9.443 1.00 36.55 161 SER E N 1
ATOM 10831 C CA . SER E 1 161 ? 80.534 80.596 9.555 1.00 36.09 161 SER E CA 1
ATOM 10832 C C . SER E 1 161 ? 79.273 80.559 8.693 1.00 36.28 161 SER E C 1
ATOM 10833 O O . SER E 1 161 ? 78.229 81.107 9.073 1.00 34.87 161 SER E O 1
ATOM 10836 N N . GLU E 1 162 ? 79.379 79.929 7.527 1.00 32.32 162 GLU E N 1
ATOM 10837 C CA . GLU E 1 162 ? 78.249 79.852 6.625 1.00 33.95 162 GLU E CA 1
ATOM 10838 C C . GLU E 1 162 ? 77.165 78.957 7.204 1.00 31.41 162 GLU E C 1
ATOM 10839 O O . GLU E 1 162 ? 75.959 79.243 7.097 1.00 31.78 162 GLU E O 1
ATOM 10845 N N . CYS E 1 163 ? 77.601 77.877 7.836 1.00 34.36 163 CYS E N 1
ATOM 10846 C CA . CYS E 1 163 ? 76.683 76.948 8.478 1.00 31.37 163 CYS E CA 1
ATOM 10847 C C . CYS E 1 163 ? 75.975 77.729 9.588 1.00 33.64 163 CYS E C 1
ATOM 10848 O O . CYS E 1 163 ? 74.753 77.677 9.717 1.00 30.16 163 CYS E O 1
ATOM 10851 N N . ALA E 1 164 ? 76.767 78.473 10.362 1.00 25.25 164 ALA E N 1
ATOM 10852 C CA . ALA E 1 164 ? 76.250 79.272 11.449 1.00 33.75 164 ALA E CA 1
ATOM 10853 C C . ALA E 1 164 ? 75.140 80.192 10.965 1.00 33.77 164 ALA E C 1
ATOM 10854 O O . ALA E 1 164 ? 74.045 80.203 11.529 1.00 34.34 164 ALA E O 1
ATOM 10856 N N . LEU E 1 165 ? 75.406 80.963 9.919 1.00 35.53 165 LEU E N 1
ATOM 10857 C CA . LEU E 1 165 ? 74.383 81.869 9.412 1.00 34.81 165 LEU E CA 1
ATOM 10858 C C . LEU E 1 165 ? 73.132 81.083 9.007 1.00 35.27 165 LEU E C 1
ATOM 10859 O O . LEU E 1 165 ? 72.012 81.506 9.311 1.00 31.29 165 LEU E O 1
ATOM 10864 N N . ASP E 1 166 ? 73.308 79.946 8.335 1.00 30.57 166 ASP E N 1
ATOM 10865 C CA . ASP E 1 166 ? 72.150 79.131 7.951 1.00 31.02 166 ASP E CA 1
ATOM 10866 C C . ASP E 1 166 ? 71.358 78.698 9.208 1.00 32.17 166 ASP E C 1
ATOM 10867 O O . ASP E 1 166 ? 70.133 78.808 9.230 1.00 31.76 166 ASP E O 1
ATOM 10872 N N . LEU E 1 167 ? 72.046 78.215 10.250 1.00 28.17 167 LEU E N 1
ATOM 10873 C CA . LEU E 1 167 ? 71.356 77.794 11.472 1.00 27.36 167 LEU E CA 1
ATOM 10874 C C . LEU E 1 167 ? 70.640 78.983 12.118 1.00 31.71 167 LEU E C 1
ATOM 10875 O O . LEU E 1 167 ? 69.542 78.850 12.683 1.00 31.38 167 LEU E O 1
ATOM 10880 N N . ILE E 1 168 ? 71.270 80.148 12.044 1.00 23.28 168 ILE E N 1
ATOM 10881 C CA . ILE E 1 168 ? 70.662 81.348 12.584 1.00 29.31 168 ILE E CA 1
ATOM 10882 C C . ILE E 1 168 ? 69.347 81.613 11.865 1.00 23.47 168 ILE E C 1
ATOM 10883 O O . ILE E 1 168 ? 68.352 81.955 12.487 1.00 26.71 168 ILE E O 1
ATOM 10888 N N . ASN E 1 169 ? 69.344 81.465 10.551 1.00 25.98 169 ASN E N 1
ATOM 10889 C CA . ASN E 1 169 ? 68.120 81.694 9.820 1.00 30.72 169 ASN E CA 1
ATOM 10890 C C . ASN E 1 169 ? 67.090 80.634 10.141 1.00 32.88 169 ASN E C 1
ATOM 10891 O O . ASN E 1 169 ? 65.955 80.736 9.705 1.00 27.12 169 ASN E O 1
ATOM 10896 N N . LYS E 1 170 ? 67.492 79.623 10.911 1.00 37.24 170 LYS E N 1
ATOM 10897 C CA . LYS E 1 170 ? 66.584 78.551 11.323 1.00 40.47 170 LYS E CA 1
ATOM 10898 C C . LYS E 1 170 ? 66.084 78.826 12.747 1.00 36.40 170 LYS E C 1
ATOM 10899 O O . LYS E 1 170 ? 65.421 77.992 13.358 1.00 34.31 170 LYS E O 1
ATOM 10905 N N . ASN E 1 171 ? 66.427 80.002 13.264 1.00 30.47 171 ASN E N 1
ATOM 10906 C CA . ASN E 1 171 ? 66.007 80.436 14.597 1.00 36.03 171 ASN E CA 1
ATOM 10907 C C . ASN E 1 171 ? 66.757 79.794 15.772 1.00 33.83 171 ASN E C 1
ATOM 10908 O O . ASN E 1 171 ? 66.339 79.902 16.925 1.00 35.28 171 ASN E O 1
ATOM 10913 N N . HIS E 1 172 ? 67.876 79.147 15.468 1.00 30.69 172 HIS E N 1
ATOM 10914 C CA . HIS E 1 172 ? 68.698 78.545 16.501 1.00 31.45 172 HIS E CA 1
ATOM 10915 C C . HIS E 1 172 ? 69.482 79.666 17.183 1.00 26.34 172 HIS E C 1
ATOM 10916 O O . HIS E 1 172 ? 69.589 80.747 16.629 1.00 24.94 172 HIS E O 1
ATOM 10923 N N . LEU E 1 173 ? 70.024 79.420 18.377 1.00 30.53 173 LEU E N 1
ATOM 10924 C CA . LEU E 1 173 ? 70.739 80.469 19.109 1.00 29.88 173 LEU E CA 1
ATOM 10925 C C . LEU E 1 173 ? 72.222 80.557 18.809 1.00 30.46 173 LEU E C 1
ATOM 10926 O O . LEU E 1 173 ? 72.929 79.554 18.864 1.00 33.85 173 LEU E O 1
ATOM 10931 N N . PHE E 1 174 ? 72.679 81.768 18.502 1.00 28.31 174 PHE E N 1
ATOM 10932 C CA . PHE E 1 174 ? 74.080 82.033 18.214 1.00 25.41 174 PHE E CA 1
ATOM 10933 C C . PHE E 1 174 ? 74.825 82.518 19.467 1.00 29.31 174 PHE E C 1
ATOM 10934 O O . PHE E 1 174 ? 74.370 83.426 20.170 1.00 29.18 174 PHE E O 1
ATOM 10942 N N . VAL E 1 175 ? 75.981 81.917 19.728 1.00 28.29 175 VAL E N 1
ATOM 10943 C CA . VAL E 1 175 ? 76.772 82.297 20.873 1.00 24.63 175 VAL E CA 1
ATOM 10944 C C . VAL E 1 175 ? 78.053 83.018 20.490 1.00 26.09 175 VAL E C 1
ATOM 10945 O O . VAL E 1 175 ? 78.388 84.042 21.074 1.00 20.66 175 VAL E O 1
ATOM 10949 N N . GLY E 1 176 ? 78.765 82.508 19.495 1.00 28.39 176 GLY E N 1
ATOM 10950 C CA . GLY E 1 176 ? 79.992 83.175 19.101 1.00 28.34 176 GLY E CA 1
ATOM 10951 C C . GLY E 1 176 ? 80.686 82.456 17.975 1.00 31.25 176 GLY E C 1
ATOM 10952 O O . GLY E 1 176 ? 80.495 81.253 17.794 1.00 29.56 176 GLY E O 1
ATOM 10953 N N . ASP E 1 177 ? 81.487 83.188 17.208 1.00 35.43 177 ASP E N 1
ATOM 10954 C CA . ASP E 1 177 ? 82.201 82.582 16.098 1.00 35.98 177 ASP E CA 1
ATOM 10955 C C . ASP E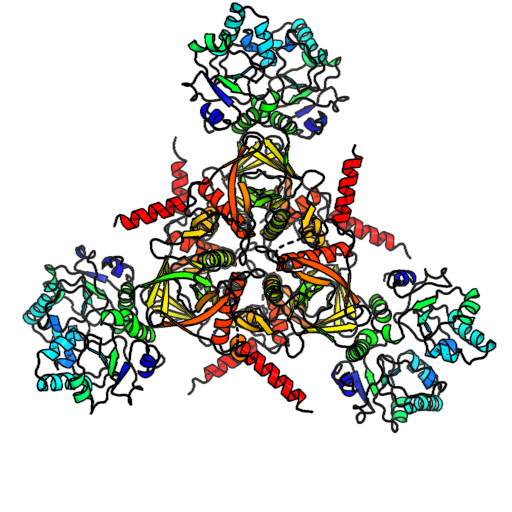 1 177 ? 83.696 82.795 16.154 1.00 40.00 177 ASP E C 1
ATOM 10956 O O . ASP E 1 177 ? 84.179 83.864 16.524 1.00 44.95 177 ASP E O 1
ATOM 10961 N N . ASP E 1 178 ? 84.413 81.738 15.792 1.00 38.02 178 ASP E N 1
ATOM 10962 C CA . ASP E 1 178 ? 85.862 81.728 15.735 1.00 34.78 178 ASP E CA 1
ATOM 10963 C C . ASP E 1 178 ? 86.596 81.961 17.055 1.00 36.51 178 ASP E C 1
ATOM 10964 O O . ASP E 1 178 ? 87.211 81.040 17.589 1.00 33.81 178 ASP E O 1
ATOM 10969 N N . ALA E 1 179 ? 86.552 83.190 17.564 1.00 32.79 179 ALA E N 1
ATOM 10970 C CA . ALA E 1 179 ? 87.223 83.524 18.813 1.00 32.15 179 ALA E CA 1
ATOM 10971 C C . ALA E 1 179 ? 86.345 83.176 20.014 1.00 33.27 179 ALA E C 1
ATOM 10972 O O . ALA E 1 179 ? 85.708 84.048 20.618 1.00 25.28 179 ALA E O 1
ATOM 10974 N N . ILE E 1 180 ? 86.317 81.895 20.356 1.00 28.26 180 ILE E N 1
ATOM 10975 C CA . ILE E 1 180 ? 85.519 81.438 21.477 1.00 36.30 180 ILE E CA 1
ATOM 10976 C C . ILE E 1 180 ? 86.355 80.868 22.626 1.00 38.75 180 ILE E C 1
ATOM 10977 O O . ILE E 1 180 ? 87.558 80.626 22.489 1.00 43.84 180 ILE E O 1
ATOM 10982 N N . GLU E 1 181 ? 85.704 80.676 23.769 1.00 36.28 181 GLU E N 1
ATOM 10983 C CA . GLU E 1 181 ? 86.354 80.130 24.952 1.00 33.45 181 GLU E CA 1
ATOM 10984 C C . GLU E 1 181 ? 85.398 79.257 25.739 1.00 32.36 181 GLU E C 1
ATOM 10985 O O . GLU E 1 181 ? 84.208 79.544 25.844 1.00 30.60 181 GLU E O 1
ATOM 10991 N N . ILE E 1 182 ? 85.936 78.171 26.263 1.00 32.94 182 ILE E N 1
ATOM 10992 C CA . ILE E 1 182 ? 85.160 77.240 27.039 1.00 37.25 182 ILE E CA 1
ATOM 10993 C C . ILE E 1 182 ? 85.657 77.211 28.484 1.00 41.27 182 ILE E C 1
ATOM 10994 O O . ILE E 1 182 ? 86.833 77.483 28.770 1.00 42.88 182 ILE E O 1
ATOM 10999 N N . TYR E 1 183 ? 84.745 76.920 29.403 1.00 42.46 183 TYR E N 1
ATOM 11000 C CA . TYR E 1 183 ? 85.106 76.796 30.802 1.00 36.96 183 TYR E CA 1
ATOM 11001 C C . TYR E 1 183 ? 84.264 75.693 31.405 1.00 37.08 183 TYR E C 1
ATOM 11002 O O . TYR E 1 183 ? 83.127 75.467 31.004 1.00 39.61 183 TYR E O 1
ATOM 11011 N N . ARG E 1 184 ? 84.859 74.969 32.337 1.00 36.23 184 ARG E N 1
ATOM 11012 C CA . ARG E 1 184 ? 84.186 73.865 32.993 1.00 35.62 184 ARG E CA 1
ATOM 11013 C C . ARG E 1 184 ? 83.551 74.347 34.295 1.00 37.18 184 ARG E C 1
ATOM 11014 O O . ARG E 1 184 ? 84.168 75.083 35.058 1.00 37.24 184 ARG E O 1
ATOM 11022 N N . LEU E 1 185 ? 82.306 73.949 34.522 1.00 37.12 185 LEU E N 1
ATOM 11023 C CA . LEU E 1 185 ? 81.582 74.311 35.730 1.00 35.38 185 LEU E CA 1
ATOM 11024 C C . LEU E 1 185 ? 80.931 73.023 36.234 1.00 36.88 185 LEU E C 1
ATOM 11025 O O . LEU E 1 185 ? 79.988 72.511 35.628 1.00 32.70 185 LEU E O 1
ATOM 11030 N N . GLY E 1 186 ? 81.450 72.495 37.339 1.00 36.14 186 GLY E N 1
ATOM 11031 C CA . GLY E 1 186 ? 80.922 71.256 37.867 1.00 33.27 186 GLY E CA 1
ATOM 11032 C C . GLY E 1 186 ? 81.409 70.138 36.966 1.00 35.73 186 GLY E C 1
ATOM 11033 O O . GLY E 1 186 ? 82.606 70.008 36.715 1.00 37.23 186 GLY E O 1
ATOM 11034 N N . ASN E 1 187 ? 80.479 69.335 36.470 1.00 39.00 187 ASN E N 1
ATOM 11035 C CA . ASN E 1 187 ? 80.801 68.234 35.564 1.00 38.35 187 ASN E CA 1
ATOM 11036 C C . ASN E 1 187 ? 80.185 68.608 34.219 1.00 37.01 187 ASN E C 1
ATOM 11037 O O . ASN E 1 187 ? 79.904 67.753 33.388 1.00 40.66 187 ASN E O 1
ATOM 11042 N N . ARG E 1 188 ? 79.950 69.900 34.031 1.00 34.08 188 ARG E N 1
ATOM 11043 C CA . ARG E 1 188 ? 79.364 70.395 32.806 1.00 31.75 188 ARG E CA 1
ATOM 11044 C C . ARG E 1 188 ? 80.306 71.360 32.102 1.00 34.75 188 ARG E C 1
ATOM 11045 O O . ARG E 1 188 ? 81.050 72.100 32.757 1.00 38.77 188 ARG E O 1
ATOM 11053 N N . LEU E 1 189 ? 80.300 71.343 30.766 1.00 34.05 189 LEU E N 1
ATOM 11054 C CA . LEU E 1 189 ? 81.170 72.244 29.999 1.00 29.94 189 LEU E CA 1
ATOM 11055 C C . LEU E 1 189 ? 80.358 73.366 29.359 1.00 32.59 189 LEU E C 1
ATOM 11056 O O . LEU E 1 189 ? 79.313 73.124 28.764 1.00 35.01 189 LEU E O 1
ATOM 11061 N N . PHE E 1 190 ? 80.856 74.589 29.491 1.00 32.02 190 PHE E N 1
ATOM 11062 C CA . PHE E 1 190 ? 80.203 75.753 28.935 1.00 32.04 190 PHE E CA 1
ATOM 11063 C C . PHE E 1 190 ? 81.061 76.472 27.911 1.00 35.53 190 PHE E C 1
ATOM 11064 O O . PHE E 1 190 ? 82.274 76.257 27.836 1.00 36.95 190 PHE E O 1
ATOM 11072 N N . GLY E 1 191 ? 80.425 77.319 27.104 1.00 32.74 191 GLY E N 1
ATOM 11073 C CA . GLY E 1 191 ? 81.157 78.066 26.097 1.00 27.53 191 GLY E CA 1
ATOM 11074 C C . GLY E 1 191 ? 80.509 79.407 25.826 1.00 30.32 191 GLY E C 1
ATOM 11075 O O . GLY E 1 191 ? 79.298 79.582 25.985 1.00 31.63 191 GLY E O 1
ATOM 11076 N N . ARG E 1 192 ? 81.327 80.355 25.399 1.00 29.63 192 ARG E N 1
ATOM 11077 C CA . ARG E 1 192 ? 80.849 81.688 25.087 1.00 27.81 192 ARG E CA 1
ATOM 11078 C C . ARG E 1 192 ? 81.853 82.384 24.185 1.00 29.43 192 ARG E C 1
ATOM 11079 O O . ARG E 1 192 ? 82.946 81.875 23.944 1.00 31.77 192 ARG E O 1
ATOM 11087 N N . ALA E 1 193 ? 81.486 83.571 23.719 1.00 25.96 193 ALA E N 1
ATOM 11088 C CA . ALA E 1 193 ? 82.344 84.352 22.850 1.00 29.47 193 ALA E CA 1
ATOM 11089 C C . ALA E 1 193 ? 83.338 85.151 23.675 1.00 31.17 193 ALA E C 1
ATOM 11090 O O . ALA E 1 193 ? 83.039 85.575 24.795 1.00 37.78 193 ALA E O 1
ATOM 11092 N N . GLN E 1 194 ? 84.526 85.345 23.125 1.00 29.08 194 GLN E N 1
ATOM 11093 C CA . GLN E 1 194 ? 85.530 86.140 23.803 1.00 33.86 194 GLN E CA 1
ATOM 11094 C C . GLN E 1 194 ? 85.035 87.573 23.674 1.00 30.79 194 GLN E C 1
ATOM 11095 O O . GLN E 1 194 ? 84.175 87.848 22.850 1.00 38.50 194 GLN E O 1
ATOM 11101 N N . GLU E 1 195 ? 85.574 88.478 24.478 1.00 29.65 195 GLU E N 1
ATOM 11102 C CA . GLU E 1 195 ? 85.145 89.863 24.427 1.00 38.49 195 GLU E CA 1
ATOM 11103 C C . GLU E 1 195 ? 85.389 90.482 23.058 1.00 36.59 195 GLU E C 1
ATOM 11104 O O . GLU E 1 195 ? 84.657 91.364 22.619 1.00 41.31 195 GLU E O 1
ATOM 11110 N N . VAL E 1 196 ? 86.421 90.016 22.379 1.00 37.45 196 VAL E N 1
ATOM 11111 C CA . VAL E 1 196 ? 86.755 90.561 21.074 1.00 41.81 196 VAL E CA 1
ATOM 11112 C C . VAL E 1 196 ? 85.812 90.067 19.984 1.00 39.94 196 VAL E C 1
ATOM 11113 O O . VAL E 1 196 ? 85.666 90.716 18.953 1.00 41.96 196 VAL E O 1
ATOM 11117 N N . ALA E 1 197 ? 85.187 88.915 20.208 1.00 39.06 197 ALA E N 1
ATOM 11118 C CA . ALA E 1 197 ? 84.267 88.343 19.229 1.00 43.10 197 ALA E CA 1
ATOM 11119 C C . ALA E 1 197 ? 82.818 88.809 19.413 1.00 45.02 197 ALA E C 1
ATOM 11120 O O . ALA E 1 197 ? 82.142 89.148 18.434 1.00 46.32 197 ALA E O 1
ATOM 11122 N N . LYS E 1 198 ? 82.351 88.837 20.661 1.00 42.80 198 LYS E N 1
ATOM 11123 C CA . LYS E 1 198 ? 80.976 89.233 20.961 1.00 40.22 198 LYS E CA 1
ATOM 11124 C C . LYS E 1 198 ? 80.062 88.426 20.046 1.00 36.56 198 LYS E C 1
ATOM 11125 O O . LYS E 1 198 ? 80.199 87.206 19.898 1.00 36.96 198 LYS E O 1
ATOM 11131 N N . LYS E 1 199 ? 79.142 89.120 19.402 1.00 28.86 199 LYS E N 1
ATOM 11132 C CA . LYS E 1 199 ? 78.222 88.477 18.476 1.00 31.38 199 LYS E CA 1
ATOM 11133 C C . LYS E 1 199 ? 78.577 88.845 17.017 1.00 33.23 199 LYS E C 1
ATOM 11134 O O . LYS E 1 199 ? 77.736 88.751 16.122 1.00 40.35 199 LYS E O 1
ATOM 11140 N N . PHE E 1 200 ? 79.820 89.269 16.792 1.00 28.81 200 PHE E N 1
ATOM 11141 C CA . PHE E 1 200 ? 80.289 89.616 15.460 1.00 31.29 200 PHE E CA 1
ATOM 11142 C C . PHE E 1 200 ? 80.676 88.360 14.678 1.00 33.08 200 PHE E C 1
ATOM 11143 O O . PHE E 1 200 ? 81.175 87.399 15.258 1.00 37.13 200 PHE E O 1
ATOM 11151 N N . MET E 1 201 ? 80.429 88.358 13.371 1.00 32.32 201 MET E N 1
ATOM 11152 C CA . MET E 1 201 ? 80.778 87.209 12.546 1.00 32.75 201 MET E CA 1
ATOM 11153 C C . MET E 1 201 ? 81.201 87.648 11.142 1.00 38.15 201 MET E C 1
ATOM 11154 O O . MET E 1 201 ? 80.612 88.562 10.555 1.00 40.39 201 MET E O 1
ATOM 11159 N N . GLU E 1 202 ? 82.215 86.982 10.600 1.00 35.22 202 GLU E N 1
ATOM 11160 C CA . GLU E 1 202 ? 82.699 87.305 9.273 1.00 36.17 202 GLU E CA 1
ATOM 11161 C C . GLU E 1 202 ? 82.070 86.406 8.211 1.00 36.36 202 GLU E C 1
ATOM 11162 O O . GLU E 1 202 ? 82.205 85.185 8.244 1.00 49.40 202 GLU E O 1
ATOM 11168 N N . ILE E 1 203 ? 81.364 87.030 7.281 1.00 33.68 203 ILE E N 1
ATOM 11169 C CA . ILE E 1 203 ? 80.719 86.348 6.178 1.00 32.44 203 ILE E CA 1
ATOM 11170 C C . ILE E 1 203 ? 81.253 86.980 4.879 1.00 30.68 203 ILE E C 1
ATOM 11171 O O . ILE E 1 203 ? 81.154 88.196 4.685 1.00 32.61 203 ILE E O 1
ATOM 11176 N N . ARG E 1 204 ? 81.822 86.156 4.006 1.00 27.51 204 ARG E N 1
ATOM 11177 C CA . ARG E 1 204 ? 82.360 86.626 2.737 1.00 26.10 204 ARG E CA 1
ATOM 11178 C C . ARG E 1 204 ? 81.323 87.400 1.946 1.00 32.19 204 ARG E C 1
ATOM 11179 O O . ARG E 1 204 ? 80.144 87.033 1.918 1.00 37.88 204 ARG E O 1
ATOM 11187 N N . GLY E 1 205 ? 81.771 88.467 1.290 1.00 33.80 205 GLY E N 1
ATOM 11188 C CA . GLY E 1 205 ? 80.868 89.272 0.489 1.00 27.14 205 GLY E CA 1
ATOM 11189 C C . GLY E 1 205 ? 80.263 90.366 1.325 1.00 29.64 205 GLY E C 1
ATOM 11190 O O . GLY E 1 205 ? 79.729 91.333 0.798 1.00 39.34 205 GLY E O 1
ATOM 11191 N N . LEU E 1 206 ? 80.357 90.222 2.639 1.00 35.14 206 LEU E N 1
ATOM 11192 C CA . LEU E 1 206 ? 79.795 91.214 3.543 1.00 37.92 206 LEU E CA 1
ATOM 11193 C C . LEU E 1 206 ? 80.821 91.726 4.525 1.00 38.69 206 LEU E C 1
ATOM 11194 O O . LEU E 1 206 ? 80.779 92.884 4.939 1.00 41.61 206 LEU E O 1
ATOM 11199 N N . GLY E 1 207 ? 81.743 90.852 4.904 1.00 34.96 207 GLY E N 1
ATOM 11200 C CA . GLY E 1 207 ? 82.757 91.231 5.865 1.00 27.81 207 GLY E CA 1
ATOM 11201 C C . GLY E 1 207 ? 82.243 90.875 7.246 1.00 33.43 207 GLY E C 1
ATOM 11202 O O . GLY E 1 207 ? 81.639 89.822 7.434 1.00 31.18 207 GLY E O 1
ATOM 11203 N N . ILE E 1 208 ? 82.474 91.749 8.215 1.00 33.39 208 ILE E N 1
ATOM 11204 C CA . ILE E 1 208 ? 82.020 91.518 9.582 1.00 36.09 208 ILE E CA 1
ATOM 11205 C C . ILE E 1 208 ? 80.575 92.012 9.782 1.00 36.67 208 ILE E C 1
ATOM 11206 O O . ILE E 1 208 ? 80.247 93.146 9.435 1.00 34.03 208 ILE E O 1
ATOM 11211 N N . ILE E 1 209 ? 79.716 91.161 10.338 1.00 32.30 209 ILE E N 1
ATOM 11212 C CA . ILE E 1 209 ? 78.337 91.557 10.602 1.00 34.73 209 ILE E CA 1
ATOM 11213 C C . ILE E 1 209 ? 78.047 91.266 12.061 1.00 36.76 209 ILE E C 1
ATOM 11214 O O . ILE E 1 209 ? 78.605 90.338 12.644 1.00 36.52 209 ILE E O 1
ATOM 11219 N N . ASN E 1 210 ? 77.176 92.066 12.652 1.00 35.23 210 ASN E N 1
ATOM 11220 C CA . ASN E 1 210 ? 76.819 91.866 14.039 1.00 33.86 210 ASN E CA 1
ATOM 11221 C C . ASN E 1 210 ? 75.497 91.091 14.086 1.00 32.68 210 ASN E C 1
ATOM 11222 O O . ASN E 1 210 ? 74.411 91.676 13.985 1.00 30.07 210 ASN E O 1
ATOM 11227 N N . VAL E 1 211 ? 75.621 89.772 14.238 1.00 25.43 211 VAL E N 1
ATOM 11228 C CA . VAL E 1 211 ? 74.490 88.844 14.285 1.00 29.71 211 VAL E CA 1
ATOM 11229 C C . VAL E 1 211 ? 73.350 89.357 15.151 1.00 31.71 211 VAL E C 1
ATOM 11230 O O . VAL E 1 211 ? 72.176 89.218 14.802 1.00 32.90 211 VAL E O 1
ATOM 11234 N N . GLU E 1 212 ? 73.699 89.952 16.282 1.00 25.27 212 GLU E N 1
ATOM 11235 C CA . GLU E 1 212 ? 72.686 90.457 17.184 1.00 32.53 212 GLU E CA 1
ATOM 11236 C C . GLU E 1 212 ? 71.901 91.616 16.583 1.00 37.02 212 GLU E C 1
ATOM 11237 O O . GLU E 1 212 ? 70.669 91.611 16.614 1.00 34.44 212 GLU E O 1
ATOM 11243 N N . ARG E 1 213 ? 72.601 92.608 16.038 1.00 35.41 213 ARG E N 1
ATOM 11244 C CA . ARG E 1 213 ? 71.920 93.737 15.420 1.00 34.26 213 ARG E CA 1
ATOM 11245 C C . ARG E 1 213 ? 71.169 93.299 14.163 1.00 34.92 213 ARG E C 1
ATOM 11246 O O . ARG E 1 213 ? 70.080 93.788 13.898 1.00 34.16 213 ARG E O 1
ATOM 11254 N N . PHE E 1 214 ? 71.757 92.378 13.399 1.00 32.70 214 PHE E N 1
ATOM 11255 C CA . PHE E 1 214 ? 71.147 91.887 12.164 1.00 32.77 214 PHE E CA 1
ATOM 11256 C C . PHE E 1 214 ? 69.884 91.070 12.369 1.00 32.84 214 PHE E C 1
ATOM 11257 O O . PHE E 1 214 ? 68.884 91.307 11.698 1.00 37.21 214 PHE E O 1
ATOM 11265 N N . TYR E 1 215 ? 69.924 90.110 13.286 1.00 30.47 215 TYR E N 1
ATOM 11266 C CA . TYR E 1 215 ? 68.780 89.237 13.483 1.00 29.65 215 TYR E CA 1
ATOM 11267 C C . TYR E 1 215 ? 68.116 89.306 14.838 1.00 26.02 215 TYR E C 1
ATOM 11268 O O . TYR E 1 215 ? 67.169 88.577 15.075 1.00 35.46 215 TYR E O 1
ATOM 11277 N N . GLY E 1 216 ? 68.617 90.165 15.724 1.00 33.65 216 GLY E N 1
ATOM 11278 C CA . GLY E 1 216 ? 67.986 90.343 17.020 1.00 31.70 216 GLY E CA 1
ATOM 11279 C C . GLY E 1 216 ? 68.377 89.430 18.153 1.00 36.87 216 GLY E C 1
ATOM 11280 O O . GLY E 1 216 ? 68.994 88.383 17.952 1.00 35.20 216 GLY E O 1
ATOM 11281 N N . LEU E 1 217 ? 67.995 89.837 19.358 1.00 31.74 217 LEU E N 1
ATOM 11282 C CA . LEU E 1 217 ? 68.295 89.059 20.547 1.00 35.84 217 LEU E CA 1
ATOM 11283 C C . LEU E 1 217 ? 67.574 87.716 20.525 1.00 34.32 217 LEU E C 1
ATOM 11284 O O . LEU E 1 217 ? 67.934 86.798 21.269 1.00 38.25 217 LEU E O 1
ATOM 11289 N N . GLN E 1 218 ? 66.570 87.594 19.657 1.00 29.03 218 GLN E N 1
ATOM 11290 C CA . GLN E 1 218 ? 65.826 86.337 19.528 1.00 29.83 218 GLN E CA 1
ATOM 11291 C C . GLN E 1 218 ? 66.762 85.177 19.196 1.00 29.62 218 GLN E C 1
ATOM 11292 O O . GLN E 1 218 ? 66.454 84.027 19.500 1.00 25.70 218 GLN E O 1
ATOM 11298 N N . ILE E 1 219 ? 67.897 85.484 18.572 1.00 24.62 219 ILE E N 1
ATOM 11299 C CA . ILE E 1 219 ? 68.796 84.438 18.140 1.00 29.10 219 ILE E CA 1
ATOM 11300 C C . ILE E 1 219 ? 70.179 84.425 18.710 1.00 33.30 219 ILE E C 1
ATOM 11301 O O . ILE E 1 219 ? 71.064 83.779 18.159 1.00 36.45 219 ILE E O 1
ATOM 11306 N N . THR E 1 220 ? 70.378 85.128 19.812 1.00 31.36 220 THR E N 1
ATOM 11307 C CA . THR E 1 220 ? 71.686 85.116 20.444 1.00 34.17 220 THR E CA 1
ATOM 11308 C C . THR E 1 220 ? 71.538 84.658 21.881 1.00 33.59 220 THR E C 1
ATOM 11309 O O . THR E 1 220 ? 70.464 84.749 22.457 1.00 33.50 220 THR E O 1
ATOM 11313 N N . LYS E 1 221 ? 72.630 84.178 22.453 1.00 33.11 221 LYS E N 1
ATOM 11314 C CA . LYS E 1 221 ? 72.638 83.719 23.832 1.00 33.46 221 LYS E CA 1
ATOM 11315 C C . LYS E 1 221 ? 74.065 83.956 24.342 1.00 33.45 221 LYS E C 1
ATOM 11316 O O . LYS E 1 221 ? 75.025 83.795 23.590 1.00 28.76 221 LYS E O 1
ATOM 11322 N N . GLN E 1 222 ? 74.199 84.356 25.604 1.00 33.98 222 GLN E N 1
ATOM 11323 C CA . GLN E 1 222 ? 75.511 84.643 26.177 1.00 34.25 222 GLN E CA 1
ATOM 11324 C C . GLN E 1 222 ? 76.391 83.415 26.338 1.00 36.05 222 GLN E C 1
ATOM 11325 O O . GLN E 1 222 ? 77.589 83.462 26.064 1.00 40.32 222 GLN E O 1
ATOM 11331 N N . ARG E 1 223 ? 75.798 82.309 26.760 1.00 34.12 223 ARG E N 1
ATOM 11332 C CA . ARG E 1 223 ? 76.560 81.084 26.969 1.00 30.54 223 ARG E CA 1
ATOM 11333 C C . ARG E 1 223 ? 75.679 79.891 26.668 1.00 29.25 223 ARG E C 1
ATOM 11334 O O . ARG E 1 223 ? 74.459 79.999 26.602 1.00 24.21 223 ARG E O 1
ATOM 11342 N N . THR E 1 224 ? 76.311 78.745 26.500 1.00 25.22 224 THR E N 1
ATOM 11343 C CA . THR E 1 224 ? 75.586 77.528 26.256 1.00 24.99 224 THR E CA 1
ATOM 11344 C C . THR E 1 224 ? 76.347 76.390 26.929 1.00 26.08 224 THR E C 1
ATOM 11345 O O . THR E 1 224 ? 77.547 76.498 27.162 1.00 27.27 224 THR E O 1
ATOM 11349 N N . GLU E 1 225 ? 75.636 75.325 27.285 1.00 29.84 225 GLU E N 1
ATOM 11350 C CA . GLU E 1 225 ? 76.267 74.164 27.892 1.00 30.42 225 GLU E CA 1
ATOM 11351 C C . GLU E 1 225 ? 76.530 73.263 26.711 1.00 33.59 225 GLU E C 1
ATOM 11352 O O . GLU E 1 225 ? 75.593 72.754 26.092 1.00 29.24 225 GLU E O 1
ATOM 11358 N N . ILE E 1 226 ? 77.809 73.078 26.405 1.00 32.87 226 ILE E N 1
ATOM 11359 C CA . ILE E 1 226 ? 78.233 72.257 25.281 1.00 30.08 226 ILE E CA 1
ATOM 11360 C C . ILE E 1 226 ? 78.014 70.772 25.577 1.00 31.44 226 ILE E C 1
ATOM 11361 O O . ILE E 1 226 ? 78.498 70.269 26.580 1.00 34.00 226 ILE E O 1
ATOM 11366 N N . GLN E 1 227 ? 77.291 70.073 24.710 1.00 28.45 227 GLN E N 1
ATOM 11367 C CA . GLN E 1 227 ? 77.047 68.650 24.916 1.00 27.62 227 GLN E CA 1
ATOM 11368 C C . GLN E 1 227 ? 77.407 67.837 23.687 1.00 31.52 227 GLN E C 1
ATOM 11369 O O . GLN E 1 227 ? 77.652 66.623 23.741 1.00 34.92 227 GLN E O 1
ATOM 11375 N N . LEU E 1 228 ? 77.431 68.531 22.568 1.00 33.20 228 LEU E N 1
ATOM 11376 C CA . LEU E 1 228 ? 77.684 67.916 21.286 1.00 37.19 228 LEU E CA 1
ATOM 11377 C C . LEU E 1 228 ? 78.820 68.628 20.578 1.00 37.96 228 LEU E C 1
ATOM 11378 O O . LEU E 1 228 ? 78.942 69.846 20.665 1.00 31.20 228 LEU E O 1
ATOM 11383 N N . MET E 1 229 ? 79.644 67.862 19.879 1.00 36.05 229 MET E N 1
ATOM 11384 C CA . MET E 1 229 ? 80.740 68.436 19.127 1.00 33.40 229 MET E CA 1
ATOM 11385 C C . MET E 1 229 ? 80.649 67.875 17.710 1.00 33.57 229 MET E C 1
ATOM 11386 O O . MET E 1 229 ? 80.590 66.663 17.520 1.00 32.09 229 MET E O 1
ATOM 11391 N N . VAL E 1 230 ? 80.596 68.759 16.721 1.00 28.98 230 VAL E N 1
ATOM 11392 C CA . VAL E 1 230 ? 80.522 68.332 15.333 1.00 35.45 230 VAL E CA 1
ATOM 11393 C C . VAL E 1 230 ? 81.683 68.932 14.527 1.00 33.87 230 VAL E C 1
ATOM 11394 O O . VAL E 1 230 ? 81.815 70.153 14.401 1.00 29.26 230 VAL E O 1
ATOM 11398 N N . ASN E 1 231 ? 82.536 68.053 14.010 1.00 35.21 231 ASN E N 1
ATOM 11399 C CA . ASN E 1 231 ? 83.684 68.460 13.209 1.00 37.19 231 ASN E CA 1
ATOM 11400 C C . ASN E 1 231 ? 83.352 68.279 11.727 1.00 36.22 231 ASN E C 1
ATOM 11401 O O . ASN E 1 231 ? 83.032 67.168 11.284 1.00 42.67 231 ASN E O 1
ATOM 11406 N N . LEU E 1 232 ? 83.414 69.378 10.977 1.00 38.52 232 LEU E N 1
ATOM 11407 C CA . LEU E 1 232 ? 83.111 69.393 9.536 1.00 42.40 232 LEU E CA 1
ATOM 11408 C C . LEU E 1 232 ? 84.350 69.132 8.686 1.00 45.61 232 LEU E C 1
ATOM 11409 O O . LEU E 1 232 ? 85.313 69.889 8.740 1.00 48.46 232 LEU E O 1
ATOM 11414 N N . LEU E 1 233 ? 84.318 68.071 7.895 1.00 51.44 233 LEU E N 1
ATOM 11415 C CA . LEU E 1 233 ? 85.445 67.738 7.035 1.00 59.42 233 LEU E CA 1
ATOM 11416 C C . LEU E 1 233 ? 85.221 68.276 5.623 1.00 65.51 233 LEU E C 1
ATOM 11417 O O . LEU E 1 233 ? 84.097 68.260 5.112 1.00 66.58 233 LEU E O 1
ATOM 11422 N N . SER E 1 234 ? 86.293 68.759 5.002 1.00 74.32 234 SER E N 1
ATOM 11423 C CA . SER E 1 234 ? 86.226 69.291 3.643 1.00 79.71 234 SER E CA 1
ATOM 11424 C C . SER E 1 234 ? 85.901 68.168 2.662 1.00 83.20 234 SER E C 1
ATOM 11425 O O . SER E 1 234 ? 84.855 68.181 2.006 1.00 81.53 234 SER E O 1
ATOM 11428 N N . LEU E 1 235 ? 86.809 67.199 2.562 1.00 87.04 235 LEU E N 1
ATOM 11429 C CA . LEU E 1 235 ? 86.617 66.058 1.673 1.00 92.46 235 LEU E CA 1
ATOM 11430 C C . LEU E 1 235 ? 85.763 64.999 2.359 1.00 95.36 235 LEU E C 1
ATOM 11431 O O . LEU E 1 235 ? 85.614 65.000 3.581 1.00 92.78 235 LEU E O 1
ATOM 11436 N N . GLU E 1 236 ? 85.207 64.095 1.562 1.00 99.96 236 GLU E N 1
ATOM 11437 C CA . GLU E 1 236 ? 84.362 63.030 2.087 1.00 103.34 236 GLU E CA 1
ATOM 11438 C C . GLU E 1 236 ? 85.114 61.704 2.118 1.00 104.57 236 GLU E C 1
ATOM 11439 O O . GLU E 1 236 ? 84.874 60.829 1.286 1.00 107.07 236 GLU E O 1
ATOM 11441 N N . LYS E 1 237 ? 86.022 61.559 3.078 1.00 104.78 237 LYS E N 1
ATOM 11442 C CA . LYS E 1 237 ? 86.805 60.334 3.209 1.00 105.63 237 LYS E CA 1
ATOM 11443 C C . LYS E 1 237 ? 86.021 59.262 3.967 1.00 106.45 237 LYS E C 1
ATOM 11444 O O . LYS E 1 237 ? 85.494 59.516 5.051 1.00 107.15 237 LYS E O 1
ATOM 11450 N N . GLN E 1 238 ? 85.948 58.064 3.389 1.00 106.20 238 GLN E N 1
ATOM 11451 C CA . GLN E 1 238 ? 85.228 56.945 3.996 1.00 105.59 238 GLN E CA 1
ATOM 11452 C C . GLN E 1 238 ? 85.975 56.365 5.195 1.00 104.91 238 GLN E C 1
ATOM 11453 O O . GLN E 1 238 ? 85.331 56.157 6.246 1.00 102.06 238 GLN E O 1
ATOM 11455 N N . THR E 1 240 ? 84.538 52.496 7.557 1.00 65.43 240 THR E N 1
ATOM 11456 C CA . THR E 1 240 ? 84.263 51.457 6.517 1.00 68.17 240 THR E CA 1
ATOM 11457 C C . THR E 1 240 ? 83.452 50.294 7.105 1.00 62.82 240 THR E C 1
ATOM 11458 O O . THR E 1 240 ? 82.616 49.705 6.415 1.00 61.75 240 THR E O 1
ATOM 11462 N N . VAL E 1 241 ? 83.703 49.970 8.377 1.00 56.62 241 VAL E N 1
ATOM 11463 C CA . VAL E 1 241 ? 82.990 48.885 9.065 1.00 52.44 241 VAL E CA 1
ATOM 11464 C C . VAL E 1 241 ? 81.471 49.116 9.027 1.00 52.33 241 VAL E C 1
ATOM 11465 O O . VAL E 1 241 ? 80.975 50.186 9.400 1.00 46.01 241 VAL E O 1
ATOM 11469 N N . THR E 1 242 ? 80.745 48.096 8.582 1.00 50.75 242 THR E N 1
ATOM 11470 C CA . THR E 1 242 ? 79.292 48.152 8.450 1.00 53.37 242 THR E CA 1
ATOM 11471 C C . THR E 1 242 ? 78.525 48.732 9.664 1.00 54.34 242 THR E C 1
ATOM 11472 O O . THR E 1 242 ? 77.567 49.492 9.490 1.00 56.30 242 THR E O 1
ATOM 11476 N N . PHE E 1 243 ? 78.949 48.397 10.881 1.00 51.93 243 PHE E N 1
ATOM 11477 C CA . PHE E 1 243 ? 78.294 48.907 12.096 1.00 53.90 243 PHE E CA 1
ATOM 11478 C C . PHE E 1 243 ? 78.688 50.362 12.417 1.00 57.26 243 PHE E C 1
ATOM 11479 O O . PHE E 1 243 ? 77.967 51.087 13.119 1.00 53.67 243 PHE E O 1
ATOM 11487 N N . GLU E 1 244 ? 79.831 50.787 11.887 1.00 58.26 244 GLU E N 1
ATOM 11488 C CA . GLU E 1 244 ? 80.337 52.137 12.104 1.00 59.12 244 GLU E CA 1
ATOM 11489 C C . GLU E 1 244 ? 79.669 53.157 11.173 1.00 57.13 244 GLU E C 1
ATOM 11490 O O . GLU E 1 244 ? 79.373 54.283 11.586 1.00 49.94 244 GLU E O 1
ATOM 11496 N N . ARG E 1 245 ? 79.428 52.762 9.923 1.00 57.98 245 ARG E N 1
ATOM 11497 C CA . ARG E 1 245 ? 78.787 53.664 8.972 1.00 61.98 245 ARG E CA 1
ATOM 11498 C C . ARG E 1 245 ? 77.285 53.717 9.226 1.00 59.41 245 ARG E C 1
ATOM 11499 O O . ARG E 1 245 ? 76.571 54.535 8.640 1.00 59.28 245 ARG E O 1
ATOM 11507 N N . LEU E 1 246 ? 76.816 52.836 10.105 1.00 53.54 246 LEU E N 1
ATOM 11508 C CA . LEU E 1 246 ? 75.408 52.767 10.463 1.00 45.68 246 LEU E CA 1
ATOM 11509 C C . LEU E 1 246 ? 75.118 53.657 11.668 1.00 44.23 246 LEU E C 1
ATOM 11510 O O . LEU E 1 246 ? 74.022 54.205 11.796 1.00 39.72 246 LEU E O 1
ATOM 11515 N N . GLY E 1 247 ? 76.112 53.792 12.543 1.00 41.30 247 GLY E N 1
ATOM 11516 C CA . GLY E 1 247 ? 75.970 54.610 13.733 1.00 38.29 247 GLY E CA 1
ATOM 11517 C C . GLY E 1 247 ? 75.437 53.823 14.910 1.00 43.64 247 GLY E C 1
ATOM 11518 O O . GLY E 1 247 ? 74.637 54.347 15.677 1.00 45.51 247 GLY E O 1
ATOM 11519 N N . THR E 1 248 ? 75.880 52.578 15.078 1.00 46.30 248 THR E N 1
ATOM 11520 C CA . THR E 1 248 ? 75.369 51.777 16.184 1.00 48.36 248 THR E CA 1
ATOM 11521 C C . THR E 1 248 ? 75.707 52.355 17.553 1.00 54.06 248 THR E C 1
ATOM 11522 O O . THR E 1 248 ? 74.847 52.404 18.427 1.00 58.22 248 THR E O 1
ATOM 11526 N N . GLU E 1 249 ? 76.940 52.808 17.751 1.00 60.09 249 GLU E N 1
ATOM 11527 C CA . GLU E 1 249 ? 77.302 53.380 19.045 1.00 68.50 249 GLU E CA 1
ATOM 11528 C C . GLU E 1 249 ? 77.806 54.806 18.914 1.00 67.44 249 GLU E C 1
ATOM 11529 O O . GLU E 1 249 ? 78.500 55.150 17.958 1.00 70.64 249 GLU E O 1
ATOM 11535 N N . LEU E 1 250 ? 77.445 55.631 19.887 1.00 65.65 250 LEU E N 1
ATOM 11536 C CA . LEU E 1 250 ? 77.830 57.035 19.900 1.00 63.53 250 LEU E CA 1
ATOM 11537 C C . LEU E 1 250 ? 79.281 57.264 20.316 1.00 58.89 250 LEU E C 1
ATOM 11538 O O . LEU E 1 250 ? 79.714 56.823 21.379 1.00 56.53 250 LEU E O 1
ATOM 11543 N N . LYS E 1 251 ? 80.020 57.960 19.460 1.00 53.92 251 LYS E N 1
ATOM 11544 C CA . LYS E 1 251 ? 81.421 58.273 19.707 1.00 51.72 251 LYS E CA 1
ATOM 11545 C C . LYS E 1 251 ? 81.518 59.488 20.630 1.00 51.05 251 LYS E C 1
ATOM 11546 O O . LYS E 1 251 ? 80.576 60.278 20.725 1.00 46.41 251 LYS E O 1
ATOM 11552 N N . LYS E 1 252 ? 82.661 59.647 21.294 1.00 52.62 252 LYS E N 1
ATOM 11553 C CA . LYS E 1 252 ? 82.860 60.767 22.214 1.00 50.00 252 LYS E CA 1
ATOM 11554 C C . LYS E 1 252 ? 84.199 61.469 22.047 1.00 43.71 252 LYS E C 1
ATOM 11555 O O . LYS E 1 252 ? 85.030 61.079 21.237 1.00 50.53 252 LYS E O 1
ATOM 11561 N N . GLN E 1 253 ? 84.395 62.519 22.822 1.00 40.66 253 GLN E N 1
ATOM 11562 C CA . GLN E 1 253 ? 85.624 63.275 22.777 1.00 42.59 253 GLN E CA 1
ATOM 11563 C C . GLN E 1 253 ? 85.665 64.094 24.051 1.00 44.65 253 GLN E C 1
ATOM 11564 O O . GLN E 1 253 ? 84.671 64.703 24.447 1.00 47.02 253 GLN E O 1
ATOM 11570 N N . ARG E 1 254 ? 86.816 64.100 24.705 1.00 44.78 254 ARG E N 1
ATOM 11571 C CA . ARG E 1 254 ? 86.950 64.829 25.944 1.00 43.12 254 ARG E CA 1
ATOM 11572 C C . ARG E 1 254 ? 87.550 66.205 25.692 1.00 42.47 254 ARG E C 1
ATOM 11573 O O . ARG E 1 254 ? 88.600 66.331 25.065 1.00 42.51 254 ARG E O 1
ATOM 11581 N N . LEU E 1 255 ? 86.873 67.234 26.180 1.00 39.10 255 LEU E N 1
ATOM 11582 C CA . LEU E 1 255 ? 87.343 68.595 26.012 1.00 38.61 255 LEU E CA 1
ATOM 11583 C C . LEU E 1 255 ? 87.309 69.274 27.374 1.00 39.41 255 LEU E C 1
ATOM 11584 O O . LEU E 1 255 ? 86.249 69.428 27.992 1.00 43.71 255 LEU E O 1
ATOM 11589 N N . LEU E 1 256 ? 88.483 69.673 27.846 1.00 42.81 256 LEU E N 1
ATOM 11590 C CA . LEU E 1 256 ? 88.624 70.317 29.156 1.00 40.27 256 LEU E CA 1
ATOM 11591 C C . LEU E 1 256 ? 88.078 69.426 30.274 1.00 38.53 256 LEU E C 1
ATOM 11592 O O . LEU E 1 256 ? 87.437 69.919 31.204 1.00 43.17 256 LEU E O 1
ATOM 11597 N N . GLY E 1 257 ? 88.343 68.122 30.166 1.00 33.03 257 GLY E N 1
ATOM 11598 C CA . GLY E 1 257 ? 87.903 67.164 31.164 1.00 33.11 257 GLY E CA 1
ATOM 11599 C C . GLY E 1 257 ? 86.503 66.591 30.985 1.00 44.94 257 GLY E C 1
ATOM 11600 O O . GLY E 1 257 ? 86.174 65.542 31.551 1.00 46.87 257 GLY E O 1
ATOM 11601 N N . VAL E 1 258 ? 85.682 67.272 30.189 1.00 46.38 258 VAL E N 1
ATOM 11602 C CA . VAL E 1 258 ? 84.294 66.874 29.939 1.00 42.09 258 VAL E CA 1
ATOM 11603 C C . VAL E 1 258 ? 84.107 66.065 28.660 1.00 45.56 258 VAL E C 1
ATOM 11604 O O . VAL E 1 258 ? 84.575 66.456 27.591 1.00 50.24 258 VAL E O 1
ATOM 11608 N N . ASP E 1 259 ? 83.416 64.937 28.780 1.00 45.11 259 ASP E N 1
ATOM 11609 C CA . ASP E 1 259 ? 83.150 64.080 27.633 1.00 50.23 259 ASP E CA 1
ATOM 11610 C C . ASP E 1 259 ? 81.975 64.581 26.801 1.00 49.28 259 ASP E C 1
ATOM 11611 O O . ASP E 1 259 ? 80.866 64.740 27.303 1.00 52.59 259 ASP E O 1
ATOM 11616 N N . LEU E 1 260 ? 82.214 64.813 25.521 1.00 44.43 260 LEU E N 1
ATOM 11617 C CA . LEU E 1 260 ? 81.156 65.294 24.652 1.00 43.68 260 LEU E CA 1
ATOM 11618 C C . LEU E 1 260 ? 80.874 64.291 23.541 1.00 42.67 260 LEU E C 1
ATOM 11619 O O . LEU E 1 260 ? 81.774 63.580 23.085 1.00 42.98 260 LEU E O 1
ATOM 11624 N N . SER E 1 261 ? 79.618 64.221 23.115 1.00 40.99 261 SER E N 1
ATOM 11625 C CA . SER E 1 261 ? 79.259 63.321 22.031 1.00 38.13 261 SER E CA 1
ATOM 11626 C C . SER E 1 261 ? 79.935 63.902 20.802 1.00 41.44 261 SER E C 1
ATOM 11627 O O . SER E 1 261 ? 79.949 65.119 20.605 1.00 41.52 261 SER E O 1
ATOM 11630 N N . PHE E 1 262 ? 80.504 63.032 19.983 1.00 42.20 262 PHE E N 1
ATOM 11631 C CA . PHE E 1 262 ? 81.208 63.470 18.793 1.00 37.69 262 PHE E CA 1
ATOM 11632 C C . PHE E 1 262 ? 80.566 62.999 17.501 1.00 37.57 262 PHE E C 1
ATOM 11633 O O . PHE E 1 262 ? 80.151 61.847 17.373 1.00 34.70 262 PHE E O 1
ATOM 11641 N N . TYR E 1 263 ? 80.502 63.922 16.552 1.00 32.06 263 TYR E N 1
ATOM 11642 C CA . TYR E 1 263 ? 79.973 63.674 15.225 1.00 33.57 263 TYR E CA 1
ATOM 11643 C C . TYR E 1 263 ? 80.967 64.301 14.250 1.00 36.45 263 TYR E C 1
ATOM 11644 O O . TYR E 1 263 ? 81.615 65.314 14.565 1.00 34.39 263 TYR E O 1
ATOM 11653 N N . GLU E 1 264 ? 81.102 63.698 13.075 1.00 37.43 264 GLU E N 1
ATOM 11654 C CA . GLU E 1 264 ? 81.992 64.242 12.055 1.00 38.46 264 GLU E CA 1
ATOM 11655 C C . GLU E 1 264 ? 81.226 64.202 10.755 1.00 39.79 264 GLU E C 1
ATOM 11656 O O . GLU E 1 264 ? 80.805 63.133 10.321 1.00 39.31 264 GLU E O 1
ATOM 11662 N N . ILE E 1 265 ? 81.004 65.359 10.143 1.00 38.46 265 ILE E N 1
ATOM 11663 C CA . ILE E 1 265 ? 80.264 65.357 8.888 1.00 42.63 265 ILE E CA 1
ATOM 11664 C C . ILE E 1 265 ? 80.923 66.201 7.814 1.00 42.04 265 ILE E C 1
ATOM 11665 O O . ILE E 1 265 ? 81.464 67.267 8.086 1.00 45.40 265 ILE E O 1
ATOM 11670 N N . PRO E 1 266 ? 80.900 65.716 6.570 1.00 39.13 266 PRO E N 1
ATOM 11671 C CA . PRO E 1 266 ? 81.506 66.457 5.467 1.00 41.37 266 PRO E CA 1
ATOM 11672 C C . PRO E 1 266 ? 80.572 67.512 4.876 1.00 45.41 266 PRO E C 1
ATOM 11673 O O . PRO E 1 266 ? 79.359 67.302 4.789 1.00 40.16 266 PRO E O 1
ATOM 11677 N N . ILE E 1 267 ? 81.141 68.649 4.483 1.00 52.34 267 ILE E N 1
ATOM 11678 C CA . ILE E 1 267 ? 80.365 69.715 3.847 1.00 56.15 267 ILE E CA 1
ATOM 11679 C C . ILE E 1 267 ? 80.190 69.211 2.419 1.00 55.60 267 ILE E C 1
ATOM 11680 O O . ILE E 1 267 ? 81.130 68.679 1.834 1.00 51.71 267 ILE E O 1
ATOM 11685 N N . SER E 1 268 ? 78.999 69.354 1.855 1.00 60.76 268 SER E N 1
ATOM 11686 C CA . SER E 1 268 ? 78.782 68.865 0.493 1.00 65.50 268 SER E CA 1
ATOM 11687 C C . SER E 1 268 ? 77.632 69.511 -0.263 1.00 62.94 268 SER E C 1
ATOM 11688 O O . SER E 1 268 ? 76.545 69.703 0.279 1.00 64.05 268 SER E O 1
ATOM 11691 N N . PRO E 1 269 ? 77.862 69.857 -1.538 1.00 65.84 269 PRO E N 1
ATOM 11692 C CA . PRO E 1 269 ? 76.808 70.476 -2.355 1.00 65.39 269 PRO E CA 1
ATOM 11693 C C . PRO E 1 269 ? 75.677 69.461 -2.582 1.00 65.77 269 PRO E C 1
ATOM 11694 O O . PRO E 1 269 ? 75.908 68.248 -2.674 1.00 63.13 269 PRO E O 1
ATOM 11698 N N . GLY E 1 270 ? 74.453 69.959 -2.675 1.00 63.54 270 GLY E N 1
ATOM 11699 C CA . GLY E 1 270 ? 73.327 69.064 -2.856 1.00 63.19 270 GLY E CA 1
ATOM 11700 C C . GLY E 1 270 ? 72.626 68.868 -1.525 1.00 60.96 270 GLY E C 1
ATOM 11701 O O . GLY E 1 270 ? 71.643 68.127 -1.407 1.00 58.49 270 GLY E O 1
ATOM 11702 N N . ARG E 1 271 ? 73.160 69.538 -0.510 1.00 56.45 271 ARG E N 1
ATOM 11703 C CA . ARG E 1 271 ? 72.596 69.486 0.826 1.00 53.70 271 ARG E CA 1
ATOM 11704 C C . ARG E 1 271 ? 73.194 70.590 1.686 1.00 50.13 271 ARG E C 1
ATOM 11705 O O . ARG E 1 271 ? 74.390 70.880 1.614 1.00 47.78 271 ARG E O 1
ATOM 11713 N N . LYS E 1 272 ? 72.343 71.215 2.487 1.00 45.79 272 LYS E N 1
ATOM 11714 C CA . LYS E 1 272 ? 72.780 72.287 3.361 1.00 48.15 272 LYS E CA 1
ATOM 11715 C C . LYS E 1 272 ? 73.291 71.712 4.676 1.00 46.60 272 LYS E C 1
ATOM 11716 O O . LYS E 1 272 ? 72.606 70.944 5.356 1.00 47.32 272 LYS E O 1
ATOM 11722 N N . THR E 1 273 ? 74.515 72.084 5.013 1.00 41.93 273 THR E N 1
ATOM 11723 C CA . THR E 1 273 ? 75.155 71.621 6.228 1.00 39.69 273 THR E CA 1
ATOM 11724 C C . THR E 1 273 ? 74.274 71.799 7.465 1.00 37.98 273 THR E C 1
ATOM 11725 O O . THR E 1 273 ? 74.190 70.899 8.300 1.00 30.59 273 THR E O 1
ATOM 11729 N N . SER E 1 274 ? 73.606 72.947 7.571 1.00 38.18 274 SER E N 1
ATOM 11730 C CA . SER E 1 274 ? 72.737 73.223 8.723 1.00 42.46 274 SER E CA 1
ATOM 11731 C C . SER E 1 274 ? 71.694 72.117 8.950 1.00 40.26 274 SER E C 1
ATOM 11732 O O . SER E 1 274 ? 71.327 71.839 10.086 1.00 41.15 274 SER E O 1
ATOM 11735 N N . GLU E 1 275 ? 71.225 71.486 7.876 1.00 41.72 275 GLU E N 1
ATOM 11736 C CA . GLU E 1 275 ? 70.225 70.430 7.994 1.00 39.94 275 GLU E CA 1
ATOM 11737 C C . GLU E 1 275 ? 70.806 69.186 8.646 1.00 40.84 275 GLU E C 1
ATOM 11738 O O . GLU E 1 275 ? 70.141 68.515 9.439 1.00 39.07 275 GLU E O 1
ATOM 11744 N N . ILE E 1 276 ? 72.051 68.876 8.304 1.00 33.54 276 ILE E N 1
ATOM 11745 C CA . ILE E 1 276 ? 72.718 67.705 8.848 1.00 35.98 276 ILE E CA 1
ATOM 11746 C C . ILE E 1 276 ? 73.030 67.927 10.335 1.00 36.77 276 ILE E C 1
ATOM 11747 O O . ILE E 1 276 ? 73.000 66.986 11.123 1.00 30.40 276 ILE E O 1
ATOM 11752 N N . ILE E 1 277 ? 73.325 69.173 10.709 1.00 32.83 277 ILE E N 1
ATOM 11753 C CA . ILE E 1 277 ? 73.621 69.503 12.097 1.00 35.60 277 ILE E CA 1
ATOM 11754 C C . ILE E 1 277 ? 72.360 69.264 12.921 1.00 38.26 277 ILE E C 1
ATOM 11755 O O . ILE E 1 277 ? 72.406 68.643 13.983 1.00 38.84 277 ILE E O 1
ATOM 11760 N N . GLU E 1 278 ? 71.237 69.768 12.424 1.00 34.80 278 GLU E N 1
ATOM 11761 C CA . GLU E 1 278 ? 69.969 69.593 13.105 1.00 32.54 278 GLU E CA 1
ATOM 11762 C C . GLU E 1 278 ? 69.688 68.119 13.337 1.00 32.33 278 GLU E C 1
ATOM 11763 O O . GLU E 1 278 ? 69.286 67.719 14.436 1.00 31.11 278 GLU E O 1
ATOM 11769 N N . SER E 1 279 ? 69.917 67.302 12.314 1.00 29.30 279 SER E N 1
ATOM 11770 C CA . SER E 1 279 ? 69.684 65.857 12.435 1.00 31.51 279 SER E CA 1
ATOM 11771 C C . SER E 1 279 ? 70.572 65.196 13.488 1.00 30.33 279 SER E C 1
ATOM 11772 O O . SER E 1 279 ? 70.130 64.293 14.187 1.00 30.02 279 SER E O 1
ATOM 11775 N N . ALA E 1 280 ? 71.815 65.658 13.587 1.00 24.03 280 ALA E N 1
ATOM 11776 C CA . ALA E 1 280 ? 72.756 65.106 14.537 1.00 25.37 280 ALA E CA 1
ATOM 11777 C C . ALA E 1 280 ? 72.273 65.376 15.946 1.00 24.79 280 ALA E C 1
ATOM 11778 O O . ALA E 1 280 ? 72.371 64.528 16.832 1.00 29.87 280 ALA E O 1
ATOM 11780 N N . VAL E 1 281 ? 71.743 66.573 16.145 1.00 25.67 281 VAL E N 1
ATOM 11781 C CA . VAL E 1 281 ? 71.255 66.971 17.452 1.00 29.22 281 VAL E CA 1
ATOM 11782 C C . VAL E 1 281 ? 70.084 66.106 17.888 1.00 27.24 281 VAL E C 1
ATOM 11783 O O . VAL E 1 281 ? 70.016 65.664 19.041 1.00 19.05 281 VAL E O 1
ATOM 11787 N N . ILE E 1 282 ? 69.158 65.883 16.961 1.00 23.27 282 ILE E N 1
ATOM 11788 C CA . ILE E 1 282 ? 67.989 65.050 17.216 1.00 29.02 282 ILE E CA 1
ATOM 11789 C C . ILE E 1 282 ? 68.444 63.602 17.479 1.00 33.62 282 ILE E C 1
ATOM 11790 O O . ILE E 1 282 ? 67.881 62.899 18.327 1.00 31.21 282 ILE E O 1
ATOM 11795 N N . ASP E 1 283 ? 69.474 63.173 16.747 1.00 32.30 283 ASP E N 1
ATOM 11796 C CA . ASP E 1 283 ? 70.031 61.837 16.901 1.00 29.43 283 ASP E CA 1
ATOM 11797 C C . ASP E 1 283 ? 70.652 61.735 18.299 1.00 30.60 283 ASP E C 1
ATOM 11798 O O . ASP E 1 283 ? 70.431 60.764 19.017 1.00 33.04 283 ASP E O 1
ATOM 11803 N N . PHE E 1 284 ? 71.430 62.747 18.666 1.00 27.79 284 PHE E N 1
ATOM 11804 C CA . PHE E 1 284 ? 72.059 62.799 19.957 1.00 24.28 284 PHE E CA 1
ATOM 11805 C C . PHE E 1 284 ? 71.005 62.655 21.049 1.00 32.09 284 PHE E C 1
ATOM 11806 O O . PHE E 1 284 ? 71.164 61.856 21.960 1.00 29.70 284 PHE E O 1
ATOM 11814 N N . LYS E 1 285 ? 69.914 63.405 20.947 1.00 32.78 285 LYS E N 1
ATOM 11815 C CA . LYS E 1 285 ? 68.877 63.353 21.975 1.00 32.05 285 LYS E CA 1
ATOM 11816 C C . LYS E 1 285 ? 68.152 62.015 22.074 1.00 33.43 285 LYS E C 1
ATOM 11817 O O . LYS E 1 285 ? 67.952 61.496 23.174 1.00 33.84 285 LYS E O 1
ATOM 11823 N N . LEU E 1 286 ? 67.782 61.462 20.923 1.00 29.80 286 LEU E N 1
ATOM 11824 C CA . LEU E 1 286 ? 67.114 60.178 20.858 1.00 31.14 286 LEU E CA 1
ATOM 11825 C C . LEU E 1 286 ? 67.977 59.068 21.496 1.00 37.78 286 LEU E C 1
ATOM 11826 O O . LEU E 1 286 ? 67.519 58.325 22.382 1.00 33.23 286 LEU E O 1
ATOM 11831 N N . LYS E 1 287 ? 69.220 58.956 21.043 1.00 33.59 287 LYS E N 1
ATOM 11832 C CA . LYS E 1 287 ? 70.127 57.962 21.592 1.00 36.73 287 LYS E CA 1
ATOM 11833 C C . LYS E 1 287 ? 70.290 58.172 23.103 1.00 42.66 287 LYS E C 1
ATOM 11834 O O . LYS E 1 287 ? 70.454 57.207 23.853 1.00 41.41 287 LYS E O 1
ATOM 11840 N N . HIS E 1 288 ? 70.242 59.432 23.542 1.00 41.23 288 HIS E N 1
ATOM 11841 C CA . HIS E 1 288 ? 70.362 59.767 24.961 1.00 43.74 288 HIS E CA 1
ATOM 11842 C C . HIS E 1 288 ? 69.081 59.361 25.692 1.00 39.09 288 HIS E C 1
ATOM 11843 O O . HIS E 1 288 ? 69.100 59.076 26.883 1.00 40.19 288 HIS E O 1
ATOM 11850 N N . SER E 1 289 ? 67.966 59.337 24.975 1.00 31.94 289 SER E N 1
ATOM 11851 C CA . SER E 1 289 ? 66.717 58.934 25.586 1.00 35.21 289 SER E CA 1
ATOM 11852 C C . SER E 1 289 ? 66.562 57.423 25.436 1.00 39.37 289 SER E C 1
ATOM 11853 O O . SER E 1 289 ? 65.539 56.842 25.809 1.00 40.04 289 SER E O 1
ATOM 11856 N N . GLY E 1 290 ? 67.577 56.784 24.868 1.00 34.95 290 GLY E N 1
ATOM 11857 C CA . GLY E 1 290 ? 67.520 55.345 24.702 1.00 36.17 290 GLY E CA 1
ATOM 11858 C C . GLY E 1 290 ? 67.195 54.776 23.328 1.00 40.71 290 GLY E C 1
ATOM 11859 O O . GLY E 1 290 ? 67.359 53.573 23.123 1.00 48.64 290 GLY E O 1
ATOM 11860 N N . TYR E 1 291 ? 66.737 55.605 22.392 1.00 39.55 291 TYR E N 1
ATOM 11861 C CA . TYR E 1 291 ? 66.413 55.116 21.053 1.00 36.21 291 TYR E CA 1
ATOM 11862 C C . TYR E 1 291 ? 67.598 55.282 20.096 1.00 40.32 291 TYR E C 1
ATOM 11863 O O . TYR E 1 291 ? 68.085 56.395 19.887 1.00 40.10 291 TYR E O 1
ATOM 11872 N N . ASN E 1 292 ? 68.031 54.167 19.508 1.00 41.83 292 ASN E N 1
ATOM 11873 C CA . ASN E 1 292 ? 69.164 54.118 18.577 1.00 36.16 292 ASN E CA 1
ATOM 11874 C C . ASN E 1 292 ? 68.665 53.671 17.209 1.00 35.26 292 ASN E C 1
ATOM 11875 O O . ASN E 1 292 ? 68.346 52.497 17.022 1.00 26.31 292 ASN E O 1
ATOM 11880 N N . SER E 1 293 ? 68.614 54.589 16.247 1.00 38.23 293 SER E N 1
ATOM 11881 C CA . SER E 1 293 ? 68.135 54.244 14.908 1.00 31.47 293 SER E CA 1
ATOM 11882 C C . SER E 1 293 ? 68.862 53.043 14.301 1.00 30.68 293 SER E C 1
ATOM 11883 O O . SER E 1 293 ? 68.213 52.115 13.794 1.00 27.23 293 SER E O 1
ATOM 11886 N N . ALA E 1 294 ? 70.196 53.061 14.353 1.00 30.77 294 ALA E N 1
ATOM 11887 C CA . ALA E 1 294 ? 71.010 51.966 13.808 1.00 36.11 294 ALA E CA 1
ATOM 11888 C C . ALA E 1 294 ? 70.620 50.606 14.394 1.00 35.56 294 ALA E C 1
ATOM 11889 O O . ALA E 1 294 ? 70.290 49.665 13.660 1.00 34.10 294 ALA E O 1
ATOM 11891 N N . LEU E 1 295 ? 70.657 50.506 15.719 1.00 31.19 295 LEU E N 1
ATOM 11892 C CA . LEU E 1 295 ? 70.285 49.263 16.393 1.00 33.91 295 LEU E CA 1
ATOM 11893 C C . LEU E 1 295 ? 68.848 48.863 16.062 1.00 34.07 295 LEU E C 1
ATOM 11894 O O . LEU E 1 295 ? 68.544 47.677 15.912 1.00 43.00 295 LEU E O 1
ATOM 11899 N N . ASP E 1 296 ? 67.961 49.843 15.934 1.00 33.39 296 ASP E N 1
ATOM 11900 C CA . ASP E 1 296 ? 66.572 49.539 15.627 1.00 31.72 296 ASP E CA 1
ATOM 11901 C C . ASP E 1 296 ? 66.466 49.020 14.192 1.00 35.47 296 ASP E C 1
ATOM 11902 O O . ASP E 1 296 ? 65.659 48.137 13.887 1.00 34.13 296 ASP E O 1
ATOM 11907 N N . PHE E 1 297 ? 67.274 49.591 13.308 1.00 32.83 297 PHE E N 1
ATOM 11908 C CA . PHE E 1 297 ? 67.293 49.185 11.912 1.00 29.11 297 PHE E CA 1
ATOM 11909 C C . PHE E 1 297 ? 67.693 47.711 11.860 1.00 29.59 297 PHE E C 1
ATOM 11910 O O . PHE E 1 297 ? 67.108 46.928 11.117 1.00 37.91 297 PHE E O 1
ATOM 11918 N N . ILE E 1 298 ? 68.684 47.344 12.669 1.00 31.14 298 ILE E N 1
ATOM 11919 C CA . ILE E 1 298 ? 69.159 45.972 12.721 1.00 36.17 298 ILE E CA 1
ATOM 11920 C C . ILE E 1 298 ? 68.095 45.031 13.283 1.00 35.91 298 ILE E C 1
ATOM 11921 O O . ILE E 1 298 ? 67.905 43.916 12.771 1.00 33.49 298 ILE E O 1
ATOM 11926 N N . GLU E 1 299 ? 67.397 45.474 14.329 1.00 34.44 299 GLU E N 1
ATOM 11927 C CA . GLU E 1 299 ? 66.331 44.651 14.917 1.00 38.77 299 GLU E CA 1
ATOM 11928 C C . GLU E 1 299 ? 65.252 44.387 13.877 1.00 41.03 299 GLU E C 1
ATOM 11929 O O . GLU E 1 299 ? 64.707 43.282 13.799 1.00 42.38 299 GLU E O 1
ATOM 11935 N N . ASN E 1 300 ? 64.947 45.408 13.079 1.00 43.41 300 ASN E N 1
ATOM 11936 C CA . ASN E 1 300 ? 63.940 45.269 12.034 1.00 43.35 300 ASN E CA 1
ATOM 11937 C C . ASN E 1 300 ? 64.363 44.150 11.076 1.00 42.36 300 ASN E C 1
ATOM 11938 O O . ASN E 1 300 ? 63.538 43.354 10.642 1.00 38.07 300 ASN E O 1
ATOM 11943 N N . GLN E 1 301 ? 65.650 44.085 10.751 1.00 41.67 301 GLN E N 1
ATOM 11944 C CA . GLN E 1 301 ? 66.110 43.046 9.852 1.00 42.51 301 GLN E CA 1
ATOM 11945 C C . GLN E 1 301 ? 65.875 41.710 10.519 1.00 41.15 301 GLN E C 1
ATOM 11946 O O . GLN E 1 301 ? 65.272 40.811 9.933 1.00 39.77 301 GLN E O 1
ATOM 11952 N N . LYS E 1 302 ? 66.343 41.577 11.756 1.00 42.77 302 LYS E N 1
ATOM 11953 C CA . LYS E 1 302 ? 66.169 40.314 12.485 1.00 43.34 302 LYS E CA 1
ATOM 11954 C C . LYS E 1 302 ? 64.701 39.886 12.518 1.00 42.74 302 LYS E C 1
ATOM 11955 O O . LYS E 1 302 ? 64.381 38.747 12.204 1.00 45.21 302 LYS E O 1
ATOM 11961 N N . ALA E 1 303 ? 63.815 40.806 12.886 1.00 44.88 303 ALA E N 1
ATOM 11962 C CA . ALA E 1 303 ? 62.401 40.481 12.968 1.00 43.97 303 ALA E CA 1
ATOM 11963 C C . ALA E 1 303 ? 61.881 39.986 11.628 1.00 45.78 303 ALA E C 1
ATOM 11964 O O . ALA E 1 303 ? 61.096 39.044 11.562 1.00 46.80 303 ALA E O 1
ATOM 11966 N N . ILE E 1 304 ? 62.305 40.633 10.555 1.00 48.88 304 ILE E N 1
ATOM 11967 C CA . ILE E 1 304 ? 61.865 40.232 9.233 1.00 53.50 304 ILE E CA 1
ATOM 11968 C C . ILE E 1 304 ? 62.422 38.849 8.904 1.00 55.21 304 ILE E C 1
ATOM 11969 O O . ILE E 1 304 ? 61.704 37.978 8.417 1.00 53.27 304 ILE E O 1
ATOM 11974 N N . LEU E 1 305 ? 63.707 38.651 9.175 1.00 51.26 305 LEU E N 1
ATOM 11975 C CA . LEU E 1 305 ? 64.352 37.376 8.899 1.00 53.13 305 LEU E CA 1
ATOM 11976 C C . LEU E 1 305 ? 63.730 36.228 9.696 1.00 59.44 305 LEU E C 1
ATOM 11977 O O . LEU E 1 305 ? 63.615 35.109 9.195 1.00 59.33 305 LEU E O 1
ATOM 11982 N N . LYS E 1 306 ? 63.320 36.508 10.929 1.00 61.92 306 LYS E N 1
ATOM 11983 C CA . LYS E 1 306 ? 62.721 35.486 11.772 1.00 65.91 306 LYS E CA 1
ATOM 11984 C C . LYS E 1 306 ? 61.417 34.958 11.171 1.00 69.21 306 LYS E C 1
ATOM 11985 O O . LYS E 1 306 ? 61.262 33.751 10.983 1.00 69.75 306 LYS E O 1
ATOM 11991 N N . ARG E 1 307 ? 60.483 35.854 10.863 1.00 73.25 307 ARG E N 1
ATOM 11992 C CA . ARG E 1 307 ? 59.208 35.443 10.279 1.00 78.26 307 ARG E CA 1
ATOM 11993 C C . ARG E 1 307 ? 59.448 34.724 8.953 1.00 78.45 307 ARG E C 1
ATOM 11994 O O . ARG E 1 307 ? 58.740 33.778 8.611 1.00 76.68 307 ARG E O 1
ATOM 12002 N N . LYS E 1 308 ? 60.455 35.174 8.211 1.00 81.94 308 LYS E N 1
ATOM 12003 C CA . LYS E 1 308 ? 60.790 34.551 6.937 1.00 85.05 308 LYS E CA 1
ATOM 12004 C C . LYS E 1 308 ? 61.318 33.144 7.221 1.00 88.25 308 LYS E C 1
ATOM 12005 O O . LYS E 1 308 ? 61.183 32.234 6.398 1.00 87.81 308 LYS E O 1
ATOM 12007 N N . LYS E 1 309 ? 61.919 32.978 8.398 1.00 90.11 309 LYS E N 1
ATOM 12008 C CA . LYS E 1 309 ? 62.468 31.692 8.816 1.00 91.69 309 LYS E CA 1
ATOM 12009 C C . LYS E 1 309 ? 61.468 30.912 9.676 1.00 93.43 309 LYS E C 1
ATOM 12010 O O . LYS E 1 309 ? 61.756 29.802 10.124 1.00 95.03 309 LYS E O 1
ATOM 12012 N N . ASP E 1 310 ? 60.296 31.498 9.907 1.00 95.13 310 ASP E N 1
ATOM 12013 C CA . ASP E 1 310 ? 59.246 30.846 10.692 1.00 95.21 310 ASP E CA 1
ATOM 12014 C C . ASP E 1 310 ? 58.080 30.432 9.794 1.00 95.14 310 ASP E C 1
ATOM 12015 O O . ASP E 1 310 ? 56.982 30.990 9.887 1.00 92.94 310 ASP E O 1
ATOM 12020 N N . GLU E 1 311 ? 58.333 29.452 8.932 1.00 96.65 311 GLU E N 1
ATOM 12021 C CA . GLU E 1 311 ? 57.330 28.945 8.002 1.00 100.24 311 GLU E CA 1
ATOM 12022 C C . GLU E 1 311 ? 56.863 30.030 7.030 1.00 99.97 311 GLU E C 1
ATOM 12023 O O . GLU E 1 311 ? 57.059 29.851 5.807 1.00 96.39 311 GLU E O 1
ATOM 12029 N N . MET F 1 1 ? 65.724 63.327 49.072 1.00 88.85 1 MET F N 1
ATOM 12030 C CA . MET F 1 1 ? 66.956 63.468 48.234 1.00 90.00 1 MET F CA 1
ATOM 12031 C C . MET F 1 1 ? 67.586 62.099 47.958 1.00 87.80 1 MET F C 1
ATOM 12032 O O . MET F 1 1 ? 67.448 61.173 48.758 1.00 89.70 1 MET F O 1
ATOM 12037 N N . LYS F 1 2 ? 68.264 61.977 46.818 1.00 84.33 2 LYS F N 1
ATOM 12038 C CA . LYS F 1 2 ? 68.943 60.736 46.432 1.00 77.83 2 LYS F CA 1
ATOM 12039 C C . LYS F 1 2 ? 70.329 60.734 47.084 1.00 71.96 2 LYS F C 1
ATOM 12040 O O . LYS F 1 2 ? 71.014 61.758 47.095 1.00 71.46 2 LYS F O 1
ATOM 12046 N N . LYS F 1 3 ? 70.749 59.596 47.626 1.00 64.23 3 LYS F N 1
ATOM 12047 C CA . LYS F 1 3 ? 72.056 59.526 48.275 1.00 60.26 3 LYS F CA 1
ATOM 12048 C C . LYS F 1 3 ? 73.234 59.652 47.310 1.00 52.35 3 LYS F C 1
ATOM 12049 O O . LYS F 1 3 ? 73.273 58.989 46.279 1.00 52.18 3 LYS F O 1
ATOM 12055 N N . LEU F 1 4 ? 74.181 60.527 47.643 1.00 47.19 4 LEU F N 1
ATOM 12056 C CA . LEU F 1 4 ? 75.375 60.733 46.819 1.00 45.09 4 LEU F CA 1
ATOM 12057 C C . LEU F 1 4 ? 76.508 59.847 47.355 1.00 43.58 4 LEU F C 1
ATOM 12058 O O . LEU F 1 4 ? 77.079 60.128 48.403 1.00 42.21 4 LEU F O 1
ATOM 12063 N N . LEU F 1 5 ? 76.821 58.779 46.631 1.00 44.36 5 LEU F N 1
ATOM 12064 C CA . LEU F 1 5 ? 77.872 57.861 47.037 1.00 44.81 5 LEU F CA 1
ATOM 12065 C C . LEU F 1 5 ? 79.236 58.317 46.530 1.00 46.88 5 LEU F C 1
ATOM 12066 O O . LEU F 1 5 ? 79.341 59.031 45.530 1.00 48.10 5 LEU F O 1
ATOM 12071 N N . VAL F 1 6 ? 80.282 57.897 47.231 1.00 44.37 6 VAL F N 1
ATOM 12072 C CA . VAL F 1 6 ? 81.644 58.251 46.869 1.00 38.78 6 VAL F CA 1
ATOM 12073 C C . VAL F 1 6 ? 81.990 57.776 45.453 1.00 41.93 6 VAL F C 1
ATOM 12074 O O . VAL F 1 6 ? 82.646 58.498 44.700 1.00 40.57 6 VAL F O 1
ATOM 12078 N N . LYS F 1 7 ? 81.550 56.572 45.084 1.00 41.16 7 LYS F N 1
ATOM 12079 C CA . LYS F 1 7 ? 81.854 56.060 43.752 1.00 45.17 7 LYS F CA 1
ATOM 12080 C C . LYS F 1 7 ? 81.247 56.935 42.669 1.00 43.92 7 LYS F C 1
ATOM 12081 O O . LYS F 1 7 ? 81.823 57.088 41.593 1.00 49.20 7 LYS F O 1
ATOM 12087 N N . GLU F 1 8 ? 80.094 57.526 42.965 1.00 44.54 8 GLU F N 1
ATOM 12088 C CA . GLU F 1 8 ? 79.426 58.409 42.022 1.00 44.17 8 GLU F CA 1
ATOM 12089 C C . GLU F 1 8 ? 80.356 59.577 41.693 1.00 45.16 8 GLU F C 1
ATOM 12090 O O . GLU F 1 8 ? 80.471 59.969 40.529 1.00 40.49 8 GLU F O 1
ATOM 12096 N N . LEU F 1 9 ? 81.025 60.121 42.714 1.00 44.19 9 LEU F N 1
ATOM 12097 C CA . LEU F 1 9 ? 81.964 61.228 42.517 1.00 44.49 9 LEU F CA 1
ATOM 12098 C C . LEU F 1 9 ? 83.110 60.777 41.640 1.00 40.66 9 LEU F C 1
ATOM 12099 O O . LEU F 1 9 ? 83.519 61.482 40.718 1.00 38.79 9 LEU F O 1
ATOM 12104 N N . ILE F 1 10 ? 83.628 59.594 41.944 1.00 41.95 10 ILE F N 1
ATOM 12105 C CA . ILE F 1 10 ? 84.734 59.022 41.192 1.00 42.32 10 ILE F CA 1
ATOM 12106 C C . ILE F 1 10 ? 84.356 58.974 39.717 1.00 43.86 10 ILE F C 1
ATOM 12107 O O . ILE F 1 10 ? 84.945 59.670 38.890 1.00 46.21 10 ILE F O 1
ATOM 12112 N N . GLU F 1 11 ? 83.355 58.150 39.409 1.00 44.49 11 GLU F N 1
ATOM 12113 C CA . GLU F 1 11 ? 82.890 57.951 38.040 1.00 49.37 11 GLU F CA 1
ATOM 12114 C C . GLU F 1 11 ? 82.637 59.239 37.273 1.00 46.80 11 GLU F C 1
ATOM 12115 O O . GLU F 1 11 ? 82.895 59.324 36.069 1.00 47.64 11 GLU F O 1
ATOM 12121 N N . GLN F 1 12 ? 82.148 60.243 37.983 1.00 43.73 12 GLN F N 1
ATOM 12122 C CA . GLN F 1 12 ? 81.813 61.515 37.377 1.00 35.00 12 GLN F CA 1
ATOM 12123 C C . GLN F 1 12 ? 83.001 62.443 37.149 1.00 36.22 12 GLN F C 1
ATOM 12124 O O . GLN F 1 12 ? 82.855 63.479 36.504 1.00 37.55 12 GLN F O 1
ATOM 12130 N N . PHE F 1 13 ? 84.173 62.082 37.673 1.00 35.40 13 PHE F N 1
ATOM 12131 C CA . PHE F 1 13 ? 85.374 62.917 37.508 1.00 33.60 13 PHE F CA 1
ATOM 12132 C C . PHE F 1 13 ? 86.614 62.073 37.318 1.00 39.15 13 PHE F C 1
ATOM 12133 O O . PHE F 1 13 ? 87.717 62.449 37.750 1.00 34.95 13 PHE F O 1
ATOM 12141 N N . GLN F 1 14 ? 86.432 60.934 36.659 1.00 44.07 14 GLN F N 1
ATOM 12142 C CA . GLN F 1 14 ? 87.534 60.006 36.378 1.00 47.52 14 GLN F CA 1
ATOM 12143 C C . GLN F 1 14 ? 88.664 60.688 35.596 1.00 45.55 14 GLN F C 1
ATOM 12144 O O . GLN F 1 14 ? 89.724 60.108 35.393 1.00 49.30 14 GLN F O 1
ATOM 12150 N N . ASP F 1 15 ? 88.436 61.924 35.177 1.00 41.93 15 ASP F N 1
ATOM 12151 C CA . ASP F 1 15 ? 89.426 62.654 34.413 1.00 42.94 15 ASP F CA 1
ATOM 12152 C C . ASP F 1 15 ? 90.420 63.406 35.292 1.00 41.45 15 ASP F C 1
ATOM 12153 O O . ASP F 1 15 ? 91.541 63.688 34.880 1.00 36.75 15 ASP F O 1
ATOM 12158 N N . CYS F 1 16 ? 90.013 63.741 36.510 1.00 45.07 16 CYS F N 1
ATOM 12159 C CA . CYS F 1 16 ? 90.886 64.520 37.385 1.00 43.19 16 CYS F CA 1
ATOM 12160 C C . CYS F 1 16 ? 91.000 63.955 38.792 1.00 39.86 16 CYS F C 1
ATOM 12161 O O . CYS F 1 16 ? 91.668 64.536 39.637 1.00 39.58 16 CYS F O 1
ATOM 12164 N N . VAL F 1 17 ? 90.352 62.823 39.031 1.00 36.15 17 VAL F N 1
ATOM 12165 C CA . VAL F 1 17 ? 90.399 62.193 40.332 1.00 36.49 17 VAL F CA 1
ATOM 12166 C C . VAL F 1 17 ? 90.800 60.744 40.192 1.00 38.84 17 VAL F C 1
ATOM 12167 O O . VAL F 1 17 ? 90.240 60.015 39.385 1.00 35.74 17 VAL F O 1
ATOM 12171 N N . ASN F 1 18 ? 91.783 60.332 40.978 1.00 43.77 18 ASN F N 1
ATOM 12172 C CA . ASN F 1 18 ? 92.240 58.959 40.929 1.00 46.19 18 ASN F CA 1
ATOM 12173 C C . ASN F 1 18 ? 92.144 58.320 42.314 1.00 44.00 18 ASN F C 1
ATOM 12174 O O . ASN F 1 18 ? 92.595 58.891 43.303 1.00 44.57 18 ASN F O 1
ATOM 12179 N N . LEU F 1 19 ? 91.532 57.144 42.383 1.00 44.76 19 LEU F N 1
ATOM 12180 C CA . LEU F 1 19 ? 91.380 56.431 43.648 1.00 44.19 19 LEU F CA 1
ATOM 12181 C C . LEU F 1 19 ? 92.671 55.667 43.932 1.00 45.39 19 LEU F C 1
ATOM 12182 O O . LEU F 1 19 ? 93.025 54.735 43.204 1.00 49.52 19 LEU F O 1
ATOM 12187 N N . ILE F 1 20 ? 93.375 56.075 44.987 1.00 42.93 20 ILE F N 1
ATOM 12188 C CA . ILE F 1 20 ? 94.628 55.429 45.357 1.00 37.02 20 ILE F CA 1
ATOM 12189 C C . ILE F 1 20 ? 94.600 54.646 46.661 1.00 38.99 20 ILE F C 1
ATOM 12190 O O . ILE F 1 20 ? 95.616 54.067 47.052 1.00 43.34 20 ILE F O 1
ATOM 12195 N N . ASP F 1 21 ? 93.455 54.617 47.334 1.00 37.42 21 ASP F N 1
ATOM 12196 C CA . ASP F 1 21 ? 93.356 53.879 48.585 1.00 38.67 21 ASP F CA 1
ATOM 12197 C C . ASP F 1 21 ? 91.925 53.807 49.106 1.00 40.99 21 ASP F C 1
ATOM 12198 O O . ASP F 1 21 ? 91.069 54.607 48.723 1.00 44.23 21 ASP F O 1
ATOM 12203 N N . GLY F 1 22 ? 91.673 52.839 49.982 1.00 35.23 22 GLY F N 1
ATOM 12204 C CA . GLY F 1 22 ? 90.344 52.675 50.535 1.00 35.65 22 GLY F CA 1
ATOM 12205 C C . GLY F 1 22 ? 89.370 52.192 49.489 1.00 37.76 22 GLY F C 1
ATOM 12206 O O . GLY F 1 22 ? 88.166 52.402 49.619 1.00 37.30 22 GLY F O 1
ATOM 12207 N N . HIS F 1 23 ? 89.894 51.531 48.458 1.00 45.23 23 HIS F N 1
ATOM 12208 C CA . HIS F 1 23 ? 89.087 51.012 47.344 1.00 44.83 23 HIS F CA 1
ATOM 12209 C C . HIS F 1 23 ? 87.781 50.314 47.739 1.00 47.18 23 HIS F C 1
ATOM 12210 O O . HIS F 1 23 ? 86.796 50.383 47.015 1.00 49.43 23 HIS F O 1
ATOM 12217 N N . THR F 1 24 ? 87.782 49.648 48.888 1.00 48.02 24 THR F N 1
ATOM 12218 C CA . THR F 1 24 ? 86.620 48.910 49.367 1.00 49.72 24 THR F CA 1
ATOM 12219 C C . THR F 1 24 ? 85.479 49.726 49.977 1.00 49.74 24 THR F C 1
ATOM 12220 O O . THR F 1 24 ? 84.380 49.209 50.155 1.00 43.94 24 THR F O 1
ATOM 12224 N N . ASN F 1 25 ? 85.730 50.984 50.325 1.00 52.02 25 ASN F N 1
ATOM 12225 C CA . ASN F 1 25 ? 84.685 51.800 50.939 1.00 51.46 25 ASN F CA 1
ATOM 12226 C C . ASN F 1 25 ? 84.167 52.887 50.014 1.00 50.54 25 ASN F C 1
ATOM 12227 O O . ASN F 1 25 ? 83.545 53.857 50.453 1.00 46.49 25 ASN F O 1
ATOM 12232 N N . THR F 1 26 ? 84.428 52.709 48.726 1.00 52.42 26 THR F N 1
ATOM 12233 C CA . THR F 1 26 ? 83.999 53.651 47.712 1.00 54.30 26 THR F CA 1
ATOM 12234 C C . THR F 1 26 ? 82.478 53.768 47.716 1.00 54.47 26 THR F C 1
ATOM 12235 O O . THR F 1 26 ? 81.907 54.569 46.985 1.00 58.75 26 THR F O 1
ATOM 12239 N N . SER F 1 27 ? 81.824 52.969 48.549 1.00 50.53 27 SER F N 1
ATOM 12240 C CA . SER F 1 27 ? 80.374 52.982 48.625 1.00 47.64 27 SER F CA 1
ATOM 12241 C C . SER F 1 27 ? 79.890 53.911 49.741 1.00 44.85 27 SER F C 1
ATOM 12242 O O . SER F 1 27 ? 78.692 54.043 49.969 1.00 40.56 27 SER F O 1
ATOM 12245 N N . ASN F 1 28 ? 80.822 54.548 50.444 1.00 41.86 28 ASN F N 1
ATOM 12246 C CA . ASN F 1 28 ? 80.461 55.472 51.519 1.00 41.55 28 ASN F CA 1
ATOM 12247 C C . ASN F 1 28 ? 79.506 56.552 51.042 1.00 37.81 28 ASN F C 1
ATOM 12248 O O . ASN F 1 28 ? 79.577 57.000 49.897 1.00 40.20 28 ASN F O 1
ATOM 12253 N N . VAL F 1 29 ? 78.620 56.980 51.927 1.00 35.09 29 VAL F N 1
ATOM 12254 C CA . VAL F 1 29 ? 77.678 58.026 51.581 1.00 38.02 29 VAL F CA 1
ATOM 12255 C C . VAL F 1 29 ? 78.196 59.397 51.977 1.00 38.19 29 VAL F C 1
ATOM 12256 O O . VAL F 1 29 ? 78.690 59.589 53.089 1.00 43.53 29 VAL F O 1
ATOM 12260 N N . ILE F 1 30 ? 78.099 60.340 51.045 1.00 37.32 30 ILE F N 1
ATOM 12261 C CA . ILE F 1 30 ? 78.488 61.730 51.281 1.00 34.11 30 ILE F CA 1
ATOM 12262 C C . ILE F 1 30 ? 77.179 62.349 51.783 1.00 38.40 30 ILE F C 1
ATOM 12263 O O . ILE F 1 30 ? 76.232 62.516 51.013 1.00 42.95 30 ILE F O 1
ATOM 12268 N N . ARG F 1 31 ? 77.131 62.675 53.071 1.00 34.24 31 ARG F N 1
ATOM 12269 C CA . ARG F 1 31 ? 75.919 63.201 53.692 1.00 41.54 31 ARG F CA 1
ATOM 12270 C C . ARG F 1 31 ? 75.861 64.714 53.896 1.00 40.11 31 ARG F C 1
ATOM 12271 O O . ARG F 1 31 ? 74.824 65.248 54.289 1.00 39.37 31 ARG F O 1
ATOM 12279 N N . VAL F 1 32 ? 76.970 65.395 53.626 1.00 38.92 32 VAL F N 1
ATOM 12280 C CA . VAL F 1 32 ? 77.071 66.845 53.799 1.00 36.11 32 VAL F CA 1
ATOM 12281 C C . VAL F 1 32 ? 77.813 67.445 52.603 1.00 36.38 32 VAL F C 1
ATOM 12282 O O . VAL F 1 32 ? 78.749 66.839 52.076 1.00 39.51 32 VAL F O 1
ATOM 12286 N N . PRO F 1 33 ? 77.397 68.637 52.150 1.00 30.97 33 PRO F N 1
ATOM 12287 C CA . PRO F 1 33 ? 78.048 69.282 51.006 1.00 32.94 33 PRO F CA 1
ATOM 12288 C C . PRO F 1 33 ? 79.343 70.009 51.318 1.00 31.45 33 PRO F C 1
ATOM 12289 O O . PRO F 1 33 ? 79.707 70.190 52.482 1.00 33.65 33 PRO F O 1
ATOM 12293 N N . GLY F 1 34 ? 80.029 70.421 50.255 1.00 27.27 34 GLY F N 1
ATOM 12294 C CA . GLY F 1 34 ? 81.279 71.151 50.376 1.00 19.88 34 GLY F CA 1
ATOM 12295 C C . GLY F 1 34 ? 82.498 70.260 50.480 1.00 23.01 34 GLY F C 1
ATOM 12296 O O . GLY F 1 34 ? 82.378 69.047 50.604 1.00 27.96 34 GLY F O 1
ATOM 12297 N N . LEU F 1 35 ? 83.672 70.863 50.364 1.00 21.51 35 LEU F N 1
ATOM 12298 C CA . LEU F 1 35 ? 84.916 70.139 50.516 1.00 25.96 35 LEU F CA 1
ATOM 12299 C C . LEU F 1 35 ? 85.373 70.640 51.876 1.00 29.21 35 LEU F C 1
ATOM 12300 O O . LEU F 1 35 ? 85.896 71.756 51.999 1.00 32.37 35 LEU F O 1
ATOM 12305 N N . LYS F 1 36 ? 85.143 69.817 52.895 1.00 29.39 36 LYS F N 1
ATOM 12306 C CA . LYS F 1 36 ? 85.440 70.171 54.280 1.00 29.03 36 LYS F CA 1
ATOM 12307 C C . LYS F 1 36 ? 86.891 70.392 54.653 1.00 30.87 36 LYS F C 1
ATOM 12308 O O . LYS F 1 36 ? 87.757 69.543 54.429 1.00 37.95 36 LYS F O 1
ATOM 12314 N N . ARG F 1 37 ? 87.139 71.559 55.221 1.00 26.47 37 ARG F N 1
ATOM 12315 C CA . ARG F 1 37 ? 88.458 71.929 55.706 1.00 26.16 37 ARG F CA 1
ATOM 12316 C C . ARG F 1 37 ? 88.435 71.377 57.141 1.00 25.60 37 ARG F C 1
ATOM 12317 O O . ARG F 1 37 ? 87.492 71.632 57.891 1.00 28.49 37 ARG F O 1
ATOM 12325 N N . VAL F 1 38 ? 89.455 70.617 57.524 1.00 24.44 38 VAL F N 1
ATOM 12326 C CA . VAL F 1 38 ? 89.462 70.012 58.848 1.00 26.69 38 VAL F CA 1
ATOM 12327 C C . VAL F 1 38 ? 90.661 70.296 59.759 1.00 26.39 38 VAL F C 1
ATOM 12328 O O . VAL F 1 38 ? 91.163 69.396 60.441 1.00 26.80 38 VAL F O 1
ATOM 12332 N N . VAL F 1 39 ? 91.103 71.548 59.786 1.00 28.68 39 VAL F N 1
ATOM 12333 C CA . VAL F 1 39 ? 92.231 71.938 60.626 1.00 36.34 39 VAL F CA 1
ATOM 12334 C C . VAL F 1 39 ? 91.891 71.736 62.114 1.00 38.14 39 VAL F C 1
ATOM 12335 O O . VAL F 1 39 ? 92.734 71.286 62.890 1.00 38.80 39 VAL F O 1
ATOM 12339 N N . PHE F 1 40 ? 90.659 72.044 62.506 1.00 34.70 40 PHE F N 1
ATOM 12340 C CA . PHE F 1 40 ? 90.248 71.858 63.888 1.00 36.36 40 PHE F CA 1
ATOM 12341 C C . PHE F 1 40 ? 90.415 70.397 64.272 1.00 42.13 40 PHE F C 1
ATOM 12342 O O . PHE F 1 40 ? 91.006 70.085 65.305 1.00 38.69 40 PHE F O 1
ATOM 12350 N N . GLU F 1 41 ? 89.899 69.505 63.430 1.00 43.26 41 GLU F N 1
ATOM 12351 C CA . GLU F 1 41 ? 90.002 68.066 63.671 1.00 42.06 41 GLU F CA 1
ATOM 12352 C C . GLU F 1 41 ? 91.467 67.626 63.749 1.00 41.86 41 GLU F C 1
ATOM 12353 O O . GLU F 1 41 ? 91.844 66.843 64.623 1.00 42.15 41 GLU F O 1
ATOM 12359 N N . MET F 1 42 ? 92.289 68.142 62.842 1.00 41.01 42 MET F N 1
ATOM 12360 C CA . MET F 1 42 ? 93.708 67.805 62.825 1.00 42.91 42 MET F CA 1
ATOM 12361 C C . MET F 1 42 ? 94.440 68.243 64.098 1.00 43.78 42 MET F C 1
ATOM 12362 O O . MET F 1 42 ? 95.345 67.553 64.568 1.00 42.45 42 MET F O 1
ATOM 12367 N N . LEU F 1 43 ? 94.049 69.391 64.642 1.00 43.77 43 LEU F N 1
ATOM 12368 C CA . LEU F 1 43 ? 94.669 69.908 65.853 1.00 43.52 43 LEU F CA 1
ATOM 12369 C C . LEU F 1 43 ? 94.030 69.348 67.126 1.00 44.43 43 LEU F C 1
ATOM 12370 O O . LEU F 1 43 ? 94.344 69.785 68.233 1.00 49.13 43 LEU F O 1
ATOM 12375 N N . GLY F 1 44 ? 93.129 68.387 66.954 1.00 42.29 44 GLY F N 1
ATOM 12376 C CA . GLY F 1 44 ? 92.479 67.761 68.085 1.00 39.50 44 GLY F CA 1
ATOM 12377 C C . GLY F 1 44 ? 91.552 68.636 68.903 1.00 44.25 44 GLY F C 1
ATOM 12378 O O . GLY F 1 44 ? 91.338 68.346 70.075 1.00 49.96 44 GLY F O 1
ATOM 12379 N N . LEU F 1 45 ? 90.994 69.687 68.301 1.00 44.91 45 LEU F N 1
ATOM 12380 C CA . LEU F 1 45 ? 90.085 70.603 69.002 1.00 42.53 45 LEU F CA 1
ATOM 12381 C C . LEU F 1 45 ? 88.625 70.196 68.854 1.00 44.53 45 LEU F C 1
ATOM 12382 O O . LEU F 1 45 ? 87.816 70.413 69.748 1.00 47.78 45 LEU F O 1
ATOM 12387 N N . PHE F 1 46 ? 88.287 69.631 67.704 1.00 50.66 46 PHE F N 1
ATOM 12388 C CA . PHE F 1 46 ? 86.930 69.171 67.444 1.00 49.18 46 PHE F CA 1
ATOM 12389 C C . PHE F 1 46 ? 87.027 67.687 67.166 1.00 48.56 46 PHE F C 1
ATOM 12390 O O . PHE F 1 46 ? 88.057 67.217 66.688 1.00 49.86 46 PHE F O 1
ATOM 12398 N N . SER F 1 47 ? 85.957 66.951 67.446 1.00 50.01 47 SER F N 1
ATOM 12399 C CA . SER F 1 47 ? 85.977 65.515 67.220 1.00 49.48 47 SER F CA 1
ATOM 12400 C C . SER F 1 47 ? 84.621 64.924 66.870 1.00 49.22 47 SER F C 1
ATOM 12401 O O . SER F 1 47 ? 84.295 63.829 67.311 1.00 57.01 47 SER F O 1
ATOM 12404 N N . SER F 1 48 ? 83.830 65.639 66.080 1.00 47.06 48 SER F N 1
ATOM 12405 C CA . SER F 1 48 ? 82.524 65.132 65.667 1.00 45.23 48 SER F CA 1
ATOM 12406 C C . SER F 1 48 ? 82.697 64.347 64.364 1.00 43.40 48 SER F C 1
ATOM 12407 O O . SER F 1 48 ? 83.607 64.612 63.584 1.00 42.92 48 SER F O 1
ATOM 12410 N N . GLN F 1 49 ? 81.826 63.375 64.140 1.00 45.68 49 GLN F N 1
ATOM 12411 C CA . GLN F 1 49 ? 81.877 62.570 62.932 1.00 45.28 49 GLN F CA 1
ATOM 12412 C C . GLN F 1 49 ? 81.794 63.477 61.721 1.00 44.30 49 GLN F C 1
ATOM 12413 O O . GLN F 1 49 ? 81.003 64.422 61.696 1.00 43.77 49 GLN F O 1
ATOM 12419 N N . ILE F 1 50 ? 82.601 63.180 60.710 1.00 39.69 50 ILE F N 1
ATOM 12420 C CA . ILE F 1 50 ? 82.613 63.980 59.502 1.00 36.84 50 ILE F CA 1
ATOM 12421 C C . ILE F 1 50 ? 81.728 63.333 58.445 1.00 38.95 50 ILE F C 1
ATOM 12422 O O . ILE F 1 50 ? 81.856 62.147 58.158 1.00 42.62 50 ILE F O 1
ATOM 12427 N N . GLY F 1 51 ? 80.816 64.113 57.877 1.00 37.83 51 GLY F N 1
ATOM 12428 C CA . GLY F 1 51 ? 79.916 63.566 56.877 1.00 41.51 51 GLY F CA 1
ATOM 12429 C C . GLY F 1 51 ? 80.121 64.074 55.466 1.00 40.38 51 GLY F C 1
ATOM 12430 O O . GLY F 1 51 ? 79.413 63.680 54.544 1.00 47.46 51 GLY F O 1
ATOM 12431 N N . SER F 1 52 ? 81.091 64.953 55.291 1.00 36.37 52 SER F N 1
ATOM 12432 C CA . SER F 1 52 ? 81.361 65.492 53.978 1.00 33.41 52 SER F CA 1
ATOM 12433 C C . SER F 1 52 ? 82.737 65.054 53.535 1.00 28.63 52 SER F C 1
ATOM 12434 O O . SER F 1 52 ? 83.510 64.550 54.337 1.00 29.79 52 SER F O 1
ATOM 12437 N N . VAL F 1 53 ? 83.036 65.232 52.251 1.00 28.37 53 VAL F N 1
ATOM 12438 C CA . VAL F 1 53 ? 84.344 64.870 51.731 1.00 26.53 53 VAL F CA 1
ATOM 12439 C C . VAL F 1 53 ? 85.380 65.857 52.282 1.00 32.82 53 VAL F C 1
ATOM 12440 O O . VAL F 1 53 ? 85.216 67.070 52.160 1.00 33.36 53 VAL F O 1
ATOM 12444 N N . ALA F 1 54 ? 86.444 65.329 52.886 1.00 31.52 54 ALA F N 1
ATOM 12445 C CA . ALA F 1 54 ? 87.505 66.154 53.465 1.00 33.62 54 ALA F CA 1
ATOM 12446 C C . ALA F 1 54 ? 88.588 66.485 52.431 1.00 33.80 54 ALA F C 1
ATOM 12447 O O . ALA F 1 54 ? 88.837 65.703 51.511 1.00 34.83 54 ALA F O 1
ATOM 12449 N N . ILE F 1 55 ? 89.249 67.628 52.591 1.00 29.22 55 ILE F N 1
ATOM 12450 C CA . ILE F 1 55 ? 90.283 68.036 51.641 1.00 24.25 55 ILE F CA 1
ATOM 12451 C C . ILE F 1 55 ? 91.619 68.450 52.287 1.00 24.35 55 ILE F C 1
ATOM 12452 O O . ILE F 1 55 ? 91.653 69.175 53.281 1.00 24.42 55 ILE F O 1
ATOM 12457 N N . LEU F 1 56 ? 92.717 67.972 51.713 1.00 27.97 56 LEU F N 1
ATOM 12458 C CA . LEU F 1 56 ? 94.055 68.295 52.190 1.00 29.94 56 LEU F CA 1
ATOM 12459 C C . LEU F 1 56 ? 94.811 68.853 50.995 1.00 32.01 56 LEU F C 1
ATOM 12460 O O . LEU F 1 56 ? 95.037 68.151 50.001 1.00 26.27 56 LEU F O 1
ATOM 12465 N N . GLY F 1 57 ? 95.186 70.123 51.097 1.00 31.19 57 GLY F N 1
ATOM 12466 C CA . GLY F 1 57 ? 95.894 70.775 50.018 1.00 26.55 57 GLY F CA 1
ATOM 12467 C C . GLY F 1 57 ? 97.219 71.350 50.459 1.00 29.68 57 GLY F C 1
ATOM 12468 O O . GLY F 1 57 ? 97.862 70.810 51.357 1.00 30.45 57 GLY F O 1
ATOM 12469 N N . LYS F 1 58 ? 97.620 72.452 49.830 1.00 30.38 58 LYS F N 1
ATOM 12470 C CA . LYS F 1 58 ? 98.886 73.110 50.132 1.00 36.34 58 LYS F CA 1
ATOM 12471 C C . LYS F 1 58 ? 99.054 73.398 51.628 1.00 39.99 58 LYS F C 1
ATOM 12472 O O . LYS F 1 58 ? 100.003 72.929 52.254 1.00 44.56 58 LYS F O 1
ATOM 12478 N N . ARG F 1 59 ? 98.123 74.157 52.194 1.00 36.38 59 ARG F N 1
ATOM 12479 C CA . ARG F 1 59 ? 98.182 74.523 53.601 1.00 40.42 59 ARG F CA 1
ATOM 12480 C C . ARG F 1 59 ? 98.367 73.322 54.533 1.00 38.06 59 ARG F C 1
ATOM 12481 O O . ARG F 1 59 ? 99.307 73.285 55.331 1.00 31.42 59 ARG F O 1
ATOM 12489 N N . GLU F 1 60 ? 97.470 72.344 54.433 1.00 36.01 60 GLU F N 1
ATOM 12490 C CA . GLU F 1 60 ? 97.549 71.150 55.271 1.00 33.62 60 GLU F CA 1
ATOM 12491 C C . GLU F 1 60 ? 98.891 70.435 55.096 1.00 36.40 60 GLU F C 1
ATOM 12492 O O . GLU F 1 60 ? 99.510 70.000 56.080 1.00 36.69 60 GLU F O 1
ATOM 12498 N N . PHE F 1 61 ? 99.345 70.315 53.848 1.00 31.87 61 PHE F N 1
ATOM 12499 C CA . PHE F 1 61 ? 100.616 69.642 53.575 1.00 37.09 61 PHE F CA 1
ATOM 12500 C C . PHE F 1 61 ? 101.807 70.404 54.149 1.00 38.02 61 PHE F C 1
ATOM 12501 O O . PHE F 1 61 ? 102.754 69.796 54.650 1.00 39.28 61 PHE F O 1
ATOM 12509 N N . GLY F 1 62 ? 101.756 71.732 54.080 1.00 36.27 62 GLY F N 1
ATOM 12510 C CA . GLY F 1 62 ? 102.848 72.536 54.596 1.00 39.44 62 GLY F CA 1
ATOM 12511 C C . GLY F 1 62 ? 102.950 72.409 56.100 1.00 43.96 62 GLY F C 1
ATOM 12512 O O . GLY F 1 62 ? 104.049 72.334 56.656 1.00 46.26 62 GLY F O 1
ATOM 12513 N N . PHE F 1 63 ? 101.794 72.381 56.754 1.00 41.34 63 PHE F N 1
ATOM 12514 C CA . PHE F 1 63 ? 101.737 72.247 58.197 1.00 42.72 63 PHE F CA 1
ATOM 12515 C C . PHE F 1 63 ? 102.298 70.880 58.600 1.00 42.57 63 PHE F C 1
ATOM 12516 O O . PHE F 1 63 ? 103.148 70.785 59.484 1.00 45.88 63 PHE F O 1
ATOM 12524 N N . LEU F 1 64 ? 101.848 69.830 57.926 1.00 40.70 64 LEU F N 1
ATOM 12525 C CA . LEU F 1 64 ? 102.311 68.476 58.225 1.00 45.01 64 LEU F CA 1
ATOM 12526 C C . LEU F 1 64 ? 103.803 68.272 57.974 1.00 47.19 64 LEU F C 1
ATOM 12527 O O . LEU F 1 64 ? 104.472 67.571 58.731 1.00 47.92 64 LEU F O 1
ATOM 12532 N N . SER F 1 65 ? 104.318 68.897 56.919 1.00 45.38 65 SER F N 1
ATOM 12533 C CA . SER F 1 65 ? 105.719 68.755 56.549 1.00 49.97 65 SER F CA 1
ATOM 12534 C C . SER F 1 65 ? 106.739 69.269 57.577 1.00 50.62 65 SER F C 1
ATOM 12535 O O . SER F 1 65 ? 107.890 68.853 57.561 1.00 50.49 65 SER F O 1
ATOM 12538 N N . GLN F 1 66 ? 106.331 70.173 58.460 1.00 53.97 66 GLN F N 1
ATOM 12539 C CA . GLN F 1 66 ? 107.246 70.705 59.475 1.00 51.86 66 GLN F CA 1
ATOM 12540 C C . GLN F 1 66 ? 107.188 69.896 60.768 1.00 47.57 66 GLN F C 1
ATOM 12541 O O . GLN F 1 66 ? 107.850 70.220 61.749 1.00 43.84 66 GLN F O 1
ATOM 12547 N N . LYS F 1 67 ? 106.372 68.852 60.769 1.00 43.60 67 LYS F N 1
ATOM 12548 C CA . LYS F 1 67 ? 106.247 67.998 61.935 1.00 37.89 67 LYS F CA 1
ATOM 12549 C C . LYS F 1 67 ? 107.015 66.706 61.643 1.00 42.12 67 LYS F C 1
ATOM 12550 O O . LYS F 1 67 ? 107.375 66.428 60.487 1.00 36.82 67 LYS F O 1
ATOM 12556 N N . THR F 1 68 ? 107.271 65.934 62.694 1.00 40.94 68 THR F N 1
ATOM 12557 C CA . THR F 1 68 ? 107.981 64.673 62.575 1.00 39.84 68 THR F CA 1
ATOM 12558 C C . THR F 1 68 ? 107.017 63.622 62.044 1.00 40.84 68 THR F C 1
ATOM 12559 O O . THR F 1 68 ? 105.794 63.780 62.140 1.00 38.70 68 THR F O 1
ATOM 12563 N N . LEU F 1 69 ? 107.563 62.544 61.493 1.00 40.27 69 LEU F N 1
ATOM 12564 C CA . LEU F 1 69 ? 106.717 61.489 60.953 1.00 45.40 69 LEU F CA 1
ATOM 12565 C C . LEU F 1 69 ? 105.773 60.982 62.032 1.00 44.48 69 LEU F C 1
ATOM 12566 O O . LEU F 1 69 ? 104.603 60.697 61.765 1.00 48.78 69 LEU F O 1
ATOM 12571 N N . VAL F 1 70 ? 106.267 60.904 63.262 1.00 42.43 70 VAL F N 1
ATOM 12572 C CA . VAL F 1 70 ? 105.431 60.429 64.358 1.00 45.83 70 VAL F CA 1
ATOM 12573 C C . VAL F 1 70 ? 104.279 61.414 64.592 1.00 42.12 70 VAL F C 1
ATOM 12574 O O . VAL F 1 70 ? 103.115 61.019 64.658 1.00 38.44 70 VAL F O 1
ATOM 12578 N N . GLU F 1 71 ? 104.601 62.697 64.702 1.00 41.91 71 GLU F N 1
ATOM 12579 C CA . GLU F 1 71 ? 103.577 63.710 64.909 1.00 43.76 71 GLU F CA 1
ATOM 12580 C C . GLU F 1 71 ? 102.531 63.650 63.803 1.00 44.40 71 GLU F C 1
ATOM 12581 O O . GLU F 1 71 ? 101.332 63.584 64.073 1.00 48.00 71 GLU F O 1
ATOM 12587 N N . GLN F 1 72 ? 102.989 63.662 62.555 1.00 42.97 72 GLN F N 1
ATOM 12588 C CA . GLN F 1 72 ? 102.081 63.590 61.420 1.00 39.08 72 GLN F CA 1
ATOM 12589 C C . GLN F 1 72 ? 101.110 62.438 61.624 1.00 39.71 72 GLN F C 1
ATOM 12590 O O . GLN F 1 72 ? 99.906 62.579 61.420 1.00 43.38 72 GLN F O 1
ATOM 12596 N N . GLN F 1 73 ? 101.634 61.289 62.027 1.00 38.53 73 GLN F N 1
ATOM 12597 C CA . GLN F 1 73 ? 100.781 60.137 62.256 1.00 39.36 73 GLN F CA 1
ATOM 12598 C C . GLN F 1 73 ? 99.686 60.399 63.278 1.00 41.61 73 GLN F C 1
ATOM 12599 O O . GLN F 1 73 ? 98.563 59.938 63.107 1.00 43.05 73 GLN F O 1
ATOM 12605 N N . GLN F 1 74 ? 100.011 61.135 64.340 1.00 42.77 74 GLN F N 1
ATOM 12606 C CA . GLN F 1 74 ? 99.022 61.437 65.376 1.00 41.40 74 GLN F CA 1
ATOM 12607 C C . GLN F 1 74 ? 97.951 62.351 64.810 1.00 41.17 74 GLN F C 1
ATOM 12608 O O . GLN F 1 74 ? 96.753 62.161 65.052 1.00 35.28 74 GLN F O 1
ATOM 12614 N N . ILE F 1 75 ? 98.414 63.357 64.075 1.00 38.32 75 ILE F N 1
ATOM 12615 C CA . ILE F 1 75 ? 97.559 64.337 63.433 1.00 31.86 75 ILE F CA 1
ATOM 12616 C C . ILE F 1 75 ? 96.566 63.681 62.462 1.00 37.12 75 ILE F C 1
ATOM 12617 O O . ILE F 1 75 ? 95.355 63.887 62.572 1.00 38.97 75 ILE F O 1
ATOM 12622 N N . LEU F 1 76 ? 97.081 62.870 61.541 1.00 36.13 76 LEU F N 1
ATOM 12623 C CA . LEU F 1 76 ? 96.241 62.211 60.553 1.00 39.40 76 LEU F CA 1
ATOM 12624 C C . LEU F 1 76 ? 95.319 61.173 61.173 1.00 42.49 76 LEU F C 1
ATOM 12625 O O . LEU F 1 76 ? 94.277 60.827 60.605 1.00 43.94 76 LEU F O 1
ATOM 12630 N N . HIS F 1 77 ? 95.687 60.682 62.349 1.00 45.33 77 HIS F N 1
ATOM 12631 C CA . HIS F 1 77 ? 94.850 59.708 63.038 1.00 45.75 77 HIS F CA 1
ATOM 12632 C C . HIS F 1 77 ? 93.617 60.406 63.594 1.00 46.42 77 HIS F C 1
ATOM 12633 O O . HIS F 1 77 ? 92.531 59.817 63.650 1.00 45.58 77 HIS F O 1
ATOM 12640 N N . ASN F 1 78 ? 93.784 61.662 64.004 1.00 38.54 78 ASN F N 1
ATOM 12641 C CA . ASN F 1 78 ? 92.648 62.409 64.531 1.00 47.75 78 ASN F CA 1
ATOM 12642 C C . ASN F 1 78 ? 91.597 62.593 63.444 1.00 47.62 78 ASN F C 1
ATOM 12643 O O . ASN F 1 78 ? 90.405 62.608 63.726 1.00 49.51 78 ASN F O 1
ATOM 12648 N N . LEU F 1 79 ? 92.058 62.725 62.204 1.00 45.85 79 LEU F N 1
ATOM 12649 C CA . LEU F 1 79 ? 91.177 62.920 61.072 1.00 42.67 79 LEU F CA 1
ATOM 12650 C C . LEU F 1 79 ? 90.457 61.644 60.662 1.00 42.19 79 LEU F C 1
ATOM 12651 O O . LEU F 1 79 ? 89.220 61.599 60.642 1.00 41.44 79 LEU F O 1
ATOM 12656 N N . LEU F 1 80 ? 91.228 60.607 60.344 1.00 41.65 80 LEU F N 1
ATOM 12657 C CA . LEU F 1 80 ? 90.665 59.332 59.883 1.00 39.34 80 LEU F CA 1
ATOM 12658 C C . LEU F 1 80 ? 89.731 58.617 60.840 1.00 39.69 80 LEU F C 1
ATOM 12659 O O . LEU F 1 80 ? 88.799 57.948 60.401 1.00 43.93 80 LEU F O 1
ATOM 12664 N N . LYS F 1 81 ? 89.971 58.754 62.139 1.00 42.13 81 LYS F N 1
ATOM 12665 C CA . LYS F 1 81 ? 89.123 58.098 63.117 1.00 44.56 81 LYS F CA 1
ATOM 12666 C C . LYS F 1 81 ? 87.742 58.752 63.183 1.00 50.28 81 LYS F C 1
ATOM 12667 O O . LYS F 1 81 ? 86.884 58.325 63.959 1.00 51.82 81 LYS F O 1
ATOM 12673 N N . LEU F 1 82 ? 87.516 59.786 62.376 1.00 48.07 82 LEU F N 1
ATOM 12674 C CA . LEU F 1 82 ? 86.212 60.454 62.386 1.00 48.26 82 LEU F CA 1
ATOM 12675 C C . LEU F 1 82 ? 85.322 59.976 61.249 1.00 45.95 82 LEU F C 1
ATOM 12676 O O . LEU F 1 82 ? 84.241 60.516 61.014 1.00 45.52 82 LEU F O 1
ATOM 12681 N N . ASN F 1 83 ? 85.800 58.962 60.542 1.00 46.37 83 ASN F N 1
ATOM 12682 C CA . ASN F 1 83 ? 85.067 58.337 59.439 1.00 48.88 83 ASN F CA 1
ATOM 12683 C C . ASN F 1 83 ? 84.535 59.235 58.327 1.00 44.72 83 ASN F C 1
ATOM 12684 O O . ASN F 1 83 ? 83.351 59.187 57.986 1.00 40.10 83 ASN F O 1
ATOM 12689 N N . PRO F 1 84 ? 85.412 60.058 57.731 1.00 42.38 84 PRO F N 1
ATOM 12690 C CA . PRO F 1 84 ? 84.955 60.932 56.650 1.00 42.05 84 PRO F CA 1
ATOM 12691 C C . PRO F 1 84 ? 84.536 60.045 55.475 1.00 36.77 84 PRO F C 1
ATOM 12692 O O . PRO F 1 84 ? 85.067 58.956 55.300 1.00 37.60 84 PRO F O 1
ATOM 12696 N N . PRO F 1 85 ? 83.571 60.496 54.664 1.00 37.26 85 PRO F N 1
ATOM 12697 C CA . PRO F 1 85 ? 83.115 59.709 53.510 1.00 33.61 85 PRO F CA 1
ATOM 12698 C C . PRO F 1 85 ? 84.324 59.369 52.633 1.00 34.58 85 PRO F C 1
ATOM 12699 O O . PRO F 1 85 ? 84.468 58.254 52.129 1.00 36.77 85 PRO F O 1
ATOM 12703 N N . ALA F 1 86 ? 85.191 60.360 52.462 1.00 32.25 86 ALA F N 1
ATOM 12704 C CA . ALA F 1 86 ? 86.393 60.217 51.657 1.00 32.38 86 ALA F CA 1
ATOM 12705 C C . ALA F 1 86 ? 87.288 61.417 51.934 1.00 31.42 86 ALA F C 1
ATOM 12706 O O . ALA F 1 86 ? 86.892 62.328 52.637 1.00 30.80 86 ALA F O 1
ATOM 12708 N N . ILE F 1 87 ? 88.487 61.408 51.360 1.00 30.17 87 ILE F N 1
ATOM 12709 C CA . ILE F 1 87 ? 89.451 62.487 51.523 1.00 32.87 87 ILE F CA 1
ATOM 12710 C C . ILE F 1 87 ? 90.108 62.741 50.162 1.00 36.04 87 ILE F C 1
ATOM 12711 O O . ILE F 1 87 ? 90.573 61.811 49.501 1.00 38.06 87 ILE F O 1
ATOM 12716 N N . ILE F 1 88 ? 90.166 64.002 49.754 1.00 31.76 88 ILE F N 1
ATOM 12717 C CA . ILE F 1 88 ? 90.760 64.332 48.477 1.00 35.03 88 ILE F CA 1
ATOM 12718 C C . ILE F 1 88 ? 92.031 65.166 48.656 1.00 33.84 88 ILE F C 1
ATOM 12719 O O . ILE F 1 88 ? 92.038 66.136 49.404 1.00 31.31 88 ILE F O 1
ATOM 12724 N N . LEU F 1 89 ? 93.104 64.766 47.969 1.00 36.48 89 LEU F N 1
ATOM 12725 C CA . LEU F 1 89 ? 94.390 65.447 48.060 1.00 36.22 89 LEU F CA 1
ATOM 12726 C C . LEU F 1 89 ? 94.677 66.233 46.796 1.00 39.15 89 LEU F C 1
ATOM 12727 O O . LEU F 1 89 ? 94.664 65.677 45.698 1.00 46.19 89 LEU F O 1
ATOM 12732 N N . THR F 1 90 ? 94.953 67.523 46.942 1.00 36.38 90 THR F N 1
ATOM 12733 C CA . THR F 1 90 ? 95.241 68.348 45.782 1.00 34.89 90 THR F CA 1
ATOM 12734 C C . THR F 1 90 ? 96.642 68.029 45.252 1.00 36.22 90 THR F C 1
ATOM 12735 O O . THR F 1 90 ? 97.369 67.238 45.852 1.00 32.79 90 THR F O 1
ATOM 12739 N N . LYS F 1 91 ? 97.016 68.625 44.122 1.00 38.35 91 LYS F N 1
ATOM 12740 C CA . LYS F 1 91 ? 98.327 68.358 43.538 1.00 42.60 91 LYS F CA 1
ATOM 12741 C C . LYS F 1 91 ? 99.413 68.885 44.467 1.00 43.59 91 LYS F C 1
ATOM 12742 O O . LYS F 1 91 ? 100.571 68.481 44.383 1.00 49.81 91 LYS F O 1
ATOM 12748 N N . SER F 1 92 ? 99.024 69.768 45.379 1.00 44.57 92 SER F N 1
ATOM 12749 C CA . SER F 1 92 ? 99.964 70.333 46.331 1.00 40.14 92 SER F CA 1
ATOM 12750 C C . SER F 1 92 ? 100.330 69.304 47.392 1.00 43.42 92 SER F C 1
ATOM 12751 O O . SER F 1 92 ? 101.401 69.385 47.999 1.00 48.12 92 SER F O 1
ATOM 12754 N N . PHE F 1 93 ? 99.442 68.342 47.627 1.00 41.58 93 PHE F N 1
ATOM 12755 C CA . PHE F 1 93 ? 99.731 67.292 48.601 1.00 47.14 93 PHE F CA 1
ATOM 12756 C C . PHE F 1 93 ? 100.614 66.273 47.887 1.00 47.40 93 PHE F C 1
ATOM 12757 O O . PHE F 1 93 ? 100.160 65.200 47.491 1.00 45.85 93 PHE F O 1
ATOM 12765 N N . THR F 1 94 ? 101.886 66.622 47.747 1.00 47.92 94 THR F N 1
ATOM 12766 C CA . THR F 1 94 ? 102.848 65.798 47.037 1.00 47.56 94 THR F CA 1
ATOM 12767 C C . THR F 1 94 ? 103.160 64.410 47.588 1.00 49.44 94 THR F C 1
ATOM 12768 O O . THR F 1 94 ? 103.184 63.456 46.818 1.00 52.72 94 THR F O 1
ATOM 12772 N N . ASP F 1 95 ? 103.384 64.266 48.894 1.00 52.85 95 ASP F N 1
ATOM 12773 C CA . ASP F 1 95 ? 103.698 62.940 49.453 1.00 45.16 95 ASP F CA 1
ATOM 12774 C C . ASP F 1 95 ? 102.606 62.396 50.372 1.00 43.43 95 ASP F C 1
ATOM 12775 O O . ASP F 1 95 ? 102.511 62.783 51.530 1.00 44.37 95 ASP F O 1
ATOM 12780 N N . PRO F 1 96 ? 101.777 61.469 49.868 1.00 43.13 96 PRO F N 1
ATOM 12781 C CA . PRO F 1 96 ? 100.700 60.885 50.667 1.00 35.33 96 PRO F CA 1
ATOM 12782 C C . PRO F 1 96 ? 101.128 59.634 51.438 1.00 37.54 96 PRO F C 1
ATOM 12783 O O . PRO F 1 96 ? 100.295 58.955 52.046 1.00 43.37 96 PRO F O 1
ATOM 12787 N N . THR F 1 97 ? 102.421 59.327 51.405 1.00 35.57 97 THR F N 1
ATOM 12788 C CA . THR F 1 97 ? 102.964 58.146 52.083 1.00 35.66 97 THR F CA 1
ATOM 12789 C C . THR F 1 97 ? 102.467 57.940 53.510 1.00 38.08 97 THR F C 1
ATOM 12790 O O . THR F 1 97 ? 101.947 56.877 53.849 1.00 40.04 97 THR F O 1
ATOM 12794 N N . VAL F 1 98 ? 102.653 58.957 54.346 1.00 40.04 98 VAL F N 1
ATOM 12795 C CA . VAL F 1 98 ? 102.251 58.886 55.743 1.00 39.19 98 VAL F CA 1
ATOM 12796 C C . VAL F 1 98 ? 100.752 58.713 55.895 1.00 41.39 98 VAL F C 1
ATOM 12797 O O . VAL F 1 98 ? 100.283 58.069 56.837 1.00 48.29 98 VAL F O 1
ATOM 12801 N N . LEU F 1 99 ? 99.997 59.295 54.970 1.00 41.34 99 LEU F N 1
ATOM 12802 C CA . LEU F 1 99 ? 98.543 59.196 55.011 1.00 40.85 99 LEU F CA 1
ATOM 12803 C C . LEU F 1 99 ? 98.115 57.754 54.778 1.00 44.89 99 LEU F C 1
ATOM 12804 O O . LEU F 1 99 ? 97.337 57.183 55.554 1.00 42.13 99 LEU F O 1
ATOM 12809 N N . LEU F 1 100 ? 98.627 57.160 53.705 1.00 45.24 100 LEU F N 1
ATOM 12810 C CA . LEU F 1 100 ? 98.280 55.780 53.390 1.00 47.72 100 LEU F CA 1
ATOM 12811 C C . LEU F 1 100 ? 98.693 54.865 54.542 1.00 44.82 100 LEU F C 1
ATOM 12812 O O . LEU F 1 100 ? 97.998 53.887 54.850 1.00 41.05 100 LEU F O 1
ATOM 12817 N N . GLN F 1 101 ? 99.812 55.200 55.186 1.00 42.50 101 GLN F N 1
ATOM 12818 C CA . GLN F 1 101 ? 100.307 54.435 56.333 1.00 41.79 101 GLN F CA 1
ATOM 12819 C C . GLN F 1 101 ? 99.217 54.426 57.400 1.00 44.64 101 GLN F C 1
ATOM 12820 O O . GLN F 1 101 ? 98.670 53.370 57.746 1.00 36.70 101 GLN F O 1
ATOM 12826 N N . VAL F 1 102 ? 98.884 55.611 57.901 1.00 39.62 102 VAL F N 1
ATOM 12827 C CA . VAL F 1 102 ? 97.850 55.728 58.911 1.00 42.74 102 VAL F CA 1
ATOM 12828 C C . VAL F 1 102 ? 96.525 55.148 58.419 1.00 47.43 102 VAL F C 1
ATOM 12829 O O . VAL F 1 102 ? 95.750 54.608 59.209 1.00 50.40 102 VAL F O 1
ATOM 12833 N N . ASN F 1 103 ? 96.278 55.235 57.111 1.00 48.40 103 ASN F N 1
ATOM 12834 C CA . ASN F 1 103 ? 95.018 54.753 56.546 1.00 47.37 103 ASN F CA 1
ATOM 12835 C C . ASN F 1 103 ? 94.911 53.245 56.344 1.00 48.75 103 ASN F C 1
ATOM 12836 O O . ASN F 1 103 ? 93.819 52.724 56.095 1.00 42.85 103 ASN F O 1
ATOM 12841 N N . GLN F 1 104 ? 96.029 52.536 56.466 1.00 50.60 104 GLN F N 1
ATOM 12842 C CA . GLN F 1 104 ? 95.996 51.089 56.289 1.00 51.84 104 GLN F CA 1
ATOM 12843 C C . GLN F 1 104 ? 94.860 50.459 57.091 1.00 50.61 104 GLN F C 1
ATOM 12844 O O . GLN F 1 104 ? 94.155 49.578 56.600 1.00 52.40 104 GLN F O 1
ATOM 12850 N N . THR F 1 105 ? 94.675 50.923 58.320 1.00 54.39 105 THR F N 1
ATOM 12851 C CA . THR F 1 105 ? 93.615 50.399 59.170 1.00 54.70 105 THR F CA 1
ATOM 12852 C C . THR F 1 105 ? 92.227 50.914 58.785 1.00 54.80 105 THR F C 1
ATOM 12853 O O . THR F 1 105 ? 91.324 50.127 58.498 1.00 55.04 105 THR F O 1
ATOM 12857 N N . TYR F 1 106 ? 92.056 52.230 58.774 1.00 53.12 106 TYR F N 1
ATOM 12858 C CA . TYR F 1 106 ? 90.759 52.828 58.445 1.00 51.91 106 TYR F CA 1
ATOM 12859 C C . TYR F 1 106 ? 90.282 52.525 57.016 1.00 48.90 106 TYR F C 1
ATOM 12860 O O . TYR F 1 106 ? 89.125 52.168 56.806 1.00 43.35 106 TYR F O 1
ATOM 12869 N N . GLN F 1 107 ? 91.178 52.651 56.042 1.00 46.17 107 GLN F N 1
ATOM 12870 C CA . GLN F 1 107 ? 90.821 52.410 54.647 1.00 46.84 107 GLN F CA 1
ATOM 12871 C C . GLN F 1 107 ? 89.749 53.385 54.162 1.00 47.75 107 GLN F C 1
ATOM 12872 O O . GLN F 1 107 ? 88.774 53.003 53.503 1.00 46.39 107 GLN F O 1
ATOM 12878 N N . VAL F 1 108 ? 89.922 54.650 54.505 1.00 42.81 108 VAL F N 1
ATOM 12879 C CA . VAL F 1 108 ? 88.994 55.664 54.057 1.00 37.95 108 VAL F CA 1
ATOM 12880 C C . VAL F 1 108 ? 89.371 55.947 52.600 1.00 39.78 108 VAL F C 1
ATOM 12881 O O . VAL F 1 108 ? 90.559 56.095 52.280 1.00 39.49 108 VAL F O 1
ATOM 12885 N N . PRO F 1 109 ? 88.375 55.990 51.697 1.00 34.48 109 PRO F N 1
ATOM 12886 C CA . PRO F 1 109 ? 88.637 56.265 50.281 1.00 33.24 109 PRO F CA 1
ATOM 12887 C C . PRO F 1 109 ? 89.479 57.537 50.129 1.00 38.42 109 PRO F C 1
ATOM 12888 O O . PRO F 1 109 ? 89.067 58.620 50.555 1.00 42.43 109 PRO F O 1
ATOM 12892 N N . ILE F 1 110 ? 90.661 57.400 49.537 1.00 35.79 110 ILE F N 1
ATOM 12893 C CA . ILE F 1 110 ? 91.536 58.546 49.335 1.00 37.42 110 ILE F CA 1
ATOM 12894 C C . ILE F 1 110 ? 91.566 58.839 47.841 1.00 40.07 110 ILE F C 1
ATOM 12895 O O . ILE F 1 110 ? 91.835 57.950 47.036 1.00 40.36 110 ILE F O 1
ATOM 12900 N N . LEU F 1 111 ? 91.285 60.088 47.478 1.00 38.65 111 LEU F N 1
ATOM 12901 C CA . LEU F 1 111 ? 91.259 60.495 46.080 1.00 39.45 111 LEU F CA 1
ATOM 12902 C C . LEU F 1 111 ? 92.356 61.502 45.773 1.00 37.58 111 LEU F C 1
ATOM 12903 O O . LEU F 1 111 ? 92.413 62.569 46.376 1.00 41.74 111 LEU F O 1
ATOM 12908 N N . LYS F 1 112 ? 93.219 61.169 44.825 1.00 38.41 112 LYS F N 1
ATOM 12909 C CA . LYS F 1 112 ? 94.314 62.054 44.438 1.00 38.68 112 LYS F CA 1
ATOM 12910 C C . LYS F 1 112 ? 93.907 62.862 43.187 1.00 41.08 112 LYS F C 1
ATOM 12911 O O . LYS F 1 112 ? 93.126 62.381 42.364 1.00 44.00 112 LYS F O 1
ATOM 12917 N N . THR F 1 113 ? 94.414 64.090 43.064 1.00 39.70 113 THR F N 1
ATOM 12918 C CA . THR F 1 113 ? 94.113 64.963 41.922 1.00 41.77 113 THR F CA 1
ATOM 12919 C C . THR F 1 113 ? 95.292 65.876 41.598 1.00 43.87 113 THR F C 1
ATOM 12920 O O . THR F 1 113 ? 96.153 66.113 42.448 1.00 40.25 113 THR F O 1
ATOM 12924 N N . ASP F 1 114 ? 95.335 66.379 40.366 1.00 48.18 114 ASP F N 1
ATOM 12925 C CA . ASP F 1 114 ? 96.403 67.288 39.962 1.00 52.17 114 ASP F CA 1
ATOM 12926 C C . ASP F 1 114 ? 95.863 68.710 39.877 1.00 52.20 114 ASP F C 1
ATOM 12927 O O . ASP F 1 114 ? 96.449 69.566 39.219 1.00 54.52 114 ASP F O 1
ATOM 12932 N N . PHE F 1 115 ? 94.736 68.938 40.551 1.00 47.70 115 PHE F N 1
ATOM 12933 C CA . PHE F 1 115 ? 94.100 70.247 40.608 1.00 47.47 115 PHE F CA 1
ATOM 12934 C C . PHE F 1 115 ? 94.469 70.915 41.918 1.00 46.72 115 PHE F C 1
ATOM 12935 O O . PHE F 1 115 ? 94.740 70.242 42.910 1.00 50.46 115 PHE F O 1
ATOM 12943 N N . PHE F 1 116 ? 94.475 72.241 41.919 1.00 45.44 116 PHE F N 1
ATOM 12944 C CA . PHE F 1 116 ? 94.765 73.000 43.126 1.00 44.49 116 PHE F CA 1
ATOM 12945 C C . PHE F 1 116 ? 93.445 73.183 43.842 1.00 41.94 116 PHE F C 1
ATOM 12946 O O . PHE F 1 116 ? 92.390 72.884 43.283 1.00 43.33 116 PHE F O 1
ATOM 12954 N N . SER F 1 117 ? 93.495 73.657 45.081 1.00 42.45 117 SER F N 1
ATOM 12955 C CA . SER F 1 117 ? 92.273 73.881 45.847 1.00 37.33 117 SER F CA 1
ATOM 12956 C C . SER F 1 117 ? 91.333 74.746 45.023 1.00 35.12 117 SER F C 1
ATOM 12957 O O . SER F 1 117 ? 90.146 74.448 44.910 1.00 31.62 117 SER F O 1
ATOM 12960 N N . THR F 1 118 ? 91.884 75.811 44.439 1.00 34.07 118 THR F N 1
ATOM 12961 C CA . THR F 1 118 ? 91.094 76.729 43.640 1.00 34.20 118 THR F CA 1
ATOM 12962 C C . THR F 1 118 ? 90.390 76.036 42.467 1.00 36.29 118 THR F C 1
ATOM 12963 O O . THR F 1 118 ? 89.216 76.284 42.218 1.00 37.92 118 THR F O 1
ATOM 12967 N N . GLU F 1 119 ? 91.081 75.149 41.765 1.00 33.33 119 GLU F N 1
ATOM 12968 C CA . GLU F 1 119 ? 90.458 74.486 40.622 1.00 39.58 119 GLU F CA 1
ATOM 12969 C C . GLU F 1 119 ? 89.374 73.510 41.056 1.00 39.28 119 GLU F C 1
ATOM 12970 O O . GLU F 1 119 ? 88.386 73.293 40.341 1.00 42.10 119 GLU F O 1
ATOM 12976 N N . LEU F 1 120 ? 89.532 72.915 42.230 1.00 35.47 120 LEU F N 1
ATOM 12977 C CA . LEU F 1 120 ? 88.506 71.989 42.689 1.00 34.60 120 LEU F CA 1
ATOM 12978 C C . LEU F 1 120 ? 87.264 72.757 43.157 1.00 31.83 120 LEU F C 1
ATOM 12979 O O . LEU F 1 120 ? 86.170 72.195 43.205 1.00 26.19 120 LEU F O 1
ATOM 12984 N N . SER F 1 121 ? 87.426 74.043 43.471 1.00 29.65 121 SER F N 1
ATOM 12985 C CA . SER F 1 121 ? 86.305 74.847 43.946 1.00 31.05 121 SER F CA 1
ATOM 12986 C C . SER F 1 121 ? 85.149 74.976 42.961 1.00 31.59 121 SER F C 1
ATOM 12987 O O . SER F 1 121 ? 83.990 74.942 43.367 1.00 30.64 121 SER F O 1
ATOM 12990 N N . PHE F 1 122 ? 85.444 75.139 41.675 1.00 34.49 122 PHE F N 1
ATOM 12991 C CA . PHE F 1 122 ? 84.370 75.267 40.689 1.00 33.15 122 PHE F CA 1
ATOM 12992 C C . PHE F 1 122 ? 84.127 73.993 39.876 1.00 34.66 122 PHE F C 1
ATOM 12993 O O . PHE F 1 122 ? 83.424 74.033 38.873 1.00 36.46 122 PHE F O 1
ATOM 13001 N N . THR F 1 123 ? 84.709 72.870 40.303 1.00 31.44 123 THR F N 1
ATOM 13002 C CA . THR F 1 123 ? 84.508 71.600 39.606 1.00 34.13 123 THR F CA 1
ATOM 13003 C C . THR F 1 123 ? 83.915 70.535 40.529 1.00 35.69 123 THR F C 1
ATOM 13004 O O . THR F 1 123 ? 82.695 70.421 40.657 1.00 34.42 123 THR F O 1
ATOM 13008 N N . VAL F 1 124 ? 84.785 69.750 41.158 1.00 32.87 124 VAL F N 1
ATOM 13009 C CA . VAL F 1 124 ? 84.373 68.700 42.074 1.00 30.09 124 VAL F CA 1
ATOM 13010 C C . VAL F 1 124 ? 83.464 69.236 43.166 1.00 29.40 124 VAL F C 1
ATOM 13011 O O . VAL F 1 124 ? 82.437 68.630 43.487 1.00 25.67 124 VAL F O 1
ATOM 13015 N N . GLU F 1 125 ? 83.831 70.383 43.724 1.00 28.41 125 GLU F N 1
ATOM 13016 C CA . GLU F 1 125 ? 83.055 70.973 44.809 1.00 34.20 125 GLU F CA 1
ATOM 13017 C C . GLU F 1 125 ? 81.649 71.410 44.384 1.00 37.42 125 GLU F C 1
ATOM 13018 O O . GLU F 1 125 ? 80.647 70.970 44.958 1.00 35.12 125 GLU F O 1
ATOM 13024 N N . THR F 1 126 ? 81.597 72.277 43.378 1.00 39.88 126 THR F N 1
ATOM 13025 C CA . THR F 1 126 ? 80.353 72.785 42.824 1.00 34.79 126 THR F CA 1
ATOM 13026 C C . THR F 1 126 ? 79.395 71.636 42.499 1.00 32.67 126 THR F C 1
ATOM 13027 O O . THR F 1 126 ? 78.182 71.743 42.693 1.00 29.57 126 THR F O 1
ATOM 13031 N N . TYR F 1 127 ? 79.941 70.532 42.010 1.00 28.79 127 TYR F N 1
ATOM 13032 C CA . TYR F 1 127 ? 79.116 69.380 41.689 1.00 35.46 127 TYR F CA 1
ATOM 13033 C C . TYR F 1 127 ? 78.462 68.839 42.946 1.00 36.22 127 TYR F C 1
ATOM 13034 O O . TYR F 1 127 ? 77.258 68.617 42.979 1.00 40.49 127 TYR F O 1
ATOM 13043 N N . ILE F 1 128 ? 79.263 68.623 43.985 1.00 39.55 128 ILE F N 1
ATOM 13044 C CA . ILE F 1 128 ? 78.750 68.084 45.249 1.00 36.07 128 ILE F CA 1
ATOM 13045 C C . ILE F 1 128 ? 77.684 69.004 45.835 1.00 32.90 128 ILE F C 1
ATOM 13046 O O . ILE F 1 128 ? 76.622 68.551 46.262 1.00 32.37 128 ILE F O 1
ATOM 13051 N N . ASN F 1 129 ? 77.960 70.299 45.838 1.00 26.31 129 ASN F N 1
ATOM 13052 C CA . ASN F 1 129 ? 77.012 71.247 46.406 1.00 30.74 129 ASN F CA 1
ATOM 13053 C C . ASN F 1 129 ? 75.634 71.264 45.759 1.00 33.09 129 ASN F C 1
ATOM 13054 O O . ASN F 1 129 ? 74.619 71.365 46.454 1.00 37.50 129 ASN F O 1
ATOM 13059 N N . GLU F 1 130 ? 75.581 71.150 44.436 1.00 34.36 130 GLU F N 1
ATOM 13060 C CA . GLU F 1 130 ? 74.289 71.188 43.775 1.00 34.42 130 GLU F CA 1
ATOM 13061 C C . GLU F 1 130 ? 73.427 69.959 44.056 1.00 30.23 130 GLU F C 1
ATOM 13062 O O . GLU F 1 130 ? 72.206 70.025 43.945 1.00 30.23 130 GLU F O 1
ATOM 13068 N N . GLN F 1 131 ? 74.043 68.838 44.413 1.00 22.72 131 GLN F N 1
ATOM 13069 C CA . GLN F 1 131 ? 73.239 67.652 44.718 1.00 26.58 131 GLN F CA 1
ATOM 13070 C C . GLN F 1 131 ? 72.379 67.909 45.961 1.00 24.72 131 GLN F C 1
ATOM 13071 O O . GLN F 1 131 ? 71.351 67.275 46.120 1.00 28.77 131 GLN F O 1
ATOM 13077 N N . PHE F 1 132 ? 72.802 68.829 46.829 1.00 27.26 132 PHE F N 1
ATOM 13078 C CA . PHE F 1 132 ? 72.068 69.118 48.053 1.00 30.83 132 PHE F CA 1
ATOM 13079 C C . PHE F 1 132 ? 71.185 70.352 47.950 1.00 33.79 132 PHE F C 1
ATOM 13080 O O . PHE F 1 132 ? 70.460 70.697 48.890 1.00 31.44 132 PHE F O 1
ATOM 13088 N N . ALA F 1 133 ? 71.250 71.038 46.820 1.00 36.10 133 ALA F N 1
ATOM 13089 C CA . ALA F 1 133 ? 70.451 72.250 46.634 1.00 33.26 133 ALA F CA 1
ATOM 13090 C C . ALA F 1 133 ? 68.978 72.017 46.928 1.00 31.69 133 ALA F C 1
ATOM 13091 O O . ALA F 1 133 ? 68.387 71.029 46.499 1.00 26.65 133 ALA F O 1
ATOM 13093 N N . THR F 1 134 ? 68.393 72.945 47.666 1.00 30.08 134 THR F N 1
ATOM 13094 C CA . THR F 1 134 ? 66.993 72.866 48.013 1.00 28.42 134 THR F CA 1
ATOM 13095 C C . THR F 1 134 ? 66.133 72.964 46.748 1.00 36.06 134 THR F C 1
ATOM 13096 O O . THR F 1 134 ? 66.353 73.829 45.898 1.00 40.60 134 THR F O 1
ATOM 13100 N N . VAL F 1 135 ? 65.158 72.071 46.624 1.00 37.21 135 VAL F N 1
ATOM 13101 C CA . VAL F 1 135 ? 64.253 72.081 45.486 1.00 34.70 135 VAL F CA 1
ATOM 13102 C C . VAL F 1 135 ? 62.798 72.131 45.990 1.00 37.15 135 VAL F C 1
ATOM 13103 O O . VAL F 1 135 ? 62.429 71.425 46.921 1.00 38.23 135 VAL F O 1
ATOM 13107 N N . ALA F 1 136 ? 61.989 72.984 45.366 1.00 33.76 136 ALA F N 1
ATOM 13108 C CA . ALA F 1 136 ? 60.593 73.180 45.741 1.00 34.39 136 ALA F CA 1
ATOM 13109 C C . ALA F 1 136 ? 59.654 72.867 44.579 1.00 40.64 136 ALA F C 1
ATOM 13110 O O . ALA F 1 136 ? 59.994 73.113 43.415 1.00 45.54 136 ALA F O 1
ATOM 13112 N N . GLN F 1 137 ? 58.466 72.349 44.884 1.00 40.00 137 GLN F N 1
ATOM 13113 C CA . GLN F 1 137 ? 57.493 72.054 43.833 1.00 39.30 137 GLN F CA 1
ATOM 13114 C C . GLN F 1 137 ? 56.553 73.236 43.694 1.00 36.00 137 GLN F C 1
ATOM 13115 O O . GLN F 1 137 ? 56.152 73.820 44.695 1.00 38.07 137 GLN F O 1
ATOM 13121 N N . ILE F 1 138 ? 56.214 73.600 42.459 1.00 39.65 138 ILE F N 1
ATOM 13122 C CA . ILE F 1 138 ? 55.277 74.704 42.215 1.00 38.48 138 ILE F CA 1
ATOM 13123 C C . ILE F 1 138 ? 54.419 74.376 40.995 1.00 40.45 138 ILE F C 1
ATOM 13124 O O . ILE F 1 138 ? 54.636 73.354 40.343 1.00 41.45 138 ILE F O 1
ATOM 13129 N N . HIS F 1 139 ? 53.437 75.230 40.708 1.00 34.89 139 HIS F N 1
ATOM 13130 C CA . HIS F 1 139 ? 52.549 75.043 39.567 1.00 37.10 139 HIS F CA 1
ATOM 13131 C C . HIS F 1 139 ? 52.889 76.043 38.475 1.00 39.09 139 HIS F C 1
ATOM 13132 O O . HIS F 1 139 ? 53.527 77.064 38.726 1.00 41.50 139 HIS F O 1
ATOM 13139 N N . GLY F 1 140 ? 52.419 75.760 37.266 1.00 36.00 140 GLY F N 1
ATOM 13140 C CA . GLY F 1 140 ? 52.688 76.631 36.140 1.00 36.95 140 GLY F CA 1
ATOM 13141 C C . GLY F 1 140 ? 53.274 75.840 34.987 1.00 42.02 140 GLY F C 1
ATOM 13142 O O . GLY F 1 140 ? 53.396 74.607 35.052 1.00 41.28 140 GLY F O 1
ATOM 13143 N N . VAL F 1 141 ? 53.645 76.549 33.926 1.00 40.73 141 VAL F N 1
ATOM 13144 C CA . VAL F 1 141 ? 54.209 75.906 32.742 1.00 43.22 141 VAL F CA 1
ATOM 13145 C C . VAL F 1 141 ? 55.582 76.502 32.395 1.00 43.53 141 VAL F C 1
ATOM 13146 O O . VAL F 1 141 ? 55.731 77.716 32.279 1.00 42.61 141 VAL F O 1
ATOM 13150 N N . LEU F 1 142 ? 56.581 75.637 32.244 1.00 39.03 142 LEU F N 1
ATOM 13151 C CA . LEU F 1 142 ? 57.929 76.071 31.921 1.00 34.26 142 LEU F CA 1
ATOM 13152 C C . LEU F 1 142 ? 58.344 75.817 30.492 1.00 33.19 142 LEU F C 1
ATOM 13153 O O . LEU F 1 142 ? 58.157 74.725 29.950 1.00 34.07 142 LEU F O 1
ATOM 13158 N N . LEU F 1 143 ? 58.922 76.839 29.880 1.00 34.68 143 LEU F N 1
ATOM 13159 C CA . LEU F 1 143 ? 59.432 76.721 28.520 1.00 31.73 143 LEU F CA 1
ATOM 13160 C C . LEU F 1 143 ? 60.667 77.590 28.438 1.00 32.46 143 LEU F C 1
ATOM 13161 O O . LEU F 1 143 ? 60.901 78.465 29.278 1.00 35.84 143 LEU F O 1
ATOM 13166 N N . GLU F 1 144 ? 61.492 77.321 27.447 1.00 28.75 144 GLU F N 1
ATOM 13167 C CA . GLU F 1 144 ? 62.643 78.168 27.238 1.00 26.92 144 GLU F CA 1
ATOM 13168 C C . GLU F 1 144 ? 62.282 78.818 25.917 1.00 30.09 144 GLU F C 1
ATOM 13169 O O . GLU F 1 144 ? 61.989 78.132 24.934 1.00 29.62 144 GLU F O 1
ATOM 13175 N N . VAL F 1 145 ? 62.258 80.141 25.899 1.00 28.96 145 VAL F N 1
ATOM 13176 C CA . VAL F 1 145 ? 61.895 80.868 24.697 1.00 27.49 145 VAL F CA 1
ATOM 13177 C C . VAL F 1 145 ? 63.048 81.809 24.388 1.00 29.62 145 VAL F C 1
ATOM 13178 O O . VAL F 1 145 ? 63.499 82.567 25.256 1.00 25.75 145 VAL F O 1
ATOM 13182 N N . PHE F 1 146 ? 63.534 81.739 23.153 1.00 25.43 146 PHE F N 1
ATOM 13183 C CA . PHE F 1 146 ? 64.650 82.569 22.733 1.00 26.17 146 PHE F CA 1
ATOM 13184 C C . PHE F 1 146 ? 65.831 82.385 23.712 1.00 30.25 146 PHE F C 1
ATOM 13185 O O . PHE F 1 146 ? 66.553 83.333 24.051 1.00 23.93 146 PHE F O 1
ATOM 13193 N N . GLY F 1 147 ? 66.028 81.147 24.163 1.00 32.44 147 GLY F N 1
ATOM 13194 C CA . GLY F 1 147 ? 67.106 80.845 25.094 1.00 31.63 147 GLY F CA 1
ATOM 13195 C C . GLY F 1 147 ? 66.897 81.438 26.473 1.00 36.58 147 GLY F C 1
ATOM 13196 O O . GLY F 1 147 ? 67.832 81.502 27.275 1.00 42.01 147 GLY F O 1
ATOM 13197 N N . VAL F 1 148 ? 65.668 81.876 26.752 1.00 37.89 148 VAL F N 1
ATOM 13198 C CA . VAL F 1 148 ? 65.338 82.465 28.053 1.00 32.04 148 VAL F CA 1
ATOM 13199 C C . VAL F 1 148 ? 64.245 81.661 28.748 1.00 26.44 148 VAL F C 1
ATOM 13200 O O . VAL F 1 148 ? 63.137 81.527 28.227 1.00 26.97 148 VAL F O 1
ATOM 13204 N N . GLY F 1 149 ? 64.578 81.131 29.922 1.00 25.17 149 GLY F N 1
ATOM 13205 C CA . GLY F 1 149 ? 63.641 80.343 30.695 1.00 22.41 149 GLY F CA 1
ATOM 13206 C C . GLY F 1 149 ? 62.461 81.165 31.167 1.00 28.77 149 GLY F C 1
ATOM 13207 O O . GLY F 1 149 ? 62.632 82.141 31.895 1.00 30.47 149 GLY F O 1
ATOM 13208 N N . VAL F 1 150 ? 61.263 80.742 30.764 1.00 30.76 150 VAL F N 1
ATOM 13209 C CA . VAL F 1 150 ? 60.018 81.418 31.100 1.00 31.55 150 VAL F CA 1
ATOM 13210 C C . VAL F 1 150 ? 59.043 80.537 31.892 1.00 36.69 150 VAL F C 1
ATOM 13211 O O . VAL F 1 150 ? 58.818 79.373 31.547 1.00 32.24 150 VAL F O 1
ATOM 13215 N N . LEU F 1 151 ? 58.476 81.108 32.956 1.00 40.74 151 LEU F N 1
ATOM 13216 C CA . LEU F 1 151 ? 57.506 80.412 33.803 1.00 39.29 151 LEU F CA 1
ATOM 13217 C C . LEU F 1 151 ? 56.137 81.054 33.578 1.00 39.92 151 LEU F C 1
ATOM 13218 O O . LEU F 1 151 ? 55.914 82.214 33.919 1.00 38.40 151 LEU F O 1
ATOM 13223 N N . LEU F 1 152 ? 55.235 80.284 32.983 1.00 42.72 152 LEU F N 1
ATOM 13224 C CA . LEU F 1 152 ? 53.890 80.728 32.660 1.00 39.77 152 LEU F CA 1
ATOM 13225 C C . LEU F 1 152 ? 52.941 80.532 33.817 1.00 40.26 152 LEU F C 1
ATOM 13226 O O . LEU F 1 152 ? 52.718 79.403 34.243 1.00 42.41 152 LEU F O 1
ATOM 13231 N N . THR F 1 153 ? 52.376 81.625 34.319 1.00 49.33 153 THR F N 1
ATOM 13232 C CA . THR F 1 153 ? 51.421 81.546 35.422 1.00 57.82 153 THR F CA 1
ATOM 13233 C C . THR F 1 153 ? 50.075 82.103 35.010 1.00 60.71 153 THR F C 1
ATOM 13234 O O . THR F 1 153 ? 49.932 82.664 33.925 1.00 63.13 153 THR F O 1
ATOM 13238 N N . GLY F 1 154 ? 49.096 81.962 35.897 1.00 65.59 154 GLY F N 1
ATOM 13239 C CA . GLY F 1 154 ? 47.765 82.460 35.619 1.00 67.53 154 GLY F CA 1
ATOM 13240 C C . GLY F 1 154 ? 46.723 81.663 36.369 1.00 72.37 154 GLY F C 1
ATOM 13241 O O . GLY F 1 154 ? 47.061 80.878 37.255 1.00 72.14 154 GLY F O 1
ATOM 13242 N N . ARG F 1 155 ? 45.456 81.855 36.011 1.00 77.95 155 ARG F N 1
ATOM 13243 C CA . ARG F 1 155 ? 44.366 81.146 36.666 1.00 82.15 155 ARG F CA 1
ATOM 13244 C C . ARG F 1 155 ? 43.600 80.227 35.718 1.00 87.78 155 ARG F C 1
ATOM 13245 O O . ARG F 1 155 ? 42.978 79.258 36.161 1.00 90.23 155 ARG F O 1
ATOM 13247 N N . SER F 1 156 ? 43.645 80.526 34.421 1.00 92.95 156 SER F N 1
ATOM 13248 C CA . SER F 1 156 ? 42.944 79.717 33.423 1.00 96.15 156 SER F CA 1
ATOM 13249 C C . SER F 1 156 ? 43.287 78.237 33.562 1.00 98.79 156 SER F C 1
ATOM 13250 O O . SER F 1 156 ? 42.444 77.367 33.327 1.00 99.95 156 SER F O 1
ATOM 13253 N N . GLY F 1 157 ? 44.527 77.958 33.949 1.00 98.82 157 GLY F N 1
ATOM 13254 C CA . GLY F 1 157 ? 44.954 76.583 34.112 1.00 98.29 157 GLY F CA 1
ATOM 13255 C C . GLY F 1 157 ? 45.257 75.921 32.785 1.00 95.76 157 GLY F C 1
ATOM 13256 O O . GLY F 1 157 ? 46.385 75.978 32.302 1.00 96.46 157 GLY F O 1
ATOM 13257 N N . ILE F 1 158 ? 44.251 75.285 32.195 1.00 94.76 158 ILE F N 1
ATOM 13258 C CA . ILE F 1 158 ? 44.434 74.612 30.917 1.00 93.32 158 ILE F CA 1
ATOM 13259 C C . ILE F 1 158 ? 44.762 75.669 29.860 1.00 89.77 158 ILE F C 1
ATOM 13260 O O . ILE F 1 158 ? 45.352 75.363 28.820 1.00 87.99 158 ILE F O 1
ATOM 13265 N N . GLY F 1 159 ? 44.384 76.916 30.143 1.00 82.09 159 GLY F N 1
ATOM 13266 C CA . GLY F 1 159 ? 44.659 78.002 29.219 1.00 72.87 159 GLY F CA 1
ATOM 13267 C C . GLY F 1 159 ? 46.158 78.147 29.029 1.00 66.83 159 GLY F C 1
ATOM 13268 O O . GLY F 1 159 ? 46.654 78.347 27.919 1.00 62.26 159 GLY F O 1
ATOM 13269 N N . LYS F 1 160 ? 46.887 78.042 30.132 1.00 62.78 160 LYS F N 1
ATOM 13270 C CA . LYS F 1 160 ? 48.335 78.144 30.093 1.00 58.62 160 LYS F CA 1
ATOM 13271 C C . LYS F 1 160 ? 48.902 77.003 29.249 1.00 57.22 160 LYS F C 1
ATOM 13272 O O . LYS F 1 160 ? 49.764 77.222 28.395 1.00 55.84 160 LYS F O 1
ATOM 13278 N N . SER F 1 161 ? 48.414 75.787 29.480 1.00 51.69 161 SER F N 1
ATOM 13279 C CA . SER F 1 161 ? 48.885 74.626 28.722 1.00 52.67 161 SER F CA 1
ATOM 13280 C C . SER F 1 161 ? 48.706 74.815 27.211 1.00 50.23 161 SER F C 1
ATOM 13281 O O . SER F 1 161 ? 49.600 74.498 26.429 1.00 46.57 161 SER F O 1
ATOM 13284 N N . GLU F 1 162 ? 47.546 75.323 26.808 1.00 50.21 162 GLU F N 1
ATOM 13285 C CA . GLU F 1 162 ? 47.263 75.547 25.402 1.00 50.28 162 GLU F CA 1
ATOM 13286 C C . GLU F 1 162 ? 48.185 76.605 24.836 1.00 48.56 162 GLU F C 1
ATOM 13287 O O . GLU F 1 162 ? 48.528 76.596 23.646 1.00 46.43 162 GLU F O 1
ATOM 13293 N N . CYS F 1 163 ? 48.613 77.508 25.704 1.00 47.63 163 CYS F N 1
ATOM 13294 C CA . CYS F 1 163 ? 49.517 78.567 25.285 1.00 51.12 163 CYS F CA 1
ATOM 13295 C C . CYS F 1 163 ? 50.932 77.996 25.097 1.00 47.83 163 CYS F C 1
ATOM 13296 O O . CYS F 1 163 ? 51.690 78.463 24.251 1.00 46.50 163 CYS F O 1
ATOM 13299 N N . ALA F 1 164 ? 51.283 76.987 25.893 1.00 39.86 164 ALA F N 1
ATOM 13300 C CA . ALA F 1 164 ? 52.591 76.375 25.758 1.00 36.33 164 ALA F CA 1
ATOM 13301 C C . ALA F 1 164 ? 52.587 75.579 24.456 1.00 36.58 164 ALA F C 1
ATOM 13302 O O . ALA F 1 164 ? 53.621 75.418 23.806 1.00 34.98 164 ALA F O 1
ATOM 13304 N N . LEU F 1 165 ? 51.417 75.089 24.070 1.00 36.38 165 LEU F N 1
ATOM 13305 C CA . LEU F 1 165 ? 51.324 74.341 22.838 1.00 41.20 165 LEU F CA 1
ATOM 13306 C C . LEU F 1 165 ? 51.585 75.316 21.691 1.00 42.66 165 LEU F C 1
ATOM 13307 O O . LEU F 1 165 ? 52.284 74.980 20.728 1.00 41.58 165 LEU F O 1
ATOM 13312 N N . ASP F 1 166 ? 51.049 76.530 21.794 1.00 38.68 166 ASP F N 1
ATOM 13313 C CA . ASP F 1 166 ? 51.278 77.542 20.743 1.00 42.35 166 ASP F CA 1
ATOM 13314 C C . ASP F 1 166 ? 52.773 77.828 20.534 1.00 38.10 166 ASP F C 1
ATOM 13315 O O . ASP F 1 166 ? 53.241 77.882 19.403 1.00 37.95 166 ASP F O 1
ATOM 13320 N N . LEU F 1 167 ? 53.494 78.034 21.636 1.00 33.59 167 LEU F N 1
ATOM 13321 C CA . LEU F 1 167 ? 54.918 78.324 21.604 1.00 31.36 167 LEU F CA 1
ATOM 13322 C C . LEU F 1 167 ? 55.712 77.135 21.057 1.00 31.65 167 LEU F C 1
ATOM 13323 O O . LEU F 1 167 ? 56.726 77.301 20.365 1.00 28.98 167 LEU F O 1
ATOM 13328 N N . ILE F 1 168 ? 55.235 75.932 21.359 1.00 34.86 168 ILE F N 1
ATOM 13329 C CA . ILE F 1 168 ? 55.877 74.719 20.880 1.00 32.87 168 ILE F CA 1
ATOM 13330 C C . ILE F 1 168 ? 55.804 74.696 19.355 1.00 31.10 168 ILE F C 1
ATOM 13331 O O . ILE F 1 168 ? 56.789 74.369 18.691 1.00 28.60 168 ILE F O 1
ATOM 13336 N N . ASN F 1 169 ? 54.649 75.051 18.797 1.00 27.62 169 ASN F N 1
ATOM 13337 C CA . ASN F 1 169 ? 54.518 75.084 17.348 1.00 36.63 169 ASN F CA 1
ATOM 13338 C C . ASN F 1 169 ? 55.381 76.187 16.759 1.00 35.54 169 ASN F C 1
ATOM 13339 O O . ASN F 1 169 ? 55.569 76.261 15.549 1.00 41.43 169 ASN F O 1
ATOM 13344 N N . LYS F 1 170 ? 55.903 77.047 17.625 1.00 36.88 170 LYS F N 1
ATOM 13345 C CA . LYS F 1 170 ? 56.790 78.109 17.184 1.00 36.75 170 LYS F CA 1
ATOM 13346 C C . LYS F 1 170 ? 58.239 77.692 17.469 1.00 39.32 170 LYS F C 1
ATOM 13347 O O . LYS F 1 170 ? 59.152 78.519 17.506 1.00 40.54 170 LYS F O 1
ATOM 13353 N N . ASN F 1 171 ? 58.417 76.390 17.698 1.00 36.46 171 ASN F N 1
ATOM 13354 C CA . ASN F 1 171 ? 59.719 75.760 17.942 1.00 37.72 171 ASN F CA 1
ATOM 13355 C C . ASN F 1 171 ? 60.448 76.119 19.233 1.00 36.19 171 ASN F C 1
ATOM 13356 O O . ASN F 1 171 ? 61.667 75.971 19.316 1.00 34.11 171 ASN F O 1
ATOM 13361 N N . HIS F 1 172 ? 59.707 76.579 20.238 1.00 31.67 172 HIS F N 1
ATOM 13362 C CA . HIS F 1 172 ? 60.322 76.907 21.510 1.00 31.84 172 HIS F CA 1
ATOM 13363 C C . HIS F 1 172 ? 60.438 75.640 22.355 1.00 32.14 172 HIS F C 1
ATOM 13364 O O . HIS F 1 172 ? 59.768 74.642 22.082 1.00 34.01 172 HIS F O 1
ATOM 13371 N N . LEU F 1 173 ? 61.300 75.658 23.364 1.00 31.18 173 LEU F N 1
ATOM 13372 C CA . LEU F 1 173 ? 61.488 74.469 24.181 1.00 33.67 173 LEU F CA 1
ATOM 13373 C C . LEU F 1 173 ? 60.535 74.336 25.364 1.00 32.95 173 LEU F C 1
ATOM 13374 O O . LEU F 1 173 ? 60.376 75.256 26.166 1.00 41.55 173 LEU F O 1
ATOM 13379 N N . PHE F 1 174 ? 59.898 73.174 25.446 1.00 30.90 174 PHE F N 1
ATOM 13380 C CA . PHE F 1 174 ? 58.972 72.840 26.522 1.00 30.24 174 PHE F CA 1
ATOM 13381 C C . PHE F 1 174 ? 59.715 72.048 27.593 1.00 33.62 174 PHE F C 1
ATOM 13382 O O . PHE F 1 174 ? 60.412 71.077 27.287 1.00 34.12 174 PHE F O 1
ATOM 13390 N N . VAL F 1 175 ? 59.559 72.452 28.847 1.00 35.22 175 VAL F N 1
ATOM 13391 C CA . VAL F 1 175 ? 60.220 71.769 29.946 1.00 28.49 175 VAL F CA 1
ATOM 13392 C C . VAL F 1 175 ? 59.207 70.960 30.733 1.00 33.88 175 VAL F C 1
ATOM 13393 O O . VAL F 1 175 ? 59.423 69.771 30.971 1.00 35.74 175 VAL F O 1
ATOM 13397 N N . GLY F 1 176 ? 58.101 71.593 31.132 1.00 36.18 176 GLY F N 1
ATOM 13398 C CA . GLY F 1 176 ? 57.080 70.882 31.890 1.00 36.49 176 GLY F CA 1
ATOM 13399 C C . GLY F 1 176 ? 55.801 71.651 32.188 1.00 39.30 176 GLY F C 1
ATOM 13400 O O . GLY F 1 176 ? 55.779 72.888 32.226 1.00 37.33 176 GLY F O 1
ATOM 13401 N N . ASP F 1 177 ? 54.728 70.899 32.414 1.00 35.93 177 ASP F N 1
ATOM 13402 C CA . ASP F 1 177 ? 53.423 71.479 32.710 1.00 38.89 177 ASP F CA 1
ATOM 13403 C C . ASP F 1 177 ? 52.835 71.074 34.063 1.00 42.37 177 ASP F C 1
ATOM 13404 O O . ASP F 1 177 ? 52.792 69.895 34.409 1.00 38.70 177 ASP F O 1
ATOM 13409 N N . ASP F 1 178 ? 52.377 72.070 34.814 1.00 44.76 178 ASP F N 1
ATOM 13410 C CA . ASP F 1 178 ? 51.722 71.856 36.099 1.00 47.30 178 ASP F CA 1
ATOM 13411 C C . ASP F 1 178 ? 52.564 71.346 37.251 1.00 42.31 178 ASP F C 1
ATOM 13412 O O . ASP F 1 178 ? 52.777 72.066 38.219 1.00 47.27 178 ASP F O 1
ATOM 13417 N N . ALA F 1 179 ? 53.013 70.101 37.164 1.00 39.69 179 ALA F N 1
ATOM 13418 C CA . ALA F 1 179 ? 53.815 69.527 38.224 1.00 38.76 179 ALA F CA 1
ATOM 13419 C C . ALA F 1 179 ? 55.290 69.728 37.935 1.00 41.92 179 ALA F C 1
ATOM 13420 O O . ALA F 1 179 ? 55.983 68.835 37.424 1.00 40.17 179 ALA F O 1
ATOM 13422 N N . ILE F 1 180 ? 55.766 70.920 38.260 1.00 35.15 180 ILE F N 1
ATOM 13423 C CA . ILE F 1 180 ? 57.164 71.264 38.044 1.00 40.26 180 ILE F CA 1
ATOM 13424 C C . ILE F 1 180 ? 57.860 71.528 39.363 1.00 40.94 180 ILE F C 1
ATOM 13425 O O . ILE F 1 180 ? 57.219 71.600 40.409 1.00 42.26 180 ILE F O 1
ATOM 13430 N N . GLU F 1 181 ? 59.177 71.659 39.306 1.00 39.65 181 GLU F N 1
ATOM 13431 C CA . GLU F 1 181 ? 59.954 71.938 40.496 1.00 39.34 181 GLU F CA 1
ATOM 13432 C C . GLU F 1 181 ? 61.144 72.820 40.160 1.00 42.76 181 GLU F C 1
ATOM 13433 O O . GLU F 1 181 ? 61.696 72.772 39.051 1.00 39.89 181 GLU F O 1
ATOM 13439 N N . ILE F 1 182 ? 61.511 73.658 41.122 1.00 40.34 182 ILE F N 1
ATOM 13440 C CA . ILE F 1 182 ? 62.607 74.585 40.946 1.00 37.59 182 ILE F CA 1
ATOM 13441 C C . ILE F 1 182 ? 63.678 74.405 42.016 1.00 38.52 182 ILE F C 1
ATOM 13442 O O . ILE F 1 182 ? 63.483 73.710 43.012 1.00 33.98 182 ILE F O 1
ATOM 13447 N N . TYR F 1 183 ? 64.816 75.037 41.778 1.00 32.31 183 TYR F N 1
ATOM 13448 C CA . TYR F 1 183 ? 65.930 74.977 42.688 1.00 32.21 183 TYR F CA 1
ATOM 13449 C C . TYR F 1 183 ? 66.909 76.075 42.353 1.00 32.34 183 TYR F C 1
ATOM 13450 O O . TYR F 1 183 ? 67.113 76.398 41.186 1.00 40.31 183 TYR F O 1
ATOM 13459 N N . ARG F 1 184 ? 67.497 76.665 43.386 1.00 36.31 184 ARG F N 1
ATOM 13460 C CA . ARG F 1 184 ? 68.450 77.750 43.223 1.00 31.75 184 ARG F CA 1
ATOM 13461 C C . ARG F 1 184 ? 69.900 77.274 43.256 1.00 33.19 184 ARG F C 1
ATOM 13462 O O . ARG F 1 184 ? 70.315 76.589 44.189 1.00 36.12 184 ARG F O 1
ATOM 13470 N N . LEU F 1 185 ? 70.662 77.643 42.231 1.00 33.92 185 LEU F N 1
ATOM 13471 C CA . LEU F 1 185 ? 72.083 77.311 42.146 1.00 35.49 185 LEU F CA 1
ATOM 13472 C C . LEU F 1 185 ? 72.782 78.637 41.963 1.00 34.43 185 LEU F C 1
ATOM 13473 O O . LEU F 1 185 ? 72.579 79.324 40.957 1.00 33.58 185 LEU F O 1
ATOM 13478 N N . GLY F 1 186 ? 73.605 79.010 42.936 1.00 33.87 186 GLY F N 1
ATOM 13479 C CA . GLY F 1 186 ? 74.279 80.287 42.834 1.00 30.43 186 GLY F CA 1
ATOM 13480 C C . GLY F 1 186 ? 73.184 81.330 42.848 1.00 32.94 186 GLY F C 1
ATOM 13481 O O . GLY F 1 186 ? 72.240 81.226 43.632 1.00 38.90 186 GLY F O 1
ATOM 13482 N N . ASN F 1 187 ? 73.305 82.322 41.972 1.00 34.54 187 ASN F N 1
ATOM 13483 C CA . ASN F 1 187 ? 72.333 83.406 41.867 1.00 36.45 187 ASN F CA 1
ATOM 13484 C C . ASN F 1 187 ? 71.311 83.148 40.753 1.00 37.67 187 ASN F C 1
ATOM 13485 O O . ASN F 1 187 ? 70.625 84.071 40.298 1.00 32.79 187 ASN F O 1
ATOM 13490 N N . ARG F 1 188 ? 71.226 81.895 40.312 1.00 34.30 188 ARG F N 1
ATOM 13491 C CA . ARG F 1 188 ? 70.301 81.509 39.255 1.00 30.29 188 ARG F CA 1
ATOM 13492 C C . ARG F 1 188 ? 69.232 80.569 39.775 1.00 28.23 188 ARG F C 1
ATOM 13493 O O . ARG F 1 188 ? 69.462 79.812 40.710 1.00 40.10 188 ARG F O 1
ATOM 13501 N N . LEU F 1 189 ? 68.055 80.632 39.175 1.00 24.32 189 LEU F N 1
ATOM 13502 C CA . LEU F 1 189 ? 66.969 79.744 39.539 1.00 28.33 189 LEU F CA 1
ATOM 13503 C C . LEU F 1 189 ? 66.763 78.778 38.354 1.00 29.40 189 LEU F C 1
ATOM 13504 O O . LEU F 1 189 ? 66.785 79.200 37.195 1.00 31.11 189 LEU F O 1
ATOM 13509 N N . PHE F 1 190 ? 66.564 77.494 38.647 1.00 25.44 190 PHE F N 1
ATOM 13510 C CA . PHE F 1 190 ? 66.351 76.482 37.608 1.00 23.76 190 PHE F CA 1
ATOM 13511 C C . PHE F 1 190 ? 65.051 75.710 37.843 1.00 27.02 190 PHE F C 1
ATOM 13512 O O . PHE F 1 190 ? 64.651 75.462 38.986 1.00 26.68 190 PHE F O 1
ATOM 13520 N N . GLY F 1 191 ? 64.412 75.312 36.748 1.00 24.81 191 GLY F N 1
ATOM 13521 C CA . GLY F 1 191 ? 63.175 74.557 36.821 1.00 25.54 191 GLY F CA 1
ATOM 13522 C C . GLY F 1 191 ? 63.247 73.374 35.869 1.00 29.30 191 GLY F C 1
ATOM 13523 O O . GLY F 1 191 ? 63.981 73.401 34.884 1.00 31.81 191 GLY F O 1
ATOM 13524 N N . ARG F 1 192 ? 62.510 72.321 36.191 1.00 28.42 192 ARG F N 1
ATOM 13525 C CA . ARG F 1 192 ? 62.451 71.115 35.388 1.00 26.59 192 ARG F CA 1
ATOM 13526 C C . ARG F 1 192 ? 61.143 70.439 35.800 1.00 31.91 192 ARG F C 1
ATOM 13527 O O . ARG F 1 192 ? 60.556 70.781 36.830 1.00 30.85 192 ARG F O 1
ATOM 13535 N N . ALA F 1 193 ? 60.703 69.466 35.010 1.00 33.04 193 ALA F N 1
ATOM 13536 C CA . ALA F 1 193 ? 59.472 68.750 35.304 1.00 28.65 193 ALA F CA 1
ATOM 13537 C C . ALA F 1 193 ? 59.673 67.678 36.359 1.00 36.60 193 ALA F C 1
ATOM 13538 O O . ALA F 1 193 ? 60.756 67.096 36.476 1.00 39.25 193 ALA F O 1
ATOM 13540 N N . GLN F 1 194 ? 58.629 67.439 37.144 1.00 40.42 194 GLN F N 1
ATOM 13541 C CA . GLN F 1 194 ? 58.683 66.389 38.147 1.00 40.11 194 GLN F CA 1
ATOM 13542 C C . GLN F 1 194 ? 58.518 65.114 37.331 1.00 40.93 194 GLN F C 1
ATOM 13543 O O . GLN F 1 194 ? 58.035 65.177 36.199 1.00 39.21 194 GLN F O 1
ATOM 13549 N N . GLU F 1 195 ? 58.909 63.969 37.895 1.00 42.69 195 GLU F N 1
ATOM 13550 C CA . GLU F 1 195 ? 58.824 62.676 37.194 1.00 42.09 195 GLU F CA 1
ATOM 13551 C C . GLU F 1 195 ? 57.418 62.324 36.706 1.00 41.90 195 GLU F C 1
ATOM 13552 O O . GLU F 1 195 ? 57.246 61.732 35.639 1.00 42.22 195 GLU F O 1
ATOM 13558 N N . VAL F 1 196 ? 56.421 62.694 37.500 1.00 37.44 196 VAL F N 1
ATOM 13559 C CA . VAL F 1 196 ? 55.032 62.425 37.174 1.00 39.91 196 VAL F CA 1
ATOM 13560 C C . VAL F 1 196 ? 54.575 63.196 35.940 1.00 40.15 196 VAL F C 1
ATOM 13561 O O . VAL F 1 196 ? 53.744 62.714 35.164 1.00 42.75 196 VAL F O 1
ATOM 13565 N N . ALA F 1 197 ? 55.116 64.398 35.773 1.00 40.74 197 ALA F N 1
ATOM 13566 C CA . ALA F 1 197 ? 54.767 65.261 34.652 1.00 41.86 197 ALA F CA 1
ATOM 13567 C C . ALA F 1 197 ? 55.553 64.919 33.395 1.00 42.43 197 ALA F C 1
ATOM 13568 O O . ALA F 1 197 ? 54.973 64.671 32.338 1.00 40.96 197 ALA F O 1
ATOM 13570 N N . LYS F 1 198 ? 56.873 64.918 33.507 1.00 42.06 198 LYS F N 1
ATOM 13571 C CA . LYS F 1 198 ? 57.701 64.608 32.358 1.00 43.34 198 LYS F CA 1
ATOM 13572 C C . LYS F 1 198 ? 57.393 65.557 31.192 1.00 38.09 198 LYS F C 1
ATOM 13573 O O . LYS F 1 198 ? 57.652 66.753 31.280 1.00 41.85 198 LYS F O 1
ATOM 13579 N N . LYS F 1 199 ? 56.855 65.023 30.102 1.00 32.82 199 LYS F N 1
ATOM 13580 C CA . LYS F 1 199 ? 56.523 65.848 28.960 1.00 34.73 199 LYS F CA 1
ATOM 13581 C C . LYS F 1 199 ? 55.068 65.683 28.539 1.00 34.88 199 LYS F C 1
ATOM 13582 O O . LYS F 1 199 ? 54.715 65.903 27.379 1.00 37.81 199 LYS F O 1
ATOM 13588 N N . PHE F 1 200 ? 54.224 65.278 29.479 1.00 31.94 200 PHE F N 1
ATOM 13589 C CA . PHE F 1 200 ? 52.806 65.103 29.195 1.00 33.59 200 PHE F CA 1
ATOM 13590 C C . PHE F 1 200 ? 52.136 66.442 29.411 1.00 31.95 200 PHE F C 1
ATOM 13591 O O . PHE F 1 200 ? 52.617 67.268 30.180 1.00 34.02 200 PHE F O 1
ATOM 13599 N N . MET F 1 201 ? 51.017 66.658 28.744 1.00 35.34 201 MET F N 1
ATOM 13600 C CA . MET F 1 201 ? 50.319 67.921 28.895 1.00 40.96 201 MET F CA 1
ATOM 13601 C C . MET F 1 201 ? 48.850 67.758 28.509 1.00 40.94 201 MET F C 1
ATOM 13602 O O . MET F 1 201 ? 48.528 67.101 27.515 1.00 47.55 201 MET F O 1
ATOM 13607 N N . GLU F 1 202 ? 47.962 68.361 29.291 1.00 35.48 202 GLU F N 1
ATOM 13608 C CA . GLU F 1 202 ? 46.534 68.257 29.014 1.00 40.18 202 GLU F CA 1
ATOM 13609 C C . GLU F 1 202 ? 46.020 69.385 28.114 1.00 37.06 202 GLU F C 1
ATOM 13610 O O . GLU F 1 202 ? 46.239 70.558 28.392 1.00 36.21 202 GLU F O 1
ATOM 13616 N N . ILE F 1 203 ? 45.355 69.013 27.026 1.00 33.96 203 ILE F N 1
ATOM 13617 C CA . ILE F 1 203 ? 44.783 69.979 26.099 1.00 33.21 203 ILE F CA 1
ATOM 13618 C C . ILE F 1 203 ? 43.289 69.686 25.964 1.00 33.29 203 ILE F C 1
ATOM 13619 O O . ILE F 1 203 ? 42.891 68.564 25.617 1.00 25.89 203 ILE F O 1
ATOM 13624 N N . ARG F 1 204 ? 42.464 70.694 26.224 1.00 32.73 204 ARG F N 1
ATOM 13625 C CA . ARG F 1 204 ? 41.017 70.521 26.123 1.00 39.71 204 ARG F CA 1
ATOM 13626 C C . ARG F 1 204 ? 40.617 69.901 24.793 1.00 40.19 204 ARG F C 1
ATOM 13627 O O . ARG F 1 204 ? 40.997 70.401 23.741 1.00 44.69 204 ARG F O 1
ATOM 13635 N N . GLY F 1 205 ? 39.841 68.822 24.841 1.00 46.35 205 GLY F N 1
ATOM 13636 C CA . GLY F 1 205 ? 39.388 68.180 23.614 1.00 45.41 205 GLY F CA 1
ATOM 13637 C C . GLY F 1 205 ? 40.312 67.081 23.139 1.00 45.73 205 GLY F C 1
ATOM 13638 O O . GLY F 1 205 ? 39.962 66.290 22.269 1.00 48.73 205 GLY F O 1
ATOM 13639 N N . LEU F 1 206 ? 41.500 67.024 23.717 1.00 41.27 206 LEU F N 1
ATOM 13640 C CA . LEU F 1 206 ? 42.468 66.012 23.339 1.00 41.32 206 LEU F CA 1
ATOM 13641 C C . LEU F 1 206 ? 42.873 65.183 24.547 1.00 41.37 206 LEU F C 1
ATOM 13642 O O . LEU F 1 206 ? 43.273 64.035 24.410 1.00 44.67 206 LEU F O 1
ATOM 13647 N N . GLY F 1 207 ? 42.766 65.776 25.732 1.00 41.93 207 GLY F N 1
ATOM 13648 C CA . GLY F 1 207 ? 43.148 65.074 26.938 1.00 33.42 207 GLY F CA 1
ATOM 13649 C C . GLY F 1 207 ? 44.650 65.166 27.167 1.00 41.24 207 GLY F C 1
ATOM 13650 O O . GLY F 1 207 ? 45.280 66.178 26.849 1.00 38.60 207 GLY F O 1
ATOM 13651 N N . ILE F 1 208 ? 45.226 64.101 27.717 1.00 42.34 208 ILE F N 1
ATOM 13652 C CA . ILE F 1 208 ? 46.653 64.056 27.982 1.00 41.22 208 ILE F CA 1
ATOM 13653 C C . ILE F 1 208 ? 47.432 63.629 26.746 1.00 40.79 208 ILE F C 1
ATOM 13654 O O . ILE F 1 208 ? 47.239 62.523 26.236 1.00 38.17 208 ILE F O 1
ATOM 13659 N N . ILE F 1 209 ? 48.306 64.510 26.265 1.00 33.46 209 ILE F N 1
ATOM 13660 C CA . ILE F 1 209 ? 49.127 64.190 25.108 1.00 29.02 209 ILE F CA 1
ATOM 13661 C C . ILE F 1 209 ? 50.584 64.207 25.521 1.00 29.28 209 ILE F C 1
ATOM 13662 O O . ILE F 1 209 ? 50.955 64.838 26.510 1.00 30.96 209 ILE F O 1
ATOM 13667 N N . ASN F 1 210 ? 51.403 63.479 24.777 1.00 30.27 210 ASN F N 1
ATOM 13668 C CA . ASN F 1 210 ? 52.830 63.427 25.046 1.00 27.60 210 ASN F CA 1
ATOM 13669 C C . ASN F 1 210 ? 53.491 64.361 24.022 1.00 27.38 210 ASN F C 1
ATOM 13670 O O . ASN F 1 210 ? 53.669 64.008 22.859 1.00 25.37 210 ASN F O 1
ATOM 13675 N N . VAL F 1 211 ? 53.813 65.570 24.467 1.00 25.63 211 VAL F N 1
ATOM 13676 C CA . VAL F 1 211 ? 54.437 66.569 23.619 1.00 29.93 211 VAL F CA 1
ATOM 13677 C C . VAL F 1 211 ? 55.613 66.022 22.818 1.00 32.41 211 VAL F C 1
ATOM 13678 O O . VAL F 1 211 ? 55.753 66.332 21.640 1.00 34.16 211 VAL F O 1
ATOM 13682 N N . GLU F 1 212 ? 56.446 65.200 23.447 1.00 34.36 212 GLU F N 1
ATOM 13683 C CA . GLU F 1 212 ? 57.595 64.626 22.761 1.00 35.99 212 GLU F CA 1
ATOM 13684 C C . GLU F 1 212 ? 57.236 63.666 21.634 1.00 37.52 212 GLU F C 1
ATOM 13685 O O . GLU F 1 212 ? 57.856 63.700 20.580 1.00 40.03 212 GLU F O 1
ATOM 13691 N N . ARG F 1 213 ? 56.256 62.798 21.856 1.00 33.53 213 ARG F N 1
ATOM 13692 C CA . ARG F 1 213 ? 55.856 61.858 20.819 1.00 42.24 213 ARG F CA 1
ATOM 13693 C C . ARG F 1 213 ? 55.158 62.580 19.682 1.00 40.34 213 ARG F C 1
ATOM 13694 O O . ARG F 1 213 ? 55.161 62.118 18.537 1.00 39.50 213 ARG F O 1
ATOM 13702 N N . PHE F 1 214 ? 54.541 63.709 19.997 1.00 35.20 214 PHE F N 1
ATOM 13703 C CA . PHE F 1 214 ? 53.844 64.460 18.972 1.00 38.89 214 PHE F CA 1
ATOM 13704 C C . PHE F 1 214 ? 54.782 65.267 18.093 1.00 36.37 214 PHE F C 1
ATOM 13705 O O . PHE F 1 214 ? 54.759 65.130 16.878 1.00 39.22 214 PHE F O 1
ATOM 13713 N N . TYR F 1 215 ? 55.630 66.075 18.708 1.00 31.37 215 TYR F N 1
ATOM 13714 C CA . TYR F 1 215 ? 56.492 66.931 17.932 1.00 30.63 215 TYR F CA 1
ATOM 13715 C C . TYR F 1 215 ? 57.984 66.684 17.984 1.00 36.46 215 TYR F C 1
ATOM 13716 O O . TYR F 1 215 ? 58.762 67.509 17.501 1.00 40.56 215 TYR F O 1
ATOM 13725 N N . GLY F 1 216 ? 58.385 65.558 18.568 1.00 37.66 216 GLY F N 1
ATOM 13726 C CA . GLY F 1 216 ? 59.798 65.212 18.650 1.00 29.92 216 GLY F CA 1
ATOM 13727 C C . GLY F 1 216 ? 60.605 65.836 19.779 1.00 33.94 216 GLY F C 1
ATOM 13728 O O . GLY F 1 216 ? 60.240 66.862 20.355 1.00 32.37 216 GLY F O 1
ATOM 13729 N N . LEU F 1 217 ? 61.733 65.200 20.069 1.00 30.56 217 LEU F N 1
ATOM 13730 C CA . LEU F 1 217 ? 62.634 65.647 21.109 1.00 34.29 217 LEU F CA 1
ATOM 13731 C C . LEU F 1 217 ? 63.243 67.019 20.816 1.00 35.76 217 LEU F C 1
ATOM 13732 O O . LEU F 1 217 ? 63.887 67.624 21.684 1.00 39.13 217 LEU F O 1
ATOM 13737 N N . GLN F 1 218 ? 63.049 67.527 19.603 1.00 30.16 218 GLN F N 1
ATOM 13738 C CA . GLN F 1 218 ? 63.600 68.845 19.278 1.00 35.89 218 GLN F CA 1
ATOM 13739 C C . GLN F 1 218 ? 62.840 70.000 19.953 1.00 32.56 218 GLN F C 1
ATOM 13740 O O . GLN F 1 218 ? 63.309 71.139 19.927 1.00 32.26 218 GLN F O 1
ATOM 13746 N N . ILE F 1 219 ? 61.675 69.726 20.542 1.00 32.66 219 ILE F N 1
ATOM 13747 C CA . ILE F 1 219 ? 60.945 70.796 21.215 1.00 32.61 219 ILE F CA 1
ATOM 13748 C C . ILE F 1 219 ? 60.820 70.669 22.728 1.00 31.60 219 ILE F C 1
ATOM 13749 O O . ILE F 1 219 ? 59.989 71.333 23.329 1.00 31.10 219 ILE F O 1
ATOM 13754 N N . THR F 1 220 ? 61.659 69.831 23.335 1.00 29.38 220 THR F N 1
ATOM 13755 C CA . THR F 1 220 ? 61.670 69.656 24.785 1.00 29.62 220 THR F CA 1
ATOM 13756 C C . THR F 1 220 ? 63.062 69.893 25.322 1.00 31.45 220 THR F C 1
ATOM 13757 O O . THR F 1 220 ? 64.039 69.878 24.576 1.00 29.84 220 THR F O 1
ATOM 13761 N N . LYS F 1 221 ? 63.147 70.101 26.630 1.00 30.82 221 LYS F N 1
ATOM 13762 C CA . LYS F 1 221 ? 64.428 70.322 27.293 1.00 28.58 221 LYS F CA 1
ATOM 13763 C C . LYS F 1 221 ? 64.288 69.820 28.737 1.00 27.48 221 LYS F C 1
ATOM 13764 O O . LYS F 1 221 ? 63.219 69.933 29.348 1.00 28.97 221 LYS F O 1
ATOM 13770 N N . GLN F 1 222 ? 65.361 69.256 29.274 1.00 24.58 222 GLN F N 1
ATOM 13771 C CA . GLN F 1 222 ? 65.359 68.722 30.631 1.00 22.72 222 GLN F CA 1
ATOM 13772 C C . GLN F 1 222 ? 65.164 69.793 31.703 1.00 24.26 222 GLN F C 1
ATOM 13773 O O . GLN F 1 222 ? 64.405 69.595 32.644 1.00 30.56 222 GLN F O 1
ATOM 13779 N N . ARG F 1 223 ? 65.845 70.926 31.551 1.00 29.16 223 ARG F N 1
ATOM 13780 C CA . ARG F 1 223 ? 65.749 72.015 32.512 1.00 31.21 223 ARG F CA 1
ATOM 13781 C C . ARG F 1 223 ? 66.010 73.343 31.828 1.00 35.60 223 ARG F C 1
ATOM 13782 O O . ARG F 1 223 ? 66.379 73.390 30.652 1.00 35.37 223 ARG F O 1
ATOM 13790 N N . THR F 1 224 ? 65.816 74.424 32.579 1.00 32.51 224 THR F N 1
ATOM 13791 C CA . THR F 1 224 ? 66.028 75.767 32.053 1.00 31.67 224 THR F CA 1
ATOM 13792 C C . THR F 1 224 ? 66.281 76.748 33.203 1.00 31.07 224 THR F C 1
ATOM 13793 O O . THR F 1 224 ? 65.833 76.517 34.319 1.00 33.77 224 THR F O 1
ATOM 13797 N N . GLU F 1 225 ? 67.005 77.831 32.947 1.00 28.16 225 GLU F N 1
ATOM 13798 C CA . GLU F 1 225 ? 67.220 78.816 33.994 1.00 31.03 225 GLU F CA 1
ATOM 13799 C C . GLU F 1 225 ? 66.045 79.776 33.871 1.00 34.08 225 GLU F C 1
ATOM 13800 O O . GLU F 1 225 ? 65.888 80.449 32.851 1.00 31.55 225 GLU F O 1
ATOM 13806 N N . ILE F 1 226 ? 65.201 79.793 34.897 1.00 32.79 226 ILE F N 1
ATOM 13807 C CA . ILE F 1 226 ? 64.039 80.659 34.922 1.00 32.14 226 ILE F CA 1
ATOM 13808 C C . ILE F 1 226 ? 64.550 82.089 35.155 1.00 35.43 226 ILE F C 1
ATOM 13809 O O . ILE F 1 226 ? 65.315 82.338 36.091 1.00 37.08 226 ILE F O 1
ATOM 13814 N N . GLN F 1 227 ? 64.149 83.019 34.289 1.00 34.94 227 GLN F N 1
ATOM 13815 C CA . GLN F 1 227 ? 64.587 84.409 34.409 1.00 36.61 227 GLN F CA 1
ATOM 13816 C C . GLN F 1 227 ? 63.432 85.343 34.147 1.00 38.13 227 GLN F C 1
ATOM 13817 O O . GLN F 1 227 ? 63.559 86.563 34.293 1.00 38.40 227 GLN F O 1
ATOM 13823 N N . LEU F 1 228 ? 62.302 84.757 33.765 1.00 38.23 228 LEU F N 1
ATOM 13824 C CA . LEU F 1 228 ? 61.123 85.533 33.427 1.00 38.61 228 LEU F CA 1
ATOM 13825 C C . LEU F 1 228 ? 59.837 84.879 33.914 1.00 35.95 228 LEU F C 1
ATOM 13826 O O . LEU F 1 228 ? 59.685 83.668 33.854 1.00 28.27 228 LEU F O 1
ATOM 13831 N N . MET F 1 229 ? 58.906 85.695 34.388 1.00 37.06 229 MET F N 1
ATOM 13832 C CA . MET F 1 229 ? 57.630 85.183 34.842 1.00 41.53 229 MET F CA 1
ATOM 13833 C C . MET F 1 229 ? 56.517 85.923 34.099 1.00 41.64 229 MET F C 1
ATOM 13834 O O . MET F 1 229 ? 56.426 87.150 34.177 1.00 42.65 229 MET F O 1
ATOM 13839 N N . VAL F 1 230 ? 55.694 85.178 33.361 1.00 40.12 230 VAL F N 1
ATOM 13840 C CA . VAL F 1 230 ? 54.588 85.764 32.604 1.00 43.39 230 VAL F CA 1
ATOM 13841 C C . VAL F 1 230 ? 53.246 85.331 33.173 1.00 41.91 230 VAL F C 1
ATOM 13842 O O . VAL F 1 230 ? 52.947 84.139 33.244 1.00 39.24 230 VAL F O 1
ATOM 13846 N N . ASN F 1 231 ? 52.438 86.310 33.568 1.00 45.25 231 ASN F N 1
ATOM 13847 C CA . ASN F 1 231 ? 51.126 86.037 34.137 1.00 44.45 231 ASN F CA 1
ATOM 13848 C C . ASN F 1 231 ? 50.023 86.317 33.123 1.00 44.81 231 ASN F C 1
ATOM 13849 O O . ASN F 1 231 ? 49.816 87.461 32.726 1.00 46.48 231 ASN F O 1
ATOM 13854 N N . LEU F 1 232 ? 49.329 85.262 32.703 1.00 45.77 232 LEU F N 1
ATOM 13855 C CA . LEU F 1 232 ? 48.241 85.387 31.743 1.00 52.08 232 LEU F CA 1
ATOM 13856 C C . LEU F 1 232 ? 46.958 85.782 32.447 1.00 53.21 232 LEU F C 1
ATOM 13857 O O . LEU F 1 232 ? 46.487 85.066 33.327 1.00 52.51 232 LEU F O 1
ATOM 13862 N N . LEU F 1 233 ? 46.395 86.919 32.045 1.00 55.91 233 LEU F N 1
ATOM 13863 C CA . LEU F 1 233 ? 45.168 87.442 32.638 1.00 58.05 233 LEU F CA 1
ATOM 13864 C C . LEU F 1 233 ? 43.951 87.173 31.768 1.00 59.12 233 LEU F C 1
ATOM 13865 O O . LEU F 1 233 ? 43.950 87.487 30.579 1.00 56.21 233 LEU F O 1
ATOM 13870 N N . SER F 1 234 ? 42.954 86.751 32.253 1.00 66.82 234 SER F N 1
ATOM 13871 C CA . SER F 1 234 ? 41.738 86.105 31.662 1.00 71.46 234 SER F CA 1
ATOM 13872 C C . SER F 1 234 ? 40.904 87.206 31.080 1.00 74.37 234 SER F C 1
ATOM 13873 O O . SER F 1 234 ? 41.363 88.357 31.134 1.00 74.17 234 SER F O 1
ATOM 13876 N N . LEU F 1 235 ? 39.707 86.993 30.594 1.00 80.96 235 LEU F N 1
ATOM 13877 C CA . LEU F 1 235 ? 38.891 88.083 30.133 1.00 85.56 235 LEU F CA 1
ATOM 13878 C C . LEU F 1 235 ? 38.418 89.115 31.103 1.00 87.42 235 LEU F C 1
ATOM 13879 O O . LEU F 1 235 ? 38.349 90.304 30.664 1.00 88.92 235 LEU F O 1
ATOM 13884 N N . GLU F 1 236 ? 38.143 88.824 32.328 1.00 15.00 236 GLU F N 1
ATOM 13885 C CA . GLU F 1 236 ? 37.952 89.601 33.547 1.00 15.00 236 GLU F CA 1
ATOM 13886 C C . GLU F 1 236 ? 39.219 90.213 34.031 1.00 15.00 236 GLU F C 1
ATOM 13887 O O . GLU F 1 236 ? 39.162 91.026 34.992 1.00 83.92 236 GLU F O 1
ATOM 13889 N N . LYS F 1 237 ? 40.246 90.183 33.234 1.00 80.89 237 LYS F N 1
ATOM 13890 C CA . LYS F 1 237 ? 41.107 91.450 32.968 1.00 81.70 237 LYS F CA 1
ATOM 13891 C C . LYS F 1 237 ? 41.368 91.276 31.439 1.00 85.95 237 LYS F C 1
ATOM 13892 O O . LYS F 1 237 ? 42.435 91.221 30.901 1.00 85.71 237 LYS F O 1
ATOM 13894 N N . THR F 1 239 ? 38.642 93.517 34.295 1.00 15.00 239 THR F N 1
ATOM 13895 C CA . THR F 1 239 ? 38.596 94.978 34.006 1.00 15.00 239 THR F CA 1
ATOM 13896 C C . THR F 1 239 ? 38.910 95.790 35.258 1.00 15.00 239 THR F C 1
ATOM 13897 O O . THR F 1 239 ? 38.273 96.762 35.578 1.00 99.41 239 THR F O 1
ATOM 13899 N N . THR F 1 240 ? 39.897 95.265 35.988 1.00 108.21 240 THR F N 1
ATOM 13900 C CA . THR F 1 240 ? 40.360 95.855 37.236 1.00 117.52 240 THR F CA 1
ATOM 13901 C C . THR F 1 240 ? 41.761 96.377 36.958 1.00 120.74 240 THR F C 1
ATOM 13902 O O . THR F 1 240 ? 42.296 97.227 37.676 1.00 119.43 240 THR F O 1
ATOM 13906 N N . VAL F 1 241 ? 42.340 95.839 35.893 1.00 124.55 241 VAL F N 1
ATOM 13907 C CA . VAL F 1 241 ? 43.686 96.175 35.470 1.00 126.68 241 VAL F CA 1
ATOM 13908 C C . VAL F 1 241 ? 43.740 97.261 34.404 1.00 125.16 241 VAL F C 1
ATOM 13909 O O . VAL F 1 241 ? 42.945 97.284 33.459 1.00 123.43 241 VAL F O 1
ATOM 13913 N N . THR F 1 242 ? 44.693 98.165 34.587 1.00 124.03 242 THR F N 1
ATOM 13914 C CA . THR F 1 242 ? 44.954 99.249 33.654 1.00 121.63 242 THR F CA 1
ATOM 13915 C C . THR F 1 242 ? 46.328 98.836 33.167 1.00 118.10 242 THR F C 1
ATOM 13916 O O . THR F 1 242 ? 47.101 98.257 33.931 1.00 116.28 242 THR F O 1
ATOM 13920 N N . PHE F 1 243 ? 46.648 99.107 31.910 1.00 115.05 243 PHE F N 1
ATOM 13921 C CA . PHE F 1 243 ? 47.952 98.700 31.418 1.00 110.84 243 PHE F CA 1
ATOM 13922 C C . PHE F 1 243 ? 48.962 99.814 31.237 1.00 109.88 243 PHE F C 1
ATOM 13923 O O . PHE F 1 243 ? 48.646 100.904 30.758 1.00 106.05 243 PHE F O 1
ATOM 13931 N N . GLU F 1 244 ? 50.189 99.510 31.641 1.00 109.73 244 GLU F N 1
ATOM 13932 C CA . GLU F 1 244 ? 51.306 100.436 31.567 1.00 109.74 244 GLU F CA 1
ATOM 13933 C C . GLU F 1 244 ? 51.519 101.035 30.183 1.00 106.04 244 GLU F C 1
ATOM 13934 O O . GLU F 1 244 ? 51.692 100.315 29.200 1.00 107.16 244 GLU F O 1
ATOM 13940 N N . ARG F 1 245 ? 51.498 102.364 30.128 1.00 101.56 245 ARG F N 1
ATOM 13941 C CA . ARG F 1 245 ? 51.710 103.117 28.896 1.00 95.48 245 ARG F CA 1
ATOM 13942 C C . ARG F 1 245 ? 53.209 103.185 28.638 1.00 94.28 245 ARG F C 1
ATOM 13943 O O . ARG F 1 245 ? 53.678 102.895 27.543 1.00 90.71 245 ARG F O 1
ATOM 13951 N N . LEU F 1 246 ? 53.956 103.576 29.662 1.00 93.83 246 LEU F N 1
ATOM 13952 C CA . LEU F 1 246 ? 55.403 103.672 29.554 1.00 95.01 246 LEU F CA 1
ATOM 13953 C C . LEU F 1 246 ? 56.073 102.708 30.533 1.00 98.07 246 LEU F C 1
ATOM 13954 O O . LEU F 1 246 ? 56.195 102.998 31.726 1.00 100.13 246 LEU F O 1
ATOM 13959 N N . GLY F 1 247 ? 56.490 101.554 30.021 1.00 98.46 247 GLY F N 1
ATOM 13960 C CA . GLY F 1 247 ? 57.152 100.573 30.859 1.00 100.13 247 GLY F CA 1
ATOM 13961 C C . GLY F 1 247 ? 58.609 100.945 31.067 1.00 103.25 247 GLY F C 1
ATOM 13962 O O . GLY F 1 247 ? 59.506 100.178 30.709 1.00 102.54 247 GLY F O 1
ATOM 13963 N N . THR F 1 248 ? 58.839 102.125 31.648 1.00 103.76 248 THR F N 1
ATOM 13964 C CA . THR F 1 248 ? 60.188 102.631 31.913 1.00 102.73 248 THR F CA 1
ATOM 13965 C C . THR F 1 248 ? 60.934 101.783 32.938 1.00 103.53 248 THR F C 1
ATOM 13966 O O . THR F 1 248 ? 62.128 101.517 32.788 1.00 102.50 248 THR F O 1
ATOM 13970 N N . GLU F 1 249 ? 60.224 101.367 33.980 1.00 104.56 249 GLU F N 1
ATOM 13971 C CA . GLU F 1 249 ? 60.806 100.552 35.041 1.00 105.76 249 GLU F CA 1
ATOM 13972 C C . GLU F 1 249 ? 60.742 99.063 34.702 1.00 104.09 249 GLU F C 1
ATOM 13973 O O . GLU F 1 249 ? 60.539 98.692 33.545 1.00 102.11 249 GLU F O 1
ATOM 13979 N N . LEU F 1 250 ? 60.933 98.215 35.710 1.00 102.20 250 LEU F N 1
ATOM 13980 C CA . LEU F 1 250 ? 60.884 96.769 35.513 1.00 100.95 250 LEU F CA 1
ATOM 13981 C C . LEU F 1 250 ? 60.399 96.054 36.768 1.00 97.57 250 LEU F C 1
ATOM 13982 O O . LEU F 1 250 ? 61.139 95.920 37.742 1.00 98.43 250 LEU F O 1
ATOM 13987 N N . LYS F 1 251 ? 59.151 95.595 36.732 1.00 92.16 251 LYS F N 1
ATOM 13988 C CA . LYS F 1 251 ? 58.547 94.890 37.854 1.00 85.04 251 LYS F CA 1
ATOM 13989 C C . LYS F 1 251 ? 59.245 93.546 38.088 1.00 80.34 251 LYS F C 1
ATOM 13990 O O . LYS F 1 251 ? 59.704 92.896 37.140 1.00 76.05 251 LYS F O 1
ATOM 13996 N N . LYS F 1 252 ? 59.333 93.146 39.358 1.00 72.74 252 LYS F N 1
ATOM 13997 C CA . LYS F 1 252 ? 59.983 91.889 39.746 1.00 62.32 252 LYS F CA 1
ATOM 13998 C C . LYS F 1 252 ? 59.175 91.080 40.768 1.00 58.54 252 LYS F C 1
ATOM 13999 O O . LYS F 1 252 ? 58.250 91.589 41.399 1.00 63.26 252 LYS F O 1
ATOM 14005 N N . GLN F 1 253 ? 59.530 89.811 40.910 1.00 51.52 253 GLN F N 1
ATOM 14006 C CA . GLN F 1 253 ? 58.878 88.906 41.839 1.00 48.51 253 GLN F CA 1
ATOM 14007 C C . GLN F 1 253 ? 59.956 87.904 42.251 1.00 51.25 253 GLN F C 1
ATOM 14008 O O . GLN F 1 253 ? 60.659 87.344 41.403 1.00 50.83 253 GLN F O 1
ATOM 14014 N N . ARG F 1 254 ? 60.090 87.692 43.556 1.00 46.80 254 ARG F N 1
ATOM 14015 C CA . ARG F 1 254 ? 61.103 86.801 44.099 1.00 43.35 254 ARG F CA 1
ATOM 14016 C C . ARG F 1 254 ? 60.568 85.383 44.290 1.00 43.33 254 ARG F C 1
ATOM 14017 O O . ARG F 1 254 ? 59.546 85.176 44.937 1.00 42.59 254 ARG F O 1
ATOM 14025 N N . LEU F 1 255 ? 61.257 84.411 43.700 1.00 37.67 255 LEU F N 1
ATOM 14026 C CA . LEU F 1 255 ? 60.856 83.021 43.822 1.00 33.54 255 LEU F CA 1
ATOM 14027 C C . LEU F 1 255 ? 62.027 82.213 44.371 1.00 35.46 255 LEU F C 1
ATOM 14028 O O . LEU F 1 255 ? 63.103 82.173 43.773 1.00 37.75 255 LEU F O 1
ATOM 14033 N N . LEU F 1 256 ? 61.816 81.580 45.520 1.00 38.30 256 LEU F N 1
ATOM 14034 C CA . LEU F 1 256 ? 62.849 80.773 46.162 1.00 35.64 256 LEU F CA 1
ATOM 14035 C C . LEU F 1 256 ? 64.165 81.537 46.295 1.00 38.32 256 LEU F C 1
ATOM 14036 O O . LEU F 1 256 ? 65.239 80.970 46.089 1.00 38.86 256 LEU F O 1
ATOM 14041 N N . GLY F 1 257 ? 64.073 82.824 46.635 1.00 37.84 257 GLY F N 1
ATOM 14042 C CA . GLY F 1 257 ? 65.262 83.641 46.817 1.00 32.63 257 GLY F CA 1
ATOM 14043 C C . GLY F 1 257 ? 65.732 84.440 45.614 1.00 39.30 257 GLY F C 1
ATOM 14044 O O . GLY F 1 257 ? 66.393 85.468 45.770 1.00 41.41 257 GLY F O 1
ATOM 14045 N N . VAL F 1 258 ? 65.396 83.986 44.411 1.00 36.40 258 VAL F N 1
ATOM 14046 C CA . VAL F 1 258 ? 65.829 84.677 43.199 1.00 37.38 258 VAL F CA 1
ATOM 14047 C C . VAL F 1 258 ? 64.773 85.619 42.620 1.00 40.97 258 VAL F C 1
ATOM 14048 O O . VAL F 1 258 ? 63.615 85.236 42.453 1.00 44.51 258 VAL F O 1
ATOM 14052 N N . ASP F 1 259 ? 65.180 86.850 42.315 1.00 41.36 259 ASP F N 1
ATOM 14053 C CA . ASP F 1 259 ? 64.268 87.832 41.735 1.00 43.66 259 ASP F CA 1
ATOM 14054 C C . ASP F 1 259 ? 64.071 87.541 40.253 1.00 45.62 259 ASP F C 1
ATOM 14055 O O . ASP F 1 259 ? 65.042 87.357 39.521 1.00 46.44 259 ASP F O 1
ATOM 14060 N N . LEU F 1 260 ? 62.807 87.491 39.824 1.00 42.44 260 LEU F N 1
ATOM 14061 C CA . LEU F 1 260 ? 62.429 87.209 38.435 1.00 35.80 260 LEU F CA 1
ATOM 14062 C C . LEU F 1 260 ? 61.638 88.374 37.833 1.00 39.54 260 LEU F C 1
ATOM 14063 O O . LEU F 1 260 ? 60.714 88.878 38.463 1.00 40.11 260 LEU F O 1
ATOM 14068 N N . SER F 1 261 ? 61.985 88.795 36.618 1.00 40.20 261 SER F N 1
ATOM 14069 C CA . SER F 1 261 ? 61.254 89.890 35.980 1.00 39.27 261 SER F CA 1
ATOM 14070 C C . SER F 1 261 ? 59.804 89.455 35.775 1.00 39.71 261 SER F C 1
ATOM 14071 O O . SER F 1 261 ? 59.536 88.329 35.353 1.00 37.51 261 SER F O 1
ATOM 14074 N N . PHE F 1 262 ? 58.877 90.359 36.076 1.00 43.04 262 PHE F N 1
ATOM 14075 C CA . PHE F 1 262 ? 57.453 90.064 35.991 1.00 42.48 262 PHE F CA 1
ATOM 14076 C C . PHE F 1 262 ? 56.721 90.819 34.880 1.00 42.78 262 PHE F C 1
ATOM 14077 O O . PHE F 1 262 ? 56.931 92.016 34.688 1.00 43.22 262 PHE F O 1
ATOM 14085 N N . TYR F 1 263 ? 55.887 90.087 34.140 1.00 39.51 263 TYR F N 1
ATOM 14086 C CA . TYR F 1 263 ? 55.077 90.630 33.050 1.00 35.55 263 TYR F CA 1
ATOM 14087 C C . TYR F 1 263 ? 53.658 90.135 33.210 1.00 38.86 263 TYR F C 1
ATOM 14088 O O . TYR F 1 263 ? 53.440 88.970 33.543 1.00 37.77 263 TYR F O 1
ATOM 14097 N N . GLU F 1 264 ? 52.693 91.011 32.955 1.00 40.65 264 GLU F N 1
ATOM 14098 C CA . GLU F 1 264 ? 51.285 90.644 33.054 1.00 44.65 264 GLU F CA 1
ATOM 14099 C C . GLU F 1 264 ? 50.665 90.891 31.678 1.00 48.26 264 GLU F C 1
ATOM 14100 O O . GLU F 1 264 ? 50.507 92.033 31.247 1.00 47.87 264 GLU F O 1
ATOM 14106 N N . ILE F 1 265 ? 50.339 89.810 30.983 1.00 51.61 265 ILE F N 1
ATOM 14107 C CA . ILE F 1 265 ? 49.751 89.906 29.653 1.00 52.54 265 ILE F CA 1
ATOM 14108 C C . ILE F 1 265 ? 48.266 89.540 29.643 1.00 50.62 265 ILE F C 1
ATOM 14109 O O . ILE F 1 265 ? 47.826 88.655 30.388 1.00 49.14 265 ILE F O 1
ATOM 14114 N N . PRO F 1 266 ? 47.476 90.228 28.797 1.00 47.62 266 PRO F N 1
ATOM 14115 C CA . PRO F 1 266 ? 46.038 89.977 28.683 1.00 46.36 266 PRO F CA 1
ATOM 14116 C C . PRO F 1 266 ? 45.688 89.142 27.453 1.00 47.30 266 PRO F C 1
ATOM 14117 O O . PRO F 1 266 ? 46.175 89.401 26.350 1.00 50.19 266 PRO F O 1
ATOM 14121 N N . ILE F 1 267 ? 44.843 88.141 27.653 1.00 46.63 267 ILE F N 1
ATOM 14122 C CA . ILE F 1 267 ? 44.399 87.310 26.555 1.00 44.38 267 ILE F CA 1
ATOM 14123 C C . ILE F 1 267 ? 43.404 88.151 25.757 1.00 42.22 267 ILE F C 1
ATOM 14124 O O . ILE F 1 267 ? 42.354 88.511 26.274 1.00 44.38 267 ILE F O 1
ATOM 14129 N N . SER F 1 268 ? 43.742 88.479 24.512 1.00 43.17 268 SER F N 1
ATOM 14130 C CA . SER F 1 268 ? 42.857 89.286 23.677 1.00 42.73 268 SER F CA 1
ATOM 14131 C C . SER F 1 268 ? 42.446 88.604 22.381 1.00 45.24 268 SER F C 1
ATOM 14132 O O . SER F 1 268 ? 43.292 88.182 21.590 1.00 45.70 268 SER F O 1
ATOM 14135 N N . PRO F 1 269 ? 41.133 88.503 22.136 1.00 45.57 269 PRO F N 1
ATOM 14136 C CA . PRO F 1 269 ? 40.620 87.868 20.916 1.00 42.23 269 PRO F CA 1
ATOM 14137 C C . PRO F 1 269 ? 41.096 88.618 19.672 1.00 42.41 269 PRO F C 1
ATOM 14138 O O . PRO F 1 269 ? 41.140 89.848 19.675 1.00 43.14 269 PRO F O 1
ATOM 14142 N N . GLY F 1 270 ? 41.458 87.881 18.621 1.00 41.18 270 GLY F N 1
ATOM 14143 C CA . GLY F 1 270 ? 41.882 88.510 17.382 1.00 35.75 270 GLY F CA 1
ATOM 14144 C C . GLY F 1 270 ? 43.361 88.407 17.076 1.00 43.78 270 GLY F C 1
ATOM 14145 O O . GLY F 1 270 ? 43.761 88.478 15.908 1.00 40.89 270 GLY F O 1
ATOM 14146 N N . ARG F 1 271 ? 44.179 88.243 18.115 1.00 41.23 271 ARG F N 1
ATOM 14147 C CA . ARG F 1 271 ? 45.626 88.149 17.942 1.00 43.49 271 ARG F CA 1
ATOM 14148 C C . ARG F 1 271 ? 46.206 86.898 18.599 1.00 44.18 271 ARG F C 1
ATOM 14149 O O . ARG F 1 271 ? 45.530 86.231 19.382 1.00 43.66 271 ARG F O 1
ATOM 14157 N N . LYS F 1 272 ? 47.458 86.581 18.279 1.00 41.98 272 LYS F N 1
ATOM 14158 C CA . LYS F 1 272 ? 48.098 85.389 18.829 1.00 39.67 272 LYS F CA 1
ATOM 14159 C C . LYS F 1 272 ? 48.778 85.646 20.166 1.00 38.52 272 LYS F C 1
ATOM 14160 O O . LYS F 1 272 ? 49.682 86.473 20.264 1.00 43.94 272 LYS F O 1
ATOM 14166 N N . THR F 1 273 ? 48.321 84.938 21.196 1.00 37.74 273 THR F N 1
ATOM 14167 C CA . THR F 1 273 ? 48.886 85.048 22.543 1.00 34.91 273 THR F CA 1
ATOM 14168 C C . THR F 1 273 ? 50.350 84.605 22.549 1.00 36.63 273 THR F C 1
ATOM 14169 O O . THR F 1 273 ? 51.190 85.216 23.202 1.00 35.83 273 THR F O 1
ATOM 14173 N N . SER F 1 274 ? 50.644 83.523 21.832 1.00 38.86 274 SER F N 1
ATOM 14174 C CA . SER F 1 274 ? 52.002 83.008 21.789 1.00 39.51 274 SER F CA 1
ATOM 14175 C C . SER F 1 274 ? 52.994 84.093 21.427 1.00 37.47 274 SER F C 1
ATOM 14176 O O . SER F 1 274 ? 54.070 84.167 22.008 1.00 37.42 274 SER F O 1
ATOM 14179 N N . GLU F 1 275 ? 52.618 84.959 20.494 1.00 37.66 275 GLU F N 1
ATOM 14180 C CA . GLU F 1 275 ? 53.521 86.015 20.062 1.00 40.09 275 GLU F CA 1
ATOM 14181 C C . GLU F 1 275 ? 53.600 87.235 20.987 1.00 37.28 275 GLU F C 1
ATOM 14182 O O . GLU F 1 275 ? 54.539 88.021 20.891 1.00 35.42 275 GLU F O 1
ATOM 14188 N N . ILE F 1 276 ? 52.644 87.397 21.894 1.00 34.55 276 ILE F N 1
ATOM 14189 C CA . ILE F 1 276 ? 52.740 88.516 22.805 1.00 35.87 276 ILE F CA 1
ATOM 14190 C C . ILE F 1 276 ? 53.711 88.090 23.905 1.00 30.30 276 ILE F C 1
ATOM 14191 O O . ILE F 1 276 ? 54.375 88.912 24.529 1.00 31.94 276 ILE F O 1
ATOM 14196 N N . ILE F 1 277 ? 53.791 86.794 24.148 1.00 29.43 277 ILE F N 1
ATOM 14197 C CA . ILE F 1 277 ? 54.715 86.308 25.157 1.00 36.36 277 ILE F CA 1
ATOM 14198 C C . ILE F 1 277 ? 56.132 86.483 24.616 1.00 38.93 277 ILE F C 1
ATOM 14199 O O . ILE F 1 277 ? 57.030 86.917 25.338 1.00 39.74 277 ILE F O 1
ATOM 14204 N N . GLU F 1 278 ? 56.316 86.143 23.338 1.00 40.27 278 GLU F N 1
ATOM 14205 C CA . GLU F 1 278 ? 57.607 86.265 22.653 1.00 37.81 278 GLU F CA 1
ATOM 14206 C C . GLU F 1 278 ? 58.128 87.705 22.764 1.00 37.87 278 GLU F C 1
ATOM 14207 O O . GLU F 1 278 ? 59.316 87.937 23.021 1.00 37.58 278 GLU F O 1
ATOM 14213 N N . SER F 1 279 ? 57.230 88.668 22.571 1.00 35.36 279 SER F N 1
ATOM 14214 C CA . SER F 1 279 ? 57.583 90.084 22.650 1.00 32.97 279 SER F CA 1
ATOM 14215 C C . SER F 1 279 ? 58.085 90.432 24.070 1.00 33.59 279 SER F C 1
ATOM 14216 O O . SER F 1 279 ? 59.042 91.195 24.232 1.00 29.11 279 SER F O 1
ATOM 14219 N N . ALA F 1 280 ? 57.444 89.866 25.092 1.00 29.71 280 ALA F N 1
ATOM 14220 C CA . ALA F 1 280 ? 57.853 90.119 26.471 1.00 31.98 280 ALA F CA 1
ATOM 14221 C C . ALA F 1 280 ? 59.296 89.664 26.669 1.00 32.22 280 ALA F C 1
ATOM 14222 O O . ALA F 1 280 ? 60.122 90.389 27.232 1.00 32.03 280 ALA F O 1
ATOM 14224 N N . VAL F 1 281 ? 59.593 88.456 26.198 1.00 28.31 281 VAL F N 1
ATOM 14225 C CA . VAL F 1 281 ? 60.933 87.904 26.304 1.00 26.87 281 VAL F CA 1
ATOM 14226 C C . VAL F 1 281 ? 61.895 88.839 25.574 1.00 31.49 281 VAL F C 1
ATOM 14227 O O . VAL F 1 281 ? 62.968 89.167 26.096 1.00 30.78 281 VAL F O 1
ATOM 14231 N N . ILE F 1 282 ? 61.503 89.283 24.379 1.00 29.89 282 ILE F N 1
ATOM 14232 C CA . ILE F 1 282 ? 62.339 90.198 23.616 1.00 31.52 282 ILE F CA 1
ATOM 14233 C C . ILE F 1 282 ? 62.513 91.474 24.423 1.00 27.67 282 ILE F C 1
ATOM 14234 O O . ILE F 1 282 ? 63.597 92.038 24.464 1.00 20.40 282 ILE F O 1
ATOM 14239 N N . ASP F 1 283 ? 61.449 91.922 25.078 1.00 32.76 283 ASP F N 1
ATOM 14240 C CA . ASP F 1 283 ? 61.548 93.122 25.897 1.00 34.36 283 ASP F CA 1
ATOM 14241 C C . ASP F 1 283 ? 62.656 92.885 26.911 1.00 36.22 283 ASP F C 1
ATOM 14242 O O . ASP F 1 283 ? 63.625 93.639 26.974 1.00 33.73 283 ASP F O 1
ATOM 14247 N N . PHE F 1 284 ? 62.501 91.817 27.691 1.00 41.23 284 PHE F N 1
ATOM 14248 C CA . PHE F 1 284 ? 63.469 91.425 28.717 1.00 41.89 284 PHE F CA 1
ATOM 14249 C C . PHE F 1 284 ? 64.929 91.389 28.240 1.00 41.44 284 PHE F C 1
ATOM 14250 O O . PHE F 1 284 ? 65.789 92.029 28.844 1.00 39.98 284 PHE F O 1
ATOM 14258 N N . LYS F 1 285 ? 65.213 90.647 27.172 1.00 36.69 285 LYS F N 1
ATOM 14259 C CA . LYS F 1 285 ? 66.589 90.543 26.684 1.00 37.82 285 LYS F CA 1
ATOM 14260 C C . LYS F 1 285 ? 67.140 91.896 26.258 1.00 40.38 285 LYS F C 1
ATOM 14261 O O . LYS F 1 285 ? 68.308 92.217 26.491 1.00 41.24 285 LYS F O 1
ATOM 14267 N N . LEU F 1 286 ? 66.277 92.693 25.641 1.00 44.37 286 LEU F N 1
ATOM 14268 C CA . LEU F 1 286 ? 66.643 94.023 25.179 1.00 44.22 286 LEU F CA 1
ATOM 14269 C C . LEU F 1 286 ? 67.004 94.905 26.385 1.00 48.06 286 LEU F C 1
ATOM 14270 O O . LEU F 1 286 ? 68.081 95.503 26.424 1.00 43.35 286 LEU F O 1
ATOM 14275 N N . LYS F 1 287 ? 66.116 94.972 27.377 1.00 52.43 287 LYS F N 1
ATOM 14276 C CA . LYS F 1 287 ? 66.383 95.786 28.565 1.00 52.09 287 LYS F CA 1
ATOM 14277 C C . LYS F 1 287 ? 67.654 95.320 29.253 1.00 50.77 287 LYS F C 1
ATOM 14278 O O . LYS F 1 287 ? 68.454 96.130 29.718 1.00 50.25 287 LYS F O 1
ATOM 14284 N N . HIS F 1 288 ? 67.839 94.008 29.313 1.00 46.89 288 HIS F N 1
ATOM 14285 C CA . HIS F 1 288 ? 69.019 93.461 29.940 1.00 44.39 288 HIS F CA 1
ATOM 14286 C C . HIS F 1 288 ? 70.287 93.895 29.204 1.00 43.78 288 HIS F C 1
ATOM 14287 O O . HIS F 1 288 ? 71.334 94.036 29.818 1.00 44.00 288 HIS F O 1
ATOM 14294 N N . SER F 1 289 ? 70.196 94.102 27.893 1.00 41.16 289 SER F N 1
ATOM 14295 C CA . SER F 1 289 ? 71.356 94.517 27.130 1.00 39.23 289 SER F CA 1
ATOM 14296 C C . SER F 1 289 ? 71.578 96.016 27.294 1.00 42.25 289 SER F C 1
ATOM 14297 O O . SER F 1 289 ? 72.580 96.555 26.834 1.00 47.76 289 SER F O 1
ATOM 14300 N N . GLY F 1 290 ? 70.632 96.687 27.944 1.00 42.42 290 GLY F N 1
ATOM 14301 C CA . GLY F 1 290 ? 70.759 98.116 28.174 1.00 44.65 290 GLY F CA 1
ATOM 14302 C C . GLY F 1 290 ? 69.916 99.023 27.290 1.00 47.56 290 GLY F C 1
ATOM 14303 O O . GLY F 1 290 ? 70.280 100.169 27.029 1.00 45.97 290 GLY F O 1
ATOM 14304 N N . TYR F 1 291 ? 68.783 98.521 26.816 1.00 52.21 291 TYR F N 1
ATOM 14305 C CA . TYR F 1 291 ? 67.915 99.332 25.966 1.00 49.16 291 TYR F CA 1
ATOM 14306 C C . TYR F 1 291 ? 66.479 99.288 26.461 1.00 47.92 291 TYR F C 1
ATOM 14307 O O . TYR F 1 291 ? 65.907 98.214 26.661 1.00 44.31 291 TYR F O 1
ATOM 14316 N N . ASN F 1 292 ? 65.906 100.467 26.650 1.00 43.45 292 ASN F N 1
ATOM 14317 C CA . ASN F 1 292 ? 64.546 100.576 27.128 1.00 47.35 292 ASN F CA 1
ATOM 14318 C C . ASN F 1 292 ? 63.746 101.361 26.096 1.00 46.57 292 ASN F C 1
ATOM 14319 O O . ASN F 1 292 ? 64.038 102.527 25.838 1.00 45.34 292 ASN F O 1
ATOM 14324 N N . SER F 1 293 ? 62.752 100.718 25.495 1.00 45.79 293 SER F N 1
ATOM 14325 C CA . SER F 1 293 ? 61.930 101.388 24.504 1.00 4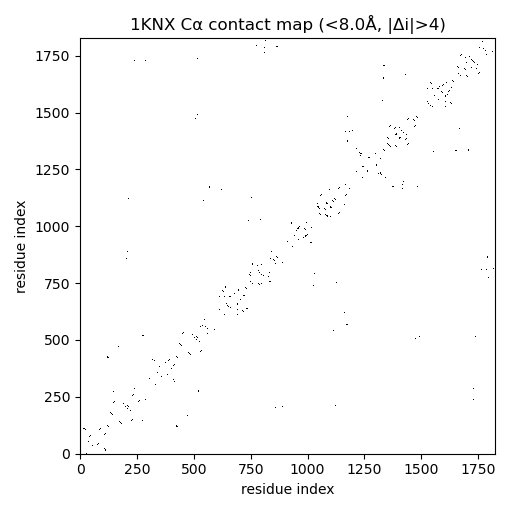3.54 293 SER F CA 1
ATOM 14326 C C . SER F 1 293 ? 61.281 102.636 25.089 1.00 41.08 293 SER F C 1
ATOM 14327 O O . SER F 1 293 ? 61.447 103.735 24.560 1.00 39.81 293 SER F O 1
ATOM 14330 N N . ALA F 1 294 ? 60.552 102.476 26.188 1.00 44.00 294 ALA F N 1
ATOM 14331 C CA . ALA F 1 294 ? 59.880 103.618 26.817 1.00 49.32 294 ALA F CA 1
ATOM 14332 C C . ALA F 1 294 ? 60.809 104.827 27.000 1.00 51.96 294 ALA F C 1
ATOM 14333 O O . ALA F 1 294 ? 60.518 105.913 26.503 1.00 52.25 294 ALA F O 1
ATOM 14335 N N . LEU F 1 295 ? 61.919 104.631 27.708 1.00 51.36 295 LEU F N 1
ATOM 14336 C CA . LEU F 1 295 ? 62.873 105.702 27.942 1.00 53.57 295 LEU F CA 1
ATOM 14337 C C . LEU F 1 295 ? 63.268 106.385 26.643 1.00 55.38 295 LEU F C 1
ATOM 14338 O O . LEU F 1 295 ? 63.209 107.611 26.519 1.00 56.16 295 LEU F O 1
ATOM 14343 N N . ASP F 1 296 ? 63.678 105.578 25.674 1.00 54.75 296 ASP F N 1
ATOM 14344 C CA . ASP F 1 296 ? 64.091 106.076 24.369 1.00 50.03 296 ASP F CA 1
ATOM 14345 C C . ASP F 1 296 ? 62.986 106.923 23.746 1.00 52.48 296 ASP F C 1
ATOM 14346 O O . ASP F 1 296 ? 63.257 107.917 23.073 1.00 52.33 296 ASP F O 1
ATOM 14351 N N . PHE F 1 297 ? 61.741 106.513 23.972 1.00 52.18 297 PHE F N 1
ATOM 14352 C CA . PHE F 1 297 ? 60.585 107.219 23.438 1.00 55.11 297 PHE F CA 1
ATOM 14353 C C . PHE F 1 297 ? 60.497 108.618 24.036 1.00 57.77 297 PHE F C 1
ATOM 14354 O O . PHE F 1 297 ? 60.354 109.613 23.314 1.00 57.15 297 PHE F O 1
ATOM 14362 N N . ILE F 1 298 ? 60.593 108.689 25.360 1.00 57.69 298 ILE F N 1
ATOM 14363 C CA . ILE F 1 298 ? 60.534 109.964 26.068 1.00 58.22 298 ILE F CA 1
ATOM 14364 C C . ILE F 1 298 ? 61.674 110.897 25.633 1.00 61.94 298 ILE F C 1
ATOM 14365 O O . ILE F 1 298 ? 61.455 112.090 25.428 1.00 66.48 298 ILE F O 1
ATOM 14370 N N . GLU F 1 299 ? 62.882 110.358 25.481 1.00 65.67 299 GLU F N 1
ATOM 14371 C CA . GLU F 1 299 ? 64.019 111.164 25.044 1.00 68.45 299 GLU F CA 1
ATOM 14372 C C . GLU F 1 299 ? 63.752 111.710 23.647 1.00 64.24 299 GLU F C 1
ATOM 14373 O O . GLU F 1 299 ? 64.214 112.792 23.290 1.00 60.58 299 GLU F O 1
ATOM 14379 N N . ASN F 1 300 ? 63.004 110.951 22.858 1.00 63.62 300 ASN F N 1
ATOM 14380 C CA . ASN F 1 300 ? 62.668 111.362 21.502 1.00 62.13 300 ASN F CA 1
ATOM 14381 C C . ASN F 1 300 ? 61.711 112.554 21.562 1.00 62.88 300 ASN F C 1
ATOM 14382 O O . ASN F 1 300 ? 61.836 113.485 20.776 1.00 56.25 300 ASN F O 1
ATOM 14387 N N . GLN F 1 301 ? 60.763 112.524 22.497 1.00 67.22 301 GLN F N 1
ATOM 14388 C CA . GLN F 1 301 ? 59.806 113.617 22.646 1.00 70.66 301 GLN F CA 1
ATOM 14389 C C . GLN F 1 301 ? 60.525 114.917 22.947 1.00 74.25 301 GLN F C 1
ATOM 14390 O O . GLN F 1 301 ? 60.290 115.936 22.295 1.00 74.65 301 GLN F O 1
ATOM 14396 N N . LYS F 1 302 ? 61.400 114.872 23.945 1.00 76.62 302 LYS F N 1
ATOM 14397 C CA . LYS F 1 302 ? 62.170 116.039 24.350 1.00 79.56 302 LYS F CA 1
ATOM 14398 C C . LYS F 1 302 ? 63.020 116.577 23.199 1.00 80.15 302 LYS F C 1
ATOM 14399 O O . LYS F 1 302 ? 63.015 117.773 22.931 1.00 81.99 302 LYS F O 1
ATOM 14405 N N . ALA F 1 303 ? 63.742 115.690 22.519 1.00 83.88 303 ALA F N 1
ATOM 14406 C CA . ALA F 1 303 ? 64.582 116.087 21.392 1.00 85.36 303 ALA F CA 1
ATOM 14407 C C . ALA F 1 303 ? 63.765 116.890 20.378 1.00 86.84 303 ALA F C 1
ATOM 14408 O O . ALA F 1 303 ? 64.237 117.891 19.839 1.00 88.23 303 ALA F O 1
ATOM 14410 N N . ILE F 1 304 ? 62.540 116.441 20.121 1.00 89.70 304 ILE F N 1
ATOM 14411 C CA . ILE F 1 304 ? 61.654 117.114 19.181 1.00 91.79 304 ILE F CA 1
ATOM 14412 C C . ILE F 1 304 ? 61.182 118.449 19.749 1.00 95.04 304 ILE F C 1
ATOM 14413 O O . ILE F 1 304 ? 61.018 119.422 19.015 1.00 97.32 304 ILE F O 1
ATOM 14418 N N . LEU F 1 305 ? 60.963 118.491 21.059 1.00 97.09 305 LEU F N 1
ATOM 14419 C CA . LEU F 1 305 ? 60.511 119.709 21.724 1.00 99.56 305 LEU F CA 1
ATOM 14420 C C . LEU F 1 305 ? 61.654 120.716 21.841 1.00 100.50 305 LEU F C 1
ATOM 14421 O O . LEU F 1 305 ? 62.561 120.552 22.655 1.00 97.94 305 LEU F O 1
ATOM 14426 N N . LYS F 1 306 ? 61.600 121.757 21.018 1.00 100.71 306 LYS F N 1
ATOM 14427 C CA . LYS F 1 306 ? 62.620 122.791 21.017 1.00 102.74 306 LYS F CA 1
ATOM 14428 C C . LYS F 1 306 ? 62.129 123.973 20.190 1.00 105.78 306 LYS F C 1
ATOM 14429 O O . LYS F 1 306 ? 62.240 123.974 18.961 1.00 106.39 306 LYS F O 1
ATOM 14431 N N . ARG F 1 307 ? 61.581 124.977 20.872 1.00 106.54 307 ARG F N 1
ATOM 14432 C CA . ARG F 1 307 ? 61.060 126.171 20.208 1.00 104.48 307 ARG F CA 1
ATOM 14433 C C . ARG F 1 307 ? 62.186 127.043 19.658 1.00 103.79 307 ARG F C 1
ATOM 14434 O O . ARG F 1 307 ? 63.353 126.811 20.043 1.00 100.83 307 ARG F O 1
#

CATH classification: 3.40.1390.20 (+1 more: 3.40.50.300)

B-factor: mean 53.72, std 24.51, range [11.53, 149.5]

Radius of gyration: 43.37 Å; Cα contacts (8 Å, |Δi|>4): 3981; chains: 6; bounding box: 96×129×116 Å

Solvent-accessible surface area: 74065 Å² total; per-residue (Å²): 151,96,38,3,48,1,100,51,14,20,129,79,29,119,132,18,21,77,80,67,30,3,106,104,55,18,76,39,43,4,160,53,28,5,23,59,40,0,5,0,3,1,52,34,76,44,98,74,130,6,10,0,5,0,5,0,0,143,41,1,52,39,20,8,69,156,71,77,143,85,62,21,25,56,14,4,67,57,0,0,128,8,90,4,2,2,0,9,6,6,115,30,7,90,80,34,77,14,3,54,90,6,0,140,97,52,71,7,4,4,13,100,5,92,27,97,46,56,37,6,10,36,8,14,23,32,56,0,8,37,58,42,19,117,52,32,109,43,133,0,1,0,0,13,0,13,23,6,1,0,0,0,24,24,187,107,76,29,9,18,17,22,3,0,9,39,0,3,92,59,36,3,12,0,0,0,13,73,24,0,18,0,1,80,13,1,66,123,0,19,0,74,15,30,80,39,6,88,9,13,3,112,1,155,31,14,7,18,0,12,0,60,51,0,34,10,36,11,5,6,60,136,89,3,48,3,67,0,11,0,28,2,64,55,160,184,67,62,55,72,4,37,132,93,101,117,77,164,38,64,39,19,79,4,19,32,21,63,0,9,11,16,23,0,10,20,11,2,10,1,0,9,0,0,0,4,4,12,34,2,39,124,68,72,36,21,2,0,98,54,39,60,102,19,74,114,65,28,106,113,194,180,199,131,105,119,6,33,0,92,63,0,28,113,100,22,124,141,33,4,89,59,65,28,0,119,98,54,28,64,41,48,0,132,61,30,11,21,62,52,0,4,0,4,0,47,45,90,55,95,81,103,7,9,1,1,0,3,0,0,156,28,0,42,37,8,7,75,123,64,84,86,111,69,28,37,106,14,2,68,18,0,0,119,6,84,1,3,0,0,1,0,1,92,26,4,98,76,26,89,23,2,55,88,8,0,131,114,72,51,7,0,0,0,43,5,85,1,96,39,43,24,0,1,42,9,0,26,35,23,0,7,51,73,51,23,104,58,28,106,44,132,2,0,0,0,16,0,13,24,6,2,0,2,0,23,28,204,107,34,20,6,21,19,14,4,0,7,21,0,2,99,52,34,5,10,0,0,0,13,77,23,0,19,0,12,98,16,4,71,108,1,12,0,68,8,29,81,60,8,84,20,16,4,81,0,101,39,17,5,12,1,13,0,64,75,0,31,8,30,12,6,10,60,116,89,3,55,3,71,0,21,0,32,1,64,68,73,229,146,139,35,115,98,63,22,64,109,40,116,123,76,155,34,60,46,12,65,5,4,38,11,81,0,1,18,20,42,0,11,34,13,0,15,1,0,10,0,0,0,4,4,9,31,4,42,115,72,72,31,22,3,2,82,51,15,38,110,15,74,135,37,37,117,179,149,226,175,89,148,13,17,1,102,59,6,34,113,72,2,103,40,4,7,93,44,60,16,0,105,114,43,28,69,47,47,7,169,57,12,10,16,49,49,0,2,1,3,0,57,46,85,64,100,83,117,6,18,1,2,0,0,0,0,159,34,0,49,38,10,4,71,141,70,73,111,107,80,26,59,105,14,1,67,17,0,2,119,6,96,3,9,0,0,3,0,0,100,20,6,96,67,34,87,16,2,54,92,3,0,135,102,73,55,9,0,0,6,59,2,72,41,99,37,60,57,0,4,13,1,7,17,16,23,0,0,40,68,33,10,68,66,39,113,37,137,1,0,0,0,5,0,38,8,4,1,0,1,0,20,23,238,33,47,72,10,23,10,9,1,0,3,3,0,2,40,71,104,10,13,0,0,0,22,85,22,0,23,2,13,9,21,3,42,60,1,17,0,78,15,41,109,52,7,96,24,15,4,63,2,54,5,7,0,7,0,14,0,52,70,1,32,10,16,25,5,4,38,125,34,3,49,3,59,0,13,0,36,4,79,104,137,5,50,96,56,101,133,78,109,37,58,21,14,75,2,8,24,16,67,0,22,35,21,60,10,15,16,3,0,21,4,0,14,2,0,0,0,4,17,29,1,30,143,68,70,41,22,1,1,78,54,38,61,76,22,79,123,63,16,109,169,69,124,169,101,142,161,181,140,5,32,0,86,59,6,29,132,68,2,116,40,4,19,92,36,62,32,11,119,126,34,24,58,40,53,1,126,52,16,9,12,56,50,0,2,0,3,1,60,39,87,59,70,75,122,1,8,0,4,0,3,5,0,156,40,0,49,35,47,9,67,170,26,99,101,100,32,21,83,126,22,7,70,47,2,9,125,10,108,3,11,0,5,4,3,0,98,24,6,76,96,25,67,24,14,62,117,12,4,152,117,64,135,7,1,8,6,50,3,78,46,92,44,62,58,0,5,8,2,8,23,23,30,0,0,32,62,27,10,70,59,29,107,42,144,4,0,0,0,6,0,34,11,6,1,0,3,0,28,12,236,28,40,59,16,25,5,3,8,0,6,6,0,3,44,76,104,13,14,0,0,0,12,70,22,0,22,2,11,14,28,6,49,59,1,18,0,71,12,38,85,39,7,86,20,14,4,34,0,33,21,15,3,5,0,17,0,51,92,1,40,8,9,19,9,7,39,120,38,2,48,2,55,0,11,0,28,1,47,61,130,112,174,102,115,28,68,139,69,7,48,91,44,72,138,72,124,38,64,22,14,74,4,8,36,10,64,0,9,26,9,44,5,2,11,8,4,8,0,0,9,0,0,0,2,4,17,27,2,27,142,75,71,25,28,2,1,102,46,33,44,119,21,67,137,42,34,138,186,200,146,89,71,7,41,0,102,65,5,31,98,60,0,113,45,13,9,94,46,57,22,0,101,119,45,31,62,45,71,2,142,51,16,11,14,52,50,0,7,0,4,2,62,53,83,51,88,84,110,2,5,2,1,0,2,0,1,150,46,1,43,29,10,5,70,135,82,85,102,107,69,28,43,107,13,4,71,22,0,0,118,7,96,3,8,0,0,1,0,1,93,28,5,100,78,31,87,28,2,57,72,5,0,133,110,74,52,10,0,0,1,48,1,101,45,91,47,58,55,0,5,15,3,0,21,6,16,0,0,41,70,34,12,78,54,29,105,44,137,0,0,0,0,5,0,34,8,6,1,0,1,0,24,20,242,41,38,83,12,13,11,9,1,0,0,0,0,2,38,76,108,13,12,0,0,0,13,71,26,0,18,0,15,13,12,0,38,56,1,15,0,73,10,34,82,48,6,86,22,15,2,65,1,58,15,8,1,20,0,14,0,51,77,1,34,14,18,26,8,3,40,120,42,2,46,2,62,1,14,0,27,5,42,88,144,70,148,117,119,90,89,106,97,118,22,14,18,138,78,106,112,82,111,41,65,22,16,71,2,11,33,24,58,0,14,34,14,72,11,12,12,6,0,18,3,0,18,0,0,0,0,3,19,29,2,28,138,73,65,33,17,2,1,92,48,44,28,91,20,55,120,43,22,115,141,131,75,72,80,204,156,132,134,0,36,0,95,50,5,31,132,74,1,113,50,16,13,89,40,51,18,0,104,113,47,31,57,50,38,2,136,54,16,10,15,48,53,0,4,0,4,2,55,51,83,44,93,82,112,2,7,3,1,0,5,0,0,154,39,0,45,31,17,5,68,163,77,78,115,102,67,22,54,115,18,2,65,50,0,0,120,10,87,2,3,0,0,1,0,0,84,21,4,97,78,28,86,15,1,55,86,4,0,137,98,66,49,10,0,0,4,43,3,102,51,96,34,60,46,0,6,9,3,3,17,7,25,0,1,34,48,38,10,75,60,32,111,41,138,3,0,0,0,5,0,34,9,5,1,0,2,0,28,34,96,71,26,55,21,24,4,5,8,0,1,3,0,2,44,62,104,13,14,0,0,0,16,76,24,0,23,0,21,12,19,2,43,73,0,18,0,70,16,39,108,46,8,84,25,14,4,44,0,70,6,5,0,18,0,15,0,49,76,0,40,8,13,20,5,4,39,124,39,4,42,2,50,0,17,0,27,11,26,55,108,88,22,117,121,52,129,42,56,126,58,4,46,99,60,93,119,82,127,35,61,22,17,64,2,5,28,10,48,0,1,31,9,42,4,3,19,7,0,10,0,0,10,0,0,0,3,7,24,26,5,40,150,66,69,36,20,5,2,88,50,19,46,121,21,75,134,82,53,130,90,159

Secondary structure (DSSP, 8-state):
----BHHHHHTTSTTT---BS--SSTT-B--B-S--B-HHHHTTS--S---B-EEE-HHHHHHHTTS-HHHHTTTHHHHHTT--S-EEEETTT---HHHHHHGGGT---EEEESS-GGGGIIIIIHHHHHHT---EEEEEEEEEETTEEEEEEESSSSSHHHHHHHHHTTT-EEEEEEEEEEEEETTEEEEEE-TTTTTEEEETTTEEEEHHHHH-GGGB-S-EEEEEEEEEEP----S--SS--EEEETTEEEEEEEEE--TTS-HHHHHHHHHHHHHHHHHT--HHHHHHHHHHHHGGGG-/---EEHHHHHHHTTTTEEEEE-GGGTT-EE-EEEEEE-HHHHTTS--SPP-EEEEE-HHHHHHHHHS-HHHHHHHHHHHHTT--S-EEE-TT----HHHHHHHHHH---EEEES--HHHHTTTHHHHHHHHHS-EEEE-SEEEEETTEEEEEE--TTSSHHHHHHHHHTTT-EEEEESSEEEEEETTEEEEEE-TTTTTEEEETTTEEEEHHHHH-GGGB-SEEEEEEEEEEE----PPPS---S--EEEETTEEEEEEEEE--TTS-HHHHHHHHHHHHHHHHTT--HHHHHHHHHHHHHHT-/----BHHHHHHHTTTTEEEEE-GGGTTPBP-EEEEEE-HHHHTT---SPP-EEEEE-HHHHHHHHTS-HHHHHHHHHHHHTT--S-EEE-SS----HHHHHHHTTT---EEEESS-HHHHIIIIIHHHHHHH--EEEE-SEEEEETTEEEEEEES-HHHHHHHHHHHHTTTPEEEEESSEEEEEETTEEEEEE-TTTTTEEEETTTEEEEHHHHH-GGGB-SEEEEEEEEEEE----S--EEEETTEEEEEEEEE--TTS-HHHHHHHHHHHHHHHHHT--HHHHHHHHHHHHHTTSTT-/---EEHHHHHHHTTTTEEE-S-GGGTT-EE-EEEEEE-TTGGGTS------EEEEE-HHHHHHHHTS-HHHHHHHHHHHHTT--S-EEE-TTS---HHHHHHHTTS---EEEESS-HHHHHTTHHHHHHHHH--EEEE-SEEEEETTEEEEEESS-THHHHHHHHHHHTTTPEEEEESSEEEEEETTEEEEEE-TTTTTEEEETTTEEEEHHHHH-GGGB-SEEEEEEEEEEE--------SS-----EEEETTEEEEEEEEE--TTS-HHHHHHHHHHHHHHHHHT--HHHHHHHHHHHHHT-/----BHHHHHHHTTTT-EEEE-GGGTT-B--S-S-B--HHHHTTS------S-EEE-HHHHHHHHTS-HHHHHHHHHHHHHT--S-EEE-TT----HHHHHHHHHH---EEE-SS-HHHHHTTHHHHHHHHT--EEEEEEEEEEETTEEEEEE-S-HHHHHHHHHHHHTTTPEEEEEEEEEEEEETTEEEEEE-TTTTTEEEETTTEEEEHHHHH-GGGB-S-EEEEEEEEEESS-----TTTTTT-S-EEEEETTEEEEEEEEE--TTS-HHHHHHHHHHHHHHHHTT--HHHHHHHHHHHHHHHHT--/---EEHHHHHHHTTTT-EEEE-GGGTT-EE-S-SEE--HHHHTTS--PPP-SEEEE-HHHHHHHHTS-HHHHHHHHHHHHTT--S-EEE-TT----HHHHHHHHHH---EEE-SS-HHHHIIIIIHHHHHHT--EEEE-SEEEEETTEEEEEEES-SHHHHHHHHHHHTTTPEEEEESSEEEEEETTEEEEEE-TTTTTEEEETTTEEEEHHHHH-GGGB-SEEEEEEEEEEE-TT-------S---S--EEEETTEEEEEEEEE--TTS-HHHHHHHHHHHHHHHHHT--HHHHHHHHHHHH---

Organism: Mycoplasma pneumoniae (strain ATCC 29342 / M129 / Subtype 1) (NCBI:txid272634)

Sequence (1827 aa):
MKKLLVKELIEQFQDCVNLIDGHTNTSNVIRVPGLKRVVFEMLGLFSSQIGSVAILGKREFGFLSQKTLVEQQQILHNLLKLNPPAIILTKSFTDPTVLLQVNQTYQVPILKTDFFSTELSFTVETYINEQFATVAQIHGVLLEVFGVGVLLTGRSGIGKSECALDLINKNHLFVGDDAIEIYRLGNRLFGRAQEVAKKFMEIRGLGIINVERFYGLQITKQRTEIQLMVNLLSLTFERLGTELKKQRLLGVDLSFYEIPISPGRKTSEIIESAVIDFKLKHSGYNSALDFIENQKAILKRKKMKKLLVKELIEQFQDCVNLIDGHTNTSNVIRVPGLKRVVFEMLGLFSSQIGSVAILGKREFGFLSQKTLVEQQQILHNLLKLNPPAIILTKSFTDPTVLLQVNQTYQVPILKTDFFSTELSFTVETYINEQFATVAQIHGVLLEVFGVGVLLTGRSGIGKSECALDLINKNHLFVGDDAIEIYRLGNRLFGRAQEVAKKFMEIRGLGIINVERFYGLQITKQRTEIQLMVNLLSLEVTFERLGTELKKQRLLGVDLSFYEIPISPGRKTSEIIESAVIDFKLKHSGYNSALDFIENQKAILKRKMKKLLVKELIEQFQDCVNLIDGHTNTSNVIRVPGLKRVVFEMLGLFSSQIGSVAILGKREFGFLSQKTLVEQQQILHNLLKLNPPAIILTKSFTDPTVLLQVNQTYQVPILKTDFFSTELSFTVETYINEQFATVAQIHGVLLEVFGVGVLLTGRSGIGKSECALDLINKNHLFVGDDAIEIYRLGNRLFGRAQEVAKKFMEIRGLGIINVERFYGLQITKQRTEIQLMVNLLSLGTELKKQRLLGVDLSFYEIPISPGRKTSEIIESAVIDFKLKHSGYNSALDFIENQKAILKRKKDEMKKLLVKELIEQFQDCVNLIDGHTNTSNVIRVPGLKRVVFEMLGLFSSQIGSVAILGKREFGFLSQKTLVEQQQILHNLLKLNPPAIILTKSFTDPTVLLQVNQTYQVPILKTDFFSTELSFTVETYINEQFATVAQIHGVLLEVFGVGVLLTGRSGIGKSECALDLINKNHLFVGDDAIEIYRLGNRLFGRAQEVAKKFMEIRGLGIINVERFYGLQITKQRTEIQLMVNLLSLETVTFERLGTELKKQRLLGVDLSFYEIPISPGRKTSEIIESAVIDFKLKHSGYNSALDFIENQKAILKRMKKLLVKELIEQFQDCVNLIDGHTNTSNVIRVPGLKRVVFEMLGLFSSQIGSVAILGKREFGFLSQKTLVEQQQILHNLLKLNPPAIILTKSFTDPTVLLQVNQTYQVPILKTDFFSTELSFTVETYINEQFATVAQIHGVLLEVFGVGVLLTGRSGIGKSECALDLINKNHLFVGDDAIEIYRLGNRLFGRAQEVAKKFMEIRGLGIINVERFYGLQITKQRTEIQLMVNLLSLEKQTVTFERLGTELKKQRLLGVDLSFYEIPISPGRKTSEIIESAVIDFKLKHSGYNSALDFIENQKAILKRKKDEMKKLLVKELIEQFQDCVNLIDGHTNTSNVIRVPGLKRVVFEMLGLFSSQIGSVAILGKREFGFLSQKTLVEQQQILHNLLKLNPPAIILTKSFTDPTVLLQVNQTYQVPILKTDFFSTELSFTVETYINEQFATVAQIHGVLLEVFGVGVLLTGRSGIGKSECALDLINKNHLFVGDDAIEIYRLGNRLFGRAQEVAKKFMEIRGLGIINVERFYGLQITKQRTEIQLMVNLLSLEKTTVTFERLGTELKKQRLLGVDLSFYEIPISPGRKTSEIIESAVIDFKLKHSGYNSALDFIENQKAILKR

Foldseek 3Di:
DPFAFLVVVCVVPVVFKDKDWQPPLSRPTQQDAFADECPCQQVVVDQAQARHAYEQELVNQVVVVVPDPVSVLVRLLSRLVSPHQEYEYEPSHDPCPVVSVNCVVRRHIYMYGPDHPVVCVPPVRVVRVVVVFDKDWDFFWWWQAPNAIETEAEDPPACRQVLVVVRVVVVTAGFFHTGKMWGDDPAWIKIHHDPVGGQWDQDPPPGIDRCCVVPHPSRYDGMHTHAEYEYEYHPDDDPACPDFDWDDDNNHIHTYYYDYDDPPDRPNVVVNVVVVCVVQVVVPDGPRVVVVVVVVVVVVVVD/DPWDFQVVLCVQCVPFKDWDWLVVLSRQTQPDADAAECPCQLVPNDQAAARHEYEDALVNLVVLVVDDLVSNLSSLLSVLVSQYQEYEYELNNPDCPSNCVSCVPSGRTYMYGPHHPVRCVVPSRQVRVVVVWDKAWDAFWWWQAPNATETEAEDPPPCRQVLLVVRVVVVTAGFWHTGKMKTDDVQWIKIGHDPVTGQWDQDPPPGIDGCCVPPHPSRYDGMGTHAAYEYEAEDVDDDDPACVDFDWDADPRYTHRYDYYYDDPPDRPNVVVNVVVVQVVQVVVPDGPRVVVVVVVVVVVVVD/DDWDFLVNLCVVPVVWKDWDWLVVQSRFTADDAFQDEPPCQLVPNDQAAARHEHEAFQVRQVVLVPPDLVSSLVSLLSHLVSPYQEYEYELRNVDCPSVRVSCVVNTRTYMYGPHHPVRCVVPSRLVRVVVVFDKFWDAAFWWAAPNAIEGEAEDDLQLRLVLVVVLLVVQTAGFWHTGKMWTDRPQWIKIHHDPVIGQWDQHPPRGIDRSCVVRHPSRYDGMGTHAAYEYEAVLPQDFDWDDDPRYIHTYHYDYDDPPDRPNVVVNVVVVQVVCVVVPDRPSVVVVVVVVVVVVVVVPD/DDWDFQVNLCVVPVVWKAWDALVVLSRLTADDAFQDECVCQLVVVDQAQARHEHEAALVNQVVLVPDPLVSLLVSLCSVCVSPHSEYEYELRNPDCPSNCVSCVPPSHTYMYGPHHPVVCVVPSRLVRVVVVFDKAWDAFWWWAAPQATETEAAPPPLVRVVLVVVLLVVQTAGFWHGGKMWTDRDQWIKIHHDPVTGQWGQDPPVGIDRVCVVPHPSRYDGMGTHAAYEHEYEPPDDDDDDQPQCQDWDDDPNHIHTYHYDYDDPPDRPNVVVNVVVVQVVCVVVPDGPSVVVVVVVVVVVVD/DPWDFQLNLCVQPVPFKDWDWLVVLSRFTQPDADQAECPCQLVPNDQAAARHEHEAELVNLVVLVVDDLVSNLSSLCSNVVSPYQEYEYELNNPDCVSNRVSCPPSGRTYMYGPHHPVRCVVPSRLVRRVVPFDKDWDFFFWWQAPNAIETEAEPDLQLRLVLVVVVVVVQTAGFWHTGKMWTDRDLWIKIHHDPVTGQWGQHPPPGIDRSCVVRHPSHYDGMGTHAEYEYEYADDDDDDPLVVLCQDFDWDADPNHIHTYHYYYCDPPDRPNVVVNVVVVQVVCVVVPDHPSVVVVVVVVVVVVVVVVD/DDWDFQVNLCVVPVPFKDWDWLVVLSRFTQPDAFADEPPCLLVVNDQAAARHEHEDEQVNQVVLVVDDLVSSLVSLLSVLVSQYQAYEYELNNPDCPSVVVSCVVSGRTYMYGPHHPVVCVVPSRLVRVVVPFDKAWDAFWWWQAPQAIEGEAEDVQLVRLVLVVVLVVVQTAGFWHTTKMWTDRDQWIKIHHDPVTGQWGQHPPPGIDRSCVVPHPSRYDGMGTHAAYEYEYEVVVPVDDDDPQPQDWDWDDDPRHIHTYYYDYDDPPDRPNVVVNVVVVQVVQVVVPDGPRVVVVVVVVVPDDD

InterPro domains:
  IPR003755 HPr(Ser) kinase/phosphorylase [MF_01249] (3-308)
  IPR003755 HPr(Ser) kinase/phosphorylase [TIGR00679] (5-303)
  IPR011104 HPr kinase/phosphorylase, C-terminal [PF07475] (130-300)
  IPR011104 HPr kinase/phosphorylase, C-terminal [cd01918] (135-284)
  IPR011126 HPr(Ser) kinase/phosphorylase, N-terminal [PF02603] (6-127)
  IPR027417 P-loop containing nucleoside triphosphate hydrolase [G3DSA:3.40.50.300] (134-309)
  IPR028979 HPr(Ser) kinase/phosphorylase-like, N-terminal domain superfamily [G3DSA:3.40.1390.20] (1-133)
  IPR028979 HPr(Ser) kinase/phosphorylase-like, N-terminal domain superfamily [SSF75138] (1-132)